Protein 7EBC (pdb70)

CATH classification: 1.10.10.850

Foldseek 3Di:
DDDVVVVVVLVVQLVVLVVLCPPVLNVLADAPDGSSVLSVVQDDPPQDDFQLQVLLVVVSVLLVVLLVVLHAQEEEAAQALLRLLVCLQPGQAYEHFLQSQQQHWQPVPHHDGRLCPRPQCGFLVVLLRNQVSLVQLVLLQVVVLVPQPDPVSNVVVPDDGNSSRAYEYENEAQLDALVSLLVSLLSNRNRHHSEYEHEQFDSPDGDDDPVRAGEGEALVRSLSSLNSSVSSCSSNVGSYAYEYEYAQAGHFWYADPPQLLQQQFFKWFQDPPDAFPAVVLVVCVVVPHDPVRSVVVLVVSCVVRHIDGPLCVLLVLLVVAPDPPSVVLNVVLPVCRDNQNSGGPVRSQVSSCVRRVDGGDIGQQRHAHNVRITTGHGRLSNQLNSCLSNQNSGQEYEYDDQDQDLVSLLVSLCSNCVNVVSRAYAYEDHPVDPVPPPDDPVCVVCVNSSSSNSRHHYYYHHCVNVVVVVVLVVVLVVCCVPPNVVSCVPVPQVVCVVVVPPCNVVCSSVSVVVVVVVVVVVVD/DDDVVVVVVLVVQLVVLVVLCVPVLNVLADAPDGSSVLSVVQDDPPQDDFQLQVLLVVVSVLLVVLLVVLHAQEAEAAQALLRLLVCLQPGQAYEHFLQSQQQHWQPVPHHDGRLCPGPQCGFLVVLLRNQVSLVVLVLLQVVVLVPQPDPVSNVVVPDDGNSSRAYEYENEAQLDALVSLLVSLLSNRNRHHSEYEHEQFDSPDDDDDPVRAGEGEALVRSLSSLNSSVSSCSSNVGSYAYEYEYQQAGHFWYADPPQQLQQQFFKWFQDPPAAFPAVQLVVCVVVPHDPVVSVVVLVVSCVVRRIDGPLVVLLVVLVVDDDPPSVVLNVVLCVCRDNQNSGGPVRSQVSSCVRNVDGGDIGQQRHAHNVRITTGHGRLSNQLNSCLSNQSSGQEYEYDDQDQDLVSLLVSLCSNCVNPVSHAYAYEDHPVDPDPPPHDPVCVVCVNSSSSNSRHHYYYHHCVNVVVVVVLVVVLVVCCVPPNVVSCVPVPQVVCVVVVPPCNVVCSSVSVVVVVVVVCVVPVDDD/DDDVVVVVVLVVQLVVLVVLCPPVLNVLADAPDGSSVLSVVQDDPPQDDFQLQVLLVVVSVLLVVLLVVLHAQEAEAAQALLRLLVCLQPGQAYEHFLQSQQQHWQPVPHHDGRLCPGPQCGFLVVLLRNQVSLVQLVLLQVVVLVPQPDPVSNVVVPDDGNSSRAYEYENEAQLDALVSLLVSLLSNRNRHHSEYEHEQFDSPDGDDDPPDAGEGEALVRSLSSLNSSVSSCSSNVGSYAYEYEYQQAGHFWYADPPQLLQQQFFKWFQDPPAAFLAVQLVVCVVVPDDPVVSVVVLVVSCVNRHIDGPLVVLLVVLVVDPDPPSVVLNVVLCVCRDNQNSGGPVRSQVSSCVRRVDGGDIGQQRHAHNVRITTGHGRLSNQLNSCLSNQNSGQEYEYDDQDQDLVSLLSSLCSNCVNPVSHAYAYEDHPVDPVPPPDDPVCVVCVNSSSSNSRHHYYYHHCVNVVVVVVLVVVLVVCCVPPNVVSCVPVPQVVCVVVVPPCNVVCSSVSVVVVVVVVVVVD/DDDVVVVVVLVVQQVVLVVLCVPVLNVLADAPDGSSVLSVVQDDPPQDDFQLQVLLVVVSVLLVVLLVVLHAQEEEAAQALLRLLVCLQPGQAYEHFLQSQQQHWQPVPHHDGRLCPRPQCGFLVVLLRNQVSLVQLVLLQVVVLVPQPDPVSNVVVPDDGNSSRAYEYENEAQLDALVSLLVSLLSNRNRHHSEYEHEQFDSPDGDDDPPPFGEGEALVRVLSSLNSSVSSCSSNVGSYAYEYEYQQAGHFWYADPPQLLQQQFFKWFQDPPDAFLQVVLVVCVVVPHDPVVSVVSLVVSCVVRHIDGPLCVLLVVLVVDPDPPSVVLNVVLPVCRDNQNSGGPVRSQVSSCVRRVDGGDIGQQRHAHNVRITTGHGRLSNQLNSCLSNQSSGQEYEYDDQDQDLVSLLVSLCSNCVNPVSHAYAYEDHPVDPDPPPHDPVCVVCVNSSSSNSRHHYYYHHCPNVVVVVVLVVVLVVCCVPPNVVSCVPVPQVVCVVVVPPCNVVCSSVSVVVVVVVVCVVPVDDD

Structure (mmCIF, N/CA/C/O backbone):
data_7EBC
#
_entry.id   7EBC
#
_cell.length_a   95.522
_cell.length_b   129.377
_cell.length_c   210.787
_cell.angle_alpha   90.00
_cell.angle_beta   90.00
_cell.angle_gamma   90.00
#
_symmetry.space_group_name_H-M   'P 21 21 21'
#
loop_
_entity.id
_entity.type
_entity.pdbx_description
1 polymer 'Isocitrate lyase'
2 non-polymer 'MAGNESIUM ION'
3 non-polymer 'TETRAETHYLENE GLYCOL'
4 water water
#
loop_
_atom_site.group_PDB
_atom_site.id
_atom_site.type_symbol
_atom_site.label_atom_id
_atom_site.label_alt_id
_atom_site.label_comp_id
_atom_site.label_asym_id
_atom_site.label_entity_id
_atom_site.label_seq_id
_atom_site.pdbx_PDB_ins_code
_atom_site.Cartn_x
_atom_site.Cartn_y
_atom_site.Cartn_z
_atom_site.occupancy
_atom_site.B_iso_or_equiv
_atom_site.auth_seq_id
_atom_site.auth_comp_id
_atom_site.auth_asym_id
_atom_site.auth_atom_id
_atom_site.pdbx_PDB_model_num
ATOM 1 N N . ASN A 1 16 ? -22.839 -46.619 22.419 1.00 69.64 10 ASN A N 1
ATOM 2 C CA . ASN A 1 16 ? -23.826 -46.702 23.535 1.00 68.67 10 ASN A CA 1
ATOM 3 C C . ASN A 1 16 ? -23.646 -47.986 24.350 1.00 63.96 10 ASN A C 1
ATOM 4 O O . ASN A 1 16 ? -24.625 -48.648 24.694 1.00 73.59 10 ASN A O 1
ATOM 9 N N . ASP A 1 17 ? -22.398 -48.329 24.661 1.00 57.48 11 ASP A N 1
ATOM 10 C CA . ASP A 1 17 ? -22.085 -49.587 25.348 1.00 58.63 11 ASP A CA 1
ATOM 11 C C . ASP A 1 17 ? -22.069 -49.433 26.878 1.00 58.30 11 ASP A C 1
ATOM 12 O O . ASP A 1 17 ? -21.268 -48.676 27.431 1.00 48.61 11 ASP A O 1
ATOM 17 N N . PHE A 1 18 ? -22.952 -50.170 27.549 1.00 52.61 12 PHE A N 1
ATOM 18 C CA . PHE A 1 18 ? -23.181 -50.016 28.985 1.00 51.70 12 PHE A CA 1
ATOM 19 C C . PHE A 1 18 ? -21.951 -50.428 29.792 1.00 55.89 12 PHE A C 1
ATOM 20 O O . PHE A 1 18 ? -21.493 -49.689 30.665 1.00 54.95 12 PHE A O 1
ATOM 28 N N . ALA A 1 19 ? -21.416 -51.606 29.495 1.00 50.88 13 ALA A N 1
ATOM 29 C CA . ALA A 1 19 ? -20.315 -52.157 30.271 1.00 53.51 13 ALA A CA 1
ATOM 30 C C . ALA A 1 19 ? -19.068 -51.285 30.135 1.00 53.14 13 ALA A C 1
ATOM 31 O O . ALA A 1 19 ? -18.307 -51.134 31.090 1.00 51.65 13 ALA A O 1
ATOM 33 N N . ALA A 1 20 ? -18.863 -50.718 28.947 1.00 55.98 14 ALA A N 1
ATOM 34 C CA . ALA A 1 20 ? -17.730 -49.826 28.705 1.00 54.76 14 ALA A CA 1
ATOM 35 C C . ALA A 1 20 ? -17.853 -48.550 29.535 1.00 53.27 14 ALA A C 1
ATOM 36 O O . ALA A 1 20 ? -16.853 -47.992 29.981 1.00 50.31 14 ALA A O 1
ATOM 38 N N . LEU A 1 21 ? -19.086 -48.087 29.725 1.00 51.77 15 LEU A N 1
ATOM 39 C CA . LEU A 1 21 ? -19.339 -46.879 30.497 1.00 48.23 15 LEU A CA 1
ATOM 40 C C . LEU A 1 21 ? -19.041 -47.135 31.968 1.00 48.70 15 LEU A C 1
ATOM 41 O O . LEU A 1 21 ? -18.322 -46.368 32.601 1.00 47.71 15 LEU A O 1
ATOM 46 N N . GLN A 1 22 ? -19.582 -48.225 32.504 1.00 44.61 16 GLN A N 1
ATOM 47 C CA . GLN A 1 22 ? -19.311 -48.607 33.884 1.00 46.89 16 GLN A CA 1
ATOM 48 C C . GLN A 1 22 ? -17.811 -48.743 34.127 1.00 48.51 16 GLN A C 1
ATOM 49 O O . GLN A 1 22 ? -17.309 -48.320 35.168 1.00 52.56 16 GLN A O 1
ATOM 55 N N . ALA A 1 23 ? -17.098 -49.338 33.173 1.00 45.43 17 ALA A N 1
ATOM 56 C CA . ALA A 1 23 ? -15.660 -49.567 33.325 1.00 46.56 17 ALA A CA 1
ATOM 57 C C . ALA A 1 23 ? -14.895 -48.249 33.289 1.00 43.63 17 ALA A C 1
ATOM 58 O O . ALA A 1 23 ? -13.943 -48.054 34.044 1.00 43.67 17 ALA A O 1
ATOM 60 N N . LYS A 1 24 ? -15.311 -47.355 32.399 1.00 41.78 18 LYS A N 1
ATOM 61 C CA . LYS A 1 24 ? -14.699 -46.037 32.288 1.00 47.97 18 LYS A CA 1
ATOM 62 C C . LYS A 1 24 ? -14.865 -45.255 33.593 1.00 47.18 18 LYS A C 1
ATOM 63 O O . LYS A 1 24 ? -13.922 -44.619 34.074 1.00 42.30 18 LYS A O 1
ATOM 69 N N . LEU A 1 25 ? -16.064 -45.313 34.165 1.00 36.09 19 LEU A N 1
ATOM 70 C CA . LEU A 1 25 ? -16.365 -44.571 35.376 1.00 38.22 19 LEU A CA 1
ATOM 71 C C . LEU A 1 25 ? -15.631 -45.151 36.579 1.00 40.87 19 LEU A C 1
ATOM 72 O O . LEU A 1 25 ? -15.185 -44.407 37.451 1.00 37.22 19 LEU A O 1
ATOM 77 N N . ASP A 1 26 ? -15.498 -46.476 36.619 1.00 40.51 20 ASP A N 1
ATOM 78 C CA . ASP A 1 26 ? -14.759 -47.145 37.697 1.00 42.08 20 ASP A CA 1
ATOM 79 C C . ASP A 1 26 ? -13.281 -46.749 37.651 1.00 39.70 20 ASP A C 1
ATOM 80 O O . ASP A 1 26 ? -12.651 -46.554 38.691 1.00 40.51 20 ASP A O 1
ATOM 85 N N . ALA A 1 27 ? -12.735 -46.640 36.443 1.00 36.04 21 ALA A N 1
ATOM 86 C CA . ALA A 1 27 ? -11.339 -46.243 36.261 1.00 38.70 21 ALA A CA 1
ATOM 87 C C . ALA A 1 27 ? -11.125 -44.772 36.612 1.00 36.36 21 ALA A C 1
ATOM 88 O O . ALA A 1 27 ? -10.142 -44.417 37.262 1.00 40.48 21 ALA A O 1
ATOM 90 N N . ASP A 1 28 ? -12.044 -43.919 36.176 1.00 40.69 22 ASP A N 1
ATOM 91 C CA . ASP A 1 28 ? -12.032 -42.515 36.578 1.00 41.49 22 ASP A CA 1
ATOM 92 C C . ASP A 1 28 ? -12.097 -42.397 38.099 1.00 36.09 22 ASP A C 1
ATOM 93 O O . ASP A 1 28 ? -11.343 -41.634 38.705 1.00 31.79 22 ASP A O 1
ATOM 98 N N . ALA A 1 29 ? -12.995 -43.160 38.711 1.00 33.55 23 ALA A N 1
ATOM 99 C CA . ALA A 1 29 ? -13.118 -43.179 40.163 1.00 36.20 23 ALA A CA 1
ATOM 100 C C . ALA A 1 29 ? -11.784 -43.511 40.816 1.00 36.69 23 ALA A C 1
ATOM 101 O O . ALA A 1 29 ? -11.426 -42.933 41.841 1.00 37.83 23 ALA A O 1
ATOM 103 N N . ALA A 1 30 ? -11.047 -44.447 40.228 1.00 35.81 24 ALA A N 1
ATOM 104 C CA . ALA A 1 30 ? -9.817 -44.928 40.847 1.00 38.51 24 ALA A CA 1
ATOM 105 C C . ALA A 1 30 ? -8.698 -43.894 40.724 1.00 36.90 24 ALA A C 1
ATOM 106 O O . ALA A 1 30 ? -7.874 -43.761 41.624 1.00 41.21 24 ALA A O 1
ATOM 108 N N . GLU A 1 31 ? -8.675 -43.163 39.611 1.00 39.46 25 GLU A N 1
ATOM 109 C CA . GLU A 1 31 ? -7.772 -42.012 39.467 1.00 41.20 25 GLU A CA 1
ATOM 110 C C . GLU A 1 31 ? -8.056 -40.968 40.542 1.00 37.80 25 GLU A C 1
ATOM 111 O O . GLU A 1 31 ? -7.137 -40.389 41.123 1.00 38.22 25 GLU A O 1
ATOM 117 N N . ILE A 1 32 ? -9.337 -40.736 40.805 1.00 32.60 26 ILE A N 1
ATOM 118 C CA . ILE A 1 32 ? -9.741 -39.750 41.789 1.00 32.80 26 ILE A CA 1
ATOM 119 C C . ILE A 1 32 ? -9.377 -40.203 43.203 1.00 33.65 26 ILE A C 1
ATOM 120 O O . ILE A 1 32 ? -8.841 -39.425 43.989 1.00 33.71 26 ILE A O 1
ATOM 125 N N . GLU A 1 33 ? -9.657 -41.465 43.517 1.00 32.31 27 GLU A N 1
ATOM 126 C CA . GLU A 1 33 ? -9.234 -42.063 44.789 1.00 35.80 27 GLU A CA 1
ATOM 127 C C . GLU A 1 33 ? -7.725 -41.917 45.015 1.00 34.71 27 GLU A C 1
ATOM 128 O O . GLU A 1 33 ? -7.278 -41.600 46.118 1.00 35.61 27 GLU A O 1
ATOM 134 N N . LYS A 1 34 ? -6.945 -42.134 43.964 1.00 32.33 28 LYS A N 1
ATOM 135 C CA . LYS A 1 34 ? -5.495 -42.017 44.053 1.00 39.39 28 LYS A CA 1
ATOM 136 C C . LYS A 1 34 ? -5.053 -40.575 44.345 1.00 35.31 28 LYS A C 1
ATOM 137 O O . LYS A 1 34 ? -4.212 -40.338 45.212 1.00 34.69 28 LYS A O 1
ATOM 143 N N . TRP A 1 35 ? -5.618 -39.623 43.607 1.00 32.89 29 TRP A N 1
ATOM 144 C CA . TRP A 1 35 ? -5.484 -38.198 43.920 1.00 32.27 29 TRP A CA 1
ATOM 145 C C . TRP A 1 35 ? -5.753 -37.937 45.402 1.00 29.74 29 TRP A C 1
ATOM 146 O O . TRP A 1 35 ? -4.966 -37.269 46.076 1.00 30.34 29 TRP A O 1
ATOM 157 N N . TRP A 1 36 ? -6.859 -38.476 45.905 1.00 28.52 30 TRP A N 1
ATOM 158 C CA . TRP A 1 36 ? -7.314 -38.180 47.260 1.00 30.17 30 TRP A CA 1
ATOM 159 C C . TRP A 1 36 ? -6.422 -38.819 48.328 1.00 31.84 30 TRP A C 1
ATOM 160 O O . TRP A 1 36 ? -6.526 -38.484 49.506 1.00 30.33 30 TRP A O 1
ATOM 171 N N . SER A 1 37 ? -5.539 -39.725 47.919 1.00 27.23 31 SER A N 1
ATOM 172 C CA . SER A 1 37 ? -4.612 -40.362 48.856 1.00 29.64 31 SER A CA 1
ATOM 173 C C . SER A 1 37 ? -3.312 -39.555 49.014 1.00 31.47 31 SER A C 1
ATOM 174 O O . SER A 1 37 ? -2.494 -39.848 49.875 1.00 32.38 31 SER A O 1
ATOM 177 N N . ASP A 1 38 ? -3.124 -38.536 48.187 1.00 32.42 32 ASP A N 1
ATOM 178 C CA . ASP A 1 38 ? -2.029 -37.592 48.391 1.00 35.38 32 ASP A CA 1
ATOM 179 C C . ASP A 1 38 ? -2.092 -36.976 49.792 1.00 36.39 32 ASP A C 1
ATOM 180 O O . ASP A 1 38 ? -3.175 -36.815 50.361 1.00 37.66 32 ASP A O 1
ATOM 185 N N . SER A 1 39 ? -0.932 -36.625 50.342 1.00 33.79 33 SER A N 1
ATOM 186 C CA . SER A 1 39 ? -0.851 -36.190 51.734 1.00 34.78 33 SER A CA 1
ATOM 187 C C . SER A 1 39 ? -1.508 -34.823 51.930 1.00 33.13 33 SER A C 1
ATOM 188 O O . SER A 1 39 ? -1.890 -34.456 53.042 1.00 34.48 33 SER A O 1
ATOM 191 N N . ARG A 1 40 ? -1.633 -34.066 50.850 1.00 34.30 34 ARG A N 1
ATOM 192 C CA . ARG A 1 40 ? -2.337 -32.794 50.902 1.00 32.27 34 ARG A CA 1
ATOM 193 C C . ARG A 1 40 ? -3.732 -32.968 51.508 1.00 32.05 34 ARG A C 1
ATOM 194 O O . ARG A 1 40 ? -4.295 -32.027 52.058 1.00 28.80 34 ARG A O 1
ATOM 202 N N . TRP A 1 41 ? -4.279 -34.176 51.409 1.00 33.70 35 TRP A N 1
ATOM 203 C CA . TRP A 1 41 ? -5.673 -34.423 51.762 1.00 30.83 35 TRP A CA 1
ATOM 204 C C . TRP A 1 41 ? -5.830 -35.141 53.100 1.00 33.67 35 TRP A C 1
ATOM 205 O O . TRP A 1 41 ? -6.918 -35.629 53.431 1.00 32.62 35 TRP A O 1
ATOM 216 N N . SER A 1 42 ? -4.751 -35.204 53.872 1.00 33.26 36 SER A N 1
ATOM 217 C CA . SER A 1 42 ? -4.693 -36.115 55.012 1.00 37.27 36 SER A CA 1
ATOM 218 C C . SER A 1 42 ? -5.710 -35.747 56.093 1.00 34.50 36 SER A C 1
ATOM 219 O O . SER A 1 42 ? -6.147 -36.609 56.851 1.00 34.15 36 SER A O 1
ATOM 222 N N . LYS A 1 43 ? -6.088 -34.471 56.164 1.00 36.50 37 LYS A N 1
ATOM 223 C CA . LYS A 1 43 ? -7.045 -34.018 57.180 1.00 33.09 37 LYS A CA 1
ATOM 224 C C . LYS A 1 43 ? -8.432 -33.809 56.605 1.00 27.98 37 LYS A C 1
ATOM 225 O O . LYS A 1 43 ? -9.337 -33.389 57.312 1.00 31.66 37 LYS A O 1
ATOM 231 N N . THR A 1 44 ? -8.604 -34.088 55.319 1.00 30.95 38 THR A N 1
ATOM 232 C CA . THR A 1 44 ? -9.794 -33.638 54.607 1.00 27.50 38 THR A CA 1
ATOM 233 C C . THR A 1 44 ? -10.887 -34.704 54.624 1.00 28.70 38 THR A C 1
ATOM 234 O O . THR A 1 44 ? -10.705 -35.805 54.115 1.00 29.68 38 THR A O 1
ATOM 238 N N . LYS A 1 45 ? -12.026 -34.365 55.211 1.00 29.70 39 LYS A N 1
ATOM 239 C CA . LYS A 1 45 ? -13.175 -35.257 55.230 1.00 33.04 39 LYS A CA 1
ATOM 240 C C . LYS A 1 45 ? -14.067 -35.016 54.017 1.00 35.30 39 LYS A C 1
ATOM 241 O O . LYS A 1 45 ? -14.453 -33.884 53.729 1.00 35.13 39 LYS A O 1
ATOM 247 N N . ARG A 1 46 ? -14.392 -36.094 53.315 1.00 33.81 40 ARG A N 1
ATOM 248 C CA . ARG A 1 46 ? -15.245 -36.010 52.151 1.00 33.97 40 ARG A CA 1
ATOM 249 C C . ARG A 1 46 ? -16.512 -36.823 52.375 1.00 39.06 40 ARG A C 1
ATOM 250 O O . ARG A 1 46 ? -16.447 -37.969 52.803 1.00 33.51 40 ARG A O 1
ATOM 258 N N . ASN A 1 47 ? -17.663 -36.219 52.082 1.00 44.01 41 ASN A N 1
ATOM 259 C CA . ASN A 1 47 ? -18.961 -36.823 52.393 1.00 50.41 41 ASN A CA 1
ATOM 260 C C . ASN A 1 47 ? -19.554 -37.556 51.189 1.00 46.12 41 ASN A C 1
ATOM 261 O O . ASN A 1 47 ? -20.764 -37.748 51.107 1.00 53.04 41 ASN A O 1
ATOM 266 N N . TYR A 1 48 ? -18.701 -37.945 50.249 1.00 42.42 42 TYR A N 1
ATOM 267 C CA . TYR A 1 48 ? -19.149 -38.637 49.050 1.00 34.51 42 TYR A CA 1
ATOM 268 C C . TYR A 1 48 ? -18.027 -39.529 48.554 1.00 32.72 42 TYR A C 1
ATOM 269 O O . TYR A 1 48 ? -16.908 -39.471 49.060 1.00 34.95 42 TYR A O 1
ATOM 278 N N . SER A 1 49 ? -18.332 -40.351 47.560 1.00 32.45 43 SER A N 1
ATOM 279 C CA . SER A 1 49 ? -17.359 -41.294 47.028 1.00 33.73 43 SER A CA 1
ATOM 280 C C . SER A 1 49 ? -16.662 -40.713 45.799 1.00 31.05 43 SER A C 1
ATOM 281 O O . SER A 1 49 ? -17.122 -39.730 45.210 1.00 29.93 43 SER A O 1
ATOM 284 N N . ALA A 1 50 ? -15.561 -41.344 45.410 1.00 30.26 44 ALA A N 1
ATOM 285 C CA . ALA A 1 50 ? -14.849 -40.977 44.188 1.00 32.22 44 ALA A CA 1
ATOM 286 C C . ALA A 1 50 ? -15.744 -41.119 42.961 1.00 32.90 44 ALA A C 1
ATOM 287 O O . ALA A 1 50 ? -15.678 -40.312 42.029 1.00 28.28 44 ALA A O 1
ATOM 289 N N . ARG A 1 51 ? -16.581 -42.151 42.957 1.00 33.74 45 ARG A N 1
ATOM 290 C CA . ARG A 1 51 ? -17.425 -42.413 41.803 1.00 32.98 45 ARG A CA 1
ATOM 291 C C . ARG A 1 51 ? -18.555 -41.395 41.715 1.00 30.54 45 ARG A C 1
ATOM 292 O O . ARG A 1 51 ? -18.995 -41.050 40.623 1.00 31.62 45 ARG A O 1
ATOM 300 N N . ASP A 1 52 ? -19.022 -40.915 42.864 1.00 29.74 46 ASP A N 1
ATOM 301 C CA . ASP A 1 52 ? -20.017 -39.850 42.890 1.00 29.91 46 ASP A CA 1
ATOM 302 C C . ASP A 1 52 ? -19.497 -38.655 42.102 1.00 30.14 46 ASP A C 1
ATOM 303 O O . ASP A 1 52 ? -20.258 -37.973 41.418 1.00 32.42 46 ASP A O 1
ATOM 308 N N . ILE A 1 53 ? -18.192 -38.410 42.196 1.00 29.12 47 ILE A N 1
ATOM 309 C CA . ILE A 1 53 ? -17.569 -37.286 41.505 1.00 29.30 47 ILE A CA 1
ATOM 310 C C . ILE A 1 53 ? -17.338 -37.611 40.038 1.00 29.86 47 ILE A C 1
ATOM 311 O O . ILE A 1 53 ? -17.555 -36.774 39.162 1.00 28.90 47 ILE A O 1
ATOM 316 N N . ALA A 1 54 ? -16.901 -38.835 39.775 1.00 31.79 48 ALA A N 1
ATOM 317 C CA . ALA A 1 54 ? -16.619 -39.263 38.410 1.00 32.87 48 ALA A CA 1
ATOM 318 C C . ALA A 1 54 ? -17.838 -39.079 37.506 1.00 32.05 48 ALA A C 1
ATOM 319 O O . ALA A 1 54 ? -17.703 -38.655 36.356 1.00 32.24 48 ALA A O 1
ATOM 321 N N . VAL A 1 55 ? -19.025 -39.394 38.019 1.00 29.53 49 VAL A N 1
ATOM 322 C CA . VAL A 1 55 ? -20.227 -39.362 37.192 1.00 30.51 49 VAL A CA 1
ATOM 323 C C . VAL A 1 55 ? -20.724 -37.930 36.971 1.00 31.47 49 VAL A C 1
ATOM 324 O O . VAL A 1 55 ? -21.657 -37.703 36.206 1.00 29.54 49 VAL A O 1
ATOM 328 N N . ARG A 1 56 ? -20.078 -36.967 37.620 1.00 30.90 50 ARG A N 1
ATOM 329 C CA . ARG A 1 56 ? -20.562 -35.596 37.620 1.00 31.18 50 ARG A CA 1
ATOM 330 C C . ARG A 1 56 ? -19.641 -34.619 36.883 1.00 32.54 50 ARG A C 1
ATOM 331 O O . ARG A 1 56 ? -19.949 -33.430 36.785 1.00 31.77 50 ARG A O 1
ATOM 339 N N . ARG A 1 57 ? -18.524 -35.107 36.351 1.00 30.64 51 ARG A N 1
ATOM 340 C CA . ARG A 1 57 ? -17.497 -34.209 35.830 1.00 32.21 51 ARG A CA 1
ATOM 341 C C . ARG A 1 57 ? -17.370 -34.229 34.311 1.00 27.47 51 ARG A C 1
ATOM 342 O O . ARG A 1 57 ? -16.487 -33.587 33.759 1.00 28.84 51 ARG A O 1
ATOM 350 N N . GLY A 1 58 ? -18.252 -34.958 33.635 1.00 30.06 52 GLY A N 1
ATOM 351 C CA . GLY A 1 58 ? -18.322 -34.906 32.174 1.00 27.65 52 GLY A CA 1
ATOM 352 C C . GLY A 1 58 ? -17.232 -35.727 31.511 1.00 27.06 52 GLY A C 1
ATOM 353 O O . GLY A 1 58 ? -16.468 -36.411 32.193 1.00 25.55 52 GLY A O 1
ATOM 354 N N . THR A 1 59 ? -17.168 -35.662 30.182 1.00 25.87 53 THR A N 1
ATOM 355 C CA . THR A 1 59 ? -16.286 -36.523 29.393 1.00 28.68 53 THR A CA 1
ATOM 356 C C . THR A 1 59 ? -15.089 -35.775 28.810 1.00 30.38 53 THR A C 1
ATOM 357 O O . THR A 1 59 ? -14.242 -36.378 28.147 1.00 32.49 53 THR A O 1
ATOM 361 N N . PHE A 1 60 ? -15.018 -34.468 29.039 1.00 30.27 54 PHE A N 1
ATOM 362 C CA . PHE A 1 60 ? -13.832 -33.706 28.656 1.00 33.46 54 PHE A CA 1
ATOM 363 C C . PHE A 1 60 ? -12.631 -34.216 29.450 1.00 32.94 54 PHE A C 1
ATOM 364 O O . PHE A 1 60 ? -12.747 -34.496 30.634 1.00 31.20 54 PHE A O 1
ATOM 372 N N . PRO A 1 61 ? -11.469 -34.348 28.793 1.00 37.54 55 PRO A N 1
ATOM 373 C CA . PRO A 1 61 ? -10.268 -34.707 29.535 1.00 42.96 55 PRO A CA 1
ATOM 374 C C . PRO A 1 61 ? -10.123 -33.835 30.777 1.00 43.27 55 PRO A C 1
ATOM 375 O O . PRO A 1 61 ? -10.361 -32.635 30.710 1.00 40.86 55 PRO A O 1
ATOM 379 N N . PRO A 1 62 ? -9.754 -34.436 31.916 1.00 46.69 56 PRO A N 1
ATOM 380 C CA . PRO A 1 62 ? -9.495 -33.626 33.101 1.00 46.65 56 PRO A CA 1
ATOM 381 C C . PRO A 1 62 ? -8.579 -32.437 32.792 1.00 49.31 56 PRO A C 1
ATOM 382 O O . PRO A 1 62 ? -7.524 -32.600 32.181 1.00 40.29 56 PRO A O 1
ATOM 386 N N . ILE A 1 63 ? -9.003 -31.247 33.203 1.00 42.14 57 ILE A N 1
ATOM 387 C CA . ILE A 1 63 ? -8.226 -30.032 32.989 1.00 40.99 57 ILE A CA 1
ATOM 388 C C . ILE A 1 63 ? -7.422 -29.733 34.246 1.00 34.96 57 ILE A C 1
ATOM 389 O O . ILE A 1 63 ? -7.956 -29.772 35.354 1.00 37.90 57 ILE A O 1
ATOM 394 N N . GLU A 1 64 ? -6.147 -29.411 34.090 1.00 35.58 58 GLU A N 1
ATOM 395 C CA . GLU A 1 64 ? -5.446 -28.727 35.168 1.00 36.69 58 GLU A CA 1
ATOM 396 C C . GLU A 1 64 ? -5.595 -27.221 35.031 1.00 35.06 58 GLU A C 1
ATOM 397 O O . GLU A 1 64 ? -5.082 -26.619 34.089 1.00 30.12 58 GLU A O 1
ATOM 403 N N . TYR A 1 65 ? -6.308 -26.619 35.980 1.00 32.88 59 TYR A N 1
ATOM 404 C CA . TYR A 1 65 ? -6.494 -25.178 35.998 1.00 27.67 59 TYR A CA 1
ATOM 405 C C . TYR A 1 65 ? -5.275 -24.508 36.605 1.00 23.56 59 TYR A C 1
ATOM 406 O O . TYR A 1 65 ? -4.720 -24.993 37.583 1.00 23.24 59 TYR A O 1
ATOM 415 N N . PRO A 1 66 ? -4.848 -23.388 36.016 1.00 25.30 60 PRO A N 1
ATOM 416 C CA . PRO A 1 66 ? -3.724 -22.635 36.570 1.00 24.36 60 PRO A CA 1
ATOM 417 C C . PRO A 1 66 ? -3.897 -22.344 38.055 1.00 23.86 60 PRO A C 1
ATOM 418 O O . PRO A 1 66 ? -2.924 -22.366 38.802 1.00 28.09 60 PRO A O 1
ATOM 422 N N . SER A 1 67 ? -5.129 -22.094 38.482 1.00 26.17 61 SER A N 1
ATOM 423 C CA . SER A 1 67 ? -5.409 -21.831 39.896 1.00 25.76 61 SER A CA 1
ATOM 424 C C . SER A 1 67 ? -4.962 -23.001 40.778 1.00 27.07 61 SER A C 1
ATOM 425 O O . SER A 1 67 ? -4.534 -22.808 41.914 1.00 25.64 61 SER A O 1
ATOM 428 N N . SER A 1 68 ? -5.063 -24.215 40.256 1.00 25.81 62 SER A N 1
ATOM 429 C CA . SER A 1 68 ? -4.749 -25.394 41.048 1.00 30.74 62 SER A CA 1
ATOM 430 C C . SER A 1 68 ? -3.246 -25.509 41.257 1.00 26.90 62 SER A C 1
ATOM 431 O O . SER A 1 68 ? -2.782 -25.975 42.297 1.00 26.67 62 SER A O 1
ATOM 434 N N . VAL A 1 69 ? -2.484 -25.074 40.265 1.00 28.64 63 VAL A N 1
ATOM 435 C CA . VAL A 1 69 ? -1.042 -24.957 40.424 1.00 27.89 63 VAL A CA 1
ATOM 436 C C . VAL A 1 69 ? -0.701 -24.030 41.583 1.00 26.62 63 VAL A C 1
ATOM 437 O O . VAL A 1 69 ? 0.175 -24.336 42.399 1.00 25.01 63 VAL A O 1
ATOM 441 N N . MET A 1 70 ? -1.398 -22.902 41.656 1.00 22.34 64 MET A N 1
ATOM 442 C CA . MET A 1 70 ? -1.145 -21.934 42.707 1.00 23.47 64 MET A CA 1
ATOM 443 C C . MET A 1 70 ? -1.630 -22.448 44.057 1.00 24.39 64 MET A C 1
ATOM 444 O O . MET A 1 70 ? -1.029 -22.148 45.088 1.00 23.29 64 MET A O 1
ATOM 449 N N . ALA A 1 71 ? -2.708 -23.231 44.049 1.00 21.03 65 ALA A N 1
ATOM 450 C CA . ALA A 1 71 ? -3.197 -23.870 45.264 1.00 21.86 65 ALA A CA 1
ATOM 451 C C . ALA A 1 71 ? -2.152 -24.802 45.879 1.00 22.92 65 ALA A C 1
ATOM 452 O O . ALA A 1 71 ? -1.946 -24.798 47.095 1.00 24.34 65 ALA A O 1
ATOM 454 N N . ARG A 1 72 ? -1.492 -25.598 45.045 1.00 23.69 66 ARG A N 1
ATOM 455 C CA . ARG A 1 72 ? -0.463 -26.508 45.532 1.00 25.39 66 ARG A CA 1
ATOM 456 C C . ARG A 1 72 ? 0.725 -25.722 46.081 1.00 26.27 66 ARG A C 1
ATOM 457 O O . ARG A 1 72 ? 1.307 -26.088 47.102 1.00 27.54 66 ARG A O 1
ATOM 465 N N . LYS A 1 73 ? 1.075 -24.628 45.419 1.00 24.31 67 LYS A N 1
ATOM 466 C CA . LYS A 1 73 ? 2.133 -23.763 45.927 1.00 24.62 67 LYS A CA 1
ATOM 467 C C . LYS A 1 73 ? 1.732 -23.155 47.269 1.00 26.27 67 LYS A C 1
ATOM 468 O O . LYS A 1 73 ? 2.543 -23.096 48.195 1.00 25.69 67 LYS A O 1
ATOM 474 N N . LEU A 1 74 ? 0.477 -22.716 47.373 1.00 26.85 68 LEU A N 1
ATOM 475 C CA . LEU A 1 74 ? -0.024 -22.114 48.605 1.00 26.96 68 LEU A CA 1
ATOM 476 C C . LEU A 1 74 ? 0.033 -23.119 49.754 1.00 25.83 68 LEU A C 1
ATOM 477 O O . LEU A 1 74 ? 0.421 -22.777 50.864 1.00 23.99 68 LEU A O 1
ATOM 482 N N . PHE A 1 75 ? -0.376 -24.353 49.493 1.00 27.65 69 PHE A N 1
ATOM 483 C CA . PHE A 1 75 ? -0.374 -25.378 50.531 1.00 28.58 69 PHE A CA 1
ATOM 484 C C . PHE A 1 75 ? 1.023 -25.571 51.098 1.00 28.02 69 PHE A C 1
ATOM 485 O O . PHE A 1 75 ? 1.199 -25.661 52.309 1.00 28.16 69 PHE A O 1
ATOM 493 N N . LYS A 1 76 ? 2.016 -25.617 50.215 1.00 30.72 70 LYS A N 1
ATOM 494 C CA . LYS A 1 76 ? 3.400 -25.840 50.627 1.00 34.29 70 LYS A CA 1
ATOM 495 C C . LYS A 1 76 ? 3.978 -24.639 51.370 1.00 30.18 70 LYS A C 1
ATOM 496 O O . LYS A 1 76 ? 4.746 -24.796 52.316 1.00 27.96 70 LYS A O 1
ATOM 502 N N . VAL A 1 77 ? 3.595 -23.443 50.945 1.00 29.80 71 VAL A N 1
ATOM 503 C CA . VAL A 1 77 ? 3.978 -22.226 51.651 1.00 32.02 71 VAL A CA 1
ATOM 504 C C . VAL A 1 77 ? 3.440 -22.229 53.080 1.00 30.54 71 VAL A C 1
ATOM 505 O O . VAL A 1 77 ? 4.151 -21.871 54.020 1.00 29.49 71 VAL A O 1
ATOM 509 N N . LEU A 1 78 ? 2.183 -22.632 53.238 1.00 27.82 72 LEU A N 1
ATOM 510 C CA . LEU A 1 78 ? 1.530 -22.585 54.538 1.00 27.29 72 LEU A CA 1
ATOM 511 C C . LEU A 1 78 ? 2.027 -23.722 55.429 1.00 29.05 72 LEU A C 1
ATOM 512 O O . LEU A 1 78 ? 2.226 -23.551 56.633 1.00 28.12 72 LEU A O 1
ATOM 517 N N . GLU A 1 79 ? 2.222 -24.888 54.833 1.00 28.33 73 GLU A N 1
ATOM 518 C CA . GLU A 1 79 ? 2.776 -26.020 55.556 1.00 28.75 73 GLU A CA 1
ATOM 519 C C . GLU A 1 79 ? 4.117 -25.657 56.167 1.00 28.14 73 GLU A C 1
ATOM 520 O O . GLU A 1 79 ? 4.404 -25.999 57.310 1.00 31.08 73 GLU A O 1
ATOM 526 N N . LYS A 1 80 ? 4.944 -24.965 55.396 1.00 30.04 74 LYS A N 1
ATOM 527 C CA . LYS A 1 80 ? 6.270 -24.594 55.854 1.00 29.71 74 LYS A CA 1
ATOM 528 C C . LYS A 1 80 ? 6.188 -23.627 57.035 1.00 28.04 74 LYS A C 1
ATOM 529 O O . LYS A 1 80 ? 6.909 -23.774 58.021 1.00 34.10 74 LYS A O 1
ATOM 535 N N . HIS A 1 81 ? 5.311 -22.636 56.931 1.00 29.66 75 HIS A N 1
ATOM 536 C CA . HIS A 1 81 ? 5.115 -21.675 58.015 1.00 28.31 75 HIS A CA 1
ATOM 537 C C . HIS A 1 81 ? 4.623 -22.385 59.285 1.00 28.15 75 HIS A C 1
ATOM 538 O O . HIS A 1 81 ? 5.035 -22.058 60.397 1.00 24.63 75 HIS A O 1
ATOM 545 N N . HIS A 1 82 ? 3.736 -23.357 59.107 1.00 25.52 76 HIS A N 1
ATOM 546 C CA . HIS A 1 82 ? 3.219 -24.135 60.222 1.00 27.21 76 HIS A CA 1
ATOM 547 C C . HIS A 1 82 ? 4.358 -24.887 60.917 1.00 33.36 76 HIS A C 1
ATOM 548 O O . HIS A 1 82 ? 4.481 -24.849 62.144 1.00 30.59 76 HIS A O 1
ATOM 555 N N . ASN A 1 83 ? 5.189 -25.564 60.129 1.00 32.27 77 ASN A N 1
ATOM 556 C CA . ASN A 1 83 ? 6.251 -26.411 60.676 1.00 34.77 77 ASN A CA 1
ATOM 557 C C . ASN A 1 83 ? 7.287 -25.571 61.412 1.00 37.67 77 ASN A C 1
ATOM 558 O O . ASN A 1 83 ? 7.854 -26.016 62.407 1.00 39.40 77 ASN A O 1
ATOM 563 N N . GLU A 1 84 ? 7.528 -24.355 60.925 1.00 37.55 78 GLU A N 1
ATOM 564 C CA . GLU A 1 84 ? 8.622 -23.533 61.436 1.00 37.05 78 GLU A CA 1
ATOM 565 C C . GLU A 1 84 ? 8.130 -22.458 62.402 1.00 38.32 78 GLU A C 1
ATOM 566 O O . GLU A 1 84 ? 8.925 -21.698 62.953 1.00 35.35 78 GLU A O 1
ATOM 572 N N . GLY A 1 85 ? 6.816 -22.401 62.607 1.00 38.15 79 GLY A N 1
ATOM 573 C CA . GLY A 1 85 ? 6.227 -21.474 63.573 1.00 37.48 79 GLY A CA 1
ATOM 574 C C . GLY A 1 85 ? 6.243 -20.024 63.124 1.00 33.27 79 GLY A C 1
ATOM 575 O O . GLY A 1 85 ? 6.276 -19.112 63.952 1.00 27.79 79 GLY A O 1
ATOM 576 N N . THR A 1 86 ? 6.224 -19.807 61.812 1.00 31.83 80 THR A N 1
ATOM 577 C CA . THR A 1 86 ? 6.249 -18.452 61.268 1.00 33.76 80 THR A CA 1
ATOM 578 C C . THR A 1 86 ? 4.913 -18.113 60.613 1.00 32.92 80 THR A C 1
ATOM 579 O O . THR A 1 86 ? 3.964 -18.903 60.672 1.00 28.85 80 THR A O 1
ATOM 583 N N . VAL A 1 87 ? 4.849 -16.941 59.984 1.00 30.99 81 VAL A N 1
ATOM 584 C CA . VAL A 1 87 ? 3.588 -16.408 59.477 1.00 28.08 81 VAL A CA 1
ATOM 585 C C . VAL A 1 87 ? 3.732 -15.939 58.032 1.00 28.56 81 VAL A C 1
ATOM 586 O O . VAL A 1 87 ? 4.669 -15.225 57.698 1.00 26.07 81 VAL A O 1
ATOM 590 N N . SER A 1 88 ? 2.796 -16.343 57.182 1.00 26.26 82 SER A N 1
ATOM 591 C CA . SER A 1 88 ? 2.541 -15.638 55.931 1.00 28.93 82 SER A CA 1
ATOM 592 C C . SER A 1 88 ? 1.707 -14.370 56.162 1.00 26.29 82 SER A C 1
ATOM 593 O O . SER A 1 88 ? 0.523 -14.446 56.468 1.00 25.64 82 SER A O 1
ATOM 596 N N . LYS A 1 89 ? 2.350 -13.215 56.036 1.00 25.23 83 LYS A N 1
ATOM 597 C CA . LYS A 1 89 ? 1.693 -11.927 56.206 1.00 27.21 83 LYS A CA 1
ATOM 598 C C . LYS A 1 89 ? 1.259 -11.404 54.853 1.00 27.35 83 LYS A C 1
ATOM 599 O O . LYS A 1 89 ? 2.014 -11.486 53.876 1.00 26.13 83 LYS A O 1
ATOM 605 N N . THR A 1 90 ? 0.054 -10.852 54.789 1.00 21.51 84 THR A N 1
ATOM 606 C CA . THR A 1 90 ? -0.370 -10.156 53.592 1.00 22.28 84 THR A CA 1
ATOM 607 C C . THR A 1 90 ? -1.445 -9.123 53.882 1.00 21.27 84 THR A C 1
ATOM 608 O O . THR A 1 90 ? -1.763 -8.846 55.033 1.00 25.97 84 THR A O 1
ATOM 612 N N . PHE A 1 91 ? -1.988 -8.531 52.831 1.00 22.49 85 PHE A N 1
ATOM 613 C CA . PHE A 1 91 ? -3.124 -7.636 52.976 1.00 23.53 85 PHE A CA 1
ATOM 614 C C . PHE A 1 91 ? -3.931 -7.600 51.688 1.00 21.84 85 PHE A C 1
ATOM 615 O O . PHE A 1 91 ? -3.531 -8.179 50.677 1.00 22.12 85 PHE A O 1
ATOM 623 N N . GLY A 1 92 ? -5.079 -6.939 51.738 1.00 21.41 86 GLY A N 1
ATOM 624 C CA . GLY A 1 92 ? -5.986 -6.902 50.601 1.00 23.49 86 GLY A CA 1
ATOM 625 C C . GLY A 1 92 ? -5.481 -5.994 49.500 1.00 22.35 86 GLY A C 1
ATOM 626 O O . GLY A 1 92 ? -5.179 -4.832 49.736 1.00 24.09 86 GLY A O 1
ATOM 627 N N . ALA A 1 93 ? -5.391 -6.536 48.292 1.00 24.45 87 ALA A N 1
ATOM 628 C CA . ALA A 1 93 ? -4.830 -5.826 47.158 1.00 23.81 87 ALA A CA 1
ATOM 629 C C . ALA A 1 93 ? -5.940 -5.292 46.260 1.00 26.12 87 ALA A C 1
ATOM 630 O O . ALA A 1 93 ? -6.929 -5.983 46.013 1.00 28.51 87 ALA A O 1
ATOM 632 N N . LEU A 1 94 ? -5.761 -4.076 45.749 1.00 29.67 88 LEU A N 1
ATOM 633 C CA . LEU A 1 94 ? -6.783 -3.424 44.919 1.00 28.51 88 LEU A CA 1
ATOM 634 C C . LEU A 1 94 ? -6.661 -3.773 43.443 1.00 28.49 88 LEU A C 1
ATOM 635 O O . LEU A 1 94 ? -7.664 -3.917 42.755 1.00 31.02 88 LEU A O 1
ATOM 640 N N . ASP A 1 95 ? -5.432 -3.890 42.949 1.00 31.02 89 ASP A N 1
ATOM 641 C CA . ASP A 1 95 ? -5.168 -3.719 41.525 1.00 27.88 89 ASP A CA 1
ATOM 642 C C . ASP A 1 95 ? -3.792 -4.255 41.149 1.00 25.05 89 ASP A C 1
ATOM 643 O O . ASP A 1 95 ? -2.993 -4.585 42.014 1.00 28.26 89 ASP A O 1
ATOM 648 N N . PRO A 1 96 ? -3.514 -4.345 39.843 1.00 26.11 90 PRO A N 1
ATOM 649 C CA . PRO A 1 96 ? -2.244 -4.849 39.332 1.00 27.32 90 PRO A CA 1
ATOM 650 C C . PRO A 1 96 ? -1.014 -4.075 39.807 1.00 28.37 90 PRO A C 1
ATOM 651 O O . PRO A 1 96 ? 0.049 -4.671 39.985 1.00 30.12 90 PRO A O 1
ATOM 655 N N . VAL A 1 97 ? -1.135 -2.765 39.991 1.00 25.26 91 VAL A N 1
ATOM 656 C CA . VAL A 1 97 ? -0.005 -2.006 40.514 1.00 30.26 91 VAL A CA 1
ATOM 657 C C . VAL A 1 97 ? 0.386 -2.587 41.868 1.00 28.57 91 VAL A C 1
ATOM 658 O O . VAL A 1 97 ? 1.566 -2.802 42.151 1.00 28.08 91 VAL A O 1
ATOM 662 N N . GLN A 1 98 ? -0.618 -2.844 42.698 1.00 27.87 92 GLN A N 1
ATOM 663 C CA . GLN A 1 98 ? -0.378 -3.235 44.076 1.00 27.18 92 GLN A CA 1
ATOM 664 C C . GLN A 1 98 ? 0.274 -4.611 44.150 1.00 26.42 92 GLN A C 1
ATOM 665 O O . GLN A 1 98 ? 1.258 -4.782 44.860 1.00 23.58 92 GLN A O 1
ATOM 671 N N . ILE A 1 99 ? -0.248 -5.583 43.409 1.00 25.04 93 ILE A N 1
ATOM 672 C CA . ILE A 1 99 ? 0.331 -6.922 43.451 1.00 27.68 93 ILE A CA 1
ATOM 673 C C . ILE A 1 99 ? 1.718 -6.948 42.813 1.00 27.14 93 ILE A C 1
ATOM 674 O O . ILE A 1 99 ? 2.541 -7.813 43.137 1.00 27.31 93 ILE A O 1
ATOM 679 N N . SER A 1 100 ? 1.985 -6.004 41.915 1.00 25.86 94 SER A N 1
ATOM 680 C CA . SER A 1 100 ? 3.292 -5.939 41.265 1.00 25.72 94 SER A CA 1
ATOM 681 C C . SER A 1 100 ? 4.364 -5.513 42.249 1.00 23.29 94 SER A C 1
ATOM 682 O O . SER A 1 100 ? 5.532 -5.866 42.096 1.00 26.95 94 SER A O 1
ATOM 685 N N . GLN A 1 101 ? 3.965 -4.768 43.270 1.00 24.83 95 GLN A N 1
ATOM 686 C CA . GLN A 1 101 ? 4.890 -4.358 44.324 1.00 25.15 95 GLN A CA 1
ATOM 687 C C . GLN A 1 101 ? 4.904 -5.365 45.469 1.00 26.47 95 GLN A C 1
ATOM 688 O O . GLN A 1 101 ? 5.963 -5.690 46.007 1.00 25.06 95 GLN A O 1
ATOM 694 N N . MET A 1 102 ? 3.722 -5.860 45.829 1.00 26.34 96 MET A N 1
ATOM 695 C CA . MET A 1 102 ? 3.579 -6.805 46.934 1.00 25.32 96 MET A CA 1
ATOM 696 C C . MET A 1 102 ? 4.392 -8.074 46.672 1.00 25.09 96 MET A C 1
ATOM 697 O O . MET A 1 102 ? 4.885 -8.705 47.605 1.00 23.62 96 MET A O 1
ATOM 702 N N . ALA A 1 103 ? 4.527 -8.438 45.402 1.00 22.61 97 ALA A N 1
ATOM 703 C CA . ALA A 1 103 ? 5.147 -9.700 45.032 1.00 23.93 97 ALA A CA 1
ATOM 704 C C . ALA A 1 103 ? 6.590 -9.737 45.502 1.00 25.94 97 ALA A C 1
ATOM 705 O O . ALA A 1 103 ? 7.152 -10.804 45.735 1.00 26.87 97 ALA A O 1
ATOM 707 N N . LYS A 1 104 ? 7.183 -8.559 45.643 1.00 25.20 98 LYS A N 1
ATOM 708 C CA . LYS A 1 104 ? 8.577 -8.452 46.009 1.00 28.35 98 LYS A CA 1
ATOM 709 C C . LYS A 1 104 ? 8.809 -8.837 47.473 1.00 27.67 98 LYS A C 1
ATOM 710 O O . LYS A 1 104 ? 9.880 -9.315 47.829 1.00 27.06 98 LYS A O 1
ATOM 716 N N . TYR A 1 105 ? 7.803 -8.640 48.316 1.00 31.02 99 TYR A N 1
ATOM 717 C CA . TYR A 1 105 ? 8.004 -8.677 49.763 1.00 28.51 99 TYR A CA 1
ATOM 718 C C . TYR A 1 105 ? 7.128 -9.710 50.479 1.00 28.82 99 TYR A C 1
ATOM 719 O O . TYR A 1 105 ? 7.397 -10.053 51.625 1.00 33.59 99 TYR A O 1
ATOM 728 N N . LEU A 1 106 ? 6.083 -10.195 49.814 1.00 28.78 100 LEU A N 1
ATOM 729 C CA . LEU A 1 106 ? 5.063 -11.029 50.463 1.00 28.49 100 LEU A CA 1
ATOM 730 C C . LEU A 1 106 ? 4.855 -12.327 49.693 1.00 27.01 100 LEU A C 1
ATOM 731 O O . LEU A 1 106 ? 5.101 -12.389 48.491 1.00 26.47 100 LEU A O 1
ATOM 736 N N . ASP A 1 107 ? 4.388 -13.361 50.382 1.00 27.00 101 ASP A N 1
ATOM 737 C CA . ASP A 1 107 ? 4.304 -14.686 49.776 1.00 29.87 101 ASP A CA 1
ATOM 738 C C . ASP A 1 107 ? 2.864 -15.185 49.616 1.00 27.31 101 ASP A C 1
ATOM 739 O O . ASP A 1 107 ? 2.648 -16.295 49.136 1.00 26.91 101 ASP A O 1
ATOM 744 N N . THR A 1 108 ? 1.889 -14.364 50.003 1.00 22.67 102 THR A N 1
ATOM 745 C CA . THR A 1 108 ? 0.506 -14.558 49.576 1.00 23.51 102 THR A CA 1
ATOM 746 C C . THR A 1 108 ? -0.146 -13.215 49.263 1.00 23.33 102 THR A C 1
ATOM 747 O O . THR A 1 108 ? 0.326 -12.168 49.712 1.00 24.15 102 THR A O 1
ATOM 751 N N . ILE A 1 109 ? -1.222 -13.261 48.484 1.00 21.56 103 ILE A N 1
ATOM 752 C CA . ILE A 1 109 ? -2.054 -12.091 48.216 1.00 22.55 103 ILE A CA 1
ATOM 753 C C . ILE A 1 109 ? -3.463 -12.345 48.737 1.00 24.48 103 ILE A C 1
ATOM 754 O O . ILE A 1 109 ? -4.000 -13.443 48.585 1.00 22.30 103 ILE A O 1
ATOM 759 N N . TYR A 1 110 ? -4.055 -11.333 49.358 1.00 23.07 104 TYR A N 1
ATOM 760 C CA . TYR A 1 110 ? -5.441 -11.414 49.778 1.00 23.42 104 TYR A CA 1
ATOM 761 C C . TYR A 1 110 ? -6.325 -10.531 48.909 1.00 24.77 104 TYR A C 1
ATOM 762 O O . TYR A 1 110 ? -5.942 -9.427 48.528 1.00 24.93 104 TYR A O 1
ATOM 771 N N . ILE A 1 111 ? -7.521 -11.019 48.609 1.00 27.41 105 ILE A N 1
ATOM 772 C CA . ILE A 1 111 ? -8.525 -10.201 47.963 1.00 26.42 105 ILE A CA 1
ATOM 773 C C . ILE A 1 111 ? -9.758 -10.051 48.838 1.00 24.99 105 ILE A C 1
ATOM 774 O O . ILE A 1 111 ? -10.392 -11.035 49.227 1.00 26.72 105 ILE A O 1
ATOM 779 N N . SER A 1 112 ? -10.097 -8.800 49.127 1.00 25.69 106 SER A N 1
ATOM 780 C CA . SER A 1 112 ? -11.087 -8.467 50.139 1.00 23.73 106 SER A CA 1
ATOM 781 C C . SER A 1 112 ? -12.409 -8.154 49.468 1.00 22.58 106 SER A C 1
ATOM 782 O O . SER A 1 112 ? -12.467 -7.341 48.538 1.00 26.91 106 SER A O 1
ATOM 785 N N . GLY A 1 113 ? -13.475 -8.800 49.936 1.00 25.29 107 GLY A N 1
ATOM 786 C CA . GLY A 1 113 ? -14.830 -8.474 49.484 1.00 25.52 107 GLY A CA 1
ATOM 787 C C . GLY A 1 113 ? -15.257 -7.078 49.910 1.00 24.46 107 GLY A C 1
ATOM 788 O O . GLY A 1 113 ? -15.993 -6.405 49.194 1.00 24.60 107 GLY A O 1
ATOM 789 N N . TRP A 1 114 ? -14.786 -6.645 51.075 1.00 22.19 108 TRP A N 1
ATOM 790 C CA . TRP A 1 114 ? -14.997 -5.273 51.524 1.00 26.94 108 TRP A CA 1
ATOM 791 C C . TRP A 1 114 ? -14.457 -4.291 50.482 1.00 25.41 108 TRP A C 1
ATOM 792 O O . TRP A 1 114 ? -15.150 -3.359 50.077 1.00 26.37 108 TRP A O 1
ATOM 803 N N . GLN A 1 115 ? -13.216 -4.491 50.057 1.00 24.69 109 GLN A N 1
ATOM 804 C CA . GLN A 1 115 ? -12.592 -3.567 49.114 1.00 27.12 109 GLN A CA 1
ATOM 805 C C . GLN A 1 115 ? -13.288 -3.667 47.759 1.00 27.76 109 GLN A C 1
ATOM 806 O O . GLN A 1 115 ? -13.392 -2.681 47.028 1.00 27.63 109 GLN A O 1
ATOM 812 N N . CYS A 1 116 ? -13.795 -4.854 47.439 1.00 25.92 110 CYS A N 1
ATOM 813 C CA . CYS A 1 116 ? -14.519 -5.043 46.185 1.00 24.59 110 CYS A CA 1
ATOM 814 C C . CYS A 1 116 ? -15.833 -4.268 46.158 1.00 23.97 110 CYS A C 1
ATOM 815 O O . CYS A 1 116 ? -16.224 -3.719 45.133 1.00 24.37 110 CYS A O 1
ATOM 818 N N . SER A 1 117 ? -16.506 -4.204 47.289 1.00 23.84 111 SER A N 1
ATOM 819 C CA . SER A 1 117 ? -17.781 -3.523 47.351 1.00 27.32 111 SER A CA 1
ATOM 820 C C . SER A 1 117 ? -17.609 -2.020 47.148 1.00 23.56 111 SER A C 1
ATOM 821 O O . SER A 1 117 ? -18.444 -1.372 46.526 1.00 24.15 111 SER A O 1
ATOM 824 N N . SER A 1 118 ? -16.516 -1.475 47.661 1.00 23.89 112 SER A N 1
ATOM 825 C CA . SER A 1 118 ? -16.242 -0.057 47.524 1.00 23.31 112 SER A CA 1
ATOM 826 C C . SER A 1 118 ? -15.533 0.307 46.225 1.00 24.83 112 SER A C 1
ATOM 827 O O . SER A 1 118 ? -15.605 1.462 45.803 1.00 28.20 112 SER A O 1
ATOM 830 N N . THR A 1 119 ? -14.862 -0.657 45.584 1.00 24.43 113 THR A N 1
ATOM 831 C CA . THR A 1 119 ? -13.991 -0.340 44.442 1.00 25.93 113 THR A CA 1
ATOM 832 C C . THR A 1 119 ? -14.096 -1.208 43.175 1.00 24.43 113 THR A C 1
ATOM 833 O O . THR A 1 119 ? -13.415 -0.916 42.192 1.00 25.03 113 THR A O 1
ATOM 837 N N . ALA A 1 120 ? -14.891 -2.277 43.170 1.00 21.42 114 ALA A N 1
ATOM 838 C CA . ALA A 1 120 ? -14.709 -3.278 42.113 1.00 23.03 114 ALA A CA 1
ATOM 839 C C . ALA A 1 120 ? -15.930 -4.118 41.732 1.00 22.40 114 ALA A C 1
ATOM 840 O O . ALA A 1 120 ? -15.786 -5.100 41.003 1.00 21.61 114 ALA A O 1
ATOM 842 N N . SER A 1 121 ? -17.119 -3.748 42.202 1.00 22.70 115 SER A N 1
ATOM 843 C CA . SER A 1 121 ? -18.348 -4.422 41.756 1.00 24.83 115 SER A CA 1
ATOM 844 C C . SER A 1 121 ? -18.408 -4.462 40.241 1.00 22.17 115 SER A C 1
ATOM 845 O O . SER A 1 121 ? -18.075 -3.482 39.580 1.00 21.11 115 SER A O 1
ATOM 848 N N . THR A 1 122 ? -18.838 -5.593 39.690 1.00 22.68 116 THR A N 1
ATOM 849 C CA . THR A 1 122 ? -18.939 -5.741 38.237 1.00 22.29 116 THR A CA 1
ATOM 850 C C . THR A 1 122 ? -20.103 -4.947 37.650 1.00 22.38 116 THR A C 1
ATOM 851 O O . THR A 1 122 ? -20.229 -4.844 36.434 1.00 21.40 116 THR A O 1
ATOM 855 N N . SER A 1 123 ? -20.945 -4.378 38.508 1.00 24.39 117 SER A N 1
ATOM 856 C CA . SER A 1 123 ? -21.966 -3.440 38.050 1.00 24.54 117 SER A CA 1
ATOM 857 C C . SER A 1 123 ? -21.489 -1.994 38.167 1.00 24.43 117 SER A C 1
ATOM 858 O O . SER A 1 123 ? -22.164 -1.069 37.717 1.00 25.27 117 SER A O 1
ATOM 861 N N . ASN A 1 124 ? -20.320 -1.814 38.769 1.00 25.90 118 ASN A N 1
ATOM 862 C CA . ASN A 1 124 ? -19.738 -0.489 38.987 1.00 26.93 118 ASN A CA 1
ATOM 863 C C . ASN A 1 124 ? -20.535 0.323 40.005 1.00 27.23 118 ASN A C 1
ATOM 864 O O . ASN A 1 124 ? -20.241 1.490 40.225 1.00 28.88 118 ASN A O 1
ATOM 869 N N . GLU A 1 125 ? -21.524 -0.299 40.640 1.00 30.23 119 GLU A N 1
ATOM 870 C CA . GLU A 1 125 ? -22.239 0.340 41.744 1.00 30.35 119 GLU A CA 1
ATOM 871 C C . GLU A 1 125 ? -21.583 -0.016 43.080 1.00 31.78 119 GLU A C 1
ATOM 872 O O . GLU A 1 125 ? -21.652 -1.162 43.531 1.00 30.45 119 GLU A O 1
ATOM 878 N N . PRO A 1 126 ? -20.942 0.971 43.717 1.00 28.45 120 PRO A N 1
ATOM 879 C CA . PRO A 1 126 ? -20.225 0.726 44.944 1.00 29.08 120 PRO A CA 1
ATOM 880 C C . PRO A 1 126 ? -21.164 0.741 46.140 1.00 30.28 120 PRO A C 1
ATOM 881 O O . PRO A 1 126 ? -22.350 1.032 45.994 1.00 31.75 120 PRO A O 1
ATOM 885 N N . GLY A 1 127 ? -20.621 0.451 47.316 1.00 30.32 121 GLY A N 1
ATOM 886 C CA . GLY A 1 127 ? -21.361 0.602 48.555 1.00 29.98 121 GLY A CA 1
ATOM 887 C C . GLY A 1 127 ? -20.678 -0.147 49.676 1.00 31.37 121 GLY A C 1
ATOM 888 O O . GLY A 1 127 ? -19.624 -0.745 49.475 1.00 28.33 121 GLY A O 1
ATOM 889 N N . PRO A 1 128 ? -21.280 -0.121 50.870 1.00 28.73 122 PRO A N 1
ATOM 890 C CA . PRO A 1 128 ? -20.706 -0.776 52.036 1.00 29.80 122 PRO A CA 1
ATOM 891 C C . PRO A 1 128 ? -20.748 -2.298 51.927 1.00 29.65 122 PRO A C 1
ATOM 892 O O . PRO A 1 128 ? -21.405 -2.841 51.038 1.00 26.75 122 PRO A O 1
ATOM 896 N N . ASP A 1 129 ? -20.042 -2.972 52.828 1.00 26.42 123 ASP A N 1
ATOM 897 C CA . ASP A 1 129 ? -19.775 -4.392 52.686 1.00 29.45 123 ASP A CA 1
ATOM 898 C C . ASP A 1 129 ? -21.009 -5.226 53.047 1.00 27.84 123 ASP A C 1
ATOM 899 O O . ASP A 1 129 ? -21.238 -5.531 54.213 1.00 29.77 123 ASP A O 1
ATOM 904 N N . LEU A 1 130 ? -21.789 -5.595 52.036 1.00 28.49 124 LEU A N 1
ATOM 905 C CA . LEU A 1 130 ? -22.995 -6.390 52.240 1.00 27.81 124 LEU A CA 1
ATOM 906 C C . LEU A 1 130 ? -23.012 -7.610 51.317 1.00 28.11 124 LEU A C 1
ATOM 907 O O . LEU A 1 130 ? -23.997 -8.339 51.252 1.00 30.34 124 LEU A O 1
ATOM 912 N N . ALA A 1 131 ? -21.912 -7.834 50.609 1.00 25.78 125 ALA A N 1
ATOM 913 C CA . ALA A 1 131 ? -21.845 -8.898 49.611 1.00 26.70 125 ALA A CA 1
ATOM 914 C C . ALA A 1 131 ? -23.073 -8.891 48.703 1.00 26.96 125 ALA A C 1
ATOM 915 O O . ALA A 1 131 ? -23.609 -9.947 48.362 1.00 24.97 125 ALA A O 1
ATOM 917 N N . ASP A 1 132 ? -23.513 -7.701 48.306 1.00 26.72 126 ASP A N 1
ATOM 918 C CA . ASP A 1 132 ? -24.676 -7.583 47.435 1.00 26.44 126 ASP A CA 1
ATOM 919 C C . ASP A 1 132 ? -24.342 -6.976 46.066 1.00 26.74 126 ASP A C 1
ATOM 920 O O . ASP A 1 132 ? -25.237 -6.626 45.299 1.00 30.31 126 ASP A O 1
ATOM 925 N N . TYR A 1 133 ? -23.056 -6.881 45.751 1.00 24.87 127 TYR A N 1
ATOM 926 C CA . TYR A 1 133 ? -22.617 -6.868 44.363 1.00 25.58 127 TYR A CA 1
ATOM 927 C C . TYR A 1 133 ? -22.964 -8.188 43.666 1.00 26.27 127 TYR A C 1
ATOM 928 O O . TYR A 1 133 ? -23.244 -9.190 44.325 1.00 25.63 127 TYR A O 1
ATOM 937 N N . PRO A 1 134 ? -22.946 -8.196 42.326 1.00 25.23 128 PRO A N 1
ATOM 938 C CA . PRO A 1 134 ? -23.139 -9.453 41.601 1.00 25.69 128 PRO A CA 1
ATOM 939 C C . PRO A 1 134 ? -22.033 -10.460 41.926 1.00 24.74 128 PRO A C 1
ATOM 940 O O . PRO A 1 134 ? -20.904 -10.074 42.193 1.00 24.71 128 PRO A O 1
ATOM 944 N N . MET A 1 135 ? -22.372 -11.740 41.904 1.00 23.52 129 MET A N 1
ATOM 945 C CA . MET A 1 135 ? -21.563 -12.757 42.545 1.00 23.65 129 MET A CA 1
ATOM 946 C C . MET A 1 135 ? -20.256 -12.992 41.791 1.00 23.67 129 MET A C 1
ATOM 947 O O . MET A 1 135 ? -19.318 -13.560 42.334 1.00 26.59 129 MET A O 1
ATOM 952 N N . ASP A 1 136 ? -20.171 -12.521 40.555 1.00 23.96 130 ASP A N 1
ATOM 953 C CA . ASP A 1 136 ? -18.930 -12.635 39.797 1.00 24.38 130 ASP A CA 1
ATOM 954 C C . ASP A 1 136 ? -17.880 -11.579 40.175 1.00 25.35 130 ASP A C 1
ATOM 955 O O . ASP A 1 136 ? -16.797 -11.532 39.586 1.00 24.62 130 ASP A O 1
ATOM 960 N N . THR A 1 137 ? -18.186 -10.751 41.167 1.00 24.19 131 THR A N 1
ATOM 961 C CA . THR A 1 137 ? -17.362 -9.577 41.454 1.00 23.86 131 THR A CA 1
ATOM 962 C C . THR A 1 137 ? -15.976 -9.967 41.966 1.00 22.90 131 THR A C 1
ATOM 963 O O . THR A 1 137 ? -14.957 -9.492 41.455 1.00 22.60 131 THR A O 1
ATOM 967 N N . VAL A 1 138 ? -15.920 -10.827 42.974 1.00 21.33 132 VAL A N 1
ATOM 968 C CA . VAL A 1 138 ? -14.627 -11.174 43.560 1.00 22.33 132 VAL A CA 1
ATOM 969 C C . VAL A 1 138 ? -13.816 -12.113 42.667 1.00 21.15 132 VAL A C 1
ATOM 970 O O . VAL A 1 138 ? -12.607 -11.942 42.520 1.00 23.04 132 VAL A O 1
ATOM 974 N N . PRO A 1 139 ? -14.476 -13.089 42.033 1.00 21.67 133 PRO A N 1
ATOM 975 C CA . PRO A 1 139 ? -13.793 -13.840 40.981 1.00 22.36 133 PRO A CA 1
ATOM 976 C C . PRO A 1 139 ? -13.215 -12.974 39.857 1.00 21.84 133 PRO A C 1
ATOM 977 O O . PRO A 1 139 ? -12.156 -13.287 39.325 1.00 25.34 133 PRO A O 1
ATOM 981 N N . ASN A 1 140 ? -13.902 -11.903 39.488 1.00 19.05 134 ASN A N 1
ATOM 982 C CA . ASN A 1 140 ? -13.375 -11.011 38.476 1.00 20.30 134 ASN A CA 1
ATOM 983 C C . ASN A 1 140 ? -12.119 -10.292 38.982 1.00 20.96 134 ASN A C 1
ATOM 984 O O . ASN A 1 140 ? -11.157 -10.098 38.239 1.00 21.11 134 ASN A O 1
ATOM 989 N N . LYS A 1 141 ? -12.134 -9.894 40.247 1.00 20.71 135 LYS A N 1
ATOM 990 C CA . LYS A 1 141 ? -10.959 -9.295 40.858 1.00 22.26 135 LYS A CA 1
ATOM 991 C C . LYS A 1 141 ? -9.792 -10.291 40.906 1.00 23.76 135 LYS A C 1
ATOM 992 O O . LYS A 1 141 ? -8.641 -9.921 40.676 1.00 21.43 135 LYS A O 1
ATOM 998 N N . VAL A 1 142 ? -10.089 -11.557 41.180 1.00 21.60 136 VAL A N 1
ATOM 999 C CA . VAL A 1 142 ? -9.057 -12.585 41.136 1.00 23.34 136 VAL A CA 1
ATOM 1000 C C . VAL A 1 142 ? -8.398 -12.613 39.755 1.00 26.15 136 VAL A C 1
ATOM 1001 O O . VAL A 1 142 ? -7.173 -12.565 39.642 1.00 24.68 136 VAL A O 1
ATOM 1005 N N . GLU A 1 143 ? -9.216 -12.681 38.707 1.00 24.75 137 GLU A N 1
ATOM 1006 C CA . GLU A 1 143 ? -8.705 -12.687 37.339 1.00 26.58 137 GLU A CA 1
ATOM 1007 C C . GLU A 1 143 ? -7.907 -11.423 37.070 1.00 24.71 137 GLU A C 1
ATOM 1008 O O . GLU A 1 143 ? -6.866 -11.458 36.433 1.00 21.69 137 GLU A O 1
ATOM 1014 N N . HIS A 1 144 ? -8.417 -10.303 37.558 1.00 27.40 138 HIS A N 1
ATOM 1015 C CA . HIS A 1 144 ? -7.772 -9.010 37.365 1.00 28.63 138 HIS A CA 1
ATOM 1016 C C . HIS A 1 144 ? -6.321 -9.065 37.846 1.00 24.94 138 HIS A C 1
ATOM 1017 O O . HIS A 1 144 ? -5.408 -8.604 37.159 1.00 21.90 138 HIS A O 1
ATOM 1024 N N . LEU A 1 145 ? -6.118 -9.617 39.038 1.00 23.99 139 LEU A N 1
ATOM 1025 C CA . LEU A 1 145 ? -4.797 -9.636 39.640 1.00 24.31 139 LEU A CA 1
ATOM 1026 C C . LEU A 1 145 ? -3.966 -10.778 39.075 1.00 24.25 139 LEU A C 1
ATOM 1027 O O . LEU A 1 145 ? -2.766 -10.626 38.847 1.00 24.79 139 LEU A O 1
ATOM 1032 N N . PHE A 1 146 ? -4.609 -11.913 38.833 1.00 22.33 140 PHE A N 1
ATOM 1033 C CA . PHE A 1 146 ? -3.890 -13.106 38.416 1.00 22.89 140 PHE A CA 1
ATOM 1034 C C . PHE A 1 146 ? -3.280 -12.923 37.027 1.00 23.04 140 PHE A C 1
ATOM 1035 O O . PHE A 1 146 ? -2.130 -13.282 36.792 1.00 22.60 140 PHE A O 1
ATOM 1043 N N . LYS A 1 147 ? -4.044 -12.362 36.100 1.00 23.89 141 LYS A N 1
ATOM 1044 C CA . LYS A 1 147 ? -3.544 -12.183 34.745 1.00 23.70 141 LYS A CA 1
ATOM 1045 C C . LYS A 1 147 ? -2.457 -11.114 34.700 1.00 22.69 141 LYS A C 1
ATOM 1046 O O . LYS A 1 147 ? -1.559 -11.173 33.862 1.00 23.24 141 LYS A O 1
ATOM 1052 N N . ALA A 1 148 ? -2.528 -10.153 35.614 1.00 21.48 142 ALA A N 1
ATOM 1053 C CA . ALA A 1 148 ? -1.441 -9.189 35.779 1.00 23.10 142 ALA A CA 1
ATOM 1054 C C . ALA A 1 148 ? -0.167 -9.873 36.277 1.00 21.74 142 ALA A C 1
ATOM 1055 O O . ALA A 1 148 ? 0.931 -9.571 35.821 1.00 21.91 142 ALA A O 1
ATOM 1057 N N . GLN A 1 149 ? -0.321 -10.790 37.220 1.00 22.54 143 GLN A N 1
ATOM 1058 C CA . GLN A 1 149 ? 0.806 -11.571 37.722 1.00 22.56 143 GLN A CA 1
ATOM 1059 C C . GLN A 1 149 ? 1.483 -12.321 36.581 1.00 23.02 143 GLN A C 1
ATOM 1060 O O . GLN A 1 149 ? 2.700 -12.246 36.420 1.00 24.85 143 GLN A O 1
ATOM 1066 N N . LEU A 1 150 ? 0.687 -13.024 35.778 1.00 23.06 144 LEU A N 1
ATOM 1067 C CA . LEU A 1 150 ? 1.217 -13.821 34.679 1.00 22.42 144 LEU A CA 1
ATOM 1068 C C . LEU A 1 150 ? 1.911 -12.932 33.653 1.00 21.33 144 LEU A C 1
ATOM 1069 O O . LEU A 1 150 ? 2.916 -13.319 33.066 1.00 22.24 144 LEU A O 1
ATOM 1074 N N . PHE A 1 151 ? 1.355 -11.750 33.417 1.00 21.87 145 PHE A N 1
ATOM 1075 C CA . PHE A 1 151 ? 1.917 -10.845 32.430 1.00 23.60 145 PHE A CA 1
ATOM 1076 C C . PHE A 1 151 ? 3.283 -10.349 32.890 1.00 22.58 145 PHE A C 1
ATOM 1077 O O . PHE A 1 151 ? 4.244 -10.338 32.127 1.00 23.22 145 PHE A O 1
ATOM 1085 N N . HIS A 1 152 ? 3.366 -9.940 34.146 1.00 24.59 146 HIS A N 1
ATOM 1086 C CA . HIS A 1 152 ? 4.612 -9.420 34.665 1.00 27.81 146 HIS A CA 1
ATOM 1087 C C . HIS A 1 152 ? 5.665 -10.520 34.769 1.00 27.30 146 HIS A C 1
ATOM 1088 O O . HIS A 1 152 ? 6.857 -10.262 34.605 1.00 24.69 146 HIS A O 1
ATOM 1095 N N . ASP A 1 153 ? 5.223 -11.746 35.026 1.00 25.51 147 ASP A N 1
ATOM 1096 C CA . ASP A 1 153 ? 6.119 -12.895 34.982 1.00 25.88 147 ASP A CA 1
ATOM 1097 C C . ASP A 1 153 ? 6.715 -13.083 33.591 1.00 26.98 147 ASP A C 1
ATOM 1098 O O . ASP A 1 153 ? 7.919 -13.289 33.448 1.00 27.91 147 ASP A O 1
ATOM 1103 N N . ARG A 1 154 ? 5.875 -12.999 32.566 1.00 26.14 148 ARG A N 1
ATOM 1104 C CA . ARG A 1 154 ? 6.348 -13.143 31.196 1.00 25.55 148 ARG A CA 1
ATOM 1105 C C . ARG A 1 154 ? 7.315 -12.019 30.858 1.00 26.44 148 ARG A C 1
ATOM 1106 O O . ARG A 1 154 ? 8.391 -12.259 30.307 1.00 26.61 148 ARG A O 1
ATOM 1114 N N . LYS A 1 155 ? 6.923 -10.791 31.186 1.00 24.11 149 LYS A N 1
ATOM 1115 C CA . LYS A 1 155 ? 7.767 -9.626 30.942 1.00 26.49 149 LYS A CA 1
ATOM 1116 C C . LYS A 1 155 ? 9.150 -9.817 31.555 1.00 25.59 149 LYS A C 1
ATOM 1117 O O . LYS A 1 155 ? 10.165 -9.566 30.914 1.00 27.13 149 LYS A O 1
ATOM 1123 N N . GLN A 1 156 ? 9.186 -10.262 32.801 1.00 24.98 150 GLN A N 1
ATOM 1124 C CA . GLN A 1 156 ? 10.441 -10.334 33.533 1.00 25.39 150 GLN A CA 1
ATOM 1125 C C . GLN A 1 156 ? 11.361 -11.409 32.957 1.00 25.00 150 GLN A C 1
ATOM 1126 O O . GLN A 1 156 ? 12.560 -11.192 32.815 1.00 22.69 150 GLN A O 1
ATOM 1132 N N . LEU A 1 157 ? 10.805 -12.567 32.624 1.00 21.89 151 LEU A N 1
ATOM 1133 C CA . LEU A 1 157 ? 11.618 -13.617 32.050 1.00 24.95 151 LEU A CA 1
ATOM 1134 C C . LEU A 1 157 ? 12.254 -13.138 30.753 1.00 24.85 151 LEU A C 1
ATOM 1135 O O . LEU A 1 157 ? 13.425 -13.397 30.507 1.00 24.14 151 LEU A O 1
ATOM 1140 N N . GLU A 1 158 ? 11.475 -12.460 29.915 1.00 26.09 152 GLU A N 1
ATOM 1141 C CA . GLU A 1 158 ? 11.975 -12.010 28.623 1.00 27.82 152 GLU A CA 1
ATOM 1142 C C . GLU A 1 158 ? 13.121 -11.020 28.831 1.00 28.39 152 GLU A C 1
ATOM 1143 O O . GLU A 1 158 ? 14.154 -11.114 28.167 1.00 27.26 152 GLU A O 1
ATOM 1149 N N . ALA A 1 159 ? 12.938 -10.093 29.766 1.00 24.38 153 ALA A N 1
ATOM 1150 C CA . ALA A 1 159 ? 13.974 -9.111 30.091 1.00 28.41 153 ALA A CA 1
ATOM 1151 C C . ALA A 1 159 ? 15.269 -9.794 30.535 1.00 28.44 153 ALA A C 1
ATOM 1152 O O . ALA A 1 159 ? 16.358 -9.408 30.128 1.00 30.91 153 ALA A O 1
ATOM 1154 N N . ARG A 1 160 ? 15.143 -10.815 31.372 1.00 28.74 154 ARG A N 1
ATOM 1155 C CA . ARG A 1 160 ? 16.310 -11.457 31.960 1.00 29.06 154 ARG A CA 1
ATOM 1156 C C . ARG A 1 160 ? 16.999 -12.381 30.956 1.00 29.16 154 ARG A C 1
ATOM 1157 O O . ARG A 1 160 ? 18.197 -12.625 31.046 1.00 27.38 154 ARG A O 1
ATOM 1165 N N . SER A 1 161 ? 16.238 -12.862 29.981 1.00 30.11 155 SER A N 1
ATOM 1166 C CA . SER A 1 161 ? 16.784 -13.701 28.920 1.00 28.97 155 SER A CA 1
ATOM 1167 C C . SER A 1 161 ? 17.800 -12.943 28.055 1.00 28.95 155 SER A C 1
ATOM 1168 O O . SER A 1 161 ? 18.575 -13.554 27.326 1.00 27.23 155 SER A O 1
ATOM 1171 N N . LYS A 1 162 ? 17.789 -11.618 28.138 1.00 31.39 156 LYS A N 1
ATOM 1172 C CA . LYS A 1 162 ? 18.671 -10.778 27.318 1.00 35.79 156 LYS A CA 1
ATOM 1173 C C . LYS A 1 162 ? 20.064 -10.635 27.930 1.00 31.66 156 LYS A C 1
ATOM 1174 O O . LYS A 1 162 ? 20.993 -10.171 27.276 1.00 37.11 156 LYS A O 1
ATOM 1180 N N . ALA A 1 163 ? 20.203 -11.022 29.190 1.00 33.64 157 ALA A N 1
ATOM 1181 C CA . ALA A 1 163 ? 21.493 -10.964 29.867 1.00 33.45 157 ALA A CA 1
ATOM 1182 C C . ALA A 1 163 ? 22.480 -11.930 29.213 1.00 35.08 157 ALA A C 1
ATOM 1183 O O . ALA A 1 163 ? 22.131 -13.073 28.919 1.00 26.16 157 ALA A O 1
ATOM 1185 N N . LYS A 1 164 ? 23.708 -11.460 28.991 1.00 36.40 158 LYS A N 1
ATOM 1186 C CA . LYS A 1 164 ? 24.723 -12.237 28.282 1.00 41.75 158 LYS A CA 1
ATOM 1187 C C . LYS A 1 164 ? 25.719 -12.882 29.251 1.00 38.83 158 LYS A C 1
ATOM 1188 O O . LYS A 1 164 ? 26.525 -13.723 28.856 1.00 37.22 158 LYS A O 1
ATOM 1194 N N . SER A 1 165 ? 25.660 -12.482 30.518 1.00 38.76 159 SER A N 1
ATOM 1195 C CA . SER A 1 165 ? 26.595 -12.979 31.520 1.00 35.92 159 SER A CA 1
ATOM 1196 C C . SER A 1 165 ? 26.015 -12.845 32.920 1.00 32.46 159 SER A C 1
ATOM 1197 O O . SER A 1 165 ? 25.069 -12.094 33.140 1.00 34.63 159 SER A O 1
ATOM 1200 N N . GLN A 1 166 ? 26.605 -13.560 33.869 1.00 30.81 160 GLN A N 1
ATOM 1201 C CA . GLN A 1 166 ? 26.195 -13.470 35.264 1.00 33.42 160 GLN A CA 1
ATOM 1202 C C . GLN A 1 166 ? 26.194 -12.032 35.775 1.00 33.36 160 GLN A C 1
ATOM 1203 O O . GLN A 1 166 ? 25.326 -11.648 36.549 1.00 35.23 160 GLN A O 1
ATOM 1209 N N . GLU A 1 167 ? 27.167 -11.242 35.340 1.00 33.26 161 GLU A N 1
ATOM 1210 C CA . GLU A 1 167 ? 27.303 -9.874 35.809 1.00 35.65 161 GLU A CA 1
ATOM 1211 C C . GLU A 1 167 ? 26.152 -9.012 35.287 1.00 36.44 161 GLU A C 1
ATOM 1212 O O . GLU A 1 167 ? 25.599 -8.189 36.018 1.00 37.59 161 GLU A O 1
ATOM 1218 N N . GLU A 1 168 ? 25.796 -9.200 34.020 1.00 39.09 162 GLU A N 1
ATOM 1219 C CA . GLU A 1 168 ? 24.684 -8.465 33.416 1.00 39.93 162 GLU A CA 1
ATOM 1220 C C . GLU A 1 168 ? 23.365 -8.820 34.096 1.00 38.66 162 GLU A C 1
ATOM 1221 O O . GLU A 1 168 ? 22.477 -7.977 34.224 1.00 33.50 162 GLU A O 1
ATOM 1227 N N . LEU A 1 169 ? 23.246 -10.072 34.527 1.00 36.94 163 LEU A N 1
ATOM 1228 C CA . LEU A 1 169 ? 22.039 -10.542 35.200 1.00 36.42 163 LEU A CA 1
ATOM 1229 C C . LEU A 1 169 ? 21.948 -9.945 36.596 1.00 38.83 163 LEU A C 1
ATOM 1230 O O . LEU A 1 169 ? 20.875 -9.531 37.033 1.00 38.06 163 LEU A O 1
ATOM 1235 N N . ASP A 1 170 ? 23.080 -9.903 37.290 1.00 37.87 164 ASP A N 1
ATOM 1236 C CA . ASP A 1 170 ? 23.142 -9.284 38.610 1.00 40.55 164 ASP A CA 1
ATOM 1237 C C . ASP A 1 170 ? 22.702 -7.820 38.547 1.00 38.65 164 ASP A C 1
ATOM 1238 O O . ASP A 1 170 ? 22.100 -7.306 39.488 1.00 34.47 164 ASP A O 1
ATOM 1243 N N . GLU A 1 171 ? 23.011 -7.154 37.439 1.00 39.46 165 GLU A N 1
ATOM 1244 C CA . GLU A 1 171 ? 22.734 -5.725 37.301 1.00 44.12 165 GLU A CA 1
ATOM 1245 C C . GLU A 1 171 ? 21.241 -5.473 37.179 1.00 42.76 165 GLU A C 1
ATOM 1246 O O . GLU A 1 171 ? 20.771 -4.374 37.442 1.00 43.87 165 GLU A O 1
ATOM 1252 N N . MET A 1 172 ? 20.498 -6.500 36.783 1.00 43.35 166 MET A N 1
ATOM 1253 C CA . MET A 1 172 ? 19.051 -6.392 36.680 1.00 39.94 166 MET A CA 1
ATOM 1254 C C . MET A 1 172 ? 18.369 -6.533 38.038 1.00 37.21 166 MET A C 1
ATOM 1255 O O . MET A 1 172 ? 17.218 -6.145 38.200 1.00 43.17 166 MET A O 1
ATOM 1260 N N . GLY A 1 173 ? 19.079 -7.090 39.009 1.00 38.81 167 GLY A N 1
ATOM 1261 C CA . GLY A 1 173 ? 18.518 -7.301 40.341 1.00 40.05 167 GLY A CA 1
ATOM 1262 C C . GLY A 1 173 ? 17.992 -8.708 40.514 1.00 36.86 167 GLY A C 1
ATOM 1263 O O . GLY A 1 173 ? 17.851 -9.457 39.548 1.00 38.46 167 GLY A O 1
ATOM 1264 N N . ALA A 1 174 ? 17.703 -9.075 41.753 1.00 40.38 168 ALA A N 1
ATOM 1265 C CA . ALA A 1 174 ? 17.088 -10.366 42.028 1.00 41.96 168 ALA A CA 1
ATOM 1266 C C . ALA A 1 174 ? 15.709 -10.446 41.382 1.00 36.27 168 ALA A C 1
ATOM 1267 O O . ALA A 1 174 ? 14.967 -9.464 41.361 1.00 33.79 168 ALA A O 1
ATOM 1269 N N . PRO A 1 175 ? 15.364 -11.623 40.849 1.00 37.75 169 PRO A N 1
ATOM 1270 C CA . PRO A 1 175 ? 14.054 -11.788 40.229 1.00 34.39 169 PRO A CA 1
ATOM 1271 C C . PRO A 1 175 ? 12.946 -11.670 41.262 1.00 35.44 169 PRO A C 1
ATOM 1272 O O . PRO A 1 175 ? 13.072 -12.183 42.371 1.00 36.66 169 PRO A O 1
ATOM 1276 N N . ILE A 1 176 ? 11.867 -10.997 40.889 1.00 32.34 170 ILE A N 1
ATOM 1277 C CA . ILE A 1 176 ? 10.660 -10.981 41.683 1.00 29.10 170 ILE A CA 1
ATOM 1278 C C . ILE A 1 176 ? 9.802 -12.202 41.367 1.00 28.30 170 ILE A C 1
ATOM 1279 O O . ILE A 1 176 ? 9.596 -12.538 40.202 1.00 30.74 170 ILE A O 1
ATOM 1284 N N . ASP A 1 177 ? 9.305 -12.866 42.405 1.00 27.50 171 ASP A N 1
ATOM 1285 C CA . ASP A 1 177 ? 8.332 -13.943 42.228 1.00 23.26 171 ASP A CA 1
ATOM 1286 C C . ASP A 1 177 ? 6.920 -13.354 42.145 1.00 26.50 171 ASP A C 1
ATOM 1287 O O . ASP A 1 177 ? 6.292 -13.055 43.163 1.00 25.21 171 ASP A O 1
ATOM 1292 N N . TYR A 1 178 ? 6.433 -13.191 40.918 1.00 26.84 172 TYR A N 1
ATOM 1293 C CA . TYR A 1 178 ? 5.129 -12.578 40.663 1.00 26.55 172 TYR A CA 1
ATOM 1294 C C . TYR A 1 178 ? 3.987 -13.577 40.846 1.00 29.35 172 TYR A C 1
ATOM 1295 O O . TYR A 1 178 ? 2.814 -13.188 40.943 1.00 24.25 172 TYR A O 1
ATOM 1304 N N . LEU A 1 179 ? 4.335 -14.861 40.891 1.00 25.32 173 LEU A N 1
ATOM 1305 C CA . LEU A 1 179 ? 3.339 -15.916 41.007 1.00 27.47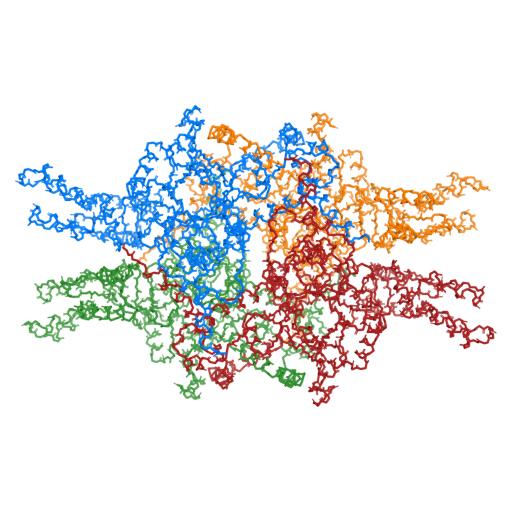 173 LEU A CA 1
ATOM 1306 C C . LEU A 1 179 ? 2.979 -16.123 42.476 1.00 25.97 173 LEU A C 1
ATOM 1307 O O . LEU A 1 179 ? 3.318 -17.141 43.080 1.00 27.33 173 LEU A O 1
ATOM 1312 N N . THR A 1 180 ? 2.305 -15.131 43.046 1.00 25.03 174 THR A N 1
ATOM 1313 C CA . THR A 1 180 ? 1.993 -15.112 44.461 1.00 23.47 174 THR A CA 1
ATOM 1314 C C . THR A 1 180 ? 0.575 -15.630 44.677 1.00 24.27 174 THR A C 1
ATOM 1315 O O . THR A 1 180 ? -0.394 -15.013 44.226 1.00 26.37 174 THR A O 1
ATOM 1319 N N . PRO A 1 181 ? 0.440 -16.772 45.361 1.00 25.03 175 PRO A N 1
ATOM 1320 C CA . PRO A 1 181 ? -0.877 -17.400 45.485 1.00 25.50 175 PRO A CA 1
ATOM 1321 C C . PRO A 1 181 ? -1.917 -16.451 46.073 1.00 22.77 175 PRO A C 1
ATOM 1322 O O . PRO A 1 181 ? -1.613 -15.690 46.986 1.00 23.90 175 PRO A O 1
ATOM 1326 N N . ILE A 1 182 ? -3.132 -16.501 45.540 1.00 23.54 176 ILE A N 1
ATOM 1327 C CA . ILE A 1 182 ? -4.199 -15.580 45.931 1.00 21.54 176 ILE A CA 1
ATOM 1328 C C . ILE A 1 182 ? -5.255 -16.311 46.758 1.00 21.72 176 ILE A C 1
ATOM 1329 O O . ILE A 1 182 ? -5.749 -17.368 46.354 1.00 20.63 176 ILE A O 1
ATOM 1334 N N . VAL A 1 183 ? -5.591 -15.753 47.917 1.00 20.93 177 VAL A N 1
ATOM 1335 C CA . VAL A 1 183 ? -6.749 -16.203 48.680 1.00 22.15 177 VAL A CA 1
ATOM 1336 C C . VAL A 1 183 ? -7.850 -15.150 48.638 1.00 22.90 177 VAL A C 1
ATOM 1337 O O . VAL A 1 183 ? -7.605 -13.975 48.910 1.00 20.50 177 VAL A O 1
ATOM 1341 N N . ALA A 1 184 ? -9.059 -15.574 48.280 1.00 20.51 178 ALA A N 1
ATOM 1342 C CA . ALA A 1 184 ? -10.115 -14.635 47.928 1.00 21.05 178 ALA A CA 1
ATOM 1343 C C . ALA A 1 184 ? -11.363 -14.828 48.783 1.00 22.29 178 ALA A C 1
ATOM 1344 O O . ALA A 1 184 ? -11.691 -15.942 49.197 1.00 20.65 178 ALA A O 1
ATOM 1346 N N . ASP A 1 185 ? -12.059 -13.720 49.020 1.00 22.43 179 ASP A N 1
ATOM 1347 C CA . ASP A 1 185 ? -13.280 -13.691 49.806 1.00 22.18 179 ASP A CA 1
ATOM 1348 C C . ASP A 1 185 ? -14.454 -14.238 49.006 1.00 20.95 179 ASP A C 1
ATOM 1349 O O . ASP A 1 185 ? -14.820 -13.680 47.977 1.00 22.48 179 ASP A O 1
ATOM 1354 N N . ALA A 1 186 ? -15.042 -15.334 49.480 1.00 20.56 180 ALA A N 1
ATOM 1355 C CA . ALA A 1 186 ? -16.239 -15.902 48.851 1.00 19.31 180 ALA A CA 1
ATOM 1356 C C . ALA A 1 186 ? -17.480 -15.577 49.690 1.00 21.99 180 ALA A C 1
ATOM 1357 O O . ALA A 1 186 ? -18.526 -16.208 49.552 1.00 24.89 180 ALA A O 1
ATOM 1359 N N . ASP A 1 187 ? -17.354 -14.577 50.553 1.00 22.21 181 ASP A N 1
ATOM 1360 C CA . ASP A 1 187 ? -18.476 -14.076 51.332 1.00 23.63 181 ASP A CA 1
ATOM 1361 C C . ASP A 1 187 ? -19.235 -15.216 52.044 1.00 24.18 181 ASP A C 1
ATOM 1362 O O . ASP A 1 187 ? -18.625 -16.030 52.746 1.00 23.61 181 ASP A O 1
ATOM 1367 N N . ALA A 1 188 ? -20.552 -15.267 51.877 1.00 20.71 182 ALA A N 1
ATOM 1368 C CA . ALA A 1 188 ? -21.357 -16.302 52.508 1.00 23.69 182 ALA A CA 1
ATOM 1369 C C . ALA A 1 188 ? -21.971 -17.230 51.470 1.00 22.67 182 ALA A C 1
ATOM 1370 O O . ALA A 1 188 ? -22.902 -17.973 51.764 1.00 25.62 182 ALA A O 1
ATOM 1372 N N . GLY A 1 189 ? -21.447 -17.184 50.254 1.00 24.24 183 GLY A N 1
ATOM 1373 C CA . GLY A 1 189 ? -21.879 -18.098 49.206 1.00 23.66 183 GLY A CA 1
ATOM 1374 C C . GLY A 1 189 ? -22.805 -17.460 48.181 1.00 22.45 183 GLY A C 1
ATOM 1375 O O . GLY A 1 189 ? -23.060 -18.044 47.130 1.00 23.64 183 GLY A O 1
ATOM 1376 N N . HIS A 1 190 ? -23.327 -16.276 48.492 1.00 22.20 184 HIS A N 1
ATOM 1377 C CA . HIS A 1 190 ? -24.188 -15.535 47.562 1.00 23.94 184 HIS A CA 1
ATOM 1378 C C . HIS A 1 190 ? -25.429 -16.312 47.163 1.00 24.17 184 HIS A C 1
ATOM 1379 O O . HIS A 1 190 ? -25.855 -16.269 46.008 1.00 23.44 184 HIS A O 1
ATOM 1386 N N . GLY A 1 191 ? -26.007 -17.020 48.125 1.00 25.33 185 GLY A N 1
ATOM 1387 C CA . GLY A 1 191 ? -27.270 -17.712 47.912 1.00 25.21 185 GLY A CA 1
ATOM 1388 C C . GLY A 1 191 ? -27.217 -19.138 48.410 1.00 25.13 185 GLY A C 1
ATOM 1389 O O . GLY A 1 191 ? -26.497 -19.450 49.359 1.00 24.57 185 GLY A O 1
ATOM 1390 N N . GLY A 1 192 ? -27.984 -20.009 47.767 1.00 26.80 186 GLY A N 1
ATOM 1391 C CA . GLY A 1 192 ? -28.059 -21.404 48.184 1.00 24.11 186 GLY A CA 1
ATOM 1392 C C . GLY A 1 192 ? -26.837 -22.187 47.740 1.00 24.31 186 GLY A C 1
ATOM 1393 O O . GLY A 1 192 ? -25.851 -21.615 47.261 1.00 22.52 186 GLY A O 1
ATOM 1394 N N . LEU A 1 193 ? -26.888 -23.497 47.921 1.00 22.29 187 LEU A N 1
ATOM 1395 C CA . LEU A 1 193 ? -25.725 -24.330 47.698 1.00 25.54 187 LEU A CA 1
ATOM 1396 C C . LEU A 1 193 ? -25.371 -24.378 46.225 1.00 23.07 187 LEU A C 1
ATOM 1397 O O . LEU A 1 193 ? -24.222 -24.618 45.867 1.00 23.53 187 LEU A O 1
ATOM 1402 N N . THR A 1 194 ? -26.351 -24.148 45.360 1.00 23.59 188 THR A N 1
ATOM 1403 C CA . THR A 1 194 ? -26.070 -24.147 43.932 1.00 22.34 188 THR A CA 1
ATOM 1404 C C . THR A 1 194 ? -25.311 -22.872 43.540 1.00 24.75 188 THR A C 1
ATOM 1405 O O . THR A 1 194 ? -24.477 -22.890 42.641 1.00 23.96 188 THR A O 1
ATOM 1409 N N . ALA A 1 195 ? -25.586 -21.775 44.233 1.00 22.73 189 ALA A N 1
ATOM 1410 C CA . ALA A 1 195 ? -24.791 -20.562 44.072 1.00 24.62 189 ALA A CA 1
ATOM 1411 C C . ALA A 1 195 ? -23.375 -20.781 44.588 1.00 22.57 189 ALA A C 1
ATOM 1412 O O . ALA A 1 195 ? -22.405 -20.385 43.952 1.00 25.27 189 ALA A O 1
ATOM 1414 N N . VAL A 1 196 ? -23.259 -21.407 45.749 1.00 21.50 190 VAL A N 1
ATOM 1415 C CA . VAL A 1 196 ? -21.948 -21.718 46.311 1.00 22.91 190 VAL A CA 1
ATOM 1416 C C . VAL A 1 196 ? -21.105 -22.481 45.292 1.00 20.57 190 VAL A C 1
ATOM 1417 O O . VAL A 1 196 ? -19.924 -22.199 45.103 1.00 22.22 190 VAL A O 1
ATOM 1421 N N . PHE A 1 197 ? -21.731 -23.443 44.631 1.00 20.98 191 PHE A N 1
ATOM 1422 C CA . PHE A 1 197 ? -21.056 -24.260 43.627 1.00 21.50 191 PHE A CA 1
ATOM 1423 C C . PHE A 1 197 ? -20.547 -23.417 42.458 1.00 22.94 191 PHE A C 1
ATOM 1424 O O . PHE A 1 197 ? -19.395 -23.545 42.034 1.00 21.49 191 PHE A O 1
ATOM 1432 N N . LYS A 1 198 ? -21.425 -22.572 41.931 1.00 23.81 192 LYS A N 1
ATOM 1433 C CA . LYS A 1 198 ? -21.123 -21.769 40.760 1.00 23.85 192 LYS A CA 1
ATOM 1434 C C . LYS A 1 198 ? -20.072 -20.720 41.093 1.00 25.21 192 LYS A C 1
ATOM 1435 O O . LYS A 1 198 ? -19.212 -20.397 40.270 1.00 25.95 192 LYS A O 1
ATOM 1441 N N . LEU A 1 199 ? -20.147 -20.188 42.305 1.00 24.82 193 LEU A N 1
ATOM 1442 C CA . LEU A 1 199 ? -19.179 -19.214 42.769 1.00 23.14 193 LEU A CA 1
ATOM 1443 C C . LEU A 1 199 ? -17.796 -19.855 42.840 1.00 23.44 193 LEU A C 1
ATOM 1444 O O . LEU A 1 199 ? -16.811 -19.294 42.357 1.00 20.99 193 LEU A O 1
ATOM 1449 N N . THR A 1 200 ? -17.727 -21.033 43.448 1.00 21.75 194 THR A N 1
ATOM 1450 C CA . THR A 1 200 ? -16.470 -21.765 43.552 1.00 22.82 194 THR A CA 1
ATOM 1451 C C . THR A 1 200 ? -15.884 -22.046 42.164 1.00 23.33 194 THR A C 1
ATOM 1452 O O . THR A 1 200 ? -14.681 -21.924 41.946 1.00 21.71 194 THR A O 1
ATOM 1456 N N . LYS A 1 201 ? -16.751 -22.423 41.231 1.00 23.38 195 LYS A N 1
ATOM 1457 C CA . LYS A 1 201 ? -16.331 -22.729 39.875 1.00 24.42 195 LYS A CA 1
ATOM 1458 C C . LYS A 1 201 ? -15.660 -21.528 39.219 1.00 23.20 195 LYS A C 1
ATOM 1459 O O . LYS A 1 201 ? -14.601 -21.656 38.615 1.00 22.99 195 LYS A O 1
ATOM 1465 N N . MET A 1 202 ? -16.274 -20.362 39.350 1.00 20.46 196 MET A N 1
ATOM 1466 C CA . MET A 1 202 ? -15.702 -19.138 38.814 1.00 22.77 196 MET A CA 1
ATOM 1467 C C . MET A 1 202 ? -14.334 -18.865 39.434 1.00 22.43 196 MET A C 1
ATOM 1468 O O . MET A 1 202 ? -13.381 -18.537 38.733 1.00 24.67 196 MET A O 1
ATOM 1473 N N . PHE A 1 203 ? -14.239 -19.018 40.749 1.00 23.12 197 PHE A N 1
ATOM 1474 C CA . PHE A 1 203 ? -12.990 -18.770 41.454 1.00 22.81 197 PHE A CA 1
ATOM 1475 C C . PHE A 1 203 ? -11.868 -19.667 40.940 1.00 26.65 197 PHE A C 1
ATOM 1476 O O . PHE A 1 203 ? -10.728 -19.221 40.753 1.00 21.97 197 PHE A O 1
ATOM 1484 N N . ILE A 1 204 ? -12.195 -20.929 40.699 1.00 24.46 198 ILE A N 1
ATOM 1485 C CA . ILE A 1 204 ? -11.199 -21.876 40.229 1.00 25.75 198 ILE A CA 1
ATOM 1486 C C . ILE A 1 204 ? -10.796 -21.559 38.790 1.00 25.97 198 ILE A C 1
ATOM 1487 O O . ILE A 1 204 ? -9.620 -21.644 38.429 1.00 25.56 198 ILE A O 1
ATOM 1492 N N . GLU A 1 205 ? -11.769 -21.173 37.974 1.00 25.75 199 GLU A N 1
ATOM 1493 C CA . GLU A 1 205 ? -11.495 -20.849 36.579 1.00 25.94 199 GLU A CA 1
ATOM 1494 C C . GLU A 1 205 ? -10.614 -19.606 36.444 1.00 25.27 199 GLU A C 1
ATOM 1495 O O . GLU A 1 205 ? -9.871 -19.468 35.481 1.00 26.67 199 GLU A O 1
ATOM 1501 N N . ARG A 1 206 ? -10.689 -18.704 37.411 1.00 24.37 200 ARG A N 1
ATOM 1502 C CA . ARG A 1 206 ? -10.180 -17.362 37.209 1.00 23.86 200 ARG A CA 1
ATOM 1503 C C . ARG A 1 206 ? -8.925 -17.071 38.020 1.00 24.63 200 ARG A C 1
ATOM 1504 O O . ARG A 1 206 ? -8.272 -16.055 37.803 1.00 27.91 200 ARG A O 1
ATOM 1512 N N . GLY A 1 207 ? -8.580 -17.962 38.948 1.00 26.14 201 GLY A N 1
ATOM 1513 C CA . GLY A 1 207 ? -7.192 -18.109 39.391 1.00 25.16 201 GLY A CA 1
ATOM 1514 C C . GLY A 1 207 ? -6.976 -18.148 40.898 1.00 23.94 201 GLY A C 1
ATOM 1515 O O . GLY A 1 207 ? -5.882 -17.878 41.377 1.00 23.74 201 GLY A O 1
ATOM 1516 N N . ALA A 1 208 ? -8.009 -18.498 41.652 1.00 24.20 202 ALA A N 1
ATOM 1517 C CA . ALA A 1 208 ? -7.918 -18.486 43.104 1.00 23.93 202 ALA A CA 1
ATOM 1518 C C . ALA A 1 208 ? -7.185 -19.723 43.614 1.00 23.80 202 ALA A C 1
ATOM 1519 O O . ALA A 1 208 ? -7.605 -20.851 43.354 1.00 23.11 202 ALA A O 1
ATOM 1521 N N . ALA A 1 209 ? -6.111 -19.502 44.368 1.00 21.33 203 ALA A N 1
ATOM 1522 C CA . ALA A 1 209 ? -5.422 -20.588 45.073 1.00 23.33 203 ALA A CA 1
ATOM 1523 C C . ALA A 1 209 ? -6.215 -21.063 46.295 1.00 24.43 203 ALA A C 1
ATOM 1524 O O . ALA A 1 209 ? -6.134 -22.229 46.677 1.00 25.11 203 ALA A O 1
ATOM 1526 N N . GLY A 1 210 ? -6.968 -20.150 46.906 1.00 23.92 204 GLY A N 1
ATOM 1527 C CA . GLY A 1 210 ? -7.859 -20.494 48.005 1.00 22.40 204 GLY A CA 1
ATOM 1528 C C . GLY A 1 210 ? -8.975 -19.474 48.140 1.00 25.44 204 GLY A C 1
ATOM 1529 O O . GLY A 1 210 ? -8.866 -18.360 47.631 1.00 23.55 204 GLY A O 1
ATOM 1530 N N . ILE A 1 211 ? -10.052 -19.862 48.818 1.00 22.45 205 ILE A N 1
ATOM 1531 C CA . ILE A 1 211 ? -11.134 -18.945 49.124 1.00 23.82 205 ILE A CA 1
ATOM 1532 C C . ILE A 1 211 ? -11.618 -19.158 50.551 1.00 24.66 205 ILE A C 1
ATOM 1533 O O . ILE A 1 211 ? -11.451 -20.239 51.115 1.00 25.37 205 ILE A O 1
ATOM 1538 N N . HIS A 1 212 ? -12.219 -18.124 51.132 1.00 23.01 206 HIS A N 1
ATOM 1539 C CA . HIS A 1 212 ? -12.847 -18.259 52.435 1.00 23.27 206 HIS A CA 1
ATOM 1540 C C . HIS A 1 212 ? -14.346 -17.974 52.386 1.00 22.46 206 HIS A C 1
ATOM 1541 O O . HIS A 1 212 ? -14.808 -17.101 51.652 1.00 21.97 206 HIS A O 1
ATOM 1548 N N . MET A 1 213 ? -15.098 -18.742 53.163 1.00 22.14 207 MET A N 1
ATOM 1549 C CA . MET A 1 213 ? -16.537 -18.577 53.254 1.00 21.77 207 MET A CA 1
ATOM 1550 C C . MET A 1 213 ? -16.989 -18.620 54.708 1.00 21.50 207 MET A C 1
ATOM 1551 O O . MET A 1 213 ? -16.485 -19.411 55.505 1.00 22.69 207 MET A O 1
ATOM 1556 N N . GLU A 1 214 ? -17.945 -17.763 55.043 1.00 19.59 208 GLU A N 1
ATOM 1557 C CA . GLU A 1 214 ? -18.274 -17.472 56.433 1.00 24.34 208 GLU A CA 1
ATOM 1558 C C . GLU A 1 214 ? -19.692 -17.943 56.738 1.00 22.87 208 GLU A C 1
ATOM 1559 O O . GLU A 1 214 ? -20.534 -18.021 55.843 1.00 24.21 208 GLU A O 1
ATOM 1565 N N . ASP A 1 215 ? -19.955 -18.218 58.009 1.00 23.66 209 ASP A N 1
ATOM 1566 C CA . ASP A 1 215 ? -21.247 -18.750 58.436 1.00 25.08 209 ASP A CA 1
ATOM 1567 C C . ASP A 1 215 ? -22.291 -17.660 58.698 1.00 25.16 209 ASP A C 1
ATOM 1568 O O . ASP A 1 215 ? -23.098 -17.789 59.612 1.00 28.67 209 ASP A O 1
ATOM 1573 N N . GLN A 1 216 ? -22.293 -16.607 57.884 1.00 23.89 210 GLN A N 1
ATOM 1574 C CA . GLN A 1 216 ? -23.389 -15.625 57.903 1.00 26.29 210 GLN A CA 1
ATOM 1575 C C . GLN A 1 216 ? -24.496 -16.003 56.915 1.00 26.17 210 GLN A C 1
ATOM 1576 O O . GLN A 1 216 ? -24.333 -16.924 56.110 1.00 24.83 210 GLN A O 1
ATOM 1582 N N . THR A 1 217 ? -25.616 -15.286 56.987 1.00 23.44 211 THR A N 1
ATOM 1583 C CA . THR A 1 217 ? -26.654 -15.357 55.972 1.00 23.37 211 THR A CA 1
ATOM 1584 C C . THR A 1 217 ? -26.224 -14.583 54.739 1.00 24.02 211 THR A C 1
ATOM 1585 O O . THR A 1 217 ? -25.295 -13.781 54.789 1.00 25.90 211 THR A O 1
ATOM 1589 N N . SER A 1 218 ? -26.916 -14.823 53.632 1.00 24.78 212 SER A N 1
ATOM 1590 C CA . SER A 1 218 ? -26.845 -13.940 52.482 1.00 28.08 212 SER A CA 1
ATOM 1591 C C . SER A 1 218 ? -28.101 -13.090 52.336 1.00 28.32 212 SER A C 1
ATOM 1592 O O . SER A 1 218 ? -28.225 -12.328 51.372 1.00 32.67 212 SER A O 1
ATOM 1595 N N . THR A 1 219 ? -29.032 -13.222 53.281 1.00 27.56 213 THR A N 1
ATOM 1596 C CA . THR A 1 219 ? -30.342 -12.588 53.156 1.00 30.33 213 THR A CA 1
ATOM 1597 C C . THR A 1 219 ? -30.620 -11.576 54.251 1.00 31.22 213 THR A C 1
ATOM 1598 O O . THR A 1 219 ? -31.575 -10.809 54.151 1.00 32.34 213 THR A O 1
ATOM 1602 N N . ASN A 1 220 ? -29.805 -11.578 55.300 1.00 31.02 214 ASN A N 1
ATOM 1603 C CA . ASN A 1 220 ? -30.089 -10.758 56.476 1.00 32.21 214 ASN A CA 1
ATOM 1604 C C . ASN A 1 220 ? -28.848 -10.010 56.935 1.00 35.65 214 ASN A C 1
ATOM 1605 O O . ASN A 1 220 ? -28.695 -9.712 58.119 1.00 33.87 214 ASN A O 1
ATOM 1610 N N . LYS A 1 221 ? -27.960 -9.712 55.995 1.00 37.71 215 LYS A N 1
ATOM 1611 C CA . LYS A 1 221 ? -26.750 -8.973 56.312 1.00 38.99 215 LYS A CA 1
ATOM 1612 C C . LYS A 1 221 ? -27.088 -7.520 56.621 1.00 36.87 215 LYS A C 1
ATOM 1613 O O . LYS A 1 221 ? -28.022 -6.953 56.057 1.00 37.25 215 LYS A O 1
ATOM 1619 N N . LYS A 1 222 ? -26.338 -6.937 57.547 1.00 36.55 216 LYS A N 1
ATOM 1620 C CA . LYS A 1 222 ? -26.582 -5.571 57.993 1.00 40.45 216 LYS A CA 1
ATOM 1621 C C . LYS A 1 222 ? -25.265 -4.806 58.008 1.00 38.94 216 LYS A C 1
ATOM 1622 O O . LYS A 1 222 ? -24.191 -5.415 58.018 1.00 36.31 216 LYS A O 1
ATOM 1628 N N . CYS A 1 223 ? -25.340 -3.477 58.005 1.00 35.25 217 CYS A N 1
ATOM 1629 C CA . CYS A 1 223 ? -24.129 -2.660 57.918 1.00 38.36 217 CYS A CA 1
ATOM 1630 C C . CYS A 1 223 ? -24.113 -1.519 58.930 1.00 38.19 217 CYS A C 1
ATOM 1631 O O . CYS A 1 223 ? -23.078 -0.885 59.133 1.00 47.26 217 CYS A O 1
ATOM 1634 N N . GLY A 1 224 ? -25.253 -1.264 59.566 1.00 42.20 218 GLY A N 1
ATOM 1635 C CA . GLY A 1 224 ? -25.323 -0.302 60.670 1.00 46.55 218 GLY A CA 1
ATOM 1636 C C . GLY A 1 224 ? -24.254 -0.518 61.733 1.00 54.36 218 GLY A C 1
ATOM 1637 O O . GLY A 1 224 ? -23.815 -1.646 61.967 1.00 51.67 218 GLY A O 1
ATOM 1638 N N . HIS A 1 225 ? -23.841 0.570 62.381 1.00 56.07 219 HIS A N 1
ATOM 1639 C CA . HIS A 1 225 ? -22.880 0.511 63.484 1.00 69.27 219 HIS A CA 1
ATOM 1640 C C . HIS A 1 225 ? -23.383 -0.368 64.638 1.00 72.69 219 HIS A C 1
ATOM 1641 O O . HIS A 1 225 ? -22.649 -1.215 65.157 1.00 69.79 219 HIS A O 1
ATOM 1648 N N . MET A 1 226 ? -24.634 -0.164 65.040 1.00 71.29 220 MET A N 1
ATOM 1649 C CA . MET A 1 226 ? -25.183 -0.879 66.193 1.00 90.00 220 MET A CA 1
ATOM 1650 C C . MET A 1 226 ? -25.888 -2.181 65.799 1.00 76.88 220 MET A C 1
ATOM 1651 O O . MET A 1 226 ? -26.514 -2.826 66.635 1.00 67.43 220 MET A O 1
ATOM 1656 N N . ALA A 1 227 ? -25.793 -2.566 64.532 1.00 71.09 221 ALA A N 1
ATOM 1657 C CA . ALA A 1 227 ? -26.919 -3.211 63.857 1.00 71.31 221 ALA A CA 1
ATOM 1658 C C . ALA A 1 227 ? -27.156 -4.647 64.343 1.00 66.29 221 ALA A C 1
ATOM 1659 O O . ALA A 1 227 ? -28.290 -5.122 64.348 1.00 56.49 221 ALA A O 1
ATOM 1661 N N . GLY A 1 228 ? -26.089 -5.333 64.749 1.00 56.47 222 GLY A N 1
ATOM 1662 C CA . GLY A 1 228 ? -26.166 -6.764 65.048 1.00 56.78 222 GLY A CA 1
ATOM 1663 C C . GLY A 1 228 ? -25.832 -7.625 63.843 1.00 49.61 222 GLY A C 1
ATOM 1664 O O . GLY A 1 228 ? -25.474 -7.109 62.787 1.00 43.38 222 GLY A O 1
ATOM 1665 N N . ARG A 1 229 ? -25.949 -8.942 63.998 1.00 41.51 223 ARG A N 1
ATOM 1666 C CA . ARG A 1 229 ? -25.335 -9.876 63.058 1.00 38.30 223 ARG A CA 1
ATOM 1667 C C . ARG A 1 229 ? -25.890 -11.299 63.175 1.00 31.31 223 ARG A C 1
ATOM 1668 O O . ARG A 1 229 ? -25.817 -11.920 64.237 1.00 26.96 223 ARG A O 1
ATOM 1676 N N . CYS A 1 230 ? -26.424 -11.816 62.073 1.00 27.28 224 CYS A N 1
ATOM 1677 C CA . CYS A 1 230 ? -27.055 -13.133 62.060 1.00 25.17 224 CYS A CA 1
ATOM 1678 C C . CYS A 1 230 ? -26.114 -14.183 61.468 1.00 26.67 224 CYS A C 1
ATOM 1679 O O . CYS A 1 230 ? -25.535 -13.969 60.405 1.00 25.97 224 CYS A O 1
ATOM 1682 N N . VAL A 1 231 ? -25.968 -15.315 62.157 1.00 22.86 225 VAL A N 1
ATOM 1683 C CA . VAL A 1 231 ? -25.323 -16.485 61.564 1.00 23.10 225 VAL A CA 1
ATOM 1684 C C . VAL A 1 231 ? -26.345 -17.563 61.178 1.00 22.78 225 VAL A C 1
ATOM 1685 O O . VAL A 1 231 ? -27.523 -17.454 61.489 1.00 19.61 225 VAL A O 1
ATOM 1689 N N . ILE A 1 232 ? -25.873 -18.585 60.472 1.00 23.09 226 ILE A N 1
ATOM 1690 C CA . ILE A 1 232 ? -26.703 -19.717 60.081 1.00 23.29 226 ILE A CA 1
ATOM 1691 C C . ILE A 1 232 ? -26.346 -20.933 60.932 1.00 23.05 226 ILE A C 1
ATOM 1692 O O . ILE A 1 232 ? -25.264 -20.984 61.529 1.00 21.94 226 ILE A O 1
ATOM 1697 N N . PRO A 1 233 ? -27.251 -21.919 60.982 1.00 21.32 227 PRO A N 1
ATOM 1698 C CA . PRO A 1 233 ? -27.001 -23.176 61.682 1.00 21.10 227 PRO A CA 1
ATOM 1699 C C . PRO A 1 233 ? -25.688 -23.828 61.260 1.00 23.12 227 PRO A C 1
ATOM 1700 O O . PRO A 1 233 ? -25.283 -23.730 60.099 1.00 23.03 227 PRO A O 1
ATOM 1704 N N . VAL A 1 234 ? -25.033 -24.486 62.208 1.00 22.66 228 VAL A N 1
ATOM 1705 C CA . VAL A 1 234 ? -23.709 -25.051 61.988 1.00 21.90 228 VAL A CA 1
ATOM 1706 C C . VAL A 1 234 ? -23.683 -25.910 60.727 1.00 22.47 228 VAL A C 1
ATOM 1707 O O . VAL A 1 234 ? -22.811 -25.741 59.880 1.00 23.76 228 VAL A O 1
ATOM 1711 N N . GLN A 1 235 ? -24.640 -26.825 60.600 1.00 21.88 229 GLN A N 1
ATOM 1712 C CA . GLN A 1 235 ? -24.614 -27.805 59.515 1.00 23.60 229 GLN A CA 1
ATOM 1713 C C . GLN A 1 235 ? -24.768 -27.131 58.162 1.00 22.11 229 GLN A C 1
ATOM 1714 O O . GLN A 1 235 ? -24.197 -27.581 57.171 1.00 26.94 229 GLN A O 1
ATOM 1720 N N . GLU A 1 236 ? -25.554 -26.064 58.112 1.00 20.71 230 GLU A N 1
ATOM 1721 C CA . GLU A 1 236 ? -25.792 -25.375 56.857 1.00 22.90 230 GLU A CA 1
ATOM 1722 C C . GLU A 1 236 ? -24.479 -24.817 56.310 1.00 25.29 230 GLU A C 1
ATOM 1723 O O . GLU A 1 236 ? -24.247 -24.852 55.100 1.00 25.99 230 GLU A O 1
ATOM 1729 N N . HIS A 1 237 ? -23.611 -24.319 57.192 1.00 22.29 231 HIS A N 1
ATOM 1730 C CA . HIS A 1 237 ? -22.295 -23.885 56.755 1.00 23.92 231 HIS A CA 1
ATOM 1731 C C . HIS A 1 237 ? -21.383 -25.057 56.410 1.00 24.82 231 HIS A C 1
ATOM 1732 O O . HIS A 1 237 ? -20.629 -24.996 55.436 1.00 24.42 231 HIS A O 1
ATOM 1739 N N . VAL A 1 238 ? -21.448 -26.126 57.193 1.00 25.22 232 VAL A N 1
ATOM 1740 C CA . VAL A 1 238 ? -20.718 -27.333 56.836 1.00 25.66 232 VAL A CA 1
ATOM 1741 C C . VAL A 1 238 ? -21.063 -27.726 55.401 1.00 24.12 232 VAL A C 1
ATOM 1742 O O . VAL A 1 238 ? -20.184 -28.065 54.619 1.00 23.70 232 VAL A O 1
ATOM 1746 N N . ASN A 1 239 ? -22.343 -27.668 55.053 1.00 23.83 233 ASN A N 1
ATOM 1747 C CA . ASN A 1 239 ? -22.782 -28.078 53.715 1.00 25.30 233 ASN A CA 1
ATOM 1748 C C . ASN A 1 239 ? -22.247 -27.140 52.628 1.00 28.51 233 ASN A C 1
ATOM 1749 O O . ASN A 1 239 ? -21.937 -27.576 51.517 1.00 26.59 233 ASN A O 1
ATOM 1754 N N . ARG A 1 240 ? -22.131 -25.855 52.954 1.00 25.25 234 ARG A N 1
ATOM 1755 C CA . ARG A 1 240 ? -21.434 -24.920 52.080 1.00 24.49 234 ARG A CA 1
ATOM 1756 C C . ARG A 1 240 ? -20.021 -25.407 51.811 1.00 22.09 234 ARG A C 1
ATOM 1757 O O . ARG A 1 240 ? -19.584 -25.469 50.663 1.00 22.83 234 ARG A O 1
ATOM 1765 N N . LEU A 1 241 ? -19.294 -25.729 52.874 1.00 23.81 235 LEU A N 1
ATOM 1766 C CA . LEU A 1 241 ? -17.888 -26.098 52.741 1.00 22.02 235 LEU A CA 1
ATOM 1767 C C . LEU A 1 241 ? -17.767 -27.384 51.938 1.00 23.04 235 LEU A C 1
ATOM 1768 O O . LEU A 1 241 ? -16.884 -27.523 51.099 1.00 24.91 235 LEU A O 1
ATOM 1773 N N . VAL A 1 242 ? -18.676 -28.316 52.189 1.00 23.93 236 VAL A N 1
ATOM 1774 C CA . VAL A 1 242 ? -18.738 -29.552 51.424 1.00 24.07 236 VAL A CA 1
ATOM 1775 C C . VAL A 1 242 ? -18.956 -29.266 49.937 1.00 22.60 236 VAL A C 1
ATOM 1776 O O . VAL A 1 242 ? -18.405 -29.948 49.077 1.00 27.17 236 VAL A O 1
ATOM 1780 N N . THR A 1 243 ? -19.763 -28.259 49.637 1.00 22.90 237 THR A N 1
ATOM 1781 C CA . THR A 1 243 ? -20.135 -27.956 48.262 1.00 23.16 237 THR A CA 1
ATOM 1782 C C . THR A 1 243 ? -18.977 -27.310 47.505 1.00 21.48 237 THR A C 1
ATOM 1783 O O . THR A 1 243 ? -18.753 -27.609 46.340 1.00 23.71 237 THR A O 1
ATOM 1787 N N . ILE A 1 244 ? -18.230 -26.442 48.180 1.00 21.80 238 ILE A N 1
ATOM 1788 C CA . ILE A 1 244 ? -16.968 -25.927 47.650 1.00 20.56 238 ILE A CA 1
ATOM 1789 C C . ILE A 1 244 ? -16.007 -27.060 47.290 1.00 21.84 238 ILE A C 1
ATOM 1790 O O . ILE A 1 244 ? -15.473 -27.105 46.182 1.00 23.86 238 ILE A O 1
ATOM 1795 N N . ARG A 1 245 ? -15.771 -27.964 48.237 1.00 21.44 239 ARG A N 1
ATOM 1796 C CA . ARG A 1 245 ? -14.836 -29.063 48.024 1.00 22.50 239 ARG A CA 1
ATOM 1797 C C . ARG A 1 245 ? -15.333 -29.978 46.909 1.00 23.31 239 ARG A C 1
ATOM 1798 O O . ARG A 1 245 ? -14.536 -30.548 46.174 1.00 24.78 239 ARG A O 1
ATOM 1806 N N . MET A 1 246 ? -16.652 -30.111 46.790 1.00 25.26 240 MET A N 1
ATOM 1807 C CA . MET A 1 246 ? -17.251 -30.949 45.759 1.00 26.98 240 MET A CA 1
ATOM 1808 C C . MET A 1 246 ? -16.978 -30.374 44.380 1.00 28.56 240 MET A C 1
ATOM 1809 O O . MET A 1 246 ? -16.603 -31.092 43.447 1.00 25.39 240 MET A O 1
ATOM 1814 N N . CYS A 1 247 ? -17.176 -29.070 44.248 1.00 28.26 241 CYS A N 1
ATOM 1815 C CA . CYS A 1 247 ? -16.866 -28.392 43.000 1.00 28.38 241 CYS A CA 1
ATOM 1816 C C . CYS A 1 247 ? -15.383 -28.537 42.672 1.00 25.29 241 CYS A C 1
ATOM 1817 O O . CYS A 1 247 ? -15.019 -28.825 41.534 1.00 28.19 241 CYS A O 1
ATOM 1820 N N . ALA A 1 248 ? -14.531 -28.339 43.670 1.00 26.85 242 ALA A N 1
ATOM 1821 C CA . ALA A 1 248 ? -13.090 -28.467 43.473 1.00 27.25 242 ALA A CA 1
ATOM 1822 C C . ALA A 1 248 ? -12.728 -29.882 43.036 1.00 27.44 242 ALA A C 1
ATOM 1823 O O . ALA A 1 248 ? -11.850 -30.076 42.196 1.00 25.89 242 ALA A O 1
ATOM 1825 N N . ASP A 1 249 ? -13.395 -30.870 43.618 1.00 27.09 243 ASP A N 1
ATOM 1826 C CA . ASP A 1 249 ? -13.134 -32.262 43.271 1.00 29.03 243 ASP A CA 1
ATOM 1827 C C . ASP A 1 249 ? -13.562 -32.547 41.836 1.00 24.98 243 ASP A C 1
ATOM 1828 O O . ASP A 1 249 ? -12.893 -33.270 41.103 1.00 27.51 243 ASP A O 1
ATOM 1833 N N . ILE A 1 250 ? -14.687 -31.976 41.436 1.00 27.92 244 ILE A N 1
ATOM 1834 C CA . ILE A 1 250 ? -15.176 -32.162 40.085 1.00 24.96 244 ILE A CA 1
ATOM 1835 C C . ILE A 1 250 ? -14.195 -31.548 39.090 1.00 27.94 244 ILE A C 1
ATOM 1836 O O . ILE A 1 250 ? -14.052 -32.031 37.968 1.00 32.81 244 ILE A O 1
ATOM 1841 N N . MET A 1 251 ? -13.511 -30.488 39.510 1.00 28.93 245 MET A N 1
ATOM 1842 C CA . MET A 1 251 ? -12.634 -29.739 38.618 1.00 26.44 245 MET A CA 1
ATOM 1843 C C . MET A 1 251 ? -11.172 -30.100 38.846 1.00 27.31 245 MET A C 1
ATOM 1844 O O . MET A 1 251 ? -10.280 -29.476 38.286 1.00 28.07 245 MET A O 1
ATOM 1849 N N . HIS A 1 252 ? -10.942 -31.123 39.664 1.00 26.37 246 HIS A N 1
ATOM 1850 C CA . HIS A 1 252 ? -9.607 -31.601 39.966 1.00 26.29 246 HIS A CA 1
ATOM 1851 C C . HIS A 1 252 ? -8.692 -30.495 40.487 1.00 26.29 246 HIS A C 1
ATOM 1852 O O . HIS A 1 252 ? -7.518 -30.437 40.137 1.00 28.28 246 HIS A O 1
ATOM 1859 N N . SER A 1 253 ? -9.217 -29.637 41.352 1.00 26.16 247 SER A N 1
ATOM 1860 C CA . SER A 1 253 ? -8.416 -28.555 41.926 1.00 25.19 247 SER A CA 1
ATOM 1861 C C . SER A 1 253 ? -8.003 -28.858 43.365 1.00 24.67 247 SER A C 1
ATOM 1862 O O . SER A 1 253 ? -8.766 -29.448 44.130 1.00 24.68 247 SER A O 1
ATOM 1865 N N . ASP A 1 254 ? -6.793 -28.446 43.728 1.00 25.66 248 ASP A N 1
ATOM 1866 C CA . ASP A 1 254 ? -6.306 -28.588 45.100 1.00 25.62 248 ASP A CA 1
ATOM 1867 C C . ASP A 1 254 ? -6.677 -27.374 45.954 1.00 24.86 248 ASP A C 1
ATOM 1868 O O . ASP A 1 254 ? -6.172 -27.210 47.069 1.00 23.59 248 ASP A O 1
ATOM 1873 N N . LEU A 1 255 ? -7.581 -26.549 45.428 1.00 22.99 249 LEU A N 1
ATOM 1874 C CA . LEU A 1 255 ? -8.082 -25.352 46.113 1.00 21.10 249 LEU A CA 1
ATOM 1875 C C . LEU A 1 255 ? -8.059 -25.423 47.640 1.00 21.43 249 LEU A C 1
ATOM 1876 O O . LEU A 1 255 ? -8.657 -26.313 48.248 1.00 21.21 249 LEU A O 1
ATOM 1881 N N . ILE A 1 256 ? -7.383 -24.463 48.259 1.00 20.93 250 ILE A N 1
ATOM 1882 C CA . ILE A 1 256 ? -7.422 -24.312 49.711 1.00 22.10 250 ILE A CA 1
ATOM 1883 C C . ILE A 1 256 ? -8.736 -23.686 50.136 1.00 22.99 250 ILE A C 1
ATOM 1884 O O . ILE A 1 256 ? -9.217 -22.736 49.514 1.00 23.20 250 ILE A O 1
ATOM 1889 N N . VAL A 1 257 ? -9.319 -24.229 51.196 1.00 24.79 251 VAL A N 1
ATOM 1890 C CA . VAL A 1 257 ? -10.585 -23.736 51.711 1.00 24.50 251 VAL A CA 1
ATOM 1891 C C . VAL A 1 257 ? -10.390 -23.201 53.119 1.00 25.68 251 VAL A C 1
ATOM 1892 O O . VAL A 1 257 ? -9.842 -23.891 53.986 1.00 27.12 251 VAL A O 1
ATOM 1896 N N . VAL A 1 258 ? -10.835 -21.969 53.341 1.00 24.09 252 VAL A N 1
ATOM 1897 C CA . VAL A 1 258 ? -10.767 -21.356 54.660 1.00 24.08 252 VAL A CA 1
ATOM 1898 C C . VAL A 1 258 ? -12.172 -21.190 55.203 1.00 26.44 252 VAL A C 1
ATOM 1899 O O . VAL A 1 258 ? -13.011 -20.528 54.583 1.00 26.20 252 VAL A O 1
ATOM 1903 N N . ALA A 1 259 ? -12.433 -21.802 56.353 1.00 23.05 253 ALA A N 1
ATOM 1904 C CA . ALA A 1 259 ? -13.722 -21.664 57.001 1.00 26.72 253 ALA A CA 1
ATOM 1905 C C . ALA A 1 259 ? -13.652 -20.548 58.029 1.00 26.25 253 ALA A C 1
ATOM 1906 O O . ALA A 1 259 ? -12.837 -20.578 58.952 1.00 26.09 253 ALA A O 1
ATOM 1908 N N . ARG A 1 260 ? -14.519 -19.561 57.860 1.00 26.98 254 ARG A N 1
ATOM 1909 C CA . ARG A 1 260 ? -14.591 -18.450 58.786 1.00 27.06 254 ARG A CA 1
ATOM 1910 C C . ARG A 1 260 ? -15.903 -18.510 59.551 1.00 25.42 254 ARG A C 1
ATOM 1911 O O . ARG A 1 260 ? -16.959 -18.736 58.963 1.00 25.69 254 ARG A O 1
ATOM 1919 N N . THR A 1 261 ? -15.838 -18.319 60.863 1.00 23.97 255 THR A N 1
ATOM 1920 C CA . THR A 1 261 ? -17.044 -18.110 61.648 1.00 24.06 255 THR A CA 1
ATOM 1921 C C . THR A 1 261 ? -17.137 -16.671 62.109 1.00 24.92 255 THR A C 1
ATOM 1922 O O . THR A 1 261 ? -16.144 -16.077 62.541 1.00 25.92 255 THR A O 1
ATOM 1926 N N . ASP A 1 262 ? -18.341 -16.121 62.012 1.00 23.96 256 ASP A N 1
ATOM 1927 C CA . ASP A 1 262 ? -18.610 -14.764 62.455 1.00 25.76 256 ASP A CA 1
ATOM 1928 C C . ASP A 1 262 ? -19.397 -14.786 63.761 1.00 26.48 256 ASP A C 1
ATOM 1929 O O . ASP A 1 262 ? -20.086 -13.826 64.104 1.00 24.44 256 ASP A O 1
ATOM 1934 N N . SER A 1 263 ? -19.275 -15.881 64.500 1.00 25.69 257 SER A N 1
ATOM 1935 C CA . SER A 1 263 ? -20.136 -16.115 65.655 1.00 27.11 257 SER A CA 1
ATOM 1936 C C . SER A 1 263 ? -19.654 -15.369 66.905 1.00 28.46 257 SER A C 1
ATOM 1937 O O . SER A 1 263 ? -20.367 -15.297 67.899 1.00 28.66 257 SER A O 1
ATOM 1940 N N . GLU A 1 264 ? -18.446 -14.817 66.858 1.00 28.56 258 GLU A N 1
ATOM 1941 C CA . GLU A 1 264 ? -17.873 -14.160 68.026 1.00 32.81 258 GLU A CA 1
ATOM 1942 C C . GLU A 1 264 ? -18.723 -12.972 68.464 1.00 32.61 258 GLU A C 1
ATOM 1943 O O . GLU A 1 264 ? -18.829 -12.688 69.653 1.00 35.56 258 GLU A O 1
ATOM 1949 N N . ALA A 1 265 ? -19.328 -12.283 67.504 1.00 31.02 259 ALA A N 1
ATOM 1950 C CA . ALA A 1 265 ? -20.180 -11.131 67.811 1.00 34.50 259 ALA A CA 1
ATOM 1951 C C . ALA A 1 265 ? -21.575 -11.282 67.210 1.00 31.54 259 ALA A C 1
ATOM 1952 O O . ALA A 1 265 ? -22.287 -10.299 67.010 1.00 33.52 259 ALA A O 1
ATOM 1954 N N . ALA A 1 266 ? -21.969 -12.516 66.932 1.00 31.47 260 ALA A N 1
ATOM 1955 C CA . ALA A 1 266 ? -23.311 -12.783 66.441 1.00 27.91 260 ALA A CA 1
ATOM 1956 C C . ALA A 1 266 ? -24.338 -12.477 67.514 1.00 24.86 260 ALA A C 1
ATOM 1957 O O . ALA A 1 266 ? -24.116 -12.749 68.686 1.00 28.51 260 ALA A O 1
ATOM 1959 N N . THR A 1 267 ? -25.464 -11.900 67.113 1.00 23.79 261 THR A N 1
ATOM 1960 C CA . THR A 1 267 ? -26.567 -11.653 68.042 1.00 24.73 261 THR A CA 1
ATOM 1961 C C . THR A 1 267 ? -27.840 -12.381 67.619 1.00 23.72 261 THR A C 1
ATOM 1962 O O . THR A 1 267 ? -28.834 -12.371 68.336 1.00 21.75 261 THR A O 1
ATOM 1966 N N . LEU A 1 268 ? -27.804 -12.996 66.443 1.00 22.99 262 LEU A N 1
ATOM 1967 C CA . LEU A 1 268 ? -28.983 -13.626 65.875 1.00 22.49 262 LEU A CA 1
ATOM 1968 C C . LEU A 1 268 ? -28.570 -14.905 65.158 1.00 25.23 262 LEU A C 1
ATOM 1969 O O . LEU A 1 268 ? -27.438 -15.022 64.685 1.00 24.10 262 LEU A O 1
ATOM 1974 N N . ILE A 1 269 ? -29.500 -15.852 65.064 1.00 22.96 263 ILE A N 1
ATOM 1975 C CA . ILE A 1 269 ? -29.318 -17.017 64.219 1.00 23.95 263 ILE A CA 1
ATOM 1976 C C . ILE A 1 269 ? -30.594 -17.276 63.430 1.00 23.58 263 ILE A C 1
ATOM 1977 O O . ILE A 1 269 ? -31.686 -16.969 63.894 1.00 24.59 263 ILE A O 1
ATOM 1982 N N . SER A 1 270 ? -30.446 -17.834 62.234 1.00 21.82 264 SER A N 1
ATOM 1983 C CA . SER A 1 270 ? -31.527 -17.860 61.266 1.00 22.20 264 SER A CA 1
ATOM 1984 C C . SER A 1 270 ? -32.497 -19.003 61.555 1.00 20.62 264 SER A C 1
ATOM 1985 O O . SER A 1 270 ? -33.601 -19.021 61.029 1.00 19.71 264 SER A O 1
ATOM 1988 N N . SER A 1 271 ? -32.082 -19.953 62.388 1.00 21.29 265 SER A N 1
ATOM 1989 C CA . SER A 1 271 ? -32.896 -21.136 62.680 1.00 23.07 265 SER A CA 1
ATOM 1990 C C . SER A 1 271 ? -32.327 -21.911 63.865 1.00 24.35 265 SER A C 1
ATOM 1991 O O . SER A 1 271 ? -31.129 -21.841 64.139 1.00 20.69 265 SER A O 1
ATOM 1994 N N . THR A 1 272 ? -33.191 -22.648 64.568 1.00 24.65 266 THR A N 1
ATOM 1995 C CA . THR A 1 272 ? -32.772 -23.388 65.749 1.00 24.62 266 THR A CA 1
ATOM 1996 C C . THR A 1 272 ? -32.511 -24.863 65.439 1.00 25.06 266 THR A C 1
ATOM 1997 O O . THR A 1 272 ? -32.387 -25.683 66.351 1.00 25.30 266 THR A O 1
ATOM 2001 N N . ILE A 1 273 ? -32.439 -25.199 64.159 1.00 23.50 267 ILE A N 1
ATOM 2002 C CA . ILE A 1 273 ? -32.560 -26.586 63.738 1.00 23.20 267 ILE A CA 1
ATOM 2003 C C . ILE A 1 273 ? -31.367 -27.429 64.191 1.00 24.40 267 ILE A C 1
ATOM 2004 O O . ILE A 1 273 ? -31.498 -28.632 64.389 1.00 29.05 267 ILE A O 1
ATOM 2009 N N . ASP A 1 274 ? -30.209 -26.804 64.366 1.00 24.76 268 ASP A N 1
ATOM 2010 C CA . ASP A 1 274 ? -29.005 -27.550 64.704 1.00 27.01 268 ASP A CA 1
ATOM 2011 C C . ASP A 1 274 ? -28.785 -27.608 66.209 1.00 28.89 268 ASP A C 1
ATOM 2012 O O . ASP A 1 274 ? -28.651 -26.583 66.872 1.00 28.98 268 ASP A O 1
ATOM 2017 N N . THR A 1 275 ? -28.729 -28.822 66.741 1.00 27.45 269 THR A N 1
ATOM 2018 C CA . THR A 1 275 ? -28.715 -29.015 68.176 1.00 27.30 269 THR A CA 1
ATOM 2019 C C . THR A 1 275 ? -27.441 -28.438 68.801 1.00 25.36 269 THR A C 1
ATOM 2020 O O . THR A 1 275 ? -27.421 -28.102 69.980 1.00 28.53 269 THR A O 1
ATOM 2024 N N . ARG A 1 276 ? -26.379 -28.330 68.011 1.00 25.65 270 ARG A N 1
ATOM 2025 C CA . ARG A 1 276 ? -25.120 -27.761 68.497 1.00 25.44 270 ARG A CA 1
ATOM 2026 C C . ARG A 1 276 ? -25.267 -26.288 68.866 1.00 24.76 270 ARG A C 1
ATOM 2027 O O . ARG A 1 276 ? -24.525 -25.774 69.696 1.00 26.37 270 ARG A O 1
ATOM 2035 N N . ASP A 1 277 ? -26.242 -25.624 68.256 1.00 25.98 271 ASP A N 1
ATOM 2036 C CA . ASP A 1 277 ? -26.468 -24.205 68.485 1.00 27.79 271 ASP A CA 1
ATOM 2037 C C . ASP A 1 277 ? -27.280 -23.928 69.747 1.00 26.03 271 ASP A C 1
ATOM 2038 O O . ASP A 1 277 ? -27.353 -22.790 70.204 1.00 26.69 271 ASP A O 1
ATOM 2043 N N . HIS A 1 278 ? -27.910 -24.958 70.304 1.00 30.12 272 HIS A N 1
ATOM 2044 C CA . HIS A 1 278 ? -29.001 -24.744 71.249 1.00 25.60 272 HIS A CA 1
ATOM 2045 C C . HIS A 1 278 ? -28.528 -24.026 72.518 1.00 26.89 272 HIS A C 1
ATOM 2046 O O . HIS A 1 278 ? -29.219 -23.155 73.050 1.00 27.67 272 HIS A O 1
ATOM 2053 N N . TYR A 1 279 ? -27.346 -24.388 72.997 1.00 24.67 273 TYR A N 1
ATOM 2054 C CA . TYR A 1 279 ? -26.771 -23.736 74.170 1.00 27.29 273 TYR A CA 1
ATOM 2055 C C . TYR A 1 279 ? -26.846 -22.214 74.055 1.00 26.77 273 TYR A C 1
ATOM 2056 O O . TYR A 1 279 ? -27.031 -21.520 75.050 1.00 27.24 273 TYR A O 1
ATOM 2065 N N . PHE A 1 280 ? -26.702 -21.699 72.840 1.00 23.86 274 PHE A N 1
ATOM 2066 C CA . PHE A 1 280 ? -26.431 -20.279 72.645 1.00 23.27 274 PHE A CA 1
ATOM 2067 C C . PHE A 1 280 ? -27.682 -19.491 72.282 1.00 23.30 274 PHE A C 1
ATOM 2068 O O . PHE A 1 280 ? -27.616 -18.278 72.104 1.00 23.48 274 PHE A O 1
ATOM 2076 N N . ILE A 1 281 ? -28.818 -20.175 72.171 1.00 22.17 275 ILE A N 1
ATOM 2077 C CA . ILE A 1 281 ? -30.033 -19.535 71.702 1.00 23.17 275 ILE A CA 1
ATOM 2078 C C . ILE A 1 281 ? -30.828 -18.948 72.864 1.00 25.56 275 ILE A C 1
ATOM 2079 O O . ILE A 1 281 ? -31.119 -19.632 73.845 1.00 26.85 275 ILE A O 1
ATOM 2084 N N . VAL A 1 282 ? -31.169 -17.670 72.743 1.00 26.05 276 VAL A N 1
ATOM 2085 C CA . VAL A 1 282 ? -31.746 -16.916 73.847 1.00 25.96 276 VAL A CA 1
ATOM 2086 C C . VAL A 1 282 ? -33.247 -17.159 73.906 1.00 27.41 276 VAL A C 1
ATOM 2087 O O . VAL A 1 282 ? -33.934 -17.088 72.890 1.00 28.57 276 VAL A O 1
ATOM 2091 N N . GLY A 1 283 ? -33.744 -17.451 75.105 1.00 28.04 277 GLY A N 1
ATOM 2092 C CA . GLY A 1 283 ? -35.167 -17.667 75.328 1.00 26.09 277 GLY A CA 1
ATOM 2093 C C . GLY A 1 283 ? -35.745 -16.723 76.370 1.00 26.91 277 GLY A C 1
ATOM 2094 O O . GLY A 1 283 ? -35.024 -16.198 77.220 1.00 28.13 277 GLY A O 1
ATOM 2095 N N . ALA A 1 284 ? -37.052 -16.496 76.286 1.00 26.40 278 ALA A N 1
ATOM 2096 C CA . ALA A 1 284 ? -37.778 -15.740 77.299 1.00 27.21 278 ALA A CA 1
ATOM 2097 C C . ALA A 1 284 ? -38.221 -16.662 78.431 1.00 27.68 278 ALA A C 1
ATOM 2098 O O . ALA A 1 284 ? -38.664 -17.787 78.188 1.00 31.16 278 ALA A O 1
ATOM 2100 N N . THR A 1 285 ? -38.105 -16.178 79.662 1.00 31.78 279 THR A N 1
ATOM 2101 C CA . THR A 1 285 ? -38.494 -16.954 80.835 1.00 34.21 279 THR A CA 1
ATOM 2102 C C . THR A 1 285 ? -39.770 -16.405 81.478 1.00 33.80 279 THR A C 1
ATOM 2103 O O . THR A 1 285 ? -40.263 -16.966 82.456 1.00 35.28 279 THR A O 1
ATOM 2107 N N . ASN A 1 286 ? -40.311 -15.326 80.916 1.00 34.68 280 ASN A N 1
ATOM 2108 C CA . ASN A 1 286 ? -41.597 -14.770 81.357 1.00 35.80 280 ASN A CA 1
ATOM 2109 C C . ASN A 1 286 ? -42.737 -15.180 80.416 1.00 37.21 280 ASN A C 1
ATOM 2110 O O . ASN A 1 286 ? -42.829 -14.684 79.296 1.00 36.98 280 ASN A O 1
ATOM 2115 N N . PRO A 1 287 ? -43.624 -16.078 80.882 1.00 35.33 281 PRO A N 1
ATOM 2116 C CA . PRO A 1 287 ? -44.700 -16.647 80.067 1.00 36.15 281 PRO A CA 1
ATOM 2117 C C . PRO A 1 287 ? -45.894 -15.703 79.905 1.00 35.20 281 PRO A C 1
ATOM 2118 O O . PRO A 1 287 ? -46.910 -16.087 79.329 1.00 33.33 281 PRO A O 1
ATOM 2122 N N . ASN A 1 288 ? -45.773 -14.491 80.431 1.00 33.41 282 ASN A N 1
ATOM 2123 C CA . ASN A 1 288 ? -46.901 -13.572 80.529 1.00 42.11 282 ASN A CA 1
ATOM 2124 C C . ASN A 1 288 ? -46.662 -12.344 79.655 1.00 46.09 282 ASN A C 1
ATOM 2125 O O . ASN A 1 288 ? -47.342 -11.327 79.794 1.00 46.71 282 ASN A O 1
ATOM 2130 N N . ILE A 1 289 ? -45.679 -12.437 78.768 1.00 40.92 283 ILE A N 1
ATOM 2131 C CA . ILE A 1 289 ? -45.395 -11.353 77.844 1.00 40.73 283 ILE A CA 1
ATOM 2132 C C . ILE A 1 289 ? -45.754 -11.721 76.401 1.00 41.03 283 ILE A C 1
ATOM 2133 O O . ILE A 1 289 ? -45.610 -12.875 75.980 1.00 41.44 283 ILE A O 1
ATOM 2138 N N . GLU A 1 290 ? -46.233 -10.733 75.653 1.00 37.88 284 GLU A N 1
ATOM 2139 C CA . GLU A 1 290 ? -46.559 -10.925 74.250 1.00 41.03 284 GLU A CA 1
ATOM 2140 C C . GLU A 1 290 ? -45.283 -11.119 73.436 1.00 37.54 284 GLU A C 1
ATOM 2141 O O . GLU A 1 290 ? -44.206 -10.696 73.858 1.00 37.57 284 GLU A O 1
ATOM 2147 N N . PRO A 1 291 ? -45.401 -11.769 72.267 1.00 31.61 285 PRO A N 1
ATOM 2148 C CA . PRO A 1 291 ? -44.254 -11.955 71.383 1.00 32.51 285 PRO A CA 1
ATOM 2149 C C . PRO A 1 291 ? -43.654 -10.627 70.963 1.00 31.71 285 PRO A C 1
ATOM 2150 O O . PRO A 1 291 ? -44.385 -9.698 70.614 1.00 30.52 285 PRO A O 1
ATOM 2154 N N . PHE A 1 292 ? -42.331 -10.538 71.002 1.00 29.57 286 PHE A N 1
ATOM 2155 C CA . PHE A 1 292 ? -41.643 -9.319 70.597 1.00 31.73 286 PHE A CA 1
ATOM 2156 C C . PHE A 1 292 ? -42.101 -8.811 69.230 1.00 32.07 286 PHE A C 1
ATOM 2157 O O . PHE A 1 292 ? -42.373 -7.622 69.061 1.00 29.47 286 PHE A O 1
ATOM 2165 N N . ALA A 1 293 ? -42.166 -9.706 68.249 1.00 31.19 287 ALA A N 1
ATOM 2166 C CA . ALA A 1 293 ? -42.427 -9.291 66.879 1.00 32.71 287 ALA A CA 1
ATOM 2167 C C . ALA A 1 293 ? -43.811 -8.658 66.745 1.00 34.88 287 ALA A C 1
ATOM 2168 O O . ALA A 1 293 ? -43.981 -7.665 66.040 1.00 30.35 287 ALA A O 1
ATOM 2170 N N . GLU A 1 294 ? -44.795 -9.239 67.426 1.00 36.12 288 GLU A N 1
ATOM 2171 C CA . GLU A 1 294 ? -46.164 -8.740 67.375 1.00 37.46 288 GLU A CA 1
ATOM 2172 C C . GLU A 1 294 ? -46.275 -7.412 68.120 1.00 38.17 288 GLU A C 1
ATOM 2173 O O . GLU A 1 294 ? -47.000 -6.508 67.694 1.00 38.05 288 GLU A O 1
ATOM 2179 N N . VAL A 1 295 ? -45.553 -7.292 69.231 1.00 36.75 289 VAL A N 1
ATOM 2180 C CA . VAL A 1 295 ? -45.500 -6.035 69.971 1.00 37.95 289 VAL A CA 1
ATOM 2181 C C . VAL A 1 295 ? -44.905 -4.921 69.118 1.00 38.08 289 VAL A C 1
ATOM 2182 O O . VAL A 1 295 ? -45.455 -3.823 69.054 1.00 38.36 289 VAL A O 1
ATOM 2186 N N . LEU A 1 296 ? -43.777 -5.201 68.474 1.00 38.47 290 LEU A N 1
ATOM 2187 C CA . LEU A 1 296 ? -43.095 -4.189 67.662 1.00 43.33 290 LEU A CA 1
ATOM 2188 C C . LEU A 1 296 ? -43.936 -3.801 66.451 1.00 45.02 290 LEU A C 1
ATOM 2189 O O . LEU A 1 296 ? -43.974 -2.636 66.059 1.00 42.27 290 LEU A O 1
ATOM 2194 N N . ASN A 1 297 ? -44.616 -4.782 65.871 1.00 48.21 291 ASN A N 1
ATOM 2195 C CA . ASN A 1 297 ? -45.508 -4.531 64.751 1.00 52.06 291 ASN A CA 1
ATOM 2196 C C . ASN A 1 297 ? -46.686 -3.641 65.156 1.00 49.53 291 ASN A C 1
ATOM 2197 O O . ASN A 1 297 ? -46.978 -2.647 64.491 1.00 49.91 291 ASN A O 1
ATOM 2202 N N . ASP A 1 298 ? -47.350 -3.991 66.253 1.00 52.69 292 ASP A N 1
ATOM 2203 C CA . ASP A 1 298 ? -48.439 -3.175 66.789 1.00 50.60 292 ASP A CA 1
ATOM 2204 C C . ASP A 1 298 ? -47.993 -1.732 67.034 1.00 53.08 292 ASP A C 1
ATOM 2205 O O . ASP A 1 298 ? -48.759 -0.790 66.819 1.00 59.07 292 ASP A O 1
ATOM 2210 N N . ALA A 1 299 ? -46.755 -1.565 67.490 1.00 53.48 293 ALA A N 1
ATOM 2211 C CA . ALA A 1 299 ? -46.223 -0.242 67.819 1.00 52.81 293 ALA A CA 1
ATOM 2212 C C . ALA A 1 299 ? -45.945 0.586 66.565 1.00 54.05 293 ALA A C 1
ATOM 2213 O O . ALA A 1 299 ? -46.104 1.807 66.567 1.00 61.94 293 ALA A O 1
ATOM 2215 N N . ILE A 1 300 ? -45.523 -0.083 65.499 1.00 58.85 294 ILE A N 1
ATOM 2216 C CA . ILE A 1 300 ? -45.332 0.573 64.211 1.00 62.17 294 ILE A CA 1
ATOM 2217 C C . ILE A 1 300 ? -46.679 0.962 63.597 1.00 64.45 294 ILE A C 1
ATOM 2218 O O . ILE A 1 300 ? -46.810 2.032 63.011 1.00 62.94 294 ILE A O 1
ATOM 2223 N N . MET A 1 301 ? -47.674 0.091 63.751 1.00 66.76 295 MET A N 1
ATOM 2224 C CA . MET A 1 301 ? -49.013 0.318 63.199 1.00 74.55 295 MET A CA 1
ATOM 2225 C C . MET A 1 301 ? -49.659 1.594 63.745 1.00 74.40 295 MET A C 1
ATOM 2226 O O . MET A 1 301 ? -50.459 2.239 63.059 1.00 69.15 295 MET A O 1
ATOM 2231 N N . SER A 1 302 ? -49.313 1.951 64.977 1.00 69.75 296 SER A N 1
ATOM 2232 C CA . SER A 1 302 ? -49.768 3.206 65.568 1.00 67.39 296 SER A CA 1
ATOM 2233 C C . SER A 1 302 ? -48.649 4.232 65.484 1.00 70.44 296 SER A C 1
ATOM 2234 O O . SER A 1 302 ? -48.612 5.192 66.254 1.00 67.58 296 SER A O 1
ATOM 2237 N N . GLY A 1 303 ? -47.735 4.021 64.541 1.00 73.69 297 GLY A N 1
ATOM 2238 C CA . GLY A 1 303 ? -46.846 5.082 64.089 1.00 76.33 297 GLY A CA 1
ATOM 2239 C C . GLY A 1 303 ? -45.944 5.559 65.207 1.00 73.34 297 GLY A C 1
ATOM 2240 O O . GLY A 1 303 ? -45.945 6.738 65.552 1.00 71.47 297 GLY A O 1
ATOM 2241 N N . ALA A 1 304 ? -45.181 4.639 65.786 1.00 70.62 298 ALA A N 1
ATOM 2242 C CA . ALA A 1 304 ? -44.189 5.004 66.786 1.00 68.89 298 ALA A CA 1
ATOM 2243 C C . ALA A 1 304 ? -42.934 5.537 66.107 1.00 67.71 298 ALA A C 1
ATOM 2244 O O . ALA A 1 304 ? -42.594 5.123 64.998 1.00 66.64 298 ALA A O 1
ATOM 2246 N N . SER A 1 305 ? -42.250 6.456 66.779 1.00 64.87 299 SER A N 1
ATOM 2247 C CA . SER A 1 305 ? -41.019 7.027 66.253 1.00 63.59 299 SER A CA 1
ATOM 2248 C C . SER A 1 305 ? -39.852 6.067 66.467 1.00 66.56 299 SER A C 1
ATOM 2249 O O . SER A 1 305 ? -39.982 5.064 67.164 1.00 72.51 299 SER A O 1
ATOM 2252 N N . GLY A 1 306 ? -38.715 6.376 65.854 1.00 71.96 300 GLY A N 1
ATOM 2253 C CA . GLY A 1 306 ? -37.573 5.471 65.854 1.00 67.97 300 GLY A CA 1
ATOM 2254 C C . GLY A 1 306 ? -36.957 5.337 67.232 1.00 71.66 300 GLY A C 1
ATOM 2255 O O . GLY A 1 306 ? -36.367 4.310 67.556 1.00 68.35 300 GLY A O 1
ATOM 2256 N N . GLN A 1 307 ? -37.095 6.383 68.042 1.00 67.32 301 GLN A N 1
ATOM 2257 C CA . GLN A 1 307 ? -36.624 6.361 69.422 1.00 69.29 301 GLN A CA 1
ATOM 2258 C C . GLN A 1 307 ? -37.609 5.597 70.302 1.00 68.84 301 GLN A C 1
ATOM 2259 O O . GLN A 1 307 ? -37.209 4.862 71.205 1.00 73.23 301 GLN A O 1
ATOM 2265 N N . GLU A 1 308 ? -38.898 5.769 70.034 1.00 65.88 302 GLU A N 1
ATOM 2266 C CA . GLU A 1 308 ? -39.928 5.064 70.784 1.00 66.00 302 GLU A CA 1
ATOM 2267 C C . GLU A 1 308 ? -39.823 3.550 70.584 1.00 62.04 302 GLU A C 1
ATOM 2268 O O . GLU A 1 308 ? -40.125 2.780 71.494 1.00 64.53 302 GLU A O 1
ATOM 2274 N N . LEU A 1 309 ? -39.379 3.132 69.401 1.00 58.16 303 LEU A N 1
ATOM 2275 C CA . LEU A 1 309 ? -39.266 1.709 69.077 1.00 60.90 303 LEU A CA 1
ATOM 2276 C C . LEU A 1 309 ? -38.048 1.071 69.737 1.00 52.93 303 LEU A C 1
ATOM 2277 O O . LEU A 1 309 ? -38.066 -0.112 70.068 1.00 48.58 303 LEU A O 1
ATOM 2282 N N . ALA A 1 310 ? -36.993 1.858 69.916 1.00 49.69 304 ALA A N 1
ATOM 2283 C CA . ALA A 1 310 ? -35.818 1.415 70.656 1.00 48.62 304 ALA A CA 1
ATOM 2284 C C . ALA A 1 310 ? -36.136 1.302 72.146 1.00 53.08 304 ALA A C 1
ATOM 2285 O O . ALA A 1 310 ? -35.600 0.437 72.839 1.00 41.73 304 ALA A O 1
ATOM 2287 N N . ASP A 1 311 ? -37.011 2.183 72.627 1.00 50.93 305 ASP A N 1
ATOM 2288 C CA . ASP A 1 311 ? -37.469 2.139 74.009 1.00 49.83 305 ASP A CA 1
ATOM 2289 C C . ASP A 1 311 ? -38.310 0.898 74.256 1.00 51.46 305 ASP A C 1
ATOM 2290 O O . ASP A 1 311 ? -38.112 0.194 75.247 1.00 50.61 305 ASP A O 1
ATOM 2295 N N . ILE A 1 312 ? -39.254 0.638 73.356 1.00 43.26 306 ILE A N 1
ATOM 2296 C CA . ILE A 1 312 ? -40.151 -0.497 73.505 1.00 42.90 306 ILE A CA 1
ATOM 2297 C C . ILE A 1 312 ? -39.364 -1.802 73.458 1.00 42.57 306 ILE A C 1
ATOM 2298 O O . ILE A 1 312 ? -39.648 -2.729 74.215 1.00 40.13 306 ILE A O 1
ATOM 2303 N N . GLU A 1 313 ? -38.370 -1.865 72.575 1.00 38.99 307 GLU A N 1
ATOM 2304 C CA . GLU A 1 313 ? -37.578 -3.075 72.409 1.00 38.91 307 GLU A CA 1
ATOM 2305 C C . GLU A 1 313 ? -36.772 -3.356 73.670 1.00 38.00 307 GLU A C 1
ATOM 2306 O O . GLU A 1 313 ? -36.749 -4.482 74.162 1.00 33.81 307 GLU A O 1
ATOM 2312 N N . GLN A 1 314 ? -36.107 -2.326 74.180 1.00 36.52 308 GLN A N 1
ATOM 2313 C CA . GLN A 1 314 ? -35.208 -2.478 75.312 1.00 39.49 308 GLN A CA 1
ATOM 2314 C C . GLN A 1 314 ? -35.986 -2.866 76.569 1.00 36.36 308 GLN A C 1
ATOM 2315 O O . GLN A 1 314 ? -35.515 -3.664 77.382 1.00 37.26 308 GLN A O 1
ATOM 2321 N N . LYS A 1 315 ? -37.183 -2.312 76.711 1.00 30.90 309 LYS A N 1
ATOM 2322 C CA . LYS A 1 315 ? -38.055 -2.652 77.829 1.00 36.07 309 LYS A CA 1
ATOM 2323 C C . LYS A 1 315 ? -38.668 -4.044 77.675 1.00 33.59 309 LYS A C 1
ATOM 2324 O O . LYS A 1 315 ? -38.843 -4.753 78.665 1.00 33.32 309 LYS A O 1
ATOM 2330 N N . TRP A 1 316 ? -39.011 -4.427 76.446 1.00 28.84 310 TRP A N 1
ATOM 2331 C CA . TRP A 1 316 ? -39.536 -5.766 76.198 1.00 30.88 310 TRP A CA 1
ATOM 2332 C C . TRP A 1 316 ? -38.501 -6.823 76.586 1.00 30.56 310 TRP A C 1
ATOM 2333 O O . TRP A 1 316 ? -38.832 -7.848 77.181 1.00 27.61 310 TRP A O 1
ATOM 2344 N N . CYS A 1 317 ? -37.246 -6.563 76.247 1.00 29.98 311 CYS A N 1
ATOM 2345 C CA . CYS A 1 317 ? -36.183 -7.532 76.486 1.00 35.62 311 CYS A CA 1
ATOM 2346 C C . CYS A 1 317 ? -35.943 -7.686 77.986 1.00 35.72 311 CYS A C 1
ATOM 2347 O O . CYS A 1 317 ? -35.713 -8.791 78.479 1.00 34.57 311 CYS A O 1
ATOM 2350 N N . ARG A 1 318 ? -36.009 -6.568 78.702 1.00 34.54 312 ARG A N 1
ATOM 2351 C CA . ARG A 1 318 ? -35.843 -6.559 80.144 1.00 32.18 312 ARG A CA 1
ATOM 2352 C C . ARG A 1 318 ? -36.950 -7.376 80.807 1.00 30.91 312 ARG A C 1
ATOM 2353 O O . ARG A 1 318 ? -36.680 -8.226 81.648 1.00 31.90 312 ARG A O 1
ATOM 2361 N N . ASP A 1 319 ? -38.190 -7.136 80.400 1.00 30.14 313 ASP A N 1
ATOM 2362 C CA . ASP A 1 319 ? -39.350 -7.715 81.066 1.00 31.21 313 ASP A CA 1
ATOM 2363 C C . ASP A 1 319 ? -39.574 -9.174 80.664 1.00 31.26 313 ASP A C 1
ATOM 2364 O O . ASP A 1 319 ? -40.213 -9.933 81.392 1.00 37.30 313 ASP A O 1
ATOM 2369 N N . ALA A 1 320 ? -39.039 -9.563 79.512 1.00 32.54 314 ALA A N 1
ATOM 2370 C CA . ALA A 1 320 ? -39.213 -10.922 78.988 1.00 32.00 314 ALA A CA 1
ATOM 2371 C C . ALA A 1 320 ? -38.314 -11.925 79.709 1.00 32.39 314 ALA A C 1
ATOM 2372 O O . ALA A 1 320 ? -38.533 -13.134 79.632 1.00 32.89 314 ALA A O 1
ATOM 2374 N N . GLY A 1 321 ? -37.303 -11.419 80.406 1.00 28.81 315 GLY A N 1
ATOM 2375 C CA . GLY A 1 321 ? -36.357 -12.278 81.113 1.00 33.19 315 GLY A CA 1
ATOM 2376 C C . GLY A 1 321 ? -35.555 -13.138 80.154 1.00 32.84 315 GLY A C 1
ATOM 2377 O O . GLY A 1 321 ? -35.635 -14.364 80.191 1.00 29.83 315 GLY A O 1
ATOM 2378 N N . LEU A 1 322 ? -34.786 -12.488 79.287 1.00 30.71 316 LEU A N 1
ATOM 2379 C CA . LEU A 1 322 ? -34.036 -13.191 78.260 1.00 30.19 316 LEU A CA 1
ATOM 2380 C C . LEU A 1 322 ? -32.799 -13.857 78.856 1.00 29.03 316 LEU A C 1
ATOM 2381 O O . LEU A 1 322 ? -31.968 -13.196 79.472 1.00 30.24 316 LEU A O 1
ATOM 2386 N N . LYS A 1 323 ? -32.687 -15.168 78.673 1.00 25.66 317 LYS A N 1
ATOM 2387 C CA . LYS A 1 323 ? -31.550 -15.930 79.174 1.00 26.49 317 LYS A CA 1
ATOM 2388 C C . LYS A 1 323 ? -31.185 -17.043 78.209 1.00 24.42 317 LYS A C 1
ATOM 2389 O O . LYS A 1 323 ? -32.007 -17.466 77.403 1.00 28.36 317 LYS A O 1
ATOM 2395 N N . LEU A 1 324 ? -29.963 -17.549 78.322 1.00 26.62 318 LEU A N 1
ATOM 2396 C CA . LEU A 1 324 ? -29.656 -18.888 77.835 1.00 28.49 318 LEU A CA 1
ATOM 2397 C C . LEU A 1 324 ? -30.248 -19.920 78.776 1.00 27.71 318 LEU A C 1
ATOM 2398 O O . LEU A 1 324 ? -30.445 -19.645 79.958 1.00 28.28 318 LEU A O 1
ATOM 2403 N N . PHE A 1 325 ? -30.541 -21.103 78.252 1.00 28.95 319 PHE A N 1
ATOM 2404 C CA . PHE A 1 325 ? -31.283 -22.087 79.018 1.00 30.75 319 PHE A CA 1
ATOM 2405 C C . PHE A 1 325 ? -30.523 -22.490 80.268 1.00 30.37 319 PHE A C 1
ATOM 2406 O O . PHE A 1 325 ? -31.114 -22.614 81.343 1.00 35.23 319 PHE A O 1
ATOM 2414 N N . HIS A 1 326 ? -29.215 -22.680 80.142 1.00 28.18 320 HIS A N 1
ATOM 2415 C CA . HIS A 1 326 ? -28.423 -23.104 81.289 1.00 29.51 320 HIS A CA 1
ATOM 2416 C C . HIS A 1 326 ? -28.435 -22.053 82.402 1.00 32.08 320 HIS A C 1
ATOM 2417 O O . HIS A 1 326 ? -28.397 -22.400 83.581 1.00 32.12 320 HIS A O 1
ATOM 2424 N N . GLU A 1 327 ? -28.495 -20.777 82.033 1.00 31.79 321 GLU A N 1
ATOM 2425 C CA . GLU A 1 327 ? -28.658 -19.709 83.018 1.00 34.63 321 GLU A CA 1
ATOM 2426 C C . GLU A 1 327 ? -30.013 -19.813 83.681 1.00 32.24 321 GLU A C 1
ATOM 2427 O O . GLU A 1 327 ? -30.122 -19.702 84.896 1.00 33.78 321 GLU A O 1
ATOM 2433 N N . ALA A 1 328 ? -31.051 -20.006 82.877 1.00 31.57 322 ALA A N 1
ATOM 2434 C CA . ALA A 1 328 ? -32.396 -20.098 83.408 1.00 33.99 322 ALA A CA 1
ATOM 2435 C C . ALA A 1 328 ? -32.452 -21.224 84.431 1.00 32.24 322 ALA A C 1
ATOM 2436 O O . ALA A 1 328 ? -33.027 -21.065 85.502 1.00 32.94 322 ALA A O 1
ATOM 2438 N N . VAL A 1 329 ? -31.834 -22.353 84.099 1.00 34.24 323 VAL A N 1
ATOM 2439 C CA . VAL A 1 329 ? -31.838 -23.524 84.969 1.00 33.01 323 VAL A CA 1
ATOM 2440 C C . VAL A 1 329 ? -31.037 -23.277 86.240 1.00 34.05 323 VAL A C 1
ATOM 2441 O O . VAL A 1 329 ? -31.519 -23.527 87.347 1.00 35.60 323 VAL A O 1
ATOM 2445 N N . ILE A 1 330 ? -29.812 -22.784 86.085 1.00 36.54 324 ILE A N 1
ATOM 2446 C CA . ILE A 1 330 ? -28.952 -22.491 87.230 1.00 37.22 324 ILE A CA 1
ATOM 2447 C C . ILE A 1 330 ? -29.613 -21.469 88.167 1.00 37.24 324 ILE A C 1
ATOM 2448 O O . ILE A 1 330 ? -29.582 -21.626 89.386 1.00 37.05 324 ILE A O 1
ATOM 2453 N N . ASP A 1 331 ? -30.220 -20.435 87.593 1.00 34.77 325 ASP A N 1
ATOM 2454 C CA . ASP A 1 331 ? -30.908 -19.416 88.383 1.00 34.24 325 ASP A CA 1
ATOM 2455 C C . ASP A 1 331 ? -32.040 -20.031 89.215 1.00 35.33 325 ASP A C 1
ATOM 2456 O O . ASP A 1 331 ? -32.211 -19.685 90.383 1.00 35.16 325 ASP A O 1
ATOM 2461 N N . GLU A 1 332 ? -32.801 -20.946 88.615 1.00 36.24 326 GLU A N 1
ATOM 2462 C CA . GLU A 1 332 ? -33.922 -21.599 89.302 1.00 36.50 326 GLU A CA 1
ATOM 2463 C C . GLU A 1 332 ? -33.445 -22.538 90.409 1.00 37.83 326 GLU A C 1
ATOM 2464 O O . GLU A 1 332 ? -34.096 -22.670 91.453 1.00 46.56 326 GLU A O 1
ATOM 2470 N N . ILE A 1 333 ? -32.309 -23.189 90.182 1.00 38.80 327 ILE A N 1
ATOM 2471 C CA . ILE A 1 333 ? -31.712 -24.061 91.191 1.00 38.28 327 ILE A CA 1
ATOM 2472 C C . ILE A 1 333 ? -31.288 -23.264 92.420 1.00 37.09 327 ILE A C 1
ATOM 2473 O O . ILE A 1 333 ? -31.547 -23.676 93.550 1.00 40.40 327 ILE A O 1
ATOM 2478 N N . GLU A 1 334 ? -30.636 -22.128 92.194 1.00 36.02 328 GLU A N 1
ATOM 2479 C CA . GLU A 1 334 ? -30.149 -21.291 93.288 1.00 40.16 328 GLU A CA 1
ATOM 2480 C C . GLU A 1 334 ? -31.307 -20.767 94.141 1.00 38.53 328 GLU A C 1
ATOM 2481 O O . GLU A 1 334 ? -31.113 -20.425 95.304 1.00 38.63 328 GLU A O 1
ATOM 2487 N N . ARG A 1 335 ? -32.505 -20.715 93.560 1.00 42.96 329 ARG A N 1
ATOM 2488 C CA . ARG A 1 335 ? -33.685 -20.154 94.238 1.00 43.71 329 ARG A CA 1
ATOM 2489 C C . ARG A 1 335 ? -34.461 -21.214 94.992 1.00 44.74 329 ARG A C 1
ATOM 2490 O O . ARG A 1 335 ? -35.344 -20.907 95.788 1.00 51.13 329 ARG A O 1
ATOM 2498 N N . SER A 1 336 ? -34.150 -22.467 94.702 1.00 53.31 330 SER A N 1
ATOM 2499 C CA . SER A 1 336 ? -35.027 -23.573 95.054 1.00 51.90 330 SER A CA 1
ATOM 2500 C C . SER A 1 336 ? -34.718 -24.017 96.477 1.00 52.76 330 SER A C 1
ATOM 2501 O O . SER A 1 336 ? -33.826 -23.468 97.125 1.00 46.01 330 SER A O 1
ATOM 2504 N N . ALA A 1 337 ? -35.450 -25.024 96.947 1.00 54.58 331 ALA A N 1
ATOM 2505 C CA . ALA A 1 337 ? -35.288 -25.530 98.306 1.00 58.11 331 ALA A CA 1
ATOM 2506 C C . ALA A 1 337 ? -34.295 -26.696 98.376 1.00 59.69 331 ALA A C 1
ATOM 2507 O O . ALA A 1 337 ? -34.191 -27.370 99.400 1.00 56.18 331 ALA A O 1
ATOM 2509 N N . LEU A 1 338 ? -33.565 -26.928 97.290 1.00 59.16 332 LEU A N 1
ATOM 2510 C CA . LEU A 1 338 ? -32.817 -28.175 97.132 1.00 59.74 332 LEU A CA 1
ATOM 2511 C C . LEU A 1 338 ? -31.516 -28.172 97.929 1.00 55.47 332 LEU A C 1
ATOM 2512 O O . LEU A 1 338 ? -30.930 -27.121 98.179 1.00 53.89 332 LEU A O 1
ATOM 2517 N N . SER A 1 339 ? -31.065 -29.366 98.304 1.00 60.86 333 SER A N 1
ATOM 2518 C CA . SER A 1 339 ? -29.788 -29.538 98.990 1.00 65.08 333 SER A CA 1
ATOM 2519 C C . SER A 1 339 ? -28.661 -29.712 97.977 1.00 60.09 333 SER A C 1
ATOM 2520 O O . SER A 1 339 ? -28.880 -30.204 96.871 1.00 63.51 333 SER A O 1
ATOM 2523 N N . ASN A 1 340 ? -27.456 -29.311 98.366 1.00 62.05 334 ASN A N 1
ATOM 2524 C CA . ASN A 1 340 ? -26.259 -29.572 97.568 1.00 69.29 334 ASN A CA 1
ATOM 2525 C C . ASN A 1 340 ? -26.347 -28.846 96.229 1.00 65.27 334 ASN A C 1
ATOM 2526 O O . ASN A 1 340 ? -26.045 -29.415 95.179 1.00 66.87 334 ASN A O 1
ATOM 2531 N N . LYS A 1 341 ? -26.765 -27.587 96.270 1.00 56.25 335 LYS A N 1
ATOM 2532 C CA . LYS A 1 341 ? -26.987 -26.819 95.051 1.00 57.42 335 LYS A CA 1
ATOM 2533 C C . LYS A 1 341 ? -25.723 -26.763 94.202 1.00 54.28 335 LYS A C 1
ATOM 2534 O O . LYS A 1 341 ? -25.767 -26.955 92.989 1.00 59.63 335 LYS A O 1
ATOM 2540 N N . GLN A 1 342 ? -24.596 -26.504 94.849 1.00 58.41 336 GLN A N 1
ATOM 2541 C CA . GLN A 1 342 ? -23.341 -26.298 94.145 1.00 68.00 336 GLN A CA 1
ATOM 2542 C C . GLN A 1 342 ? -22.919 -27.548 93.368 1.00 62.89 336 GLN A C 1
ATOM 2543 O O . GLN A 1 342 ? -22.281 -27.452 92.319 1.00 61.79 336 GLN A O 1
ATOM 2549 N N . GLU A 1 343 ? -23.286 -28.718 93.876 1.00 63.02 337 GLU A N 1
ATOM 2550 C CA . GLU A 1 343 ? -22.886 -29.972 93.247 1.00 63.01 337 GLU A CA 1
ATOM 2551 C C . GLU A 1 343 ? -23.879 -30.392 92.159 1.00 58.17 337 GLU A C 1
ATOM 2552 O O . GLU A 1 343 ? -23.497 -31.031 91.180 1.00 52.93 337 GLU A O 1
ATOM 2558 N N . LEU A 1 344 ? -25.145 -30.018 92.322 1.00 51.68 338 LEU A N 1
ATOM 2559 C CA . LEU A 1 344 ? -26.144 -30.194 91.265 1.00 50.27 338 LEU A CA 1
ATOM 2560 C C . LEU A 1 344 ? -25.797 -29.336 90.051 1.00 52.54 338 LEU A C 1
ATOM 2561 O O . LEU A 1 344 ? -25.897 -29.787 88.911 1.00 47.73 338 LEU A O 1
ATOM 2566 N N . ILE A 1 345 ? -25.392 -28.097 90.310 1.00 46.82 339 ILE A N 1
ATOM 2567 C CA . ILE A 1 345 ? -25.051 -27.162 89.251 1.00 46.36 339 ILE A CA 1
ATOM 2568 C C . ILE A 1 345 ? -23.807 -27.639 88.503 1.00 46.80 339 ILE A C 1
ATOM 2569 O O . ILE A 1 345 ? -23.721 -27.522 87.281 1.00 44.40 339 ILE A O 1
ATOM 2574 N N . LYS A 1 346 ? -22.850 -28.185 89.243 1.00 46.43 340 LYS A N 1
ATOM 2575 C CA . LYS A 1 346 ? -21.621 -28.698 88.649 1.00 51.54 340 LYS A CA 1
ATOM 2576 C C . LYS A 1 346 ? -21.907 -29.920 87.772 1.00 49.80 340 LYS A C 1
ATOM 2577 O O . LYS A 1 346 ? -21.297 -30.095 86.717 1.00 46.11 340 LYS A O 1
ATOM 2583 N N . LYS A 1 347 ? -22.850 -30.749 88.208 1.00 48.12 341 LYS A N 1
ATOM 2584 C CA . LYS A 1 347 ? -23.273 -31.912 87.439 1.00 48.38 341 LYS A CA 1
ATOM 2585 C C . LYS A 1 347 ? -23.976 -31.490 86.153 1.00 49.12 341 LYS A C 1
ATOM 2586 O O . LYS A 1 347 ? -23.663 -31.987 85.073 1.00 44.57 341 LYS A O 1
ATOM 2592 N N . PHE A 1 348 ? -24.940 -30.583 86.286 1.00 43.72 342 PHE A N 1
ATOM 2593 C CA . PHE A 1 348 ? -25.666 -30.044 85.145 1.00 38.26 342 PHE A CA 1
ATOM 2594 C C . PHE A 1 348 ? -24.694 -29.435 84.138 1.00 39.07 342 PHE A C 1
ATOM 2595 O O . PHE A 1 348 ? -24.758 -29.731 82.950 1.00 39.06 342 PHE A O 1
ATOM 2603 N N . THR A 1 349 ? -23.788 -28.596 84.628 1.00 35.70 343 THR A N 1
ATOM 2604 C CA . THR A 1 349 ? -22.894 -27.827 83.776 1.00 34.54 343 THR A CA 1
ATOM 2605 C C . THR A 1 349 ? -21.890 -28.715 83.031 1.00 38.51 343 THR A C 1
ATOM 2606 O O . THR A 1 349 ? -21.412 -28.361 81.952 1.00 42.89 343 THR A O 1
ATOM 2610 N N . SER A 1 350 ? -21.565 -29.861 83.613 1.00 37.14 344 SER A N 1
ATOM 2611 C CA . SER A 1 350 ? -20.655 -30.811 82.979 1.00 38.92 344 SER A CA 1
ATOM 2612 C C . SER A 1 350 ? -21.348 -31.553 81.837 1.00 40.74 344 SER A C 1
ATOM 2613 O O . SER A 1 350 ? -20.692 -32.096 80.950 1.00 42.43 344 SER A O 1
ATOM 2616 N N . LYS A 1 351 ? -22.678 -31.568 81.862 1.00 43.01 345 LYS A N 1
ATOM 2617 C CA . LYS A 1 351 ? -23.469 -32.168 80.793 1.00 44.24 345 LYS A CA 1
ATOM 2618 C C . LYS A 1 351 ? -23.943 -31.107 79.794 1.00 38.93 345 LYS A C 1
ATOM 2619 O O . LYS A 1 351 ? -24.272 -31.424 78.651 1.00 32.01 345 LYS A O 1
ATOM 2625 N N . VAL A 1 352 ? -23.999 -29.855 80.237 1.00 33.77 346 VAL A N 1
ATOM 2626 C CA . VAL A 1 352 ? -24.583 -28.779 79.441 1.00 31.26 346 VAL A CA 1
ATOM 2627 C C . VAL A 1 352 ? -23.669 -27.556 79.431 1.00 34.16 346 VAL A C 1
ATOM 2628 O O . VAL A 1 352 ? -23.705 -26.728 80.347 1.00 33.42 346 VAL A O 1
ATOM 2632 N N . GLY A 1 353 ? -22.849 -27.450 78.392 1.00 27.20 347 GLY A N 1
ATOM 2633 C CA . GLY A 1 353 ? -21.860 -26.383 78.298 1.00 27.48 347 GLY A CA 1
ATOM 2634 C C . GLY A 1 353 ? -21.702 -25.915 76.865 1.00 27.24 347 GLY A C 1
ATOM 2635 O O . GLY A 1 353 ? -22.236 -26.541 75.949 1.00 26.00 347 GLY A O 1
ATOM 2636 N N . PRO A 1 354 ? -20.951 -24.818 76.662 1.00 25.75 348 PRO A N 1
ATOM 2637 C CA . PRO A 1 354 ? -20.816 -24.220 75.334 1.00 27.52 348 PRO A CA 1
ATOM 2638 C C . PRO A 1 354 ? -20.278 -25.213 74.296 1.00 31.40 348 PRO A C 1
ATOM 2639 O O . PRO A 1 354 ? -20.638 -25.135 73.117 1.00 29.98 348 PRO A O 1
ATOM 2643 N N . LEU A 1 355 ? -19.440 -26.145 74.739 1.00 27.04 349 LEU A N 1
ATOM 2644 C CA . LEU A 1 355 ? -18.737 -27.029 73.828 1.00 25.95 349 LEU A CA 1
ATOM 2645 C C . LEU A 1 355 ? -19.306 -28.440 73.815 1.00 28.16 349 LEU A C 1
ATOM 2646 O O . LEU A 1 355 ? -18.832 -29.278 73.053 1.00 30.20 349 LEU A O 1
ATOM 2651 N N . THR A 1 356 ? -20.309 -28.711 74.651 1.00 32.98 350 THR A N 1
ATOM 2652 C CA . THR A 1 356 ? -20.813 -30.085 74.820 1.00 31.68 350 THR A CA 1
ATOM 2653 C C . THR A 1 356 ? -21.831 -30.447 73.753 1.00 31.20 350 THR A C 1
ATOM 2654 O O . THR A 1 356 ? -22.168 -31.615 73.588 1.00 32.28 350 THR A O 1
ATOM 2658 N N . GLU A 1 357 ? -22.331 -29.444 73.038 1.00 32.65 351 GLU A N 1
ATOM 2659 C CA . GLU A 1 357 ? -23.240 -29.691 71.924 1.00 34.72 351 GLU A CA 1
ATOM 2660 C C . GLU A 1 357 ? -24.443 -30.489 72.398 1.00 30.75 351 GLU A C 1
ATOM 2661 O O . GLU A 1 357 ? -24.890 -31.420 71.737 1.00 29.32 351 GLU A O 1
ATOM 2667 N N . THR A 1 358 ? -24.975 -30.105 73.547 1.00 32.90 352 THR A N 1
ATOM 2668 C CA . THR A 1 358 ? -26.147 -30.767 74.097 1.00 30.89 352 THR A CA 1
ATOM 2669 C C . THR A 1 358 ? -27.425 -30.153 73.553 1.00 32.37 352 THR A C 1
ATOM 2670 O O . THR A 1 358 ? -27.607 -28.938 73.604 1.00 31.03 352 THR A O 1
ATOM 2674 N N . SER A 1 359 ? -28.317 -31.001 73.051 1.00 30.86 353 SER A N 1
ATOM 2675 C CA . SER A 1 359 ? -29.589 -30.547 72.517 1.00 29.39 353 SER A CA 1
ATOM 2676 C C . SER A 1 359 ? -30.489 -29.983 73.615 1.00 30.67 353 SER A C 1
ATOM 2677 O O . SER A 1 359 ? -30.381 -30.355 74.779 1.00 31.56 353 SER A O 1
ATOM 2680 N N . HIS A 1 360 ? -31.396 -29.094 73.238 1.00 28.79 354 HIS A N 1
ATOM 2681 C CA . HIS A 1 360 ? -32.270 -28.464 74.210 1.00 28.74 354 HIS A CA 1
ATOM 2682 C C . HIS A 1 360 ? -33.166 -29.514 74.880 1.00 32.90 354 HIS A C 1
ATOM 2683 O O . HIS A 1 360 ? -33.427 -29.442 76.082 1.00 30.36 354 HIS A O 1
ATOM 2690 N N . ARG A 1 361 ? -33.641 -30.482 74.096 1.00 34.33 355 ARG A N 1
ATOM 2691 C CA . ARG A 1 361 ? -34.431 -31.588 74.637 1.00 37.00 355 ARG A CA 1
ATOM 2692 C C . ARG A 1 361 ? -33.668 -32.302 75.750 1.00 38.44 355 ARG A C 1
ATOM 2693 O O . ARG A 1 361 ? -34.225 -32.547 76.818 1.00 38.11 355 ARG A O 1
ATOM 2701 N N . GLU A 1 362 ? -32.399 -32.630 75.498 1.00 35.43 356 GLU A N 1
ATOM 2702 C CA . GLU A 1 362 ? -31.572 -33.318 76.489 1.00 41.24 356 GLU A CA 1
ATOM 2703 C C . GLU A 1 362 ? -31.398 -32.451 77.728 1.00 40.55 356 GLU A C 1
ATOM 2704 O O . GLU A 1 362 ? -31.435 -32.945 78.855 1.00 39.20 356 GLU A O 1
ATOM 2710 N N . ALA A 1 363 ? -31.205 -31.155 77.516 1.00 38.08 357 ALA A N 1
ATOM 2711 C CA . ALA A 1 363 ? -30.955 -30.241 78.621 1.00 40.43 357 ALA A CA 1
ATOM 2712 C C . ALA A 1 363 ? -32.219 -30.030 79.448 1.00 35.23 357 ALA A C 1
ATOM 2713 O O . ALA A 1 363 ? -32.146 -29.869 80.657 1.00 34.34 357 ALA A O 1
ATOM 2715 N N . LYS A 1 364 ? -33.374 -30.035 78.788 1.00 39.07 358 LYS A N 1
ATOM 2716 C CA . LYS A 1 364 ? -34.666 -29.966 79.481 1.00 41.31 358 LYS A CA 1
ATOM 2717 C C . LYS A 1 364 ? -34.900 -31.180 80.372 1.00 39.58 358 LYS A C 1
ATOM 2718 O O . LYS A 1 364 ? -35.421 -31.058 81.477 1.00 40.29 358 LYS A O 1
ATOM 2724 N N . LYS A 1 365 ? -34.530 -32.353 79.870 1.00 42.32 359 LYS A N 1
ATOM 2725 C CA . LYS A 1 365 ? -34.694 -33.593 80.618 1.00 47.03 359 LYS A CA 1
ATOM 2726 C C . LYS A 1 365 ? -33.885 -33.523 81.909 1.00 47.37 359 LYS A C 1
ATOM 2727 O O . LYS A 1 365 ? -34.397 -33.828 82.990 1.00 41.56 359 LYS A O 1
ATOM 2733 N N . LEU A 1 366 ? -32.624 -33.115 81.790 1.00 45.47 360 LEU A N 1
ATOM 2734 C CA . LEU A 1 366 ? -31.743 -33.005 82.947 1.00 43.71 360 LEU A CA 1
ATOM 2735 C C . LEU A 1 366 ? -32.254 -31.946 83.922 1.00 44.16 360 LEU A C 1
ATOM 2736 O O . LEU A 1 366 ? -32.173 -32.120 85.134 1.00 43.32 360 LEU A O 1
ATOM 2741 N N . ALA A 1 367 ? -32.774 -30.845 83.388 1.00 40.57 361 ALA A N 1
ATOM 2742 C CA . ALA A 1 367 ? -33.269 -29.752 84.222 1.00 42.78 361 ALA A CA 1
ATOM 2743 C C . ALA A 1 367 ? -34.466 -30.192 85.057 1.00 37.68 361 ALA A C 1
ATOM 2744 O O . ALA A 1 367 ? -34.561 -29.854 86.231 1.00 39.92 361 ALA A O 1
ATOM 2746 N N . LYS A 1 368 ? -35.371 -30.949 84.447 1.00 40.43 362 LYS A N 1
ATOM 2747 C CA . LYS A 1 368 ? -36.569 -31.417 85.134 1.00 45.38 362 LYS A CA 1
ATOM 2748 C C . LYS A 1 368 ? -36.226 -32.470 86.185 1.00 45.20 362 LYS A C 1
ATOM 2749 O O . LYS A 1 368 ? -36.812 -32.498 87.266 1.00 51.01 362 LYS A O 1
ATOM 2755 N N . GLU A 1 369 ? -35.273 -33.336 85.864 1.00 47.45 363 GLU A N 1
ATOM 2756 C CA . GLU A 1 369 ? -34.832 -34.365 86.795 1.00 49.80 363 GLU A CA 1
ATOM 2757 C C . GLU A 1 369 ? -34.286 -33.730 88.074 1.00 49.42 363 GLU A C 1
ATOM 2758 O O . GLU A 1 369 ? -34.338 -34.328 89.150 1.00 46.46 363 GLU A O 1
ATOM 2764 N N . ILE A 1 370 ? -33.761 -32.516 87.949 1.00 40.02 364 ILE A N 1
ATOM 2765 C CA . ILE A 1 370 ? -33.108 -31.850 89.062 1.00 38.44 364 ILE A CA 1
ATOM 2766 C C . ILE A 1 370 ? -34.096 -30.995 89.855 1.00 41.43 364 ILE A C 1
ATOM 2767 O O . ILE A 1 370 ? -34.110 -31.032 91.081 1.00 42.88 364 ILE A O 1
ATOM 2772 N N . LEU A 1 371 ? -34.926 -30.233 89.153 1.00 42.72 365 LEU A N 1
ATOM 2773 C CA . LEU A 1 371 ? -35.827 -29.288 89.804 1.00 40.78 365 LEU A CA 1
ATOM 2774 C C . LEU A 1 371 ? -37.161 -29.937 90.155 1.00 45.10 365 LEU A C 1
ATOM 2775 O O . LEU A 1 371 ? -37.861 -29.478 91.056 1.00 47.52 365 LEU A O 1
ATOM 2780 N N . GLY A 1 372 ? -37.514 -30.999 89.437 1.00 41.93 366 GLY A N 1
ATOM 2781 C CA . GLY A 1 372 ? -38.776 -31.691 89.663 1.00 41.23 366 GLY A CA 1
ATOM 2782 C C . GLY A 1 372 ? -39.943 -31.055 88.927 1.00 48.20 366 GLY A C 1
ATOM 2783 O O . GLY A 1 372 ? -41.068 -31.556 88.985 1.00 47.54 366 GLY A O 1
ATOM 2784 N N . HIS A 1 373 ? -39.685 -29.953 88.224 1.00 46.42 367 HIS A N 1
ATOM 2785 C CA . HIS A 1 373 ? -40.680 -29.388 87.313 1.00 47.96 367 HIS A CA 1
ATOM 2786 C C . HIS A 1 373 ? -40.038 -28.778 86.059 1.00 46.83 367 HIS A C 1
ATOM 2787 O O . HIS A 1 373 ? -38.821 -28.620 85.977 1.00 41.85 367 HIS A O 1
ATOM 2794 N N . GLU A 1 374 ? -40.878 -28.439 85.089 1.00 50.98 368 GLU A N 1
ATOM 2795 C CA . GLU A 1 374 ? -40.433 -27.861 83.829 1.00 47.58 368 GLU A CA 1
ATOM 2796 C C . GLU A 1 374 ? -40.529 -26.340 83.910 1.00 47.00 368 GLU A C 1
ATOM 2797 O O . GLU A 1 374 ? -41.608 -25.800 84.156 1.00 48.66 368 GLU A O 1
ATOM 2803 N N . ILE A 1 375 ? -39.407 -25.649 83.721 1.00 39.85 369 ILE A N 1
ATOM 2804 C CA . ILE A 1 375 ? -39.422 -24.189 83.745 1.00 37.36 369 ILE A CA 1
ATOM 2805 C C . ILE A 1 375 ? -39.797 -23.657 82.369 1.00 37.68 369 ILE A C 1
ATOM 2806 O O . ILE A 1 375 ? -39.484 -24.274 81.347 1.00 36.68 369 ILE A O 1
ATOM 2811 N N . PHE A 1 376 ? -40.482 -22.520 82.346 1.00 33.44 370 PHE A N 1
ATOM 2812 C CA . PHE A 1 376 ? -40.864 -21.906 81.086 1.00 32.92 370 PHE A CA 1
ATOM 2813 C C . PHE A 1 376 ? -39.637 -21.325 80.390 1.00 34.22 370 PHE A C 1
ATOM 2814 O O . PHE A 1 376 ? -38.861 -20.576 80.996 1.00 31.56 370 PHE A O 1
ATOM 2822 N N . PHE A 1 377 ? -39.471 -21.687 79.120 1.00 30.13 371 PHE A N 1
ATOM 2823 C CA . PHE A 1 377 ? -38.376 -21.189 78.297 1.00 31.80 371 PHE A CA 1
ATOM 2824 C C . PHE A 1 377 ? -38.775 -21.257 76.826 1.00 33.12 371 PHE A C 1
ATOM 2825 O O . PHE A 1 377 ? -39.034 -22.334 76.284 1.00 32.34 371 PHE A O 1
ATOM 2833 N N . ASP A 1 378 ? -38.844 -20.096 76.192 1.00 33.92 372 ASP A N 1
ATOM 2834 C CA . ASP A 1 378 ? -39.444 -19.992 74.876 1.00 30.17 372 ASP A CA 1
ATOM 2835 C C . ASP A 1 378 ? -38.587 -19.085 73.997 1.00 30.66 372 ASP A C 1
ATOM 2836 O O . ASP A 1 378 ? -38.448 -17.888 74.266 1.00 26.17 372 ASP A O 1
ATOM 2841 N N . TRP A 1 379 ? -37.993 -19.661 72.956 1.00 28.38 373 TRP A N 1
ATOM 2842 C CA . TRP A 1 379 ? -37.112 -18.895 72.090 1.00 26.72 373 TRP A CA 1
ATOM 2843 C C . TRP A 1 379 ? -37.782 -18.467 70.788 1.00 24.15 373 TRP A C 1
ATOM 2844 O O . TRP A 1 379 ? -37.161 -17.800 69.963 1.00 26.27 373 TRP A O 1
ATOM 2855 N N . GLU A 1 380 ? -39.052 -18.825 70.618 1.00 24.57 374 GLU A N 1
ATOM 2856 C CA . GLU A 1 380 ? -39.895 -18.206 69.594 1.00 27.18 374 GLU A CA 1
ATOM 2857 C C . GLU A 1 380 ? -40.279 -16.762 69.955 1.00 24.77 374 GLU A C 1
ATOM 2858 O O . GLU A 1 380 ? -40.302 -15.891 69.086 1.00 28.21 374 GLU A O 1
ATOM 2864 N N . LEU A 1 381 ? -40.575 -16.510 71.229 1.00 26.07 375 LEU A N 1
ATOM 2865 C CA . LEU A 1 381 ? -41.133 -15.215 71.660 1.00 29.50 375 LEU A CA 1
ATOM 2866 C C . LEU A 1 381 ? -40.218 -14.024 71.344 1.00 27.23 375 LEU A C 1
ATOM 2867 O O . LEU A 1 381 ? -40.697 -12.957 70.988 1.00 28.77 375 LEU A O 1
ATOM 2872 N N . PRO A 1 382 ? -38.897 -14.202 71.477 1.00 26.89 376 PRO A N 1
ATOM 2873 C CA . PRO A 1 382 ? -37.980 -13.070 71.298 1.00 27.02 376 PRO A CA 1
ATOM 2874 C C . PRO A 1 382 ? -37.592 -12.784 69.840 1.00 27.14 376 PRO A C 1
ATOM 2875 O O . PRO A 1 382 ? -36.878 -11.822 69.580 1.00 28.18 376 PRO A O 1
ATOM 2879 N N . ARG A 1 383 ? -38.060 -13.607 68.903 1.00 25.09 377 ARG A N 1
ATOM 2880 C CA . ARG A 1 383 ? -37.677 -13.458 67.503 1.00 26.63 377 ARG A CA 1
ATOM 2881 C C . ARG A 1 383 ? -37.923 -12.033 67.020 1.00 28.25 377 ARG A C 1
ATOM 2882 O O . ARG A 1 383 ? -38.958 -11.437 67.328 1.00 26.02 377 ARG A O 1
ATOM 2890 N N . VAL A 1 384 ? -36.975 -11.497 66.253 1.00 23.42 378 VAL A N 1
ATOM 2891 C CA . VAL A 1 384 ? -37.186 -10.231 65.560 1.00 26.94 378 VAL A CA 1
ATOM 2892 C C . VAL A 1 384 ? -38.162 -10.409 64.403 1.00 28.21 378 VAL A C 1
ATOM 2893 O O . VAL A 1 384 ? -38.584 -11.522 64.106 1.00 28.66 378 VAL A O 1
ATOM 2897 N N . ARG A 1 385 ? -38.537 -9.308 63.763 1.00 31.56 379 ARG A N 1
ATOM 2898 C CA . ARG A 1 385 ? -39.645 -9.328 62.814 1.00 35.45 379 ARG A CA 1
ATOM 2899 C C . ARG A 1 385 ? -39.356 -10.200 61.586 1.00 33.06 379 ARG A C 1
ATOM 2900 O O . ARG A 1 385 ? -40.267 -10.783 61.007 1.00 33.51 379 ARG A O 1
ATOM 2908 N N . GLU A 1 386 ? -38.088 -10.306 61.205 1.00 34.23 380 GLU A N 1
ATOM 2909 C CA . GLU A 1 386 ? -37.698 -11.170 60.089 1.00 36.17 380 GLU A CA 1
ATOM 2910 C C . GLU A 1 386 ? -37.741 -12.646 60.488 1.00 30.05 380 GLU A C 1
ATOM 2911 O O . GLU A 1 386 ? -37.630 -13.527 59.644 1.00 28.45 380 GLU A O 1
ATOM 2917 N N . GLY A 1 387 ? -37.909 -12.909 61.779 1.00 28.09 381 GLY A N 1
ATOM 2918 C CA . GLY A 1 387 ? -38.112 -14.271 62.262 1.00 26.84 381 GLY A CA 1
ATOM 2919 C C . GLY A 1 387 ? -36.835 -14.884 62.804 1.00 27.10 381 GLY A C 1
ATOM 2920 O O . GLY A 1 387 ? -36.796 -16.063 63.149 1.00 27.35 381 GLY A O 1
ATOM 2921 N N . LEU A 1 388 ? -35.787 -14.076 62.881 1.00 25.83 382 LEU A N 1
ATOM 2922 C CA . LEU A 1 388 ? -34.493 -14.554 63.329 1.00 25.52 382 LEU A CA 1
ATOM 2923 C C . LEU A 1 388 ? -34.470 -14.698 64.850 1.00 24.98 382 LEU A C 1
ATOM 2924 O O . LEU A 1 388 ? -35.075 -13.902 65.582 1.00 22.45 382 LEU A O 1
ATOM 2929 N N . TYR A 1 389 ? -33.755 -15.714 65.317 1.00 21.58 383 TYR A N 1
ATOM 2930 C CA . TYR A 1 389 ? -33.690 -16.004 66.734 1.00 23.25 383 TYR A CA 1
ATOM 2931 C C . TYR A 1 389 ? -32.549 -15.244 67.384 1.00 22.14 383 TYR A C 1
ATOM 2932 O O . TYR A 1 389 ? -31.520 -15.004 66.763 1.00 25.70 383 TYR A O 1
ATOM 2941 N N . ARG A 1 390 ? -32.739 -14.859 68.637 1.00 21.90 384 ARG A N 1
ATOM 2942 C CA . ARG A 1 390 ? -31.685 -14.202 69.389 1.00 23.59 384 ARG A CA 1
ATOM 2943 C C . ARG A 1 390 ? -30.669 -15.231 69.860 1.00 23.49 384 ARG A C 1
ATOM 2944 O O . ARG A 1 390 ? -31.023 -16.345 70.247 1.00 20.87 384 ARG A O 1
ATOM 2952 N N . TYR A 1 391 ? -29.400 -14.850 69.810 1.00 23.87 385 TYR A N 1
ATOM 2953 C CA . TYR A 1 391 ? -28.296 -15.807 69.833 1.00 27.03 385 TYR A CA 1
ATOM 2954 C C . TYR A 1 391 ? -27.152 -15.098 70.537 1.00 28.23 385 TYR A C 1
ATOM 2955 O O . TYR A 1 391 ? -26.783 -13.987 70.157 1.00 30.56 385 TYR A O 1
ATOM 2964 N N . ARG A 1 392 ? -26.587 -15.717 71.564 1.00 28.11 386 ARG A N 1
ATOM 2965 C CA . ARG A 1 392 ? -25.469 -15.091 72.241 1.00 28.87 386 ARG A CA 1
ATOM 2966 C C . ARG A 1 392 ? -24.160 -15.683 71.757 1.00 33.54 386 ARG A C 1
ATOM 2967 O O . ARG A 1 392 ? -23.719 -16.728 72.240 1.00 28.65 386 ARG A O 1
ATOM 2975 N N . GLY A 1 393 ? -23.537 -14.996 70.806 1.00 30.96 387 GLY A N 1
ATOM 2976 C CA . GLY A 1 393 ? -22.240 -15.402 70.293 1.00 30.94 387 GLY A CA 1
ATOM 2977 C C . GLY A 1 393 ? -21.112 -15.024 71.234 1.00 33.70 387 GLY A C 1
ATOM 2978 O O . GLY A 1 393 ? -21.310 -14.276 72.186 1.00 39.79 387 GLY A O 1
ATOM 2979 N N . GLY A 1 394 ? -19.925 -15.557 70.961 1.00 34.69 388 GLY A N 1
ATOM 2980 C CA . GLY A 1 394 ? -18.738 -15.299 71.767 1.00 29.66 388 GLY A CA 1
ATOM 2981 C C . GLY A 1 394 ? -17.631 -16.274 71.407 1.00 27.83 388 GLY A C 1
ATOM 2982 O O . GLY A 1 394 ? -17.772 -17.092 70.495 1.00 32.31 388 GLY A O 1
ATOM 2983 N N . THR A 1 395 ? -16.526 -16.197 72.132 1.00 27.41 389 THR A N 1
ATOM 2984 C CA . THR A 1 395 ? -15.344 -16.976 71.806 1.00 26.99 389 THR A CA 1
ATOM 2985 C C . THR A 1 395 ? -15.645 -18.472 71.811 1.00 25.09 389 THR A C 1
ATOM 2986 O O . THR A 1 395 ? -15.248 -19.193 70.901 1.00 24.64 389 THR A O 1
ATOM 2990 N N . GLN A 1 396 ? -16.360 -18.931 72.832 1.00 27.12 390 GLN A N 1
ATOM 2991 C CA . GLN A 1 396 ? -16.644 -20.356 72.989 1.00 26.10 390 GLN A CA 1
ATOM 2992 C C . GLN A 1 396 ? -17.569 -20.857 71.898 1.00 24.76 390 GLN A C 1
ATOM 2993 O O . GLN A 1 396 ? -17.391 -21.958 71.373 1.00 23.07 390 GLN A O 1
ATOM 2999 N N . CYS A 1 397 ? -18.551 -20.037 71.538 1.00 25.50 391 CYS A N 1
ATOM 3000 C CA . CYS A 1 397 ? -19.391 -20.335 70.384 1.00 24.64 391 CYS A CA 1
ATOM 3001 C C . CYS A 1 397 ? -18.554 -20.528 69.128 1.00 24.47 391 CYS A C 1
ATOM 3002 O O . CYS A 1 397 ? -18.788 -21.459 68.355 1.00 27.11 391 CYS A O 1
ATOM 3005 N N . SER A 1 398 ? -17.577 -19.648 68.927 1.00 25.17 392 SER A N 1
ATOM 3006 C CA . SER A 1 398 ? -16.722 -19.710 67.748 1.00 23.97 392 SER A CA 1
ATOM 3007 C C . SER A 1 398 ? -15.847 -20.955 67.760 1.00 24.71 392 SER A C 1
ATOM 3008 O O . SER A 1 398 ? -15.558 -21.534 66.712 1.00 26.63 392 SER A O 1
ATOM 3011 N N . ILE A 1 399 ? -15.422 -21.372 68.944 1.00 25.36 393 ILE A N 1
ATOM 3012 C CA . ILE A 1 399 ? -14.650 -22.599 69.066 1.00 23.86 393 ILE A CA 1
ATOM 3013 C C . ILE A 1 399 ? -15.506 -23.805 68.683 1.00 25.39 393 ILE A C 1
ATOM 3014 O O . ILE A 1 399 ? -15.049 -24.698 67.971 1.00 25.91 393 ILE A O 1
ATOM 3019 N N . MET A 1 400 ? -16.752 -23.822 69.145 1.00 25.42 394 MET A N 1
ATOM 3020 C CA . MET A 1 400 ? -17.662 -24.918 68.819 1.00 25.51 394 MET A CA 1
ATOM 3021 C C . MET A 1 400 ? -17.800 -25.023 67.310 1.00 27.39 394 MET A C 1
ATOM 3022 O O . MET A 1 400 ? -17.703 -26.109 66.739 1.00 27.61 394 MET A O 1
ATOM 3027 N N . ARG A 1 401 ? -18.013 -23.879 66.665 1.00 26.14 395 ARG A N 1
ATOM 3028 C CA . ARG A 1 401 ? -18.271 -23.842 65.238 1.00 23.02 395 ARG A CA 1
ATOM 3029 C C . ARG A 1 401 ? -17.028 -24.184 64.418 1.00 23.32 395 ARG A C 1
ATOM 3030 O O . ARG A 1 401 ? -17.101 -24.958 63.463 1.00 21.70 395 ARG A O 1
ATOM 3038 N N . ALA A 1 402 ? -15.891 -23.607 64.788 1.00 21.75 396 ALA A N 1
ATOM 3039 C CA . ALA A 1 402 ? -14.645 -23.868 64.081 1.00 23.52 396 ALA A CA 1
ATOM 3040 C C . ALA A 1 402 ? -14.264 -25.345 64.173 1.00 23.76 396 ALA A C 1
ATOM 3041 O O . ALA A 1 402 ? -13.740 -25.927 63.220 1.00 24.58 396 ALA A O 1
ATOM 3043 N N . ARG A 1 403 ? -14.541 -25.951 65.317 1.00 23.85 397 ARG A N 1
ATOM 3044 C CA . ARG A 1 403 ? -14.332 -27.388 65.488 1.00 25.46 397 ARG A CA 1
ATOM 3045 C C . ARG A 1 403 ? -15.192 -28.184 64.519 1.00 25.12 397 ARG A C 1
ATOM 3046 O O . ARG A 1 403 ? -14.760 -29.202 63.989 1.00 26.43 397 ARG A O 1
ATOM 3054 N N . ALA A 1 404 ? -16.424 -27.730 64.307 1.00 26.91 398 ALA A N 1
ATOM 3055 C CA . ALA A 1 404 ? -17.337 -28.421 63.404 1.00 27.28 398 ALA A CA 1
ATOM 3056 C C . ALA A 1 404 ? -16.899 -28.230 61.958 1.00 28.20 398 ALA A C 1
ATOM 3057 O O . ALA A 1 404 ? -17.130 -29.096 61.114 1.00 25.09 398 ALA A O 1
ATOM 3059 N N . PHE A 1 405 ? -16.272 -27.092 61.679 1.00 27.16 399 PHE A N 1
ATOM 3060 C CA . PHE A 1 405 ? -15.865 -26.762 60.318 1.00 25.56 399 PHE A CA 1
ATOM 3061 C C . PHE A 1 405 ? -14.554 -27.441 59.943 1.00 25.76 399 PHE A C 1
ATOM 3062 O O . PHE A 1 405 ? -14.286 -27.669 58.764 1.00 25.88 399 PHE A O 1
ATOM 3070 N N . ALA A 1 406 ? -13.754 -27.772 60.953 1.00 26.99 400 ALA A N 1
ATOM 3071 C CA . ALA A 1 406 ? -12.331 -28.056 60.775 1.00 26.15 400 ALA A CA 1
ATOM 3072 C C . ALA A 1 406 ? -12.070 -29.253 59.855 1.00 28.83 400 ALA A C 1
ATOM 3073 O O . ALA A 1 406 ? -11.116 -29.243 59.079 1.00 28.62 400 ALA A O 1
ATOM 3075 N N . PRO A 1 407 ? -12.910 -30.294 59.941 1.00 25.83 401 PRO A N 1
ATOM 3076 C CA . PRO A 1 407 ? -12.714 -31.432 59.052 1.00 26.98 401 PRO A CA 1
ATOM 3077 C C . PRO A 1 407 ? -12.912 -31.072 57.583 1.00 27.42 401 PRO A C 1
ATOM 3078 O O . PRO A 1 407 ? -12.417 -31.779 56.699 1.00 30.24 401 PRO A O 1
ATOM 3082 N N . TYR A 1 408 ? -13.615 -29.973 57.325 1.00 27.82 402 TYR A N 1
ATOM 3083 C CA . TYR A 1 408 ? -13.990 -29.606 55.968 1.00 26.87 402 TYR A CA 1
ATOM 3084 C C . TYR A 1 408 ? -13.227 -28.384 55.472 1.00 26.08 402 TYR A C 1
ATOM 3085 O O . TYR A 1 408 ? -13.580 -27.806 54.447 1.00 32.53 402 TYR A O 1
ATOM 3094 N N . ALA A 1 409 ? -12.169 -28.005 56.178 1.00 30.23 403 ALA A N 1
ATOM 3095 C CA . ALA A 1 409 ? -11.469 -26.760 55.881 1.00 30.23 403 ALA A CA 1
ATOM 3096 C C . ALA A 1 409 ? -9.981 -26.881 56.193 1.00 31.71 403 ALA A C 1
ATOM 3097 O O . ALA A 1 409 ? -9.592 -27.446 57.214 1.00 35.41 403 ALA A O 1
ATOM 3099 N N . ASP A 1 410 ? -9.154 -26.313 55.323 1.00 30.00 404 ASP A N 1
ATOM 3100 C CA . ASP A 1 410 ? -7.715 -26.333 55.511 1.00 27.64 404 ASP A CA 1
ATOM 3101 C C . ASP A 1 410 ? -7.240 -25.325 56.560 1.00 26.83 404 ASP A C 1
ATOM 3102 O O . ASP A 1 410 ? -6.245 -25.557 57.241 1.00 22.89 404 ASP A O 1
ATOM 3107 N N . LEU A 1 411 ? -7.945 -24.206 56.677 1.00 25.23 405 LEU A N 1
ATOM 3108 C CA . LEU A 1 411 ? -7.739 -23.269 57.784 1.00 23.92 405 LEU A CA 1
ATOM 3109 C C . LEU A 1 411 ? -9.073 -22.872 58.384 1.00 23.16 405 LEU A C 1
ATOM 3110 O O . LEU A 1 411 ? -10.088 -22.844 57.691 1.00 26.12 405 LEU A O 1
ATOM 3115 N N . VAL A 1 412 ? -9.072 -22.568 59.676 1.00 25.53 406 VAL A N 1
ATOM 3116 C CA . VAL A 1 412 ? -10.218 -21.925 60.291 1.00 23.73 406 VAL A CA 1
ATOM 3117 C C . VAL A 1 412 ? -9.842 -20.569 60.844 1.00 24.21 406 VAL A C 1
ATOM 3118 O O . VAL A 1 412 ? -8.669 -20.282 61.070 1.00 22.95 406 VAL A O 1
ATOM 3122 N N . TRP A 1 413 ? -10.861 -19.746 61.069 1.00 26.65 407 TRP A N 1
ATOM 3123 C CA . TRP A 1 413 ? -10.690 -18.316 61.222 1.00 26.29 407 TRP A CA 1
ATOM 3124 C C . TRP A 1 413 ? -11.884 -17.781 62.006 1.00 25.53 407 TRP A C 1
ATOM 3125 O O . TRP A 1 413 ? -13.028 -17.927 61.588 1.00 25.22 407 TRP A O 1
ATOM 3136 N N . MET A 1 414 ? -11.610 -17.200 63.169 1.00 27.26 408 MET A N 1
ATOM 3137 C CA . MET A 1 414 ? -12.632 -16.492 63.931 1.00 26.57 408 MET A CA 1
ATOM 3138 C C . MET A 1 414 ? -12.528 -15.008 63.622 1.00 26.46 408 MET A C 1
ATOM 3139 O O . MET A 1 414 ? -11.554 -14.357 63.994 1.00 24.64 408 MET A O 1
ATOM 3144 N N . GLU A 1 415 ? -13.531 -14.485 62.925 1.00 28.17 409 GLU A N 1
ATOM 3145 C CA . GLU A 1 415 ? -13.585 -13.064 62.622 1.00 30.52 409 GLU A CA 1
ATOM 3146 C C . GLU A 1 415 ? -13.548 -12.253 63.902 1.00 27.85 409 GLU A C 1
ATOM 3147 O O . GLU A 1 415 ? -14.343 -12.480 64.810 1.00 32.20 409 GLU A O 1
ATOM 3153 N N . SER A 1 416 ? -12.609 -11.314 63.973 1.00 32.83 410 SER A N 1
ATOM 3154 C CA . SER A 1 416 ? -12.461 -10.449 65.141 1.00 43.38 410 SER A CA 1
ATOM 3155 C C . SER A 1 416 ? -12.420 -8.991 64.704 1.00 41.17 410 SER A C 1
ATOM 3156 O O . SER A 1 416 ? -11.809 -8.659 63.697 1.00 40.18 410 SER A O 1
ATOM 3159 N N . ASN A 1 417 ? -13.065 -8.122 65.471 1.00 46.00 411 ASN A N 1
ATOM 3160 C CA . ASN A 1 417 ? -13.014 -6.691 65.200 1.00 56.50 411 ASN A CA 1
ATOM 3161 C C . ASN A 1 417 ? -12.043 -5.994 66.157 1.00 52.38 411 ASN A C 1
ATOM 3162 O O . ASN A 1 417 ? -11.735 -4.814 65.997 1.00 59.36 411 ASN A O 1
ATOM 3167 N N . TYR A 1 418 ? -11.562 -6.735 67.147 1.00 50.20 412 TYR A N 1
ATOM 3168 C CA . TYR A 1 418 ? -10.711 -6.176 68.188 1.00 51.15 412 TYR A CA 1
ATOM 3169 C C . TYR A 1 418 ? -9.527 -7.119 68.410 1.00 49.41 412 TYR A C 1
ATOM 3170 O O . TYR A 1 418 ? -9.714 -8.270 68.802 1.00 48.58 412 TYR A O 1
ATOM 3179 N N . PRO A 1 419 ? -8.300 -6.641 68.144 1.00 47.21 413 PRO A N 1
ATOM 3180 C CA . PRO A 1 419 ? -7.121 -7.483 68.327 1.00 46.81 413 PRO A CA 1
ATOM 3181 C C . PRO A 1 419 ? -6.811 -7.717 69.795 1.00 45.51 413 PRO A C 1
ATOM 3182 O O . PRO A 1 419 ? -6.383 -6.802 70.501 1.00 50.26 413 PRO A O 1
ATOM 3186 N N . ASP A 1 420 ? -7.037 -8.941 70.249 1.00 45.36 414 ASP A N 1
ATOM 3187 C CA . ASP A 1 420 ? -6.894 -9.269 71.652 1.00 42.79 414 ASP A CA 1
ATOM 3188 C C . ASP A 1 420 ? -6.115 -10.577 71.760 1.00 37.30 414 ASP A C 1
ATOM 3189 O O . ASP A 1 420 ? -6.611 -11.638 71.383 1.00 36.18 414 ASP A O 1
ATOM 3194 N N . PHE A 1 421 ? -4.893 -10.497 72.271 1.00 37.18 415 PHE A N 1
ATOM 3195 C CA . PHE A 1 421 ? -4.018 -11.664 72.317 1.00 37.80 415 PHE A CA 1
ATOM 3196 C C . PHE A 1 421 ? -4.674 -12.810 73.081 1.00 34.35 415 PHE A C 1
ATOM 3197 O O . PHE A 1 421 ? -4.618 -13.962 72.653 1.00 31.22 415 PHE A O 1
ATOM 3205 N N . GLN A 1 422 ? -5.289 -12.485 74.213 1.00 31.46 416 GLN A N 1
ATOM 3206 C CA . GLN A 1 422 ? -5.818 -13.496 75.118 1.00 35.35 416 GLN A CA 1
ATOM 3207 C C . GLN A 1 422 ? -6.955 -14.268 74.445 1.00 33.21 416 GLN A C 1
ATOM 3208 O O . GLN A 1 422 ? -7.018 -15.492 74.531 1.00 28.45 416 GLN A O 1
ATOM 3214 N N . GLN A 1 423 ? -7.850 -13.546 73.777 1.00 29.87 417 GLN A N 1
ATOM 3215 C CA . GLN A 1 423 ? -8.961 -14.173 73.072 1.00 31.98 417 GLN A CA 1
ATOM 3216 C C . GLN A 1 423 ? -8.461 -15.054 71.925 1.00 31.53 417 GLN A C 1
ATOM 3217 O O . GLN A 1 423 ? -8.990 -16.141 71.683 1.00 32.08 417 GLN A O 1
ATOM 3223 N N . ALA A 1 424 ? -7.433 -14.584 71.228 1.00 27.92 418 ALA A N 1
ATOM 3224 C CA . ALA A 1 424 ? -6.843 -15.343 70.132 1.00 31.38 418 ALA A CA 1
ATOM 3225 C C . ALA A 1 424 ? -6.147 -16.609 70.640 1.00 31.42 418 ALA A C 1
ATOM 3226 O O . ALA A 1 424 ? -6.096 -17.620 69.942 1.00 31.26 418 ALA A O 1
ATOM 3228 N N . LYS A 1 425 ? -5.611 -16.538 71.854 1.00 32.69 419 LYS A N 1
ATOM 3229 C CA . LYS A 1 425 ? -5.024 -17.701 72.523 1.00 35.80 419 LYS A CA 1
ATOM 3230 C C . LYS A 1 425 ? -6.114 -18.707 72.879 1.00 33.73 419 LYS A C 1
ATOM 3231 O O . LYS A 1 425 ? -5.951 -19.912 72.706 1.00 35.05 419 LYS A O 1
ATOM 3237 N N . GLU A 1 426 ? -7.227 -18.188 73.378 1.00 30.75 420 GLU A N 1
ATOM 3238 C CA . GLU A 1 426 ? -8.339 -18.999 73.828 1.00 33.14 420 GLU A CA 1
ATOM 3239 C C . GLU A 1 426 ? -8.983 -19.737 72.648 1.00 28.25 420 GLU A C 1
ATOM 3240 O O . GLU A 1 426 ? -9.283 -20.921 72.748 1.00 27.19 420 GLU A O 1
ATOM 3246 N N . PHE A 1 427 ? -9.138 -19.053 71.515 1.00 29.40 421 PHE A N 1
ATOM 3247 C CA . PHE A 1 427 ? -9.656 -19.681 70.296 1.00 26.79 421 PHE A CA 1
ATOM 3248 C C . PHE A 1 427 ? -8.693 -20.726 69.742 1.00 26.01 421 PHE A C 1
ATOM 3249 O O . PHE A 1 427 ? -9.103 -21.838 69.401 1.00 26.44 421 PHE A O 1
ATOM 3257 N N . ALA A 1 428 ? -7.417 -20.366 69.641 1.00 25.94 422 ALA A N 1
ATOM 3258 C CA . ALA A 1 428 ? -6.399 -21.302 69.140 1.00 30.05 422 ALA A CA 1
ATOM 3259 C C . ALA A 1 428 ? -6.397 -22.588 69.964 1.00 30.00 422 ALA A C 1
ATOM 3260 O O . ALA A 1 428 ? -6.464 -23.681 69.411 1.00 31.17 422 ALA A O 1
ATOM 3262 N N . GLU A 1 429 ? -6.334 -22.452 71.285 1.00 32.58 423 GLU A N 1
ATOM 3263 C CA . GLU A 1 429 ? -6.222 -23.613 72.170 1.00 35.89 423 GLU A CA 1
ATOM 3264 C C . GLU A 1 429 ? -7.513 -24.425 72.174 1.00 33.69 423 GLU A C 1
ATOM 3265 O O . GLU A 1 429 ? -7.482 -25.652 72.193 1.00 31.78 423 GLU A O 1
ATOM 3271 N N . GLY A 1 430 ? -8.647 -23.732 72.143 1.00 30.72 424 GLY A N 1
ATOM 3272 C CA . GLY A 1 430 ? -9.939 -24.397 72.065 1.00 29.53 424 GLY A CA 1
ATOM 3273 C C . GLY A 1 430 ? -10.080 -25.280 70.835 1.00 31.85 424 GLY A C 1
ATOM 3274 O O . GLY A 1 430 ? -10.608 -26.393 70.914 1.00 23.99 424 GLY A O 1
ATOM 3275 N N . VAL A 1 431 ? -9.619 -24.777 69.692 1.00 30.77 425 VAL A N 1
ATOM 3276 C CA . VAL A 1 431 ? -9.664 -25.542 68.450 1.00 29.76 425 VAL A CA 1
ATOM 3277 C C . VAL A 1 431 ? -8.618 -26.654 68.470 1.00 30.05 425 VAL A C 1
ATOM 3278 O O . VAL A 1 431 ? -8.882 -27.778 68.042 1.00 30.24 425 VAL A O 1
ATOM 3282 N N . LYS A 1 432 ? -7.436 -26.339 68.980 1.00 28.41 426 LYS A N 1
ATOM 3283 C CA . LYS A 1 432 ? -6.302 -27.248 68.883 1.00 33.58 426 LYS A CA 1
ATOM 3284 C C . LYS A 1 432 ? -6.445 -28.410 69.870 1.00 32.24 426 LYS A C 1
ATOM 3285 O O . LYS A 1 432 ? -5.788 -29.432 69.732 1.00 30.16 426 LYS A O 1
ATOM 3291 N N . GLU A 1 433 ? -7.304 -28.242 70.866 1.00 34.91 427 GLU A N 1
ATOM 3292 C CA . GLU A 1 433 ? -7.643 -29.324 71.790 1.00 38.62 427 GLU A CA 1
ATOM 3293 C C . GLU A 1 433 ? -8.278 -30.522 71.089 1.00 35.21 427 GLU A C 1
ATOM 3294 O O . GLU A 1 433 ? -8.116 -31.651 71.527 1.00 35.30 427 GLU A O 1
ATOM 3300 N N . LYS A 1 434 ? -9.009 -30.267 70.009 1.00 33.94 428 LYS A N 1
ATOM 3301 C CA . LYS A 1 434 ? -9.609 -31.335 69.210 1.00 35.64 428 LYS A CA 1
ATOM 3302 C C . LYS A 1 434 ? -8.822 -31.599 67.939 1.00 30.25 428 LYS A C 1
ATOM 3303 O O . LYS A 1 434 ? -8.829 -32.713 67.424 1.00 25.38 428 LYS A O 1
ATOM 3309 N N . PHE A 1 435 ? -8.164 -30.564 67.425 1.00 28.11 429 PHE A N 1
ATOM 3310 C CA . PHE A 1 435 ? -7.450 -30.657 66.157 1.00 27.46 429 PHE A CA 1
ATOM 3311 C C . PHE A 1 435 ? -6.086 -30.001 66.318 1.00 29.59 429 PHE A C 1
ATOM 3312 O O . PHE A 1 435 ? -5.890 -28.867 65.893 1.00 29.51 429 PHE A O 1
ATOM 3320 N N . PRO A 1 436 ? -5.139 -30.709 66.954 1.00 30.89 430 PRO A N 1
ATOM 3321 C CA . PRO A 1 436 ? -3.870 -30.104 67.364 1.00 30.85 430 PRO A CA 1
ATOM 3322 C C . PRO A 1 436 ? -3.024 -29.611 66.188 1.00 31.09 430 PRO A C 1
ATOM 3323 O O . PRO A 1 436 ? -2.139 -28.781 66.374 1.00 27.87 430 PRO A O 1
ATOM 3327 N N . ASP A 1 437 ? -3.303 -30.112 64.989 1.00 30.33 431 ASP A N 1
ATOM 3328 C CA . ASP A 1 437 ? -2.553 -29.724 63.805 1.00 33.39 431 ASP A CA 1
ATOM 3329 C C . ASP A 1 437 ? -3.297 -28.725 62.917 1.00 31.30 431 ASP A C 1
ATOM 3330 O O . ASP A 1 437 ? -2.860 -28.433 61.802 1.00 31.87 431 ASP A O 1
ATOM 3335 N N . GLN A 1 438 ? -4.422 -28.210 63.401 1.00 29.48 432 GLN A N 1
ATOM 3336 C CA . GLN A 1 438 ? -5.251 -27.306 62.595 1.00 27.96 432 GLN A CA 1
ATOM 3337 C C . GLN A 1 438 ? -4.482 -26.021 62.276 1.00 25.50 432 GLN A C 1
ATOM 3338 O O . GLN A 1 438 ? -3.901 -25.392 63.157 1.00 25.60 432 GLN A O 1
ATOM 3344 N N . TRP A 1 439 ? -4.476 -25.646 61.004 1.00 25.79 433 TRP A N 1
ATOM 3345 C CA . TRP A 1 439 ? -3.967 -24.341 60.593 1.00 25.68 433 TRP A CA 1
ATOM 3346 C C . TRP A 1 439 ? -4.979 -23.253 60.963 1.00 25.95 433 TRP A C 1
ATOM 3347 O O . TRP A 1 439 ? -6.184 -23.425 60.776 1.00 25.08 433 TRP A O 1
ATOM 3358 N N . LEU A 1 440 ? -4.483 -22.143 61.496 1.00 24.21 434 LEU A N 1
ATOM 3359 C CA . LEU A 1 440 ? -5.347 -21.037 61.889 1.00 25.36 434 LEU A CA 1
ATOM 3360 C C . LEU A 1 440 ? -5.024 -19.794 61.073 1.00 24.36 434 LEU A C 1
ATOM 3361 O O . LEU A 1 440 ? -3.871 -19.567 60.694 1.00 23.65 434 LEU A O 1
ATOM 3366 N N . ALA A 1 441 ? -6.051 -18.993 60.815 1.00 24.68 435 ALA A N 1
ATOM 3367 C CA . ALA A 1 441 ? -5.873 -17.697 60.189 1.00 26.52 435 ALA A CA 1
ATOM 3368 C C . ALA A 1 441 ? -6.414 -16.614 61.106 1.00 26.54 435 ALA A C 1
ATOM 3369 O O . ALA A 1 441 ? -7.288 -16.877 61.927 1.00 24.98 435 ALA A O 1
ATOM 3371 N N . TYR A 1 442 ? -5.881 -15.402 60.963 1.00 28.19 436 TYR A N 1
ATOM 3372 C CA . TYR A 1 442 ? -6.282 -14.270 61.792 1.00 27.22 436 TYR A CA 1
ATOM 3373 C C . TYR A 1 442 ? -6.335 -13.002 60.958 1.00 29.32 436 TYR A C 1
ATOM 3374 O O . TYR A 1 442 ? -5.381 -12.684 60.244 1.00 27.23 436 TYR A O 1
ATOM 3383 N N . ASN A 1 443 ? -7.443 -12.272 61.053 1.00 28.65 437 ASN A N 1
ATOM 3384 C CA . ASN A 1 443 ? -7.520 -10.956 60.430 1.00 31.71 437 ASN A CA 1
ATOM 3385 C C . ASN A 1 443 ? -7.069 -9.855 61.383 1.00 30.66 437 ASN A C 1
ATOM 3386 O O . ASN A 1 443 ? -7.516 -9.780 62.529 1.00 29.82 437 ASN A O 1
ATOM 3391 N N . LEU A 1 444 ? -6.166 -9.011 60.892 1.00 29.59 438 LEU A N 1
ATOM 3392 C CA . LEU A 1 444 ? -5.659 -7.882 61.659 1.00 29.45 438 LEU A CA 1
ATOM 3393 C C . LEU A 1 444 ? -6.493 -6.635 61.377 1.00 33.20 438 LEU A C 1
ATOM 3394 O O . LEU A 1 444 ? -6.422 -6.056 60.297 1.00 36.11 438 LEU A O 1
ATOM 3399 N N . SER A 1 445 ? -7.291 -6.232 62.357 1.00 39.86 439 SER A N 1
ATOM 3400 C CA . SER A 1 445 ? -8.385 -5.296 62.130 1.00 46.33 439 SER A CA 1
ATOM 3401 C C . SER A 1 445 ? -7.845 -3.914 61.770 1.00 42.51 439 SER A C 1
ATOM 3402 O O . SER A 1 445 ? -7.018 -3.359 62.482 1.00 45.77 439 SER A O 1
ATOM 3405 N N . PRO A 1 446 ? -8.322 -3.352 60.659 1.00 40.56 440 PRO A N 1
ATOM 3406 C CA . PRO A 1 446 ? -7.977 -1.996 60.265 1.00 41.29 440 PRO A CA 1
ATOM 3407 C C . PRO A 1 446 ? -8.836 -0.921 60.955 1.00 39.74 440 PRO A C 1
ATOM 3408 O O . PRO A 1 446 ? -8.509 0.257 60.870 1.00 42.84 440 PRO A O 1
ATOM 3412 N N . SER A 1 447 ? -9.912 -1.333 61.632 1.00 41.76 441 SER A N 1
ATOM 3413 C CA . SER A 1 447 ? -10.792 -0.413 62.377 1.00 42.97 441 SER A CA 1
ATOM 3414 C C . SER A 1 447 ? -10.132 -0.007 63.685 1.00 45.94 441 SER A C 1
ATOM 3415 O O . SER A 1 447 ? -10.322 1.107 64.183 1.00 48.07 441 SER A O 1
ATOM 3418 N N . PHE A 1 448 ? -9.383 -0.944 64.251 1.00 38.98 442 PHE A N 1
ATOM 3419 C CA . PHE A 1 448 ? -8.764 -0.759 65.544 1.00 40.63 442 PHE A CA 1
ATOM 3420 C C . PHE A 1 448 ? -7.770 0.395 65.498 1.00 41.31 442 PHE A C 1
ATOM 3421 O O . PHE A 1 448 ? -7.082 0.601 64.502 1.00 37.62 442 PHE A O 1
ATOM 3429 N N . ASN A 1 449 ? -7.699 1.144 66.589 1.00 40.15 443 ASN A N 1
ATOM 3430 C CA . ASN A 1 449 ? -6.747 2.238 66.693 1.00 40.68 443 ASN A CA 1
ATOM 3431 C C . ASN A 1 449 ? -5.402 1.706 67.184 1.00 38.38 443 ASN A C 1
ATOM 3432 O O . ASN A 1 449 ? -5.097 1.762 68.371 1.00 39.75 443 ASN A O 1
ATOM 3437 N N . TRP A 1 450 ? -4.599 1.189 66.263 1.00 35.91 444 TRP A N 1
ATOM 3438 C CA . TRP A 1 450 ? -3.352 0.533 66.629 1.00 38.23 444 TRP A CA 1
ATOM 3439 C C . TRP A 1 450 ? -2.358 1.490 67.297 1.00 40.40 444 TRP A C 1
ATOM 3440 O O . TRP A 1 450 ? -1.743 1.140 68.305 1.00 46.09 444 TRP A O 1
ATOM 3451 N N . PRO A 1 451 ? -2.185 2.694 66.732 1.00 40.83 445 PRO A N 1
ATOM 3452 C CA . PRO A 1 451 ? -1.180 3.620 67.269 1.00 45.81 445 PRO A CA 1
ATOM 3453 C C . PRO A 1 451 ? -1.444 4.037 68.716 1.00 43.87 445 PRO A C 1
ATOM 3454 O O . PRO A 1 451 ? -0.501 4.252 69.469 1.00 51.32 445 PRO A O 1
ATOM 3458 N N . LYS A 1 452 ? -2.714 4.142 69.097 1.00 47.57 446 LYS A N 1
ATOM 3459 C CA . LYS A 1 452 ? -3.085 4.708 70.399 1.00 55.19 446 LYS A CA 1
ATOM 3460 C C . LYS A 1 452 ? -3.345 3.616 71.439 1.00 56.01 446 LYS A C 1
ATOM 3461 O O . LYS A 1 452 ? -3.118 3.821 72.630 1.00 52.60 446 LYS A O 1
ATOM 3467 N N . ALA A 1 453 ? -3.836 2.463 70.991 1.00 48.79 447 ALA A N 1
ATOM 3468 C CA . ALA A 1 453 ? -4.423 1.483 71.899 1.00 46.78 447 ALA A CA 1
ATOM 3469 C C . ALA A 1 453 ? -3.541 0.243 72.042 1.00 48.33 447 ALA A C 1
ATOM 3470 O O . ALA A 1 453 ? -3.952 -0.755 72.633 1.00 47.80 447 ALA A O 1
ATOM 3472 N N . MET A 1 454 ? -2.322 0.308 71.522 1.00 48.74 448 MET A N 1
ATOM 3473 C CA . MET A 1 454 ? -1.265 -0.553 72.030 1.00 47.60 448 MET A CA 1
ATOM 3474 C C . MET A 1 454 ? 0.120 0.015 71.758 1.00 45.29 448 MET A C 1
ATOM 3475 O O . MET A 1 454 ? 0.317 0.835 70.859 1.00 48.75 448 MET A O 1
ATOM 3480 N N . SER A 1 455 ? 1.072 -0.400 72.581 1.00 48.67 449 SER A N 1
ATOM 3481 C CA . SER A 1 455 ? 2.393 0.202 72.581 1.00 45.83 449 SER A CA 1
ATOM 3482 C C . SER A 1 455 ? 3.108 -0.141 71.285 1.00 44.43 449 SER A C 1
ATOM 3483 O O . SER A 1 455 ? 2.758 -1.106 70.608 1.00 42.67 449 SER A O 1
ATOM 3486 N N . VAL A 1 456 ? 4.108 0.659 70.942 1.00 46.78 450 VAL A N 1
ATOM 3487 C CA . VAL A 1 456 ? 4.874 0.444 69.725 1.00 49.28 450 VAL A CA 1
ATOM 3488 C C . VAL A 1 456 ? 5.456 -0.963 69.713 1.00 48.48 450 VAL A C 1
ATOM 3489 O O . VAL A 1 456 ? 5.439 -1.638 68.686 1.00 45.30 450 VAL A O 1
ATOM 3493 N N . ASP A 1 457 ? 5.965 -1.403 70.860 1.00 47.90 451 ASP A N 1
ATOM 3494 C CA . ASP A 1 457 ? 6.617 -2.703 70.950 1.00 48.15 451 ASP A CA 1
ATOM 3495 C C . ASP A 1 457 ? 5.620 -3.846 70.756 1.00 44.15 451 ASP A C 1
ATOM 3496 O O . ASP A 1 457 ? 5.950 -4.873 70.164 1.00 40.79 451 ASP A O 1
ATOM 3501 N N . GLU A 1 458 ? 4.402 -3.668 71.254 1.00 44.77 452 GLU A N 1
ATOM 3502 C CA . GLU A 1 458 ? 3.348 -4.658 71.050 1.00 48.90 452 GLU A CA 1
ATOM 3503 C C . GLU A 1 458 ? 2.907 -4.708 69.583 1.00 45.14 452 GLU A C 1
ATOM 3504 O O . GLU A 1 458 ? 2.715 -5.788 69.032 1.00 48.54 452 GLU A O 1
ATOM 3510 N N . GLN A 1 459 ? 2.743 -3.542 68.959 1.00 39.12 453 GLN A N 1
ATOM 3511 C CA . GLN A 1 459 ? 2.512 -3.462 67.509 1.00 40.38 453 GLN A CA 1
ATOM 3512 C C . GLN A 1 459 ? 3.538 -4.306 66.758 1.00 38.57 453 GLN A C 1
ATOM 3513 O O . GLN A 1 459 ? 3.202 -5.081 65.859 1.00 35.07 453 GLN A O 1
ATOM 3519 N N . HIS A 1 460 ? 4.797 -4.136 67.136 1.00 36.41 454 HIS A N 1
ATOM 3520 C CA . HIS A 1 460 ? 5.915 -4.698 66.393 1.00 39.33 454 HIS A CA 1
ATOM 3521 C C . HIS A 1 460 ? 5.921 -6.223 66.487 1.00 33.24 454 HIS A C 1
ATOM 3522 O O . HIS A 1 460 ? 6.352 -6.902 65.562 1.00 35.18 454 HIS A O 1
ATOM 3529 N N . THR A 1 461 ? 5.432 -6.756 67.601 1.00 32.69 455 THR A N 1
ATOM 3530 C CA . THR A 1 461 ? 5.556 -8.184 67.883 1.00 33.98 455 THR A CA 1
ATOM 3531 C C . THR A 1 461 ? 4.238 -8.934 67.677 1.00 33.06 455 THR A C 1
ATOM 3532 O O . THR A 1 461 ? 4.212 -10.165 67.715 1.00 31.06 455 THR A O 1
ATOM 3536 N N . PHE A 1 462 ? 3.146 -8.198 67.480 1.00 28.53 456 PHE A N 1
ATOM 3537 C CA . PHE A 1 462 ? 1.812 -8.783 67.594 1.00 32.34 456 PHE A CA 1
ATOM 3538 C C . PHE A 1 462 ? 1.682 -9.997 66.687 1.00 31.58 456 PHE A C 1
ATOM 3539 O O . PHE A 1 462 ? 1.190 -11.043 67.100 1.00 29.56 456 PHE A O 1
ATOM 3547 N N . ILE A 1 463 ? 2.131 -9.850 65.450 1.00 29.72 457 ILE A N 1
ATOM 3548 C CA . ILE A 1 463 ? 1.933 -10.882 64.451 1.00 34.91 457 ILE A CA 1
ATOM 3549 C C . ILE A 1 463 ? 2.729 -12.148 64.787 1.00 32.70 457 ILE A C 1
ATOM 3550 O O . ILE A 1 463 ? 2.214 -13.264 64.659 1.00 32.63 457 ILE A O 1
ATOM 3555 N N . GLN A 1 464 ? 3.973 -11.980 65.228 1.00 33.70 458 GLN A N 1
ATOM 3556 C CA . GLN A 1 464 ? 4.803 -13.136 65.577 1.00 37.86 458 GLN A CA 1
ATOM 3557 C C . GLN A 1 464 ? 4.298 -13.830 66.839 1.00 35.70 458 GLN A C 1
ATOM 3558 O O . GLN A 1 464 ? 4.418 -15.047 66.975 1.00 31.94 458 GLN A O 1
ATOM 3564 N N . ARG A 1 465 ? 3.714 -13.063 67.753 1.00 33.01 459 ARG A N 1
ATOM 3565 C CA . ARG A 1 465 ? 3.136 -13.646 68.959 1.00 33.79 459 ARG A CA 1
ATOM 3566 C C . ARG A 1 465 ? 1.924 -14.519 68.632 1.00 33.60 459 ARG A C 1
ATOM 3567 O O . ARG A 1 465 ? 1.767 -15.601 69.194 1.00 34.95 459 ARG A O 1
ATOM 3575 N N . LEU A 1 466 ? 1.070 -14.057 67.722 1.00 33.52 460 LEU A N 1
ATOM 3576 C CA . LEU A 1 466 ? -0.030 -14.885 67.236 1.00 34.16 460 LEU A CA 1
ATOM 3577 C C . LEU A 1 466 ? 0.511 -16.058 66.418 1.00 31.96 460 LEU A C 1
ATOM 3578 O O . LEU A 1 466 ? -0.061 -17.149 66.416 1.00 29.36 460 LEU A O 1
ATOM 3583 N N . GLY A 1 467 ? 1.616 -15.828 65.722 1.00 29.47 461 GLY A N 1
ATOM 3584 C CA . GLY A 1 467 ? 2.289 -16.896 64.986 1.00 34.40 461 GLY A CA 1
ATOM 3585 C C . GLY A 1 467 ? 2.728 -18.041 65.888 1.00 32.43 461 GLY A C 1
ATOM 3586 O O . GLY A 1 467 ? 2.732 -19.198 65.481 1.00 33.66 461 GLY A O 1
ATOM 3587 N N . ASP A 1 468 ? 3.099 -17.717 67.121 1.00 31.41 462 ASP A N 1
ATOM 3588 C CA . ASP A 1 468 ? 3.534 -18.730 68.076 1.00 34.64 462 ASP A CA 1
ATOM 3589 C C . ASP A 1 468 ? 2.341 -19.556 68.559 1.00 31.78 462 ASP A C 1
ATOM 3590 O O . ASP A 1 468 ? 2.520 -20.634 69.110 1.00 28.67 462 ASP A O 1
ATOM 3595 N N . LEU A 1 469 ? 1.131 -19.036 68.365 1.00 31.10 463 LEU A N 1
ATOM 3596 C CA . LEU A 1 469 ? -0.090 -19.743 68.750 1.00 28.70 463 LEU A CA 1
ATOM 3597 C C . LEU A 1 469 ? -0.585 -20.652 67.636 1.00 27.58 463 LEU A C 1
ATOM 3598 O O . LEU A 1 469 ? -1.472 -21.473 67.860 1.00 29.80 463 LEU A O 1
ATOM 3603 N N . GLY A 1 470 ? -0.020 -20.492 66.438 1.00 28.25 464 GLY A N 1
ATOM 3604 C CA . GLY A 1 470 ? -0.402 -21.298 65.282 1.00 27.11 464 GLY A CA 1
ATOM 3605 C C . GLY A 1 470 ? -1.221 -20.561 64.229 1.00 28.09 464 GLY A C 1
ATOM 3606 O O . GLY A 1 470 ? -1.817 -21.182 63.350 1.00 27.08 464 GLY A O 1
ATOM 3607 N N . TYR A 1 471 ? -1.263 -19.235 64.319 1.00 28.96 465 TYR A N 1
ATOM 3608 C CA . TYR A 1 471 ? -1.875 -18.427 63.272 1.00 25.67 465 TYR A CA 1
ATOM 3609 C C . TYR A 1 471 ? -0.872 -18.187 62.151 1.00 25.58 465 TYR A C 1
ATOM 3610 O O . TYR A 1 471 ? -0.081 -17.253 62.205 1.00 23.26 465 TYR A O 1
ATOM 3619 N N . ILE A 1 472 ? -0.915 -19.041 61.132 1.00 28.79 466 ILE A N 1
ATOM 3620 C CA . ILE A 1 472 ? 0.149 -19.112 60.134 1.00 25.02 466 ILE A CA 1
ATOM 3621 C C . ILE A 1 472 ? -0.138 -18.201 58.946 1.00 27.54 466 ILE A C 1
ATOM 3622 O O . ILE A 1 472 ? 0.735 -17.971 58.113 1.00 25.28 466 ILE A O 1
ATOM 3627 N N . TRP A 1 473 ? -1.367 -17.700 58.870 1.00 26.82 467 TRP A N 1
ATOM 3628 C CA . TRP A 1 473 ? -1.757 -16.768 57.823 1.00 25.50 467 TRP A CA 1
ATOM 3629 C C . TRP A 1 473 ? -2.502 -15.602 58.449 1.00 25.07 467 TRP A C 1
ATOM 3630 O O . TRP A 1 473 ? -3.554 -15.783 59.068 1.00 24.63 467 TRP A O 1
ATOM 3641 N N . GLN A 1 474 ? -1.937 -14.409 58.304 1.00 23.78 468 GLN A N 1
ATOM 3642 C CA . GLN A 1 474 ? -2.501 -13.212 58.897 1.00 22.51 468 GLN A CA 1
ATOM 3643 C C . GLN A 1 474 ? -2.464 -12.075 57.883 1.00 23.76 468 GLN A C 1
ATOM 3644 O O . GLN A 1 474 ? -1.517 -11.958 57.102 1.00 23.49 468 GLN A O 1
ATOM 3650 N N . PHE A 1 475 ? -3.486 -11.227 57.908 1.00 21.80 469 PHE A N 1
ATOM 3651 C CA . PHE A 1 475 ? -3.695 -10.270 56.833 1.00 23.17 469 PHE A CA 1
ATOM 3652 C C . PHE A 1 475 ? -4.479 -9.058 57.315 1.00 23.59 469 PHE A C 1
ATOM 3653 O O . PHE A 1 475 ? -5.379 -9.175 58.145 1.00 22.31 469 PHE A O 1
ATOM 3661 N N . ILE A 1 476 ? -4.109 -7.889 56.804 1.00 25.38 470 ILE A N 1
ATOM 3662 C CA . ILE A 1 476 ? -4.917 -6.687 56.975 1.00 25.87 470 ILE A CA 1
ATOM 3663 C C . ILE A 1 476 ? -5.842 -6.529 55.784 1.00 24.23 470 ILE A C 1
ATOM 3664 O O . ILE A 1 476 ? -5.407 -6.215 54.675 1.00 25.49 470 ILE A O 1
ATOM 3669 N N . THR A 1 477 ? -7.123 -6.757 56.013 1.00 26.07 471 THR A N 1
ATOM 3670 C CA . THR A 1 477 ? -8.064 -6.846 54.926 1.00 25.35 471 THR A CA 1
ATOM 3671 C C . THR A 1 477 ? -7.987 -5.589 54.060 1.00 28.21 471 THR A C 1
ATOM 3672 O O . THR A 1 477 ? -7.989 -5.687 52.834 1.00 28.57 471 THR A O 1
ATOM 3676 N N . LEU A 1 478 ? -7.908 -4.416 54.691 1.00 24.06 472 LEU A N 1
ATOM 3677 C CA . LEU A 1 478 ? -8.247 -3.161 54.014 1.00 28.13 472 LEU A CA 1
ATOM 3678 C C . LEU A 1 478 ? -7.018 -2.289 53.747 1.00 28.21 472 LEU A C 1
ATOM 3679 O O . LEU A 1 478 ? -7.145 -1.087 53.519 1.00 31.15 472 LEU A O 1
ATOM 3684 N N . ALA A 1 479 ? -5.831 -2.879 53.785 1.00 25.20 473 ALA A N 1
ATOM 3685 C CA . ALA A 1 479 ? -4.609 -2.078 53.772 1.00 24.64 473 ALA A CA 1
ATOM 3686 C C . ALA A 1 479 ? -4.392 -1.446 52.405 1.00 27.48 473 ALA A C 1
ATOM 3687 O O . ALA A 1 479 ? -3.935 -0.312 52.305 1.00 26.33 473 ALA A O 1
ATOM 3689 N N . GLY A 1 480 ? -4.704 -2.193 51.351 1.00 26.32 474 GLY A N 1
ATOM 3690 C CA . GLY A 1 480 ? -4.636 -1.670 49.994 1.00 27.35 474 GLY A CA 1
ATOM 3691 C C . GLY A 1 480 ? -5.479 -0.417 49.829 1.00 26.88 474 GLY A C 1
ATOM 3692 O O . GLY A 1 480 ? -5.041 0.562 49.232 1.00 25.84 474 GLY A O 1
ATOM 3693 N N . LEU A 1 481 ? -6.687 -0.447 50.370 1.00 24.02 475 LEU A N 1
ATOM 3694 C CA . LEU A 1 481 ? -7.567 0.714 50.349 1.00 27.13 475 LEU A CA 1
ATOM 3695 C C . LEU A 1 481 ? -6.956 1.912 51.070 1.00 24.89 475 LEU A C 1
ATOM 3696 O O . LEU A 1 481 ? -7.018 3.028 50.576 1.00 25.49 475 LEU A O 1
ATOM 3701 N N . HIS A 1 482 ? -6.370 1.678 52.240 1.00 25.93 476 HIS A N 1
ATOM 3702 C CA . HIS A 1 482 ? -5.959 2.773 53.113 1.00 26.91 476 HIS A CA 1
ATOM 3703 C C . HIS A 1 482 ? -4.671 3.427 52.634 1.00 26.42 476 HIS A C 1
ATOM 3704 O O . HIS A 1 482 ? -4.567 4.649 52.643 1.00 24.73 476 HIS A O 1
ATOM 3711 N N . THR A 1 483 ? -3.700 2.617 52.211 1.00 26.49 477 THR A N 1
ATOM 3712 C CA . THR A 1 483 ? -2.464 3.141 51.643 1.00 27.01 477 THR A CA 1
ATOM 3713 C C . THR A 1 483 ? -2.748 3.975 50.409 1.00 27.02 477 THR A C 1
ATOM 3714 O O . THR A 1 483 ? -2.138 5.025 50.218 1.00 31.40 477 THR A O 1
ATOM 3718 N N . ASN A 1 484 ? -3.668 3.504 49.573 1.00 23.40 478 ASN A N 1
ATOM 3719 C CA . ASN A 1 484 ? -4.095 4.248 48.388 1.00 27.73 478 ASN A CA 1
ATOM 3720 C C . ASN A 1 484 ? -4.781 5.553 48.795 1.00 28.81 478 ASN A C 1
ATOM 3721 O O . ASN A 1 484 ? -4.486 6.612 48.244 1.00 27.03 478 ASN A O 1
ATOM 3726 N N . ALA A 1 485 ? -5.689 5.476 49.763 1.00 25.39 479 ALA A N 1
ATOM 3727 C CA . ALA A 1 485 ? -6.464 6.644 50.174 1.00 25.61 479 ALA A CA 1
ATOM 3728 C C . ALA A 1 485 ? -5.552 7.727 50.749 1.00 26.87 479 ALA A C 1
ATOM 3729 O O . ALA A 1 485 ? -5.699 8.910 50.424 1.00 26.39 479 ALA A O 1
ATOM 3731 N N . LEU A 1 486 ? -4.617 7.319 51.600 1.00 22.85 480 LEU A N 1
ATOM 3732 C CA . LEU A 1 486 ? -3.697 8.258 52.223 1.00 24.11 480 LEU A CA 1
ATOM 3733 C C . LEU A 1 486 ? -2.860 8.973 51.161 1.00 28.43 480 LEU A C 1
ATOM 3734 O O . LEU A 1 486 ? -2.761 10.204 51.153 1.00 25.26 480 LEU A O 1
ATOM 3739 N N . ALA A 1 487 ? -2.262 8.195 50.263 1.00 27.95 481 ALA A N 1
ATOM 3740 C CA . ALA A 1 487 ? -1.321 8.736 49.287 1.00 28.80 481 ALA A CA 1
ATOM 3741 C C . ALA A 1 487 ? -2.011 9.671 48.288 1.00 28.86 481 ALA A C 1
ATOM 3742 O O . ALA A 1 487 ? -1.461 10.711 47.920 1.00 29.28 481 ALA A O 1
ATOM 3744 N N . VAL A 1 488 ? -3.212 9.309 47.860 1.00 24.13 482 VAL A N 1
ATOM 3745 C CA . VAL A 1 488 ? -3.927 10.095 46.860 1.00 26.57 482 VAL A CA 1
ATOM 3746 C C . VAL A 1 488 ? -4.622 11.315 47.486 1.00 27.03 482 VAL A C 1
ATOM 3747 O O . VAL A 1 488 ? -4.762 12.359 46.848 1.00 26.83 482 VAL A O 1
ATOM 3751 N N . HIS A 1 489 ? -5.042 11.192 48.739 1.00 25.69 483 HIS A N 1
ATOM 3752 C CA . HIS A 1 489 ? -5.450 12.364 49.492 1.00 28.48 483 HIS A CA 1
ATOM 3753 C C . HIS A 1 489 ? -4.314 13.378 49.592 1.00 29.09 483 HIS A C 1
ATOM 3754 O O . HIS A 1 489 ? -4.500 14.555 49.293 1.00 26.22 483 HIS A O 1
ATOM 3761 N N . ASN A 1 490 ? -3.148 12.916 50.025 1.00 25.29 484 ASN A N 1
ATOM 3762 C CA . ASN A 1 490 ? -2.049 13.816 50.330 1.00 26.10 484 ASN A CA 1
ATOM 3763 C C . ASN A 1 490 ? -1.546 14.488 49.064 1.00 28.88 484 ASN A C 1
ATOM 3764 O O . ASN A 1 490 ? -1.224 15.675 49.082 1.00 25.99 484 ASN A O 1
ATOM 3769 N N . PHE A 1 491 ? -1.481 13.739 47.962 1.00 27.07 485 PHE A N 1
ATOM 3770 C CA . PHE A 1 491 ? -1.014 14.319 46.715 1.00 26.02 485 PHE A CA 1
ATOM 3771 C C . PHE A 1 491 ? -2.037 15.266 46.099 1.00 25.44 485 PHE A C 1
ATOM 3772 O O . PHE A 1 491 ? -1.671 16.280 45.520 1.00 25.00 485 PHE A O 1
ATOM 3780 N N . SER A 1 492 ? -3.317 14.945 46.222 1.00 25.32 486 SER A N 1
ATOM 3781 C CA . SER A 1 492 ? -4.358 15.858 45.756 1.00 26.71 486 SER A CA 1
ATOM 3782 C C . SER A 1 492 ? -4.209 17.206 46.451 1.00 25.47 486 SER A C 1
ATOM 3783 O O . SER A 1 492 ? -4.190 18.246 45.801 1.00 26.09 486 SER A O 1
ATOM 3786 N N . ARG A 1 493 ? -4.102 17.165 47.777 1.00 26.93 487 ARG A N 1
ATOM 3787 C CA . ARG A 1 493 ? -3.908 18.350 48.606 1.00 26.07 487 ARG A CA 1
ATOM 3788 C C . ARG A 1 493 ? -2.650 19.097 48.183 1.00 29.65 487 ARG A C 1
ATOM 3789 O O . ARG A 1 493 ? -2.685 20.305 47.940 1.00 26.11 487 ARG A O 1
ATOM 3797 N N . ASP A 1 494 ? -1.537 18.371 48.103 1.00 29.92 488 ASP A N 1
ATOM 3798 C CA . ASP A 1 494 ? -0.242 18.988 47.879 1.00 29.55 488 ASP A CA 1
ATOM 3799 C C . ASP A 1 494 ? -0.108 19.471 46.432 1.00 32.37 488 ASP A C 1
ATOM 3800 O O . ASP A 1 494 ? 0.544 20.481 46.163 1.00 28.34 488 ASP A O 1
ATOM 3805 N N . PHE A 1 495 ? -0.746 18.756 45.509 1.00 28.11 489 PHE A N 1
ATOM 3806 C CA . PHE A 1 495 ? -0.742 19.147 44.107 1.00 30.78 489 PHE A CA 1
ATOM 3807 C C . PHE A 1 495 ? -1.568 20.419 43.892 1.00 30.36 489 PHE A C 1
ATOM 3808 O O . PHE A 1 495 ? -1.167 21.299 43.139 1.00 29.29 489 PHE A O 1
ATOM 3816 N N . ALA A 1 496 ? -2.717 20.518 44.549 1.00 27.97 490 ALA A N 1
ATOM 3817 C CA . ALA A 1 496 ? -3.543 21.728 44.432 1.00 31.86 490 ALA A CA 1
ATOM 3818 C C . ALA A 1 496 ? -2.771 22.955 44.913 1.00 33.23 490 ALA A C 1
ATOM 3819 O O . ALA A 1 496 ? -2.976 24.055 44.416 1.00 35.96 490 ALA A O 1
ATOM 3821 N N . LYS A 1 497 ? -1.876 22.749 45.874 1.00 36.25 491 LYS A N 1
ATOM 3822 C CA . LYS A 1 497 ? -1.159 23.838 46.534 1.00 37.00 491 LYS A CA 1
ATOM 3823 C C . LYS A 1 497 ? 0.128 24.173 45.785 1.00 36.29 491 LYS A C 1
ATOM 3824 O O . LYS A 1 497 ? 0.423 25.335 45.537 1.00 33.76 491 LYS A O 1
ATOM 3830 N N . ASP A 1 498 ? 0.893 23.144 45.433 1.00 35.18 492 ASP A N 1
ATOM 3831 C CA . ASP A 1 498 ? 2.295 23.319 45.071 1.00 33.15 492 ASP A CA 1
ATOM 3832 C C . ASP A 1 498 ? 2.609 22.818 43.659 1.00 32.24 492 ASP A C 1
ATOM 3833 O O . ASP A 1 498 ? 3.763 22.838 43.238 1.00 31.61 492 ASP A O 1
ATOM 3838 N N . GLY A 1 499 ? 1.593 22.369 42.928 1.00 28.24 493 GLY A N 1
ATOM 3839 C CA . GLY A 1 499 ? 1.780 21.950 41.538 1.00 28.21 493 GLY A CA 1
ATOM 3840 C C . GLY A 1 499 ? 2.891 20.923 41.372 1.00 28.30 493 GLY A C 1
ATOM 3841 O O . GLY A 1 499 ? 2.960 19.943 42.115 1.00 26.90 493 GLY A O 1
ATOM 3842 N N . MET A 1 500 ? 3.771 21.150 40.401 1.00 27.31 494 MET A N 1
ATOM 3843 C CA . MET A 1 500 ? 4.738 20.134 40.005 1.00 28.50 494 MET A CA 1
ATOM 3844 C C . MET A 1 500 ? 5.809 19.929 41.074 1.00 31.45 494 MET A C 1
ATOM 3845 O O . MET A 1 500 ? 6.490 18.906 41.094 1.00 33.60 494 MET A O 1
ATOM 3850 N N . LYS A 1 501 ? 5.959 20.903 41.963 1.00 30.53 495 LYS A N 1
ATOM 3851 C CA . LYS A 1 501 ? 6.854 20.746 43.097 1.00 32.11 495 LYS A CA 1
ATOM 3852 C C . LYS A 1 501 ? 6.428 19.565 43.952 1.00 30.06 495 LYS A C 1
ATOM 3853 O O . LYS A 1 501 ? 7.256 18.785 44.411 1.00 31.89 495 LYS A O 1
ATOM 3859 N N . ALA A 1 502 ? 5.127 19.444 44.166 1.00 30.83 496 ALA A N 1
ATOM 3860 C CA . ALA A 1 502 ? 4.584 18.341 44.942 1.00 31.53 496 ALA A CA 1
ATOM 3861 C C . ALA A 1 502 ? 4.860 17.009 44.251 1.00 30.16 496 ALA A C 1
ATOM 3862 O O . ALA A 1 502 ? 5.223 16.033 44.905 1.00 24.49 496 ALA A O 1
ATOM 3864 N N . TYR A 1 503 ? 4.704 16.972 42.931 1.00 29.84 497 TYR A N 1
ATOM 3865 C CA . TYR A 1 503 ? 4.978 15.750 42.191 1.00 29.76 497 TYR A CA 1
ATOM 3866 C C . TYR A 1 503 ? 6.451 15.399 42.274 1.00 30.10 497 TYR A C 1
ATOM 3867 O O . TYR A 1 503 ? 6.813 14.256 42.554 1.00 27.94 497 TYR A O 1
ATOM 3876 N N . ALA A 1 504 ? 7.298 16.396 42.039 1.00 32.80 498 ALA A N 1
ATOM 3877 C CA . ALA A 1 504 ? 8.738 16.195 42.052 1.00 29.77 498 ALA A CA 1
ATOM 3878 C C . ALA A 1 504 ? 9.219 15.634 43.386 1.00 32.05 498 ALA A C 1
ATOM 3879 O O . ALA A 1 504 ? 9.978 14.664 43.422 1.00 31.67 498 ALA A O 1
ATOM 3881 N N . GLN A 1 505 ? 8.787 16.245 44.483 1.00 29.40 499 GLN A N 1
ATOM 3882 C CA . GLN A 1 505 ? 9.346 15.926 45.792 1.00 36.93 499 GLN A CA 1
ATOM 3883 C C . GLN A 1 505 ? 8.623 14.748 46.454 1.00 36.79 499 GLN A C 1
ATOM 3884 O O . GLN A 1 505 ? 9.258 13.873 47.046 1.00 35.65 499 GLN A O 1
ATOM 3890 N N . ASN A 1 506 ? 7.300 14.726 46.358 1.00 31.49 500 ASN A N 1
ATOM 3891 C CA . ASN A 1 506 ? 6.500 13.804 47.159 1.00 34.06 500 ASN A CA 1
ATOM 3892 C C . ASN A 1 506 ? 6.203 12.504 46.423 1.00 31.76 500 ASN A C 1
ATOM 3893 O O . ASN A 1 506 ? 5.769 11.537 47.043 1.00 29.71 500 ASN A O 1
ATOM 3898 N N . VAL A 1 507 ? 6.427 12.486 45.108 1.00 29.38 501 VAL A N 1
ATOM 3899 C CA . VAL A 1 507 ? 6.233 11.275 44.312 1.00 28.69 501 VAL A CA 1
ATOM 3900 C C . VAL A 1 507 ? 7.549 10.812 43.689 1.00 30.60 501 VAL A C 1
ATOM 3901 O O . VAL A 1 507 ? 8.061 9.738 44.013 1.00 29.22 501 VAL A O 1
ATOM 3905 N N . GLN A 1 508 ? 8.104 11.634 42.806 1.00 30.11 502 GLN A N 1
ATOM 3906 C CA . GLN A 1 508 ? 9.193 11.196 41.952 1.00 30.39 502 GLN A CA 1
ATOM 3907 C C . GLN A 1 508 ? 10.459 10.923 42.750 1.00 33.33 502 GLN A C 1
ATOM 3908 O O . GLN A 1 508 ? 11.034 9.836 42.658 1.00 27.58 502 GLN A O 1
ATOM 3914 N N . GLN A 1 509 ? 10.895 11.916 43.523 1.00 31.02 503 GLN A N 1
ATOM 3915 C CA . GLN A 1 509 ? 12.109 11.789 44.322 1.00 32.96 503 GLN A CA 1
ATOM 3916 C C . GLN A 1 509 ? 12.016 10.593 45.265 1.00 32.22 503 GLN A C 1
ATOM 3917 O O . GLN A 1 509 ? 12.990 9.866 45.451 1.00 32.06 503 GLN A O 1
ATOM 3923 N N . ARG A 1 510 ? 10.840 10.399 45.856 1.00 33.34 504 ARG A N 1
ATOM 3924 C CA . ARG A 1 510 ? 10.614 9.284 46.771 1.00 34.54 504 ARG A CA 1
ATOM 3925 C C . ARG A 1 510 ? 10.685 7.951 46.034 1.00 35.99 504 ARG A C 1
ATOM 3926 O O . ARG A 1 510 ? 11.250 6.982 46.550 1.00 32.27 504 ARG A O 1
ATOM 3934 N N . GLU A 1 511 ? 10.126 7.908 44.824 1.00 34.68 505 GLU A N 1
ATOM 3935 C CA . GLU A 1 511 ? 10.227 6.723 43.978 1.00 33.16 505 GLU A CA 1
ATOM 3936 C C . GLU A 1 511 ? 11.686 6.390 43.677 1.00 34.25 505 GLU A C 1
ATOM 3937 O O . GLU A 1 511 ? 12.087 5.224 43.710 1.00 32.38 505 GLU A O 1
ATOM 3943 N N . MET A 1 512 ? 12.469 7.421 43.370 1.00 36.07 506 MET A N 1
ATOM 3944 C CA . MET A 1 512 ? 13.896 7.263 43.096 1.00 35.40 506 MET A CA 1
ATOM 3945 C C . MET A 1 512 ? 14.636 6.731 44.320 1.00 34.66 506 MET A C 1
ATOM 3946 O O . MET A 1 512 ? 15.419 5.788 44.217 1.00 36.51 506 MET A O 1
ATOM 3951 N N . ASP A 1 513 ? 14.379 7.333 45.478 1.00 32.42 507 ASP A N 1
ATOM 3952 C CA . ASP A 1 513 ? 15.062 6.953 46.712 1.00 34.17 507 ASP A CA 1
ATOM 3953 C C . ASP A 1 513 ? 14.710 5.517 47.129 1.00 34.29 507 ASP A C 1
ATOM 3954 O O . ASP A 1 513 ? 15.562 4.780 47.622 1.00 35.95 507 ASP A O 1
ATOM 3959 N N . ASP A 1 514 ? 13.452 5.129 46.947 1.00 31.22 508 ASP A N 1
ATOM 3960 C CA . ASP A 1 514 ? 12.966 3.856 47.478 1.00 31.71 508 ASP A CA 1
ATOM 3961 C C . ASP A 1 514 ? 13.128 2.730 46.451 1.00 31.33 508 ASP A C 1
ATOM 3962 O O . ASP A 1 514 ? 12.885 1.567 46.757 1.00 34.85 508 ASP A O 1
ATOM 3967 N N . GLY A 1 515 ? 13.543 3.081 45.237 1.00 32.00 509 GLY A N 1
ATOM 3968 C CA . GLY A 1 515 ? 13.849 2.086 44.218 1.00 30.66 509 GLY A CA 1
ATOM 3969 C C . GLY A 1 515 ? 12.608 1.436 43.636 1.00 34.61 509 GLY A C 1
ATOM 3970 O O . GLY A 1 515 ? 12.620 0.254 43.288 1.00 34.34 509 GLY A O 1
ATOM 3971 N N . VAL A 1 516 ? 11.540 2.218 43.508 1.00 33.05 510 VAL A N 1
ATOM 3972 C CA . VAL A 1 516 ? 10.283 1.727 42.962 1.00 31.77 510 VAL A CA 1
ATOM 3973 C C . VAL A 1 516 ? 10.376 1.578 41.436 1.00 30.92 510 VAL A C 1
ATOM 3974 O O . VAL A 1 516 ? 10.571 2.561 40.732 1.00 33.66 510 VAL A O 1
ATOM 3978 N N . ASP A 1 517 ? 10.237 0.354 40.930 1.00 27.78 511 ASP A N 1
ATOM 3979 C CA . ASP A 1 517 ? 10.465 0.087 39.505 1.00 26.61 511 ASP A CA 1
ATOM 3980 C C . ASP A 1 517 ? 9.458 0.807 38.609 1.00 27.57 511 ASP A C 1
ATOM 3981 O O . ASP A 1 517 ? 9.754 1.117 37.461 1.00 29.44 511 ASP A O 1
ATOM 3986 N N . VAL A 1 518 ? 8.280 1.098 39.145 1.00 29.89 512 VAL A N 1
ATOM 3987 C CA . VAL A 1 518 ? 7.250 1.788 38.381 1.00 29.94 512 VAL A CA 1
ATOM 3988 C C . VAL A 1 518 ? 7.719 3.169 37.922 1.00 29.16 512 VAL A C 1
ATOM 3989 O O . VAL A 1 518 ? 7.197 3.722 36.958 1.00 27.35 512 VAL A O 1
ATOM 3993 N N . LEU A 1 519 ? 8.711 3.719 38.614 1.00 31.60 513 LEU A N 1
ATOM 3994 C CA . LEU A 1 519 ? 9.316 4.987 38.215 1.00 29.38 513 LEU A CA 1
ATOM 3995 C C . LEU A 1 519 ? 9.618 5.000 36.727 1.00 31.34 513 LEU A C 1
ATOM 3996 O O . LEU A 1 519 ? 9.304 5.962 36.027 1.00 30.21 513 LEU A O 1
ATOM 4001 N N . LYS A 1 520 ? 10.227 3.921 36.250 1.00 34.50 514 LYS A N 1
ATOM 4002 C CA . LYS A 1 520 ? 10.442 3.738 34.822 1.00 32.77 514 LYS A CA 1
ATOM 4003 C C . LYS A 1 520 ? 9.208 3.087 34.214 1.00 30.31 514 LYS A C 1
ATOM 4004 O O . LYS A 1 520 ? 9.194 1.880 33.966 1.00 27.28 514 LYS A O 1
ATOM 4010 N N . HIS A 1 521 ? 8.170 3.886 33.975 1.00 29.03 515 HIS A N 1
ATOM 4011 C CA . HIS A 1 521 ? 6.830 3.343 33.826 1.00 31.10 515 HIS A CA 1
ATOM 4012 C C . HIS A 1 521 ? 6.649 2.586 32.517 1.00 29.72 515 HIS A C 1
ATOM 4013 O O . HIS A 1 521 ? 5.892 1.616 32.466 1.00 29.48 515 HIS A O 1
ATOM 4020 N N . GLN A 1 522 ? 7.343 3.015 31.465 1.00 23.99 516 GLN A N 1
ATOM 4021 C CA . GLN A 1 522 ? 7.273 2.318 30.187 1.00 29.65 516 GLN A CA 1
ATOM 4022 C C . GLN A 1 522 ? 7.808 0.899 30.340 1.00 30.76 516 GLN A C 1
ATOM 4023 O O . GLN A 1 522 ? 7.130 -0.069 29.992 1.00 29.02 516 GLN A O 1
ATOM 4029 N N . LYS A 1 523 ? 9.018 0.776 30.875 1.00 28.29 517 LYS A N 1
ATOM 4030 C CA . LYS A 1 523 ? 9.623 -0.537 31.055 1.00 29.90 517 LYS A CA 1
ATOM 4031 C C . LYS A 1 523 ? 8.787 -1.407 31.993 1.00 29.77 517 LYS A C 1
ATOM 4032 O O . LYS A 1 523 ? 8.549 -2.579 31.712 1.00 27.42 517 LYS A O 1
ATOM 4038 N N . TRP A 1 524 ? 8.335 -0.826 33.101 1.00 25.01 518 TRP A N 1
ATOM 4039 C CA . TRP A 1 524 ? 7.567 -1.570 34.085 1.00 25.36 518 TRP A CA 1
ATOM 4040 C C . TRP A 1 524 ? 6.268 -2.116 33.491 1.00 29.09 518 TRP A C 1
ATOM 4041 O O . TRP A 1 524 ? 5.851 -3.228 33.814 1.00 25.77 518 TRP A O 1
ATOM 4052 N N . SER A 1 525 ? 5.641 -1.325 32.622 1.00 28.17 519 SER A N 1
ATOM 4053 C CA . SER A 1 525 ? 4.361 -1.683 32.020 1.00 27.07 519 SER A CA 1
ATOM 4054 C C . SER A 1 525 ? 4.510 -2.807 31.003 1.00 24.76 519 SER A C 1
ATOM 4055 O O . SER A 1 525 ? 3.536 -3.445 30.629 1.00 24.42 519 SER A O 1
ATOM 4058 N N . GLY A 1 526 ? 5.731 -3.039 30.555 1.00 28.06 520 GLY A N 1
ATOM 4059 C CA . GLY A 1 526 ? 6.009 -4.133 29.628 1.00 30.51 520 GLY A CA 1
ATOM 4060 C C . GLY A 1 526 ? 6.210 -3.677 28.192 1.00 30.21 520 GLY A C 1
ATOM 4061 O O . GLY A 1 526 ? 6.030 -4.457 27.252 1.00 32.38 520 GLY A O 1
ATOM 4062 N N . ALA A 1 527 ? 6.605 -2.420 28.014 1.00 28.51 521 ALA A N 1
ATOM 4063 C CA . ALA A 1 527 ? 6.831 -1.877 26.672 1.00 30.73 521 ALA A CA 1
ATOM 4064 C C . ALA A 1 527 ? 7.902 -2.647 25.894 1.00 27.38 521 ALA A C 1
ATOM 4065 O O . ALA A 1 527 ? 7.743 -2.908 24.706 1.00 30.67 521 ALA A O 1
ATOM 4067 N N . GLU A 1 528 ? 8.993 -3.009 26.554 1.00 26.96 522 GLU A N 1
ATOM 4068 C CA . GLU A 1 528 ? 10.055 -3.737 25.874 1.00 30.22 522 GLU A CA 1
ATOM 4069 C C . GLU A 1 528 ? 9.602 -5.151 25.530 1.00 26.37 522 GLU A C 1
ATOM 4070 O O . GLU A 1 528 ? 9.955 -5.676 24.483 1.00 29.01 522 GLU A O 1
ATOM 4076 N N . TYR A 1 529 ? 8.813 -5.764 26.408 1.00 26.30 523 TYR A N 1
ATOM 4077 C CA . TYR A 1 529 ? 8.272 -7.095 26.146 1.00 25.21 523 TYR A CA 1
ATOM 4078 C C . TYR A 1 529 ? 7.443 -7.103 24.866 1.00 24.98 523 TYR A C 1
ATOM 4079 O O . TYR A 1 529 ? 7.665 -7.927 23.977 1.00 23.13 523 TYR A O 1
ATOM 4088 N N . ILE A 1 530 ? 6.490 -6.181 24.771 1.00 23.50 524 ILE A N 1
ATOM 4089 C CA . ILE A 1 530 ? 5.580 -6.150 23.635 1.00 25.37 524 ILE A CA 1
ATOM 4090 C C . ILE A 1 530 ? 6.298 -5.664 22.367 1.00 26.15 524 ILE A C 1
ATOM 4091 O O . ILE A 1 530 ? 6.050 -6.170 21.273 1.00 24.17 524 ILE A O 1
ATOM 4096 N N . ASP A 1 531 ? 7.198 -4.698 22.513 1.00 25.81 525 ASP A N 1
ATOM 4097 C CA . ASP A 1 531 ? 8.061 -4.300 21.399 1.00 28.48 525 ASP A CA 1
ATOM 4098 C C . ASP A 1 531 ? 8.790 -5.509 20.814 1.00 30.27 525 ASP A C 1
ATOM 4099 O O . ASP A 1 531 ? 8.907 -5.641 19.600 1.00 32.96 525 ASP A O 1
ATOM 4104 N N . GLY A 1 532 ? 9.269 -6.394 21.685 1.00 27.82 526 GLY A N 1
ATOM 4105 C CA . GLY A 1 532 ? 9.908 -7.625 21.258 1.00 25.26 526 GLY A CA 1
ATOM 4106 C C . GLY A 1 532 ? 8.986 -8.573 20.500 1.00 30.41 526 GLY A C 1
ATOM 4107 O O . GLY A 1 532 ? 9.444 -9.306 19.618 1.00 26.64 526 GLY A O 1
ATOM 4108 N N . LEU A 1 533 ? 7.699 -8.592 20.848 1.00 25.97 527 LEU A N 1
ATOM 4109 C CA . LEU A 1 533 ? 6.742 -9.421 20.117 1.00 31.62 527 LEU A CA 1
ATOM 4110 C C . LEU A 1 533 ? 6.544 -8.854 18.714 1.00 34.15 527 LEU A C 1
ATOM 4111 O O . LEU A 1 533 ? 6.542 -9.594 17.732 1.00 31.07 527 LEU A O 1
ATOM 4116 N N . LEU A 1 534 ? 6.407 -7.534 18.631 1.00 32.26 528 LEU A N 1
ATOM 4117 C CA . LEU A 1 534 ? 6.364 -6.834 17.349 1.00 34.22 528 LEU A CA 1
ATOM 4118 C C . LEU A 1 534 ? 7.553 -7.182 16.460 1.00 34.43 528 LEU A C 1
ATOM 4119 O O . LEU A 1 534 ? 7.382 -7.515 15.290 1.00 36.72 528 LEU A O 1
ATOM 4124 N N . LYS A 1 535 ? 8.759 -7.109 17.011 1.00 40.85 529 LYS A N 1
ATOM 4125 C CA . LYS A 1 535 ? 9.968 -7.359 16.225 1.00 47.38 529 LYS A CA 1
ATOM 4126 C C . LYS A 1 535 ? 9.980 -8.792 15.704 1.00 41.90 529 LYS A C 1
ATOM 4127 O O . LYS A 1 535 ? 10.356 -9.045 14.567 1.00 40.57 529 LYS A O 1
ATOM 4133 N N . LEU A 1 536 ? 9.578 -9.732 16.547 1.00 40.34 530 LEU A N 1
ATOM 4134 C CA . LEU A 1 536 ? 9.587 -11.131 16.160 1.00 41.41 530 LEU A CA 1
ATOM 4135 C C . LEU A 1 536 ? 8.650 -11.358 14.980 1.00 38.95 530 LEU A C 1
ATOM 4136 O O . LEU A 1 536 ? 8.927 -12.176 14.114 1.00 40.78 530 LEU A O 1
ATOM 4141 N N . ALA A 1 537 ? 7.540 -10.631 14.950 1.00 40.27 531 ALA A N 1
ATOM 4142 C CA . ALA A 1 537 ? 6.473 -10.908 13.992 1.00 44.21 531 ALA A CA 1
ATOM 4143 C C . ALA A 1 537 ? 6.763 -10.241 12.648 1.00 49.52 531 ALA A C 1
ATOM 4144 O O . ALA A 1 537 ? 6.267 -10.676 11.610 1.00 55.24 531 ALA A O 1
ATOM 4146 N N . GLN A 1 538 ? 7.565 -9.181 12.679 1.00 49.52 532 GLN A N 1
ATOM 4147 C CA . GLN A 1 538 ? 7.871 -8.406 11.484 1.00 48.28 532 GLN A CA 1
ATOM 4148 C C . GLN A 1 538 ? 9.325 -8.612 11.075 1.00 50.10 532 GLN A C 1
ATOM 4149 O O . GLN A 1 538 ? 10.001 -7.667 10.677 1.00 66.97 532 GLN A O 1
ATOM 4155 N N . GLY A 1 539 ? 9.802 -9.850 11.169 1.00 53.52 533 GLY A N 1
ATOM 4156 C CA . GLY A 1 539 ? 11.229 -10.139 11.011 1.00 57.83 533 GLY A CA 1
ATOM 4157 C C . GLY A 1 539 ? 11.560 -10.796 9.684 1.00 53.47 533 GLY A C 1
ATOM 4158 O O . GLY A 1 539 ? 10.665 -11.195 8.937 1.00 62.12 533 GLY A O 1
ATOM 4159 N N . ASN B 1 16 ? -49.259 6.498 9.438 1.00 67.39 10 ASN B N 1
ATOM 4160 C CA . ASN B 1 16 ? -48.280 6.551 8.311 1.00 68.24 10 ASN B CA 1
ATOM 4161 C C . ASN B 1 16 ? -48.506 7.797 7.449 1.00 66.79 10 ASN B C 1
ATOM 4162 O O . ASN B 1 16 ? -48.528 7.721 6.222 1.00 67.80 10 ASN B O 1
ATOM 4167 N N . ASP B 1 17 ? -48.671 8.944 8.101 1.00 65.44 11 ASP B N 1
ATOM 4168 C CA . ASP B 1 17 ? -48.959 10.192 7.402 1.00 62.09 11 ASP B CA 1
ATOM 4169 C C . ASP B 1 17 ? -47.681 10.961 7.067 1.00 57.77 11 ASP B C 1
ATOM 4170 O O . ASP B 1 17 ? -46.907 11.317 7.953 1.00 60.56 11 ASP B O 1
ATOM 4175 N N . PHE B 1 18 ? -47.479 11.223 5.779 1.00 54.45 12 PHE B N 1
ATOM 4176 C CA . PHE B 1 18 ? -46.246 11.830 5.286 1.00 53.33 12 PHE B CA 1
ATOM 4177 C C . PHE B 1 18 ? -46.076 13.245 5.823 1.00 54.93 12 PHE B C 1
ATOM 4178 O O . PHE B 1 18 ? -45.015 13.598 6.332 1.00 67.25 12 PHE B O 1
ATOM 4186 N N . ALA B 1 19 ? -47.122 14.057 5.709 1.00 59.12 13 ALA B N 1
ATOM 4187 C CA . ALA B 1 19 ? -47.033 15.471 6.067 1.00 62.98 13 ALA B CA 1
ATOM 4188 C C . ALA B 1 19 ? -46.773 15.650 7.564 1.00 56.24 13 ALA B C 1
ATOM 4189 O O . ALA B 1 19 ? -46.056 16.562 7.972 1.00 53.60 13 ALA B O 1
ATOM 4191 N N . ALA B 1 20 ? -47.358 14.775 8.375 1.00 52.77 14 ALA B N 1
ATOM 4192 C CA . ALA B 1 20 ? -47.140 14.800 9.824 1.00 54.24 14 ALA B CA 1
ATOM 4193 C C . ALA B 1 20 ? -45.687 14.477 10.173 1.00 52.93 14 ALA B C 1
ATOM 4194 O O . ALA B 1 20 ? -45.138 15.004 11.139 1.00 48.91 14 ALA B O 1
ATOM 4196 N N . LEU B 1 21 ? -45.070 13.607 9.381 1.00 50.92 15 LEU B N 1
ATOM 4197 C CA . LEU B 1 21 ? -43.679 13.237 9.590 1.00 46.93 15 LEU B CA 1
ATOM 4198 C C . LEU B 1 21 ? -42.761 14.406 9.244 1.00 49.23 15 LEU B C 1
ATOM 4199 O O . LEU B 1 21 ? -41.878 14.760 10.023 1.00 45.18 15 LEU B O 1
ATOM 4204 N N . GLN B 1 22 ? -42.977 15.011 8.081 1.00 49.37 16 GLN B N 1
ATOM 4205 C CA . GLN B 1 22 ? -42.196 16.176 7.675 1.00 50.57 16 GLN B CA 1
ATOM 4206 C C . GLN B 1 22 ? -42.296 17.293 8.709 1.00 49.80 16 GLN B C 1
ATOM 4207 O O . GLN B 1 22 ? -41.302 17.952 9.018 1.00 54.94 16 GLN B O 1
ATOM 4213 N N . ALA B 1 23 ? -43.495 17.501 9.240 1.00 49.73 17 ALA B N 1
ATOM 4214 C CA . ALA B 1 23 ? -43.729 18.582 10.193 1.00 53.51 17 ALA B CA 1
ATOM 4215 C C . ALA B 1 23 ? -43.033 18.287 11.516 1.00 50.52 17 ALA B C 1
ATOM 4216 O O . ALA B 1 23 ? -42.460 19.183 12.138 1.00 51.95 17 ALA B O 1
ATOM 4218 N N . LYS B 1 24 ? -43.087 17.026 11.938 1.00 49.71 18 LYS B N 1
ATOM 4219 C CA . LYS B 1 24 ? -42.407 16.590 13.155 1.00 52.37 18 LYS B CA 1
ATOM 4220 C C . LYS B 1 24 ? -40.897 16.804 13.041 1.00 46.88 18 LYS B C 1
ATOM 4221 O O . LYS B 1 24 ? -40.263 17.315 13.966 1.00 46.22 18 LYS B O 1
ATOM 4227 N N . LEU B 1 25 ? -40.329 16.422 11.900 1.00 42.79 19 LEU B N 1
ATOM 4228 C CA . LEU B 1 25 ? -38.890 16.515 11.695 1.00 41.19 19 LEU B CA 1
ATOM 4229 C C . LEU B 1 25 ? -38.428 17.967 11.589 1.00 44.24 19 LEU B C 1
ATOM 4230 O O . LEU B 1 25 ? -37.340 18.309 12.053 1.00 46.45 19 LEU B O 1
ATOM 4235 N N . ASP B 1 26 ? -39.255 18.817 10.980 1.00 48.02 20 ASP B N 1
ATOM 4236 C CA . ASP B 1 26 ? -38.950 20.247 10.872 1.00 47.02 20 ASP B CA 1
ATOM 4237 C C . ASP B 1 26 ? -38.942 20.912 12.247 1.00 46.25 20 ASP B C 1
ATOM 4238 O O . ASP B 1 26 ? -38.105 21.772 12.527 1.00 43.87 20 ASP B O 1
ATOM 4243 N N . ALA B 1 27 ? -39.876 20.503 13.099 1.00 40.77 21 ALA B N 1
ATOM 4244 C CA . ALA B 1 27 ? -39.947 21.013 14.463 1.00 43.75 21 ALA B CA 1
ATOM 4245 C C . ALA B 1 27 ? -38.773 20.508 15.302 1.00 43.56 21 ALA B C 1
ATOM 4246 O O . ALA B 1 27 ? -38.165 21.271 16.056 1.00 39.58 21 ALA B O 1
ATOM 4248 N N . ASP B 1 28 ? -38.447 19.226 15.163 1.00 38.66 22 ASP B N 1
ATOM 4249 C CA . ASP B 1 28 ? -37.249 18.676 15.800 1.00 42.26 22 ASP B CA 1
ATOM 4250 C C . ASP B 1 28 ? -35.995 19.427 15.352 1.00 39.69 22 ASP B C 1
ATOM 4251 O O . ASP B 1 28 ? -35.153 19.792 16.167 1.00 35.77 22 ASP B O 1
ATOM 4256 N N . ALA B 1 29 ? -35.882 19.660 14.050 1.00 40.07 23 ALA B N 1
ATOM 4257 C CA . ALA B 1 29 ? -34.769 20.433 13.507 1.00 40.66 23 ALA B CA 1
ATOM 4258 C C . ALA B 1 29 ? -34.654 21.804 14.175 1.00 39.45 23 ALA B C 1
ATOM 4259 O O . ALA B 1 29 ? -33.554 22.270 14.469 1.00 40.34 23 ALA B O 1
ATOM 4261 N N . ALA B 1 30 ? -35.790 22.448 14.415 1.00 40.85 24 ALA B N 1
ATOM 4262 C CA . ALA B 1 30 ? -35.795 23.812 14.934 1.00 38.72 24 ALA B CA 1
ATOM 4263 C C . ALA B 1 30 ? -35.412 23.840 16.413 1.00 40.13 24 ALA B C 1
ATOM 4264 O O . ALA B 1 30 ? -34.746 24.769 16.862 1.00 40.45 24 ALA B O 1
ATOM 4266 N N . GLU B 1 31 ? -35.822 22.817 17.163 1.00 43.89 25 GLU B N 1
ATOM 4267 C CA . GLU B 1 31 ? -35.335 22.625 18.533 1.00 44.13 25 GLU B CA 1
ATOM 4268 C C . GLU B 1 31 ? -33.817 22.474 18.534 1.00 41.66 25 GLU B C 1
ATOM 4269 O O . GLU B 1 31 ? -33.128 23.047 19.381 1.00 40.38 25 GLU B O 1
ATOM 4275 N N . ILE B 1 32 ? -33.296 21.710 17.578 1.00 36.65 26 ILE B N 1
ATOM 4276 C CA . ILE B 1 32 ? -31.859 21.475 17.496 1.00 37.89 26 ILE B CA 1
ATOM 4277 C C . ILE B 1 32 ? -31.107 22.752 17.106 1.00 33.67 26 ILE B C 1
ATOM 4278 O O . ILE B 1 32 ? -30.082 23.073 17.700 1.00 37.69 26 ILE B O 1
ATOM 4283 N N . GLU B 1 33 ? -31.623 23.474 16.115 1.00 39.08 27 GLU B N 1
ATOM 4284 C CA . GLU B 1 33 ? -31.075 24.781 15.729 1.00 40.90 27 GLU B CA 1
ATOM 4285 C C . GLU B 1 33 ? -31.010 25.735 16.915 1.00 41.45 27 GLU B C 1
ATOM 4286 O O . GLU B 1 33 ? -30.023 26.454 17.093 1.00 43.08 27 GLU B O 1
ATOM 4292 N N . LYS B 1 34 ? -32.061 25.737 17.728 1.00 42.23 28 LYS B N 1
ATOM 4293 C CA . LYS B 1 34 ? -32.117 26.610 18.895 1.00 47.22 28 LYS B CA 1
ATOM 4294 C C . LYS B 1 34 ? -31.059 26.220 19.932 1.00 43.26 28 LYS B C 1
ATOM 4295 O O . LYS B 1 34 ? -30.336 27.074 20.442 1.00 42.01 28 LYS B O 1
ATOM 4301 N N . TRP B 1 35 ? -30.970 24.927 20.234 1.00 44.72 29 TRP B N 1
ATOM 4302 C CA . TRP B 1 35 ? -29.869 24.387 21.035 1.00 40.76 29 TRP B CA 1
ATOM 4303 C C . TRP B 1 35 ? -28.521 24.904 20.521 1.00 40.22 29 TRP B C 1
ATOM 4304 O O . TRP B 1 35 ? -27.706 25.401 21.297 1.00 39.85 29 TRP B O 1
ATOM 4315 N N . TRP B 1 36 ? -28.300 24.794 19.212 1.00 36.00 30 TRP B N 1
ATOM 4316 C CA . TRP B 1 36 ? -27.003 25.120 18.619 1.00 36.18 30 TRP B CA 1
ATOM 4317 C C . TRP B 1 36 ? -26.693 26.622 18.627 1.00 40.66 30 TRP B C 1
ATOM 4318 O O . TRP B 1 36 ? -25.559 27.032 18.350 1.00 35.37 30 TRP B O 1
ATOM 4329 N N . SER B 1 37 ? -27.699 27.440 18.923 1.00 38.69 31 SER B N 1
ATOM 4330 C CA . SER B 1 37 ? -27.505 28.883 18.958 1.00 40.32 31 SER B CA 1
ATOM 4331 C C . SER B 1 37 ? -27.036 29.335 20.335 1.00 38.95 31 SER B C 1
ATOM 4332 O O . SER B 1 37 ? -26.632 30.480 20.508 1.00 39.75 31 SER B O 1
ATOM 4335 N N . ASP B 1 38 ? -27.086 28.431 21.310 1.00 42.90 32 ASP B N 1
ATOM 4336 C CA . ASP B 1 38 ? -26.518 28.693 22.627 1.00 41.04 32 ASP B CA 1
ATOM 4337 C C . ASP B 1 38 ? -25.052 29.096 22.502 1.00 41.88 32 ASP B C 1
ATOM 4338 O O . ASP B 1 38 ? -24.348 28.662 21.583 1.00 35.72 32 ASP B O 1
ATOM 4343 N N . SER B 1 39 ? -24.597 29.933 23.430 1.00 39.36 33 SER B N 1
ATOM 4344 C CA . SER B 1 39 ? -23.279 30.545 23.329 1.00 37.61 33 SER B CA 1
ATOM 4345 C C . SER B 1 39 ? -22.182 29.510 23.556 1.00 36.40 33 SER B C 1
ATOM 4346 O O . SER B 1 39 ? -21.046 29.703 23.132 1.00 40.92 33 SER B O 1
ATOM 4349 N N . ARG B 1 40 ? -22.528 28.406 24.212 1.00 34.37 34 ARG B N 1
ATOM 4350 C CA . ARG B 1 40 ? -21.607 27.278 24.346 1.00 35.04 34 ARG B CA 1
ATOM 4351 C C . ARG B 1 40 ? -21.035 26.859 22.990 1.00 32.32 34 ARG B C 1
ATOM 4352 O O . ARG B 1 40 ? -19.944 26.300 22.922 1.00 32.34 34 ARG B O 1
ATOM 4360 N N . TRP B 1 41 ? -21.776 27.131 21.916 1.00 31.83 35 TRP B N 1
ATOM 4361 C CA . TRP B 1 41 ? -21.446 26.601 20.599 1.00 28.81 35 TRP B CA 1
ATOM 4362 C C . TRP B 1 41 ? -20.834 27.655 19.685 1.00 33.73 35 TRP B C 1
ATOM 4363 O O . TRP B 1 41 ? -20.711 27.435 18.484 1.00 32.66 35 TRP B O 1
ATOM 4374 N N . SER B 1 42 ? -20.425 28.785 20.255 1.00 34.27 36 SER B N 1
ATOM 4375 C CA . SER B 1 42 ? -20.092 29.967 19.460 1.00 36.96 36 SER B CA 1
ATOM 4376 C C . SER B 1 42 ? -18.865 29.750 18.582 1.00 37.86 36 SER B C 1
ATOM 4377 O O . SER B 1 42 ? -18.722 30.403 17.548 1.00 43.71 36 SER B O 1
ATOM 4380 N N . LYS B 1 43 ? -17.983 28.834 18.975 1.00 36.37 37 LYS B N 1
ATOM 4381 C CA . LYS B 1 43 ? -16.779 28.561 18.182 1.00 37.39 37 LYS B CA 1
ATOM 4382 C C . LYS B 1 43 ? -16.867 27.231 17.439 1.00 38.19 37 LYS B C 1
ATOM 4383 O O . LYS B 1 43 ? -15.894 26.793 16.824 1.00 37.52 37 LYS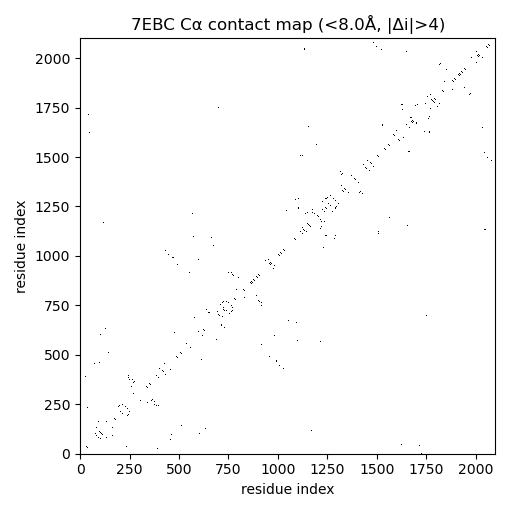 B O 1
ATOM 4389 N N . THR B 1 44 ? -18.020 26.579 17.505 1.00 36.47 38 THR B N 1
ATOM 4390 C CA . THR B 1 44 ? -18.123 25.208 17.030 1.00 34.31 38 THR B CA 1
ATOM 4391 C C . THR B 1 44 ? -18.626 25.167 15.597 1.00 35.98 38 THR B C 1
ATOM 4392 O O . THR B 1 44 ? -19.744 25.586 15.310 1.00 36.80 38 THR B O 1
ATOM 4396 N N . LYS B 1 45 ? -17.798 24.646 14.699 1.00 38.09 39 LYS B N 1
ATOM 4397 C CA . LYS B 1 45 ? -18.195 24.481 13.314 1.00 41.73 39 LYS B CA 1
ATOM 4398 C C . LYS B 1 45 ? -18.865 23.126 13.102 1.00 42.16 39 LYS B C 1
ATOM 4399 O O . LYS B 1 45 ? -18.326 22.092 13.486 1.00 44.85 39 LYS B O 1
ATOM 4405 N N . ARG B 1 46 ? -20.037 23.141 12.480 1.00 43.78 40 ARG B N 1
ATOM 4406 C CA . ARG B 1 46 ? -20.757 21.912 12.178 1.00 42.88 40 ARG B CA 1
ATOM 4407 C C . ARG B 1 46 ? -20.937 21.746 10.674 1.00 46.17 40 ARG B C 1
ATOM 4408 O O . ARG B 1 46 ? -21.379 22.666 9.985 1.00 44.06 40 ARG B O 1
ATOM 4416 N N . ASN B 1 47 ? -20.598 20.563 10.171 1.00 49.83 41 ASN B N 1
ATOM 4417 C CA . ASN B 1 47 ? -20.568 20.323 8.734 1.00 56.31 41 ASN B CA 1
ATOM 4418 C C . ASN B 1 47 ? -21.833 19.604 8.256 1.00 55.97 41 ASN B C 1
ATOM 4419 O O . ASN B 1 47 ? -21.819 18.913 7.238 1.00 58.02 41 ASN B O 1
ATOM 4424 N N . TYR B 1 48 ? -22.926 19.786 8.990 1.00 46.41 42 TYR B N 1
ATOM 4425 C CA . TYR B 1 48 ? -24.214 19.226 8.606 1.00 41.05 42 TYR B CA 1
ATOM 4426 C C . TYR B 1 48 ? -25.321 20.127 9.135 1.00 39.93 42 TYR B C 1
ATOM 4427 O O . TYR B 1 48 ? -25.059 21.059 9.893 1.00 39.44 42 TYR B O 1
ATOM 4436 N N . SER B 1 49 ? -26.557 19.845 8.743 1.00 40.94 43 SER B N 1
ATOM 4437 C CA . SER B 1 49 ? -27.690 20.667 9.152 1.00 41.04 43 SER B CA 1
ATOM 4438 C C . SER B 1 49 ? -28.372 20.077 10.383 1.00 40.73 43 SER B C 1
ATOM 4439 O O . SER B 1 49 ? -28.129 18.930 10.754 1.00 38.09 43 SER B O 1
ATOM 4442 N N . ALA B 1 50 ? -29.234 20.874 11.007 1.00 37.59 44 ALA B N 1
ATOM 4443 C CA . ALA B 1 50 ? -30.047 20.414 12.121 1.00 36.28 44 ALA B CA 1
ATOM 4444 C C . ALA B 1 50 ? -30.957 19.255 11.717 1.00 36.10 44 ALA B C 1
ATOM 4445 O O . ALA B 1 50 ? -31.175 18.322 12.491 1.00 40.61 44 ALA B O 1
ATOM 4447 N N . ARG B 1 51 ? -31.487 19.314 10.505 1.00 34.90 45 ARG B N 1
ATOM 4448 C CA . ARG B 1 51 ? -32.420 18.301 10.054 1.00 40.54 45 ARG B CA 1
ATOM 4449 C C . ARG B 1 51 ? -31.698 16.999 9.743 1.00 37.24 45 ARG B C 1
ATOM 4450 O O . ARG B 1 51 ? -32.268 15.921 9.885 1.00 37.99 45 ARG B O 1
ATOM 4458 N N . ASP B 1 52 ? -30.444 17.103 9.317 1.00 34.47 46 ASP B N 1
ATOM 4459 C CA . ASP B 1 52 ? -29.613 15.924 9.112 1.00 33.75 46 ASP B CA 1
ATOM 4460 C C . ASP B 1 52 ? -29.537 15.115 10.405 1.00 36.65 46 ASP B C 1
ATOM 4461 O O . ASP B 1 52 ? -29.529 13.883 10.383 1.00 32.87 46 ASP B O 1
ATOM 4466 N N . ILE B 1 53 ? -29.490 15.819 11.531 1.00 29.68 47 ILE B N 1
ATOM 4467 C CA . ILE B 1 53 ? -29.397 15.176 12.821 1.00 29.00 47 ILE B CA 1
ATOM 4468 C C . ILE B 1 53 ? -30.761 14.665 13.260 1.00 34.08 47 ILE B C 1
ATOM 4469 O O . ILE B 1 53 ? -30.873 13.565 13.809 1.00 30.56 47 ILE B O 1
ATOM 4474 N N . ALA B 1 54 ? -31.797 15.466 13.018 1.00 33.94 48 ALA B N 1
ATOM 4475 C CA . ALA B 1 54 ? -33.153 15.111 13.423 1.00 33.64 48 ALA B CA 1
ATOM 4476 C C . ALA B 1 54 ? -33.567 13.757 12.858 1.00 29.98 48 ALA B C 1
ATOM 4477 O O . ALA B 1 54 ? -34.208 12.965 13.540 1.00 36.57 48 ALA B O 1
ATOM 4479 N N . VAL B 1 55 ? -33.214 13.494 11.607 1.00 32.87 49 VAL B N 1
ATOM 4480 C CA . VAL B 1 55 ? -33.679 12.280 10.941 1.00 33.12 49 VAL B CA 1
ATOM 4481 C C . VAL B 1 55 ? -32.885 11.056 11.404 1.00 33.80 49 VAL B C 1
ATOM 4482 O O . VAL B 1 55 ? -33.186 9.923 11.014 1.00 29.23 49 VAL B O 1
ATOM 4486 N N . ARG B 1 56 ? -31.875 11.288 12.239 1.00 31.60 50 ARG B N 1
ATOM 4487 C CA . ARG B 1 56 ? -30.933 10.238 12.596 1.00 33.57 50 ARG B CA 1
ATOM 4488 C C . ARG B 1 56 ? -31.010 9.827 14.062 1.00 31.52 50 ARG B C 1
ATOM 4489 O O . ARG B 1 56 ? -30.290 8.922 14.488 1.00 33.76 50 ARG B O 1
ATOM 4497 N N . ARG B 1 57 ? -31.884 10.466 14.834 1.00 33.18 51 ARG B N 1
ATOM 4498 C CA . ARG B 1 57 ? -31.861 10.286 16.287 1.00 30.83 51 ARG B CA 1
ATOM 4499 C C . ARG B 1 57 ? -33.073 9.517 16.840 1.00 33.92 51 ARG B C 1
ATOM 4500 O O . ARG B 1 57 ? -33.226 9.382 18.051 1.00 35.55 51 ARG B O 1
ATOM 4508 N N . GLY B 1 58 ? -33.926 9.013 15.955 1.00 35.79 52 GLY B N 1
ATOM 4509 C CA . GLY B 1 58 ? -35.007 8.110 16.359 1.00 38.97 52 GLY B CA 1
ATOM 4510 C C . GLY B 1 58 ? -36.217 8.839 16.919 1.00 36.03 52 GLY B C 1
ATOM 4511 O O . GLY B 1 58 ? -36.233 10.068 16.963 1.00 33.66 52 GLY B O 1
ATOM 4512 N N . THR B 1 59 ? -37.223 8.077 17.355 1.00 33.53 53 THR B N 1
ATOM 4513 C CA . THR B 1 59 ? -38.496 8.642 17.786 1.00 32.64 53 THR B CA 1
ATOM 4514 C C . THR B 1 59 ? -38.651 8.647 19.298 1.00 33.65 53 THR B C 1
ATOM 4515 O O . THR B 1 59 ? -39.642 9.153 19.818 1.00 35.94 53 THR B O 1
ATOM 4519 N N . PHE B 1 60 ? -37.689 8.076 20.012 1.00 36.23 54 PHE B N 1
ATOM 4520 C CA . PHE B 1 60 ? -37.692 8.166 21.467 1.00 32.46 54 PHE B CA 1
ATOM 4521 C C . PHE B 1 60 ? -37.546 9.624 21.891 1.00 34.24 54 PHE B C 1
ATOM 4522 O O . PHE B 1 60 ? -36.771 10.370 21.298 1.00 39.19 54 PHE B O 1
ATOM 4530 N N . PRO B 1 61 ? -38.290 10.038 22.922 1.00 37.75 55 PRO B N 1
ATOM 4531 C CA . PRO B 1 61 ? -38.099 11.388 23.448 1.00 43.71 55 PRO B CA 1
ATOM 4532 C C . PRO B 1 61 ? -36.619 11.681 23.681 1.00 43.16 55 PRO B C 1
ATOM 4533 O O . PRO B 1 61 ? -35.898 10.824 24.187 1.00 44.32 55 PRO B O 1
ATOM 4537 N N . PRO B 1 62 ? -36.159 12.881 23.300 1.00 43.54 56 PRO B N 1
ATOM 4538 C CA . PRO B 1 62 ? -34.780 13.243 23.597 1.00 40.64 56 PRO B CA 1
ATOM 4539 C C . PRO B 1 62 ? -34.409 12.941 25.049 1.00 39.21 56 PRO B C 1
ATOM 4540 O O . PRO B 1 62 ? -35.127 13.325 25.972 1.00 38.56 56 PRO B O 1
ATOM 4544 N N . ILE B 1 63 ? -33.294 12.244 25.238 1.00 43.96 57 ILE B N 1
ATOM 4545 C CA . ILE B 1 63 ? -32.805 11.910 26.575 1.00 37.49 57 ILE B CA 1
ATOM 4546 C C . ILE B 1 63 ? -31.787 12.956 27.018 1.00 36.33 57 ILE B C 1
ATOM 4547 O O . ILE B 1 63 ? -30.885 13.329 26.264 1.00 35.28 57 ILE B O 1
ATOM 4552 N N . GLU B 1 64 ? -31.944 13.436 28.242 1.00 37.20 58 GLU B N 1
ATOM 4553 C CA . GLU B 1 64 ? -30.880 14.161 28.918 1.00 44.23 58 GLU B CA 1
ATOM 4554 C C . GLU B 1 64 ? -29.965 13.166 29.642 1.00 40.33 58 GLU B C 1
ATOM 4555 O O . GLU B 1 64 ? -30.364 12.568 30.639 1.00 38.12 58 GLU B O 1
ATOM 4561 N N . TYR B 1 65 ? -28.748 12.986 29.131 1.00 35.96 59 TYR B N 1
ATOM 4562 C CA . TYR B 1 65 ? -27.777 12.089 29.761 1.00 33.59 59 TYR B CA 1
ATOM 4563 C C . TYR B 1 65 ? -27.058 12.809 30.889 1.00 31.47 59 TYR B C 1
ATOM 4564 O O . TYR B 1 65 ? -26.674 13.969 30.742 1.00 31.59 59 TYR B O 1
ATOM 4573 N N . PRO B 1 66 ? -26.882 12.122 32.027 1.00 28.89 60 PRO B N 1
ATOM 4574 C CA . PRO B 1 66 ? -26.165 12.711 33.150 1.00 26.84 60 PRO B CA 1
ATOM 4575 C C . PRO B 1 66 ? -24.815 13.281 32.733 1.00 27.72 60 PRO B C 1
ATOM 4576 O O . PRO B 1 66 ? -24.393 14.311 33.256 1.00 27.32 60 PRO B O 1
ATOM 4580 N N . SER B 1 67 ? -24.151 12.623 31.786 1.00 27.63 61 SER B N 1
ATOM 4581 C CA . SER B 1 67 ? -22.859 13.091 31.306 1.00 25.88 61 SER B CA 1
ATOM 4582 C C . SER B 1 67 ? -22.966 14.510 30.747 1.00 27.39 61 SER B C 1
ATOM 4583 O O . SER B 1 67 ? -22.028 15.293 30.846 1.00 29.09 61 SER B O 1
ATOM 4586 N N . SER B 1 68 ? -24.107 14.836 30.147 1.00 30.67 62 SER B N 1
ATOM 4587 C CA . SER B 1 68 ? -24.271 16.132 29.492 1.00 30.50 62 SER B CA 1
ATOM 4588 C C . SER B 1 68 ? -24.406 17.244 30.528 1.00 31.86 62 SER B C 1
ATOM 4589 O O . SER B 1 68 ? -23.945 18.364 30.317 1.00 32.31 62 SER B O 1
ATOM 4592 N N . VAL B 1 69 ? -25.023 16.923 31.658 1.00 32.04 63 VAL B N 1
ATOM 4593 C CA . VAL B 1 69 ? -25.025 17.830 32.794 1.00 35.04 63 VAL B CA 1
ATOM 4594 C C . VAL B 1 69 ? -23.598 18.167 33.219 1.00 34.29 63 VAL B C 1
ATOM 4595 O O . VAL B 1 69 ? -23.278 19.331 33.481 1.00 31.20 63 VAL B O 1
ATOM 4599 N N . MET B 1 70 ? -22.744 17.148 33.288 1.00 32.16 64 MET B N 1
ATOM 4600 C CA . MET B 1 70 ? -21.366 17.347 33.719 1.00 30.36 64 MET B CA 1
ATOM 4601 C C . MET B 1 70 ? -20.570 18.104 32.655 1.00 29.32 64 MET B C 1
ATOM 4602 O O . MET B 1 70 ? -19.679 18.896 32.977 1.00 26.13 64 MET B O 1
ATOM 4607 N N . ALA B 1 71 ? -20.898 17.863 31.391 1.00 24.99 65 ALA B N 1
ATOM 4608 C CA . ALA B 1 71 ? -20.289 18.605 30.289 1.00 27.03 65 ALA B CA 1
ATOM 4609 C C . ALA B 1 71 ? -20.546 20.111 30.395 1.00 27.90 65 ALA B C 1
ATOM 4610 O O . ALA B 1 71 ? -19.638 20.919 30.186 1.00 26.21 65 ALA B O 1
ATOM 4612 N N . ARG B 1 72 ? -21.778 20.488 30.722 1.00 28.09 66 ARG B N 1
ATOM 4613 C CA . ARG B 1 72 ? -22.107 21.902 30.871 1.00 32.25 66 ARG B CA 1
ATOM 4614 C C . ARG B 1 72 ? -21.361 22.497 32.063 1.00 30.60 66 ARG B C 1
ATOM 4615 O O . ARG B 1 72 ? -20.889 23.629 32.012 1.00 30.26 66 ARG B O 1
ATOM 4623 N N . LYS B 1 73 ? -21.244 21.727 33.137 1.00 26.78 67 LYS B N 1
ATOM 4624 C CA . LYS B 1 73 ? -20.474 22.169 34.288 1.00 25.29 67 LYS B CA 1
ATOM 4625 C C . LYS B 1 73 ? -19.005 22.329 33.934 1.00 27.64 67 LYS B C 1
ATOM 4626 O O . LYS B 1 73 ? -18.358 23.291 34.352 1.00 27.92 67 LYS B O 1
ATOM 4632 N N . LEU B 1 74 ? -18.479 21.385 33.159 1.00 26.70 68 LEU B N 1
ATOM 4633 C CA . LEU B 1 74 ? -17.086 21.438 32.748 1.00 25.03 68 LEU B CA 1
ATOM 4634 C C . LEU B 1 74 ? -16.818 22.665 31.894 1.00 24.32 68 LEU B C 1
ATOM 4635 O O . LEU B 1 74 ? -15.812 23.344 32.070 1.00 23.47 68 LEU B O 1
ATOM 4640 N N . PHE B 1 75 ? -17.722 22.951 30.966 1.00 27.50 69 PHE B N 1
ATOM 4641 C CA . PHE B 1 75 ? -17.566 24.111 30.108 1.00 28.89 69 PHE B CA 1
ATOM 4642 C C . PHE B 1 75 ? -17.438 25.375 30.950 1.00 29.02 69 PHE B C 1
ATOM 4643 O O . PHE B 1 75 ? -16.578 26.215 30.687 1.00 27.49 69 PHE B O 1
ATOM 4651 N N . LYS B 1 76 ? -18.290 25.501 31.965 1.00 29.12 70 LYS B N 1
ATOM 4652 C CA . LYS B 1 76 ? -18.318 26.697 32.804 1.00 33.04 70 LYS B CA 1
ATOM 4653 C C . LYS B 1 76 ? -17.048 26.818 33.620 1.00 31.44 70 LYS B C 1
ATOM 4654 O O . LYS B 1 76 ? -16.506 27.909 33.803 1.00 31.19 70 LYS B O 1
ATOM 4660 N N . VAL B 1 77 ? -16.589 25.688 34.136 1.00 30.31 71 VAL B N 1
ATOM 4661 C CA . VAL B 1 77 ? -15.370 25.669 34.921 1.00 31.18 71 VAL B CA 1
ATOM 4662 C C . VAL B 1 77 ? -14.199 26.154 34.070 1.00 31.18 71 VAL B C 1
ATOM 4663 O O . VAL B 1 77 ? -13.369 26.937 34.529 1.00 29.86 71 VAL B O 1
ATOM 4667 N N . LEU B 1 78 ? -14.141 25.683 32.828 1.00 30.07 72 LEU B N 1
ATOM 4668 C CA . LEU B 1 78 ? -13.021 25.989 31.946 1.00 29.97 72 LEU B CA 1
ATOM 4669 C C . LEU B 1 78 ? -13.128 27.407 31.397 1.00 28.92 72 LEU B C 1
ATOM 4670 O O . LEU B 1 78 ? -12.128 28.107 31.264 1.00 27.99 72 LEU B O 1
ATOM 4675 N N . GLU B 1 79 ? -14.347 27.827 31.074 1.00 29.83 73 GLU B N 1
ATOM 4676 C CA . GLU B 1 79 ? -14.588 29.205 30.652 1.00 31.87 73 GLU B CA 1
ATOM 4677 C C . GLU B 1 79 ? -14.074 30.194 31.694 1.00 30.17 73 GLU B C 1
ATOM 4678 O O . GLU B 1 79 ? -13.440 31.191 31.358 1.00 30.90 73 GLU B O 1
ATOM 4684 N N . LYS B 1 80 ? -14.348 29.904 32.961 1.00 31.12 74 LYS B N 1
ATOM 4685 C CA . LYS B 1 80 ? -13.968 30.783 34.051 1.00 30.07 74 LYS B CA 1
ATOM 4686 C C . LYS B 1 80 ? -12.452 30.854 34.183 1.00 33.45 74 LYS B C 1
ATOM 4687 O O . LYS B 1 80 ? -11.893 31.931 34.380 1.00 32.33 74 LYS B O 1
ATOM 4693 N N . HIS B 1 81 ? -11.788 29.703 34.080 1.00 31.78 75 HIS B N 1
ATOM 4694 C CA . HIS B 1 81 ? -10.334 29.656 34.161 1.00 26.57 75 HIS B CA 1
ATOM 4695 C C . HIS B 1 81 ? -9.722 30.448 33.019 1.00 30.53 75 HIS B C 1
ATOM 4696 O O . HIS B 1 81 ? -8.724 31.157 33.196 1.00 28.74 75 HIS B O 1
ATOM 4703 N N . HIS B 1 82 ? -10.321 30.317 31.843 1.00 32.60 76 HIS B N 1
ATOM 4704 C CA . HIS B 1 82 ? -9.862 31.031 30.666 1.00 33.67 76 HIS B CA 1
ATOM 4705 C C . HIS B 1 82 ? -9.950 32.531 30.874 1.00 34.04 76 HIS B C 1
ATOM 4706 O O . HIS B 1 82 ? -8.996 33.262 30.600 1.00 34.75 76 HIS B O 1
ATOM 4713 N N . ASN B 1 83 ? -11.097 32.985 31.362 1.00 37.87 77 ASN B N 1
ATOM 4714 C CA . ASN B 1 83 ? -11.341 34.412 31.509 1.00 40.14 77 ASN B CA 1
ATOM 4715 C C . ASN B 1 83 ? -10.411 35.012 32.544 1.00 38.05 77 ASN B C 1
ATOM 4716 O O . ASN B 1 83 ? -9.974 36.149 32.396 1.00 42.96 77 ASN B O 1
ATOM 4721 N N . GLU B 1 84 ? -10.100 34.243 33.583 1.00 35.67 78 GLU B N 1
ATOM 4722 C CA . GLU B 1 84 ? -9.384 34.775 34.733 1.00 36.72 78 GLU B CA 1
ATOM 4723 C C . GLU B 1 84 ? -7.897 34.456 34.675 1.00 34.03 78 GLU B C 1
ATOM 4724 O O . GLU B 1 84 ? -7.135 34.887 35.536 1.00 38.27 78 GLU B O 1
ATOM 4730 N N . GLY B 1 85 ? -7.487 33.703 33.657 1.00 34.51 79 GLY B N 1
ATOM 4731 C CA . GLY B 1 85 ? -6.075 33.372 33.453 1.00 33.18 79 GLY B CA 1
ATOM 4732 C C . GLY B 1 85 ? -5.528 32.357 34.444 1.00 31.86 79 GLY B C 1
ATOM 4733 O O . GLY B 1 85 ? -4.340 32.369 34.757 1.00 34.93 79 GLY B O 1
ATOM 4734 N N . THR B 1 86 ? -6.395 31.475 34.937 1.00 36.36 80 THR B N 1
ATOM 4735 C CA . THR B 1 86 ? -5.983 30.435 35.877 1.00 32.38 80 THR B CA 1
ATOM 4736 C C . THR B 1 86 ? -6.080 29.052 35.239 1.00 33.85 80 THR B C 1
ATOM 4737 O O . THR B 1 86 ? -6.390 28.924 34.052 1.00 32.25 80 THR B O 1
ATOM 4741 N N . VAL B 1 87 ? -5.810 28.021 36.035 1.00 28.72 81 VAL B N 1
ATOM 4742 C CA . VAL B 1 87 ? -5.680 26.662 35.520 1.00 27.69 81 VAL B CA 1
ATOM 4743 C C . VAL B 1 87 ? -6.544 25.694 36.332 1.00 29.24 81 VAL B C 1
ATOM 4744 O O . VAL B 1 87 ? -6.504 25.707 37.561 1.00 27.24 81 VAL B O 1
ATOM 4748 N N . SER B 1 88 ? -7.313 24.854 35.639 1.00 26.49 82 SER B N 1
ATOM 4749 C CA . SER B 1 88 ? -7.794 23.600 36.212 1.00 27.57 82 SER B CA 1
ATOM 4750 C C . SER B 1 88 ? -6.694 22.535 36.216 1.00 28.31 82 SER B C 1
ATOM 4751 O O . SER B 1 88 ? -6.315 22.023 35.165 1.00 34.54 82 SER B O 1
ATOM 4754 N N . LYS B 1 89 ? -6.182 22.213 37.400 1.00 29.15 83 LYS B N 1
ATOM 4755 C CA . LYS B 1 89 ? -5.173 21.165 37.555 1.00 31.00 83 LYS B CA 1
ATOM 4756 C C . LYS B 1 89 ? -5.841 19.846 37.902 1.00 31.16 83 LYS B C 1
ATOM 4757 O O . LYS B 1 89 ? -6.753 19.805 38.736 1.00 29.01 83 LYS B O 1
ATOM 4763 N N . THR B 1 90 ? -5.373 18.763 37.293 1.00 26.84 84 THR B N 1
ATOM 4764 C CA . THR B 1 90 ? -5.795 17.438 37.722 1.00 28.35 84 THR B CA 1
ATOM 4765 C C . THR B 1 90 ? -4.766 16.366 37.372 1.00 27.12 84 THR B C 1
ATOM 4766 O O . THR B 1 90 ? -3.655 16.667 36.940 1.00 26.27 84 THR B O 1
ATOM 4770 N N . PHE B 1 91 ? -5.134 15.111 37.590 1.00 26.78 85 PHE B N 1
ATOM 4771 C CA . PHE B 1 91 ? -4.298 13.999 37.179 1.00 25.64 85 PHE B CA 1
ATOM 4772 C C . PHE B 1 91 ? -5.153 12.756 36.975 1.00 24.29 85 PHE B C 1
ATOM 4773 O O . PHE B 1 91 ? -6.342 12.756 37.283 1.00 21.32 85 PHE B O 1
ATOM 4781 N N . GLY B 1 92 ? -4.542 11.704 36.443 1.00 21.50 86 GLY B N 1
ATOM 4782 C CA . GLY B 1 92 ? -5.275 10.493 36.103 1.00 26.56 86 GLY B CA 1
ATOM 4783 C C . GLY B 1 92 ? -5.656 9.677 37.320 1.00 25.43 86 GLY B C 1
ATOM 4784 O O . GLY B 1 92 ? -4.806 9.346 38.143 1.00 29.65 86 GLY B O 1
ATOM 4785 N N . ALA B 1 93 ? -6.939 9.353 37.427 1.00 27.82 87 ALA B N 1
ATOM 4786 C CA . ALA B 1 93 ? -7.479 8.664 38.601 1.00 28.77 87 ALA B CA 1
ATOM 4787 C C . ALA B 1 93 ? -7.702 7.187 38.310 1.00 28.04 87 ALA B C 1
ATOM 4788 O O . ALA B 1 93 ? -8.184 6.830 37.235 1.00 28.62 87 ALA B O 1
ATOM 4790 N N . LEU B 1 94 ? -7.363 6.335 39.277 1.00 30.98 88 LEU B N 1
ATOM 4791 C CA . LEU B 1 94 ? -7.431 4.884 39.091 1.00 30.13 88 LEU B CA 1
ATOM 4792 C C . LEU B 1 94 ? -8.804 4.310 39.410 1.00 29.75 88 LEU B C 1
ATOM 4793 O O . LEU B 1 94 ? -9.252 3.374 38.749 1.00 28.85 88 LEU B O 1
ATOM 4798 N N . ASP B 1 95 ? -9.458 4.847 40.438 1.00 28.96 89 ASP B N 1
ATOM 4799 C CA . ASP B 1 95 ? -10.492 4.103 41.160 1.00 28.82 89 ASP B CA 1
ATOM 4800 C C . ASP B 1 95 ? -11.314 5.024 42.065 1.00 28.19 89 ASP B C 1
ATOM 4801 O O . ASP B 1 95 ? -10.964 6.188 42.252 1.00 27.52 89 ASP B O 1
ATOM 4806 N N . PRO B 1 96 ? -12.422 4.502 42.616 1.00 25.00 90 PRO B N 1
ATOM 4807 C CA . PRO B 1 96 ? -13.333 5.280 43.446 1.00 26.81 90 PRO B CA 1
ATOM 4808 C C . PRO B 1 96 ? -12.688 5.892 44.683 1.00 28.00 90 PRO B C 1
ATOM 4809 O O . PRO B 1 96 ? -13.079 6.980 45.102 1.00 27.88 90 PRO B O 1
ATOM 4813 N N . VAL B 1 97 ? -11.722 5.202 45.277 1.00 25.58 91 VAL B N 1
ATOM 4814 C CA . VAL B 1 97 ? -11.020 5.766 46.407 1.00 27.52 91 VAL B CA 1
ATOM 4815 C C . VAL B 1 97 ? -10.380 7.086 45.984 1.00 26.44 91 VAL B C 1
ATOM 4816 O O . VAL B 1 97 ? -10.479 8.090 46.681 1.00 28.83 91 VAL B O 1
ATOM 4820 N N . GLN B 1 98 ? -9.722 7.074 44.836 1.00 26.54 92 GLN B N 1
ATOM 4821 C CA . GLN B 1 98 ? -8.930 8.215 44.407 1.00 28.50 92 GLN B CA 1
ATOM 4822 C C . GLN B 1 98 ? -9.821 9.426 44.101 1.00 30.23 92 GLN B C 1
ATOM 4823 O O . GLN B 1 98 ? -9.524 10.535 44.544 1.00 27.91 92 GLN B O 1
ATOM 4829 N N . ILE B 1 99 ? -10.918 9.222 43.374 1.00 28.14 93 ILE B N 1
ATOM 4830 C CA . ILE B 1 99 ? -11.804 10.344 43.055 1.00 31.85 93 ILE B CA 1
ATOM 4831 C C . ILE B 1 99 ? -12.528 10.857 44.290 1.00 29.89 93 ILE B C 1
ATOM 4832 O O . ILE B 1 99 ? -12.945 12.011 44.324 1.00 32.66 93 ILE B O 1
ATOM 4837 N N . SER B 1 100 ? -12.672 10.007 45.306 1.00 29.42 94 SER B N 1
ATOM 4838 C CA . SER B 1 100 ? -13.337 10.409 46.544 1.00 28.60 94 SER B CA 1
ATOM 4839 C C . SER B 1 100 ? -12.472 11.384 47.339 1.00 28.56 94 SER B C 1
ATOM 4840 O O . SER B 1 100 ? -12.976 12.197 48.115 1.00 25.97 94 SER B O 1
ATOM 4843 N N . GLN B 1 101 ? -11.166 11.298 47.139 1.00 28.17 95 GLN B N 1
ATOM 4844 C CA . GLN B 1 101 ? -10.234 12.218 47.780 1.00 28.05 95 GLN B CA 1
ATOM 4845 C C . GLN B 1 101 ? -9.984 13.424 46.891 1.00 25.83 95 GLN B C 1
ATOM 4846 O O . GLN B 1 101 ? -9.935 14.552 47.377 1.00 28.98 95 GLN B O 1
ATOM 4852 N N . MET B 1 102 ? -9.842 13.178 45.589 1.00 24.62 96 MET B N 1
ATOM 4853 C CA . MET B 1 102 ? -9.551 14.234 44.623 1.00 24.77 96 MET B CA 1
ATOM 4854 C C . MET B 1 102 ? -10.663 15.282 44.604 1.00 28.97 96 MET B C 1
ATOM 4855 O O . MET B 1 102 ? -10.415 16.458 44.347 1.00 28.45 96 MET B O 1
ATOM 4860 N N . ALA B 1 103 ? -11.890 14.845 44.865 1.00 28.22 97 ALA B N 1
ATOM 4861 C CA . ALA B 1 103 ? -13.051 15.721 44.753 1.00 32.29 97 ALA B CA 1
ATOM 4862 C C . ALA B 1 103 ? -12.930 16.895 45.724 1.00 30.30 97 ALA B C 1
ATOM 4863 O O . ALA B 1 103 ? -13.501 17.956 45.501 1.00 29.10 97 ALA B O 1
ATOM 4865 N N . LYS B 1 104 ? -12.170 16.698 46.795 1.00 29.38 98 LYS B N 1
ATOM 4866 C CA . LYS B 1 104 ? -12.023 17.720 47.824 1.00 32.17 98 LYS B CA 1
ATOM 4867 C C . LYS B 1 104 ? -11.141 18.892 47.358 1.00 31.57 98 LYS B C 1
ATOM 4868 O O . LYS B 1 104 ? -11.299 20.019 47.825 1.00 29.93 98 LYS B O 1
ATOM 4874 N N . TYR B 1 105 ? -10.225 18.628 46.429 1.00 29.52 99 TYR B N 1
ATOM 4875 C CA . TYR B 1 105 ? -9.152 19.576 46.131 1.00 28.33 99 TYR B CA 1
ATOM 4876 C C . TYR B 1 105 ? -9.105 20.027 44.671 1.00 27.94 99 TYR B C 1
ATOM 4877 O O . TYR B 1 105 ? -8.482 21.045 44.356 1.00 24.64 99 TYR B O 1
ATOM 4886 N N . LEU B 1 106 ? -9.753 19.274 43.783 1.00 28.27 100 LEU B N 1
ATOM 4887 C CA . LEU B 1 106 ? -9.601 19.477 42.340 1.00 24.84 100 LEU B CA 1
ATOM 4888 C C . LEU B 1 106 ? -10.956 19.640 41.677 1.00 26.16 100 LEU B C 1
ATOM 4889 O O . LEU B 1 106 ? -11.966 19.149 42.185 1.00 28.11 100 LEU B O 1
ATOM 4894 N N . ASP B 1 107 ? -10.981 20.317 40.533 1.00 24.92 101 ASP B N 1
ATOM 4895 C CA . ASP B 1 107 ? -12.254 20.676 39.914 1.00 27.35 101 ASP B CA 1
ATOM 4896 C C . ASP B 1 107 ? -12.491 19.969 38.585 1.00 24.07 101 ASP B C 1
ATOM 4897 O O . ASP B 1 107 ? -13.506 20.190 37.938 1.00 24.94 101 ASP B O 1
ATOM 4902 N N . THR B 1 108 ? -11.552 19.116 38.186 1.00 27.66 102 THR B N 1
ATOM 4903 C CA . THR B 1 108 ? -11.799 18.131 37.135 1.00 26.47 102 THR B CA 1
ATOM 4904 C C . THR B 1 108 ? -11.104 16.821 37.469 1.00 28.59 102 THR B C 1
ATOM 4905 O O . THR B 1 108 ? -10.165 16.786 38.269 1.00 25.33 102 THR B O 1
ATOM 4909 N N . ILE B 1 109 ? -11.570 15.748 36.838 1.00 27.32 103 ILE B N 1
ATOM 4910 C CA . ILE B 1 109 ? -10.923 14.449 36.926 1.00 27.91 103 ILE B CA 1
ATOM 4911 C C . ILE B 1 109 ? -10.448 14.040 35.539 1.00 25.54 103 ILE B C 1
ATOM 4912 O O . ILE B 1 109 ? -11.154 14.236 34.555 1.00 26.90 103 ILE B O 1
ATOM 4917 N N . TYR B 1 110 ? -9.254 13.463 35.464 1.00 25.57 104 TYR B N 1
ATOM 4918 C CA . TYR B 1 110 ? -8.768 12.892 34.218 1.00 23.94 104 TYR B CA 1
ATOM 4919 C C . TYR B 1 110 ? -8.774 11.371 34.288 1.00 25.19 104 TYR B C 1
ATOM 4920 O O . TYR B 1 110 ? -8.473 10.789 35.326 1.00 26.76 104 TYR B O 1
ATOM 4929 N N . ILE B 1 111 ? -9.114 10.731 33.172 1.00 27.10 105 ILE B N 1
ATOM 4930 C CA . ILE B 1 111 ? -8.966 9.289 33.050 1.00 27.29 105 ILE B CA 1
ATOM 4931 C C . ILE B 1 111 ? -8.008 8.949 31.927 1.00 23.69 105 ILE B C 1
ATOM 4932 O O . ILE B 1 111 ? -8.204 9.351 30.783 1.00 27.39 105 ILE B O 1
ATOM 4937 N N . SER B 1 112 ? -6.968 8.202 32.276 1.00 25.78 106 SER B N 1
ATOM 4938 C CA . SER B 1 112 ? -5.831 7.968 31.396 1.00 26.39 106 SER B CA 1
ATOM 4939 C C . SER B 1 112 ? -5.960 6.598 30.745 1.00 24.60 106 SER B C 1
ATOM 4940 O O . SER B 1 112 ? -6.172 5.596 31.429 1.00 27.44 106 SER B O 1
ATOM 4943 N N . GLY B 1 113 ? -5.829 6.560 29.423 1.00 26.30 107 GLY B N 1
ATOM 4944 C CA . GLY B 1 113 ? -5.757 5.298 28.687 1.00 25.72 107 GLY B CA 1
ATOM 4945 C C . GLY B 1 113 ? -4.506 4.502 29.016 1.00 25.54 107 GLY B C 1
ATOM 4946 O O . GLY B 1 113 ? -4.528 3.271 29.011 1.00 23.54 107 GLY B O 1
ATOM 4947 N N . TRP B 1 114 ? -3.415 5.211 29.307 1.00 27.27 108 TRP B N 1
ATOM 4948 C CA . TRP B 1 114 ? -2.178 4.584 29.774 1.00 25.60 108 TRP B CA 1
ATOM 4949 C C . TRP B 1 114 ? -2.427 3.770 31.037 1.00 29.83 108 TRP B C 1
ATOM 4950 O O . TRP B 1 114 ? -2.034 2.602 31.124 1.00 28.20 108 TRP B O 1
ATOM 4961 N N . GLN B 1 115 ? -3.082 4.395 32.014 1.00 27.32 109 GLN B N 1
ATOM 4962 C CA . GLN B 1 115 ? -3.352 3.743 33.280 1.00 28.75 109 GLN B CA 1
ATOM 4963 C C . GLN B 1 115 ? -4.351 2.612 33.069 1.00 28.78 109 GLN B C 1
ATOM 4964 O O . GLN B 1 115 ? -4.288 1.585 33.744 1.00 32.03 109 GLN B O 1
ATOM 4970 N N . CYS B 1 116 ? -5.261 2.787 32.117 1.00 27.33 110 CYS B N 1
ATOM 4971 C CA . CYS B 1 116 ? -6.257 1.755 31.839 1.00 25.08 110 CYS B CA 1
ATOM 4972 C C . CYS B 1 116 ? -5.612 0.494 31.276 1.00 23.99 110 CYS B C 1
ATOM 4973 O O . CYS B 1 116 ? -6.048 -0.618 31.585 1.00 22.72 110 CYS B O 1
ATOM 4976 N N . SER B 1 117 ? -4.587 0.654 30.447 1.00 22.07 111 SER B N 1
ATOM 4977 C CA . SER B 1 117 ? -3.977 -0.509 29.812 1.00 26.84 111 SER B CA 1
ATOM 4978 C C . SER B 1 117 ? -3.196 -1.329 30.828 1.00 25.03 111 SER B C 1
ATOM 4979 O O . SER B 1 117 ? -3.118 -2.541 30.705 1.00 25.63 111 SER B O 1
ATOM 4982 N N . SER B 1 118 ? -2.640 -0.665 31.838 1.00 26.44 112 SER B N 1
ATOM 4983 C CA . SER B 1 118 ? -1.930 -1.355 32.914 1.00 28.44 112 SER B CA 1
ATOM 4984 C C . SER B 1 118 ? -2.844 -1.846 34.051 1.00 28.60 112 SER B C 1
ATOM 4985 O O . SER B 1 118 ? -2.462 -2.758 34.784 1.00 24.86 112 SER B O 1
ATOM 4988 N N . THR B 1 119 ? -4.033 -1.250 34.204 1.00 24.53 113 THR B N 1
ATOM 4989 C CA . THR B 1 119 ? -4.851 -1.513 35.385 1.00 25.75 113 THR B CA 1
ATOM 4990 C C . THR B 1 119 ? -6.346 -1.802 35.177 1.00 24.40 113 THR B C 1
ATOM 4991 O O . THR B 1 119 ? -7.039 -2.092 36.148 1.00 23.45 113 THR B O 1
ATOM 4995 N N . ALA B 1 120 ? -6.876 -1.700 33.963 1.00 23.79 114 ALA B N 1
ATOM 4996 C CA . ALA B 1 120 ? -8.333 -1.624 33.848 1.00 24.00 114 ALA B CA 1
ATOM 4997 C C . ALA B 1 120 ? -8.970 -2.139 32.562 1.00 27.24 114 ALA B C 1
ATOM 4998 O O . ALA B 1 120 ? -10.172 -1.930 32.347 1.00 21.96 114 ALA B O 1
ATOM 5000 N N . SER B 1 121 ? -8.197 -2.822 31.722 1.00 20.95 115 SER B N 1
ATOM 5001 C CA . SER B 1 121 ? -8.772 -3.455 30.547 1.00 23.58 115 SER B CA 1
ATOM 5002 C C . SER B 1 121 ? -9.970 -4.315 30.917 1.00 23.19 115 SER B C 1
ATOM 5003 O O . SER B 1 121 ? -9.940 -5.054 31.897 1.00 23.91 115 SER B O 1
ATOM 5006 N N . THR B 1 122 ? -11.017 -4.245 30.106 1.00 25.01 116 THR B N 1
ATOM 5007 C CA . THR B 1 122 ? -12.207 -5.050 30.340 1.00 25.42 116 THR B CA 1
ATOM 5008 C C . THR B 1 122 ? -12.008 -6.532 30.026 1.00 21.44 116 THR B C 1
ATOM 5009 O O . THR B 1 122 ? -12.893 -7.331 30.273 1.00 24.56 116 THR B O 1
ATOM 5013 N N . SER B 1 123 ? -10.859 -6.893 29.472 1.00 24.40 117 SER B N 1
ATOM 5014 C CA . SER B 1 123 ? -10.482 -8.305 29.326 1.00 24.05 117 SER B CA 1
ATOM 5015 C C . SER B 1 123 ? -9.582 -8.768 30.469 1.00 24.72 117 SER B C 1
ATOM 5016 O O . SER B 1 123 ? -9.273 -9.951 30.584 1.00 24.31 117 SER B O 1
ATOM 5019 N N . ASN B 1 124 ? -9.165 -7.819 31.307 1.00 26.26 118 ASN B N 1
ATOM 5020 C CA . ASN B 1 124 ? -8.267 -8.092 32.428 1.00 25.77 118 ASN B CA 1
ATOM 5021 C C . ASN B 1 124 ? -6.873 -8.499 31.978 1.00 24.86 118 ASN B C 1
ATOM 5022 O O . ASN B 1 124 ? -6.059 -8.941 32.788 1.00 29.76 118 ASN B O 1
ATOM 5027 N N . GLU B 1 125 ? -6.591 -8.334 30.692 1.00 26.84 119 GLU B N 1
ATOM 5028 C CA . GLU B 1 125 ? -5.229 -8.479 30.184 1.00 26.48 119 GLU B CA 1
ATOM 5029 C C . GLU B 1 125 ? -4.529 -7.127 30.108 1.00 27.08 119 GLU B C 1
ATOM 5030 O O . GLU B 1 125 ? -4.909 -6.270 29.312 1.00 29.21 119 GLU B O 1
ATOM 5036 N N . PRO B 1 126 ? -3.495 -6.931 30.936 1.00 26.36 120 PRO B N 1
ATOM 5037 C CA . PRO B 1 126 ? -2.808 -5.651 31.016 1.00 25.79 120 PRO B CA 1
ATOM 5038 C C . PRO B 1 126 ? -1.729 -5.538 29.955 1.00 27.60 120 PRO B C 1
ATOM 5039 O O . PRO B 1 126 ? -1.503 -6.484 29.199 1.00 26.81 120 PRO B O 1
ATOM 5043 N N . GLY B 1 127 ? -1.068 -4.390 29.899 1.00 27.20 121 GLY B N 1
ATOM 5044 C CA . GLY B 1 127 ? 0.076 -4.221 29.010 1.00 28.22 121 GLY B CA 1
ATOM 5045 C C . GLY B 1 127 ? 0.399 -2.756 28.795 1.00 27.24 121 GLY B C 1
ATOM 5046 O O . GLY B 1 127 ? -0.253 -1.880 29.354 1.00 30.49 121 GLY B O 1
ATOM 5047 N N . PRO B 1 128 ? 1.422 -2.481 27.985 1.00 28.45 122 PRO B N 1
ATOM 5048 C CA . PRO B 1 128 ? 1.849 -1.109 27.749 1.00 28.85 122 PRO B CA 1
ATOM 5049 C C . PRO B 1 128 ? 0.836 -0.346 26.907 1.00 28.10 122 PRO B C 1
ATOM 5050 O O . PRO B 1 128 ? -0.088 -0.946 26.351 1.00 26.70 122 PRO B O 1
ATOM 5054 N N . ASP B 1 129 ? 1.007 0.970 26.820 1.00 28.80 123 ASP B N 1
ATOM 5055 C CA . ASP B 1 129 ? -0.035 1.838 26.271 1.00 29.72 123 ASP B CA 1
ATOM 5056 C C . ASP B 1 129 ? -0.069 1.734 24.752 1.00 29.50 123 ASP B C 1
ATOM 5057 O O . ASP B 1 129 ? 0.692 2.410 24.061 1.00 31.07 123 ASP B O 1
ATOM 5062 N N . LEU B 1 130 ? -0.953 0.883 24.236 1.00 27.88 124 LEU B N 1
ATOM 5063 C CA . LEU B 1 130 ? -1.097 0.705 22.792 1.00 28.11 124 LEU B CA 1
ATOM 5064 C C . LEU B 1 130 ? -2.560 0.838 22.356 1.00 26.78 124 LEU B C 1
ATOM 5065 O O . LEU B 1 130 ? -2.900 0.594 21.197 1.00 26.86 124 LEU B O 1
ATOM 5070 N N . ALA B 1 131 ? -3.420 1.230 23.288 1.00 26.20 125 ALA B N 1
ATOM 5071 C CA . ALA B 1 131 ? -4.860 1.303 23.037 1.00 27.04 125 ALA B CA 1
ATOM 5072 C C . ALA B 1 131 ? -5.375 0.036 22.367 1.00 26.11 125 ALA B C 1
ATOM 5073 O O . ALA B 1 131 ? -6.216 0.101 21.468 1.00 25.48 125 ALA B O 1
ATOM 5075 N N . ASP B 1 132 ? -4.867 -1.114 22.802 1.00 24.51 126 ASP B N 1
ATOM 5076 C CA . ASP B 1 132 ? -5.279 -2.384 22.227 1.00 28.10 126 ASP B CA 1
ATOM 5077 C C . ASP B 1 132 ? -6.048 -3.272 23.215 1.00 28.09 126 ASP B C 1
ATOM 5078 O O . ASP B 1 132 ? -6.301 -4.442 22.934 1.00 27.52 126 ASP B O 1
ATOM 5083 N N . TYR B 1 133 ? -6.438 -2.713 24.357 1.00 26.65 127 TYR B N 1
ATOM 5084 C CA . TYR B 1 133 ? -7.573 -3.246 25.110 1.00 26.17 127 TYR B CA 1
ATOM 5085 C C . TYR B 1 133 ? -8.868 -3.102 24.305 1.00 24.25 127 TYR B C 1
ATOM 5086 O O . TYR B 1 133 ? -8.921 -2.326 23.356 1.00 27.86 127 TYR B O 1
ATOM 5095 N N . PRO B 1 134 ? -9.914 -3.851 24.682 1.00 22.77 128 PRO B N 1
ATOM 5096 C CA . PRO B 1 134 ? -11.210 -3.680 24.034 1.00 26.82 128 PRO B CA 1
ATOM 5097 C C . PRO B 1 134 ? -11.754 -2.272 24.226 1.00 27.53 128 PRO B C 1
ATOM 5098 O O . PRO B 1 134 ? -11.514 -1.649 25.262 1.00 25.28 128 PRO B O 1
ATOM 5102 N N . MET B 1 135 ? -12.477 -1.779 23.227 1.00 27.00 129 MET B N 1
ATOM 5103 C CA . MET B 1 135 ? -12.738 -0.351 23.107 1.00 26.52 129 MET B CA 1
ATOM 5104 C C . MET B 1 135 ? -13.670 0.149 24.223 1.00 28.11 129 MET B C 1
ATOM 5105 O O . MET B 1 135 ? -13.727 1.345 24.493 1.00 28.90 129 MET B O 1
ATOM 5110 N N . ASP B 1 136 ? -14.366 -0.760 24.903 1.00 26.50 130 ASP B N 1
ATOM 5111 C CA . ASP B 1 136 ? -15.217 -0.358 26.024 1.00 26.20 130 ASP B CA 1
ATOM 5112 C C . ASP B 1 136 ? -14.436 -0.096 27.321 1.00 28.14 130 ASP B C 1
ATOM 5113 O O . ASP B 1 136 ? -15.029 0.212 28.353 1.00 27.60 130 ASP B O 1
ATOM 5118 N N . THR B 1 137 ? -13.110 -0.185 27.262 1.00 25.29 131 THR B N 1
ATOM 5119 C CA . THR B 1 137 ? -12.298 -0.144 28.473 1.00 25.78 131 THR B CA 1
ATOM 5120 C C . THR B 1 137 ? -12.371 1.219 29.174 1.00 27.12 131 THR B C 1
ATOM 5121 O O . THR B 1 137 ? -12.618 1.296 30.383 1.00 25.03 131 THR B O 1
ATOM 5125 N N . VAL B 1 138 ? -12.122 2.294 28.439 1.00 25.56 132 VAL B N 1
ATOM 5126 C CA . VAL B 1 138 ? -12.047 3.598 29.076 1.00 25.67 132 VAL B CA 1
ATOM 5127 C C . VAL B 1 138 ? -13.440 4.115 29.419 1.00 24.00 132 VAL B C 1
ATOM 5128 O O . VAL B 1 138 ? -13.638 4.713 30.473 1.00 28.09 132 VAL B O 1
ATOM 5132 N N . PRO B 1 139 ? -14.423 3.860 28.553 1.00 23.37 133 PRO B N 1
ATOM 5133 C CA . PRO B 1 139 ? -15.796 4.137 28.952 1.00 27.44 133 PRO B CA 1
ATOM 5134 C C . PRO B 1 139 ? -16.238 3.392 30.208 1.00 25.30 133 PRO B C 1
ATOM 5135 O O . PRO B 1 139 ? -17.014 3.933 31.005 1.00 25.99 133 PRO B O 1
ATOM 5139 N N . ASN B 1 140 ? -15.756 2.170 30.391 1.00 23.64 134 ASN B N 1
ATOM 5140 C CA . ASN B 1 140 ? -16.074 1.422 31.599 1.00 23.48 134 ASN B CA 1
ATOM 5141 C C . ASN B 1 140 ? -15.445 2.063 32.819 1.00 23.27 134 ASN B C 1
ATOM 5142 O O . ASN B 1 140 ? -16.064 2.131 33.887 1.00 25.13 134 ASN B O 1
ATOM 5147 N N . LYS B 1 141 ? -14.218 2.548 32.662 1.00 24.85 135 LYS B N 1
ATOM 5148 C CA . LYS B 1 141 ? -13.560 3.284 33.735 1.00 23.06 135 LYS B CA 1
ATOM 5149 C C . LYS B 1 141 ? -14.315 4.573 34.074 1.00 23.66 135 LYS B C 1
ATOM 5150 O O . LYS B 1 141 ? -14.455 4.928 35.241 1.00 23.62 135 LYS B O 1
ATOM 5156 N N . VAL B 1 142 ? -14.817 5.265 33.059 1.00 21.94 136 VAL B N 1
ATOM 5157 C CA . VAL B 1 142 ? -15.646 6.433 33.298 1.00 22.28 136 VAL B CA 1
ATOM 5158 C C . VAL B 1 142 ? -16.836 6.072 34.184 1.00 24.46 136 VAL B C 1
ATOM 5159 O O . VAL B 1 142 ? -17.079 6.725 35.199 1.00 24.06 136 VAL B O 1
ATOM 5163 N N . GLU B 1 143 ? -17.567 5.022 33.809 1.00 23.68 137 GLU B N 1
ATOM 5164 C CA . GLU B 1 143 ? -18.700 4.565 34.599 1.00 23.44 137 GLU B CA 1
ATOM 5165 C C . GLU B 1 143 ? -18.252 4.215 36.014 1.00 23.70 137 GLU B C 1
ATOM 5166 O O . GLU B 1 143 ? -18.925 4.538 36.990 1.00 23.84 137 GLU B O 1
ATOM 5172 N N . HIS B 1 144 ? -17.114 3.540 36.107 1.00 23.60 138 HIS B N 1
ATOM 5173 C CA . HIS B 1 144 ? -16.571 3.099 37.380 1.00 23.86 138 HIS B CA 1
ATOM 5174 C C . HIS B 1 144 ? -16.429 4.287 38.334 1.00 22.84 138 HIS B C 1
ATOM 5175 O O . HIS B 1 144 ? -16.824 4.213 39.492 1.00 23.46 138 HIS B O 1
ATOM 5182 N N . LEU B 1 145 ? -15.871 5.386 37.842 1.00 21.64 139 LEU B N 1
ATOM 5183 C CA . LEU B 1 145 ? -15.635 6.549 38.688 1.00 22.99 139 LEU B CA 1
ATOM 5184 C C . LEU B 1 145 ? -16.916 7.372 38.850 1.00 24.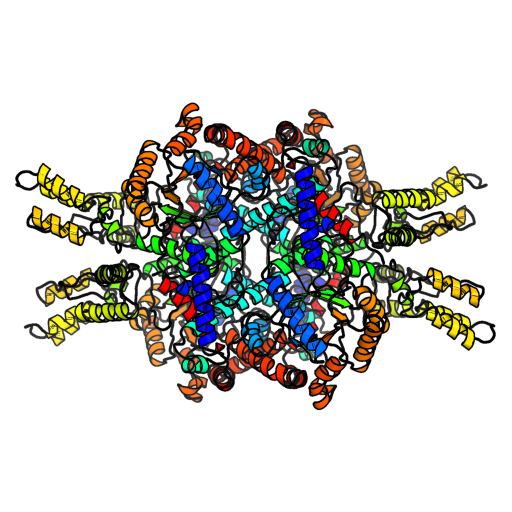64 139 LEU B C 1
ATOM 5185 O O . LEU B 1 145 ? -17.189 7.905 39.933 1.00 24.05 139 LEU B O 1
ATOM 5190 N N . PHE B 1 146 ? -17.701 7.473 37.780 1.00 21.82 140 PHE B N 1
ATOM 5191 C CA . PHE B 1 146 ? -18.874 8.337 37.788 1.00 22.28 140 PHE B CA 1
ATOM 5192 C C . PHE B 1 146 ? -19.942 7.825 38.759 1.00 24.92 140 PHE B C 1
ATOM 5193 O O . PHE B 1 146 ? -20.518 8.595 39.519 1.00 26.40 140 PHE B O 1
ATOM 5201 N N . LYS B 1 147 ? -20.208 6.527 38.746 1.00 22.91 141 LYS B N 1
ATOM 5202 C CA . LYS B 1 147 ? -21.226 5.986 39.639 1.00 24.86 141 LYS B CA 1
ATOM 5203 C C . LYS B 1 147 ? -20.757 6.054 41.096 1.00 25.42 141 LYS B C 1
ATOM 5204 O O . LYS B 1 147 ? -21.567 6.179 42.005 1.00 25.03 141 LYS B O 1
ATOM 5210 N N . ALA B 1 148 ? -19.449 5.972 41.313 1.00 24.76 142 ALA B N 1
ATOM 5211 C CA . ALA B 1 148 ? -18.895 6.190 42.645 1.00 27.07 142 ALA B CA 1
ATOM 5212 C C . ALA B 1 148 ? -19.130 7.630 43.093 1.00 24.24 142 ALA B C 1
ATOM 5213 O O . ALA B 1 148 ? -19.471 7.879 44.240 1.00 26.15 142 ALA B O 1
ATOM 5215 N N . GLN B 1 149 ? -18.937 8.575 42.182 1.00 27.71 143 GLN B N 1
ATOM 5216 C CA . GLN B 1 149 ? -19.208 9.982 42.463 1.00 26.58 143 GLN B CA 1
ATOM 5217 C C . GLN B 1 149 ? -20.661 10.169 42.892 1.00 23.58 143 GLN B C 1
ATOM 5218 O O . GLN B 1 149 ? -20.948 10.780 43.925 1.00 22.90 143 GLN B O 1
ATOM 5224 N N . LEU B 1 150 ? -21.577 9.614 42.111 1.00 25.14 144 LEU B N 1
ATOM 5225 C CA . LEU B 1 150 ? -23.007 9.743 42.404 1.00 27.46 144 LEU B CA 1
ATOM 5226 C C . LEU B 1 150 ? -23.366 9.100 43.744 1.00 24.20 144 LEU B C 1
ATOM 5227 O O . LEU B 1 150 ? -24.189 9.629 44.492 1.00 23.25 144 LEU B O 1
ATOM 5232 N N . PHE B 1 151 ? -22.744 7.967 44.051 1.00 20.26 145 PHE B N 1
ATOM 5233 C CA . PHE B 1 151 ? -23.037 7.274 45.293 1.00 21.38 145 PHE B CA 1
ATOM 5234 C C . PHE B 1 151 ? -22.586 8.112 46.485 1.00 24.53 145 PHE B C 1
ATOM 5235 O O . PHE B 1 151 ? -23.316 8.274 47.460 1.00 24.74 145 PHE B O 1
ATOM 5243 N N . HIS B 1 152 ? -21.374 8.644 46.412 1.00 26.61 146 HIS B N 1
ATOM 5244 C CA . HIS B 1 152 ? -20.838 9.413 47.523 1.00 27.28 146 HIS B CA 1
ATOM 5245 C C . HIS B 1 152 ? -21.582 10.733 47.688 1.00 24.10 146 HIS B C 1
ATOM 5246 O O . HIS B 1 152 ? -21.761 11.211 48.795 1.00 26.85 146 HIS B O 1
ATOM 5253 N N . ASP B 1 153 ? -22.053 11.296 46.584 1.00 28.12 147 ASP B N 1
ATOM 5254 C CA . ASP B 1 153 ? -22.963 12.440 46.645 1.00 24.82 147 ASP B CA 1
ATOM 5255 C C . ASP B 1 153 ? -24.256 12.092 47.401 1.00 26.81 147 ASP B C 1
ATOM 5256 O O . ASP B 1 153 ? -24.694 12.837 48.269 1.00 25.58 147 ASP B O 1
ATOM 5261 N N . ARG B 1 154 ? -24.859 10.950 47.085 1.00 26.96 148 ARG B N 1
ATOM 5262 C CA . ARG B 1 154 ? -26.084 10.546 47.766 1.00 27.03 148 ARG B CA 1
ATOM 5263 C C . ARG B 1 154 ? -25.809 10.357 49.250 1.00 25.27 148 ARG B C 1
ATOM 5264 O O . ARG B 1 154 ? -26.541 10.861 50.098 1.00 26.97 148 ARG B O 1
ATOM 5272 N N . LYS B 1 155 ? -24.744 9.625 49.557 1.00 25.90 149 LYS B N 1
ATOM 5273 C CA . LYS B 1 155 ? -24.350 9.378 50.933 1.00 24.34 149 LYS B CA 1
ATOM 5274 C C . LYS B 1 155 ? -24.194 10.685 51.717 1.00 27.15 149 LYS B C 1
ATOM 5275 O O . LYS B 1 155 ? -24.672 10.807 52.845 1.00 25.25 149 LYS B O 1
ATOM 5281 N N . GLN B 1 156 ? -23.501 11.649 51.128 1.00 25.62 150 GLN B N 1
ATOM 5282 C CA . GLN B 1 156 ? -23.160 12.867 51.837 1.00 26.11 150 GLN B CA 1
ATOM 5283 C C . GLN B 1 156 ? -24.399 13.721 52.088 1.00 25.86 150 GLN B C 1
ATOM 5284 O O . GLN B 1 156 ? -24.562 14.281 53.164 1.00 33.27 150 GLN B O 1
ATOM 5290 N N . LEU B 1 157 ? -25.280 13.820 51.105 1.00 27.37 151 LEU B N 1
ATOM 5291 C CA . LEU B 1 157 ? -26.505 14.582 51.298 1.00 30.37 151 LEU B CA 1
ATOM 5292 C C . LEU B 1 157 ? -27.319 13.981 52.437 1.00 30.81 151 LEU B C 1
ATOM 5293 O O . LEU B 1 157 ? -27.853 14.704 53.272 1.00 31.46 151 LEU B O 1
ATOM 5298 N N . GLU B 1 158 ? -27.427 12.657 52.467 1.00 29.89 152 GLU B N 1
ATOM 5299 C CA . GLU B 1 158 ? -28.236 12.000 53.488 1.00 32.61 152 GLU B CA 1
ATOM 5300 C C . GLU B 1 158 ? -27.641 12.272 54.859 1.00 32.86 152 GLU B C 1
ATOM 5301 O O . GLU B 1 158 ? -28.362 12.598 55.803 1.00 35.23 152 GLU B O 1
ATOM 5307 N N . ALA B 1 159 ? -26.321 12.158 54.960 1.00 29.60 153 ALA B N 1
ATOM 5308 C CA . ALA B 1 159 ? -25.626 12.431 56.211 1.00 32.43 153 ALA B CA 1
ATOM 5309 C C . ALA B 1 159 ? -25.899 13.851 56.706 1.00 31.57 153 ALA B C 1
ATOM 5310 O O . ALA B 1 159 ? -26.128 14.068 57.897 1.00 32.46 153 ALA B O 1
ATOM 5312 N N . ARG B 1 160 ? -25.858 14.816 55.795 1.00 32.19 154 ARG B N 1
ATOM 5313 C CA . ARG B 1 160 ? -25.972 16.221 56.173 1.00 35.36 154 ARG B CA 1
ATOM 5314 C C . ARG B 1 160 ? -27.412 16.581 56.497 1.00 33.21 154 ARG B C 1
ATOM 5315 O O . ARG B 1 160 ? -27.668 17.507 57.261 1.00 35.51 154 ARG B O 1
ATOM 5323 N N . SER B 1 161 ? -28.346 15.828 55.925 1.00 36.62 155 SER B N 1
ATOM 5324 C CA . SER B 1 161 ? -29.769 16.031 56.177 1.00 35.50 155 SER B CA 1
ATOM 5325 C C . SER B 1 161 ? -30.134 15.730 57.628 1.00 34.73 155 SER B C 1
ATOM 5326 O O . SER B 1 161 ? -31.190 16.132 58.102 1.00 36.78 155 SER B O 1
ATOM 5329 N N . LYS B 1 162 ? -29.254 15.033 58.332 1.00 37.61 156 LYS B N 1
ATOM 5330 C CA . LYS B 1 162 ? -29.516 14.650 59.718 1.00 42.49 156 LYS B CA 1
ATOM 5331 C C . LYS B 1 162 ? -29.168 15.774 60.696 1.00 46.16 156 LYS B C 1
ATOM 5332 O O . LYS B 1 162 ? -29.545 15.713 61.863 1.00 48.57 156 LYS B O 1
ATOM 5338 N N . ALA B 1 163 ? -28.443 16.788 60.225 1.00 46.71 157 ALA B N 1
ATOM 5339 C CA . ALA B 1 163 ? -28.094 17.934 61.062 1.00 45.89 157 ALA B CA 1
ATOM 5340 C C . ALA B 1 163 ? -29.348 18.705 61.450 1.00 49.00 157 ALA B C 1
ATOM 5341 O O . ALA B 1 163 ? -30.195 18.995 60.604 1.00 48.72 157 ALA B O 1
ATOM 5343 N N . LYS B 1 164 ? -29.463 19.033 62.733 1.00 55.57 158 LYS B N 1
ATOM 5344 C CA . LYS B 1 164 ? -30.676 19.652 63.249 1.00 60.71 158 LYS B CA 1
ATOM 5345 C C . LYS B 1 164 ? -30.485 21.146 63.496 1.00 56.45 158 LYS B C 1
ATOM 5346 O O . LYS B 1 164 ? -31.438 21.848 63.830 1.00 64.74 158 LYS B O 1
ATOM 5352 N N . SER B 1 165 ? -29.262 21.633 63.305 1.00 56.35 159 SER B N 1
ATOM 5353 C CA . SER B 1 165 ? -28.980 23.062 63.439 1.00 54.65 159 SER B CA 1
ATOM 5354 C C . SER B 1 165 ? -27.735 23.461 62.652 1.00 52.41 159 SER B C 1
ATOM 5355 O O . SER B 1 165 ? -26.934 22.614 62.262 1.00 48.06 159 SER B O 1
ATOM 5358 N N . GLN B 1 166 ? -27.576 24.761 62.432 1.00 52.85 160 GLN B N 1
ATOM 5359 C CA . GLN B 1 166 ? -26.402 25.290 61.750 1.00 52.72 160 GLN B CA 1
ATOM 5360 C C . GLN B 1 166 ? -25.106 24.816 62.399 1.00 50.86 160 GLN B C 1
ATOM 5361 O O . GLN B 1 166 ? -24.127 24.532 61.709 1.00 53.41 160 GLN B O 1
ATOM 5367 N N . GLU B 1 167 ? -25.099 24.736 63.724 1.00 58.87 161 GLU B N 1
ATOM 5368 C CA . GLU B 1 167 ? -23.890 24.379 64.465 1.00 62.66 161 GLU B CA 1
ATOM 5369 C C . GLU B 1 167 ? -23.536 22.910 64.231 1.00 58.02 161 GLU B C 1
ATOM 5370 O O . GLU B 1 167 ? -22.368 22.563 64.054 1.00 52.66 161 GLU B O 1
ATOM 5376 N N . GLU B 1 168 ? -24.554 22.055 64.215 1.00 55.89 162 GLU B N 1
ATOM 5377 C CA . GLU B 1 168 ? -24.372 20.634 63.932 1.00 56.94 162 GLU B CA 1
ATOM 5378 C C . GLU B 1 168 ? -23.839 20.407 62.518 1.00 56.59 162 GLU B C 1
ATOM 5379 O O . GLU B 1 168 ? -23.049 19.489 62.278 1.00 60.42 162 GLU B O 1
ATOM 5385 N N . LEU B 1 169 ? -24.283 21.244 61.587 1.00 50.31 163 LEU B N 1
ATOM 5386 C CA . LEU B 1 169 ? -23.854 21.151 60.194 1.00 48.61 163 LEU B CA 1
ATOM 5387 C C . LEU B 1 169 ? -22.406 21.602 60.049 1.00 49.09 163 LEU B C 1
ATOM 5388 O O . LEU B 1 169 ? -21.626 20.985 59.323 1.00 42.84 163 LEU B O 1
ATOM 5393 N N . ASP B 1 170 ? -22.055 22.679 60.749 1.00 54.92 164 ASP B N 1
ATOM 5394 C CA . ASP B 1 170 ? -20.678 23.172 60.776 1.00 54.17 164 ASP B CA 1
ATOM 5395 C C . ASP B 1 170 ? -19.716 22.102 61.288 1.00 49.69 164 ASP B C 1
ATOM 5396 O O . ASP B 1 170 ? -18.571 22.028 60.849 1.00 55.31 164 ASP B O 1
ATOM 5401 N N . GLU B 1 171 ? -20.183 21.268 62.210 1.00 56.10 165 GLU B N 1
ATOM 5402 C CA . GLU B 1 171 ? -19.329 20.234 62.801 1.00 61.52 165 GLU B CA 1
ATOM 5403 C C . GLU B 1 171 ? -19.000 19.137 61.790 1.00 53.49 165 GLU B C 1
ATOM 5404 O O . GLU B 1 171 ? -18.008 18.430 61.937 1.00 53.31 165 GLU B O 1
ATOM 5410 N N . MET B 1 172 ? -19.841 18.991 60.770 1.00 59.50 166 MET B N 1
ATOM 5411 C CA . MET B 1 172 ? -19.629 17.971 59.739 1.00 55.69 166 MET B CA 1
ATOM 5412 C C . MET B 1 172 ? -18.589 18.432 58.725 1.00 50.21 166 MET B C 1
ATOM 5413 O O . MET B 1 172 ? -18.037 17.628 57.979 1.00 55.23 166 MET B O 1
ATOM 5418 N N . GLY B 1 173 ? -18.323 19.732 58.702 1.00 47.21 167 GLY B N 1
ATOM 5419 C CA . GLY B 1 173 ? -17.372 20.296 57.759 1.00 46.63 167 GLY B CA 1
ATOM 5420 C C . GLY B 1 173 ? -18.063 20.809 56.509 1.00 43.65 167 GLY B C 1
ATOM 5421 O O . GLY B 1 173 ? -19.247 20.553 56.282 1.00 40.59 167 GLY B O 1
ATOM 5422 N N . ALA B 1 174 ? -17.315 21.533 55.688 1.00 43.36 168 ALA B N 1
ATOM 5423 C CA . ALA B 1 174 ? -17.793 21.930 54.370 1.00 46.69 168 ALA B CA 1
ATOM 5424 C C . ALA B 1 174 ? -18.111 20.699 53.515 1.00 41.35 168 ALA B C 1
ATOM 5425 O O . ALA B 1 174 ? -17.421 19.684 53.593 1.00 40.87 168 ALA B O 1
ATOM 5427 N N . PRO B 1 175 ? -19.158 20.794 52.686 1.00 39.21 169 PRO B N 1
ATOM 5428 C CA . PRO B 1 175 ? -19.499 19.701 51.792 1.00 37.01 169 PRO B CA 1
ATOM 5429 C C . PRO B 1 175 ? -18.428 19.501 50.724 1.00 38.39 169 PRO B C 1
ATOM 5430 O O . PRO B 1 175 ? -17.881 20.465 50.201 1.00 37.87 169 PRO B O 1
ATOM 5434 N N . ILE B 1 176 ? -18.134 18.250 50.411 1.00 36.95 170 ILE B N 1
ATOM 5435 C CA . ILE B 1 176 ? -17.306 17.929 49.264 1.00 35.43 170 ILE B CA 1
ATOM 5436 C C . ILE B 1 176 ? -18.151 17.904 47.998 1.00 34.06 170 ILE B C 1
ATOM 5437 O O . ILE B 1 176 ? -19.229 17.311 47.973 1.00 34.31 170 ILE B O 1
ATOM 5442 N N . ASP B 1 177 ? -17.660 18.547 46.945 1.00 29.63 171 ASP B N 1
ATOM 5443 C CA . ASP B 1 177 ? -18.296 18.443 45.643 1.00 31.88 171 ASP B CA 1
ATOM 5444 C C . ASP B 1 177 ? -17.801 17.197 44.909 1.00 31.60 171 ASP B C 1
ATOM 5445 O O . ASP B 1 177 ? -16.734 17.205 44.297 1.00 27.70 171 ASP B O 1
ATOM 5450 N N . TYR B 1 178 ? -18.590 16.128 44.980 1.00 29.97 172 TYR B N 1
ATOM 5451 C CA . TYR B 1 178 ? -18.202 14.846 44.406 1.00 27.95 172 TYR B CA 1
ATOM 5452 C C . TYR B 1 178 ? -18.469 14.817 42.912 1.00 28.91 172 TYR B C 1
ATOM 5453 O O . TYR B 1 178 ? -17.957 13.952 42.196 1.00 26.44 172 TYR B O 1
ATOM 5462 N N . LEU B 1 179 ? -19.286 15.757 42.445 1.00 30.86 173 LEU B N 1
ATOM 5463 C CA . LEU B 1 179 ? -19.685 15.801 41.046 1.00 27.07 173 LEU B CA 1
ATOM 5464 C C . LEU B 1 179 ? -18.623 16.520 40.215 1.00 30.03 173 LEU B C 1
ATOM 5465 O O . LEU B 1 179 ? -18.847 17.611 39.692 1.00 30.71 173 LEU B O 1
ATOM 5470 N N . THR B 1 180 ? -17.465 15.882 40.097 1.00 27.70 174 THR B N 1
ATOM 5471 C CA . THR B 1 180 ? -16.310 16.475 39.454 1.00 31.00 174 THR B CA 1
ATOM 5472 C C . THR B 1 180 ? -16.241 16.007 38.003 1.00 32.12 174 THR B C 1
ATOM 5473 O O . THR B 1 180 ? -16.061 14.823 37.742 1.00 35.74 174 THR B O 1
ATOM 5477 N N . PRO B 1 181 ? -16.383 16.939 37.052 1.00 30.88 175 PRO B N 1
ATOM 5478 C CA . PRO B 1 181 ? -16.477 16.552 35.656 1.00 29.72 175 PRO B CA 1
ATOM 5479 C C . PRO B 1 181 ? -15.280 15.717 35.224 1.00 32.12 175 PRO B C 1
ATOM 5480 O O . PRO B 1 181 ? -14.152 15.993 35.627 1.00 31.68 175 PRO B O 1
ATOM 5484 N N . ILE B 1 182 ? -15.537 14.703 34.407 1.00 28.67 176 ILE B N 1
ATOM 5485 C CA . ILE B 1 182 ? -14.505 13.764 33.988 1.00 26.87 176 ILE B CA 1
ATOM 5486 C C . ILE B 1 182 ? -14.164 13.984 32.515 1.00 26.86 176 ILE B C 1
ATOM 5487 O O . ILE B 1 182 ? -15.053 14.036 31.667 1.00 27.03 176 ILE B O 1
ATOM 5492 N N . VAL B 1 183 ? -12.877 14.127 32.218 1.00 23.98 177 VAL B N 1
ATOM 5493 C CA . VAL B 1 183 ? -12.402 14.088 30.845 1.00 23.25 177 VAL B CA 1
ATOM 5494 C C . VAL B 1 183 ? -11.617 12.804 30.605 1.00 25.36 177 VAL B C 1
ATOM 5495 O O . VAL B 1 183 ? -10.716 12.459 31.374 1.00 27.14 177 VAL B O 1
ATOM 5499 N N . ALA B 1 184 ? -11.965 12.092 29.542 1.00 24.57 178 ALA B N 1
ATOM 5500 C CA . ALA B 1 184 ? -11.494 10.726 29.361 1.00 24.99 178 ALA B CA 1
ATOM 5501 C C . ALA B 1 184 ? -10.764 10.550 28.027 1.00 27.55 178 ALA B C 1
ATOM 5502 O O . ALA B 1 184 ? -11.096 11.190 27.023 1.00 23.72 178 ALA B O 1
ATOM 5504 N N . ASP B 1 185 ? -9.776 9.660 28.040 1.00 25.20 179 ASP B N 1
ATOM 5505 C CA . ASP B 1 185 ? -8.954 9.352 26.880 1.00 23.18 179 ASP B CA 1
ATOM 5506 C C . ASP B 1 185 ? -9.727 8.462 25.895 1.00 27.60 179 ASP B C 1
ATOM 5507 O O . ASP B 1 185 ? -10.093 7.333 26.226 1.00 22.21 179 ASP B O 1
ATOM 5512 N N . ALA B 1 186 ? -9.972 8.980 24.690 1.00 26.21 180 ALA B N 1
ATOM 5513 C CA . ALA B 1 186 ? -10.626 8.217 23.634 1.00 24.95 180 ALA B CA 1
ATOM 5514 C C . ALA B 1 186 ? -9.608 7.717 22.622 1.00 25.26 180 ALA B C 1
ATOM 5515 O O . ALA B 1 186 ? -9.962 7.322 21.511 1.00 24.72 180 ALA B O 1
ATOM 5517 N N . ASP B 1 187 ? -8.340 7.749 23.019 1.00 25.73 181 ASP B N 1
ATOM 5518 C CA . ASP B 1 187 ? -7.249 7.224 22.205 1.00 27.84 181 ASP B CA 1
ATOM 5519 C C . ASP B 1 187 ? -7.285 7.786 20.783 1.00 26.65 181 ASP B C 1
ATOM 5520 O O . ASP B 1 187 ? -7.365 8.997 20.599 1.00 26.34 181 ASP B O 1
ATOM 5525 N N . ALA B 1 188 ? -7.222 6.910 19.783 1.00 28.89 182 ALA B N 1
ATOM 5526 C CA . ALA B 1 188 ? -7.245 7.340 18.390 1.00 28.54 182 ALA B CA 1
ATOM 5527 C C . ALA B 1 188 ? -8.524 6.895 17.688 1.00 27.51 182 ALA B C 1
ATOM 5528 O O . ALA B 1 188 ? -8.597 6.900 16.464 1.00 26.06 182 ALA B O 1
ATOM 5530 N N . GLY B 1 189 ? -9.526 6.496 18.465 1.00 28.04 183 GLY B N 1
ATOM 5531 C CA . GLY B 1 189 ? -10.830 6.153 17.912 1.00 28.26 183 GLY B CA 1
ATOM 5532 C C . GLY B 1 189 ? -11.101 4.660 17.825 1.00 25.33 183 GLY B C 1
ATOM 5533 O O . GLY B 1 189 ? -12.232 4.249 17.591 1.00 30.14 183 GLY B O 1
ATOM 5534 N N . HIS B 1 190 ? -10.063 3.850 18.010 1.00 25.52 184 HIS B N 1
ATOM 5535 C CA . HIS B 1 190 ? -10.206 2.397 18.041 1.00 25.30 184 HIS B CA 1
ATOM 5536 C C . HIS B 1 190 ? -10.784 1.834 16.759 1.00 25.01 184 HIS B C 1
ATOM 5537 O O . HIS B 1 190 ? -11.586 0.898 16.788 1.00 25.04 184 HIS B O 1
ATOM 5544 N N . GLY B 1 191 ? -10.366 2.402 15.637 1.00 24.96 185 GLY B N 1
ATOM 5545 C CA . GLY B 1 191 ? -10.762 1.901 14.325 1.00 28.46 185 GLY B CA 1
ATOM 5546 C C . GLY B 1 191 ? -11.258 3.019 13.425 1.00 26.45 185 GLY B C 1
ATOM 5547 O O . GLY B 1 191 ? -10.795 4.160 13.521 1.00 27.24 185 GLY B O 1
ATOM 5548 N N . GLY B 1 192 ? -12.201 2.690 12.550 1.00 26.17 186 GLY B N 1
ATOM 5549 C CA . GLY B 1 192 ? -12.732 3.652 11.591 1.00 23.55 186 GLY B CA 1
ATOM 5550 C C . GLY B 1 192 ? -13.754 4.572 12.219 1.00 26.36 186 GLY B C 1
ATOM 5551 O O . GLY B 1 192 ? -13.958 4.566 13.436 1.00 26.42 186 GLY B O 1
ATOM 5552 N N . LEU B 1 193 ? -14.402 5.375 11.387 1.00 28.99 187 LEU B N 1
ATOM 5553 C CA . LEU B 1 193 ? -15.284 6.412 11.881 1.00 26.65 187 LEU B CA 1
ATOM 5554 C C . LEU B 1 193 ? -16.518 5.819 12.549 1.00 26.40 187 LEU B C 1
ATOM 5555 O O . LEU B 1 193 ? -17.127 6.466 13.400 1.00 25.95 187 LEU B O 1
ATOM 5560 N N . THR B 1 194 ? -16.896 4.601 12.174 1.00 23.31 188 THR B N 1
ATOM 5561 C CA . THR B 1 194 ? -18.033 3.957 12.827 1.00 25.31 188 THR B CA 1
ATOM 5562 C C . THR B 1 194 ? -17.663 3.525 14.244 1.00 26.09 188 THR B C 1
ATOM 5563 O O . THR B 1 194 ? -18.496 3.556 15.141 1.00 26.94 188 THR B O 1
ATOM 5567 N N . ALA B 1 195 ? -16.405 3.141 14.442 1.00 26.28 189 ALA B N 1
ATOM 5568 C CA . ALA B 1 195 ? -15.893 2.863 15.778 1.00 26.92 189 ALA B CA 1
ATOM 5569 C C . ALA B 1 195 ? -15.821 4.138 16.608 1.00 26.03 189 ALA B C 1
ATOM 5570 O O . ALA B 1 195 ? -16.177 4.146 17.783 1.00 23.92 189 ALA B O 1
ATOM 5572 N N . VAL B 1 196 ? -15.346 5.212 15.997 1.00 23.77 190 VAL B N 1
ATOM 5573 C CA . VAL B 1 196 ? -15.300 6.497 16.674 1.00 26.19 190 VAL B CA 1
ATOM 5574 C C . VAL B 1 196 ? -16.683 6.868 17.192 1.00 26.27 190 VAL B C 1
ATOM 5575 O O . VAL B 1 196 ? -16.837 7.321 18.329 1.00 26.07 190 VAL B O 1
ATOM 5579 N N . PHE B 1 197 ? -17.688 6.657 16.352 1.00 26.46 191 PHE B N 1
ATOM 5580 C CA . PHE B 1 197 ? -19.072 6.954 16.711 1.00 28.11 191 PHE B CA 1
ATOM 5581 C C . PHE B 1 197 ? -19.517 6.121 17.920 1.00 28.54 191 PHE B C 1
ATOM 5582 O O . PHE B 1 197 ? -20.097 6.650 18.878 1.00 27.94 191 PHE B O 1
ATOM 5590 N N . LYS B 1 198 ? -19.264 4.817 17.860 1.00 26.79 192 LYS B N 1
ATOM 5591 C CA . LYS B 1 198 ? -19.718 3.895 18.905 1.00 31.41 192 LYS B CA 1
ATOM 5592 C C . LYS B 1 198 ? -18.983 4.154 20.214 1.00 28.97 192 LYS B C 1
ATOM 5593 O O . LYS B 1 198 ? -19.555 4.042 21.299 1.00 27.38 192 LYS B O 1
ATOM 5599 N N . LEU B 1 199 ? -17.709 4.503 20.101 1.00 26.76 193 LEU B N 1
ATOM 5600 C CA . LEU B 1 199 ? -16.903 4.825 21.267 1.00 25.52 193 LEU B CA 1
ATOM 5601 C C . LEU B 1 199 ? -17.456 6.069 21.953 1.00 24.20 193 LEU B C 1
ATOM 5602 O O . LEU B 1 199 ? -17.651 6.092 23.175 1.00 24.56 193 LEU B O 1
ATOM 5607 N N . THR B 1 200 ? -17.721 7.100 21.162 1.00 25.05 194 THR B N 1
ATOM 5608 C CA . THR B 1 200 ? -18.305 8.335 21.684 1.00 24.90 194 THR B CA 1
ATOM 5609 C C . THR B 1 200 ? -19.633 8.075 22.380 1.00 22.46 194 THR B C 1
ATOM 5610 O O . THR B 1 200 ? -19.904 8.622 23.443 1.00 22.32 194 THR B O 1
ATOM 5614 N N . LYS B 1 201 ? -20.455 7.225 21.778 1.00 24.78 195 LYS B N 1
ATOM 5615 C CA . LYS B 1 201 ? -21.749 6.883 22.343 1.00 22.22 195 LYS B CA 1
ATOM 5616 C C . LYS B 1 201 ? -21.602 6.271 23.730 1.00 21.14 195 LYS B C 1
ATOM 5617 O O . LYS B 1 201 ? -22.327 6.630 24.653 1.00 21.77 195 LYS B O 1
ATOM 5623 N N . MET B 1 202 ? -20.682 5.325 23.869 1.00 21.11 196 MET B N 1
ATOM 5624 C CA . MET B 1 202 ? -20.452 4.683 25.155 1.00 22.58 196 MET B CA 1
ATOM 5625 C C . MET B 1 202 ? -20.035 5.721 26.188 1.00 23.84 196 MET B C 1
ATOM 5626 O O . MET B 1 202 ? -20.532 5.716 27.309 1.00 24.68 196 MET B O 1
ATOM 5631 N N . PHE B 1 203 ? -19.121 6.607 25.801 1.00 23.01 197 PHE B N 1
ATOM 5632 C CA . PHE B 1 203 ? -18.606 7.623 26.703 1.00 22.84 197 PHE B CA 1
ATOM 5633 C C . PHE B 1 203 ? -19.721 8.514 27.218 1.00 26.09 197 PHE B C 1
ATOM 5634 O O . PHE B 1 203 ? -19.758 8.857 28.406 1.00 27.00 197 PHE B O 1
ATOM 5642 N N . ILE B 1 204 ? -20.633 8.889 26.328 1.00 25.53 198 ILE B N 1
ATOM 5643 C CA . ILE B 1 204 ? -21.739 9.763 26.705 1.00 25.38 198 ILE B CA 1
ATOM 5644 C C . ILE B 1 204 ? -22.721 9.025 27.615 1.00 26.34 198 ILE B C 1
ATOM 5645 O O . ILE B 1 204 ? -23.235 9.592 28.582 1.00 26.52 198 ILE B O 1
ATOM 5650 N N . GLU B 1 205 ? -22.980 7.759 27.313 1.00 24.41 199 GLU B N 1
ATOM 5651 C CA . GLU B 1 205 ? -23.908 6.967 28.125 1.00 26.02 199 GLU B CA 1
ATOM 5652 C C . GLU B 1 205 ? -23.362 6.746 29.536 1.00 23.98 199 GLU B C 1
ATOM 5653 O O . GLU B 1 205 ? -24.120 6.614 30.490 1.00 25.76 199 GLU B O 1
ATOM 5659 N N . ARG B 1 206 ? -22.045 6.722 29.679 1.00 25.25 200 ARG B N 1
ATOM 5660 C CA . ARG B 1 206 ? -21.448 6.176 30.892 1.00 24.72 200 ARG B CA 1
ATOM 5661 C C . ARG B 1 206 ? -20.827 7.243 31.789 1.00 25.33 200 ARG B C 1
ATOM 5662 O O . ARG B 1 206 ? -20.444 6.949 32.917 1.00 26.79 200 ARG B O 1
ATOM 5670 N N . GLY B 1 207 ? -20.730 8.476 31.294 1.00 24.75 201 GLY B N 1
ATOM 5671 C CA . GLY B 1 207 ? -20.695 9.656 32.165 1.00 25.05 201 GLY B CA 1
ATOM 5672 C C . GLY B 1 207 ? -19.594 10.667 31.865 1.00 22.43 201 GLY B C 1
ATOM 5673 O O . GLY B 1 207 ? -19.239 11.471 32.720 1.00 22.66 201 GLY B O 1
ATOM 5674 N N . ALA B 1 208 ? -19.057 10.644 30.651 1.00 24.33 202 ALA B N 1
ATOM 5675 C CA . ALA B 1 208 ? -17.930 11.512 30.301 1.00 23.85 202 ALA B CA 1
ATOM 5676 C C . ALA B 1 208 ? -18.390 12.939 30.008 1.00 23.97 202 AL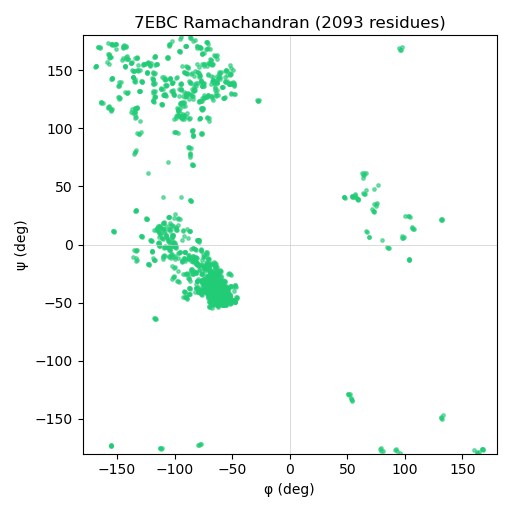A B C 1
ATOM 5677 O O . ALA B 1 208 ? -19.217 13.161 29.136 1.00 23.21 202 ALA B O 1
ATOM 5679 N N . ALA B 1 209 ? -17.839 13.900 30.741 1.00 25.74 203 ALA B N 1
ATOM 5680 C CA . ALA B 1 209 ? -18.083 15.317 30.473 1.00 24.68 203 ALA B CA 1
ATOM 5681 C C . ALA B 1 209 ? -17.304 15.786 29.246 1.00 26.31 203 ALA B C 1
ATOM 5682 O O . ALA B 1 209 ? -17.735 16.700 28.534 1.00 24.03 203 ALA B O 1
ATOM 5684 N N . GLY B 1 210 ? -16.156 15.159 29.007 1.00 23.37 204 GLY B N 1
ATOM 5685 C CA . GLY B 1 210 ? -15.389 15.407 27.795 1.00 24.85 204 GLY B CA 1
ATOM 5686 C C . GLY B 1 210 ? -14.507 14.223 27.463 1.00 24.48 204 GLY B C 1
ATOM 5687 O O . GLY B 1 210 ? -14.245 13.382 28.319 1.00 23.06 204 GLY B O 1
ATOM 5688 N N . ILE B 1 211 ? -14.055 14.156 26.212 1.00 23.55 205 ILE B N 1
ATOM 5689 C CA . ILE B 1 211 ? -13.078 13.159 25.801 1.00 23.25 205 ILE B CA 1
ATOM 5690 C C . ILE B 1 211 ? -12.027 13.809 24.912 1.00 24.62 205 ILE B C 1
ATOM 5691 O O . ILE B 1 211 ? -12.285 14.841 24.289 1.00 21.33 205 ILE B O 1
ATOM 5696 N N . HIS B 1 212 ? -10.850 13.191 24.843 1.00 22.30 206 HIS B N 1
ATOM 5697 C CA . HIS B 1 212 ? -9.830 13.608 23.892 1.00 26.53 206 HIS B CA 1
ATOM 5698 C C . HIS B 1 212 ? -9.454 12.502 22.912 1.00 26.87 206 HIS B C 1
ATOM 5699 O O . HIS B 1 212 ? -9.423 11.321 23.268 1.00 27.10 206 HIS B O 1
ATOM 5706 N N . MET B 1 213 ? -9.199 12.903 21.669 1.00 25.46 207 MET B N 1
ATOM 5707 C CA . MET B 1 213 ? -8.805 11.981 20.618 1.00 26.19 207 MET B CA 1
ATOM 5708 C C . MET B 1 213 ? -7.645 12.561 19.819 1.00 29.30 207 MET B C 1
ATOM 5709 O O . MET B 1 213 ? -7.604 13.759 19.540 1.00 27.66 207 MET B O 1
ATOM 5714 N N . GLU B 1 214 ? -6.713 11.689 19.450 1.00 28.62 208 GLU B N 1
ATOM 5715 C CA . GLU B 1 214 ? -5.412 12.099 18.955 1.00 29.47 208 GLU B CA 1
ATOM 5716 C C . GLU B 1 214 ? -5.238 11.648 17.509 1.00 28.96 208 GLU B C 1
ATOM 5717 O O . GLU B 1 214 ? -5.848 10.667 17.080 1.00 27.25 208 GLU B O 1
ATOM 5723 N N . ASP B 1 215 ? -4.378 12.350 16.778 1.00 26.40 209 ASP B N 1
ATOM 5724 C CA . ASP B 1 215 ? -4.185 12.095 15.359 1.00 25.87 209 ASP B CA 1
ATOM 5725 C C . ASP B 1 215 ? -3.142 11.007 15.096 1.00 27.43 209 ASP B C 1
ATOM 5726 O O . ASP B 1 215 ? -2.385 11.100 14.132 1.00 24.99 209 ASP B O 1
ATOM 5731 N N . GLN B 1 216 ? -3.119 9.970 15.929 1.00 24.50 210 GLN B N 1
ATOM 5732 C CA . GLN B 1 216 ? -2.327 8.770 15.632 1.00 25.28 210 GLN B CA 1
ATOM 5733 C C . GLN B 1 216 ? -3.151 7.746 14.854 1.00 23.99 210 GLN B C 1
ATOM 5734 O O . GLN B 1 216 ? -4.365 7.900 14.695 1.00 23.81 210 GLN B O 1
ATOM 5740 N N . THR B 1 217 ? -2.477 6.705 14.370 1.00 23.57 211 THR B N 1
ATOM 5741 C CA . THR B 1 217 ? -3.146 5.534 13.812 1.00 23.63 211 THR B CA 1
ATOM 5742 C C . THR B 1 217 ? -3.727 4.687 14.932 1.00 26.88 211 THR B C 1
ATOM 5743 O O . THR B 1 217 ? -3.356 4.845 16.094 1.00 25.95 211 THR B O 1
ATOM 5747 N N . SER B 1 218 ? -4.620 3.771 14.577 1.00 29.85 212 SER B N 1
ATOM 5748 C CA . SER B 1 218 ? -4.968 2.671 15.465 1.00 32.99 212 SER B CA 1
ATOM 5749 C C . SER B 1 218 ? -4.341 1.347 15.014 1.00 36.57 212 SER B C 1
ATOM 5750 O O . SER B 1 218 ? -4.583 0.301 15.629 1.00 36.73 212 SER B O 1
ATOM 5753 N N . THR B 1 219 ? -3.537 1.388 13.951 1.00 33.07 213 THR B N 1
ATOM 5754 C CA . THR B 1 219 ? -3.032 0.163 13.323 1.00 34.19 213 THR B CA 1
ATOM 5755 C C . THR B 1 219 ? -1.506 0.041 13.373 1.00 37.10 213 THR B C 1
ATOM 5756 O O . THR B 1 219 ? -0.960 -1.020 13.079 1.00 35.25 213 THR B O 1
ATOM 5760 N N . ASN B 1 220 ? -0.818 1.128 13.714 1.00 38.50 214 ASN B N 1
ATOM 5761 C CA . ASN B 1 220 ? 0.641 1.168 13.613 1.00 37.04 214 ASN B CA 1
ATOM 5762 C C . ASN B 1 220 ? 1.254 1.779 14.866 1.00 38.80 214 ASN B C 1
ATOM 5763 O O . ASN B 1 220 ? 2.328 2.379 14.824 1.00 32.61 214 ASN B O 1
ATOM 5768 N N . LYS B 1 221 ? 0.563 1.624 15.985 1.00 43.80 215 LYS B N 1
ATOM 5769 C CA . LYS B 1 221 ? 1.057 2.143 17.248 1.00 44.85 215 LYS B CA 1
ATOM 5770 C C . LYS B 1 221 ? 2.260 1.327 17.721 1.00 42.67 215 LYS B C 1
ATOM 5771 O O . LYS B 1 221 ? 2.357 0.121 17.463 1.00 33.64 215 LYS B O 1
ATOM 5777 N N . LYS B 1 222 ? 3.187 2.011 18.382 1.00 40.63 216 LYS B N 1
ATOM 5778 C CA . LYS B 1 222 ? 4.423 1.393 18.842 1.00 50.35 216 LYS B CA 1
ATOM 5779 C C . LYS B 1 222 ? 4.688 1.777 20.291 1.00 47.61 216 LYS B C 1
ATOM 5780 O O . LYS B 1 222 ? 4.125 2.753 20.795 1.00 40.06 216 LYS B O 1
ATOM 5786 N N . CYS B 1 223 ? 5.544 1.004 20.957 1.00 45.16 217 CYS B N 1
ATOM 5787 C CA . CYS B 1 223 ? 5.807 1.207 22.380 1.00 48.39 217 CYS B CA 1
ATOM 5788 C C . CYS B 1 223 ? 7.299 1.119 22.727 1.00 49.09 217 CYS B C 1
ATOM 5789 O O . CYS B 1 223 ? 7.702 1.454 23.840 1.00 47.32 217 CYS B O 1
ATOM 5792 N N . GLY B 1 224 ? 8.113 0.667 21.775 1.00 50.34 218 GLY B N 1
ATOM 5793 C CA . GLY B 1 224 ? 9.568 0.690 21.931 1.00 58.91 218 GLY B CA 1
ATOM 5794 C C . GLY B 1 224 ? 10.110 2.047 22.345 1.00 56.87 218 GLY B C 1
ATOM 5795 O O . GLY B 1 224 ? 9.517 3.080 22.038 1.00 54.15 218 GLY B O 1
ATOM 5796 N N . HIS B 1 225 ? 11.245 2.038 23.039 1.00 63.68 219 HIS B N 1
ATOM 5797 C CA . HIS B 1 225 ? 11.857 3.264 23.545 1.00 74.28 219 HIS B CA 1
ATOM 5798 C C . HIS B 1 225 ? 12.197 4.221 22.405 1.00 73.85 219 HIS B C 1
ATOM 5799 O O . HIS B 1 225 ? 11.841 5.400 22.443 1.00 77.75 219 HIS B O 1
ATOM 5806 N N . MET B 1 226 ? 12.886 3.715 21.389 1.00 72.76 220 MET B N 1
ATOM 5807 C CA . MET B 1 226 ? 13.363 4.566 20.308 1.00 81.57 220 MET B CA 1
ATOM 5808 C C . MET B 1 226 ? 12.436 4.508 19.094 1.00 72.35 220 MET B C 1
ATOM 5809 O O . MET B 1 226 ? 12.807 4.945 18.007 1.00 69.75 220 MET B O 1
ATOM 5814 N N . ALA B 1 227 ? 11.227 3.981 19.285 1.00 69.44 221 ALA B N 1
ATOM 5815 C CA . ALA B 1 227 ? 10.527 3.244 18.225 1.00 67.43 221 ALA B CA 1
ATOM 5816 C C . ALA B 1 227 ? 10.050 4.162 17.098 1.00 67.35 221 ALA B C 1
ATOM 5817 O O . ALA B 1 227 ? 9.944 3.733 15.947 1.00 59.99 221 ALA B O 1
ATOM 5819 N N . GLY B 1 228 ? 9.751 5.415 17.427 1.00 61.19 222 GLY B N 1
ATOM 5820 C CA . GLY B 1 228 ? 9.115 6.317 16.471 1.00 61.70 222 GLY B CA 1
ATOM 5821 C C . GLY B 1 228 ? 7.599 6.275 16.567 1.00 58.45 222 GLY B C 1
ATOM 5822 O O . GLY B 1 228 ? 7.042 5.587 17.423 1.00 56.33 222 GLY B O 1
ATOM 5823 N N . ARG B 1 229 ? 6.927 7.018 15.694 1.00 48.37 223 ARG B N 1
ATOM 5824 C CA . ARG B 1 229 ? 5.534 7.370 15.920 1.00 42.51 223 ARG B CA 1
ATOM 5825 C C . ARG B 1 229 ? 4.849 7.872 14.652 1.00 35.05 223 ARG B C 1
ATOM 5826 O O . ARG B 1 229 ? 5.281 8.855 14.046 1.00 29.48 223 ARG B O 1
ATOM 5834 N N . CYS B 1 230 ? 3.761 7.209 14.272 1.00 32.07 224 CYS B N 1
ATOM 5835 C CA . CYS B 1 230 ? 3.053 7.535 13.047 1.00 29.06 224 CYS B CA 1
ATOM 5836 C C . CYS B 1 230 ? 1.809 8.348 13.343 1.00 29.29 224 CYS B C 1
ATOM 5837 O O . CYS B 1 230 ? 1.026 7.983 14.223 1.00 30.10 224 CYS B O 1
ATOM 5840 N N . VAL B 1 231 ? 1.607 9.433 12.593 1.00 28.18 225 VAL B N 1
ATOM 5841 C CA . VAL B 1 231 ? 0.307 10.121 12.584 1.00 27.41 225 VAL B CA 1
ATOM 5842 C C . VAL B 1 231 ? -0.495 9.835 11.318 1.00 24.47 225 VAL B C 1
ATOM 5843 O O . VAL B 1 231 ? 0.005 9.211 10.387 1.00 24.30 225 VAL B O 1
ATOM 5847 N N . ILE B 1 232 ? -1.747 10.289 11.307 1.00 25.22 226 ILE B N 1
ATOM 5848 C CA . ILE B 1 232 ? -2.621 10.185 10.139 1.00 24.46 226 ILE B CA 1
ATOM 5849 C C . ILE B 1 232 ? -2.774 11.552 9.485 1.00 26.11 226 ILE B C 1
ATOM 5850 O O . ILE B 1 232 ? -2.518 12.585 10.113 1.00 25.46 226 ILE B O 1
ATOM 5855 N N . PRO B 1 233 ? -3.200 11.561 8.218 1.00 23.94 227 PRO B N 1
ATOM 5856 C CA . PRO B 1 233 ? -3.473 12.796 7.492 1.00 25.49 227 PRO B CA 1
ATOM 5857 C C . PRO B 1 233 ? -4.412 13.732 8.251 1.00 25.77 227 PRO B C 1
ATOM 5858 O O . PRO B 1 233 ? -5.299 13.277 8.969 1.00 22.44 227 PRO B O 1
ATOM 5862 N N . VAL B 1 234 ? -4.211 15.033 8.078 1.00 25.01 228 VAL B N 1
ATOM 5863 C CA . VAL B 1 234 ? -4.946 16.030 8.836 1.00 26.04 228 VAL B CA 1
ATOM 5864 C C . VAL B 1 234 ? -6.445 15.791 8.755 1.00 23.91 228 VAL B C 1
ATOM 5865 O O . VAL B 1 234 ? -7.120 15.756 9.780 1.00 28.74 228 VAL B O 1
ATOM 5869 N N . GLN B 1 235 ? -6.967 15.634 7.544 1.00 26.49 229 GLN B N 1
ATOM 5870 C CA . GLN B 1 235 ? -8.419 15.594 7.333 1.00 28.26 229 GLN B CA 1
ATOM 5871 C C . GLN B 1 235 ? -9.036 14.366 7.992 1.00 28.00 229 GLN B C 1
ATOM 5872 O O . GLN B 1 235 ? -10.170 14.413 8.468 1.00 28.51 229 GLN B O 1
ATOM 5878 N N . GLU B 1 236 ? -8.287 13.269 8.015 1.00 27.64 230 GLU B N 1
ATOM 5879 C CA . GLU B 1 236 ? -8.781 12.034 8.599 1.00 29.01 230 GLU B CA 1
ATOM 5880 C C . GLU B 1 236 ? -9.084 12.249 10.079 1.00 28.80 230 GLU B C 1
ATOM 5881 O O . GLU B 1 236 ? -10.083 11.747 10.579 1.00 27.10 230 GLU B O 1
ATOM 5887 N N . HIS B 1 237 ? -8.231 13.002 10.774 1.00 24.27 231 HIS B N 1
ATOM 5888 C CA . HIS B 1 237 ? -8.503 13.323 12.162 1.00 26.78 231 HIS B CA 1
ATOM 5889 C C . HIS B 1 237 ? -9.636 14.341 12.303 1.00 27.34 231 HIS B C 1
ATOM 5890 O O . HIS B 1 237 ? -10.472 14.217 13.195 1.00 25.91 231 HIS B O 1
ATOM 5897 N N . VAL B 1 238 ? -9.683 15.333 11.419 1.00 25.15 232 VAL B N 1
ATOM 5898 C CA . VAL B 1 238 ? -10.824 16.247 11.399 1.00 26.23 232 VAL B CA 1
ATOM 5899 C C . VAL B 1 238 ? -12.130 15.452 11.332 1.00 26.77 232 VAL B C 1
ATOM 5900 O O . VAL B 1 238 ? -13.088 15.742 12.043 1.00 27.66 232 VAL B O 1
ATOM 5904 N N . ASN B 1 239 ? -12.163 14.435 10.485 1.00 25.58 233 ASN B N 1
ATOM 5905 C CA . ASN B 1 239 ? -13.382 13.659 10.309 1.00 26.98 233 ASN B CA 1
ATOM 5906 C C . ASN B 1 239 ? -13.722 12.881 11.579 1.00 27.95 233 ASN B C 1
ATOM 5907 O O . ASN B 1 239 ? -14.894 12.714 11.907 1.00 27.71 233 ASN B O 1
ATOM 5912 N N . ARG B 1 240 ? -12.700 12.406 12.292 1.00 26.50 234 ARG B N 1
ATOM 5913 C CA . ARG B 1 240 ? -12.907 11.813 13.610 1.00 25.09 234 ARG B CA 1
ATOM 5914 C C . ARG B 1 240 ? -13.630 12.800 14.521 1.00 24.82 234 ARG B C 1
ATOM 5915 O O . ARG B 1 240 ? -14.618 12.463 15.160 1.00 23.85 234 ARG B O 1
ATOM 5923 N N . LEU B 1 241 ? -13.123 14.020 14.591 1.00 23.54 235 LEU B N 1
ATOM 5924 C CA . LEU B 1 241 ? -13.680 15.014 15.494 1.00 26.74 235 LEU B CA 1
ATOM 5925 C C . LEU B 1 241 ? -15.109 15.369 15.092 1.00 25.60 235 LEU B C 1
ATOM 5926 O O . LEU B 1 241 ? -15.975 15.534 15.946 1.00 28.28 235 LEU B O 1
ATOM 5931 N N . VAL B 1 242 ? -15.348 15.484 13.790 1.00 26.47 236 VAL B N 1
ATOM 5932 C CA . VAL B 1 242 ? -16.695 15.720 13.264 1.00 28.55 236 VAL B CA 1
ATOM 5933 C C . VAL B 1 242 ? -17.645 14.591 13.676 1.00 30.37 236 VAL B C 1
ATOM 5934 O O . VAL B 1 242 ? -18.835 14.823 13.952 1.00 26.68 236 VAL B O 1
ATOM 5938 N N . THR B 1 243 ? -17.114 13.373 13.726 1.00 25.07 237 THR B N 1
ATOM 5939 C CA . THR B 1 243 ? -17.929 12.201 14.003 1.00 29.18 237 THR B CA 1
ATOM 5940 C C . THR B 1 243 ? -18.293 12.131 15.487 1.00 27.82 237 THR B C 1
ATOM 5941 O O . THR B 1 243 ? -19.417 11.775 15.835 1.00 30.17 237 THR B O 1
ATOM 5945 N N . ILE B 1 244 ? -17.344 12.483 16.350 1.00 27.09 238 ILE B N 1
ATOM 5946 C CA . ILE B 1 244 ? -17.619 12.653 17.773 1.00 26.98 238 ILE B CA 1
ATOM 5947 C C . ILE B 1 244 ? -18.754 13.661 17.980 1.00 28.03 238 ILE B C 1
ATOM 5948 O O . ILE B 1 244 ? -19.723 13.382 18.687 1.00 28.22 238 ILE B O 1
ATOM 5953 N N . ARG B 1 245 ? -18.628 14.838 17.371 1.00 28.77 239 ARG B N 1
ATOM 5954 C CA . ARG B 1 245 ? -19.630 15.896 17.539 1.00 27.96 239 ARG B CA 1
ATOM 5955 C C . ARG B 1 245 ? -20.982 15.478 16.969 1.00 24.23 239 ARG B C 1
ATOM 5956 O O . ARG B 1 245 ? -22.026 15.841 17.503 1.00 25.41 239 ARG B O 1
ATOM 5964 N N . MET B 1 246 ? -20.954 14.693 15.900 1.00 24.59 240 MET B N 1
ATOM 5965 C CA . MET B 1 246 ? -22.179 14.202 15.281 1.00 25.34 240 MET B CA 1
ATOM 5966 C C . MET B 1 246 ? -22.936 13.260 16.213 1.00 25.08 240 MET B C 1
ATOM 5967 O O . MET B 1 246 ? -24.156 13.356 16.361 1.00 30.18 240 MET B O 1
ATOM 5972 N N . CYS B 1 247 ? -22.207 12.347 16.840 1.00 26.71 241 CYS B N 1
ATOM 5973 C CA . CYS B 1 247 ? -22.787 11.462 17.842 1.00 25.42 241 CYS B CA 1
ATOM 5974 C C . CYS B 1 247 ? -23.351 12.260 19.013 1.00 25.04 241 CYS B C 1
ATOM 5975 O O . CYS B 1 247 ? -24.450 11.996 19.477 1.00 25.00 241 CYS B O 1
ATOM 5978 N N . ALA B 1 248 ? -22.589 13.241 19.489 1.00 25.22 242 ALA B N 1
ATOM 5979 C CA . ALA B 1 248 ? -23.037 14.081 20.594 1.00 26.37 242 ALA B CA 1
ATOM 5980 C C . ALA B 1 248 ? -24.300 14.849 20.219 1.00 26.87 242 ALA B C 1
ATOM 5981 O O . ALA B 1 248 ? -25.195 15.013 21.037 1.00 30.33 242 ALA B O 1
ATOM 5983 N N . ASP B 1 249 ? -24.371 15.315 18.977 1.00 29.67 243 ASP B N 1
ATOM 5984 C CA . ASP B 1 249 ? -25.546 16.051 18.512 1.00 30.39 243 ASP B CA 1
ATOM 5985 C C . ASP B 1 249 ? -26.764 15.137 18.432 1.00 29.48 243 ASP B C 1
ATOM 5986 O O . ASP B 1 249 ? -27.882 15.526 18.779 1.00 27.57 243 ASP B O 1
ATOM 5991 N N . ILE B 1 250 ? -26.542 13.912 17.982 1.00 30.36 244 ILE B N 1
ATOM 5992 C CA . ILE B 1 250 ? -27.617 12.946 17.900 1.00 30.12 244 ILE B CA 1
ATOM 5993 C C . ILE B 1 250 ? -28.146 12.622 19.298 1.00 31.95 244 ILE B C 1
ATOM 5994 O O . ILE B 1 250 ? -29.332 12.330 19.465 1.00 31.60 244 ILE B O 1
ATOM 5999 N N . MET B 1 251 ? -27.269 12.696 20.299 1.00 29.98 245 MET B N 1
ATOM 6000 C CA . MET B 1 251 ? -27.626 12.320 21.667 1.00 31.08 245 MET B CA 1
ATOM 6001 C C . MET B 1 251 ? -27.911 13.546 22.538 1.00 29.73 245 MET B C 1
ATOM 6002 O O . MET B 1 251 ? -28.093 13.433 23.747 1.00 30.05 245 MET B O 1
ATOM 6007 N N . HIS B 1 252 ? -27.949 14.713 21.905 1.00 30.48 246 HIS B N 1
ATOM 6008 C CA . HIS B 1 252 ? -28.212 15.975 22.587 1.00 32.91 246 HIS B CA 1
ATOM 6009 C C . HIS B 1 252 ? -27.264 16.220 23.767 1.00 30.90 246 HIS B C 1
ATOM 6010 O O . HIS B 1 252 ? -27.686 16.693 24.817 1.00 25.38 246 HIS B O 1
ATOM 6017 N N . SER B 1 253 ? -25.985 15.907 23.586 1.00 28.53 247 SER B N 1
ATOM 6018 C CA . SER B 1 253 ? -24.998 16.123 24.638 1.00 27.84 247 SER B CA 1
ATOM 6019 C C . SER B 1 253 ? -24.138 17.350 24.353 1.00 26.76 247 SER B C 1
ATOM 6020 O O . SER B 1 253 ? -23.771 17.608 23.209 1.00 29.41 247 SER B O 1
ATOM 6023 N N . ASP B 1 254 ? -23.795 18.083 25.406 1.00 29.81 248 ASP B N 1
ATOM 6024 C CA . ASP B 1 254 ? -22.880 19.220 25.301 1.00 30.01 248 ASP B CA 1
ATOM 6025 C C . ASP B 1 254 ? -21.407 18.797 25.430 1.00 30.94 248 ASP B C 1
ATOM 6026 O O . ASP B 1 254 ? -20.520 19.645 25.583 1.00 27.84 248 ASP B O 1
ATOM 6031 N N . LEU B 1 255 ? -21.165 17.486 25.366 1.00 28.08 249 LEU B N 1
ATOM 6032 C CA . LEU B 1 255 ? -19.821 16.892 25.455 1.00 25.42 249 LEU B CA 1
ATOM 6033 C C . LEU B 1 255 ? -18.683 17.791 24.977 1.00 25.52 249 LEU B C 1
ATOM 6034 O O . LEU B 1 255 ? -18.674 18.245 23.842 1.00 27.99 249 LEU B O 1
ATOM 6039 N N . ILE B 1 256 ? -17.716 18.033 25.855 1.00 28.61 250 ILE B N 1
ATOM 6040 C CA . ILE B 1 256 ? -16.498 18.743 25.484 1.00 29.20 250 ILE B CA 1
ATOM 6041 C C . ILE B 1 256 ? -15.572 17.825 24.694 1.00 31.28 250 ILE B C 1
ATOM 6042 O O . ILE B 1 256 ? -15.385 16.654 25.044 1.00 29.61 250 ILE B O 1
ATOM 6047 N N . VAL B 1 257 ? -15.003 18.363 23.622 1.00 28.54 251 VAL B N 1
ATOM 6048 C CA . VAL B 1 257 ? -14.112 17.603 22.758 1.00 29.72 251 VAL B CA 1
ATOM 6049 C C . VAL B 1 257 ? -12.728 18.231 22.786 1.00 32.42 251 VAL B C 1
ATOM 6050 O O . VAL B 1 257 ? -12.576 19.434 22.563 1.00 28.12 251 VAL B O 1
ATOM 6054 N N . VAL B 1 258 ? -11.727 17.411 23.084 1.00 29.30 252 VAL B N 1
ATOM 6055 C CA . VAL B 1 258 ? -10.350 17.854 23.098 1.00 28.00 252 VAL B CA 1
ATOM 6056 C C . VAL B 1 258 ? -9.615 17.203 21.941 1.00 32.17 252 VAL B C 1
ATOM 6057 O O . VAL B 1 258 ? -9.543 15.980 21.856 1.00 34.94 252 VAL B O 1
ATOM 6061 N N . ALA B 1 259 ? -9.081 18.023 21.043 1.00 32.15 253 ALA B N 1
ATOM 6062 C CA . ALA B 1 259 ? -8.293 17.521 19.935 1.00 27.44 253 ALA B CA 1
ATOM 6063 C C . ALA B 1 259 ? -6.823 17.530 20.302 1.00 30.38 253 ALA B C 1
ATOM 6064 O O . ALA B 1 259 ? -6.260 18.567 20.647 1.00 29.85 253 ALA B O 1
ATOM 6066 N N . ARG B 1 260 ? -6.205 16.361 20.234 1.00 28.47 254 ARG B N 1
ATOM 6067 C CA . ARG B 1 260 ? -4.795 16.235 20.536 1.00 26.14 254 ARG B CA 1
ATOM 6068 C C . ARG B 1 260 ? -4.039 15.894 19.265 1.00 26.67 254 ARG B C 1
ATOM 6069 O O . ARG B 1 260 ? -4.455 15.011 18.513 1.00 23.86 254 ARG B O 1
ATOM 6077 N N . THR B 1 261 ? -2.929 16.590 19.026 1.00 23.67 255 THR B N 1
ATOM 6078 C CA . THR B 1 261 ? -1.991 16.173 17.998 1.00 23.85 255 THR B CA 1
ATOM 6079 C C . THR B 1 261 ? -0.736 15.577 18.615 1.00 26.00 255 THR B C 1
ATOM 6080 O O . THR B 1 261 ? -0.204 16.099 19.597 1.00 28.71 255 THR B O 1
ATOM 6084 N N . ASP B 1 262 ? -0.271 14.481 18.028 1.00 26.20 256 ASP B N 1
ATOM 6085 C CA . ASP B 1 262 ? 0.954 13.828 18.458 1.00 27.73 256 ASP B CA 1
ATOM 6086 C C . ASP B 1 262 ? 2.082 14.113 17.477 1.00 31.62 256 ASP B C 1
ATOM 6087 O O . ASP B 1 262 ? 3.047 13.349 17.392 1.00 29.29 256 ASP B O 1
ATOM 6092 N N . SER B 1 263 ? 1.956 15.215 16.737 1.00 29.21 257 SER B N 1
ATOM 6093 C CA . SER B 1 263 ? 2.819 15.475 15.587 1.00 32.43 257 SER B CA 1
ATOM 6094 C C . SER B 1 263 ? 4.155 16.081 15.994 1.00 31.07 257 SER B C 1
ATOM 6095 O O . SER B 1 263 ? 5.061 16.181 15.177 1.00 34.08 257 SER B O 1
ATOM 6098 N N . GLU B 1 264 ? 4.274 16.496 17.249 1.00 33.43 258 GLU B N 1
ATOM 6099 C CA . GLU B 1 264 ? 5.483 17.174 17.708 1.00 34.00 258 GLU B CA 1
ATOM 6100 C C . GLU B 1 264 ? 6.697 16.258 17.625 1.00 36.50 258 GLU B C 1
ATOM 6101 O O . GLU B 1 264 ? 7.806 16.718 17.338 1.00 38.92 258 GLU B O 1
ATOM 6107 N N . ALA B 1 265 ? 6.486 14.965 17.862 1.00 30.35 259 ALA B N 1
ATOM 6108 C CA . ALA B 1 265 ? 7.571 13.990 17.782 1.00 33.33 259 ALA B CA 1
ATOM 6109 C C . ALA B 1 265 ? 7.243 12.861 16.814 1.00 31.91 259 ALA B C 1
ATOM 6110 O O . ALA B 1 265 ? 7.817 11.778 16.895 1.00 30.39 259 ALA B O 1
ATOM 6112 N N . ALA B 1 266 ? 6.329 13.122 15.886 1.00 34.88 260 ALA B N 1
ATOM 6113 C CA . ALA B 1 266 ? 6.007 12.152 14.841 1.00 35.35 260 ALA B CA 1
ATOM 6114 C C . ALA B 1 266 ? 7.198 11.977 13.914 1.00 28.79 260 ALA B C 1
ATOM 6115 O O . ALA B 1 266 ? 7.885 12.942 13.577 1.00 30.92 260 ALA B O 1
ATOM 6117 N N . THR B 1 267 ? 7.437 10.742 13.502 1.00 27.23 261 THR B N 1
ATOM 6118 C CA . THR B 1 267 ? 8.489 10.455 12.533 1.00 29.25 261 THR B CA 1
ATOM 6119 C C . THR B 1 267 ? 7.921 9.807 11.272 1.00 27.61 261 THR B C 1
ATOM 6120 O O . THR B 1 267 ? 8.641 9.593 10.305 1.00 26.85 261 THR B O 1
ATOM 6124 N N . LEU B 1 268 ? 6.628 9.500 11.293 1.00 29.92 262 LEU B N 1
ATOM 6125 C CA . LEU B 1 268 ? 5.982 8.801 10.186 1.00 31.61 262 LEU B CA 1
ATOM 6126 C C . LEU B 1 268 ? 4.566 9.328 9.981 1.00 26.75 262 LEU B C 1
ATOM 6127 O O . LEU B 1 268 ? 3.949 9.831 10.907 1.00 25.46 262 LEU B O 1
ATOM 6132 N N . ILE B 1 269 ? 4.065 9.218 8.756 1.00 26.62 263 ILE B N 1
ATOM 6133 C CA . ILE B 1 269 ? 2.660 9.490 8.475 1.00 24.85 263 ILE B CA 1
ATOM 6134 C C . ILE B 1 269 ? 2.107 8.397 7.571 1.00 25.70 263 ILE B C 1
ATOM 6135 O O . ILE B 1 269 ? 2.840 7.819 6.769 1.00 28.19 263 ILE B O 1
ATOM 6140 N N . SER B 1 270 ? 0.819 8.102 7.717 1.00 27.36 264 SER B N 1
ATOM 6141 C CA . SER B 1 270 ? 0.238 6.882 7.150 1.00 27.91 264 SER B CA 1
ATOM 6142 C C . SER B 1 270 ? -0.069 7.049 5.664 1.00 25.59 264 SER B C 1
ATOM 6143 O O . SER B 1 270 ? -0.289 6.072 4.961 1.00 28.44 264 SER B O 1
ATOM 6146 N N . SER B 1 271 ? -0.087 8.292 5.194 1.00 28.43 265 SER B N 1
ATOM 6147 C CA . SER B 1 271 ? -0.460 8.592 3.810 1.00 26.58 265 SER B CA 1
ATOM 6148 C C . SER B 1 271 ? -0.133 10.048 3.476 1.00 26.15 265 SER B C 1
ATOM 6149 O O . SER B 1 271 ? -0.107 10.908 4.358 1.00 25.02 265 SER B O 1
ATOM 6152 N N . THR B 1 272 ? 0.113 10.325 2.200 1.00 27.80 266 THR B N 1
ATOM 6153 C CA . THR B 1 272 ? 0.499 11.670 1.780 1.00 26.50 266 THR B CA 1
ATOM 6154 C C . THR B 1 272 ? -0.699 12.451 1.249 1.00 27.88 266 THR B C 1
ATOM 6155 O O . THR B 1 272 ? -0.534 13.503 0.640 1.00 26.92 266 THR B O 1
ATOM 6159 N N . ILE B 1 273 ? -1.902 11.933 1.471 1.00 26.32 267 ILE B N 1
ATOM 6160 C CA . ILE B 1 273 ? -3.067 12.367 0.706 1.00 28.54 267 ILE B CA 1
ATOM 6161 C C . ILE B 1 273 ? -3.456 13.821 0.998 1.00 27.09 267 ILE B C 1
ATOM 6162 O O . ILE B 1 273 ? -4.048 14.482 0.158 1.00 30.38 267 ILE B O 1
ATOM 6167 N N . ASP B 1 274 ? -3.125 14.316 2.187 1.00 28.71 268 ASP B N 1
ATOM 6168 C CA . ASP B 1 274 ? -3.539 15.656 2.585 1.00 30.12 268 ASP B CA 1
ATOM 6169 C C . ASP B 1 274 ? -2.457 16.689 2.288 1.00 31.04 268 ASP B C 1
ATOM 6170 O O . ASP B 1 274 ? -1.329 16.592 2.774 1.00 28.10 268 ASP B O 1
ATOM 6175 N N . THR B 1 275 ? -2.818 17.680 1.484 1.00 30.45 269 THR B N 1
ATOM 6176 C CA . THR B 1 275 ? -1.862 18.621 0.945 1.00 27.35 269 THR B CA 1
ATOM 6177 C C . THR B 1 275 ? -1.246 19.470 2.053 1.00 29.63 269 THR B C 1
ATOM 6178 O O . THR B 1 275 ? -0.127 19.964 1.914 1.00 33.56 269 THR B O 1
ATOM 6182 N N . ARG B 1 276 ? -1.958 19.617 3.165 1.00 28.52 270 ARG B N 1
ATOM 6183 C CA . ARG B 1 276 ? -1.426 20.352 4.315 1.00 30.56 270 ARG B CA 1
ATOM 6184 C C . ARG B 1 276 ? -0.193 19.669 4.925 1.00 30.88 270 ARG B C 1
ATOM 6185 O O . ARG B 1 276 ? 0.649 20.324 5.535 1.00 31.20 270 ARG B O 1
ATOM 6193 N N . ASP B 1 277 ? -0.087 18.356 4.746 1.00 27.51 271 ASP B N 1
ATOM 6194 C CA . ASP B 1 277 ? 1.014 17.583 5.317 1.00 29.99 271 ASP B CA 1
ATOM 6195 C C . ASP B 1 277 ? 2.286 17.652 4.472 1.00 27.16 271 ASP B C 1
ATOM 6196 O O . ASP B 1 277 ? 3.352 17.231 4.913 1.00 27.97 271 ASP B O 1
ATOM 6201 N N . HIS B 1 278 ? 2.171 18.144 3.245 1.00 31.64 272 HIS B N 1
ATOM 6202 C CA . HIS B 1 278 ? 3.203 17.899 2.242 1.00 30.51 272 HIS B CA 1
ATOM 6203 C C . HIS B 1 278 ? 4.535 18.529 2.628 1.00 26.38 272 HIS B C 1
ATOM 6204 O O . HIS B 1 278 ? 5.587 17.927 2.441 1.00 31.93 272 HIS B O 1
ATOM 6211 N N . TYR B 1 279 ? 4.488 19.733 3.184 1.00 30.74 273 TYR B N 1
ATOM 6212 C CA . TYR B 1 279 ? 5.700 20.419 3.639 1.00 31.84 273 TYR B CA 1
ATOM 6213 C C . TYR B 1 279 ? 6.579 19.488 4.475 1.00 34.19 273 TYR B C 1
ATOM 6214 O O . TYR B 1 279 ? 7.809 19.567 4.425 1.00 30.44 273 TYR B O 1
ATOM 6223 N N . PHE B 1 280 ? 5.945 18.603 5.242 1.00 34.59 274 PHE B N 1
ATOM 6224 C CA . PHE B 1 280 ? 6.636 17.894 6.317 1.00 29.78 274 PHE B CA 1
ATOM 6225 C C . PHE B 1 280 ? 7.060 16.490 5.917 1.00 33.38 274 PHE B C 1
ATOM 6226 O O . PHE B 1 280 ? 7.662 15.772 6.711 1.00 31.16 274 PHE B O 1
ATOM 6234 N N . ILE B 1 281 ? 6.747 16.091 4.688 1.00 32.78 275 ILE B N 1
ATOM 6235 C CA . ILE B 1 281 ? 6.987 14.720 4.277 1.00 30.32 275 ILE B CA 1
ATOM 6236 C C . ILE B 1 281 ? 8.375 14.585 3.675 1.00 30.94 275 ILE B C 1
ATOM 6237 O O . ILE B 1 281 ? 8.746 15.322 2.764 1.00 32.35 275 ILE B O 1
ATOM 6242 N N . VAL B 1 282 ? 9.131 13.624 4.187 1.00 29.70 276 VAL B N 1
ATOM 6243 C CA . VAL B 1 282 ? 10.528 13.491 3.848 1.00 31.79 276 VAL B CA 1
ATOM 6244 C C . VAL B 1 282 ? 10.685 12.724 2.542 1.00 32.36 276 VAL B C 1
ATOM 6245 O O . VAL B 1 282 ? 10.074 11.672 2.351 1.00 32.28 276 VAL B O 1
ATOM 6249 N N . GLY B 1 283 ? 11.503 13.265 1.643 1.00 34.36 277 GLY B N 1
ATOM 6250 C CA . GLY B 1 283 ? 11.759 12.631 0.353 1.00 35.37 277 GLY B CA 1
ATOM 6251 C C . GLY B 1 283 ? 13.237 12.368 0.122 1.00 35.34 277 GLY B C 1
ATOM 6252 O O . GLY B 1 283 ? 14.101 13.039 0.699 1.00 36.16 277 GLY B O 1
ATOM 6253 N N . ALA B 1 284 ? 13.524 11.394 -0.736 1.00 33.18 278 ALA B N 1
ATOM 6254 C CA . ALA B 1 284 ? 14.886 11.139 -1.194 1.00 40.60 278 ALA B CA 1
ATOM 6255 C C . ALA B 1 284 ? 15.245 12.022 -2.393 1.00 42.09 278 ALA B C 1
ATOM 6256 O O . ALA B 1 284 ? 14.424 12.221 -3.287 1.00 40.45 278 ALA B O 1
ATOM 6258 N N . THR B 1 285 ? 16.468 12.552 -2.396 1.00 43.10 279 THR B N 1
ATOM 6259 C CA . THR B 1 285 ? 16.941 13.423 -3.478 1.00 46.06 279 THR B CA 1
ATOM 6260 C C . THR B 1 285 ? 17.991 12.728 -4.356 1.00 48.62 279 THR B C 1
ATOM 6261 O O . THR B 1 285 ? 18.462 13.298 -5.339 1.00 47.50 279 THR B O 1
ATOM 6265 N N . ASN B 1 286 ? 18.346 11.497 -3.999 1.00 47.47 280 ASN B N 1
ATOM 6266 C CA . ASN B 1 286 ? 19.248 10.686 -4.812 1.00 47.69 280 ASN B CA 1
ATOM 6267 C C . ASN B 1 286 ? 18.462 9.699 -5.669 1.00 50.25 280 ASN B C 1
ATOM 6268 O O . ASN B 1 286 ? 17.878 8.745 -5.152 1.00 53.85 280 ASN B O 1
ATOM 6273 N N . PRO B 1 287 ? 18.454 9.920 -6.992 1.00 56.86 281 PRO B N 1
ATOM 6274 C CA . PRO B 1 287 ? 17.596 9.160 -7.901 1.00 54.53 281 PRO B CA 1
ATOM 6275 C C . PRO B 1 287 ? 18.129 7.775 -8.234 1.00 50.53 281 PRO B C 1
ATOM 6276 O O . PRO B 1 287 ? 17.517 7.058 -9.017 1.00 51.30 281 PRO B O 1
ATOM 6280 N N . ASN B 1 288 ? 19.255 7.399 -7.639 1.00 54.83 282 ASN B N 1
ATOM 6281 C CA . ASN B 1 288 ? 19.930 6.158 -8.019 1.00 59.10 282 ASN B CA 1
ATOM 6282 C C . ASN B 1 288 ? 19.989 5.180 -6.856 1.00 57.73 282 ASN B C 1
ATOM 6283 O O . ASN B 1 288 ? 20.704 4.183 -6.915 1.00 54.33 282 ASN B O 1
ATOM 6288 N N . ILE B 1 289 ? 19.231 5.458 -5.801 1.00 60.17 283 ILE B N 1
ATOM 6289 C CA . ILE B 1 289 ? 19.236 4.590 -4.630 1.00 58.13 283 ILE B CA 1
ATOM 6290 C C . ILE B 1 289 ? 18.035 3.652 -4.654 1.00 50.30 283 ILE B C 1
ATOM 6291 O O . ILE B 1 289 ? 16.953 4.024 -5.110 1.00 46.14 283 ILE B O 1
ATOM 6296 N N . GLU B 1 290 ? 18.247 2.424 -4.189 1.00 49.03 284 GLU B N 1
ATOM 6297 C CA . GLU B 1 290 ? 17.181 1.438 -4.086 1.00 41.53 284 GLU B CA 1
ATOM 6298 C C . GLU B 1 290 ? 16.193 1.849 -2.999 1.00 43.39 284 GLU B C 1
ATOM 6299 O O . GLU B 1 290 ? 16.550 2.583 -2.073 1.00 40.60 284 GLU B O 1
ATOM 6305 N N . PRO B 1 291 ? 14.944 1.375 -3.105 1.00 41.95 285 PRO B N 1
ATOM 6306 C CA . PRO B 1 291 ? 13.948 1.650 -2.073 1.00 43.76 285 PRO B CA 1
ATOM 6307 C C . PRO B 1 291 ? 14.396 1.129 -0.709 1.00 43.81 285 PRO B C 1
ATOM 6308 O O . PRO B 1 291 ? 14.907 0.011 -0.606 1.00 42.97 285 PRO B O 1
ATOM 6312 N N . PHE B 1 292 ? 14.212 1.942 0.325 1.00 37.89 286 PHE B N 1
ATOM 6313 C CA . PHE B 1 292 ? 14.573 1.539 1.674 1.00 41.33 286 PHE B CA 1
ATOM 6314 C C . PHE B 1 292 ? 13.984 0.183 2.066 1.00 42.09 286 PHE B C 1
ATOM 6315 O O . PHE B 1 292 ? 14.683 -0.670 2.610 1.00 43.75 286 PHE B O 1
ATOM 6323 N N . ALA B 1 293 ? 12.699 -0.011 1.797 1.00 41.32 287 ALA B N 1
ATOM 6324 C CA . ALA B 1 293 ? 12.009 -1.202 2.275 1.00 43.38 287 ALA B CA 1
ATOM 6325 C C . ALA B 1 293 ? 12.637 -2.457 1.688 1.00 46.53 287 ALA B C 1
ATOM 6326 O O . ALA B 1 293 ? 12.788 -3.467 2.377 1.00 47.49 287 ALA B O 1
ATOM 6328 N N . GLU B 1 294 ? 13.001 -2.388 0.411 1.00 48.52 288 GLU B N 1
ATOM 6329 C CA . GLU B 1 294 ? 13.581 -3.534 -0.282 1.00 50.84 288 GLU B CA 1
ATOM 6330 C C . GLU B 1 294 ? 15.019 -3.794 0.162 1.00 51.30 288 GLU B C 1
ATOM 6331 O O . GLU B 1 294 ? 15.439 -4.943 0.282 1.00 56.07 288 GLU B O 1
ATOM 6337 N N . VAL B 1 295 ? 15.764 -2.724 0.419 1.00 48.32 289 VAL B N 1
ATOM 6338 C CA . VAL B 1 295 ? 17.111 -2.851 0.965 1.00 48.56 289 VAL B CA 1
ATOM 6339 C C . VAL B 1 295 ? 17.101 -3.524 2.339 1.00 55.86 289 VAL B C 1
ATOM 6340 O O . VAL B 1 295 ? 17.881 -4.445 2.591 1.00 61.45 289 VAL B O 1
ATOM 6344 N N . LEU B 1 296 ? 16.218 -3.064 3.225 1.00 58.56 290 LEU B N 1
ATOM 6345 C CA . LEU B 1 296 ? 16.138 -3.605 4.584 1.00 57.19 290 LEU B CA 1
ATOM 6346 C C . LEU B 1 296 ? 15.660 -5.052 4.575 1.00 54.05 290 LEU B C 1
ATOM 6347 O O . LEU B 1 296 ? 16.123 -5.874 5.361 1.00 64.26 290 LEU B O 1
ATOM 6352 N N . ASN B 1 297 ? 14.731 -5.358 3.680 1.00 55.97 291 ASN B N 1
ATOM 6353 C CA . ASN B 1 297 ? 14.240 -6.718 3.525 1.00 61.71 291 ASN B CA 1
ATOM 6354 C C . ASN B 1 297 ? 15.360 -7.661 3.074 1.00 70.35 291 ASN B C 1
ATOM 6355 O O . ASN B 1 297 ? 15.564 -8.721 3.665 1.00 71.66 291 ASN B O 1
ATOM 6360 N N . ASP B 1 298 ? 16.085 -7.270 2.029 1.00 75.47 292 ASP B N 1
ATOM 6361 C CA . ASP B 1 298 ? 17.213 -8.060 1.536 1.00 75.24 292 ASP B CA 1
ATOM 6362 C C . ASP B 1 298 ? 18.224 -8.340 2.646 1.00 74.94 292 ASP B C 1
ATOM 6363 O O . ASP B 1 298 ? 18.804 -9.426 2.711 1.00 75.31 292 ASP B O 1
ATOM 6368 N N . ALA B 1 299 ? 18.435 -7.349 3.507 1.00 68.12 293 ALA B N 1
ATOM 6369 C CA . ALA B 1 299 ? 19.431 -7.449 4.566 1.00 67.22 293 ALA B CA 1
ATOM 6370 C C . ALA B 1 299 ? 18.984 -8.411 5.665 1.00 74.47 293 ALA B C 1
ATOM 6371 O O . ALA B 1 299 ? 19.804 -9.107 6.263 1.00 84.44 293 ALA B O 1
ATOM 6373 N N . ILE B 1 300 ? 17.682 -8.448 5.926 1.00 75.50 294 ILE B N 1
ATOM 6374 C CA . ILE B 1 300 ? 17.118 -9.415 6.863 1.00 82.88 294 ILE B CA 1
ATOM 6375 C C . ILE B 1 300 ? 17.211 -10.827 6.293 1.00 84.55 294 ILE B C 1
ATOM 6376 O O . ILE B 1 300 ? 17.539 -11.774 7.008 1.00 86.46 294 ILE B O 1
ATOM 6381 N N . MET B 1 301 ? 16.924 -10.957 5.003 1.00 82.10 295 MET B N 1
ATOM 6382 C CA . MET B 1 301 ? 16.875 -12.255 4.344 1.00 88.63 295 MET B CA 1
ATOM 6383 C C . MET B 1 301 ? 18.269 -12.873 4.197 1.00 91.77 295 MET B C 1
ATOM 6384 O O . MET B 1 301 ? 18.397 -14.072 3.954 1.00 78.98 295 MET B O 1
ATOM 6389 N N . SER B 1 302 ? 19.308 -12.055 4.346 1.00 90.24 296 SER B N 1
ATOM 6390 C CA . SER B 1 302 ? 20.683 -12.551 4.396 1.00 82.74 296 SER B CA 1
ATOM 6391 C C . SER B 1 302 ? 21.174 -12.797 5.827 1.00 84.27 296 SER B C 1
ATOM 6392 O O . SER B 1 302 ? 22.335 -13.148 6.044 1.00 80.18 296 SER B O 1
ATOM 6395 N N . GLY B 1 303 ? 20.286 -12.614 6.799 1.00 86.84 297 GLY B N 1
ATOM 6396 C CA . GLY B 1 303 ? 20.594 -12.935 8.191 1.00 84.13 297 GLY B CA 1
ATOM 6397 C C . GLY B 1 303 ? 21.542 -11.931 8.821 1.00 81.27 297 GLY B C 1
ATOM 6398 O O . GLY B 1 303 ? 22.520 -12.302 9.468 1.00 88.03 297 GLY B O 1
ATOM 6399 N N . ALA B 1 304 ? 21.244 -10.650 8.635 1.00 81.89 298 ALA B N 1
ATOM 6400 C CA . ALA B 1 304 ? 21.966 -9.585 9.319 1.00 86.05 298 ALA B CA 1
ATOM 6401 C C . ALA B 1 304 ? 21.464 -9.438 10.754 1.00 86.34 298 ALA B C 1
ATOM 6402 O O . ALA B 1 304 ? 20.287 -9.664 11.039 1.00 73.73 298 ALA B O 1
ATOM 6404 N N . SER B 1 305 ? 22.363 -9.051 11.653 1.00 85.09 299 SER B N 1
ATOM 6405 C CA . SER B 1 305 ? 22.026 -8.913 13.066 1.00 89.69 299 SER B CA 1
ATOM 6406 C C . SER B 1 305 ? 21.312 -7.589 13.326 1.00 88.47 299 SER B C 1
ATOM 6407 O O . SER B 1 305 ? 21.275 -6.714 12.464 1.00 91.11 299 SER B O 1
ATOM 6410 N N . GLY B 1 306 ? 20.751 -7.445 14.522 1.00 97.00 300 GLY B N 1
ATOM 6411 C CA . GLY B 1 306 ? 19.900 -6.301 14.842 1.00 90.46 300 GLY B CA 1
ATOM 6412 C C . GLY B 1 306 ? 20.675 -4.997 14.854 1.00 91.74 300 GLY B C 1
ATOM 6413 O O . GLY B 1 306 ? 20.113 -3.924 14.633 1.00 98.14 300 GLY B O 1
ATOM 6414 N N . GLN B 1 307 ? 21.974 -5.091 15.112 1.00 92.49 301 GLN B N 1
ATOM 6415 C CA . GLN B 1 307 ? 22.853 -3.928 15.061 1.00 100.96 301 GLN B CA 1
ATOM 6416 C C . GLN B 1 307 ? 23.241 -3.595 13.619 1.00 104.74 301 GLN B C 1
ATOM 6417 O O . GLN B 1 307 ? 23.328 -2.425 13.239 1.00 114.01 301 GLN B O 1
ATOM 6423 N N . GLU B 1 308 ? 23.475 -4.627 12.817 1.00 101.94 302 GLU B N 1
ATOM 6424 C CA . GLU B 1 308 ? 23.803 -4.434 11.408 1.00 103.44 302 GLU B CA 1
ATOM 6425 C C . GLU B 1 308 ? 22.655 -3.755 10.656 1.00 101.75 302 GLU B C 1
ATOM 6426 O O . GLU B 1 308 ? 22.884 -3.007 9.707 1.00 101.16 302 GLU B O 1
ATOM 6432 N N . LEU B 1 309 ? 21.426 -4.018 11.089 1.00 93.22 303 LEU B N 1
ATOM 6433 C CA . LEU B 1 309 ? 20.239 -3.483 10.423 1.00 81.78 303 LEU B CA 1
ATOM 6434 C C . LEU B 1 309 ? 20.042 -2.013 10.760 1.00 80.59 303 LEU B C 1
ATOM 6435 O O . LEU B 1 309 ? 19.532 -1.242 9.949 1.00 82.63 303 LEU B O 1
ATOM 6440 N N . ALA B 1 310 ? 20.436 -1.632 11.969 1.00 79.90 304 ALA B N 1
ATOM 6441 C CA . ALA B 1 310 ? 20.406 -0.231 12.372 1.00 85.21 304 ALA B CA 1
ATOM 6442 C C . ALA B 1 310 ? 21.489 0.554 11.634 1.00 81.20 304 ALA B C 1
ATOM 6443 O O . ALA B 1 310 ? 21.315 1.734 11.325 1.00 74.53 304 ALA B O 1
ATOM 6445 N N . ASP B 1 311 ? 22.608 -0.112 11.359 1.00 82.59 305 ASP B N 1
ATOM 6446 C CA . ASP B 1 311 ? 23.696 0.487 10.590 1.00 85.71 305 ASP B CA 1
ATOM 6447 C C . ASP B 1 311 ? 23.258 0.732 9.152 1.00 75.36 305 ASP B C 1
ATOM 6448 O O . ASP B 1 311 ? 23.475 1.812 8.609 1.00 62.85 305 ASP B O 1
ATOM 6453 N N . ILE B 1 312 ? 22.642 -0.278 8.544 1.00 67.75 306 ILE B N 1
ATOM 6454 C CA . ILE B 1 312 ? 22.219 -0.194 7.150 1.00 67.57 306 ILE B CA 1
ATOM 6455 C C . ILE B 1 312 ? 21.146 0.876 6.963 1.00 65.14 306 ILE B C 1
ATOM 6456 O O . ILE B 1 312 ? 21.148 1.600 5.966 1.00 61.85 306 ILE B O 1
ATOM 6461 N N . GLU B 1 313 ? 20.233 0.977 7.923 1.00 62.04 307 GLU B N 1
ATOM 6462 C CA . GLU B 1 313 ? 19.164 1.962 7.847 1.00 61.71 307 GLU B CA 1
ATOM 6463 C C . GLU B 1 313 ? 19.747 3.367 7.893 1.00 62.02 307 GLU B C 1
ATOM 6464 O O . GLU B 1 313 ? 19.384 4.220 7.082 1.00 69.33 307 GLU B O 1
ATOM 6470 N N . GLN B 1 314 ? 20.663 3.603 8.829 1.00 66.38 308 GLN B N 1
ATOM 6471 C CA . GLN B 1 314 ? 21.269 4.926 8.979 1.00 70.46 308 GLN B CA 1
ATOM 6472 C C . GLN B 1 314 ? 22.120 5.283 7.762 1.00 62.95 308 GLN B C 1
ATOM 6473 O O . GLN B 1 314 ? 22.188 6.443 7.357 1.00 64.17 308 GLN B O 1
ATOM 6479 N N . LYS B 1 315 ? 22.766 4.277 7.184 1.00 57.78 309 LYS B N 1
ATOM 6480 C CA . LYS B 1 315 ? 23.550 4.453 5.966 1.00 62.35 309 LYS B CA 1
ATOM 6481 C C . LYS B 1 315 ? 22.672 4.746 4.752 1.00 63.19 309 LYS B C 1
ATOM 6482 O O . LYS B 1 315 ? 23.021 5.578 3.912 1.00 58.95 309 LYS B O 1
ATOM 6488 N N . TRP B 1 316 ? 21.543 4.049 4.651 1.00 54.93 310 TRP B N 1
ATOM 6489 C CA . TRP B 1 316 ? 20.615 4.272 3.549 1.00 51.83 310 TRP B CA 1
ATOM 6490 C C . TRP B 1 316 ? 20.083 5.699 3.599 1.00 52.33 310 TRP B C 1
ATOM 6491 O O . TRP B 1 316 ? 19.943 6.357 2.569 1.00 49.76 310 TRP B O 1
ATOM 6502 N N . CYS B 1 317 ? 19.794 6.176 4.805 1.00 51.55 311 CYS B N 1
ATOM 6503 C CA . CYS B 1 317 ? 19.195 7.488 4.976 1.00 55.48 311 CYS B CA 1
ATOM 6504 C C . CYS B 1 317 ? 20.152 8.600 4.552 1.00 59.03 311 CYS B C 1
ATOM 6505 O O . CYS B 1 317 ? 19.737 9.587 3.949 1.00 57.78 311 CYS B O 1
ATOM 6508 N N . ARG B 1 318 ? 21.437 8.454 4.848 1.00 60.56 312 ARG B N 1
ATOM 6509 C CA . ARG B 1 318 ? 22.384 9.451 4.365 1.00 61.82 312 ARG B CA 1
ATOM 6510 C C . ARG B 1 318 ? 22.690 9.331 2.869 1.00 56.84 312 ARG B C 1
ATOM 6511 O O . ARG B 1 318 ? 22.846 10.348 2.199 1.00 61.73 312 ARG B O 1
ATOM 6519 N N . ASP B 1 319 ? 22.744 8.112 2.333 1.00 51.42 313 ASP B N 1
ATOM 6520 C CA . ASP B 1 319 ? 22.998 7.935 0.900 1.00 50.07 313 ASP B CA 1
ATOM 6521 C C . ASP B 1 319 ? 21.825 8.456 0.079 1.00 49.33 313 ASP B C 1
ATOM 6522 O O . ASP B 1 319 ? 21.996 8.884 -1.062 1.00 45.21 313 ASP B O 1
ATOM 6527 N N . ALA B 1 320 ? 20.631 8.408 0.662 1.00 50.68 314 ALA B N 1
ATOM 6528 C CA . ALA B 1 320 ? 19.407 8.703 -0.076 1.00 45.10 314 ALA B CA 1
ATOM 6529 C C . ALA B 1 320 ? 19.201 10.208 -0.177 1.00 45.17 314 ALA B C 1
ATOM 6530 O O . ALA B 1 320 ? 18.408 10.683 -0.990 1.00 42.75 314 ALA B O 1
ATOM 6532 N N . GLY B 1 321 ? 19.915 10.954 0.659 1.00 45.55 315 GLY B N 1
ATOM 6533 C CA . GLY B 1 321 ? 19.764 12.401 0.711 1.00 45.42 315 GLY B CA 1
ATOM 6534 C C . GLY B 1 321 ? 18.372 12.802 1.153 1.00 45.19 315 GLY B C 1
ATOM 6535 O O . GLY B 1 321 ? 17.652 13.479 0.418 1.00 47.75 315 GLY B O 1
ATOM 6536 N N . LEU B 1 322 ? 17.985 12.378 2.353 1.00 39.49 316 LEU B N 1
ATOM 6537 C CA . LEU B 1 322 ? 16.638 12.640 2.846 1.00 41.71 316 LEU B CA 1
ATOM 6538 C C . LEU B 1 322 ? 16.526 14.088 3.257 1.00 36.97 316 LEU B C 1
ATOM 6539 O O . LEU B 1 322 ? 17.334 14.585 4.033 1.00 37.44 316 LEU B O 1
ATOM 6544 N N . LYS B 1 323 ? 15.502 14.760 2.755 1.00 38.45 317 LYS B N 1
ATOM 6545 C CA . LYS B 1 323 ? 15.161 16.068 3.274 1.00 38.79 317 LYS B CA 1
ATOM 6546 C C . LYS B 1 323 ? 13.714 16.413 2.969 1.00 34.39 317 LYS B C 1
ATOM 6547 O O . LYS B 1 323 ? 13.008 15.682 2.271 1.00 35.89 317 LYS B O 1
ATOM 6553 N N . LEU B 1 324 ? 13.278 17.532 3.518 1.00 32.11 318 LEU B N 1
ATOM 6554 C CA . LEU B 1 324 ? 12.036 18.147 3.103 1.00 35.34 318 LEU B CA 1
ATOM 6555 C C . LEU B 1 324 ? 12.215 18.863 1.770 1.00 38.74 318 LEU B C 1
ATOM 6556 O O . LEU B 1 324 ? 13.323 19.254 1.406 1.00 38.14 318 LEU B O 1
ATOM 6561 N N . PHE B 1 325 ? 11.119 19.027 1.038 1.00 46.10 319 PHE B N 1
ATOM 6562 C CA . PHE B 1 325 ? 11.200 19.554 -0.315 1.00 43.31 319 PHE B CA 1
ATOM 6563 C C . PHE B 1 325 ? 11.802 20.956 -0.318 1.00 43.99 319 PHE B C 1
ATOM 6564 O O . PHE B 1 325 ? 12.632 21.282 -1.166 1.00 42.08 319 PHE B O 1
ATOM 6572 N N . HIS B 1 326 ? 11.372 21.788 0.623 1.00 40.11 320 HIS B N 1
ATOM 6573 C CA . HIS B 1 326 ? 11.821 23.167 0.651 1.00 46.97 320 HIS B CA 1
ATOM 6574 C C . HIS B 1 326 ? 13.325 23.231 0.899 1.00 46.56 320 HIS B C 1
ATOM 6575 O O . HIS B 1 326 ? 14.000 24.120 0.390 1.00 48.57 320 HIS B O 1
ATOM 6582 N N . GLU B 1 327 ? 13.852 22.279 1.662 1.00 49.17 321 GLU B N 1
ATOM 6583 C CA . GLU B 1 327 ? 15.296 22.158 1.831 1.00 50.90 321 GLU B CA 1
ATOM 6584 C C . GLU B 1 327 ? 15.967 21.766 0.525 1.00 47.33 321 GLU B C 1
ATOM 6585 O O . GLU B 1 327 ? 17.004 22.317 0.161 1.00 54.15 321 GLU B O 1
ATOM 6591 N N . ALA B 1 328 ? 15.382 20.799 -0.170 1.00 49.02 322 ALA B N 1
ATOM 6592 C CA . ALA B 1 328 ? 15.933 20.346 -1.440 1.00 47.59 322 ALA B CA 1
ATOM 6593 C C . ALA B 1 328 ? 16.016 21.510 -2.423 1.00 45.10 322 ALA B C 1
ATOM 6594 O O . ALA B 1 328 ? 17.004 21.669 -3.134 1.00 47.62 322 ALA B O 1
ATOM 6596 N N . VAL B 1 329 ? 14.971 22.325 -2.445 1.00 45.12 323 VAL B N 1
ATOM 6597 C CA . VAL B 1 329 ? 14.898 23.462 -3.349 1.00 46.30 323 VAL B CA 1
ATOM 6598 C C . VAL B 1 329 ? 15.930 24.532 -2.987 1.00 54.59 323 VAL B C 1
ATOM 6599 O O . VAL B 1 329 ? 16.669 25.015 -3.847 1.00 49.51 323 VAL B O 1
ATOM 6603 N N . ILE B 1 330 ? 15.984 24.891 -1.709 1.00 55.46 324 ILE B N 1
ATOM 6604 C CA . ILE B 1 330 ? 16.950 25.875 -1.231 1.00 58.11 324 ILE B CA 1
ATOM 6605 C C . ILE B 1 330 ? 18.386 25.443 -1.524 1.00 59.41 324 ILE B C 1
ATOM 6606 O O . ILE B 1 330 ? 19.207 26.250 -1.962 1.00 62.04 324 ILE B O 1
ATOM 6611 N N . ASP B 1 331 ? 18.684 24.171 -1.288 1.00 58.91 325 ASP B N 1
ATOM 6612 C CA . ASP B 1 331 ? 20.020 23.647 -1.556 1.00 65.69 325 ASP B CA 1
ATOM 6613 C C . ASP B 1 331 ? 20.378 23.806 -3.030 1.00 66.11 325 ASP B C 1
ATOM 6614 O O . ASP B 1 331 ? 21.499 24.190 -3.360 1.00 73.04 325 ASP B O 1
ATOM 6619 N N . GLU B 1 332 ? 19.428 23.508 -3.911 1.00 70.69 326 GLU B N 1
ATOM 6620 C CA . GLU B 1 332 ? 19.676 23.574 -5.349 1.00 68.58 326 GLU B CA 1
ATOM 6621 C C . GLU B 1 332 ? 19.887 25.017 -5.806 1.00 72.50 326 GLU B C 1
ATOM 6622 O O . GLU B 1 332 ? 20.690 25.280 -6.702 1.00 76.25 326 GLU B O 1
ATOM 6628 N N . ILE B 1 333 ? 19.166 25.947 -5.186 1.00 71.05 327 ILE B N 1
ATOM 6629 C CA . ILE B 1 333 ? 19.316 27.369 -5.492 1.00 68.34 327 ILE B CA 1
ATOM 6630 C C . ILE B 1 333 ? 20.709 27.868 -5.120 1.00 72.51 327 ILE B C 1
ATOM 6631 O O . ILE B 1 333 ? 21.348 28.583 -5.894 1.00 77.21 327 ILE B O 1
ATOM 6636 N N . GLU B 1 334 ? 21.177 27.483 -3.938 1.00 73.48 328 GLU B N 1
ATOM 6637 C CA . GLU B 1 334 ? 22.483 27.918 -3.454 1.00 78.02 328 GLU B CA 1
ATOM 6638 C C . GLU B 1 334 ? 23.617 27.383 -4.326 1.00 78.31 328 GLU B C 1
ATOM 6639 O O . GLU B 1 334 ? 24.700 27.963 -4.363 1.00 90.54 328 GLU B O 1
ATOM 6645 N N . ARG B 1 335 ? 23.362 26.284 -5.031 1.00 78.65 329 ARG B N 1
ATOM 6646 C CA . ARG B 1 335 ? 24.399 25.610 -5.814 1.00 83.07 329 ARG B CA 1
ATOM 6647 C C . ARG B 1 335 ? 24.174 25.824 -7.309 1.00 80.87 329 ARG B C 1
ATOM 6648 O O . ARG B 1 335 ? 24.744 25.116 -8.137 1.00 77.59 329 ARG B O 1
ATOM 6656 N N . SER B 1 336 ? 23.342 26.806 -7.646 1.00 82.71 330 SER B N 1
ATOM 6657 C CA . SER B 1 336 ? 23.194 27.248 -9.029 1.00 84.86 330 SER B CA 1
ATOM 6658 C C . SER B 1 336 ? 23.951 28.556 -9.261 1.00 93.12 330 SER B C 1
ATOM 6659 O O . SER B 1 336 ? 24.495 29.143 -8.326 1.00 90.88 330 SER B O 1
ATOM 6662 N N . ALA B 1 337 ? 23.980 29.008 -10.511 1.00 87.69 331 ALA B N 1
ATOM 6663 C CA . ALA B 1 337 ? 24.602 30.282 -10.851 1.00 92.12 331 ALA B CA 1
ATOM 6664 C C . ALA B 1 337 ? 23.531 31.332 -11.138 1.00 88.95 331 ALA B C 1
ATOM 6665 O O . ALA B 1 337 ? 23.334 31.733 -12.283 1.00 95.37 331 ALA B O 1
ATOM 6667 N N . LEU B 1 338 ? 22.836 31.766 -10.092 1.00 80.50 332 LEU B N 1
ATOM 6668 C CA . LEU B 1 338 ? 21.755 32.732 -10.228 1.00 83.01 332 LEU B CA 1
ATOM 6669 C C . LEU B 1 338 ? 21.975 33.932 -9.312 1.00 77.18 332 LEU B C 1
ATOM 6670 O O . LEU B 1 338 ? 22.671 33.830 -8.303 1.00 75.69 332 LEU B O 1
ATOM 6675 N N . SER B 1 339 ? 21.385 35.066 -9.680 1.00 70.17 333 SER B N 1
ATOM 6676 C CA . SER B 1 339 ? 21.530 36.297 -8.909 1.00 78.33 333 SER B CA 1
ATOM 6677 C C . SER B 1 339 ? 20.463 36.383 -7.828 1.00 73.51 333 SER B C 1
ATOM 6678 O O . SER B 1 339 ? 19.367 35.838 -7.977 1.00 59.85 333 SER B O 1
ATOM 6681 N N . ASN B 1 340 ? 20.785 37.095 -6.752 1.00 72.51 334 ASN B N 1
ATOM 6682 C CA . ASN B 1 340 ? 19.801 37.445 -5.738 1.00 77.43 334 ASN B CA 1
ATOM 6683 C C . ASN B 1 340 ? 19.293 36.176 -5.063 1.00 79.68 334 ASN B C 1
ATOM 6684 O O . ASN B 1 340 ? 18.091 36.020 -4.845 1.00 77.84 334 ASN B O 1
ATOM 6689 N N . LYS B 1 341 ? 20.211 35.268 -4.741 1.00 76.88 335 LYS B N 1
ATOM 6690 C CA . LYS B 1 341 ? 19.830 33.978 -4.190 1.00 76.44 335 LYS B CA 1
ATOM 6691 C C . LYS B 1 341 ? 19.002 34.175 -2.923 1.00 78.30 335 LYS B C 1
ATOM 6692 O O . LYS B 1 341 ? 17.960 33.546 -2.758 1.00 71.09 335 LYS B O 1
ATOM 6698 N N . GLN B 1 342 ? 19.451 35.072 -2.048 1.00 75.55 336 GLN B N 1
ATOM 6699 C CA . GLN B 1 342 ? 18.765 35.316 -0.778 1.00 82.64 336 GLN B CA 1
ATOM 6700 C C . GLN B 1 342 ? 17.342 35.826 -0.981 1.00 82.10 336 GLN B C 1
ATOM 6701 O O . GLN B 1 342 ? 16.463 35.562 -0.161 1.00 82.42 336 GLN B O 1
ATOM 6707 N N . GLU B 1 343 ? 17.125 36.565 -2.066 1.00 80.79 337 GLU B N 1
ATOM 6708 C CA . GLU B 1 343 ? 15.810 37.132 -2.366 1.00 82.33 337 GLU B CA 1
ATOM 6709 C C . GLU B 1 343 ? 14.905 36.101 -3.035 1.00 76.88 337 GLU B C 1
ATOM 6710 O O . GLU B 1 343 ? 13.692 36.099 -2.816 1.00 64.00 337 GLU B O 1
ATOM 6716 N N . LEU B 1 344 ? 15.496 35.227 -3.847 1.00 63.18 338 LEU B N 1
ATOM 6717 C CA . LEU B 1 344 ? 14.762 34.106 -4.430 1.00 68.72 338 LEU B CA 1
ATOM 6718 C C . LEU B 1 344 ? 14.319 33.129 -3.341 1.00 73.51 338 LEU B C 1
ATOM 6719 O O . LEU B 1 344 ? 13.185 32.647 -3.343 1.00 69.65 338 LEU B O 1
ATOM 6724 N N . ILE B 1 345 ? 15.225 32.844 -2.413 1.00 69.50 339 ILE B N 1
ATOM 6725 C CA . ILE B 1 345 ? 14.951 31.918 -1.328 1.00 67.82 339 ILE B CA 1
ATOM 6726 C C . ILE B 1 345 ? 13.872 32.489 -0.415 1.00 77.01 339 ILE B C 1
ATOM 6727 O O . ILE B 1 345 ? 13.009 31.752 0.065 1.00 76.80 339 ILE B O 1
ATOM 6732 N N . LYS B 1 346 ? 13.920 33.799 -0.179 1.00 66.88 340 LYS B N 1
ATOM 6733 C CA . LYS B 1 346 ? 12.923 34.455 0.657 1.00 73.72 340 LYS B CA 1
ATOM 6734 C C . LYS B 1 346 ? 11.559 34.444 -0.016 1.00 71.87 340 LYS B C 1
ATOM 6735 O O . LYS B 1 346 ? 10.535 34.320 0.649 1.00 69.81 340 LYS B O 1
ATOM 6741 N N . LYS B 1 347 ? 11.556 34.599 -1.336 1.00 66.41 341 LYS B N 1
ATOM 6742 C CA . LYS B 1 347 ? 10.321 34.584 -2.109 1.00 72.92 341 LYS B CA 1
ATOM 6743 C C . LYS B 1 347 ? 9.690 33.207 -2.022 1.00 64.07 341 LYS B C 1
ATOM 6744 O O . LYS B 1 347 ? 8.499 33.078 -1.748 1.00 55.26 341 LYS B O 1
ATOM 6750 N N . PHE B 1 348 ? 10.503 32.185 -2.264 1.00 59.66 342 PHE B N 1
ATOM 6751 C CA . PHE B 1 348 ? 10.058 30.805 -2.177 1.00 51.51 342 PHE B CA 1
ATOM 6752 C C . PHE B 1 348 ? 9.523 30.492 -0.785 1.00 56.82 342 PHE B C 1
ATOM 6753 O O . PHE B 1 348 ? 8.409 29.985 -0.643 1.00 52.03 342 PHE B O 1
ATOM 6761 N N . THR B 1 349 ? 10.311 30.802 0.242 1.00 60.45 343 THR B N 1
ATOM 6762 C CA . THR B 1 349 ? 9.975 30.391 1.602 1.00 61.80 343 THR B CA 1
ATOM 6763 C C . THR B 1 349 ? 8.762 31.157 2.133 1.00 57.60 343 THR B C 1
ATOM 6764 O O . THR B 1 349 ? 8.084 30.682 3.039 1.00 54.59 343 THR B O 1
ATOM 6768 N N . SER B 1 350 ? 8.475 32.322 1.554 1.00 52.88 344 SER B N 1
ATOM 6769 C CA . SER B 1 350 ? 7.280 33.085 1.922 1.00 52.10 344 SER B CA 1
ATOM 6770 C C . SER B 1 350 ? 6.004 32.445 1.369 1.00 58.26 344 SER B C 1
ATOM 6771 O O . SER B 1 350 ? 4.909 32.672 1.893 1.00 53.27 344 SER B O 1
ATOM 6774 N N . LYS B 1 351 ? 6.149 31.653 0.307 1.00 58.70 345 LYS B N 1
ATOM 6775 C CA . LYS B 1 351 ? 5.016 30.960 -0.307 1.00 51.56 345 LYS B CA 1
ATOM 6776 C C . LYS B 1 351 ? 4.963 29.503 0.141 1.00 46.69 345 LYS B C 1
ATOM 6777 O O . LYS B 1 351 ? 3.930 28.843 0.024 1.00 48.86 345 LYS B O 1
ATOM 6783 N N . VAL B 1 352 ? 6.089 28.998 0.629 1.00 46.55 346 VAL B N 1
ATOM 6784 C CA . VAL B 1 352 ? 6.205 27.595 0.984 1.00 43.09 346 VAL B CA 1
ATOM 6785 C C . VAL B 1 352 ? 6.793 27.477 2.379 1.00 44.35 346 VAL B C 1
ATOM 6786 O O . VAL B 1 352 ? 8.012 27.486 2.561 1.00 42.17 346 VAL B O 1
ATOM 6790 N N . GLY B 1 353 ? 5.910 27.358 3.362 1.00 46.42 347 GLY B N 1
ATOM 6791 C CA . GLY B 1 353 ? 6.323 27.325 4.754 1.00 45.94 347 GLY B CA 1
ATOM 6792 C C . GLY B 1 353 ? 5.490 26.344 5.548 1.00 42.64 347 GLY B C 1
ATOM 6793 O O . GLY B 1 353 ? 4.487 25.823 5.053 1.00 41.64 347 GLY B O 1
ATOM 6794 N N . PRO B 1 354 ? 5.910 26.076 6.788 1.00 44.84 348 PRO B N 1
ATOM 6795 C CA . PRO B 1 354 ? 5.255 25.057 7.600 1.00 38.55 348 PRO B CA 1
ATOM 6796 C C . PRO B 1 354 ? 3.761 25.326 7.746 1.00 38.74 348 PRO B C 1
ATOM 6797 O O . PRO B 1 354 ? 2.970 24.385 7.850 1.00 39.35 348 PRO B O 1
ATOM 6801 N N . LEU B 1 355 ? 3.381 26.601 7.748 1.00 34.78 349 LEU B N 1
ATOM 6802 C CA . LEU B 1 355 ? 2.016 26.994 8.072 1.00 34.28 349 LEU B CA 1
ATOM 6803 C C . LEU B 1 355 ? 1.207 27.412 6.850 1.00 35.47 349 LEU B C 1
ATOM 6804 O O . LEU B 1 355 ? 0.032 27.739 6.974 1.00 38.23 349 LEU B O 1
ATOM 6809 N N . THR B 1 356 ? 1.826 27.403 5.673 1.00 39.28 350 THR B N 1
ATOM 6810 C CA . THR B 1 356 ? 1.177 27.921 4.465 1.00 38.33 350 THR B CA 1
ATOM 6811 C C . THR B 1 356 ? 0.308 26.864 3.793 1.00 42.09 350 THR B C 1
ATOM 6812 O O . THR B 1 356 ? -0.497 27.179 2.918 1.00 35.99 350 THR B O 1
ATOM 6816 N N . GLU B 1 357 ? 0.484 25.610 4.192 1.00 41.77 351 GLU B N 1
ATOM 6817 C CA . GLU B 1 357 ? -0.362 24.532 3.694 1.00 44.11 351 GLU B CA 1
ATOM 6818 C C . GLU B 1 357 ? -0.299 24.485 2.175 1.00 40.59 351 GLU B C 1
ATOM 6819 O O . GLU B 1 357 ? -1.315 24.313 1.501 1.00 37.66 351 GLU B O 1
ATOM 6825 N N . THR B 1 358 ? 0.906 24.641 1.642 1.00 38.31 352 THR B N 1
ATOM 6826 C CA . THR B 1 358 ? 1.115 24.600 0.203 1.00 37.48 352 THR B CA 1
ATOM 6827 C C . THR B 1 358 ? 1.300 23.160 -0.277 1.00 37.43 352 THR B C 1
ATOM 6828 O O . THR B 1 358 ? 2.128 22.425 0.252 1.00 40.87 352 THR B O 1
ATOM 6832 N N . SER B 1 359 ? 0.533 22.770 -1.290 1.00 39.05 353 SER B N 1
ATOM 6833 C CA . SER B 1 359 ? 0.617 21.423 -1.852 1.00 38.00 353 SER B CA 1
ATOM 6834 C C . SER B 1 359 ? 1.950 21.204 -2.557 1.00 35.37 353 SER B C 1
ATOM 6835 O O . SER B 1 359 ? 2.584 22.151 -3.007 1.00 36.58 353 SER B O 1
ATOM 6838 N N . HIS B 1 360 ? 2.366 19.949 -2.655 1.00 31.47 354 HIS B N 1
ATOM 6839 C CA . HIS B 1 360 ? 3.650 19.618 -3.254 1.00 34.44 354 HIS B CA 1
ATOM 6840 C C . HIS B 1 360 ? 3.659 20.028 -4.724 1.00 35.71 354 HIS B C 1
ATOM 6841 O O . HIS B 1 360 ? 4.658 20.535 -5.224 1.00 36.40 354 HIS B O 1
ATOM 6848 N N . ARG B 1 361 ? 2.535 19.818 -5.401 1.00 38.54 355 ARG B N 1
ATOM 6849 C CA . ARG B 1 361 ? 2.373 20.263 -6.784 1.00 40.22 355 ARG B CA 1
ATOM 6850 C C . ARG B 1 361 ? 2.638 21.764 -6.918 1.00 38.57 355 ARG B C 1
ATOM 6851 O O . ARG B 1 361 ? 3.382 22.183 -7.799 1.00 39.36 355 ARG B O 1
ATOM 6859 N N . GLU B 1 362 ? 2.032 22.563 -6.043 1.00 39.49 356 GLU B N 1
ATOM 6860 C CA . GLU B 1 362 ? 2.204 24.016 -6.083 1.00 43.31 356 GLU B CA 1
ATOM 6861 C C . GLU B 1 362 ? 3.654 24.393 -5.798 1.00 42.51 356 GLU B C 1
ATOM 6862 O O . GLU B 1 362 ? 4.195 25.318 -6.401 1.00 42.96 356 GLU B O 1
ATOM 6868 N N . ALA B 1 363 ? 4.280 23.674 -4.874 1.00 43.58 357 ALA B N 1
ATOM 6869 C CA . ALA B 1 363 ? 5.652 23.968 -4.487 1.00 43.29 357 ALA B CA 1
ATOM 6870 C C . ALA B 1 363 ? 6.624 23.557 -5.582 1.00 41.09 357 ALA B C 1
ATOM 6871 O O . ALA B 1 363 ? 7.638 24.220 -5.796 1.00 41.29 357 ALA B O 1
ATOM 6873 N N . LYS B 1 364 ? 6.310 22.468 -6.276 1.00 39.33 358 LYS B N 1
ATOM 6874 C CA . LYS B 1 364 ? 7.094 22.043 -7.434 1.00 43.78 358 LYS B CA 1
ATOM 6875 C C . LYS B 1 364 ? 7.031 23.085 -8.545 1.00 48.09 358 LYS B C 1
ATOM 6876 O O . LYS B 1 364 ? 8.028 23.359 -9.209 1.00 48.52 358 LYS B O 1
ATOM 6882 N N . LYS B 1 365 ? 5.849 23.658 -8.745 1.00 47.07 359 LYS B N 1
ATOM 6883 C CA . LYS B 1 365 ? 5.652 24.670 -9.768 1.00 50.15 359 LYS B CA 1
ATOM 6884 C C . LYS B 1 365 ? 6.524 25.896 -9.487 1.00 51.22 359 LYS B C 1
ATOM 6885 O O . LYS B 1 365 ? 7.209 26.386 -10.380 1.00 57.12 359 LYS B O 1
ATOM 6891 N N . LEU B 1 366 ? 6.508 26.380 -8.248 1.00 47.20 360 LEU B N 1
ATOM 6892 C CA . LEU B 1 366 ? 7.325 27.530 -7.862 1.00 46.94 360 LEU B CA 1
ATOM 6893 C C . LEU B 1 366 ? 8.808 27.222 -7.955 1.00 49.01 360 LEU B C 1
ATOM 6894 O O . LEU B 1 366 ? 9.596 28.078 -8.345 1.00 51.73 360 LEU B O 1
ATOM 6899 N N . ALA B 1 367 ? 9.184 26.001 -7.590 1.00 47.65 361 ALA B N 1
ATOM 6900 C CA . ALA B 1 367 ? 10.581 25.596 -7.630 1.00 48.69 361 ALA B CA 1
ATOM 6901 C C . ALA B 1 367 ? 11.099 25.614 -9.062 1.00 50.43 361 ALA B C 1
ATOM 6902 O O . ALA B 1 367 ? 12.213 26.059 -9.314 1.00 53.31 361 ALA B O 1
ATOM 6904 N N . LYS B 1 368 ? 10.289 25.124 -9.996 1.00 50.48 362 LYS B N 1
ATOM 6905 C CA . LYS B 1 368 ? 10.690 25.046 -11.402 1.00 59.01 362 LYS B CA 1
ATOM 6906 C C . LYS B 1 368 ? 10.746 26.437 -12.048 1.00 60.47 362 LYS B C 1
ATOM 6907 O O . LYS B 1 368 ? 11.619 26.717 -12.868 1.00 62.56 362 LYS B O 1
ATOM 6913 N N . GLU B 1 369 ? 9.810 27.302 -11.669 1.00 59.07 363 GLU B N 1
ATOM 6914 C CA . GLU B 1 369 ? 9.779 28.676 -12.160 1.00 60.57 363 GLU B CA 1
ATOM 6915 C C . GLU B 1 369 ? 11.030 29.451 -11.730 1.00 62.35 363 GLU B C 1
ATOM 6916 O O . GLU B 1 369 ? 11.414 30.426 -12.373 1.00 66.21 363 GLU B O 1
ATOM 6922 N N . ILE B 1 370 ? 11.673 29.002 -10.655 1.00 60.78 364 ILE B N 1
ATOM 6923 C CA . ILE B 1 370 ? 12.873 29.658 -10.137 1.00 56.54 364 ILE B CA 1
ATOM 6924 C C . ILE B 1 370 ? 14.146 29.048 -10.707 1.00 56.11 364 ILE B C 1
ATOM 6925 O O . ILE B 1 370 ? 15.058 29.767 -11.110 1.00 62.83 364 ILE B O 1
ATOM 6930 N N . LEU B 1 371 ? 14.214 27.723 -10.730 1.00 53.02 365 LEU B N 1
ATOM 6931 C CA . LEU B 1 371 ? 15.441 27.036 -11.113 1.00 60.31 365 LEU B CA 1
ATOM 6932 C C . LEU B 1 371 ? 15.488 26.790 -12.621 1.00 59.81 365 LEU B C 1
ATOM 6933 O O . LEU B 1 371 ? 16.565 26.644 -13.199 1.00 56.95 365 LEU B O 1
ATOM 6938 N N . GLY B 1 372 ? 14.317 26.723 -13.247 1.00 63.85 366 GLY B N 1
ATOM 6939 C CA . GLY B 1 372 ? 14.219 26.436 -14.677 1.00 62.59 366 GLY B CA 1
ATOM 6940 C C . GLY B 1 372 ? 14.205 24.955 -15.014 1.00 66.30 366 GLY B C 1
ATOM 6941 O O . GLY B 1 372 ? 14.069 24.582 -16.181 1.00 69.30 366 GLY B O 1
ATOM 6942 N N . HIS B 1 373 ? 14.350 24.104 -14.001 1.00 68.21 367 HIS B N 1
ATOM 6943 C CA . HIS B 1 373 ? 14.162 22.665 -14.187 1.00 67.12 367 HIS B CA 1
ATOM 6944 C C . HIS B 1 373 ? 13.543 21.985 -12.963 1.00 72.00 367 HIS B C 1
ATOM 6945 O O . HIS B 1 373 ? 13.415 22.585 -11.896 1.00 65.12 367 HIS B O 1
ATOM 6952 N N . GLU B 1 374 ? 13.168 20.721 -13.136 1.00 72.60 368 GLU B N 1
ATOM 6953 C CA . GLU B 1 374 ? 12.575 19.919 -12.069 1.00 68.29 368 GLU B CA 1
ATOM 6954 C C . GLU B 1 374 ? 13.650 19.118 -11.326 1.00 63.33 368 GLU B C 1
ATOM 6955 O O . GLU B 1 374 ? 14.430 18.398 -11.945 1.00 60.61 368 GLU B O 1
ATOM 6961 N N . ILE B 1 375 ? 13.686 19.232 -10.003 1.00 57.71 369 ILE B N 1
ATOM 6962 C CA . ILE B 1 375 ? 14.623 18.441 -9.205 1.00 62.57 369 ILE B CA 1
ATOM 6963 C C . ILE B 1 375 ? 14.006 17.124 -8.738 1.00 55.15 369 ILE B C 1
ATOM 6964 O O . ILE B 1 375 ? 12.804 17.039 -8.508 1.00 45.61 369 ILE B O 1
ATOM 6969 N N . PHE B 1 376 ? 14.837 16.095 -8.606 1.00 52.79 370 PHE B N 1
ATOM 6970 C CA . PHE B 1 376 ? 14.368 14.796 -8.145 1.00 46.89 370 PHE B CA 1
ATOM 6971 C C . PHE B 1 376 ? 14.013 14.836 -6.666 1.00 47.29 370 PHE B C 1
ATOM 6972 O O . PHE B 1 376 ? 14.812 15.269 -5.837 1.00 47.16 370 PHE B O 1
ATOM 6980 N N . PHE B 1 377 ? 12.807 14.377 -6.351 1.00 43.79 371 PHE B N 1
ATOM 6981 C CA . PHE B 1 377 ? 12.333 14.306 -4.980 1.00 41.22 371 PHE B CA 1
ATOM 6982 C C . PHE B 1 377 ? 11.252 13.234 -4.871 1.00 41.01 371 PHE B C 1
ATOM 6983 O O . PHE B 1 377 ? 10.189 13.357 -5.471 1.00 37.94 371 PHE B O 1
ATOM 6991 N N . ASP B 1 378 ? 11.531 12.180 -4.110 1.00 40.13 372 ASP B N 1
ATOM 6992 C CA . ASP B 1 378 ? 10.692 10.988 -4.119 1.00 38.13 372 ASP B CA 1
ATOM 6993 C C . ASP B 1 378 ? 10.426 10.523 -2.694 1.00 36.73 372 ASP B C 1
ATOM 6994 O O . ASP B 1 378 ? 11.342 10.098 -1.992 1.00 37.75 372 ASP B O 1
ATOM 6999 N N . TRP B 1 379 ? 9.169 10.592 -2.269 1.00 34.42 373 TRP B N 1
ATOM 7000 C CA . TRP B 1 379 ? 8.828 10.209 -0.910 1.00 34.14 373 TRP B CA 1
ATOM 7001 C C . TRP B 1 379 ? 8.205 8.812 -0.793 1.00 35.19 373 TRP B C 1
ATOM 7002 O O . TRP B 1 379 ? 7.879 8.366 0.307 1.00 35.75 373 TRP B O 1
ATOM 7013 N N . GLU B 1 380 ? 8.076 8.108 -1.916 1.00 32.51 374 GLU B N 1
ATOM 7014 C CA . GLU B 1 380 ? 7.824 6.660 -1.893 1.00 32.56 374 GLU B CA 1
ATOM 7015 C C . GLU B 1 380 ? 9.067 5.857 -1.466 1.00 33.24 374 GLU B C 1
ATOM 7016 O O . GLU B 1 380 ? 8.953 4.878 -0.732 1.00 35.23 374 GLU B O 1
ATOM 7022 N N . LEU B 1 381 ? 10.245 6.267 -1.930 1.00 33.08 375 LEU B N 1
ATOM 7023 C CA . LEU B 1 381 ? 11.472 5.483 -1.747 1.00 32.89 375 LEU B CA 1
ATOM 7024 C C . LEU B 1 381 ? 11.827 5.257 -0.275 1.00 31.99 375 LEU B C 1
ATOM 7025 O O . LEU B 1 381 ? 12.328 4.194 0.085 1.00 35.01 375 LEU B O 1
ATOM 7030 N N . PRO B 1 382 ? 11.597 6.264 0.581 1.00 32.13 376 PRO B N 1
ATOM 7031 C CA . PRO B 1 382 ? 12.009 6.132 1.980 1.00 33.41 376 PRO B CA 1
ATOM 7032 C C . PRO B 1 382 ? 11.020 5.367 2.864 1.00 30.54 376 PRO B C 1
ATOM 7033 O O . PRO B 1 382 ? 11.304 5.139 4.040 1.00 33.85 376 PRO B O 1
ATOM 7037 N N . ARG B 1 383 ? 9.875 4.977 2.316 1.00 29.60 377 ARG B N 1
ATOM 7038 C CA . ARG B 1 383 ? 8.843 4.312 3.110 1.00 30.46 377 ARG B CA 1
ATOM 7039 C C . ARG B 1 383 ? 9.428 3.124 3.863 1.00 31.77 377 ARG B C 1
ATOM 7040 O O . ARG B 1 383 ? 10.225 2.359 3.311 1.00 31.58 377 ARG B O 1
ATOM 7048 N N . VAL B 1 384 ? 9.023 2.976 5.124 1.00 30.56 378 VAL B N 1
ATOM 7049 C CA . VAL B 1 384 ? 9.330 1.778 5.895 1.00 31.78 378 VAL B CA 1
ATOM 7050 C C . VAL B 1 384 ? 8.506 0.597 5.383 1.00 33.12 378 VAL B C 1
ATOM 7051 O O . VAL B 1 384 ? 7.647 0.747 4.518 1.00 31.44 378 VAL B O 1
ATOM 7055 N N . ARG B 1 385 ? 8.782 -0.582 5.918 1.00 40.03 379 ARG B N 1
ATOM 7056 C CA . ARG B 1 385 ? 8.266 -1.821 5.351 1.00 39.57 379 ARG B CA 1
ATOM 7057 C C . ARG B 1 385 ? 6.746 -1.936 5.445 1.00 37.17 379 ARG B C 1
ATOM 7058 O O . ARG B 1 385 ? 6.125 -2.599 4.624 1.00 37.92 379 ARG B O 1
ATOM 7066 N N . GLU B 1 386 ? 6.147 -1.286 6.440 1.00 43.50 380 GLU B N 1
ATOM 7067 C CA . GLU B 1 386 ? 4.682 -1.243 6.563 1.00 44.19 380 GLU B CA 1
ATOM 7068 C C . GLU B 1 386 ? 4.056 -0.283 5.551 1.00 39.57 380 GLU B C 1
ATOM 7069 O O . GLU B 1 386 ? 2.839 -0.252 5.386 1.00 34.17 380 GLU B O 1
ATOM 7075 N N . GLY B 1 387 ? 4.891 0.513 4.891 1.00 34.08 381 GLY B N 1
ATOM 7076 C CA . GLY B 1 387 ? 4.420 1.404 3.838 1.00 33.79 381 GLY B CA 1
ATOM 7077 C C . GLY B 1 387 ? 4.185 2.825 4.321 1.00 30.35 381 GLY B C 1
ATOM 7078 O O . GLY B 1 387 ? 3.681 3.665 3.582 1.00 33.44 381 GLY B O 1
ATOM 7079 N N . LEU B 1 388 ? 4.572 3.101 5.560 1.00 29.00 382 LEU B N 1
ATOM 7080 C CA . LEU B 1 388 ? 4.391 4.426 6.142 1.00 27.77 382 LEU B CA 1
ATOM 7081 C C . LEU B 1 388 ? 5.469 5.400 5.652 1.00 26.98 382 LEU B C 1
ATOM 7082 O O . LEU B 1 388 ? 6.617 5.013 5.415 1.00 22.70 382 LEU B O 1
ATOM 7087 N N . TYR B 1 389 ? 5.085 6.661 5.501 1.00 24.07 383 TYR B N 1
ATOM 7088 C CA . TYR B 1 389 ? 5.975 7.679 4.960 1.00 30.07 383 TYR B CA 1
ATOM 7089 C C . TYR B 1 389 ? 6.745 8.355 6.075 1.00 25.92 383 TYR B C 1
ATOM 7090 O O . TYR B 1 389 ? 6.242 8.507 7.183 1.00 30.70 383 TYR B O 1
ATOM 7099 N N . ARG B 1 390 ? 7.971 8.762 5.777 1.00 29.86 384 ARG B N 1
ATOM 7100 C CA . ARG B 1 390 ? 8.771 9.507 6.736 1.00 27.29 384 ARG B CA 1
ATOM 7101 C C . ARG B 1 390 ? 8.311 10.949 6.788 1.00 27.55 384 ARG B C 1
ATOM 7102 O O . ARG B 1 390 ? 7.971 11.542 5.767 1.00 30.87 384 ARG B O 1
ATOM 7110 N N . TYR B 1 391 ? 8.299 11.502 7.993 1.00 29.70 385 TYR B N 1
ATOM 7111 C CA . TYR B 1 391 ? 7.541 12.704 8.291 1.00 29.95 385 TYR B CA 1
ATOM 7112 C C . TYR B 1 391 ? 8.332 13.438 9.359 1.00 33.55 385 TYR B C 1
ATOM 7113 O O . TYR B 1 391 ? 8.667 12.853 10.386 1.00 38.18 385 TYR B O 1
ATOM 7122 N N . ARG B 1 392 ? 8.662 14.703 9.121 1.00 33.39 386 ARG B N 1
ATOM 7123 C CA . ARG B 1 392 ? 9.389 15.465 10.125 1.00 35.03 386 ARG B CA 1
ATOM 7124 C C . ARG B 1 392 ? 8.427 16.308 10.941 1.00 38.51 386 ARG B C 1
ATOM 7125 O O . ARG B 1 392 ? 8.038 17.407 10.539 1.00 36.69 386 ARG B O 1
ATOM 7133 N N . GLY B 1 393 ? 8.031 15.769 12.089 1.00 36.83 387 GLY B N 1
ATOM 7134 C CA . GLY B 1 393 ? 7.154 16.479 12.989 1.00 39.07 387 GLY B CA 1
ATOM 7135 C C . GLY B 1 393 ? 7.920 17.532 13.754 1.00 36.66 387 GLY B C 1
ATOM 7136 O O . GLY B 1 393 ? 9.147 17.558 13.743 1.00 36.59 387 GLY B O 1
ATOM 7137 N N . GLY B 1 394 ? 7.181 18.392 14.433 1.00 33.31 388 GLY B N 1
ATOM 7138 C CA . GLY B 1 394 ? 7.771 19.432 15.249 1.00 34.51 388 GLY B CA 1
ATOM 7139 C C . GLY B 1 394 ? 6.707 20.427 15.655 1.00 33.84 388 GLY B C 1
ATOM 7140 O O . GLY B 1 394 ? 5.521 20.255 15.368 1.00 32.15 388 GLY B O 1
ATOM 7141 N N . THR B 1 395 ? 7.138 21.479 16.329 1.00 33.25 389 THR B N 1
ATOM 7142 C CA . THR B 1 395 ? 6.217 22.430 16.906 1.00 32.17 389 THR B CA 1
ATOM 7143 C C . THR B 1 395 ? 5.334 23.057 15.832 1.00 31.73 389 THR B C 1
ATOM 7144 O O . THR B 1 395 ? 4.122 23.184 16.009 1.00 35.27 389 THR B O 1
ATOM 7148 N N . GLN B 1 396 ? 5.944 23.464 14.725 1.00 32.05 390 GLN B N 1
ATOM 7149 C CA . GLN B 1 396 ? 5.215 24.176 13.679 1.00 32.16 390 GLN B CA 1
ATOM 7150 C C . GLN B 1 396 ? 4.207 23.240 13.021 1.00 30.51 390 GLN B C 1
ATOM 7151 O O . GLN B 1 396 ? 3.087 23.641 12.706 1.00 30.03 390 GLN B O 1
ATOM 7157 N N . CYS B 1 397 ? 4.608 21.989 12.820 1.00 30.55 391 CYS B N 1
ATOM 7158 C CA . CYS B 1 397 ? 3.687 20.966 12.337 1.00 32.90 391 CYS B CA 1
ATOM 7159 C C . CYS B 1 397 ? 2.465 20.865 13.248 1.00 31.22 391 CYS B C 1
ATOM 7160 O O . CYS B 1 397 ? 1.331 20.778 12.772 1.00 32.36 391 CYS B O 1
ATOM 7163 N N . SER B 1 398 ? 2.706 20.876 14.557 1.00 29.91 392 SER B N 1
ATOM 7164 C CA . SER B 1 398 ? 1.628 20.754 15.537 1.00 33.01 392 SER B CA 1
ATOM 7165 C C . SER B 1 398 ? 0.702 21.967 15.489 1.00 32.85 392 SER B C 1
ATOM 7166 O O . SER B 1 398 ? -0.515 21.842 15.676 1.00 30.24 392 SER B O 1
ATOM 7169 N N . ILE B 1 399 ? 1.278 23.136 15.237 1.00 28.52 393 ILE B N 1
ATOM 7170 C CA . ILE B 1 399 ? 0.484 24.347 15.106 1.00 30.99 393 ILE B CA 1
ATOM 7171 C C . ILE B 1 399 ? -0.421 24.247 13.887 1.00 28.60 393 ILE B C 1
ATOM 7172 O O . ILE B 1 399 ? -1.596 24.609 13.941 1.00 31.25 393 ILE B O 1
ATOM 7177 N N . MET B 1 400 ? 0.130 23.752 12.786 1.00 28.89 394 MET B N 1
ATOM 7178 C CA . MET B 1 400 ? -0.640 23.597 11.560 1.00 29.69 394 MET B CA 1
ATOM 7179 C C . MET B 1 400 ? -1.841 22.694 11.835 1.00 28.72 394 MET B C 1
ATOM 7180 O O . MET B 1 400 ? -2.966 23.009 11.464 1.00 31.48 394 MET B O 1
ATOM 7185 N N . ARG B 1 401 ? -1.591 21.579 12.510 1.00 29.64 395 ARG B N 1
ATOM 7186 C CA . ARG B 1 401 ? -2.625 20.577 12.757 1.00 28.08 395 ARG B CA 1
ATOM 7187 C C . ARG B 1 401 ? -3.654 21.063 13.769 1.00 28.19 395 ARG B C 1
ATOM 7188 O O . ARG B 1 401 ? -4.853 20.907 13.565 1.00 33.00 395 ARG B O 1
ATOM 7196 N N . ALA B 1 402 ? -3.191 21.665 14.857 1.00 30.89 396 ALA B N 1
ATOM 7197 C CA . ALA B 1 402 ? -4.100 22.167 15.879 1.00 29.44 396 ALA B CA 1
ATOM 7198 C C . ALA B 1 402 ? -5.015 23.251 15.304 1.00 30.00 396 ALA B C 1
ATOM 7199 O O . ALA B 1 402 ? -6.184 23.354 15.677 1.00 29.76 396 ALA B O 1
ATOM 7201 N N . ARG B 1 403 ? -4.473 24.063 14.404 1.00 29.24 397 ARG B N 1
ATOM 7202 C CA . ARG B 1 403 ? -5.264 25.071 13.706 1.00 30.79 397 ARG B CA 1
ATOM 7203 C C . ARG B 1 403 ? -6.360 24.419 12.881 1.00 28.06 397 ARG B C 1
ATOM 7204 O O . ARG B 1 403 ? -7.473 24.928 12.796 1.00 32.14 397 ARG B O 1
ATOM 7212 N N . ALA B 1 404 ? -6.034 23.302 12.249 1.00 26.65 398 ALA B N 1
ATOM 7213 C CA . ALA B 1 404 ? -7.012 22.594 11.441 1.00 29.16 398 ALA B CA 1
ATOM 7214 C C . ALA B 1 404 ? -8.065 21.943 12.327 1.00 27.56 398 ALA B C 1
ATOM 7215 O O . ALA B 1 404 ? -9.215 21.809 11.930 1.00 32.98 398 ALA B O 1
ATOM 7217 N N . PHE B 1 405 ? -7.670 21.546 13.532 1.00 28.35 399 PHE B N 1
ATOM 7218 C CA . PHE B 1 405 ? -8.583 20.858 14.443 1.00 27.86 399 PHE B CA 1
ATOM 7219 C C . PHE B 1 405 ? -9.485 21.838 15.192 1.00 27.72 399 PHE B C 1
ATOM 7220 O O . PHE B 1 405 ? -10.568 21.474 15.644 1.00 26.07 399 PHE B O 1
ATOM 7228 N N . ALA B 1 406 ? -9.038 23.083 15.310 1.00 27.36 400 ALA B N 1
ATOM 7229 C CA . ALA B 1 406 ? -9.579 24.009 16.305 1.00 29.43 400 ALA B CA 1
ATOM 7230 C C . ALA B 1 406 ? -11.067 24.297 16.111 1.00 27.07 400 ALA B C 1
ATOM 7231 O O . ALA B 1 406 ? -11.806 24.433 17.087 1.00 31.34 400 ALA B O 1
ATOM 7233 N N . PRO B 1 407 ? -11.515 24.414 14.854 1.00 28.41 401 PRO B N 1
ATOM 7234 C CA . PRO B 1 407 ? -12.933 24.693 14.638 1.00 31.03 401 PRO B CA 1
ATOM 7235 C C . PRO B 1 407 ? -13.825 23.546 15.113 1.00 32.75 401 PRO B C 1
ATOM 7236 O O . PRO B 1 407 ? -15.023 23.743 15.328 1.00 29.94 401 PRO B O 1
ATOM 7240 N N . TYR B 1 408 ? -13.237 22.365 15.286 1.00 32.46 402 TYR B N 1
ATOM 7241 C CA . TYR B 1 408 ? -14.005 21.168 15.612 1.00 32.43 402 TYR B CA 1
ATOM 7242 C C . TYR B 1 408 ? -13.742 20.683 17.036 1.00 32.33 402 TYR B C 1
ATOM 7243 O O . TYR B 1 408 ? -14.095 19.558 17.383 1.00 30.52 402 TYR B O 1
ATOM 7252 N N . ALA B 1 409 ? -13.113 21.526 17.852 1.00 34.24 403 ALA B N 1
ATOM 7253 C CA . ALA B 1 409 ? -12.649 21.110 19.172 1.00 32.60 403 ALA B CA 1
ATOM 7254 C C . ALA B 1 409 ? -12.685 22.259 20.174 1.00 34.04 403 ALA B C 1
ATOM 7255 O O . ALA B 1 409 ? -12.278 23.382 19.873 1.00 36.44 403 ALA B O 1
ATOM 7257 N N . ASP B 1 410 ? -13.151 21.958 21.379 1.00 32.06 404 ASP B N 1
ATOM 7258 C CA . ASP B 1 410 ? -13.256 22.952 22.434 1.00 32.17 404 ASP B CA 1
ATOM 7259 C C . ASP B 1 410 ? -11.901 23.262 23.077 1.00 32.87 404 ASP B C 1
ATOM 7260 O O . ASP B 1 410 ? -11.674 24.382 23.539 1.00 31.97 404 ASP B O 1
ATOM 7265 N N . LEU B 1 411 ? -11.010 22.271 23.111 1.00 29.55 405 LEU B N 1
ATOM 7266 C CA . LEU B 1 411 ? -9.607 22.498 23.451 1.00 28.65 405 LEU B CA 1
ATOM 7267 C C . LEU B 1 411 ? -8.702 21.812 22.444 1.00 29.60 405 LEU B C 1
ATOM 7268 O O . LEU B 1 411 ? -9.057 20.778 21.885 1.00 29.38 405 LEU B O 1
ATOM 7273 N N . VAL B 1 412 ? -7.522 22.380 22.224 1.00 27.41 406 VAL B N 1
ATOM 7274 C CA . VAL B 1 412 ? -6.473 21.659 21.523 1.00 29.87 406 VAL B CA 1
ATOM 7275 C C . VAL B 1 412 ? -5.261 21.453 22.417 1.00 29.26 406 VAL B C 1
ATOM 7276 O O . VAL B 1 412 ? -5.082 22.142 23.424 1.00 28.24 406 VAL B O 1
ATOM 7280 N N . TRP B 1 413 ? -4.422 20.507 22.022 1.00 29.55 407 TRP B N 1
ATOM 7281 C CA . TRP B 1 413 ? -3.446 19.913 22.918 1.00 27.48 407 TRP B CA 1
ATOM 7282 C C . TRP B 1 413 ? -2.332 19.332 22.064 1.00 27.59 407 TRP B C 1
ATOM 7283 O O . TRP B 1 413 ? -2.563 18.471 21.226 1.00 30.23 407 TRP B O 1
ATOM 7294 N N . MET B 1 414 ? -1.129 19.854 22.249 1.00 27.71 408 MET B N 1
ATOM 7295 C CA . MET B 1 414 ? 0.049 19.282 21.641 1.00 30.49 408 MET B CA 1
ATOM 7296 C C . MET B 1 414 ? 0.697 18.354 22.655 1.00 30.66 408 MET B C 1
ATOM 7297 O O . MET B 1 414 ? 1.244 18.804 23.662 1.00 30.51 408 MET B O 1
ATOM 7302 N N . GLU B 1 415 ? 0.640 17.058 22.377 1.00 31.09 409 GLU B N 1
ATOM 7303 C CA . GLU B 1 415 ? 1.313 16.074 23.210 1.00 34.46 409 GLU B CA 1
ATOM 7304 C C . GLU B 1 415 ? 2.790 16.390 23.316 1.00 30.18 409 GLU B C 1
ATOM 7305 O O . GLU B 1 415 ? 3.476 16.540 22.308 1.00 39.80 409 GLU B O 1
ATOM 7311 N N . SER B 1 416 ? 3.276 16.481 24.546 1.00 35.31 410 SER B N 1
ATOM 7312 C CA . SER B 1 416 ? 4.683 16.765 24.799 1.00 43.60 410 SER B CA 1
ATOM 7313 C C . SER B 1 416 ? 5.255 15.733 25.756 1.00 39.27 410 SER B C 1
ATOM 7314 O O . SER B 1 416 ? 4.602 15.342 26.715 1.00 34.77 410 SER B O 1
ATOM 7317 N N . ASN B 1 417 ? 6.482 15.301 25.495 1.00 47.74 411 ASN B N 1
ATOM 7318 C CA . ASN B 1 417 ? 7.167 14.366 26.382 1.00 57.50 411 ASN B CA 1
ATOM 7319 C C . ASN B 1 417 ? 8.204 15.099 27.237 1.00 56.71 411 ASN B C 1
ATOM 7320 O O . ASN B 1 417 ? 8.775 14.536 28.174 1.00 70.10 411 ASN B O 1
ATOM 7325 N N . TYR B 1 418 ? 8.421 16.369 26.919 1.00 49.59 412 TYR B N 1
ATOM 7326 C CA . TYR B 1 418 ? 9.473 17.154 27.541 1.00 52.56 412 TYR B CA 1
ATOM 7327 C C . TYR B 1 418 ? 8.910 18.535 27.860 1.00 49.01 412 TYR B C 1
ATOM 7328 O O . TYR B 1 418 ? 8.527 19.272 26.957 1.00 47.93 412 TYR B O 1
ATOM 7337 N N . PRO B 1 419 ? 8.840 18.884 29.152 1.00 44.21 413 PRO B N 1
ATOM 7338 C CA . PRO B 1 419 ? 8.284 20.180 29.526 1.00 47.38 413 PRO B CA 1
ATOM 7339 C C . PRO B 1 419 ? 9.208 21.336 29.127 1.00 46.78 413 PRO B C 1
ATOM 7340 O O . PRO B 1 419 ? 10.250 21.540 29.748 1.00 52.02 413 PRO B O 1
ATOM 7344 N N . ASP B 1 420 ? 8.820 22.074 28.092 1.00 44.48 414 ASP B N 1
ATOM 7345 C CA . ASP B 1 420 ? 9.674 23.098 27.492 1.00 40.63 414 ASP B CA 1
ATOM 7346 C C . ASP B 1 420 ? 8.857 24.372 27.371 1.00 38.18 414 ASP B C 1
ATOM 7347 O O . ASP B 1 420 ? 7.958 24.466 26.535 1.00 39.23 414 ASP B O 1
ATOM 7352 N N . PHE B 1 421 ? 9.149 25.346 28.223 1.00 39.28 415 PHE B N 1
ATOM 7353 C CA . PHE B 1 421 ? 8.315 26.531 28.302 1.00 37.92 415 PHE B CA 1
ATOM 7354 C C . PHE B 1 421 ? 8.262 27.238 26.948 1.00 39.25 415 PHE B C 1
ATOM 7355 O O . PHE B 1 421 ? 7.202 27.689 26.511 1.00 39.80 415 PHE B O 1
ATOM 7363 N N . GLN B 1 422 ? 9.414 27.341 26.293 1.00 40.83 416 GLN B N 1
ATOM 7364 C CA . GLN B 1 422 ? 9.539 28.133 25.075 1.00 42.72 416 GLN B CA 1
ATOM 7365 C C . GLN B 1 422 ? 8.710 27.513 23.957 1.00 37.34 416 GLN B C 1
ATOM 7366 O O . GLN B 1 422 ? 7.993 28.206 23.242 1.00 35.73 416 GLN B O 1
ATOM 7372 N N . GLN B 1 423 ? 8.794 26.195 23.826 1.00 36.40 417 GLN B N 1
ATOM 7373 C CA . GLN B 1 423 ? 7.981 25.468 22.851 1.00 38.26 417 GLN B CA 1
ATOM 7374 C C . GLN B 1 423 ? 6.481 25.610 23.141 1.00 32.90 417 GLN B C 1
ATOM 7375 O O . GLN B 1 423 ? 5.673 25.770 22.231 1.00 34.45 417 GLN B O 1
ATOM 7381 N N . ALA B 1 424 ? 6.113 25.560 24.415 1.00 32.60 418 ALA B N 1
ATOM 7382 C CA . ALA B 1 424 ? 4.716 25.700 24.801 1.00 32.53 418 ALA B CA 1
ATOM 7383 C C . ALA B 1 424 ? 4.207 27.104 24.496 1.00 30.96 418 ALA B C 1
ATOM 7384 O O . ALA B 1 424 ? 3.026 27.301 24.207 1.00 29.15 418 ALA B O 1
ATOM 7386 N N . LYS B 1 425 ? 5.110 28.075 24.566 1.00 31.45 419 LYS B N 1
ATOM 7387 C CA . LYS B 1 425 ? 4.811 29.447 24.186 1.00 31.97 419 LYS B CA 1
ATOM 7388 C C . LYS B 1 425 ? 4.598 29.549 22.686 1.00 31.80 419 LYS B C 1
ATOM 7389 O O . LYS B 1 425 ? 3.680 30.231 22.228 1.00 32.63 419 LYS B O 1
ATOM 7395 N N . GLU B 1 426 ? 5.453 28.874 21.922 1.00 32.44 420 GLU B N 1
ATOM 7396 C CA . GLU B 1 426 ? 5.370 28.906 20.462 1.00 33.05 420 GLU B CA 1
ATOM 7397 C C . GLU B 1 426 ? 4.056 28.298 19.984 1.00 33.42 420 GLU B C 1
ATOM 7398 O O . GLU B 1 426 ? 3.404 28.834 19.087 1.00 33.78 420 GLU B O 1
ATOM 7404 N N . PHE B 1 427 ? 3.673 27.175 20.586 1.00 28.92 421 PHE B N 1
ATOM 7405 C CA . PHE B 1 427 ? 2.440 26.499 20.206 1.00 28.54 421 PHE B CA 1
ATOM 7406 C C . PHE B 1 427 ? 1.229 27.364 20.543 1.00 29.19 421 PHE B C 1
ATOM 7407 O O . PHE B 1 427 ? 0.339 27.554 19.719 1.00 30.49 421 PHE B O 1
ATOM 7415 N N . ALA B 1 428 ? 1.198 27.883 21.762 1.00 28.92 422 ALA B N 1
ATOM 7416 C CA . ALA B 1 428 ? 0.093 28.725 22.199 1.00 32.05 422 ALA B CA 1
ATOM 7417 C C . ALA B 1 428 ? -0.091 29.921 21.263 1.00 31.58 422 ALA B C 1
ATOM 7418 O O . ALA B 1 428 ? -1.189 30.183 20.786 1.00 32.33 422 ALA B O 1
ATOM 7420 N N . GLU B 1 429 ? 0.994 30.632 20.985 1.00 38.00 423 GLU B N 1
ATOM 7421 C CA . GLU B 1 429 ? 0.930 31.841 20.161 1.00 41.45 423 GLU B CA 1
ATOM 7422 C C . GLU B 1 429 ? 0.609 31.512 18.700 1.00 37.20 423 GLU B C 1
ATOM 7423 O O . GLU B 1 429 ? -0.159 32.223 18.045 1.00 31.52 423 GLU B O 1
ATOM 7429 N N . GLY B 1 430 ? 1.190 30.426 18.200 1.00 33.21 424 GLY B N 1
ATOM 7430 C CA . GLY B 1 430 ? 0.899 29.957 16.850 1.00 31.57 424 GLY B CA 1
ATOM 7431 C C . GLY B 1 430 ? -0.572 29.652 16.637 1.00 34.12 424 GLY B C 1
ATOM 7432 O O . GLY B 1 430 ? -1.146 29.997 15.603 1.00 37.86 424 GLY B O 1
ATOM 7433 N N . VAL B 1 431 ? -1.190 28.992 17.610 1.00 34.34 425 VAL B N 1
ATOM 7434 C CA . VAL B 1 431 ? -2.604 28.655 17.509 1.00 35.50 425 VAL B CA 1
ATOM 7435 C C . VAL B 1 431 ? -3.465 29.909 17.701 1.00 37.32 425 VAL B C 1
ATOM 7436 O O . VAL B 1 431 ? -4.458 30.109 16.996 1.00 32.85 425 VAL B O 1
ATOM 7440 N N . LYS B 1 432 ? -3.079 30.753 18.655 1.00 37.08 426 LYS B N 1
ATOM 7441 C CA . LYS B 1 432 ? -3.922 31.867 19.071 1.00 38.88 426 LYS B CA 1
ATOM 7442 C C . LYS B 1 432 ? -3.903 32.979 18.029 1.00 41.99 426 LYS B C 1
ATOM 7443 O O . LYS B 1 432 ? -4.795 33.824 18.001 1.00 48.57 426 LYS B O 1
ATOM 7449 N N . GLU B 1 433 ? -2.892 32.970 17.166 1.00 45.30 427 GLU B N 1
ATOM 7450 C CA . GLU B 1 433 ? -2.834 33.911 16.052 1.00 51.19 427 GLU B CA 1
ATOM 7451 C C . GLU B 1 433 ? -4.014 33.759 15.092 1.00 49.01 427 GLU B C 1
ATOM 7452 O O . GLU B 1 433 ? -4.457 34.735 14.497 1.00 50.40 427 GLU B O 1
ATOM 7458 N N . LYS B 1 434 ? -4.516 32.536 14.940 1.00 48.35 428 LYS B N 1
ATOM 7459 C CA . LYS B 1 434 ? -5.687 32.286 14.100 1.00 45.66 428 LYS B CA 1
ATOM 7460 C C . LYS B 1 434 ? -6.944 32.135 14.936 1.00 44.88 428 LYS B C 1
ATOM 7461 O O . LYS B 1 434 ? -8.047 32.404 14.465 1.00 49.27 428 LYS B O 1
ATOM 7467 N N . PHE B 1 435 ? -6.777 31.685 16.172 1.00 40.66 429 PHE B N 1
ATOM 7468 C CA . PHE B 1 435 ? -7.913 31.441 17.043 1.00 45.07 429 PHE B CA 1
ATOM 7469 C C . PHE B 1 435 ? -7.631 32.030 18.417 1.00 42.85 429 PHE B C 1
ATOM 7470 O O . PHE B 1 435 ? -7.258 31.311 19.337 1.00 40.66 429 PHE B O 1
ATOM 7478 N N . PRO B 1 436 ? -7.806 33.354 18.552 1.00 47.56 430 PRO B N 1
ATOM 7479 C CA . PRO B 1 436 ? -7.337 34.068 19.742 1.00 46.23 430 PRO B CA 1
ATOM 7480 C C . PRO B 1 436 ? -8.068 33.640 21.009 1.00 39.38 430 PRO B C 1
ATOM 7481 O O . PRO B 1 436 ? -7.575 33.871 22.106 1.00 37.03 430 PRO B O 1
ATOM 7485 N N . ASP B 1 437 ? -9.228 33.011 20.860 1.00 43.62 431 ASP B N 1
ATOM 7486 C CA . ASP B 1 437 ? -10.003 32.575 22.015 1.00 47.16 431 ASP B CA 1
ATOM 7487 C C . ASP B 1 437 ? -9.865 31.083 22.292 1.00 40.59 431 ASP B C 1
ATOM 7488 O O . ASP B 1 437 ? -10.541 30.550 23.166 1.00 45.40 431 ASP B O 1
ATOM 7493 N N . GLN B 1 438 ? -8.988 30.409 21.556 1.00 34.80 432 GLN B N 1
ATOM 7494 C CA . GLN B 1 438 ? -8.863 28.953 21.666 1.00 39.81 432 GLN B CA 1
ATOM 7495 C C . GLN B 1 438 ? -8.385 28.546 23.057 1.00 34.29 432 GLN B C 1
ATOM 7496 O O . GLN B 1 438 ? -7.389 29.068 23.564 1.00 37.31 432 GLN B O 1
ATOM 7502 N N . TRP B 1 439 ? -9.107 27.616 23.672 1.00 31.95 433 TRP B N 1
ATOM 7503 C CA . TRP B 1 439 ? -8.665 26.994 24.919 1.00 29.40 433 TRP B CA 1
ATOM 7504 C C . TRP B 1 439 ? -7.552 25.989 24.643 1.00 28.71 433 TRP B C 1
ATOM 7505 O O . TRP B 1 439 ? -7.614 25.238 23.677 1.00 29.52 433 TRP B O 1
ATOM 7516 N N . LEU B 1 440 ? -6.530 25.988 25.490 1.00 30.46 434 LEU B N 1
ATOM 7517 C CA . LEU B 1 440 ? -5.410 25.077 25.328 1.00 29.60 434 LEU B CA 1
ATOM 7518 C C . LEU B 1 440 ? -5.297 24.138 26.521 1.00 29.95 434 LEU B C 1
ATOM 7519 O O . LEU B 1 440 ? -5.599 24.516 27.650 1.00 29.38 434 LEU B O 1
ATOM 7524 N N . ALA B 1 441 ? -4.853 22.915 26.257 1.00 28.08 435 ALA B N 1
ATOM 7525 C CA . ALA B 1 441 ? -4.558 21.959 27.307 1.00 27.49 435 ALA B CA 1
ATOM 7526 C C . ALA B 1 441 ? -3.100 21.549 27.213 1.00 26.67 435 ALA B C 1
ATOM 7527 O O . ALA B 1 441 ? -2.499 21.643 26.146 1.00 24.42 435 ALA B O 1
ATOM 7529 N N . TYR B 1 442 ? -2.540 21.095 28.335 1.00 26.55 436 TYR B N 1
ATOM 7530 C CA . TYR B 1 442 ? -1.141 20.677 28.398 1.00 28.77 436 TYR B CA 1
ATOM 7531 C C . TYR B 1 442 ? -0.989 19.468 29.317 1.00 28.46 436 TYR B C 1
ATOM 7532 O O . TYR B 1 442 ? -1.479 19.478 30.439 1.00 30.15 436 TYR B O 1
ATOM 7541 N N . ASN B 1 443 ? -0.291 18.438 28.855 1.00 27.35 437 ASN B N 1
ATOM 7542 C CA . ASN B 1 443 ? 0.050 17.323 29.731 1.00 30.11 437 ASN B CA 1
ATOM 7543 C C . ASN B 1 443 ? 1.402 17.525 30.394 1.00 28.53 437 ASN B C 1
ATOM 7544 O O . ASN B 1 443 ? 2.391 17.853 29.745 1.00 32.13 437 ASN B O 1
ATOM 7549 N N . LEU B 1 444 ? 1.429 17.327 31.704 1.00 29.12 438 LEU B N 1
ATOM 7550 C CA . LEU B 1 444 ? 2.652 17.456 32.479 1.00 30.65 438 LEU B CA 1
ATOM 7551 C C . LEU B 1 444 ? 3.349 16.106 32.617 1.00 30.93 438 LEU B C 1
ATOM 7552 O O . LEU B 1 444 ? 2.858 15.209 33.300 1.00 31.71 438 LEU B O 1
ATOM 7557 N N . SER B 1 445 ? 4.495 15.969 31.961 1.00 34.80 439 SER B N 1
ATOM 7558 C CA . SER B 1 445 ? 5.086 14.658 31.719 1.00 41.36 439 SER B CA 1
ATOM 7559 C C . SER B 1 445 ? 5.524 14.021 33.025 1.00 35.12 439 SER B C 1
ATOM 7560 O O . SER B 1 445 ? 6.302 14.606 33.776 1.00 40.89 439 SER B O 1
ATOM 7563 N N . PRO B 1 446 ? 5.025 12.813 33.302 1.00 33.80 440 PRO B N 1
ATOM 7564 C CA . PRO B 1 446 ? 5.417 12.102 34.507 1.00 34.23 440 PRO B CA 1
ATOM 7565 C C . PRO B 1 446 ? 6.755 11.382 34.384 1.00 32.23 440 PRO B C 1
ATOM 7566 O O . PRO B 1 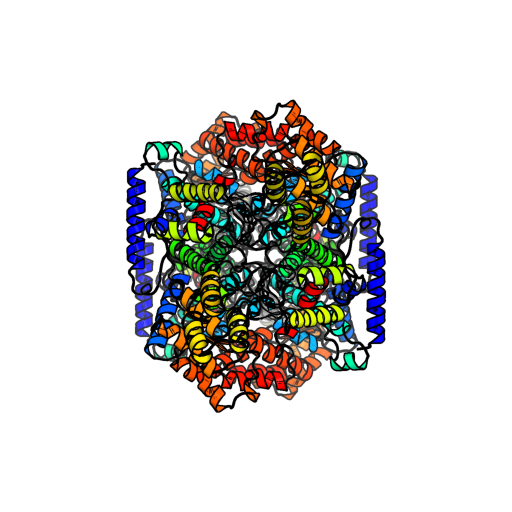446 ? 7.291 10.925 35.387 1.00 43.11 440 PRO B O 1
ATOM 7570 N N . SER B 1 447 ? 7.289 11.280 33.171 1.00 38.38 441 SER B N 1
ATOM 7571 C CA . SER B 1 447 ? 8.582 10.635 32.958 1.00 39.73 441 SER B CA 1
ATOM 7572 C C . SER B 1 447 ? 9.755 11.611 33.092 1.00 41.43 441 SER B C 1
ATOM 7573 O O . SER B 1 447 ? 10.856 11.213 33.466 1.00 42.28 441 SER B O 1
ATOM 7576 N N . PHE B 1 448 ? 9.524 12.881 32.784 1.00 39.08 442 PHE B N 1
ATOM 7577 C CA . PHE B 1 448 ? 10.567 13.898 32.917 1.00 36.69 442 PHE B CA 1
ATOM 7578 C C . PHE B 1 448 ? 11.124 13.866 34.339 1.00 37.39 442 PHE B C 1
ATOM 7579 O O . PHE B 1 448 ? 10.395 13.609 35.292 1.00 40.39 442 PHE B O 1
ATOM 7587 N N . ASN B 1 449 ? 12.416 14.130 34.482 1.00 37.40 443 ASN B N 1
ATOM 7588 C CA . ASN B 1 449 ? 13.032 14.149 35.794 1.00 37.75 443 ASN B CA 1
ATOM 7589 C C . ASN B 1 449 ? 12.901 15.535 36.417 1.00 41.90 443 ASN B C 1
ATOM 7590 O O . ASN B 1 449 ? 13.826 16.349 36.354 1.00 43.82 443 ASN B O 1
ATOM 7595 N N . TRP B 1 450 ? 11.750 15.792 37.026 1.00 35.87 444 TRP B N 1
ATOM 7596 C CA . TRP B 1 450 ? 11.446 17.109 37.546 1.00 35.65 444 TRP B CA 1
ATOM 7597 C C . TRP B 1 450 ? 12.407 17.521 38.667 1.00 38.94 444 TRP B C 1
ATOM 7598 O O . TRP B 1 450 ? 12.882 18.654 38.692 1.00 38.15 444 TRP B O 1
ATOM 7609 N N . PRO B 1 451 ? 12.687 16.608 39.610 1.00 39.98 445 PRO B N 1
ATOM 7610 C CA . PRO B 1 451 ? 13.531 16.963 40.761 1.00 39.85 445 PRO B CA 1
ATOM 7611 C C . PRO B 1 451 ? 14.946 17.391 40.376 1.00 42.22 445 PRO B C 1
ATOM 7612 O O . PRO B 1 451 ? 15.530 18.240 41.046 1.00 37.41 445 PRO B O 1
ATOM 7616 N N . LYS B 1 452 ? 15.491 16.804 39.314 1.00 43.38 446 LYS B N 1
ATOM 7617 C CA . LYS B 1 452 ? 16.896 17.013 38.964 1.00 51.25 446 LYS B CA 1
ATOM 7618 C C . LYS B 1 452 ? 17.060 18.092 37.906 1.00 45.86 446 LYS B C 1
ATOM 7619 O O . LYS B 1 452 ? 18.063 18.801 37.883 1.00 47.72 446 LYS B O 1
ATOM 7625 N N . ALA B 1 453 ? 16.075 18.210 37.027 1.00 43.49 447 ALA B N 1
ATOM 7626 C CA . ALA B 1 453 ? 16.237 18.996 35.814 1.00 44.65 447 ALA B CA 1
ATOM 7627 C C . ALA B 1 453 ? 15.442 20.297 35.906 1.00 48.22 447 ALA B C 1
ATOM 7628 O O . ALA B 1 453 ? 15.322 21.025 34.922 1.00 55.84 447 ALA B O 1
ATOM 7630 N N . MET B 1 454 ? 14.897 20.579 37.086 1.00 39.48 448 MET B N 1
ATOM 7631 C CA . MET B 1 454 ? 14.312 21.875 37.375 1.00 39.20 448 MET B CA 1
ATOM 7632 C C . MET B 1 454 ? 14.525 22.224 38.840 1.00 42.22 448 MET B C 1
ATOM 7633 O O . MET B 1 454 ? 14.386 21.372 39.713 1.00 41.84 448 MET B O 1
ATOM 7638 N N . SER B 1 455 ? 14.840 23.484 39.114 1.00 40.87 449 SER B N 1
ATOM 7639 C CA . SER B 1 455 ? 14.916 23.962 40.488 1.00 41.11 449 SER B CA 1
ATOM 7640 C C . SER B 1 455 ? 13.544 23.855 41.149 1.00 37.14 449 SER B C 1
ATOM 7641 O O . SER B 1 455 ? 12.515 23.782 40.476 1.00 34.09 449 SER B O 1
ATOM 7644 N N . VAL B 1 456 ? 13.540 23.847 42.472 1.00 35.24 450 VAL B N 1
ATOM 7645 C CA . VAL B 1 456 ? 12.306 23.764 43.224 1.00 36.80 450 VAL B CA 1
ATOM 7646 C C . VAL B 1 456 ? 11.363 24.897 42.810 1.00 40.27 450 VAL B C 1
ATOM 7647 O O . VAL B 1 456 ? 10.162 24.684 42.652 1.00 40.82 450 VAL B O 1
ATOM 7651 N N . ASP B 1 457 ? 11.913 26.094 42.619 1.00 38.14 451 ASP B N 1
ATOM 7652 C CA . ASP B 1 457 ? 11.109 27.259 42.248 1.00 42.08 451 ASP B CA 1
ATOM 7653 C C . ASP B 1 457 ? 10.477 27.111 40.872 1.00 33.94 451 ASP B C 1
ATOM 7654 O O . ASP B 1 457 ? 9.351 27.537 40.657 1.00 32.30 451 ASP B O 1
ATOM 7659 N N . GLU B 1 458 ? 11.211 26.518 39.941 1.00 32.24 452 GLU B N 1
ATOM 7660 C CA . GLU B 1 458 ? 10.695 26.275 38.602 1.00 33.56 452 GLU B CA 1
ATOM 7661 C C . GLU B 1 458 ? 9.583 25.221 38.610 1.00 31.95 452 GLU B C 1
ATOM 7662 O O . GLU B 1 458 ? 8.564 25.376 37.934 1.00 30.45 452 GLU B O 1
ATOM 7668 N N . GLN B 1 459 ? 9.783 24.162 39.386 1.00 28.09 453 GLN B N 1
ATOM 7669 C CA . GLN B 1 459 ? 8.724 23.196 39.661 1.00 30.10 453 GLN B CA 1
ATOM 7670 C C . GLN B 1 459 ? 7.455 23.888 40.130 1.00 29.86 453 GLN B C 1
ATOM 7671 O O . GLN B 1 459 ? 6.355 23.601 39.652 1.00 29.75 453 GLN B O 1
ATOM 7677 N N . HIS B 1 460 ? 7.620 24.799 41.076 1.00 28.24 454 HIS B N 1
ATOM 7678 C CA . HIS B 1 460 ? 6.499 25.382 41.795 1.00 30.61 454 HIS B CA 1
ATOM 7679 C C . HIS B 1 460 ? 5.688 26.299 40.885 1.00 30.43 454 HIS B C 1
ATOM 7680 O O . HIS B 1 460 ? 4.485 26.447 41.064 1.00 27.75 454 HIS B O 1
ATOM 7687 N N . THR B 1 461 ? 6.351 26.911 39.905 1.00 28.93 455 THR B N 1
ATOM 7688 C CA . THR B 1 461 ? 5.730 27.962 39.107 1.00 26.43 455 THR B CA 1
ATOM 7689 C C . THR B 1 461 ? 5.308 27.459 37.742 1.00 25.12 455 THR B C 1
ATOM 7690 O O . THR B 1 461 ? 4.568 28.140 37.035 1.00 28.21 455 THR B O 1
ATOM 7694 N N . PHE B 1 462 ? 5.756 26.264 37.370 1.00 26.63 456 PHE B N 1
ATOM 7695 C CA . PHE B 1 462 ? 5.629 25.825 35.991 1.00 27.13 456 PHE B CA 1
ATOM 7696 C C . PHE B 1 462 ? 4.190 25.922 35.489 1.00 27.86 456 PHE B C 1
ATOM 7697 O O . PHE B 1 462 ? 3.929 26.425 34.394 1.00 30.98 456 PHE B O 1
ATOM 7705 N N . ILE B 1 463 ? 3.254 25.431 36.290 1.00 29.54 457 ILE B N 1
ATOM 7706 C CA . ILE B 1 463 ? 1.869 25.327 35.854 1.00 31.09 457 ILE B CA 1
ATOM 7707 C C . ILE B 1 463 ? 1.237 26.702 35.658 1.00 27.31 457 ILE B C 1
ATOM 7708 O O . ILE B 1 463 ? 0.510 26.922 34.684 1.00 27.00 457 ILE B O 1
ATOM 7713 N N . GLN B 1 464 ? 1.510 27.629 36.572 1.00 26.67 458 GLN B N 1
ATOM 7714 C CA . GLN B 1 464 ? 0.943 28.971 36.454 1.00 30.40 458 GLN B CA 1
ATOM 7715 C C . GLN B 1 464 ? 1.602 29.734 35.301 1.00 28.60 458 GLN B C 1
ATOM 7716 O O . GLN B 1 464 ? 0.963 30.565 34.663 1.00 31.33 458 GLN B O 1
ATOM 7722 N N . ARG B 1 465 ? 2.866 29.438 35.017 1.00 27.19 459 ARG B N 1
ATOM 7723 C CA . ARG B 1 465 ? 3.535 30.053 33.875 1.00 30.40 459 ARG B CA 1
ATOM 7724 C C . ARG B 1 465 ? 2.881 29.630 32.560 1.00 30.85 459 ARG B C 1
ATOM 7725 O O . ARG B 1 465 ? 2.677 30.451 31.667 1.00 29.12 459 ARG B O 1
ATOM 7733 N N . LEU B 1 466 ? 2.555 28.348 32.433 1.00 28.63 460 LEU B N 1
ATOM 7734 C CA . LEU B 1 466 ? 1.809 27.880 31.262 1.00 30.04 460 LEU B CA 1
ATOM 7735 C C . LEU B 1 466 ? 0.379 28.408 31.291 1.00 27.96 460 LEU B C 1
ATOM 7736 O O . LEU B 1 466 ? -0.220 28.662 30.254 1.00 31.33 460 LEU B O 1
ATOM 7741 N N . GLY B 1 467 ? -0.163 28.579 32.487 1.00 26.76 461 GLY B N 1
ATOM 7742 C CA . GLY B 1 467 ? -1.475 29.183 32.642 1.00 28.51 461 GLY B CA 1
ATOM 7743 C C . GLY B 1 467 ? -1.546 30.590 32.077 1.00 31.00 461 GLY B C 1
ATOM 7744 O O . GLY B 1 467 ? -2.584 31.006 31.566 1.00 30.78 461 GLY B O 1
ATOM 7745 N N . ASP B 1 468 ? -0.445 31.330 32.171 1.00 29.52 462 ASP B N 1
ATOM 7746 C CA . ASP B 1 468 ? -0.419 32.695 31.664 1.00 31.09 462 ASP B CA 1
ATOM 7747 C C . ASP B 1 468 ? -0.395 32.707 30.140 1.00 31.51 462 ASP B C 1
ATOM 7748 O O . ASP B 1 468 ? -0.712 33.721 29.523 1.00 31.36 462 ASP B O 1
ATOM 7753 N N . LEU B 1 469 ? -0.042 31.569 29.544 1.00 33.18 463 LEU B N 1
ATOM 7754 C CA . LEU B 1 469 ? -0.043 31.418 28.090 1.00 32.02 463 LEU B CA 1
ATOM 7755 C C . LEU B 1 469 ? -1.404 30.989 27.545 1.00 31.60 463 LEU B C 1
ATOM 7756 O O . LEU B 1 469 ? -1.626 31.011 26.337 1.00 35.39 463 LEU B O 1
ATOM 7761 N N . GLY B 1 470 ? -2.308 30.588 28.434 1.00 33.88 464 GLY B N 1
ATOM 7762 C CA . GLY B 1 470 ? -3.653 30.171 28.026 1.00 29.15 464 GLY B CA 1
ATOM 7763 C C . GLY B 1 470 ? -3.878 28.669 28.085 1.00 29.05 464 GLY B C 1
ATOM 7764 O O . GLY B 1 470 ? -4.849 28.160 27.519 1.00 26.65 464 GLY B O 1
ATOM 7765 N N . TYR B 1 471 ? -2.986 27.954 28.768 1.00 26.20 465 TYR B N 1
ATOM 7766 C CA . TYR B 1 471 ? -3.201 26.540 29.051 1.00 28.94 465 TYR B CA 1
ATOM 7767 C C . TYR B 1 471 ? -4.067 26.379 30.290 1.00 28.86 465 TYR B C 1
ATOM 7768 O O . TYR B 1 471 ? -3.560 26.379 31.412 1.00 28.79 465 TYR B O 1
ATOM 7777 N N . ILE B 1 472 ? -5.375 26.246 30.077 1.00 29.26 466 ILE B N 1
ATOM 7778 C CA . ILE B 1 472 ? -6.344 26.378 31.155 1.00 27.16 466 ILE B CA 1
ATOM 7779 C C . ILE B 1 472 ? -6.640 25.036 31.805 1.00 27.30 466 ILE B C 1
ATOM 7780 O O . ILE B 1 472 ? -7.261 24.981 32.866 1.00 27.20 466 ILE B O 1
ATOM 7785 N N . TRP B 1 473 ? -6.206 23.960 31.161 1.00 23.32 467 TRP B N 1
ATOM 7786 C CA . TRP B 1 473 ? -6.392 22.620 31.698 1.00 25.61 467 TRP B CA 1
ATOM 7787 C C . TRP B 1 473 ? -5.082 21.853 31.597 1.00 25.60 467 TRP B C 1
ATOM 7788 O O . TRP B 1 473 ? -4.569 21.633 30.502 1.00 26.89 467 TRP B O 1
ATOM 7799 N N . GLN B 1 474 ? -4.534 21.469 32.745 1.00 23.38 468 GLN B N 1
ATOM 7800 C CA . GLN B 1 474 ? -3.244 20.790 32.796 1.00 24.04 468 GLN B CA 1
ATOM 7801 C C . GLN B 1 474 ? -3.314 19.629 33.771 1.00 24.61 468 GLN B C 1
ATOM 7802 O O . GLN B 1 474 ? -3.979 19.718 34.806 1.00 27.35 468 GLN B O 1
ATOM 7808 N N . PHE B 1 475 ? -2.623 18.541 33.444 1.00 23.99 469 PHE B N 1
ATOM 7809 C CA . PHE B 1 475 ? -2.832 17.281 34.144 1.00 27.13 469 PHE B CA 1
ATOM 7810 C C . PHE B 1 475 ? -1.596 16.403 34.067 1.00 25.70 469 PHE B C 1
ATOM 7811 O O . PHE B 1 475 ? -0.900 16.384 33.054 1.00 27.72 469 PHE B O 1
ATOM 7819 N N . ILE B 1 476 ? -1.327 15.685 35.150 1.00 27.70 470 ILE B N 1
ATOM 7820 C CA . ILE B 1 476 ? -0.345 14.612 35.142 1.00 24.07 470 ILE B CA 1
ATOM 7821 C C . ILE B 1 476 ? -1.051 13.287 34.872 1.00 24.29 470 ILE B C 1
ATOM 7822 O O . ILE B 1 476 ? -1.783 12.770 35.710 1.00 22.53 470 ILE B O 1
ATOM 7827 N N . THR B 1 477 ? -0.823 12.744 33.691 1.00 23.57 471 THR B N 1
ATOM 7828 C CA . THR B 1 477 ? -1.574 11.602 33.234 1.00 25.26 471 THR B CA 1
ATOM 7829 C C . THR B 1 477 ? -1.481 10.479 34.258 1.00 26.35 471 THR B C 1
ATOM 7830 O O . THR B 1 477 ? -2.483 9.846 34.573 1.00 25.09 471 THR B O 1
ATOM 7834 N N . LEU B 1 478 ? -0.280 10.239 34.781 1.00 25.74 472 LEU B N 1
ATOM 7835 C CA . LEU B 1 478 ? 0.022 8.964 35.437 1.00 28.02 472 LEU B CA 1
ATOM 7836 C C . LEU B 1 478 ? 0.169 9.087 36.953 1.00 25.13 472 LEU B C 1
ATOM 7837 O O . LEU B 1 478 ? 0.757 8.219 37.593 1.00 29.49 472 LEU B O 1
ATOM 7842 N N . ALA B 1 479 ? -0.353 10.160 37.531 1.00 23.80 473 ALA B N 1
ATOM 7843 C CA . ALA B 1 479 ? -0.075 10.458 38.929 1.00 25.65 473 ALA B CA 1
ATOM 7844 C C . ALA B 1 479 ? -0.802 9.479 39.859 1.00 24.92 473 ALA B C 1
ATOM 7845 O O . ALA B 1 479 ? -0.266 9.073 40.883 1.00 24.31 473 ALA B O 1
ATOM 7847 N N . GLY B 1 480 ? -2.018 9.097 39.493 1.00 26.80 474 GLY B N 1
ATOM 7848 C CA . GLY B 1 480 ? -2.745 8.064 40.231 1.00 29.01 474 GLY B CA 1
ATOM 7849 C C . GLY B 1 480 ? -1.960 6.765 40.337 1.00 25.05 474 GLY B C 1
ATOM 7850 O O . GLY B 1 480 ? -1.877 6.155 41.401 1.00 25.57 474 GLY B O 1
ATOM 7851 N N . LEU B 1 481 ? -1.367 6.351 39.229 1.00 27.46 475 LEU B N 1
ATOM 7852 C CA . LEU B 1 481 ? -0.549 5.149 39.205 1.00 25.92 475 LEU B CA 1
ATOM 7853 C C . LEU B 1 481 ? 0.656 5.258 40.135 1.00 28.26 475 LEU B C 1
ATOM 7854 O O . LEU B 1 481 ? 0.969 4.322 40.869 1.00 28.41 475 LEU B O 1
ATOM 7859 N N . HIS B 1 482 ? 1.335 6.401 40.106 1.00 27.20 476 HIS B N 1
ATOM 7860 C CA . HIS B 1 482 ? 2.619 6.519 40.788 1.00 25.98 476 HIS B CA 1
ATOM 7861 C C . HIS B 1 482 ? 2.454 6.663 42.292 1.00 25.30 476 HIS B C 1
ATOM 7862 O O . HIS B 1 482 ? 3.203 6.061 43.064 1.00 23.26 476 HIS B O 1
ATOM 7869 N N . THR B 1 483 ? 1.480 7.466 42.716 1.00 25.90 477 THR B N 1
ATOM 7870 C CA . THR B 1 483 ? 1.199 7.614 44.141 1.00 25.41 477 THR B CA 1
ATOM 7871 C C . THR B 1 483 ? 0.793 6.279 44.757 1.00 24.04 477 THR B C 1
ATOM 7872 O O . THR B 1 483 ? 1.220 5.948 45.861 1.00 25.91 477 THR B O 1
ATOM 7876 N N . ASN B 1 484 ? -0.028 5.517 44.038 1.00 23.97 478 ASN B N 1
ATOM 7877 C CA . ASN B 1 484 ? -0.432 4.176 44.477 1.00 25.21 478 ASN B CA 1
ATOM 7878 C C . ASN B 1 484 ? 0.794 3.255 44.554 1.00 28.16 478 ASN B C 1
ATOM 7879 O O . ASN B 1 484 ? 0.971 2.532 45.531 1.00 26.51 478 ASN B O 1
ATOM 7884 N N . ALA B 1 485 ? 1.639 3.293 43.526 1.00 28.87 479 ALA B N 1
ATOM 7885 C CA . ALA B 1 485 ? 2.788 2.398 43.441 1.00 26.88 479 ALA B CA 1
ATOM 7886 C C . ALA B 1 485 ? 3.775 2.675 44.567 1.00 28.89 479 ALA B C 1
ATOM 7887 O O . ALA B 1 485 ? 4.268 1.750 45.215 1.00 28.03 479 ALA B O 1
ATOM 7889 N N . LEU B 1 486 ? 4.060 3.952 44.801 1.00 28.95 480 LEU B N 1
ATOM 7890 C CA . LEU B 1 486 ? 4.997 4.343 45.853 1.00 30.39 480 LEU B CA 1
ATOM 7891 C C . LEU B 1 486 ? 4.491 3.871 47.219 1.00 27.96 480 LEU B C 1
ATOM 7892 O O . LEU B 1 486 ? 5.223 3.238 47.983 1.00 31.34 480 LEU B O 1
ATOM 7897 N N . ALA B 1 487 ? 3.231 4.166 47.513 1.00 27.18 481 ALA B N 1
ATOM 7898 C CA . ALA B 1 487 ? 2.670 3.886 48.831 1.00 28.22 481 ALA B CA 1
ATOM 7899 C C . ALA B 1 487 ? 2.572 2.391 49.104 1.00 27.00 481 ALA B C 1
ATOM 7900 O O . ALA B 1 487 ? 2.839 1.945 50.214 1.00 33.70 481 ALA B O 1
ATOM 7902 N N . VAL B 1 488 ? 2.196 1.615 48.097 1.00 25.71 482 VAL B N 1
ATOM 7903 C CA . VAL B 1 488 ? 2.014 0.181 48.284 1.00 26.95 482 VAL B CA 1
ATOM 7904 C C . VAL B 1 488 ? 3.356 -0.567 48.245 1.00 26.07 482 VAL B C 1
ATOM 7905 O O . VAL B 1 488 ? 3.532 -1.584 48.913 1.00 25.70 482 VAL B O 1
ATOM 7909 N N . HIS B 1 489 ? 4.310 -0.054 47.478 1.00 25.52 483 HIS B N 1
ATOM 7910 C CA . HIS B 1 489 ? 5.681 -0.549 47.565 1.00 26.70 483 HIS B CA 1
ATOM 7911 C C . HIS B 1 489 ? 6.245 -0.365 48.967 1.00 27.03 483 HIS B C 1
ATOM 7912 O O . HIS B 1 489 ? 6.794 -1.299 49.556 1.00 26.58 483 HIS B O 1
ATOM 7919 N N . ASN B 1 490 ? 6.122 0.845 49.496 1.00 25.66 484 ASN B N 1
ATOM 7920 C CA . ASN B 1 490 ? 6.751 1.174 50.764 1.00 24.02 484 ASN B CA 1
ATOM 7921 C C . ASN B 1 490 ? 6.100 0.393 51.905 1.00 27.63 484 ASN B C 1
ATOM 7922 O O . ASN B 1 490 ? 6.782 -0.060 52.828 1.00 29.88 484 ASN B O 1
ATOM 7927 N N . PHE B 1 491 ? 4.783 0.240 51.857 1.00 25.89 485 PHE B N 1
ATOM 7928 C CA . PHE B 1 491 ? 4.109 -0.479 52.921 1.00 29.31 485 PHE B CA 1
ATOM 7929 C C . PHE B 1 491 ? 4.382 -1.975 52.850 1.00 25.92 485 PHE B C 1
ATOM 7930 O O . PHE B 1 491 ? 4.491 -2.639 53.875 1.00 25.88 485 PHE B O 1
ATOM 7938 N N . SER B 1 492 ? 4.486 -2.507 51.642 1.00 27.54 486 SER B N 1
ATOM 7939 C CA . SER B 1 492 ? 4.815 -3.915 51.478 1.00 29.90 486 SER B CA 1
ATOM 7940 C C . SER B 1 492 ? 6.163 -4.207 52.122 1.00 28.24 486 SER B C 1
ATOM 7941 O O . SER B 1 492 ? 6.296 -5.147 52.904 1.00 29.01 486 SER B O 1
ATOM 7944 N N . ARG B 1 493 ? 7.149 -3.379 51.789 1.00 28.39 487 ARG B N 1
ATOM 7945 C CA . ARG B 1 493 ? 8.477 -3.450 52.371 1.00 30.30 487 ARG B CA 1
ATOM 7946 C C . ARG B 1 493 ? 8.417 -3.329 53.892 1.00 30.25 487 ARG B C 1
ATOM 7947 O O . ARG B 1 493 ? 8.972 -4.162 54.613 1.00 27.30 487 ARG B O 1
ATOM 7955 N N . ASP B 1 494 ? 7.743 -2.292 54.379 1.00 27.26 488 ASP B N 1
ATOM 7956 C CA . ASP B 1 494 ? 7.743 -1.991 55.805 1.00 26.33 488 ASP B CA 1
ATOM 7957 C C . ASP B 1 494 ? 6.897 -2.993 56.598 1.00 30.96 488 ASP B C 1
ATOM 7958 O O . ASP B 1 494 ? 7.209 -3.309 57.749 1.00 29.59 488 ASP B O 1
ATOM 7963 N N . PHE B 1 495 ? 5.835 -3.497 55.977 1.00 29.52 489 PHE B N 1
ATOM 7964 C CA . PHE B 1 495 ? 4.973 -4.485 56.617 1.00 26.28 489 PHE B CA 1
ATOM 7965 C C . PHE B 1 495 ? 5.699 -5.823 56.756 1.00 29.58 489 PHE B C 1
ATOM 7966 O O . PHE B 1 495 ? 5.588 -6.487 57.780 1.00 32.31 489 PHE B O 1
ATOM 7974 N N . ALA B 1 496 ? 6.441 -6.221 55.727 1.00 30.28 490 ALA B N 1
ATOM 7975 C CA . ALA B 1 496 ? 7.196 -7.471 55.792 1.00 33.21 490 ALA B CA 1
ATOM 7976 C C . ALA B 1 496 ? 8.175 -7.425 56.955 1.00 32.42 490 ALA B C 1
ATOM 7977 O O . ALA B 1 496 ? 8.452 -8.439 57.577 1.00 35.39 490 ALA B O 1
ATOM 7979 N N . LYS B 1 497 ? 8.689 -6.235 57.239 1.00 36.76 491 LYS B N 1
ATOM 7980 C CA . LYS B 1 497 ? 9.759 -6.064 58.210 1.00 38.47 491 LYS B CA 1
ATOM 7981 C C . LYS B 1 497 ? 9.201 -5.823 59.613 1.00 34.82 491 LYS B C 1
ATOM 7982 O O . LYS B 1 497 ? 9.671 -6.419 60.581 1.00 33.59 491 LYS B O 1
ATOM 7988 N N . ASP B 1 498 ? 8.199 -4.954 59.721 1.00 32.04 492 ASP B N 1
ATOM 7989 C CA . ASP B 1 498 ? 7.813 -4.379 61.011 1.00 31.33 492 ASP B CA 1
ATOM 7990 C C . ASP B 1 498 ? 6.361 -4.676 61.395 1.00 29.57 492 ASP B C 1
ATOM 7991 O O . ASP B 1 498 ? 5.887 -4.217 62.439 1.00 30.48 492 ASP B O 1
ATOM 7996 N N . GLY B 1 499 ? 5.661 -5.446 60.566 1.00 27.32 493 GLY B N 1
ATOM 7997 C CA . GLY B 1 499 ? 4.304 -5.884 60.886 1.00 28.14 493 GLY B CA 1
ATOM 7998 C C . GLY B 1 499 ? 3.391 -4.720 61.213 1.00 29.56 493 GLY B C 1
ATOM 7999 O O . GLY B 1 499 ? 3.380 -3.715 60.507 1.00 29.57 493 GLY B O 1
ATOM 8000 N N . MET B 1 500 ? 2.622 -4.851 62.287 1.00 27.04 494 MET B N 1
ATOM 8001 C CA . MET B 1 500 ? 1.543 -3.910 62.567 1.00 28.75 494 MET B CA 1
ATOM 8002 C C . MET B 1 500 ? 2.088 -2.543 62.984 1.00 34.46 494 MET B C 1
ATOM 8003 O O . MET B 1 500 ? 1.383 -1.535 62.911 1.00 34.31 494 MET B O 1
ATOM 8008 N N . LYS B 1 501 ? 3.347 -2.503 63.405 1.00 34.40 495 LYS B N 1
ATOM 8009 C CA . LYS B 1 501 ? 3.993 -1.228 63.685 1.00 40.41 495 LYS B CA 1
ATOM 8010 C C . LYS B 1 501 ? 3.996 -0.363 62.436 1.00 34.91 495 LYS B C 1
ATOM 8011 O O . LYS B 1 501 ? 3.730 0.829 62.496 1.00 34.09 495 LYS B O 1
ATOM 8017 N N . ALA B 1 502 ? 4.306 -0.977 61.302 1.00 35.07 496 ALA B N 1
ATOM 8018 C CA . ALA B 1 502 ? 4.314 -0.266 60.035 1.00 31.53 496 ALA B CA 1
ATOM 8019 C C . ALA B 1 502 ? 2.924 0.258 59.682 1.00 33.57 496 ALA B C 1
ATOM 8020 O O . ALA B 1 502 ? 2.779 1.390 59.211 1.00 31.70 496 ALA B O 1
ATOM 8022 N N . TYR B 1 503 ? 1.900 -0.561 59.900 1.00 27.18 497 TYR B N 1
ATOM 8023 C CA . TYR B 1 503 ? 0.548 -0.133 59.609 1.00 28.39 497 TYR B CA 1
ATOM 8024 C C . TYR B 1 503 ? 0.163 1.013 60.536 1.00 29.47 497 TYR B C 1
ATOM 8025 O O . TYR B 1 503 ? -0.359 2.033 60.089 1.00 31.92 497 TYR B O 1
ATOM 8034 N N . ALA B 1 504 ? 0.426 0.843 61.826 1.00 29.12 498 ALA B N 1
ATOM 8035 C CA . ALA B 1 504 ? 0.064 1.844 62.818 1.00 31.20 498 ALA B CA 1
ATOM 8036 C C . ALA B 1 504 ? 0.680 3.197 62.478 1.00 32.63 498 ALA B C 1
ATOM 8037 O O . ALA B 1 504 ? -0.013 4.209 62.482 1.00 31.52 498 ALA B O 1
ATOM 8039 N N . GLN B 1 505 ? 1.977 3.212 62.187 1.00 31.62 499 GLN B N 1
ATOM 8040 C CA . GLN B 1 505 ? 2.715 4.470 62.078 1.00 39.16 499 GLN B CA 1
ATOM 8041 C C . GLN B 1 505 ? 2.629 5.061 60.670 1.00 40.24 499 GLN B C 1
ATOM 8042 O O . GLN B 1 505 ? 2.446 6.266 60.515 1.00 42.40 499 GLN B O 1
ATOM 8048 N N . ASN B 1 506 ? 2.763 4.217 59.649 1.00 39.74 500 ASN B N 1
ATOM 8049 C CA . ASN B 1 506 ? 2.952 4.699 58.281 1.00 34.76 500 ASN B CA 1
ATOM 8050 C C . ASN B 1 506 ? 1.644 4.822 57.514 1.00 35.82 500 ASN B C 1
ATOM 8051 O O . ASN B 1 506 ? 1.609 5.425 56.444 1.00 34.23 500 ASN B O 1
ATOM 8056 N N . VAL B 1 507 ? 0.575 4.238 58.046 1.00 33.02 501 VAL B N 1
ATOM 8057 C CA . VAL B 1 507 ? -0.738 4.356 57.423 1.00 29.09 501 VAL B CA 1
ATOM 8058 C C . VAL B 1 507 ? -1.726 5.057 58.356 1.00 30.75 501 VAL B C 1
ATOM 8059 O O . VAL B 1 507 ? -2.235 6.136 58.044 1.00 26.71 501 VAL B O 1
ATOM 8063 N N . GLN B 1 508 ? -1.999 4.435 59.498 1.00 28.10 502 GLN B N 1
ATOM 8064 C CA . GLN B 1 508 ? -3.123 4.835 60.333 1.00 32.01 502 GLN B CA 1
ATOM 8065 C C . GLN B 1 508 ? -2.888 6.194 60.989 1.00 32.39 502 GLN B C 1
ATOM 8066 O O . GLN B 1 508 ? -3.716 7.096 60.865 1.00 36.13 502 GLN B O 1
ATOM 8072 N N . GLN B 1 509 ? -1.761 6.336 61.679 1.00 30.59 503 GLN B N 1
ATOM 8073 C CA . GLN B 1 509 ? -1.409 7.595 62.334 1.00 33.04 503 GLN B CA 1
ATOM 8074 C C . GLN B 1 509 ? -1.408 8.738 61.328 1.00 32.88 503 GLN B C 1
ATOM 8075 O O . GLN B 1 509 ? -1.858 9.838 61.628 1.00 35.91 503 GLN B O 1
ATOM 8081 N N . ARG B 1 510 ? -0.893 8.473 60.134 1.00 35.22 504 ARG B N 1
ATOM 8082 C CA . ARG B 1 510 ? -0.813 9.494 59.102 1.00 37.93 504 ARG B CA 1
ATOM 8083 C C . ARG B 1 510 ? -2.199 9.853 58.586 1.00 37.50 504 ARG B C 1
ATOM 8084 O O . ARG B 1 510 ? -2.484 11.024 58.353 1.00 35.04 504 ARG B O 1
ATOM 8092 N N . GLU B 1 511 ? -3.068 8.852 58.442 1.00 34.68 505 GLU B N 1
ATOM 8093 C CA . GLU B 1 511 ? -4.466 9.093 58.101 1.00 31.43 505 GLU B CA 1
ATOM 8094 C C . GLU B 1 511 ? -5.145 9.985 59.138 1.00 33.26 505 GLU B C 1
ATOM 8095 O O . GLU B 1 511 ? -5.895 10.897 58.785 1.00 29.07 505 GLU B O 1
ATOM 8101 N N . MET B 1 512 ? -4.891 9.706 60.415 1.00 34.08 506 MET B N 1
ATOM 8102 C CA . MET B 1 512 ? -5.434 10.511 61.511 1.00 36.16 506 MET B CA 1
ATOM 8103 C C . MET B 1 512 ? -4.927 11.949 61.422 1.00 33.88 506 MET B C 1
ATOM 8104 O O . MET B 1 512 ? -5.708 12.893 61.505 1.00 34.81 506 MET B O 1
ATOM 8109 N N . ASP B 1 513 ? -3.619 12.110 61.249 1.00 32.26 507 ASP B N 1
ATOM 8110 C CA . ASP B 1 513 ? -3.006 13.436 61.232 1.00 38.80 507 ASP B CA 1
ATOM 8111 C C . ASP B 1 513 ? -3.490 14.264 60.045 1.00 36.79 507 ASP B C 1
ATOM 8112 O O . ASP B 1 513 ? -3.702 15.465 60.169 1.00 40.12 507 ASP B O 1
ATOM 8117 N N . ASP B 1 514 ? -3.659 13.618 58.895 1.00 35.22 508 ASP B N 1
ATOM 8118 C CA . ASP B 1 514 ? -3.930 14.327 57.656 1.00 35.65 508 ASP B CA 1
ATOM 8119 C C . ASP B 1 514 ? -5.439 14.487 57.436 1.00 33.73 508 ASP B C 1
ATOM 8120 O O . ASP B 1 514 ? -5.864 15.162 56.501 1.00 33.12 508 ASP B O 1
ATOM 8125 N N . GLY B 1 515 ? -6.243 13.862 58.293 1.00 32.59 509 GLY B N 1
ATOM 8126 C CA . GLY B 1 515 ? -7.693 14.042 58.264 1.00 30.81 509 GLY B CA 1
ATOM 8127 C C . GLY B 1 515 ? -8.354 13.305 57.114 1.00 31.29 509 GLY B C 1
ATOM 8128 O O . GLY B 1 515 ? -9.334 13.782 56.541 1.00 27.48 509 GLY B O 1
ATOM 8129 N N . VAL B 1 516 ? -7.815 12.138 56.775 1.00 28.39 510 VAL B N 1
ATOM 8130 C CA . VAL B 1 516 ? -8.351 11.329 55.677 1.00 28.62 510 VAL B CA 1
ATOM 8131 C C . VAL B 1 516 ? -9.628 10.614 56.109 1.00 29.56 510 VAL B C 1
ATOM 8132 O O . VAL B 1 516 ? -9.597 9.765 57.002 1.00 31.08 510 VAL B O 1
ATOM 8136 N N . ASP B 1 517 ? -10.752 10.954 55.483 1.00 29.04 511 ASP B N 1
ATOM 8137 C CA . ASP B 1 517 ? -12.057 10.445 55.926 1.00 30.42 511 ASP B CA 1
ATOM 8138 C C . ASP B 1 517 ? -12.154 8.920 55.821 1.00 28.89 511 ASP B C 1
ATOM 8139 O O . ASP B 1 517 ? -12.911 8.285 56.560 1.00 27.40 511 ASP B O 1
ATOM 8144 N N . VAL B 1 518 ? -11.392 8.335 54.901 1.00 26.62 512 VAL B N 1
ATOM 8145 C CA . VAL B 1 518 ? -11.424 6.893 54.698 1.00 26.21 512 VAL B CA 1
ATOM 8146 C C . VAL B 1 518 ? -11.012 6.145 55.963 1.00 26.63 512 VAL B C 1
ATOM 8147 O O . VAL B 1 518 ? -11.385 4.995 56.161 1.00 25.82 512 VAL B O 1
ATOM 8151 N N . LEU B 1 519 ? -10.258 6.812 56.824 1.00 27.56 513 LEU B N 1
ATOM 8152 C CA . LEU B 1 519 ? -9.881 6.240 58.104 1.00 27.95 513 LEU B CA 1
ATOM 8153 C C . LEU B 1 519 ? -11.079 5.591 58.796 1.00 31.59 513 LEU B C 1
ATOM 8154 O O . LEU B 1 519 ? -10.976 4.482 59.327 1.00 29.12 513 LEU B O 1
ATOM 8159 N N . LYS B 1 520 ? -12.206 6.299 58.794 1.00 33.58 514 LYS B N 1
ATOM 8160 C CA . LYS B 1 520 ? -13.466 5.761 59.290 1.00 35.74 514 LYS B CA 1
ATOM 8161 C C . LYS B 1 520 ? -14.181 4.998 58.184 1.00 29.50 514 LYS B C 1
ATOM 8162 O O . LYS B 1 520 ? -15.143 5.497 57.601 1.00 26.60 514 LYS B O 1
ATOM 8168 N N . HIS B 1 521 ? -13.697 3.800 57.880 1.00 26.72 515 HIS B N 1
ATOM 8169 C CA . HIS B 1 521 ? -13.948 3.212 56.576 1.00 31.32 515 HIS B CA 1
ATOM 8170 C C . HIS B 1 521 ? -15.402 2.784 56.409 1.00 30.00 515 HIS B C 1
ATOM 8171 O O . HIS B 1 521 ? -15.933 2.837 55.306 1.00 30.64 515 HIS B O 1
ATOM 8178 N N . GLN B 1 522 ? -16.051 2.379 57.500 1.00 28.95 516 GLN B N 1
ATOM 8179 C CA . GLN B 1 522 ? -17.468 2.009 57.443 1.00 30.48 516 GLN B CA 1
ATOM 8180 C C . GLN B 1 522 ? -18.326 3.205 57.034 1.00 31.25 516 GLN B C 1
ATOM 8181 O O . GLN B 1 522 ? -19.126 3.124 56.098 1.00 31.36 516 GLN B O 1
ATOM 8187 N N . LYS B 1 523 ? -18.157 4.320 57.730 1.00 30.42 517 LYS B N 1
ATOM 8188 C CA . LYS B 1 523 ? -18.928 5.519 57.412 1.00 35.92 517 LYS B CA 1
ATOM 8189 C C . LYS B 1 523 ? -18.619 6.014 55.999 1.00 32.27 517 LYS B C 1
ATOM 8190 O O . LYS B 1 523 ? -19.521 6.371 55.237 1.00 31.09 517 LYS B O 1
ATOM 8196 N N . TRP B 1 524 ? -17.341 6.029 55.650 1.00 28.83 518 TRP B N 1
ATOM 8197 C CA . TRP B 1 524 ? -16.929 6.529 54.351 1.00 30.57 518 TRP B CA 1
ATOM 8198 C C . TRP B 1 524 ? -17.536 5.685 53.228 1.00 30.72 518 TRP B C 1
ATOM 8199 O O . TRP B 1 524 ? -17.917 6.211 52.177 1.00 24.58 518 TRP B O 1
ATOM 8210 N N . SER B 1 525 ? -17.631 4.378 53.461 1.00 28.66 519 SER B N 1
ATOM 8211 C CA . SER B 1 525 ? -18.132 3.446 52.446 1.00 29.35 519 SER B CA 1
ATOM 8212 C C . SER B 1 525 ? -19.632 3.584 52.247 1.00 24.28 519 SER B C 1
ATOM 8213 O O . SER B 1 525 ? -20.182 3.083 51.267 1.00 27.49 519 SER B O 1
ATOM 8216 N N . GLY B 1 526 ? -20.294 4.247 53.189 1.00 25.04 520 GLY B N 1
ATOM 8217 C CA . GLY B 1 526 ? -21.723 4.522 53.070 1.00 27.61 520 GLY B CA 1
ATOM 8218 C C . GLY B 1 526 ? -22.595 3.573 53.876 1.00 29.38 520 GLY B C 1
ATOM 8219 O O . GLY B 1 526 ? -23.774 3.368 53.551 1.00 27.29 520 GLY B O 1
ATOM 8220 N N . ALA B 1 527 ? -22.021 2.995 54.928 1.00 27.45 521 ALA B N 1
ATOM 8221 C CA . ALA B 1 527 ? -22.754 2.076 55.788 1.00 28.42 521 ALA B CA 1
ATOM 8222 C C . ALA B 1 527 ? -23.989 2.735 56.406 1.00 31.06 521 ALA B C 1
ATOM 8223 O O . ALA B 1 527 ? -25.051 2.116 56.488 1.00 36.72 521 ALA B O 1
ATOM 8225 N N . GLU B 1 528 ? -23.862 3.980 56.855 1.00 33.29 522 GLU B N 1
ATOM 8226 C CA . GLU B 1 528 ? -25.007 4.660 57.474 1.00 36.59 522 GLU B CA 1
ATOM 8227 C C . GLU B 1 528 ? -26.092 4.951 56.439 1.00 30.69 522 GLU B C 1
ATOM 8228 O O . GLU B 1 528 ? -27.278 4.859 56.735 1.00 30.82 522 GLU B O 1
ATOM 8234 N N . TYR B 1 529 ? -25.679 5.297 55.223 1.00 30.96 523 TYR B N 1
ATOM 8235 C CA . TYR B 1 529 ? -26.617 5.569 54.139 1.00 27.93 523 TYR B CA 1
ATOM 8236 C C . TYR B 1 529 ? -27.490 4.345 53.860 1.00 30.27 523 TYR B C 1
ATOM 8237 O O . TYR B 1 529 ? -28.711 4.443 53.794 1.00 27.62 523 TYR B O 1
ATOM 8246 N N . ILE B 1 530 ? -26.859 3.192 53.682 1.00 29.90 524 ILE B N 1
ATOM 8247 C CA . ILE B 1 530 ? -27.586 1.983 53.324 1.00 32.03 524 ILE B CA 1
ATOM 8248 C C . ILE B 1 530 ? -28.380 1.456 54.528 1.00 30.66 524 ILE B C 1
ATOM 8249 O O . ILE B 1 530 ? -29.498 0.973 54.383 1.00 28.16 524 ILE B O 1
ATOM 8254 N N . ASP B 1 531 ? -27.808 1.571 55.719 1.00 34.07 525 ASP B N 1
ATOM 8255 C CA . ASP B 1 531 ? -28.556 1.271 56.935 1.00 38.91 525 ASP B CA 1
ATOM 8256 C C . ASP B 1 531 ? -29.856 2.073 56.988 1.00 37.82 525 ASP B C 1
ATOM 8257 O O . ASP B 1 531 ? -30.906 1.545 57.3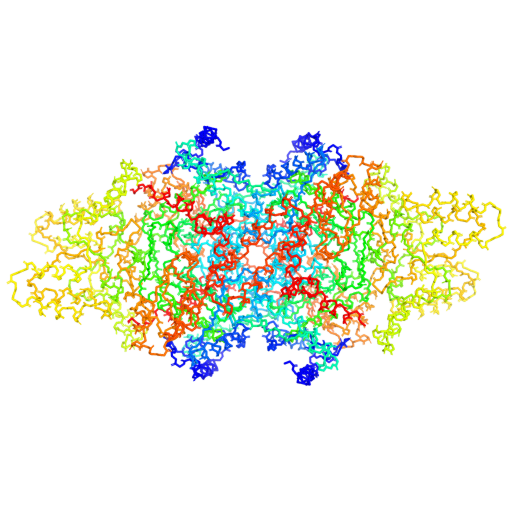67 1.00 34.14 525 ASP B O 1
ATOM 8262 N N . GLY B 1 532 ? -29.787 3.338 56.587 1.00 32.50 526 GLY B N 1
ATOM 8263 C CA . GLY B 1 532 ? -30.981 4.176 56.487 1.00 32.60 526 GLY B CA 1
ATOM 8264 C C . GLY B 1 532 ? -32.019 3.685 55.485 1.00 33.44 526 GLY B C 1
ATOM 8265 O O . GLY B 1 532 ? -33.222 3.823 55.708 1.00 38.69 526 GLY B O 1
ATOM 8266 N N . LEU B 1 533 ? -31.570 3.113 54.375 1.00 32.45 527 LEU B N 1
ATOM 8267 C CA . LEU B 1 533 ? -32.502 2.573 53.394 1.00 33.00 527 LEU B CA 1
ATOM 8268 C C . LEU B 1 533 ? -33.226 1.363 53.982 1.00 32.42 527 LEU B C 1
ATOM 8269 O O . LEU B 1 533 ? -34.435 1.224 53.834 1.00 29.57 527 LEU B O 1
ATOM 8274 N N . LEU B 1 534 ? -32.471 0.492 54.641 1.00 33.72 528 LEU B N 1
ATOM 8275 C CA . LEU B 1 534 ? -33.034 -0.652 55.347 1.00 36.38 528 LEU B CA 1
ATOM 8276 C C . LEU B 1 534 ? -34.154 -0.238 56.301 1.00 39.57 528 LEU B C 1
ATOM 8277 O O . LEU B 1 534 ? -35.238 -0.823 56.285 1.00 38.66 528 LEU B O 1
ATOM 8282 N N . LYS B 1 535 ? -33.890 0.757 57.142 1.00 39.66 529 LYS B N 1
ATOM 8283 C CA . LYS B 1 535 ? -34.854 1.152 58.162 1.00 42.98 529 LYS B CA 1
ATOM 8284 C C . LYS B 1 535 ? -36.114 1.725 57.518 1.00 45.15 529 LYS B C 1
ATOM 8285 O O . LYS B 1 535 ? -37.230 1.469 57.975 1.00 47.97 529 LYS B O 1
ATOM 8291 N N . LEU B 1 536 ? -35.940 2.474 56.436 1.00 38.09 530 LEU B N 1
ATOM 8292 C CA . LEU B 1 536 ? -37.081 3.032 55.729 1.00 39.33 530 LEU B CA 1
ATOM 8293 C C . LEU B 1 536 ? -37.987 1.933 55.172 1.00 37.87 530 LEU B C 1
ATOM 8294 O O . LEU B 1 536 ? -39.198 2.087 55.133 1.00 40.82 530 LEU B O 1
ATOM 8299 N N . ALA B 1 537 ? -37.391 0.828 54.739 1.00 43.76 531 ALA B N 1
ATOM 8300 C CA . ALA B 1 537 ? -38.118 -0.206 54.005 1.00 45.42 531 ALA B CA 1
ATOM 8301 C C . ALA B 1 537 ? -38.829 -1.169 54.951 1.00 52.61 531 ALA B C 1
ATOM 8302 O O . ALA B 1 537 ? -39.818 -1.800 54.582 1.00 57.03 531 ALA B O 1
ATOM 8304 N N . GLN B 1 538 ? -38.311 -1.286 56.167 1.00 59.44 532 GLN B N 1
ATOM 8305 C CA . GLN B 1 538 ? -38.838 -2.234 57.143 1.00 61.53 532 GLN B CA 1
ATOM 8306 C C . GLN B 1 538 ? -39.579 -1.474 58.241 1.00 65.58 532 GLN B C 1
ATOM 8307 O O . GLN B 1 538 ? -39.931 -2.043 59.275 1.00 68.36 532 GLN B O 1
ATOM 8313 N N . GLY B 1 539 ? -39.811 -0.185 58.004 1.00 71.86 533 GLY B N 1
ATOM 8314 C CA . GLY B 1 539 ? -40.588 0.648 58.917 1.00 74.64 533 GLY B CA 1
ATOM 8315 C C . GLY B 1 539 ? -42.048 0.727 58.513 1.00 82.99 533 GLY B C 1
ATOM 8316 O O . GLY B 1 539 ? -42.667 1.790 58.587 1.00 80.84 533 GLY B O 1
ATOM 8317 N N . GLY B 1 540 ? -42.599 -0.407 58.082 1.00 86.48 534 GLY B N 1
ATOM 8318 C CA . GLY B 1 540 ? -43.994 -0.480 57.652 1.00 83.88 534 GLY B CA 1
ATOM 8319 C C . GLY B 1 540 ? -44.746 -1.653 58.260 1.00 88.91 534 GLY B C 1
ATOM 8320 O O . GLY B 1 540 ? -44.148 -2.671 58.619 1.00 77.15 534 GLY B O 1
ATOM 8321 N N . VAL B 1 541 ? -46.066 -1.509 58.364 1.00 97.34 535 VAL B N 1
ATOM 8322 C CA . VAL B 1 541 ? -46.897 -2.403 59.179 1.00 97.76 535 VAL B CA 1
ATOM 8323 C C . VAL B 1 541 ? -47.256 -3.675 58.409 1.00 95.26 535 VAL B C 1
ATOM 8324 O O . VAL B 1 541 ? -47.462 -3.637 57.194 1.00 98.86 535 VAL B O 1
ATOM 8328 N N . SER B 1 542 ? -47.340 -4.796 59.123 1.00 88.40 536 SER B N 1
ATOM 8329 C CA . SER B 1 542 ? -48.127 -5.944 58.664 1.00 82.64 536 SER B CA 1
ATOM 8330 C C . SER B 1 542 ? -49.602 -5.567 58.496 1.00 79.49 536 SER B C 1
ATOM 8331 O O . SER B 1 542 ? -50.496 -6.373 58.759 1.00 77.82 536 SER B O 1
ATOM 8334 N N . ASN C 1 16 ? -22.329 26.041 53.125 1.00 65.53 10 ASN C N 1
ATOM 8335 C CA . ASN C 1 16 ? -22.710 25.154 54.265 1.00 69.30 10 ASN C CA 1
ATOM 8336 C C . ASN C 1 16 ? -23.840 25.765 55.098 1.00 61.64 10 ASN C C 1
ATOM 8337 O O . ASN C 1 16 ? -23.797 25.731 56.326 1.00 61.99 10 ASN C O 1
ATOM 8342 N N . ASP C 1 17 ? -24.848 26.317 54.426 1.00 58.54 11 ASP C N 1
ATOM 8343 C CA . ASP C 1 17 ? -25.930 27.026 55.109 1.00 57.37 11 ASP C CA 1
ATOM 8344 C C . ASP C 1 17 ? -27.102 26.095 55.433 1.00 53.39 11 ASP C C 1
ATOM 8345 O O . ASP C 1 17 ? -27.691 25.475 54.543 1.00 48.42 11 ASP C O 1
ATOM 8350 N N . PHE C 1 18 ? -27.438 26.016 56.717 1.00 45.13 12 PHE C N 1
ATOM 8351 C CA . PHE C 1 18 ? -28.417 25.056 57.213 1.00 44.18 12 PHE C CA 1
ATOM 8352 C C . PHE C 1 18 ? -29.808 25.342 56.650 1.00 48.26 12 PHE C C 1
ATOM 8353 O O . PHE C 1 18 ? -30.476 24.445 56.137 1.00 48.93 12 PHE C O 1
ATOM 8361 N N . ALA C 1 19 ? -30.246 26.591 56.746 1.00 47.40 13 ALA C N 1
ATOM 8362 C CA . ALA C 1 19 ? -31.610 26.947 56.364 1.00 48.04 13 ALA C CA 1
ATOM 8363 C C . ALA C 1 19 ? -31.831 26.734 54.868 1.00 45.23 13 ALA C C 1
ATOM 8364 O O . ALA C 1 19 ? -32.915 26.338 54.442 1.00 49.72 13 ALA C O 1
ATOM 8366 N N . ALA C 1 20 ? -30.801 27.003 54.074 1.00 42.89 14 ALA C N 1
ATOM 8367 C CA . ALA C 1 20 ? -30.868 26.796 52.632 1.00 42.49 14 ALA C CA 1
ATOM 8368 C C . ALA C 1 20 ? -31.030 25.313 52.292 1.00 43.58 14 ALA C C 1
ATOM 8369 O O . ALA C 1 20 ? -31.689 24.959 51.315 1.00 44.04 14 ALA C O 1
ATOM 8371 N N . LEU C 1 21 ? -30.420 24.454 53.100 1.00 42.65 15 LEU C N 1
ATOM 8372 C CA . LEU C 1 21 ? -30.520 23.016 52.900 1.00 41.77 15 LEU C CA 1
ATOM 8373 C C . LEU C 1 21 ? -31.928 22.530 53.218 1.00 38.51 15 LEU C C 1
ATOM 8374 O O . LEU C 1 21 ? -32.532 21.804 52.433 1.00 38.58 15 LEU C O 1
ATOM 8379 N N . GLN C 1 22 ? -32.448 22.930 54.373 1.00 45.84 16 GLN C N 1
ATOM 8380 C CA . GLN C 1 22 ? -33.811 22.569 54.758 1.00 48.20 16 GLN C CA 1
ATOM 8381 C C . GLN C 1 22 ? -34.808 23.023 53.696 1.00 48.29 16 GLN C C 1
ATOM 8382 O O . GLN C 1 22 ? -35.750 22.301 53.378 1.00 51.98 16 GLN C O 1
ATOM 8388 N N . ALA C 1 23 ? -34.596 24.218 53.151 1.00 42.22 17 ALA C N 1
ATOM 8389 C CA . ALA C 1 23 ? -35.520 24.783 52.169 1.00 48.08 17 ALA C CA 1
ATOM 8390 C C . ALA C 1 23 ? -35.438 24.022 50.852 1.00 45.51 17 ALA C C 1
ATOM 8391 O O . ALA C 1 23 ? -36.453 23.779 50.206 1.00 42.85 17 ALA C O 1
ATOM 8393 N N . LYS C 1 24 ? -34.221 23.654 50.463 1.00 48.27 18 LYS C N 1
ATOM 8394 C CA . LYS C 1 24 ? -33.998 22.857 49.259 1.00 51.41 18 LYS C CA 1
ATOM 8395 C C . LYS C 1 24 ? -34.706 21.505 49.367 1.00 49.37 18 LYS C C 1
ATOM 8396 O O . LYS C 1 24 ? -35.351 21.054 48.420 1.00 47.50 18 LYS C O 1
ATOM 8402 N N . LEU C 1 25 ? -34.578 20.861 50.521 1.00 45.37 19 LEU C N 1
ATOM 8403 C CA . LEU C 1 25 ? -35.140 19.533 50.719 1.00 43.23 19 LEU C CA 1
ATOM 8404 C C . LEU C 1 25 ? -36.665 19.585 50.779 1.00 48.44 19 LEU C C 1
ATOM 8405 O O . LEU C 1 25 ? -37.344 18.680 50.290 1.00 44.34 19 LEU C O 1
ATOM 8410 N N . ASP C 1 26 ? -37.201 20.647 51.375 1.00 49.49 20 ASP C N 1
ATOM 8411 C CA . ASP C 1 26 ? -38.648 20.834 51.447 1.00 49.77 20 ASP C CA 1
ATOM 8412 C C . ASP C 1 26 ? -39.238 21.031 50.054 1.00 43.35 20 ASP C C 1
ATOM 8413 O O . ASP C 1 26 ? -40.317 20.518 49.747 1.00 45.78 20 ASP C O 1
ATOM 8418 N N . ALA C 1 27 ? -38.518 21.766 49.214 1.00 37.00 21 ALA C N 1
ATOM 8419 C CA . ALA C 1 27 ? -38.936 21.992 47.832 1.00 41.88 21 ALA C CA 1
ATOM 8420 C C . ALA C 1 27 ? -38.835 20.718 46.988 1.00 42.41 21 ALA C C 1
ATOM 8421 O O . ALA C 1 27 ? -39.733 20.412 46.198 1.00 44.29 21 ALA C O 1
ATOM 8423 N N . ASP C 1 28 ? -37.743 19.980 47.154 1.00 41.36 22 ASP C N 1
ATOM 8424 C CA . ASP C 1 28 ? -37.614 18.664 46.527 1.00 41.47 22 ASP C CA 1
ATOM 8425 C C . ASP C 1 28 ? -38.760 17.746 46.966 1.00 39.11 22 ASP C C 1
ATOM 8426 O O . ASP C 1 28 ? -39.372 17.067 46.144 1.00 33.91 22 ASP C O 1
ATOM 8431 N N . ALA C 1 29 ? -39.046 17.730 48.264 1.00 37.23 23 ALA C N 1
ATOM 8432 C CA . ALA C 1 29 ? -40.156 16.940 48.799 1.00 41.99 23 ALA C CA 1
ATOM 8433 C C . ALA C 1 29 ? -41.470 17.286 48.104 1.00 42.10 23 ALA C C 1
ATOM 8434 O O . ALA C 1 29 ? -42.281 16.405 47.819 1.00 44.06 23 ALA C O 1
ATOM 8436 N N . ALA C 1 30 ? -41.679 18.568 47.826 1.00 42.66 24 ALA C N 1
ATOM 8437 C CA . ALA C 1 30 ? -42.944 19.017 47.258 1.00 42.18 24 ALA C CA 1
ATOM 8438 C C . ALA C 1 30 ? -43.067 18.613 45.793 1.00 41.38 24 ALA C C 1
ATOM 8439 O O . ALA C 1 30 ? -44.156 18.278 45.331 1.00 40.86 24 ALA C O 1
ATOM 8441 N N . GLU C 1 31 ? -41.953 18.641 45.066 1.00 41.35 25 GLU C N 1
ATOM 8442 C CA . GLU C 1 31 ? -41.916 18.100 43.703 1.00 40.94 25 GLU C CA 1
ATOM 8443 C C . GLU C 1 31 ? -42.306 16.622 43.720 1.00 36.05 25 GLU C C 1
ATOM 8444 O O . GLU C 1 31 ? -43.048 16.152 42.863 1.00 37.11 25 GLU C O 1
ATOM 8450 N N . ILE C 1 32 ? -41.795 15.891 44.703 1.00 38.27 26 ILE C N 1
ATOM 8451 C CA . ILE C 1 32 ? -42.048 14.464 44.799 1.00 36.42 26 ILE C CA 1
ATOM 8452 C C . ILE C 1 32 ? -43.505 14.197 45.159 1.00 37.12 26 ILE C C 1
ATOM 8453 O O . ILE C 1 32 ? -44.149 13.327 44.571 1.00 36.90 26 ILE C O 1
ATOM 8458 N N . GLU C 1 33 ? -44.022 14.950 46.128 1.00 43.25 27 GLU C N 1
ATOM 8459 C CA . GLU C 1 33 ? -45.441 14.899 46.473 1.00 40.13 27 GLU C CA 1
ATOM 8460 C C . GLU C 1 33 ? -46.329 15.130 45.246 1.00 33.89 27 GLU C C 1
ATOM 8461 O O . GLU C 1 33 ? -47.327 14.438 45.066 1.00 29.25 27 GLU C O 1
ATOM 8467 N N . LYS C 1 34 ? -45.962 16.099 44.409 1.00 31.32 28 LYS C N 1
ATOM 8468 C CA . LYS C 1 34 ? -46.737 16.403 43.197 1.00 38.36 28 LYS C CA 1
ATOM 8469 C C . LYS C 1 34 ? -46.742 15.215 42.246 1.00 37.94 28 LYS C C 1
ATOM 8470 O O . LYS C 1 34 ? -47.787 14.813 41.733 1.00 35.25 28 LYS C O 1
ATOM 8476 N N . TRP C 1 35 ? -45.549 14.696 41.980 1.00 34.26 29 TRP C N 1
ATOM 8477 C CA . TRP C 1 35 ? -45.395 13.459 41.227 1.00 36.40 29 TRP C CA 1
ATOM 8478 C C . TRP C 1 35 ? -46.337 12.376 41.750 1.00 31.36 29 TRP C C 1
ATOM 8479 O O . TRP C 1 35 ? -47.056 11.751 40.980 1.00 33.84 29 TRP C O 1
ATOM 8490 N N . TRP C 1 36 ? -46.344 12.174 43.063 1.00 34.40 30 TRP C N 1
ATOM 8491 C CA . TRP C 1 36 ? -47.109 11.081 43.672 1.00 35.31 30 TRP C CA 1
ATOM 8492 C C . TRP C 1 36 ? -48.619 11.310 43.617 1.00 37.32 30 TRP C C 1
ATOM 8493 O O . TRP C 1 36 ? -49.402 10.397 43.897 1.00 40.09 30 TRP C O 1
ATOM 8504 N N . SER C 1 37 ? -49.030 12.527 43.275 1.00 38.33 31 SER C N 1
ATOM 8505 C CA . SER C 1 37 ? -50.455 12.842 43.189 1.00 44.60 31 SER C CA 1
ATOM 8506 C C . SER C 1 37 ? -51.006 12.520 41.800 1.00 43.61 31 SER C C 1
ATOM 8507 O O . SER C 1 37 ? -52.218 12.546 41.584 1.00 44.19 31 SER C O 1
ATOM 8510 N N . ASP C 1 38 ? -50.118 12.206 40.863 1.00 40.60 32 ASP C N 1
ATOM 8511 C CA . ASP C 1 38 ? -50.545 11.706 39.565 1.00 41.99 32 ASP C CA 1
ATOM 8512 C C . ASP C 1 38 ? -51.423 10.471 39.715 1.00 37.57 32 ASP C C 1
ATOM 8513 O O . ASP C 1 38 ? -51.268 9.693 40.653 1.00 39.34 32 ASP C O 1
ATOM 8518 N N . SER C 1 39 ? -52.342 10.290 38.777 1.00 40.25 33 SER C N 1
ATOM 8519 C CA . SER C 1 39 ? -53.357 9.252 38.893 1.00 38.15 33 SER C CA 1
ATOM 8520 C C . SER C 1 39 ? -52.739 7.868 38.707 1.00 35.11 33 SER C C 1
ATOM 8521 O O . SER C 1 39 ? -53.315 6.867 39.114 1.00 37.50 33 SER C O 1
ATOM 8524 N N . ARG C 1 40 ? -51.569 7.813 38.083 1.00 35.08 34 ARG C N 1
ATOM 8525 C CA . ARG C 1 40 ? -50.824 6.563 37.970 1.00 36.21 34 ARG C CA 1
ATOM 8526 C C . ARG C 1 40 ? -50.640 5.899 39.336 1.00 34.18 34 ARG C C 1
ATOM 8527 O O . ARG C 1 40 ? -50.473 4.688 39.425 1.00 29.04 34 ARG C O 1
ATOM 8535 N N . TRP C 1 41 ? -50.679 6.701 40.396 1.00 37.27 35 TRP C N 1
ATOM 8536 C CA . TRP C 1 41 ? -50.312 6.234 41.726 1.00 35.08 35 TRP C CA 1
ATOM 8537 C C . TRP C 1 41 ? -51.525 5.987 42.617 1.00 36.65 35 TRP C C 1
ATOM 8538 O O . TRP C 1 41 ? -51.382 5.804 43.822 1.00 34.08 35 TRP C O 1
ATOM 8549 N N . SER C 1 42 ? -52.714 5.984 42.023 1.00 41.50 36 SER C N 1
ATOM 8550 C CA . SER C 1 42 ? -53.956 6.086 42.791 1.00 42.39 36 SER C CA 1
ATOM 8551 C C . SER C 1 42 ? -54.179 4.865 43.673 1.00 38.98 36 SER C C 1
ATOM 8552 O O . SER C 1 42 ? -54.872 4.950 44.683 1.00 39.11 36 SER C O 1
ATOM 8555 N N . LYS C 1 43 ? -53.596 3.732 43.297 1.00 37.37 37 LYS C N 1
ATOM 8556 C CA . LYS C 1 43 ? -53.764 2.509 44.080 1.00 42.57 37 LYS C CA 1
ATOM 8557 C C . LYS C 1 43 ? -52.500 2.133 44.848 1.00 39.15 37 LYS C C 1
ATOM 8558 O O . LYS C 1 43 ? -52.423 1.049 45.428 1.00 40.28 37 LYS C O 1
ATOM 8564 N N . THR C 1 44 ? -51.510 3.022 44.843 1.00 38.00 38 THR C N 1
ATOM 8565 C CA . THR C 1 44 ? -50.182 2.687 45.350 1.00 35.51 38 THR C CA 1
ATOM 8566 C C . THR C 1 44 ? -49.985 3.160 46.788 1.00 37.02 38 THR C C 1
ATOM 8567 O O . THR C 1 44 ? -49.999 4.358 47.071 1.00 34.31 38 THR C O 1
ATOM 8571 N N . LYS C 1 45 ? -49.775 2.211 47.690 1.00 37.57 39 LYS C N 1
ATOM 8572 C CA . LYS C 1 45 ? -49.498 2.538 49.080 1.00 44.12 39 LYS C CA 1
ATOM 8573 C C . LYS C 1 45 ? -48.001 2.741 49.305 1.00 35.10 39 LYS C C 1
ATOM 8574 O O . LYS C 1 45 ? -47.195 1.903 48.924 1.00 37.52 39 LYS C O 1
ATOM 8580 N N . ARG C 1 46 ? -47.639 3.855 49.931 1.00 34.46 40 ARG C N 1
ATOM 8581 C CA . ARG C 1 46 ? -46.240 4.144 50.236 1.00 42.12 40 ARG C CA 1
ATOM 8582 C C . ARG C 1 46 ? -46.013 4.223 51.746 1.00 42.40 40 ARG C C 1
ATOM 8583 O O . ARG C 1 46 ? -46.760 4.886 52.459 1.00 36.88 40 ARG C O 1
ATOM 8591 N N . ASN C 1 47 ? -44.974 3.541 52.223 1.00 45.42 41 ASN C N 1
ATOM 8592 C CA . ASN C 1 47 ? -44.728 3.419 53.658 1.00 52.35 41 ASN C CA 1
ATOM 8593 C C . ASN C 1 47 ? -43.726 4.471 54.165 1.00 51.66 41 ASN C C 1
ATOM 8594 O O . ASN C 1 47 ? -43.104 4.286 55.207 1.00 54.27 41 ASN C O 1
ATOM 8599 N N . TYR C 1 48 ? -43.568 5.566 53.427 1.00 42.35 42 TYR C N 1
ATOM 8600 C CA . TYR C 1 48 ? -42.625 6.620 53.800 1.00 39.07 42 TYR C CA 1
ATOM 8601 C C . TYR C 1 48 ? -43.102 7.950 53.237 1.00 36.24 42 TYR C C 1
ATOM 8602 O O . TYR C 1 48 ? -44.055 7.991 52.461 1.00 40.09 42 TYR C O 1
ATOM 8611 N N . SER C 1 49 ? -42.439 9.033 53.626 1.00 34.10 43 SER C N 1
ATOM 8612 C CA . SER C 1 49 ? -42.834 10.369 53.196 1.00 35.81 43 SER C CA 1
ATOM 8613 C C . SER C 1 49 ? -42.013 10.822 51.988 1.00 34.66 43 SER C C 1
ATOM 8614 O O . SER C 1 49 ? -40.990 10.223 51.661 1.00 34.62 43 SER C O 1
ATOM 8617 N N . ALA C 1 50 ? -42.466 11.889 51.337 1.00 30.75 44 ALA C N 1
ATOM 8618 C CA . ALA C 1 50 ? -41.738 12.484 50.225 1.00 29.87 44 ALA C CA 1
ATOM 8619 C C . ALA C 1 50 ? -40.353 12.962 50.651 1.00 33.09 44 ALA C C 1
ATOM 8620 O O . ALA C 1 50 ? -39.387 12.856 49.895 1.00 33.96 44 ALA C O 1
ATOM 8622 N N . ARG C 1 51 ? -40.257 13.503 51.858 1.00 33.21 45 ARG C N 1
ATOM 8623 C CA . ARG C 1 51 ? -38.996 14.056 52.322 1.00 34.66 45 ARG C CA 1
ATOM 8624 C C . ARG C 1 51 ? -38.014 12.944 52.670 1.00 34.65 45 ARG C C 1
ATOM 8625 O O . ARG C 1 51 ? -36.804 13.120 52.556 1.00 31.15 45 ARG C O 1
ATOM 8633 N N . ASP C 1 52 ? -38.537 11.805 53.106 1.00 34.22 46 ASP C N 1
ATOM 8634 C CA . ASP C 1 52 ? -37.701 10.637 53.346 1.00 34.33 46 ASP C CA 1
ATOM 8635 C C . ASP C 1 52 ? -36.938 10.288 52.073 1.00 33.06 46 ASP C C 1
ATOM 8636 O O . ASP C 1 52 ? -35.782 9.868 52.122 1.00 33.39 46 ASP C O 1
ATOM 8641 N N . ILE C 1 53 ? -37.597 10.463 50.934 1.00 28.97 47 ILE C N 1
ATOM 8642 C CA . ILE C 1 53 ? -37.001 10.142 49.652 1.00 28.27 47 ILE C CA 1
ATOM 8643 C C . ILE C 1 53 ? -36.059 11.263 49.221 1.00 29.96 47 ILE C C 1
ATOM 8644 O O . ILE C 1 53 ? -34.981 11.008 48.687 1.00 30.51 47 ILE C O 1
ATOM 8649 N N . ALA C 1 54 ? -36.473 12.503 49.446 1.00 26.65 48 ALA C N 1
ATOM 8650 C CA . ALA C 1 54 ? -35.683 13.658 49.038 1.00 29.26 48 ALA C CA 1
ATOM 8651 C C . ALA C 1 54 ? -34.280 13.615 49.637 1.00 29.02 48 ALA C C 1
ATOM 8652 O O . ALA C 1 54 ? -33.310 13.954 48.970 1.00 28.03 48 ALA C O 1
ATOM 8654 N N . VAL C 1 55 ? -34.172 13.199 50.896 1.00 32.05 49 VAL C N 1
ATOM 8655 C CA . VAL C 1 55 ? -32.887 13.228 51.587 1.00 29.93 49 VAL C CA 1
ATOM 8656 C C . VAL C 1 55 ? -31.978 12.078 51.146 1.00 31.19 49 VAL C C 1
ATOM 8657 O O . VAL C 1 55 ? -30.812 12.010 51.540 1.00 31.29 49 VAL C O 1
ATOM 8661 N N . ARG C 1 56 ? -32.506 11.187 50.315 1.00 29.80 50 ARG C N 1
ATOM 8662 C CA . ARG C 1 56 ? -31.801 9.958 49.980 1.00 30.01 50 ARG C CA 1
ATOM 8663 C C . ARG C 1 56 ? -31.360 9.892 48.518 1.00 32.50 50 ARG C C 1
ATOM 8664 O O . ARG C 1 56 ? -30.738 8.912 48.104 1.00 31.41 50 ARG C O 1
ATOM 8672 N N . ARG C 1 57 ? -31.686 10.915 47.730 1.00 30.82 51 ARG C N 1
ATOM 8673 C CA . ARG C 1 57 ? -31.512 10.822 46.283 1.00 31.49 51 ARG C CA 1
ATOM 8674 C C . ARG C 1 57 ? -30.400 11.733 45.751 1.00 31.75 51 ARG C C 1
ATOM 8675 O O . ARG C 1 57 ? -30.198 11.832 44.544 1.00 27.82 51 ARG C O 1
ATOM 8683 N N . GLY C 1 58 ? -29.667 12.385 46.649 1.00 31.88 52 GLY C N 1
ATOM 8684 C CA . GLY C 1 58 ? -28.467 13.119 46.260 1.00 29.38 52 GLY C CA 1
ATOM 8685 C C . GLY C 1 58 ? -28.764 14.479 45.645 1.00 31.35 52 GLY C C 1
ATOM 8686 O O . GLY C 1 58 ? -29.922 14.889 45.547 1.00 30.85 52 GLY C O 1
ATOM 8687 N N . THR C 1 59 ? -27.710 15.179 45.228 1.00 28.26 53 THR C N 1
ATOM 8688 C CA . THR C 1 59 ? -27.831 16.559 44.773 1.00 28.24 53 THR C CA 1
ATOM 8689 C C . THR C 1 59 ? -27.750 16.672 43.255 1.00 31.39 53 THR C C 1
ATOM 8690 O O . THR C 1 59 ? -27.885 17.761 42.705 1.00 32.14 53 THR C O 1
ATOM 8694 N N . PHE C 1 60 ? -27.520 15.556 42.571 1.00 32.00 54 PHE C N 1
ATOM 8695 C CA . PHE C 1 60 ? -27.594 15.553 41.116 1.00 32.80 54 PHE C CA 1
ATOM 8696 C C . PHE C 1 60 ? -29.014 15.896 40.675 1.00 32.58 54 PHE C C 1
ATOM 8697 O O . PHE C 1 60 ? -29.976 15.429 41.271 1.00 39.09 54 PHE C O 1
ATOM 8705 N N . PRO C 1 61 ? -29.150 16.716 39.626 1.00 34.24 55 PRO C N 1
ATOM 8706 C CA . PRO C 1 61 ? -30.476 16.975 39.069 1.00 36.91 55 PRO C CA 1
ATOM 8707 C C . PRO C 1 61 ? -31.237 15.678 38.830 1.00 39.22 55 PRO C C 1
ATOM 8708 O O . PRO C 1 61 ? -30.644 14.695 38.389 1.00 39.52 55 PRO C O 1
ATOM 8712 N N . PRO C 1 62 ? -32.545 15.666 39.126 1.00 46.79 56 PRO C N 1
ATOM 8713 C CA . PRO C 1 62 ? -33.339 14.479 38.832 1.00 45.36 56 PRO C CA 1
ATOM 8714 C C . PRO C 1 62 ? -33.148 14.019 37.398 1.00 44.33 56 PRO C C 1
ATOM 8715 O O . PRO C 1 62 ? -33.241 14.818 36.468 1.00 44.42 56 PRO C O 1
ATOM 8719 N N . ILE C 1 63 ? -32.857 12.734 37.235 1.00 47.32 57 ILE C N 1
ATOM 8720 C CA . ILE C 1 63 ? -32.684 12.143 35.919 1.00 42.30 57 ILE C CA 1
ATOM 8721 C C . ILE C 1 63 ? -34.011 11.526 35.483 1.00 41.51 57 ILE C C 1
ATOM 8722 O O . ILE C 1 63 ? -34.673 10.834 36.253 1.00 34.60 57 ILE C O 1
ATOM 8727 N N . GLU C 1 64 ? -34.400 11.786 34.244 1.00 44.14 58 GLU C N 1
ATOM 8728 C CA . GLU C 1 64 ? -35.429 10.993 33.589 1.00 42.96 58 GLU C CA 1
ATOM 8729 C C . GLU C 1 64 ? -34.778 9.806 32.879 1.00 38.58 58 GLU C C 1
ATOM 8730 O O . GLU C 1 64 ? -34.083 9.980 31.882 1.00 36.60 58 GLU C O 1
ATOM 8736 N N . TYR C 1 65 ? -34.993 8.603 33.406 1.00 34.31 59 TYR C N 1
ATOM 8737 C CA . TYR C 1 65 ? -34.448 7.396 32.789 1.00 32.49 59 TYR C CA 1
ATOM 8738 C C . TYR C 1 65 ? -35.343 6.937 31.648 1.00 30.23 59 TYR C C 1
ATOM 8739 O O . TYR C 1 65 ? -36.564 6.967 31.763 1.00 31.21 59 TYR C O 1
ATOM 8748 N N . PRO C 1 66 ? -34.735 6.523 30.531 1.00 27.38 60 PRO C N 1
ATOM 8749 C CA . PRO C 1 66 ? -35.509 6.026 29.407 1.00 27.51 60 PRO C CA 1
ATOM 8750 C C . PRO C 1 66 ? -36.490 4.937 29.827 1.00 28.19 60 PRO C C 1
ATOM 8751 O O . PRO C 1 66 ? -37.590 4.861 29.293 1.00 32.57 60 PRO C O 1
ATOM 8755 N N . SER C 1 67 ? -36.094 4.106 30.783 1.00 29.68 61 SER C N 1
ATOM 8756 C CA . SER C 1 67 ? -36.962 3.040 31.267 1.00 28.36 61 SER C CA 1
ATOM 8757 C C . SER C 1 67 ? -38.270 3.603 31.809 1.00 29.06 61 SER C C 1
ATOM 8758 O O . SER C 1 67 ? -39.312 2.964 31.721 1.00 27.87 61 SER C O 1
ATOM 8761 N N . SER C 1 68 ? -38.211 4.790 32.396 1.00 30.50 62 SER C N 1
ATOM 8762 C CA . SER C 1 68 ? -39.389 5.368 33.030 1.00 35.61 62 SER C CA 1
ATOM 8763 C C . SER C 1 68 ? -40.387 5.833 31.977 1.00 32.66 62 SER C C 1
ATOM 8764 O O . SER C 1 68 ? -41.596 5.777 32.186 1.00 35.42 62 SER C O 1
ATOM 8767 N N . VAL C 1 69 ? -39.872 6.302 30.849 1.00 33.19 63 VAL C N 1
ATOM 8768 C CA . VAL C 1 69 ? -40.714 6.620 29.708 1.00 30.88 63 VAL C CA 1
ATOM 8769 C C . VAL C 1 69 ? -41.490 5.387 29.273 1.00 30.97 63 VAL C C 1
ATOM 8770 O O . VAL C 1 69 ? -42.680 5.464 28.978 1.00 32.90 63 VAL C O 1
ATOM 8774 N N . MET C 1 70 ? -40.815 4.247 29.238 1.00 28.23 64 MET C N 1
ATOM 8775 C CA . MET C 1 70 ? -41.446 3.009 28.810 1.00 28.97 64 MET C CA 1
ATOM 8776 C C . MET C 1 70 ? -42.422 2.498 29.864 1.00 27.73 64 MET C C 1
ATOM 8777 O O . MET C 1 70 ? -43.440 1.895 29.539 1.00 27.94 64 MET C O 1
ATOM 8782 N N . ALA C 1 71 ? -42.113 2.752 31.129 1.00 27.95 65 ALA C N 1
ATOM 8783 C CA . ALA C 1 71 ? -43.020 2.420 32.216 1.00 30.46 65 ALA C CA 1
ATOM 8784 C C . ALA C 1 71 ? -44.351 3.154 32.078 1.00 31.82 65 ALA C C 1
ATOM 8785 O O . ALA C 1 71 ? -45.417 2.564 32.287 1.00 32.41 65 ALA C O 1
ATOM 8787 N N . ARG C 1 72 ? -44.296 4.438 31.736 1.00 28.17 66 ARG C N 1
ATOM 8788 C CA . ARG C 1 72 ? -45.522 5.225 31.569 1.00 33.05 66 ARG C CA 1
ATOM 8789 C C . ARG C 1 72 ? -46.330 4.716 30.386 1.00 31.06 66 ARG C C 1
ATOM 8790 O O . ARG C 1 72 ? -47.555 4.649 30.440 1.00 32.61 66 ARG C O 1
ATOM 8798 N N . LYS C 1 73 ? -45.637 4.338 29.321 1.00 31.13 67 LYS C N 1
ATOM 8799 C CA . LYS C 1 73 ? -46.294 3.745 28.172 1.00 28.90 67 LYS C CA 1
ATOM 8800 C C . LYS C 1 73 ? -46.935 2.412 28.556 1.00 30.46 67 LYS C C 1
ATOM 8801 O O . LYS C 1 73 ? -48.048 2.114 28.139 1.00 32.33 67 LYS C O 1
ATOM 8807 N N . LEU C 1 74 ? -46.221 1.609 29.339 1.00 30.67 68 LEU C N 1
ATOM 8808 C CA . LEU C 1 74 ? -46.723 0.305 29.757 1.00 30.08 68 LEU C CA 1
ATOM 8809 C C . LEU C 1 74 ? -47.981 0.458 30.593 1.00 29.30 68 LEU C C 1
ATOM 8810 O O . LEU C 1 74 ? -48.947 -0.284 30.426 1.00 29.81 68 LEU C O 1
ATOM 8815 N N . PHE C 1 75 ? -47.971 1.427 31.496 1.00 34.80 69 PHE C N 1
ATOM 8816 C CA . PHE C 1 75 ? -49.129 1.664 32.343 1.00 34.29 69 PHE C CA 1
ATOM 8817 C C . PHE C 1 75 ? -50.361 1.954 31.498 1.00 33.16 69 PHE C C 1
ATOM 8818 O O . PHE C 1 75 ? -51.443 1.432 31.761 1.00 30.12 69 PHE C O 1
ATOM 8826 N N . LYS C 1 76 ? -50.192 2.791 30.482 1.00 34.49 70 LYS C N 1
ATOM 8827 C CA . LYS C 1 76 ? -51.310 3.207 29.648 1.00 36.69 70 LYS C CA 1
ATOM 8828 C C . LYS C 1 76 ? -51.802 2.049 28.798 1.00 34.97 70 LYS C C 1
ATOM 8829 O O . LYS C 1 76 ? -53.002 1.906 28.569 1.00 32.01 70 LYS C O 1
ATOM 8835 N N . VAL C 1 77 ? -50.871 1.229 28.322 1.00 30.17 71 VAL C N 1
ATOM 8836 C CA . VAL C 1 77 ? -51.229 0.059 27.533 1.00 30.93 71 VAL C CA 1
ATOM 8837 C C . VAL C 1 77 ? -52.090 -0.882 28.365 1.00 32.21 71 VAL C C 1
ATOM 8838 O O . VAL C 1 77 ? -53.087 -1.415 27.879 1.00 34.75 71 VAL C O 1
ATOM 8842 N N . LEU C 1 78 ? -51.700 -1.077 29.622 1.00 36.28 72 LEU C N 1
ATOM 8843 C CA . LEU C 1 78 ? -52.368 -2.037 30.498 1.00 35.44 72 LEU C CA 1
ATOM 8844 C C . LEU C 1 78 ? -53.690 -1.469 30.998 1.00 35.95 72 LEU C C 1
ATOM 8845 O O . LEU C 1 78 ? -54.688 -2.182 31.103 1.00 32.28 72 LEU C O 1
ATOM 8850 N N . GLU C 1 79 ? -53.694 -0.179 31.302 1.00 32.63 73 GLU C N 1
ATOM 8851 C CA . GLU C 1 79 ? -54.925 0.501 31.685 1.00 38.00 73 GLU C CA 1
ATOM 8852 C C . GLU C 1 79 ? -55.990 0.343 30.604 1.00 35.54 73 GLU C C 1
ATOM 8853 O O . GLU C 1 79 ? -57.153 0.082 30.895 1.00 34.06 73 GLU C O 1
ATOM 8859 N N . LYS C 1 80 ? -55.581 0.498 29.353 1.00 35.54 74 LYS C N 1
ATOM 8860 C CA . LYS C 1 80 ? -56.505 0.431 28.237 1.00 39.15 74 LYS C CA 1
ATOM 8861 C C . LYS C 1 80 ? -57.082 -0.981 28.083 1.00 40.49 74 LYS C C 1
ATOM 8862 O O . LYS C 1 80 ? -58.276 -1.143 27.859 1.00 40.58 74 LYS C O 1
ATOM 8868 N N . HIS C 1 81 ? -56.235 -1.998 28.218 1.00 37.16 75 HIS C N 1
ATOM 8869 C CA . HIS C 1 81 ? -56.686 -3.387 28.168 1.00 35.42 75 HIS C CA 1
ATOM 8870 C C . HIS C 1 81 ? -57.676 -3.684 29.295 1.00 39.52 75 HIS C C 1
ATOM 8871 O O . HIS C 1 81 ? -58.669 -4.387 29.099 1.00 40.47 75 HIS C O 1
ATOM 8878 N N . HIS C 1 82 ? -57.387 -3.155 30.480 1.00 38.62 76 HIS C N 1
ATOM 8879 C CA . HIS C 1 82 ? -58.252 -3.328 31.646 1.00 39.24 76 HIS C CA 1
ATOM 8880 C C . HIS C 1 82 ? -59.633 -2.719 31.382 1.00 38.88 76 HIS C C 1
ATOM 8881 O O . HIS C 1 82 ? -60.665 -3.352 31.627 1.00 31.84 76 HIS C O 1
ATOM 8888 N N . ASN C 1 83 ? -59.644 -1.495 30.862 1.00 35.67 77 ASN C N 1
ATOM 8889 C CA . ASN C 1 83 ? -60.892 -0.770 30.631 1.00 37.82 77 ASN C CA 1
ATOM 8890 C C . ASN C 1 83 ? -61.734 -1.467 29.566 1.00 38.71 77 ASN C C 1
ATOM 8891 O O . ASN C 1 83 ? -62.959 -1.472 29.643 1.00 40.94 77 ASN C O 1
ATOM 8896 N N . GLU C 1 84 ? -61.076 -2.059 28.575 1.00 38.13 78 GLU C N 1
ATOM 8897 C CA . GLU C 1 84 ? -61.774 -2.586 27.411 1.00 39.65 78 GLU C CA 1
ATOM 8898 C C . GLU C 1 84 ? -61.976 -4.095 27.494 1.00 40.59 78 GLU C C 1
ATOM 8899 O O . GLU C 1 84 ? -62.591 -4.690 26.613 1.00 42.92 78 GLU C O 1
ATOM 8905 N N . GLY C 1 85 ? -61.463 -4.709 28.557 1.00 41.43 79 GLY C N 1
ATOM 8906 C CA . GLY C 1 85 ? -61.641 -6.141 28.777 1.00 34.35 79 GLY C CA 1
ATOM 8907 C C . GLY C 1 85 ? -60.842 -7.001 27.812 1.00 40.35 79 GLY C C 1
ATOM 8908 O O . GLY C 1 85 ? -61.247 -8.117 27.490 1.00 39.24 79 GLY C O 1
ATOM 8909 N N . THR C 1 86 ? -59.695 -6.493 27.361 1.00 39.49 80 THR C N 1
ATOM 8910 C CA . THR C 1 86 ? -58.810 -7.255 26.477 1.00 41.55 80 THR C CA 1
ATOM 8911 C C . THR C 1 86 ? -57.492 -7.622 27.170 1.00 35.33 80 THR C C 1
ATOM 8912 O O . THR C 1 86 ? -57.305 -7.350 28.356 1.00 34.79 80 THR C O 1
ATOM 8916 N N . VAL C 1 87 ? -56.582 -8.233 26.417 1.00 36.67 81 VAL C N 1
ATOM 8917 C CA . VAL C 1 87 ? -55.345 -8.785 26.979 1.00 34.68 81 VAL C CA 1
ATOM 8918 C C . VAL C 1 87 ? -54.129 -8.325 26.182 1.00 32.07 81 VAL C C 1
ATOM 8919 O O . VAL C 1 87 ? -54.123 -8.398 24.960 1.00 33.76 81 VAL C O 1
ATOM 8923 N N . SER C 1 88 ? -53.103 -7.848 26.879 1.00 32.20 82 SER C N 1
ATOM 8924 C CA . SER C 1 88 ? -51.750 -7.793 26.322 1.00 33.44 82 SER C CA 1
ATOM 8925 C C . SER C 1 88 ? -51.102 -9.175 26.353 1.00 31.25 82 SER C C 1
ATOM 8926 O O . SER C 1 88 ? -50.754 -9.682 27.422 1.00 32.62 82 SER C O 1
ATOM 8929 N N . LYS C 1 89 ? -50.951 -9.778 25.178 1.00 31.99 83 LYS C N 1
ATOM 8930 C CA . LYS C 1 89 ? -50.280 -11.071 25.039 1.00 34.29 83 LYS C CA 1
ATOM 8931 C C . LYS C 1 89 ? -48.809 -10.867 24.707 1.00 32.04 83 LYS C C 1
ATOM 8932 O O . LYS C 1 89 ? -48.468 -10.018 23.885 1.00 30.39 83 LYS C O 1
ATOM 8938 N N . THR C 1 90 ? -47.939 -11.657 25.326 1.00 29.54 84 THR C N 1
ATOM 8939 C CA . THR C 1 90 ? -46.538 -11.694 24.915 1.00 30.83 84 THR C CA 1
ATOM 8940 C C . THR C 1 90 ? -45.866 -13.008 25.287 1.00 26.81 84 THR C C 1
ATOM 8941 O O . THR C 1 90 ? -46.517 -13.947 25.728 1.00 29.57 84 THR C O 1
ATOM 8945 N N . PHE C 1 91 ? -44.560 -13.080 25.085 1.00 29.70 85 PHE C N 1
ATOM 8946 C CA . PHE C 1 91 ? -43.787 -14.231 25.531 1.00 28.64 85 PHE C CA 1
ATOM 8947 C C . PHE C 1 91 ? -42.341 -13.835 25.762 1.00 27.20 85 PHE C C 1
ATOM 8948 O O . PHE C 1 91 ? -41.945 -12.720 25.437 1.00 26.28 85 PHE C O 1
ATOM 8956 N N . GLY C 1 92 ? -41.559 -14.748 26.334 1.00 27.67 86 GLY C N 1
ATOM 8957 C CA . GLY C 1 92 ? -40.176 -14.459 26.685 1.00 25.85 86 GLY C CA 1
ATOM 8958 C C . GLY C 1 92 ? -39.270 -14.374 25.471 1.00 25.69 86 GLY C C 1
ATOM 8959 O O . GLY C 1 92 ? -39.222 -15.294 24.660 1.00 28.30 86 GLY C O 1
ATOM 8960 N N . ALA C 1 93 ? -38.534 -13.271 25.361 1.00 26.19 87 ALA C N 1
ATOM 8961 C CA . ALA C 1 93 ? -37.684 -13.014 24.200 1.00 26.00 87 ALA C CA 1
ATOM 8962 C C . ALA C 1 93 ? -36.213 -13.292 24.517 1.00 25.76 87 ALA C C 1
ATOM 8963 O O . ALA C 1 93 ? -35.735 -12.947 25.598 1.00 27.95 87 ALA C O 1
ATOM 8965 N N . LEU C 1 94 ? -35.502 -13.904 23.570 1.00 24.33 88 LEU C N 1
ATOM 8966 C CA . LEU C 1 94 ? -34.102 -14.303 23.772 1.00 26.71 88 LEU C CA 1
ATOM 8967 C C . LEU C 1 94 ? -33.102 -13.196 23.434 1.00 29.13 88 LEU C C 1
ATOM 8968 O O . LEU C 1 94 ? -32.075 -13.065 24.096 1.00 31.40 88 LEU C O 1
ATOM 8973 N N . ASP C 1 95 ? -33.390 -12.420 22.393 1.00 28.45 89 ASP C N 1
ATOM 8974 C CA . ASP C 1 95 ? -32.353 -11.695 21.668 1.00 30.40 89 ASP C CA 1
ATOM 8975 C C . ASP C 1 95 ? -32.952 -10.626 20.747 1.00 27.68 89 ASP C C 1
ATOM 8976 O O . ASP C 1 95 ? -34.159 -10.572 20.550 1.00 26.11 89 ASP C O 1
ATOM 8981 N N . PRO C 1 96 ? -32.096 -9.763 20.191 1.00 28.71 90 PRO C N 1
ATOM 8982 C CA . PRO C 1 96 ? -32.528 -8.662 19.337 1.00 31.21 90 PRO C CA 1
ATOM 8983 C C . PRO C 1 96 ? -33.304 -9.099 18.088 1.00 32.46 90 PRO C C 1
ATOM 8984 O O . PRO C 1 96 ? -34.215 -8.392 17.642 1.00 31.03 90 PRO C O 1
ATOM 8988 N N . VAL C 1 97 ? -32.947 -10.242 17.519 1.00 27.97 91 VAL C N 1
ATOM 8989 C CA . VAL C 1 97 ? -33.699 -10.752 16.383 1.00 33.14 91 VAL C CA 1
ATOM 8990 C C . VAL C 1 97 ? -35.149 -10.914 16.798 1.00 28.82 91 VAL C C 1
ATOM 8991 O O . VAL C 1 97 ? -36.061 -10.493 16.087 1.00 30.03 91 VAL C O 1
ATOM 8995 N N . GLN C 1 98 ? -35.355 -11.510 17.965 1.00 29.20 92 GLN C N 1
ATOM 8996 C CA . GLN C 1 98 ? -36.693 -11.876 18.394 1.00 29.73 92 GLN C CA 1
ATOM 8997 C C . GLN C 1 98 ? -37.556 -10.647 18.654 1.00 28.62 92 GLN C C 1
ATOM 8998 O O . GLN C 1 98 ? -38.692 -10.584 18.189 1.00 30.35 92 GLN C O 1
ATOM 9004 N N . ILE C 1 99 ? -37.027 -9.660 19.372 1.00 28.84 93 ILE C N 1
ATOM 9005 C CA . ILE C 1 99 ? -37.813 -8.455 19.659 1.00 29.54 93 ILE C CA 1
ATOM 9006 C C . ILE C 1 99 ? -38.049 -7.626 18.400 1.00 30.04 93 ILE C C 1
ATOM 9007 O O . ILE C 1 99 ? -39.014 -6.861 18.329 1.00 29.89 93 ILE C O 1
ATOM 9012 N N . SER C 1 100 ? -37.181 -7.781 17.405 1.00 28.67 94 SER C N 1
ATOM 9013 C CA . SER C 1 100 ? -37.336 -7.043 16.152 1.00 27.99 94 SER C CA 1
ATOM 9014 C C . SER C 1 100 ? -38.535 -7.564 15.368 1.00 31.16 94 SER C C 1
ATOM 9015 O O . SER C 1 100 ? -39.136 -6.842 14.580 1.00 31.81 94 SER C O 1
ATOM 9018 N N . GLN C 1 101 ? -38.877 -8.827 15.585 1.00 33.07 95 GLN C N 1
ATOM 9019 C CA . GLN C 1 101 ? -40.036 -9.427 14.931 1.00 32.75 95 GLN C CA 1
ATOM 9020 C C . GLN C 1 101 ? -41.276 -9.275 15.803 1.00 32.98 95 GLN C C 1
ATOM 9021 O O . GLN C 1 101 ? -42.366 -8.992 15.308 1.00 32.57 95 GLN C O 1
ATOM 9027 N N . MET C 1 102 ? -41.098 -9.457 17.107 1.00 33.13 96 MET C N 1
ATOM 9028 C CA . MET C 1 102 ? -42.203 -9.369 18.050 1.00 32.71 96 MET C CA 1
ATOM 9029 C C . MET C 1 102 ? -42.834 -7.982 18.025 1.00 32.16 96 MET C C 1
ATOM 9030 O O . MET C 1 102 ? -44.027 -7.834 18.274 1.00 30.50 96 MET C O 1
ATOM 9035 N N . ALA C 1 103 ? -42.023 -6.966 17.748 1.00 32.40 97 ALA C N 1
ATOM 9036 C CA . ALA C 1 103 ? -42.469 -5.580 17.859 1.00 31.86 97 ALA C CA 1
ATOM 9037 C C . ALA C 1 103 ? -43.610 -5.331 16.882 1.00 33.51 97 ALA C C 1
ATOM 9038 O O . ALA C 1 103 ? -44.434 -4.443 17.085 1.00 30.41 97 ALA C O 1
ATOM 9040 N N . LYS C 1 104 ? -43.645 -6.124 15.819 1.00 35.40 98 LYS C N 1
ATOM 9041 C CA . LYS C 1 104 ? -44.619 -5.939 14.763 1.00 40.43 98 LYS C CA 1
ATOM 9042 C C . LYS C 1 104 ? -46.017 -6.350 15.221 1.00 37.53 98 LYS C C 1
ATOM 9043 O O . LYS C 1 104 ? -47.010 -5.814 14.729 1.00 36.00 98 LYS C O 1
ATOM 9049 N N . TYR C 1 105 ? -46.091 -7.292 16.162 1.00 33.71 99 TYR C N 1
ATOM 9050 C CA . TYR C 1 105 ? -47.348 -7.989 16.454 1.00 36.34 99 TYR C CA 1
ATOM 9051 C C . TYR C 1 105 ? -47.799 -7.876 17.912 1.00 33.15 99 TYR C C 1
ATOM 9052 O O . TYR C 1 105 ? -48.957 -8.138 18.222 1.00 38.06 99 TYR C O 1
ATOM 9061 N N . LEU C 1 106 ? -46.890 -7.493 18.802 1.00 34.91 100 LEU C N 1
ATOM 9062 C CA . LEU C 1 106 ? -47.152 -7.542 20.240 1.00 30.52 100 LEU C CA 1
ATOM 9063 C C . LEU C 1 106 ? -46.878 -6.190 20.879 1.00 29.63 100 LEU C C 1
ATOM 9064 O O . LEU C 1 106 ? -46.097 -5.397 20.352 1.00 29.93 100 LEU C O 1
ATOM 9069 N N . ASP C 1 107 ? -47.521 -5.925 22.013 1.00 26.98 101 ASP C N 1
ATOM 9070 C CA . ASP C 1 107 ? -47.451 -4.605 22.624 1.00 32.95 101 ASP C CA 1
ATOM 9071 C C . ASP C 1 107 ? -46.731 -4.606 23.975 1.00 32.76 101 ASP C C 1
ATOM 9072 O O . ASP C 1 107 ? -46.609 -3.561 24.614 1.00 34.14 101 ASP C O 1
ATOM 9077 N N . THR C 1 108 ? -46.253 -5.773 24.402 1.00 30.72 102 THR C N 1
ATOM 9078 C CA . THR C 1 108 ? -45.266 -5.855 25.476 1.00 29.87 102 THR C CA 1
ATOM 9079 C C . THR C 1 108 ? -44.238 -6.939 25.174 1.00 28.31 102 THR C C 1
ATOM 9080 O O . THR C 1 108 ? -44.478 -7.827 24.366 1.00 30.40 102 THR C O 1
ATOM 9084 N N . ILE C 1 109 ? -43.084 -6.838 25.819 1.00 30.48 103 ILE C N 1
ATOM 9085 C CA . ILE C 1 109 ? -42.050 -7.863 25.741 1.00 30.34 103 ILE C CA 1
ATOM 9086 C C . ILE C 1 109 ? -41.817 -8.416 27.132 1.00 27.94 103 ILE C C 1
ATOM 9087 O O . ILE C 1 109 ? -41.779 -7.664 28.102 1.00 34.71 103 ILE C O 1
ATOM 9092 N N . TYR C 1 110 ? -41.660 -9.729 27.230 1.00 28.12 104 TYR C N 1
ATOM 9093 C CA . TYR C 1 110 ? -41.303 -10.354 28.493 1.00 27.53 104 TYR C CA 1
ATOM 9094 C C . TYR C 1 110 ? -39.871 -10.867 28.449 1.00 29.66 104 TYR C C 1
ATOM 9095 O O . TYR C 1 110 ? -39.416 -11.382 27.426 1.00 30.87 104 TYR C O 1
ATOM 9104 N N . ILE C 1 111 ? -39.168 -10.734 29.567 1.00 27.45 105 ILE C N 1
ATOM 9105 C CA . ILE C 1 111 ? -37.861 -11.342 29.705 1.00 26.90 105 ILE C CA 1
ATOM 9106 C C . ILE C 1 111 ? -37.864 -12.342 30.850 1.00 28.57 105 ILE C C 1
ATOM 9107 O O . ILE C 1 111 ? -38.199 -12.006 31.991 1.00 26.26 105 ILE C O 1
ATOM 9112 N N . SER C 1 112 ? -37.475 -13.570 30.526 1.00 25.94 106 SER C N 1
ATOM 9113 C CA . SER C 1 112 ? -37.640 -14.705 31.422 1.00 30.04 106 SER C CA 1
ATOM 9114 C C . SER C 1 112 ? -36.307 -15.024 32.094 1.00 26.92 106 SER C C 1
ATOM 9115 O O . SER C 1 112 ? -35.283 -15.158 31.425 1.00 28.61 106 SER C O 1
ATOM 9118 N N . GLY C 1 113 ? -36.329 -15.139 33.418 1.00 28.51 107 GLY C N 1
ATOM 9119 C CA . GLY C 1 113 ? -35.166 -15.592 34.175 1.00 25.91 107 GLY C CA 1
ATOM 9120 C C . GLY C 1 113 ? -34.810 -17.033 33.863 1.00 25.11 107 GLY C C 1
ATOM 9121 O O . GLY C 1 113 ? -33.641 -17.406 33.869 1.00 26.18 107 GLY C O 1
ATOM 9122 N N . TRP C 1 114 ? -35.827 -17.845 33.593 1.00 26.85 108 TRP C N 1
ATOM 9123 C CA . TRP C 1 114 ? -35.621 -19.217 33.155 1.00 26.53 108 TRP C CA 1
ATOM 9124 C C . TRP C 1 114 ? -34.765 -19.246 31.895 1.00 25.41 108 TRP C C 1
ATOM 9125 O O . TRP C 1 114 ? -33.781 -19.981 31.818 1.00 24.52 108 TRP C O 1
ATOM 9136 N N . GLN C 1 115 ? -35.148 -18.450 30.904 1.00 24.80 109 GLN C N 1
ATOM 9137 C CA . GLN C 1 115 ? -34.424 -18.423 29.638 1.00 26.27 109 GLN C CA 1
ATOM 9138 C C . GLN C 1 115 ? -33.025 -17.843 29.856 1.00 27.69 109 GLN C C 1
ATOM 9139 O O . GLN C 1 115 ? -32.060 -18.253 29.212 1.00 32.14 109 GLN C O 1
ATOM 9145 N N . CYS C 1 116 ? -32.907 -16.908 30.789 1.00 26.28 110 CYS C N 1
ATOM 9146 C CA . CYS C 1 116 ? -31.605 -16.314 31.091 1.00 27.65 110 CYS C CA 1
ATOM 9147 C C . CYS C 1 116 ? -30.632 -17.323 31.698 1.00 25.34 110 CYS C C 1
ATOM 9148 O O . CYS C 1 116 ? -29.436 -17.286 31.402 1.00 28.22 110 CYS C O 1
ATOM 9151 N N . SER C 1 117 ? -31.127 -18.226 32.543 1.00 23.19 111 SER C N 1
ATOM 9152 C CA . SER C 1 117 ? -30.233 -19.178 33.193 1.00 26.56 111 SER C CA 1
ATOM 9153 C C . SER C 1 117 ? -29.705 -20.190 32.189 1.00 24.87 111 SER C C 1
ATOM 9154 O O . SER C 1 117 ? -28.581 -20.660 32.320 1.00 27.54 111 SER C O 1
ATOM 9157 N N . SER C 1 118 ? -30.502 -20.501 31.170 1.00 25.49 112 SER C N 1
ATOM 9158 C CA . SER C 1 118 ? -30.067 -21.408 30.114 1.00 26.16 112 SER C CA 1
ATOM 9159 C C . SER C 1 118 ? -29.289 -20.724 28.983 1.00 28.52 112 SER C C 1
ATOM 9160 O O . SER C 1 118 ? -28.523 -21.387 28.279 1.00 29.98 112 SER C O 1
ATOM 9163 N N . THR C 1 119 ? -29.473 -19.418 28.802 1.00 25.04 113 THR C N 1
ATOM 9164 C CA . THR C 1 119 ? -28.941 -18.753 27.609 1.00 26.21 113 THR C CA 1
ATOM 9165 C C . THR C 1 119 ? -28.176 -17.434 27.808 1.00 26.07 113 THR C C 1
ATOM 9166 O O . THR C 1 119 ? -27.669 -16.882 26.831 1.00 21.82 113 THR C O 1
ATOM 9170 N N . ALA C 1 120 ? -28.108 -16.892 29.023 1.00 21.78 114 ALA C N 1
ATOM 9171 C CA . ALA C 1 120 ? -27.709 -15.487 29.128 1.00 25.60 114 ALA C CA 1
ATOM 9172 C C . ALA C 1 120 ? -27.040 -15.036 30.417 1.00 24.83 114 ALA C C 1
ATOM 9173 O O . ALA C 1 120 ? -26.864 -13.839 30.625 1.00 25.45 114 ALA C O 1
ATOM 9175 N N . SER C 1 121 ? -26.648 -15.972 31.273 1.00 24.17 115 SER C N 1
ATOM 9176 C CA . SER C 1 121 ? -25.869 -15.616 32.453 1.00 23.61 115 SER C CA 1
ATOM 9177 C C . SER C 1 121 ? -24.667 -14.765 32.070 1.00 23.96 115 SER C C 1
ATOM 9178 O O . SER C 1 121 ? -23.988 -15.040 31.082 1.00 27.24 115 SER C O 1
ATOM 9181 N N . THR C 1 122 ? -24.390 -13.743 32.866 1.00 24.23 116 THR C N 1
ATOM 9182 C CA . THR C 1 122 ? -23.248 -12.872 32.604 1.00 25.69 116 THR C CA 1
ATOM 9183 C C . THR C 1 122 ? -21.909 -13.549 32.897 1.00 25.24 116 THR C C 1
ATOM 9184 O O . THR C 1 122 ? -20.856 -13.004 32.587 1.00 23.43 116 THR C O 1
ATOM 9188 N N . SER C 1 123 ? -21.946 -14.735 33.493 1.00 26.25 117 SER C N 1
ATOM 9189 C CA . SER C 1 123 ? -20.732 -15.542 33.653 1.00 24.70 117 SER C CA 1
ATOM 9190 C C . SER C 1 123 ? -20.590 -16.555 32.519 1.00 24.99 117 SER C C 1
ATOM 9191 O O . SER C 1 123 ? -19.582 -17.246 32.417 1.00 25.29 117 SER C O 1
ATOM 9194 N N . ASN C 1 124 ? -21.613 -16.638 31.674 1.00 27.72 118 ASN C N 1
ATOM 9195 C CA . ASN C 1 124 ? -21.654 -17.601 30.571 1.00 27.51 118 ASN C CA 1
ATOM 9196 C C . ASN C 1 124 ? -21.800 -19.048 31.061 1.00 25.45 118 ASN C C 1
ATOM 9197 O O . ASN C 1 124 ? -21.724 -19.978 30.272 1.00 28.83 118 ASN C O 1
ATOM 9202 N N . GLU C 1 125 ? -22.001 -19.237 32.359 1.00 27.65 119 GLU C N 1
ATOM 9203 C CA . GLU C 1 125 ? -22.275 -20.568 32.899 1.00 29.17 119 GLU C CA 1
ATOM 9204 C C . GLU C 1 125 ? -23.775 -20.800 32.970 1.00 26.37 119 GLU C C 1
ATOM 9205 O O . GLU C 1 125 ? -24.471 -20.154 33.749 1.00 27.68 119 GLU C O 1
ATOM 9211 N N . PRO C 1 126 ? -24.281 -21.727 32.152 1.00 28.20 120 PRO C N 1
ATOM 9212 C CA . PRO C 1 126 ? -25.709 -21.950 32.052 1.00 28.52 120 PRO C CA 1
ATOM 9213 C C . PRO C 1 126 ? -26.174 -22.942 33.108 1.00 29.47 120 PRO C C 1
ATOM 9214 O O . PRO C 1 126 ? -25.360 -23.473 33.854 1.00 28.02 120 PRO C O 1
ATOM 9218 N N . GLY C 1 127 ? -27.473 -23.198 33.157 1.00 33.60 121 GLY C N 1
ATOM 9219 C CA . GLY C 1 127 ? -28.005 -24.240 34.023 1.00 28.27 121 GLY C CA 1
ATOM 9220 C C . GLY C 1 127 ? -29.474 -24.001 34.263 1.00 27.65 121 GLY C C 1
ATOM 9221 O O . GLY C 1 127 ? -30.043 -23.067 33.712 1.00 25.46 121 GLY C O 1
ATOM 9222 N N . PRO C 1 128 ? -30.098 -24.844 35.096 1.00 28.97 122 PRO C N 1
ATOM 9223 C CA . PRO C 1 128 ? -31.535 -24.793 35.329 1.00 29.46 122 PRO C CA 1
ATOM 9224 C C . PRO C 1 128 ? -31.944 -23.586 36.167 1.00 29.49 122 PRO C C 1
ATOM 9225 O O . PRO C 1 128 ? -31.086 -22.908 36.738 1.00 28.59 122 PRO C O 1
ATOM 9229 N N . ASP C 1 129 ? -33.246 -23.325 36.234 1.00 28.80 123 ASP C N 1
ATOM 9230 C CA . ASP C 1 129 ? -33.750 -22.063 36.768 1.00 28.27 123 ASP C CA 1
ATOM 9231 C C . ASP C 1 129 ? -33.665 -22.048 38.294 1.00 30.42 123 ASP C C 1
ATOM 9232 O O . ASP C 1 129 ? -34.558 -22.537 38.986 1.00 26.79 123 ASP C O 1
ATOM 9237 N N . LEU C 1 130 ? -32.579 -21.486 38.808 1.00 28.01 124 LEU C N 1
ATOM 9238 C CA . LEU C 1 130 ? -32.370 -21.397 40.252 1.00 30.40 124 LEU C CA 1
ATOM 9239 C C . LEU C 1 130 ? -32.033 -19.966 40.660 1.00 27.29 124 LEU C C 1
ATOM 9240 O O . LEU C 1 130 ? -31.705 -19.703 41.811 1.00 27.31 124 LEU C O 1
ATOM 9245 N N . ALA C 1 131 ? -32.125 -19.044 39.709 1.00 27.24 125 ALA C N 1
ATOM 9246 C CA . ALA C 1 131 ? -31.724 -17.660 39.943 1.00 28.32 125 ALA C CA 1
ATOM 9247 C C . ALA C 1 131 ? -30.363 -17.589 40.632 1.00 23.66 125 ALA C C 1
ATOM 9248 O O . ALA C 1 131 ? -30.151 -16.773 41.531 1.00 26.29 125 ALA C O 1
ATOM 9250 N N . ASP C 1 132 ? -29.437 -18.437 40.204 1.00 24.51 126 ASP C N 1
ATOM 9251 C CA . ASP C 1 132 ? -28.097 -18.436 40.776 1.00 25.25 126 ASP C CA 1
ATOM 9252 C C . ASP C 1 132 ? -26.996 -18.034 39.782 1.00 25.66 126 ASP C C 1
ATOM 9253 O O . ASP C 1 132 ? -25.807 -18.231 40.043 1.00 24.78 126 ASP C O 1
ATOM 9258 N N . TYR C 1 133 ? -27.391 -17.471 38.644 1.00 23.11 127 TYR C N 1
ATOM 9259 C CA . TYR C 1 133 ? -26.504 -16.589 37.893 1.00 24.80 127 TYR C CA 1
ATOM 9260 C C . TYR C 1 133 ? -26.215 -15.315 38.682 1.00 23.45 127 TYR C C 1
ATOM 9261 O O . TYR C 1 133 ? -26.925 -14.994 39.628 1.00 25.91 127 TYR C O 1
ATOM 9270 N N . PRO C 1 134 ? -25.168 -14.580 38.293 1.00 24.22 128 PRO C N 1
ATOM 9271 C CA . PRO C 1 134 ? -24.924 -13.285 38.921 1.00 24.19 128 PRO C CA 1
ATOM 9272 C C . PRO C 1 134 ? -26.090 -12.323 38.706 1.00 25.88 128 PRO C C 1
ATOM 9273 O O . PRO C 1 134 ? -26.752 -12.368 37.671 1.00 25.21 128 PRO C O 1
ATOM 9277 N N . MET C 1 135 ? -26.331 -11.459 39.684 1.00 27.82 129 MET C N 1
ATOM 9278 C CA . MET C 1 135 ? -27.599 -10.751 39.781 1.00 25.68 129 MET C CA 1
ATOM 9279 C C . MET C 1 135 ? -27.772 -9.734 38.649 1.00 23.56 129 MET C C 1
ATOM 9280 O O . MET C 1 135 ? -28.879 -9.282 38.383 1.00 26.68 129 MET C O 1
ATOM 9285 N N . ASP C 1 136 ? -26.689 -9.390 37.964 1.00 23.45 130 ASP C N 1
ATOM 9286 C CA . ASP C 1 136 ? -26.782 -8.465 36.832 1.00 26.84 130 ASP C CA 1
ATOM 9287 C C . ASP C 1 136 ? -27.279 -9.132 35.541 1.00 27.34 130 ASP C C 1
ATOM 9288 O O . ASP C 1 136 ? -27.365 -8.486 34.488 1.00 27.59 130 ASP C O 1
ATOM 9293 N N . THR C 1 137 ? -27.628 -10.413 35.622 1.00 26.12 131 THR C N 1
ATOM 9294 C CA . THR C 1 137 ? -27.898 -11.195 34.416 1.00 23.86 131 THR C CA 1
ATOM 9295 C C . THR C 1 137 ? -29.154 -10.698 33.691 1.00 24.30 131 THR C C 1
ATOM 9296 O O . THR C 1 137 ? -29.130 -10.442 32.483 1.00 29.05 131 THR C O 1
ATOM 9300 N N . VAL C 1 138 ? -30.258 -10.567 34.410 1.00 23.26 132 VAL C N 1
ATOM 9301 C CA . VAL C 1 138 ? -31.504 -10.207 33.752 1.00 25.67 132 VAL C CA 1
ATOM 9302 C C . VAL C 1 138 ? -31.536 -8.728 33.372 1.00 21.50 132 VAL C C 1
ATOM 9303 O O . VAL C 1 138 ? -31.999 -8.376 32.295 1.00 24.76 132 VAL C O 1
ATOM 9307 N N . PRO C 1 139 ? -31.021 -7.855 34.242 1.00 25.14 133 PRO C N 1
ATOM 9308 C CA . PRO C 1 139 ? -30.808 -6.476 33.816 1.00 26.03 133 PRO C CA 1
ATOM 9309 C C . PRO C 1 139 ? -29.940 -6.328 32.574 1.00 21.84 133 PRO C C 1
ATOM 9310 O O . PRO C 1 139 ? -30.184 -5.452 31.756 1.00 26.36 133 PRO C O 1
ATOM 9314 N N . ASN C 1 140 ? -28.932 -7.175 32.423 1.00 26.98 134 ASN C N 1
ATOM 9315 C CA . ASN C 1 140 ? -28.114 -7.135 31.215 1.00 22.54 134 ASN C CA 1
ATOM 9316 C C . ASN C 1 140 ? -28.923 -7.541 29.988 1.00 22.30 134 ASN C C 1
ATOM 9317 O O . ASN C 1 140 ? -28.769 -6.966 28.908 1.00 20.68 134 ASN C O 1
ATOM 9322 N N . LYS C 1 141 ? -29.776 -8.546 30.149 1.00 20.31 135 LYS C N 1
ATOM 9323 C CA . LYS C 1 141 ? -30.658 -8.958 29.071 1.00 21.49 135 LYS C CA 1
ATOM 9324 C C . LYS C 1 141 ? -31.631 -7.830 28.707 1.00 24.38 135 LYS C C 1
ATOM 9325 O O . LYS C 1 141 ? -31.926 -7.612 27.534 1.00 22.47 135 LYS C O 1
ATOM 9331 N N . VAL C 1 142 ? -32.130 -7.114 29.710 1.00 23.08 136 VAL C N 1
ATOM 9332 C CA . VAL C 1 142 ? -32.978 -5.962 29.442 1.00 25.53 136 VAL C CA 1
ATOM 9333 C C . VAL C 1 142 ? -32.239 -4.971 28.547 1.00 26.04 136 VAL C C 1
ATOM 9334 O O . VAL C 1 142 ? -32.769 -4.532 27.531 1.00 26.09 136 VAL C O 1
ATOM 9338 N N . GLU C 1 143 ? -31.012 -4.625 28.925 1.00 27.84 137 GLU C N 1
ATOM 9339 C CA . GLU C 1 143 ? -30.206 -3.701 28.134 1.00 29.26 137 GLU C CA 1
ATOM 9340 C C . GLU C 1 143 ? -29.998 -4.266 26.737 1.00 32.26 137 GLU C C 1
ATOM 9341 O O . GLU C 1 143 ? -30.055 -3.539 25.742 1.00 29.98 137 GLU C O 1
ATOM 9347 N N . HIS C 1 144 ? -29.754 -5.571 26.676 1.00 29.45 138 HIS C N 1
ATOM 9348 C CA . HIS C 1 144 ? -29.504 -6.251 25.416 1.00 28.66 138 HIS C CA 1
ATOM 9349 C C . HIS C 1 144 ? -30.642 -5.988 24.441 1.00 27.47 138 HIS C C 1
ATOM 9350 O O . HIS C 1 144 ? -30.416 -5.650 23.278 1.00 25.24 138 HIS C O 1
ATOM 9357 N N . LEU C 1 145 ? -31.870 -6.143 24.918 1.00 28.65 139 LEU C N 1
ATOM 9358 C CA . LEU C 1 145 ? -33.033 -6.002 24.056 1.00 29.16 139 LEU C CA 1
ATOM 9359 C C . LEU C 1 145 ? -33.389 -4.534 23.872 1.00 28.95 139 LEU C C 1
ATOM 9360 O O . LEU C 1 145 ? -33.796 -4.120 22.786 1.00 30.24 139 LEU C O 1
ATOM 9365 N N . PHE C 1 146 ? -33.243 -3.747 24.932 1.00 26.94 140 PHE C N 1
ATOM 9366 C CA . PHE C 1 146 ? -33.687 -2.357 24.896 1.00 28.81 140 PHE C CA 1
ATOM 9367 C C . PHE C 1 146 ? -32.841 -1.541 23.921 1.00 25.50 140 PHE C C 1
ATOM 9368 O O . PHE C 1 146 ? -33.367 -0.746 23.154 1.00 26.89 140 PHE C O 1
ATOM 9376 N N . LYS C 1 147 ? -31.532 -1.733 23.944 1.00 28.76 141 LYS C N 1
ATOM 9377 C CA . LYS C 1 147 ? -30.664 -0.965 23.056 1.00 31.41 141 LYS C CA 1
ATOM 9378 C C . LYS C 1 147 ? -30.853 -1.384 21.609 1.00 28.64 141 LYS C C 1
ATOM 9379 O O . LYS C 1 147 ? -30.678 -0.578 20.695 1.00 21.88 141 LYS C O 1
ATOM 9385 N N . ALA C 1 148 ? -31.225 -2.644 21.407 1.00 27.41 142 ALA C N 1
ATOM 9386 C CA . ALA C 1 148 ? -31.604 -3.118 20.081 1.00 27.52 142 ALA C CA 1
ATOM 9387 C C . ALA C 1 148 ? -32.884 -2.439 19.607 1.00 25.74 142 ALA C C 1
ATOM 9388 O O . ALA C 1 148 ? -32.995 -2.039 18.449 1.00 26.61 142 ALA C O 1
ATOM 9390 N N . GLN C 1 149 ? -33.846 -2.303 20.507 1.00 25.63 143 GLN C N 1
ATOM 9391 C CA . GLN C 1 149 ? -35.074 -1.586 20.193 1.00 26.74 143 GLN C CA 1
ATOM 9392 C C . GLN C 1 149 ? -34.751 -0.168 19.736 1.00 27.38 143 GLN C C 1
ATOM 9393 O O . GLN C 1 149 ? -35.212 0.271 18.683 1.00 27.09 143 GLN C O 1
ATOM 9399 N N . LEU C 1 150 ? -33.937 0.536 20.517 1.00 24.82 144 LEU C N 1
ATOM 9400 C CA . LEU C 1 150 ? -33.602 1.924 20.211 1.00 26.50 144 LEU C CA 1
ATOM 9401 C C . LEU C 1 150 ? -32.867 2.037 18.880 1.00 26.58 144 LEU C C 1
ATOM 9402 O O . LEU C 1 150 ? -33.076 2.990 18.123 1.00 26.61 144 LEU C O 1
ATOM 9407 N N . PHE C 1 151 ? -32.001 1.070 18.596 1.00 24.38 145 PHE C N 1
ATOM 9408 C CA . PHE C 1 151 ? -31.218 1.109 17.378 1.00 24.27 145 PHE C CA 1
ATOM 9409 C C . PHE C 1 151 ? -32.117 0.939 16.164 1.00 24.95 145 PHE C C 1
ATOM 9410 O O . PHE C 1 151 ? -31.999 1.668 15.183 1.00 26.65 145 PHE C O 1
ATOM 9418 N N . HIS C 1 152 ? -33.023 -0.028 16.233 1.00 25.34 146 HIS C N 1
ATOM 9419 C CA . HIS C 1 152 ? -33.908 -0.295 15.118 1.00 24.05 146 HIS C CA 1
ATOM 9420 C C . HIS C 1 152 ? -34.890 0.849 14.931 1.00 27.37 146 HIS C C 1
ATOM 9421 O O . HIS C 1 152 ? -35.279 1.161 13.810 1.00 28.12 146 HIS C O 1
ATOM 9428 N N . ASP C 1 153 ? -35.285 1.484 16.030 1.00 27.21 147 ASP C N 1
ATOM 9429 C CA . ASP C 1 153 ? -36.087 2.694 15.946 1.00 26.42 147 ASP C CA 1
ATOM 9430 C C . ASP C 1 153 ? -35.355 3.801 15.181 1.00 31.25 147 ASP C C 1
ATOM 9431 O O . ASP C 1 153 ? -35.936 4.454 14.314 1.00 36.59 147 ASP C O 1
ATOM 9436 N N . ARG C 1 154 ? -34.081 4.010 15.490 1.00 28.46 148 ARG C N 1
ATOM 9437 C CA . ARG C 1 154 ? -33.306 5.043 14.808 1.00 30.47 148 ARG C CA 1
ATOM 9438 C C . ARG C 1 154 ? -33.181 4.700 13.327 1.00 34.09 148 ARG C C 1
ATOM 9439 O O . ARG C 1 154 ? -33.413 5.549 12.458 1.00 30.30 148 ARG C O 1
ATOM 9447 N N . LYS C 1 155 ? -32.828 3.449 13.047 1.00 28.13 149 LYS C N 1
ATOM 9448 C CA . LYS C 1 155 ? -32.719 2.967 11.676 1.00 26.31 149 LYS C CA 1
ATOM 9449 C C . LYS C 1 155 ? -33.990 3.233 10.881 1.00 30.13 149 LYS C C 1
ATOM 9450 O O . LYS C 1 155 ? -33.942 3.724 9.752 1.00 33.70 149 LYS C O 1
ATOM 9456 N N . GLN C 1 156 ? -35.131 2.898 11.465 1.00 29.39 150 GLN C N 1
ATOM 9457 C CA . GLN C 1 156 ? -36.386 2.972 10.742 1.00 31.13 150 GLN C CA 1
ATOM 9458 C C . GLN C 1 156 ? -36.789 4.422 10.461 1.00 32.12 150 GLN C C 1
ATOM 9459 O O . GLN C 1 156 ? -37.262 4.735 9.374 1.00 30.95 150 GLN C O 1
ATOM 9465 N N . LEU C 1 157 ? -36.604 5.306 11.436 1.00 30.71 151 LEU C N 1
ATOM 9466 C CA . LEU C 1 157 ? -36.928 6.713 11.228 1.00 33.53 151 LEU C CA 1
ATOM 9467 C C . LEU C 1 157 ? -36.080 7.294 10.107 1.00 30.94 151 LEU C C 1
ATOM 9468 O O . LEU C 1 157 ? -36.578 8.022 9.258 1.00 32.43 151 LEU C O 1
ATOM 9473 N N . GLU C 1 158 ? -34.795 6.968 10.100 1.00 34.53 152 GLU C N 1
ATOM 9474 C CA . GLU C 1 158 ? -33.899 7.501 9.082 1.00 34.77 152 GLU C CA 1
ATOM 9475 C C . GLU C 1 158 ? -34.347 7.011 7.710 1.00 37.46 152 GLU C C 1
ATOM 9476 O O . GLU C 1 158 ? -34.397 7.791 6.758 1.00 33.74 152 GLU C O 1
ATOM 9482 N N . ALA C 1 159 ? -34.684 5.724 7.618 1.00 34.65 153 ALA C N 1
ATOM 9483 C CA . ALA C 1 159 ? -35.154 5.139 6.358 1.00 35.22 153 ALA C CA 1
ATOM 9484 C C . ALA C 1 159 ? -36.410 5.846 5.844 1.00 38.72 153 ALA C C 1
ATOM 9485 O O . ALA C 1 159 ? -36.536 6.127 4.652 1.00 39.44 153 ALA C O 1
ATOM 9487 N N . ARG C 1 160 ? -37.338 6.130 6.749 1.00 38.40 154 ARG C N 1
ATOM 9488 C CA . ARG C 1 160 ? -38.619 6.701 6.370 1.00 38.40 154 ARG C CA 1
ATOM 9489 C C . ARG C 1 160 ? -38.483 8.188 6.050 1.00 38.27 154 ARG C C 1
ATOM 9490 O O . ARG C 1 160 ? -39.284 8.746 5.306 1.00 43.00 154 ARG C O 1
ATOM 9498 N N . SER C 1 161 ? -37.459 8.822 6.608 1.00 40.04 155 SER C N 1
ATOM 9499 C CA . SER C 1 161 ? -37.189 10.232 6.338 1.00 41.19 155 SER C CA 1
ATOM 9500 C C . SER C 1 161 ? -36.791 10.466 4.879 1.00 38.24 155 SER C C 1
ATOM 9501 O O . SER C 1 161 ? -36.793 11.598 4.408 1.00 34.79 155 SER C O 1
ATOM 9504 N N . LYS C 1 162 ? -36.445 9.394 4.176 1.00 41.19 156 LYS C N 1
ATOM 9505 C CA . LYS C 1 162 ? -35.994 9.490 2.789 1.00 45.13 156 LYS C CA 1
ATOM 9506 C C . LYS C 1 162 ? -37.150 9.485 1.795 1.00 45.75 156 LYS C C 1
ATOM 9507 O O . LYS C 1 162 ? -36.962 9.769 0.614 1.00 48.86 156 LYS C O 1
ATOM 9513 N N . ALA C 1 163 ? -38.344 9.158 2.273 1.00 47.84 157 ALA C N 1
ATOM 9514 C CA . ALA C 1 163 ? -39.538 9.198 1.437 1.00 50.79 157 ALA C CA 1
ATOM 9515 C C . ALA C 1 163 ? -39.825 10.638 1.008 1.00 57.19 157 ALA C C 1
ATOM 9516 O O . ALA C 1 163 ? -39.765 11.557 1.829 1.00 46.30 157 ALA C O 1
ATOM 9518 N N . LYS C 1 164 ? -40.131 10.826 -0.277 1.00 59.29 158 LYS C N 1
ATOM 9519 C CA . LYS C 1 164 ? -40.324 12.165 -0.840 1.00 65.13 158 LYS C CA 1
ATOM 9520 C C . LYS C 1 164 ? -41.813 12.510 -0.962 1.00 66.37 158 LYS C C 1
ATOM 9521 O O . LYS C 1 164 ? -42.169 13.653 -1.243 1.00 67.52 158 LYS C O 1
ATOM 9527 N N . SER C 1 165 ? -42.676 11.519 -0.751 1.00 67.06 159 SER C N 1
ATOM 9528 C CA . SER C 1 165 ? -44.119 11.704 -0.910 1.00 66.09 159 SER C CA 1
ATOM 9529 C C . SER C 1 165 ? -44.903 10.653 -0.124 1.00 62.35 159 SER C C 1
ATOM 9530 O O . SER C 1 165 ? -44.357 9.628 0.277 1.00 59.05 159 SER C O 1
ATOM 9533 N N . GLN C 1 166 ? -46.191 10.905 0.079 1.00 63.83 160 GLN C N 1
ATOM 9534 C CA . GLN C 1 166 ? -47.064 9.951 0.766 1.00 65.74 160 GLN C CA 1
ATOM 9535 C C . GLN C 1 166 ? -47.005 8.564 0.128 1.00 65.64 160 GLN C C 1
ATOM 9536 O O . GLN C 1 166 ? -47.057 7.551 0.826 1.00 67.91 160 GLN C O 1
ATOM 9542 N N . GLU C 1 167 ? -46.900 8.521 -1.197 1.00 73.11 161 GLU C N 1
ATOM 9543 C CA . GLU C 1 167 ? -46.920 7.251 -1.921 1.00 76.52 161 GLU C CA 1
ATOM 9544 C C . GLU C 1 167 ? -45.644 6.460 -1.650 1.00 73.95 161 GLU C C 1
ATOM 9545 O O . GLU C 1 167 ? -45.697 5.246 -1.443 1.00 75.76 161 GLU C O 1
ATOM 9551 N N . GLU C 1 168 ? -44.502 7.149 -1.645 1.00 76.51 162 GLU C N 1
ATOM 9552 C CA . GLU C 1 168 ? -43.219 6.505 -1.350 1.00 72.15 162 GLU C CA 1
ATOM 9553 C C . GLU C 1 168 ? -43.210 5.944 0.068 1.00 73.45 162 GLU C C 1
ATOM 9554 O O . GLU C 1 168 ? -42.599 4.907 0.329 1.00 68.19 162 GLU C O 1
ATOM 9560 N N . LEU C 1 169 ? -43.876 6.647 0.980 1.00 67.91 163 LEU C N 1
ATOM 9561 C CA . LEU C 1 169 ? -43.940 6.231 2.376 1.00 62.35 163 LEU C CA 1
ATOM 9562 C C . LEU C 1 169 ? -44.833 5.004 2.535 1.00 62.58 163 LEU C C 1
ATOM 9563 O O . LEU C 1 169 ? -44.490 4.070 3.262 1.00 58.84 163 LEU C O 1
ATOM 9568 N N . ASP C 1 170 ? -45.971 5.009 1.846 1.00 61.72 164 ASP C N 1
ATOM 9569 C CA . ASP C 1 170 ? -46.874 3.859 1.835 1.00 59.66 164 ASP C CA 1
ATOM 9570 C C . ASP C 1 170 ? -46.167 2.611 1.320 1.00 60.54 164 ASP C C 1
ATOM 9571 O O . ASP C 1 170 ? -46.452 1.503 1.761 1.00 62.67 164 ASP C O 1
ATOM 9576 N N . GLU C 1 171 ? -45.234 2.798 0.393 1.00 63.57 165 GLU C N 1
ATOM 9577 C CA . GLU C 1 171 ? -44.518 1.683 -0.213 1.00 66.78 165 GLU C CA 1
ATOM 9578 C C . GLU C 1 171 ? -43.599 0.993 0.796 1.00 61.84 165 GLU C C 1
ATOM 9579 O O . GLU C 1 171 ? -43.258 -0.178 0.638 1.00 56.00 165 GLU C O 1
ATOM 9585 N N . MET C 1 172 ? -43.184 1.731 1.820 1.00 61.74 166 MET C N 1
ATOM 9586 C CA . MET C 1 172 ? -42.280 1.194 2.836 1.00 57.50 166 MET C CA 1
ATOM 9587 C C . MET C 1 172 ? -43.048 0.349 3.842 1.00 54.91 166 MET C C 1
ATOM 9588 O O . MET C 1 172 ? -42.461 -0.443 4.573 1.00 62.37 166 MET C O 1
ATOM 9593 N N . GLY C 1 173 ? -44.363 0.524 3.876 1.00 55.59 167 GLY C N 1
ATOM 9594 C CA . GLY C 1 173 ? -45.201 -0.194 4.824 1.00 53.75 167 GLY C CA 1
ATOM 9595 C C . GLY C 1 173 ? -45.477 0.635 6.063 1.00 50.67 167 GLY C C 1
ATOM 9596 O O . GLY C 1 173 ? -44.845 1.667 6.291 1.00 48.71 167 GLY C O 1
ATOM 9597 N N . ALA C 1 174 ? -46.428 0.178 6.869 1.00 51.08 168 ALA C N 1
ATOM 9598 C CA . ALA C 1 174 ? -46.688 0.793 8.163 1.00 53.14 168 ALA C CA 1
ATOM 9599 C C . ALA C 1 174 ? -45.449 0.701 9.051 1.00 47.79 168 ALA C C 1
ATOM 9600 O O . ALA C 1 174 ? -44.728 -0.298 9.026 1.00 42.86 168 ALA C O 1
ATOM 9602 N N . PRO C 1 175 ? -45.198 1.751 9.842 1.00 45.19 169 PRO C N 1
ATOM 9603 C CA . PRO C 1 175 ? -44.057 1.737 10.741 1.00 42.28 169 PRO C CA 1
ATOM 9604 C C . PRO C 1 175 ? -44.227 0.685 11.821 1.00 41.45 169 PRO C C 1
ATOM 9605 O O . PRO C 1 175 ? -45.321 0.519 12.352 1.00 42.19 169 PRO C O 1
ATOM 9609 N N . ILE C 1 176 ? -43.148 -0.024 12.132 1.00 40.91 170 ILE C N 1
ATOM 9610 C CA . ILE C 1 176 ? -43.125 -0.908 13.281 1.00 38.71 170 ILE C CA 1
ATOM 9611 C C . ILE C 1 176 ? -42.837 -0.104 14.540 1.00 35.50 170 ILE C C 1
ATOM 9612 O O . ILE C 1 176 ? -41.921 0.716 14.564 1.00 35.02 170 ILE C O 1
ATOM 9617 N N . ASP C 1 177 ? -43.621 -0.334 15.586 1.00 34.52 171 ASP C N 1
ATOM 9618 C CA . ASP C 1 177 ? -43.326 0.265 16.883 1.00 35.74 171 ASP C CA 1
ATOM 9619 C C . ASP C 1 177 ? -42.314 -0.596 17.634 1.00 34.62 171 ASP C C 1
ATOM 9620 O O . ASP C 1 177 ? -42.674 -1.597 18.254 1.00 28.78 171 ASP C O 1
ATOM 9625 N N . TYR C 1 178 ? -41.045 -0.199 17.564 1.00 31.95 172 TYR C N 1
ATOM 9626 C CA . TYR C 1 178 ? -39.962 -0.972 18.173 1.00 33.22 172 TYR C CA 1
ATOM 9627 C C . TYR C 1 178 ? -39.866 -0.710 19.674 1.00 31.07 172 TYR C C 1
ATOM 9628 O O . TYR C 1 178 ? -39.218 -1.464 20.401 1.00 27.65 172 TYR C O 1
ATOM 9637 N N . LEU C 1 179 ? -40.508 0.366 20.126 1.00 29.05 173 LEU C N 1
ATOM 9638 C CA . LEU C 1 179 ? -40.428 0.776 21.518 1.00 27.33 173 LEU C CA 1
ATOM 9639 C C . LEU C 1 179 ? -41.462 0.017 22.339 1.00 34.37 173 LEU C C 1
ATOM 9640 O O . LEU C 1 179 ? -42.435 0.591 22.835 1.00 31.79 173 LEU C O 1
ATOM 9645 N N . THR C 1 180 ? -41.240 -1.286 22.472 1.00 30.40 174 THR C N 1
ATOM 9646 C CA . THR C 1 180 ? -42.190 -2.165 23.122 1.00 27.89 174 THR C CA 1
ATOM 9647 C C . THR C 1 180 ? -41.790 -2.350 24.580 1.00 29.57 174 THR C C 1
ATOM 9648 O O . THR C 1 180 ? -40.730 -2.895 24.871 1.00 31.44 174 THR C O 1
ATOM 9652 N N . PRO C 1 181 ? -42.635 -1.887 25.510 1.00 31.64 175 PRO C N 1
ATOM 9653 C CA . PRO C 1 181 ? -42.257 -1.901 26.916 1.00 29.46 175 PRO C CA 1
ATOM 9654 C C . PRO C 1 181 ? -41.870 -3.292 27.396 1.00 30.35 175 PRO C C 1
ATOM 9655 O O . PRO C 1 181 ? -42.516 -4.274 27.031 1.00 28.90 175 PRO C O 1
ATOM 9659 N N . ILE C 1 182 ? -40.826 -3.361 28.218 1.00 29.83 176 ILE C N 1
ATOM 9660 C CA . ILE C 1 182 ? -40.271 -4.636 28.673 1.00 29.70 176 ILE C CA 1
ATOM 9661 C C . ILE C 1 182 ? -40.617 -4.877 30.142 1.00 25.72 176 ILE C C 1
ATOM 9662 O O . ILE C 1 182 ? -40.390 -4.016 30.985 1.00 24.98 176 ILE C O 1
ATOM 9667 N N . VAL C 1 183 ? -41.182 -6.045 30.438 1.00 25.53 177 VAL C N 1
ATOM 9668 C CA . VAL C 1 183 ? -41.321 -6.506 31.817 1.00 25.14 177 VAL C CA 1
ATOM 9669 C C . VAL C 1 183 ? -40.354 -7.657 32.086 1.00 25.75 177 VAL C C 1
ATOM 9670 O O . VAL C 1 183 ? -40.300 -8.629 31.331 1.00 24.40 177 VAL C O 1
ATOM 9674 N N . ALA C 1 184 ? -39.581 -7.541 33.160 1.00 25.45 178 ALA C N 1
ATOM 9675 C CA . ALA C 1 184 ? -38.442 -8.431 33.371 1.00 24.27 178 ALA C CA 1
ATOM 9676 C C . ALA C 1 184 ? -38.520 -9.167 34.702 1.00 24.11 178 ALA C C 1
ATOM 9677 O O . ALA C 1 184 ? -39.050 -8.655 35.687 1.00 26.78 178 ALA C O 1
ATOM 9679 N N . ASP C 1 185 ? -37.973 -10.373 34.709 1.00 27.40 179 ASP C N 1
ATOM 9680 C CA . ASP C 1 185 ? -37.955 -11.238 35.879 1.00 26.91 179 ASP C CA 1
ATOM 9681 C C . ASP C 1 185 ? -36.884 -10.781 36.861 1.00 24.67 179 ASP C C 1
ATOM 9682 O O . ASP C 1 185 ? -35.701 -10.800 36.551 1.00 27.05 179 ASP C O 1
ATOM 9687 N N . ALA C 1 186 ? -37.309 -10.377 38.054 1.00 26.65 180 ALA C N 1
ATOM 9688 C CA . ALA C 1 186 ? -36.384 -10.005 39.118 1.00 24.81 180 ALA C CA 1
ATOM 9689 C C . ALA C 1 186 ? -36.266 -11.131 40.155 1.00 25.74 180 ALA C C 1
ATOM 9690 O O . ALA C 1 186 ? -35.800 -10.914 41.272 1.00 23.42 180 ALA C O 1
ATOM 9692 N N . ASP C 1 187 ? -36.705 -12.326 39.774 1.00 24.30 181 ASP C N 1
ATOM 9693 C CA . ASP C 1 187 ? -36.583 -13.513 40.615 1.00 24.22 181 ASP C CA 1
ATOM 9694 C C . ASP C 1 187 ? -37.118 -13.284 42.036 1.00 22.69 181 ASP C C 1
ATOM 9695 O O . ASP C 1 187 ? -38.244 -12.822 42.208 1.00 25.28 181 ASP C O 1
ATOM 9700 N N . ALA C 1 188 ? -36.317 -13.602 43.047 1.00 23.05 182 ALA C N 1
ATOM 9701 C CA . ALA C 1 188 ? -36.728 -13.412 44.427 1.00 24.63 182 ALA C CA 1
ATOM 9702 C C . ALA C 1 188 ? -35.903 -12.328 45.117 1.00 24.96 182 ALA C C 1
ATOM 9703 O O . ALA C 1 188 ? -35.902 -12.229 46.339 1.00 28.22 182 ALA C O 1
ATOM 9705 N N . GLY C 1 189 ? -35.202 -11.516 44.333 1.00 27.92 183 GLY C N 1
ATOM 9706 C CA . GLY C 1 189 ? -34.464 -10.378 44.881 1.00 27.12 183 GLY C CA 1
ATOM 9707 C C . GLY C 1 189 ? -32.963 -10.597 44.968 1.00 25.90 183 GLY C C 1
ATOM 9708 O O . GLY C 1 189 ? -32.213 -9.650 45.175 1.00 26.67 183 GLY C O 1
ATOM 9709 N N . HIS C 1 190 ? -32.526 -11.844 44.810 1.00 25.79 184 HIS C N 1
ATOM 9710 C CA . HIS C 1 190 ? -31.103 -12.185 44.810 1.00 27.76 184 HIS C CA 1
ATOM 9711 C C . HIS C 1 190 ? -30.399 -11.789 46.099 1.00 27.21 184 HIS C C 1
ATOM 9712 O O . HIS C 1 190 ? -29.252 -11.337 46.072 1.00 25.67 184 HIS C O 1
ATOM 9719 N N . GLY C 1 191 ? -31.087 -11.976 47.221 1.00 26.86 185 GLY C N 1
ATOM 9720 C CA . GLY C 1 191 ? -30.497 -11.765 48.535 1.00 26.39 185 GLY C CA 1
ATOM 9721 C C . GLY C 1 191 ? -31.394 -10.942 49.445 1.00 27.43 185 GLY C C 1
ATOM 9722 O O . GLY C 1 191 ? -32.622 -11.033 49.383 1.00 29.23 185 GLY C O 1
ATOM 9723 N N . GLY C 1 192 ? -30.780 -10.135 50.301 1.00 25.62 186 GLY C N 1
ATOM 9724 C CA . GLY C 1 192 ? -31.533 -9.312 51.235 1.00 24.70 186 GLY C CA 1
ATOM 9725 C C . GLY C 1 192 ? -32.101 -8.074 50.575 1.00 23.97 186 GLY C C 1
ATOM 9726 O O . GLY C 1 192 ? -32.021 -7.908 49.361 1.00 24.56 186 GLY C O 1
ATOM 9727 N N . LEU C 1 193 ? -32.666 -7.190 51.384 1.00 21.92 187 LEU C N 1
ATOM 9728 C CA . LEU C 1 193 ? -33.342 -6.024 50.860 1.00 25.10 187 LEU C CA 1
ATOM 9729 C C . LEU C 1 193 ? -32.362 -5.059 50.189 1.00 26.46 187 LEU C C 1
ATOM 9730 O O . LEU C 1 193 ? -32.757 -4.274 49.323 1.00 24.98 187 LEU C O 1
ATOM 9735 N N . THR C 1 194 ? -31.090 -5.109 50.579 1.00 23.16 188 THR C N 1
ATOM 9736 C CA . THR C 1 194 ? -30.095 -4.248 49.947 1.00 27.62 188 THR C CA 1
ATOM 9737 C C . THR C 1 194 ? -29.771 -4.748 48.539 1.00 29.64 188 THR C C 1
ATOM 9738 O O . THR C 1 194 ? -29.490 -3.957 47.632 1.00 27.15 188 THR C O 1
ATOM 9742 N N . ALA C 1 195 ? -29.831 -6.063 48.354 1.00 26.56 189 ALA C N 1
ATOM 9743 C CA . ALA C 1 195 ? -29.712 -6.642 47.018 1.00 28.21 189 ALA C CA 1
ATOM 9744 C C . ALA C 1 195 ? -30.928 -6.287 46.171 1.00 25.91 189 ALA C C 1
ATOM 9745 O O . ALA C 1 195 ? -30.806 -5.933 45.004 1.00 29.41 189 ALA C O 1
ATOM 9747 N N . VAL C 1 196 ? -32.107 -6.394 46.761 1.00 27.11 190 VAL C N 1
ATOM 9748 C CA . VAL C 1 196 ? -33.329 -6.027 46.064 1.00 30.07 190 VAL C CA 1
ATOM 9749 C C . VAL C 1 196 ? -33.201 -4.602 45.523 1.00 27.34 190 VAL C C 1
ATOM 9750 O O . VAL C 1 196 ? -33.583 -4.317 44.391 1.00 26.36 190 VAL C O 1
ATOM 9754 N N . PHE C 1 197 ? -32.679 -3.711 46.355 1.00 28.00 191 PHE C N 1
ATOM 9755 C CA . PHE C 1 197 ? -32.521 -2.315 45.986 1.00 26.51 191 PHE C CA 1
ATOM 9756 C C . PHE C 1 197 ? -31.583 -2.169 44.799 1.00 24.75 191 PHE C C 1
ATOM 9757 O O . PHE C 1 197 ? -31.897 -1.473 43.829 1.00 28.86 191 PHE C O 1
ATOM 9765 N N . LYS C 1 198 ? -30.431 -2.825 44.880 1.00 26.02 192 LYS C N 1
ATOM 9766 C CA . LYS C 1 198 ? -29.411 -2.710 43.844 1.00 26.93 192 LYS C CA 1
ATOM 9767 C C . LYS C 1 198 ? -29.878 -3.337 42.536 1.00 24.03 192 LYS C C 1
ATOM 9768 O O . LYS C 1 198 ? -29.572 -2.843 41.449 1.00 22.02 192 LYS C O 1
ATOM 9774 N N . LEU C 1 199 ? -30.618 -4.435 42.650 1.00 21.72 193 LEU C N 1
ATOM 9775 C CA . LEU C 1 199 ? -31.174 -5.108 41.487 1.00 19.57 193 LEU C CA 1
ATOM 9776 C C . LEU C 1 199 ? -32.173 -4.192 40.783 1.00 23.23 193 LEU C C 1
ATOM 9777 O O . LEU C 1 199 ? -32.127 -4.013 39.562 1.00 22.60 193 LEU C O 1
ATOM 9782 N N . THR C 1 200 ? -33.077 -3.602 41.556 1.00 23.67 194 THR C N 1
ATOM 9783 C CA . THR C 1 200 ? -34.055 -2.675 40.995 1.00 22.37 194 THR C CA 1
ATOM 9784 C C . THR C 1 200 ? -33.359 -1.514 40.281 1.00 23.06 194 THR C C 1
ATOM 9785 O O . THR C 1 200 ? -33.776 -1.090 39.205 1.00 22.12 194 THR C O 1
ATOM 9789 N N . LYS C 1 201 ? -32.296 -0.999 40.891 1.00 25.76 195 LYS C N 1
ATOM 9790 C CA . LYS C 1 201 ? -31.555 0.123 40.325 1.00 24.49 195 LYS C CA 1
ATOM 9791 C C . LYS C 1 201 ? -30.994 -0.218 38.948 1.00 23.86 195 LYS C C 1
ATOM 9792 O O . LYS C 1 201 ? -31.109 0.562 38.011 1.00 26.64 195 LYS C O 1
ATOM 9798 N N . MET C 1 202 ? -30.383 -1.389 38.830 1.00 23.51 196 MET C N 1
ATOM 9799 C CA . MET C 1 202 ? -29.857 -1.839 37.548 1.00 23.69 196 MET C CA 1
ATOM 9800 C C . MET C 1 202 ? -30.972 -1.922 36.509 1.00 24.88 196 MET C C 1
ATOM 9801 O O . MET C 1 202 ? -30.816 -1.469 35.374 1.00 25.99 196 MET C O 1
ATOM 9806 N N . PHE C 1 203 ? -32.096 -2.508 36.899 1.00 23.56 197 PHE C N 1
ATOM 9807 C CA . PHE C 1 203 ? -33.211 -2.679 35.985 1.00 26.76 197 PHE C CA 1
ATOM 9808 C C . PHE C 1 203 ? -33.691 -1.334 35.445 1.00 27.40 197 PHE C C 1
ATOM 9809 O O . PHE C 1 203 ? -34.026 -1.207 34.267 1.00 28.98 197 PHE C O 1
ATOM 9817 N N . ILE C 1 204 ? -33.747 -0.338 36.314 1.00 23.55 198 ILE C N 1
ATOM 9818 C CA . ILE C 1 204 ? -34.230 0.972 35.917 1.00 24.52 198 ILE C CA 1
ATOM 9819 C C . ILE C 1 204 ? -33.200 1.655 35.017 1.00 27.49 198 ILE C C 1
ATOM 9820 O O . ILE C 1 204 ? -33.549 2.317 34.036 1.00 27.16 198 ILE C O 1
ATOM 9825 N N . GLU C 1 205 ? -31.926 1.483 35.338 1.00 26.19 199 GLU C N 1
ATOM 9826 C CA . GLU C 1 205 ? -30.868 2.096 34.532 1.00 30.60 199 GLU C CA 1
ATOM 9827 C C . GLU C 1 205 ? -30.836 1.508 33.123 1.00 30.17 199 GLU C C 1
ATOM 9828 O O . GLU C 1 205 ? -30.447 2.183 32.177 1.00 27.10 199 GLU C O 1
ATOM 9834 N N . ARG C 1 206 ? -31.250 0.255 32.977 1.00 28.09 200 ARG C N 1
ATOM 9835 C CA . ARG C 1 206 ? -30.909 -0.501 31.780 1.00 29.65 200 ARG C CA 1
ATOM 9836 C C . ARG C 1 206 ? -32.105 -0.765 30.878 1.00 26.34 200 ARG C C 1
ATOM 9837 O O . ARG C 1 206 ? -31.946 -1.229 29.753 1.00 30.29 200 ARG C O 1
ATOM 9845 N N . GLY C 1 207 ? -33.302 -0.466 31.363 1.00 30.53 201 GLY C N 1
ATOM 9846 C CA . GLY C 1 207 ? -34.414 -0.122 30.478 1.00 27.52 201 GLY C CA 1
ATOM 9847 C C . GLY C 1 207 ? -35.719 -0.849 30.767 1.00 25.28 201 GLY C C 1
ATOM 9848 O O . GLY C 1 207 ? -36.587 -0.936 29.899 1.00 28.49 201 GLY C O 1
ATOM 9849 N N . ALA C 1 208 ? -35.878 -1.354 31.985 1.00 24.26 202 ALA C N 1
ATOM 9850 C CA . ALA C 1 208 ? -37.076 -2.122 32.341 1.00 24.13 202 ALA C CA 1
ATOM 9851 C C . ALA C 1 208 ? -38.272 -1.210 32.601 1.00 26.00 202 ALA C C 1
ATOM 9852 O O . ALA C 1 208 ? -38.219 -0.335 33.466 1.00 24.66 202 ALA C O 1
ATOM 9854 N N . ALA C 1 209 ? -39.356 -1.433 31.863 1.00 27.55 203 ALA C N 1
ATOM 9855 C CA . ALA C 1 209 ? -40.624 -0.740 32.118 1.00 27.48 203 ALA C CA 1
ATOM 9856 C C . ALA C 1 209 ? -41.331 -1.310 33.349 1.00 28.07 203 ALA C C 1
ATOM 9857 O O . ALA C 1 209 ? -42.069 -0.606 34.039 1.00 27.40 203 ALA C O 1
ATOM 9859 N N . GLY C 1 210 ? -41.110 -2.592 33.612 1.00 28.14 204 GLY C N 1
ATOM 9860 C CA . GLY C 1 210 ? -41.617 -3.224 34.825 1.00 28.22 204 GLY C CA 1
ATOM 9861 C C . GLY C 1 210 ? -40.791 -4.444 35.182 1.00 25.13 204 GLY C C 1
ATOM 9862 O O . GLY C 1 210 ? -40.072 -4.983 34.340 1.00 26.08 204 GLY C O 1
ATOM 9863 N N . ILE C 1 211 ? -40.892 -4.878 36.432 1.00 24.92 205 ILE C N 1
ATOM 9864 C CA . ILE C 1 211 ? -40.257 -6.120 36.869 1.00 27.37 205 ILE C CA 1
ATOM 9865 C C . ILE C 1 211 ? -41.203 -6.889 37.775 1.00 24.90 205 ILE C C 1
ATOM 9866 O O . ILE C 1 211 ? -42.096 -6.304 38.391 1.00 25.71 205 ILE C O 1
ATOM 9871 N N . HIS C 1 212 ? -41.009 -8.200 37.851 1.00 24.09 206 HIS C N 1
ATOM 9872 C CA . HIS C 1 212 ? -41.754 -9.013 38.796 1.00 25.20 206 HIS C CA 1
ATOM 9873 C C . HIS C 1 212 ? -40.842 -9.707 39.799 1.00 26.28 206 HIS C C 1
ATOM 9874 O O . HIS C 1 212 ? -39.732 -10.143 39.466 1.00 28.83 206 HIS C O 1
ATOM 9881 N N . MET C 1 213 ? -41.316 -9.795 41.037 1.00 26.69 207 MET C N 1
ATOM 9882 C CA . MET C 1 213 ? -40.579 -10.460 42.097 1.00 27.72 207 MET C CA 1
ATOM 9883 C C . MET C 1 213 ? -41.506 -11.372 42.892 1.00 25.93 207 MET C C 1
ATOM 9884 O O . MET C 1 213 ? -42.660 -11.031 43.148 1.00 28.79 207 MET C O 1
ATOM 9889 N N . GLU C 1 214 ? -40.982 -12.526 43.289 1.00 26.20 208 GLU C N 1
ATOM 9890 C CA . GLU C 1 214 ? -41.800 -13.623 43.790 1.00 26.75 208 GLU C CA 1
ATOM 9891 C C . GLU C 1 214 ? -41.443 -13.917 45.245 1.00 27.45 208 GLU C C 1
ATOM 9892 O O . GLU C 1 214 ? -40.325 -13.640 45.687 1.00 27.56 208 GLU C O 1
ATOM 9898 N N . ASP C 1 215 ? -42.396 -14.487 45.983 1.00 27.88 209 ASP C N 1
ATOM 9899 C CA . ASP C 1 215 ? -42.234 -14.724 47.414 1.00 23.73 209 ASP C CA 1
ATOM 9900 C C . ASP C 1 215 ? -41.528 -16.052 47.722 1.00 24.88 209 ASP C C 1
ATOM 9901 O O . ASP C 1 215 ? -41.879 -16.734 48.680 1.00 25.28 209 ASP C O 1
ATOM 9906 N N . GLN C 1 216 ? -40.541 -16.417 46.911 1.00 24.37 210 GLN C N 1
ATOM 9907 C CA . GLN C 1 216 ? -39.668 -17.552 47.226 1.00 25.47 210 GLN C CA 1
ATOM 9908 C C . GLN C 1 216 ? -38.447 -17.092 48.022 1.00 27.68 210 GLN C C 1
ATOM 9909 O O . GLN C 1 216 ? -38.211 -15.891 48.173 1.00 26.34 210 GLN C O 1
ATOM 9915 N N . THR C 1 217 ? -37.684 -18.055 48.534 1.00 25.16 211 THR C N 1
ATOM 9916 C CA . THR C 1 217 ? -36.372 -17.781 49.100 1.00 27.08 211 THR C CA 1
ATOM 9917 C C . THR C 1 217 ? -35.372 -17.559 47.980 1.00 30.44 211 THR C C 1
ATOM 9918 O O . THR C 1 217 ? -35.632 -17.906 46.832 1.00 29.47 211 THR C O 1
ATOM 9922 N N . SER C 1 218 ? -34.222 -16.988 48.324 1.00 29.60 212 SER C N 1
ATOM 9923 C CA . SER C 1 218 ? -33.061 -17.014 47.437 1.00 31.94 212 SER C CA 1
ATOM 9924 C C . SER C 1 218 ? -31.984 -17.996 47.928 1.00 30.77 212 SER C C 1
ATOM 9925 O O . SER C 1 218 ? -30.912 -18.082 47.340 1.00 33.74 212 SER C O 1
ATOM 9928 N N . THR C 1 219 ? -32.272 -18.727 49.003 1.00 31.24 213 THR C N 1
ATOM 9929 C CA . THR C 1 219 ? -31.269 -19.580 49.642 1.00 33.22 213 THR C CA 1
ATOM 9930 C C . THR C 1 219 ? -31.650 -21.057 49.648 1.00 34.56 213 THR C C 1
ATOM 9931 O O . THR C 1 219 ? -30.825 -21.913 49.968 1.00 37.43 213 THR C O 1
ATOM 9935 N N . ASN C 1 220 ? -32.899 -21.357 49.317 1.00 33.48 214 ASN C N 1
ATOM 9936 C CA . ASN C 1 220 ? -33.397 -22.728 49.422 1.00 37.81 214 ASN C CA 1
ATOM 9937 C C . ASN C 1 220 ? -34.147 -23.112 48.159 1.00 37.52 214 ASN C C 1
ATOM 9938 O O . ASN C 1 220 ? -35.078 -23.917 48.201 1.00 39.20 214 ASN C O 1
ATOM 9943 N N . LYS C 1 221 ? -33.746 -22.523 47.038 1.00 40.28 215 LYS C N 1
ATOM 9944 C CA . LYS C 1 221 ? -34.358 -22.832 45.760 1.00 45.87 215 LYS C CA 1
ATOM 9945 C C . LYS C 1 221 ? -34.019 -24.260 45.343 1.00 46.05 215 LYS C C 1
ATOM 9946 O O . LYS C 1 221 ? -32.921 -24.759 45.619 1.00 43.70 215 LYS C O 1
ATOM 9952 N N . LYS C 1 222 ? -34.975 -24.918 44.692 1.00 38.52 216 LYS C N 1
ATOM 9953 C CA . LYS C 1 222 ? -34.790 -26.293 44.244 1.00 42.45 216 LYS C CA 1
ATOM 9954 C C . LYS C 1 222 ? -35.229 -26.442 42.790 1.00 39.93 216 LYS C C 1
ATOM 9955 O O . LYS C 1 222 ? -35.984 -25.617 42.267 1.00 30.91 216 LYS C O 1
ATOM 9961 N N . CYS C 1 223 ? -34.751 -27.495 42.135 1.00 39.62 217 CYS C N 1
ATOM 9962 C CA . CYS C 1 223 ? -35.034 -27.678 40.717 1.00 42.15 217 CYS C CA 1
ATOM 9963 C C . CYS C 1 223 ? -35.474 -29.100 40.398 1.00 43.44 217 CYS C C 1
ATOM 9964 O O . CYS C 1 223 ? -36.002 -29.358 39.317 1.00 43.18 217 CYS C O 1
ATOM 9967 N N . GLY C 1 224 ? -35.269 -30.017 41.338 1.00 47.29 218 GLY C N 1
ATOM 9968 C CA . GLY C 1 224 ? -35.780 -31.376 41.186 1.00 58.70 218 GLY C CA 1
ATOM 9969 C C . GLY C 1 224 ? -37.246 -31.389 40.774 1.00 53.60 218 GLY C C 1
ATOM 9970 O O . GLY C 1 224 ? -38.040 -30.586 41.255 1.00 50.88 218 GLY C O 1
ATOM 9971 N N . HIS C 1 225 ? -37.603 -32.291 39.865 1.00 61.55 219 HIS C N 1
ATOM 9972 C CA . HIS C 1 225 ? -39.009 -32.596 39.587 1.00 72.44 219 HIS C CA 1
ATOM 9973 C C . HIS C 1 225 ? -39.739 -33.001 40.875 1.00 71.14 219 HIS C C 1
ATOM 9974 O O . HIS C 1 225 ? -40.860 -32.557 41.140 1.00 53.98 219 HIS C O 1
ATOM 9981 N N . MET C 1 226 ? -39.081 -33.843 41.668 1.00 66.33 220 MET C N 1
ATOM 9982 C CA . MET C 1 226 ? -39.547 -34.223 43.002 1.00 81.74 220 MET C CA 1
ATOM 9983 C C . MET C 1 226 ? -39.963 -33.033 43.883 1.00 79.06 220 MET C C 1
ATOM 9984 O O . MET C 1 226 ? -40.947 -33.117 44.617 1.00 72.45 220 MET C O 1
ATOM 9989 N N . ALA C 1 227 ? -39.212 -31.935 43.815 1.00 70.91 221 ALA C N 1
ATOM 9990 C CA . ALA C 1 227 ? -38.364 -31.507 44.930 1.00 64.85 221 ALA C CA 1
ATOM 9991 C C . ALA C 1 227 ? -39.128 -30.787 46.042 1.00 60.12 221 ALA C C 1
ATOM 9992 O O . ALA C 1 227 ? -38.725 -30.836 47.207 1.00 51.82 221 ALA C O 1
ATOM 9994 N N . GLY C 1 228 ? -40.213 -30.105 45.684 1.00 56.72 222 GLY C N 1
ATOM 9995 C CA . GLY C 1 228 ? -40.888 -29.206 46.618 1.00 54.27 222 GLY C CA 1
ATOM 9996 C C . GLY C 1 228 ? -40.387 -27.778 46.490 1.00 48.90 222 GLY C C 1
ATOM 9997 O O . GLY C 1 228 ? -39.557 -27.482 45.636 1.00 47.67 222 GLY C O 1
ATOM 9998 N N . ARG C 1 229 ? -40.901 -26.886 47.330 1.00 40.91 223 ARG C N 1
ATOM 9999 C CA . ARG C 1 229 ? -40.811 -25.454 47.069 1.00 36.36 223 ARG C CA 1
ATOM 10000 C C . ARG C 1 229 ? -41.092 -24.613 48.309 1.00 33.47 223 ARG C C 1
ATOM 10001 O O . ARG C 1 229 ? -42.162 -24.717 48.910 1.00 31.76 223 ARG C O 1
ATOM 10009 N N . CYS C 1 230 ? -40.127 -23.773 48.679 1.00 32.22 224 CYS C N 1
ATOM 10010 C CA . CYS C 1 230 ? -40.214 -22.977 49.899 1.00 28.24 224 CYS C CA 1
ATOM 10011 C C . CYS C 1 230 ? -40.581 -21.539 49.564 1.00 28.03 224 CYS C C 1
ATOM 10012 O O . CYS C 1 230 ? -39.974 -20.931 48.679 1.00 28.67 224 CYS C O 1
ATOM 10015 N N . VAL C 1 231 ? -41.561 -20.993 50.286 1.00 26.32 225 VAL C N 1
ATOM 10016 C CA . VAL C 1 231 ? -41.817 -19.557 50.266 1.00 24.73 225 VAL C CA 1
ATOM 10017 C C . VAL C 1 231 ? -41.329 -18.863 51.542 1.00 27.39 225 VAL C C 1
ATOM 10018 O O . VAL C 1 231 ? -40.914 -19.517 52.506 1.00 25.59 225 VAL C O 1
ATOM 10022 N N . ILE C 1 232 ? -41.382 -17.534 51.532 1.00 25.82 226 ILE C N 1
ATOM 10023 C CA . ILE C 1 232 ? -41.023 -16.727 52.694 1.00 27.76 226 ILE C CA 1
ATOM 10024 C C . ILE C 1 232 ? -42.271 -16.139 53.334 1.00 27.70 226 ILE C C 1
ATOM 10025 O O . ILE C 1 232 ? -43.321 -16.057 52.697 1.00 27.77 226 ILE C O 1
ATOM 10030 N N . PRO C 1 233 ? -42.154 -15.716 54.602 1.00 26.38 227 PRO C N 1
ATOM 10031 C CA . PRO C 1 233 ? -43.247 -15.052 55.295 1.00 26.17 227 PRO C CA 1
ATOM 10032 C C . PRO C 1 233 ? -43.836 -13.889 54.501 1.00 25.79 227 PRO C C 1
ATOM 10033 O O . PRO C 1 233 ? -43.122 -13.196 53.774 1.00 27.85 227 PRO C O 1
ATOM 10037 N N . VAL C 1 234 ? -45.137 -13.675 54.649 1.00 26.20 228 VAL C N 1
ATOM 10038 C CA . VAL C 1 234 ? -45.835 -12.671 53.858 1.00 24.17 228 VAL C CA 1
ATOM 10039 C C . VAL C 1 234 ? -45.125 -11.316 53.938 1.00 25.88 228 VAL C C 1
ATOM 10040 O O . VAL C 1 234 ? -44.865 -10.683 52.912 1.00 24.50 228 VAL C O 1
ATOM 10044 N N . GLN C 1 235 ? -44.823 -10.866 55.153 1.00 25.41 229 GLN C N 1
ATOM 10045 C CA . GLN C 1 235 ? -44.327 -9.499 55.355 1.00 28.94 229 GLN C CA 1
ATOM 10046 C C . GLN C 1 235 ? -42.973 -9.311 54.705 1.00 28.26 229 GLN C C 1
ATOM 10047 O O . GLN C 1 235 ? -42.650 -8.227 54.226 1.00 28.68 229 GLN C O 1
ATOM 10053 N N . GLU C 1 236 ? -42.175 -10.374 54.696 1.00 30.39 230 GLU C N 1
ATOM 10054 C CA . GLU C 1 236 ? -40.844 -10.298 54.131 1.00 26.19 230 GLU C CA 1
ATOM 10055 C C . GLU C 1 236 ? -40.926 -9.960 52.651 1.00 26.69 230 GLU C C 1
ATOM 10056 O O . GLU C 1 236 ? -40.130 -9.171 52.150 1.00 26.29 230 GLU C O 1
ATOM 10062 N N . HIS C 1 237 ? -41.889 -10.545 51.946 1.00 25.15 231 HIS C N 1
ATOM 10063 C CA . HIS C 1 237 ? -42.084 -10.200 50.548 1.00 25.34 231 HIS C CA 1
ATOM 10064 C C . HIS C 1 237 ? -42.691 -8.808 50.375 1.00 26.90 231 HIS C C 1
ATOM 10065 O O . HIS C 1 237 ? -42.305 -8.083 49.466 1.00 25.07 231 HIS C O 1
ATOM 10072 N N . VAL C 1 238 ? -43.628 -8.429 51.241 1.00 25.41 232 VAL C N 1
ATOM 10073 C CA . VAL C 1 238 ? -44.128 -7.062 51.226 1.00 26.09 232 VAL C CA 1
ATOM 10074 C C . VAL C 1 238 ? -42.951 -6.089 51.283 1.00 28.01 232 VAL C C 1
ATOM 10075 O O . VAL C 1 238 ? -42.913 -5.099 50.554 1.00 28.66 232 VAL C O 1
ATOM 10079 N N . ASN C 1 239 ? -41.983 -6.375 52.145 1.00 27.17 233 ASN C N 1
ATOM 10080 C CA . ASN C 1 239 ? -40.849 -5.476 52.325 1.00 28.38 233 ASN C CA 1
ATOM 10081 C C . ASN C 1 239 ? -39.981 -5.410 51.066 1.00 32.24 233 ASN C C 1
ATOM 10082 O O . ASN C 1 239 ? -39.415 -4.360 50.750 1.00 29.99 233 ASN C O 1
ATOM 10087 N N . ARG C 1 240 ? -39.869 -6.533 50.357 1.00 29.03 234 ARG C N 1
ATOM 10088 C CA . ARG C 1 240 ? -39.216 -6.548 49.059 1.00 26.59 234 ARG C CA 1
ATOM 10089 C C . ARG C 1 240 ? -39.900 -5.563 48.117 1.00 26.82 234 ARG C C 1
ATOM 10090 O O . ARG C 1 240 ? -39.251 -4.730 47.487 1.00 27.73 234 ARG C O 1
ATOM 10098 N N . LEU C 1 241 ? -41.219 -5.652 48.031 1.00 27.75 235 LEU C N 1
ATOM 10099 C CA . LEU C 1 241 ? -41.985 -4.805 47.112 1.00 29.88 235 LEU C CA 1
ATOM 10100 C C . LEU C 1 241 ? -41.884 -3.321 47.497 1.00 27.34 235 LEU C C 1
ATOM 10101 O O . LEU C 1 241 ? -41.765 -2.460 46.640 1.00 29.64 235 LEU C O 1
ATOM 10106 N N . VAL C 1 242 ? -41.904 -3.043 48.794 1.00 27.38 236 VAL C N 1
ATOM 10107 C CA . VAL C 1 242 ? -41.666 -1.701 49.301 1.00 27.94 236 VAL C CA 1
ATOM 10108 C C . VAL C 1 242 ? -40.285 -1.180 48.901 1.00 28.41 236 VAL C C 1
ATOM 10109 O O . VAL C 1 242 ? -40.115 0.009 48.614 1.00 26.62 236 VAL C O 1
ATOM 10113 N N . THR C 1 243 ? -39.301 -2.073 48.879 1.00 29.10 237 THR C N 1
ATOM 10114 C CA . THR C 1 243 ? -37.926 -1.680 48.609 1.00 25.72 237 THR C CA 1
ATOM 10115 C C . THR C 1 243 ? -37.732 -1.376 47.126 1.00 26.28 237 THR C C 1
ATOM 10116 O O . THR C 1 243 ? -37.027 -0.434 46.765 1.00 24.04 237 THR C O 1
ATOM 10120 N N . ILE C 1 244 ? -38.368 -2.168 46.269 1.00 25.54 238 ILE C N 1
ATOM 10121 C CA . ILE C 1 244 ? -38.428 -1.866 44.839 1.00 26.96 238 ILE C CA 1
ATOM 10122 C C . ILE C 1 244 ? -39.024 -0.473 44.587 1.00 28.08 238 ILE C C 1
ATOM 10123 O O . ILE C 1 244 ? -38.439 0.345 43.870 1.00 29.08 238 ILE C O 1
ATOM 10128 N N . ARG C 1 245 ? -40.187 -0.206 45.176 1.00 27.08 239 ARG C N 1
ATOM 10129 C CA . ARG C 1 245 ? -40.861 1.081 44.976 1.00 25.87 239 ARG C CA 1
ATOM 10130 C C . ARG C 1 245 ? -40.026 2.231 45.538 1.00 29.08 239 ARG C C 1
ATOM 10131 O O . ARG C 1 245 ? -40.042 3.340 44.991 1.00 29.83 239 ARG C O 1
ATOM 10139 N N . MET C 1 246 ? -39.298 1.963 46.622 1.00 23.64 240 MET C N 1
ATOM 10140 C CA . MET C 1 246 ? -38.450 2.971 47.246 1.00 27.73 240 MET C CA 1
ATOM 10141 C C . MET C 1 246 ? -37.313 3.383 46.318 1.00 30.02 240 MET C C 1
ATOM 10142 O O . MET C 1 246 ? -37.012 4.566 46.165 1.00 27.72 240 MET C O 1
ATOM 10147 N N . CYS C 1 247 ? -36.675 2.388 45.711 1.00 30.94 241 CYS C N 1
ATOM 10148 C CA . CYS C 1 247 ? -35.634 2.634 44.744 1.00 28.08 241 CYS C CA 1
ATOM 10149 C C . CYS C 1 247 ? -36.190 3.407 43.557 1.00 27.97 241 CYS C C 1
ATOM 10150 O O . CYS C 1 247 ? -35.586 4.375 43.098 1.00 26.15 241 CYS C O 1
ATOM 10153 N N . ALA C 1 248 ? -37.344 2.981 43.062 1.00 24.84 242 ALA C N 1
ATOM 10154 C CA . ALA C 1 248 ? -37.979 3.667 41.946 1.00 27.18 242 ALA C CA 1
ATOM 10155 C C . ALA C 1 248 ? -38.276 5.114 42.300 1.00 26.81 242 ALA C C 1
ATOM 10156 O O . ALA C 1 248 ? -38.109 5.998 41.468 1.00 25.54 242 ALA C O 1
ATOM 10158 N N . ASP C 1 249 ? -38.724 5.352 43.531 1.00 27.11 243 ASP C N 1
ATOM 10159 C CA . ASP C 1 249 ? -39.043 6.711 43.975 1.00 29.18 243 ASP C CA 1
ATOM 10160 C C . ASP C 1 249 ? -37.783 7.563 44.053 1.00 28.10 243 ASP C C 1
ATOM 10161 O O . ASP C 1 249 ? -37.784 8.735 43.682 1.00 30.49 243 ASP C O 1
ATOM 10166 N N . ILE C 1 250 ? -36.698 6.964 44.523 1.00 29.21 244 ILE C N 1
ATOM 10167 C CA . ILE C 1 250 ? -35.427 7.672 44.601 1.00 29.26 244 ILE C CA 1
ATOM 10168 C C . ILE C 1 250 ? -34.929 8.047 43.205 1.00 28.25 244 ILE C C 1
ATOM 10169 O O . ILE C 1 250 ? -34.273 9.072 43.028 1.00 27.24 244 ILE C O 1
ATOM 10174 N N . MET C 1 251 ? -35.278 7.229 42.215 1.00 28.22 245 MET C N 1
ATOM 10175 C CA . MET C 1 251 ? -34.797 7.412 40.851 1.00 27.91 245 MET C CA 1
ATOM 10176 C C . MET C 1 251 ? -35.848 8.055 39.953 1.00 27.29 245 MET C C 1
ATOM 10177 O O . MET C 1 251 ? -35.664 8.166 38.743 1.00 28.86 245 MET C O 1
ATOM 10182 N N . HIS C 1 252 ? -36.940 8.491 40.563 1.00 28.52 246 HIS C N 1
ATOM 10183 C CA . HIS C 1 252 ? -38.025 9.144 39.847 1.00 33.51 246 HIS C CA 1
ATOM 10184 C C . HIS C 1 252 ? -38.557 8.314 38.685 1.00 29.33 246 HIS C C 1
ATOM 10185 O O . HIS C 1 252 ? -38.870 8.849 37.629 1.00 30.52 246 HIS C O 1
ATOM 10192 N N . SER C 1 253 ? -38.679 7.008 38.890 1.00 31.37 247 SER C N 1
ATOM 10193 C CA . SER C 1 253 ? -39.202 6.118 37.856 1.00 31.72 247 SER C CA 1
ATOM 10194 C C . SER C 1 253 ? -40.643 5.699 38.134 1.00 27.02 247 SER C C 1
ATOM 10195 O O . SER C 1 253 ? -41.021 5.459 39.279 1.00 29.30 247 SER C O 1
ATOM 10198 N N . ASP C 1 254 ? -41.434 5.591 37.071 1.00 29.14 248 ASP C N 1
ATOM 10199 C CA . ASP C 1 254 ? -42.808 5.111 37.167 1.00 30.08 248 ASP C CA 1
ATOM 10200 C C . ASP C 1 254 ? -42.903 3.589 37.083 1.00 28.60 248 ASP C C 1
ATOM 10201 O O . ASP C 1 254 ? -43.996 3.030 36.931 1.00 30.76 248 ASP C O 1
ATOM 10206 N N . LEU C 1 255 ? -41.751 2.933 37.177 1.00 27.27 249 LEU C N 1
ATOM 10207 C CA . LEU C 1 255 ? -41.633 1.476 37.103 1.00 25.03 249 LEU C CA 1
ATOM 10208 C C . LEU C 1 255 ? -42.865 0.703 37.575 1.00 27.54 249 LEU C C 1
ATOM 10209 O O . LEU C 1 255 ? -43.317 0.857 38.710 1.00 27.32 249 LEU C O 1
ATOM 10214 N N . ILE C 1 256 ? -43.386 -0.149 36.699 1.00 26.49 250 ILE C N 1
ATOM 10215 C CA . ILE C 1 256 ? -44.447 -1.074 37.062 1.00 25.62 250 ILE C CA 1
ATOM 10216 C C . ILE C 1 256 ? -43.884 -2.223 37.884 1.00 28.41 250 ILE C C 1
ATOM 10217 O O . ILE C 1 256 ? -42.828 -2.774 37.564 1.00 29.65 250 ILE C O 1
ATOM 10222 N N . VAL C 1 257 ? -44.596 -2.579 38.946 1.00 27.99 251 VAL C N 1
ATOM 10223 C CA . VAL C 1 257 ? -44.182 -3.660 39.824 1.00 28.97 251 VAL C CA 1
ATOM 10224 C C . VAL C 1 257 ? -45.223 -4.774 39.789 1.00 32.44 251 VAL C C 1
ATOM 10225 O O . VAL C 1 257 ? -46.413 -4.534 40.001 1.00 33.29 251 VAL C O 1
ATOM 10229 N N . VAL C 1 258 ? -44.764 -5.989 39.512 1.00 30.64 252 VAL C N 1
ATOM 10230 C CA . VAL C 1 258 ? -45.624 -7.157 39.518 1.00 30.19 252 VAL C CA 1
ATOM 10231 C C . VAL C 1 258 ? -45.252 -8.050 40.694 1.00 29.79 252 VAL C C 1
ATOM 10232 O O . VAL C 1 258 ? -44.111 -8.496 40.804 1.00 32.28 252 VAL C O 1
ATOM 10236 N N . ALA C 1 259 ? -46.211 -8.293 41.581 1.00 30.66 253 ALA C N 1
ATOM 10237 C CA . ALA C 1 259 ? -45.998 -9.181 42.709 1.00 26.78 253 ALA C CA 1
ATOM 10238 C C . ALA C 1 259 ? -46.474 -10.574 42.366 1.00 30.84 253 ALA C C 1
ATOM 10239 O O . ALA C 1 259 ? -47.634 -10.773 42.018 1.00 33.91 253 ALA C O 1
ATOM 10241 N N . ARG C 1 260 ? -45.565 -11.538 42.450 1.00 30.71 254 ARG C N 1
ATOM 10242 C CA . ARG C 1 260 ? -45.894 -12.919 42.156 1.00 28.05 254 ARG C CA 1
ATOM 10243 C C . ARG C 1 260 ? -45.824 -13.740 43.432 1.00 28.60 254 ARG C C 1
ATOM 10244 O O . ARG C 1 260 ? -44.881 -13.602 44.208 1.00 26.84 254 ARG C O 1
ATOM 10252 N N . THR C 1 261 ? -46.833 -14.575 43.661 1.00 28.54 255 THR C N 1
ATOM 10253 C CA . THR C 1 261 ? -46.758 -15.571 44.720 1.00 29.82 255 THR C CA 1
ATOM 10254 C C . THR C 1 261 ? -46.594 -16.967 44.135 1.00 27.48 255 THR C C 1
ATOM 10255 O O . THR C 1 261 ? -47.252 -17.321 43.161 1.00 29.44 255 THR C O 1
ATOM 10259 N N . ASP C 1 262 ? -45.697 -17.744 44.735 1.00 27.68 256 ASP C N 1
ATOM 10260 C CA . ASP C 1 262 ? -45.464 -19.119 44.321 1.00 30.74 256 ASP C CA 1
ATOM 10261 C C . ASP C 1 262 ? -46.094 -20.083 45.323 1.00 29.24 256 ASP C C 1
ATOM 10262 O O . ASP C 1 262 ? -45.679 -21.239 45.432 1.00 27.92 256 ASP C O 1
ATOM 10267 N N . SER C 1 263 ? -47.098 -19.599 46.049 1.00 26.06 257 SER C N 1
ATOM 10268 C CA . SER C 1 263 ? -47.637 -20.321 47.202 1.00 28.10 257 SER C CA 1
ATOM 10269 C C . SER C 1 263 ? -48.637 -21.408 46.801 1.00 29.33 257 SER C C 1
ATOM 10270 O O . SER C 1 263 ? -49.016 -22.233 47.621 1.00 33.25 257 SER C O 1
ATOM 10273 N N . GLU C 1 264 ? -49.061 -21.407 45.544 1.00 30.73 258 GLU C N 1
ATOM 10274 C CA . GLU C 1 264 ? -50.072 -22.349 45.085 1.00 34.07 258 GLU C CA 1
ATOM 10275 C C . GLU C 1 264 ? -49.582 -23.784 45.207 1.00 34.47 258 GLU C C 1
ATOM 10276 O O . GLU C 1 264 ? -50.368 -24.682 45.489 1.00 41.60 258 GLU C O 1
ATOM 10282 N N . ALA C 1 265 ? -48.287 -24.001 44.996 1.00 35.07 259 ALA C N 1
ATOM 10283 C CA . ALA C 1 265 ? -47.710 -25.344 45.111 1.00 36.08 259 ALA C CA 1
ATOM 10284 C C . ALA C 1 265 ? -46.550 -25.389 46.105 1.00 32.87 259 ALA C C 1
ATOM 10285 O O . ALA C 1 265 ? -45.713 -26.289 46.057 1.00 36.23 259 ALA C O 1
ATOM 10287 N N . ALA C 1 266 ? -46.508 -24.421 47.012 1.00 33.14 260 ALA C N 1
ATOM 10288 C CA . ALA C 1 266 ? -45.496 -24.401 48.055 1.00 31.58 260 ALA C CA 1
ATOM 10289 C C . ALA C 1 266 ? -45.707 -25.573 49.010 1.00 33.20 260 ALA C C 1
ATOM 10290 O O . ALA C 1 266 ? -46.841 -25.913 49.341 1.00 31.91 260 ALA C O 1
ATOM 10292 N N . THR C 1 267 ? -44.609 -26.173 49.461 1.00 29.41 261 THR C N 1
ATOM 10293 C CA . THR C 1 267 ? -44.668 -27.238 50.459 1.00 29.55 261 THR C CA 1
ATOM 10294 C C . THR C 1 267 ? -43.900 -26.868 51.724 1.00 25.47 261 THR C C 1
ATOM 10295 O O . THR C 1 267 ? -43.915 -27.608 52.701 1.00 25.74 261 THR C O 1
ATOM 10299 N N . LEU C 1 268 ? -43.211 -25.732 51.689 1.00 24.95 262 LEU C N 1
ATOM 10300 C CA . LEU C 1 268 ? -42.349 -25.322 52.784 1.00 24.96 262 LEU C CA 1
ATOM 10301 C C . LEU C 1 268 ? -42.418 -23.815 52.963 1.00 26.48 262 LEU C C 1
ATOM 10302 O O . LEU C 1 268 ? -42.697 -23.078 52.013 1.00 22.48 262 LEU C O 1
ATOM 10307 N N . ILE C 1 269 ? -42.164 -23.364 54.189 1.00 25.37 263 ILE C N 1
ATOM 10308 C CA . ILE C 1 269 ? -41.988 -21.949 54.459 1.00 25.07 263 ILE C CA 1
ATOM 10309 C C . ILE C 1 269 ? -40.788 -21.764 55.386 1.00 24.71 263 ILE C C 1
ATOM 10310 O O . ILE C 1 269 ? -40.474 -22.635 56.186 1.00 25.39 263 ILE C O 1
ATOM 10315 N N . SER C 1 270 ? -40.111 -20.630 55.252 1.00 24.12 264 SER C N 1
ATOM 10316 C CA . SER C 1 270 ? -38.794 -20.444 55.824 1.00 22.88 264 SER C CA 1
ATOM 10317 C C . SER C 1 270 ? -38.878 -20.079 57.297 1.00 24.74 264 SER C C 1
ATOM 10318 O O . SER C 1 270 ? -37.884 -20.169 58.016 1.00 26.78 264 SER C O 1
ATOM 10321 N N . SER C 1 271 ? -40.058 -19.656 57.742 1.00 24.57 265 SER C N 1
ATOM 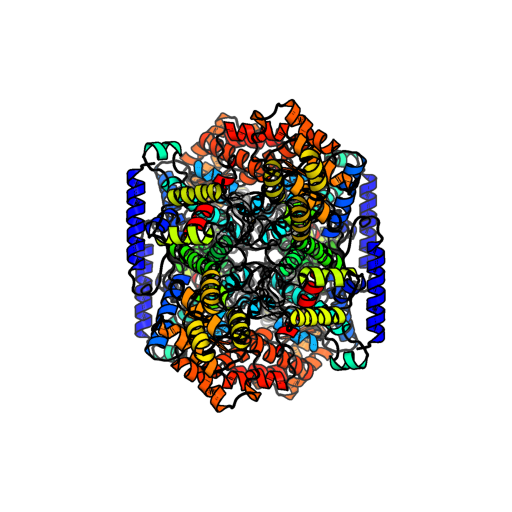10322 C CA . SER C 1 271 ? -40.247 -19.180 59.113 1.00 24.57 265 SER C CA 1
ATOM 10323 C C . SER C 1 271 ? -41.732 -19.042 59.427 1.00 25.04 265 SER C C 1
ATOM 10324 O O . SER C 1 271 ? -42.547 -18.818 58.526 1.00 26.78 265 SER C O 1
ATOM 10327 N N . THR C 1 272 ? -42.081 -19.156 60.706 1.00 24.81 266 THR C N 1
ATOM 10328 C CA . THR C 1 272 ? -43.486 -19.096 61.116 1.00 23.79 266 THR C CA 1
ATOM 10329 C C . THR C 1 272 ? -43.864 -17.712 61.635 1.00 24.10 266 THR C C 1
ATOM 10330 O O . THR C 1 272 ? -44.911 -17.546 62.259 1.00 24.20 266 THR C O 1
ATOM 10334 N N . ILE C 1 273 ? -43.013 -16.723 61.382 1.00 23.86 267 ILE C N 1
ATOM 10335 C CA . ILE C 1 273 ? -43.065 -15.471 62.115 1.00 20.68 267 ILE C CA 1
ATOM 10336 C C . ILE C 1 273 ? -44.323 -14.664 61.791 1.00 23.78 267 ILE C C 1
ATOM 10337 O O . ILE C 1 273 ? -44.795 -13.889 62.619 1.00 27.39 267 ILE C O 1
ATOM 10342 N N . ASP C 1 274 ? -44.871 -14.843 60.594 1.00 27.49 268 ASP C N 1
ATOM 10343 C CA . ASP C 1 274 ? -46.021 -14.043 60.162 1.00 27.14 268 ASP C CA 1
ATOM 10344 C C . ASP C 1 274 ? -47.339 -14.759 60.460 1.00 31.06 268 ASP C C 1
ATOM 10345 O O . ASP C 1 274 ? -47.575 -15.875 60.001 1.00 30.05 268 ASP C O 1
ATOM 10350 N N . THR C 1 275 ? -48.201 -14.102 61.225 1.00 30.97 269 THR C N 1
ATOM 10351 C CA . THR C 1 275 ? -49.398 -14.735 61.745 1.00 29.53 269 THR C CA 1
ATOM 10352 C C . THR C 1 275 ? -50.370 -15.079 60.612 1.00 31.42 269 THR C C 1
ATOM 10353 O O . THR C 1 275 ? -51.204 -15.972 60.749 1.00 29.74 269 THR C O 1
ATOM 10357 N N . ARG C 1 276 ? -50.258 -14.372 59.492 1.00 29.22 270 ARG C N 1
ATOM 10358 C CA . ARG C 1 276 ? -51.101 -14.653 58.332 1.00 30.65 270 ARG C CA 1
ATOM 10359 C C . ARG C 1 276 ? -50.811 -16.034 57.752 1.00 29.60 270 ARG C C 1
ATOM 10360 O O . ARG C 1 276 ? -51.670 -16.638 57.127 1.00 33.00 270 ARG C O 1
ATOM 10368 N N . ASP C 1 277 ? -49.602 -16.539 57.981 1.00 32.17 271 ASP C N 1
ATOM 10369 C CA . ASP C 1 277 ? -49.196 -17.831 57.439 1.00 30.74 271 ASP C CA 1
ATOM 10370 C C . ASP C 1 277 ? -49.660 -19.015 58.295 1.00 32.29 271 ASP C C 1
ATOM 10371 O O . ASP C 1 277 ? -49.582 -20.170 57.867 1.00 26.69 271 ASP C O 1
ATOM 10376 N N . HIS C 1 278 ? -50.118 -18.738 59.510 1.00 31.03 272 HIS C N 1
ATOM 10377 C CA . HIS C 1 278 ? -50.224 -19.787 60.524 1.00 31.92 272 HIS C CA 1
ATOM 10378 C C . HIS C 1 278 ? -51.224 -20.868 60.128 1.00 30.24 272 HIS C C 1
ATOM 10379 O O . HIS C 1 278 ? -50.979 -22.059 60.349 1.00 29.44 272 HIS C O 1
ATOM 10386 N N . TYR C 1 279 ? -52.341 -20.455 59.538 1.00 30.01 273 TYR C N 1
ATOM 10387 C CA . TYR C 1 279 ? -53.362 -21.399 59.097 1.00 32.03 273 TYR C CA 1
ATOM 10388 C C . TYR C 1 279 ? -52.709 -22.541 58.326 1.00 30.57 273 TYR C C 1
ATOM 10389 O O . TYR C 1 279 ? -53.139 -23.692 58.418 1.00 31.42 273 TYR C O 1
ATOM 10398 N N . PHE C 1 280 ? -51.665 -22.221 57.566 1.00 29.07 274 PHE C N 1
ATOM 10399 C CA . PHE C 1 280 ? -51.197 -23.108 56.502 1.00 29.09 274 PHE C CA 1
ATOM 10400 C C . PHE C 1 280 ? -49.991 -23.949 56.923 1.00 29.30 274 PHE C C 1
ATOM 10401 O O . PHE C 1 280 ? -49.486 -24.753 56.141 1.00 27.58 274 PHE C O 1
ATOM 10409 N N . ILE C 1 281 ? -49.532 -23.763 58.158 1.00 27.24 275 ILE C N 1
ATOM 10410 C CA . ILE C 1 281 ? -48.306 -24.403 58.613 1.00 26.97 275 ILE C CA 1
ATOM 10411 C C . ILE C 1 281 ? -48.603 -25.749 59.260 1.00 28.20 275 ILE C C 1
ATOM 10412 O O . ILE C 1 281 ? -49.435 -25.852 60.162 1.00 28.00 275 ILE C O 1
ATOM 10417 N N . VAL C 1 282 ? -47.917 -26.781 58.779 1.00 31.10 276 VAL C N 1
ATOM 10418 C CA . VAL C 1 282 ? -48.242 -28.151 59.125 1.00 28.64 276 VAL C CA 1
ATOM 10419 C C . VAL C 1 282 ? -47.586 -28.496 60.448 1.00 29.47 276 VAL C C 1
ATOM 10420 O O . VAL C 1 282 ? -46.411 -28.216 60.650 1.00 33.83 276 VAL C O 1
ATOM 10424 N N . GLY C 1 283 ? -48.353 -29.103 61.349 1.00 31.90 277 GLY C N 1
ATOM 10425 C CA . GLY C 1 283 ? -47.840 -29.505 62.655 1.00 31.24 277 GLY C CA 1
ATOM 10426 C C . GLY C 1 283 ? -48.039 -30.985 62.927 1.00 33.74 277 GLY C C 1
ATOM 10427 O O . GLY C 1 283 ? -48.909 -31.626 62.336 1.00 32.39 277 GLY C O 1
ATOM 10428 N N . ALA C 1 284 ? -47.214 -31.527 63.819 1.00 32.90 278 ALA C N 1
ATOM 10429 C CA . ALA C 1 284 ? -47.374 -32.894 64.294 1.00 34.20 278 ALA C CA 1
ATOM 10430 C C . ALA C 1 284 ? -48.332 -32.945 65.477 1.00 34.02 278 ALA C C 1
ATOM 10431 O O . ALA C 1 284 ? -48.290 -32.077 66.350 1.00 33.69 278 ALA C O 1
ATOM 10433 N N . THR C 1 285 ? -49.189 -33.965 65.498 1.00 34.73 279 THR C N 1
ATOM 10434 C CA . THR C 1 285 ? -50.166 -34.140 66.573 1.00 34.98 279 THR C CA 1
ATOM 10435 C C . THR C 1 285 ? -49.825 -35.320 67.482 1.00 36.44 279 THR C C 1
ATOM 10436 O O . THR C 1 285 ? -50.515 -35.571 68.467 1.00 41.23 279 THR C O 1
ATOM 10440 N N . ASN C 1 286 ? -48.759 -36.038 67.157 1.00 36.71 280 ASN C N 1
ATOM 10441 C CA . ASN C 1 286 ? -48.294 -37.134 67.999 1.00 36.78 280 ASN C CA 1
ATOM 10442 C C . ASN C 1 286 ? -47.156 -36.684 68.904 1.00 40.14 280 ASN C C 1
ATOM 10443 O O . ASN C 1 286 ? -46.051 -36.415 68.426 1.00 38.93 280 ASN C O 1
ATOM 10448 N N . PRO C 1 287 ? -47.423 -36.612 70.219 1.00 40.13 281 PRO C N 1
ATOM 10449 C CA . PRO C 1 287 ? -46.492 -36.016 71.167 1.00 39.61 281 PRO C CA 1
ATOM 10450 C C . PRO C 1 287 ? -45.360 -36.952 71.569 1.00 41.02 281 PRO C C 1
ATOM 10451 O O . PRO C 1 287 ? -44.545 -36.593 72.411 1.00 41.04 281 PRO C O 1
ATOM 10455 N N . ASN C 1 288 ? -45.304 -38.135 70.966 1.00 42.17 282 ASN C N 1
ATOM 10456 C CA . ASN C 1 288 ? -44.325 -39.143 71.371 1.00 47.79 282 ASN C CA 1
ATOM 10457 C C . ASN C 1 288 ? -43.309 -39.403 70.273 1.00 47.43 282 ASN C C 1
ATOM 10458 O O . ASN C 1 288 ? -42.488 -40.306 70.392 1.00 56.57 282 ASN C O 1
ATOM 10463 N N . ILE C 1 289 ? -43.357 -38.623 69.201 1.00 45.19 283 ILE C N 1
ATOM 10464 C CA . ILE C 1 289 ? -42.501 -38.903 68.059 1.00 46.68 283 ILE C CA 1
ATOM 10465 C C . ILE C 1 289 ? -41.258 -38.021 68.106 1.00 47.83 283 ILE C C 1
ATOM 10466 O O . ILE C 1 289 ? -41.313 -36.865 68.537 1.00 40.28 283 ILE C O 1
ATOM 10471 N N . GLU C 1 290 ? -40.135 -38.585 67.678 1.00 42.07 284 GLU C N 1
ATOM 10472 C CA . GLU C 1 290 ? -38.888 -37.843 67.589 1.00 45.27 284 GLU C CA 1
ATOM 10473 C C . GLU C 1 290 ? -38.966 -36.820 66.449 1.00 39.34 284 GLU C C 1
ATOM 10474 O O . GLU C 1 290 ? -39.747 -36.988 65.511 1.00 36.60 284 GLU C O 1
ATOM 10480 N N . PRO C 1 291 ? -38.158 -35.755 66.528 1.00 33.33 285 PRO C N 1
ATOM 10481 C CA . PRO C 1 291 ? -38.103 -34.766 65.452 1.00 33.48 285 PRO C CA 1
ATOM 10482 C C . PRO C 1 291 ? -37.701 -35.399 64.126 1.00 34.04 285 PRO C C 1
ATOM 10483 O O . PRO C 1 291 ? -36.777 -36.216 64.085 1.00 35.51 285 PRO C O 1
ATOM 10487 N N . PHE C 1 292 ? -38.395 -35.035 63.054 1.00 29.64 286 PHE C N 1
ATOM 10488 C CA . PHE C 1 292 ? -38.069 -35.554 61.730 1.00 36.57 286 PHE C CA 1
ATOM 10489 C C . PHE C 1 292 ? -36.582 -35.414 61.397 1.00 37.10 286 PHE C C 1
ATOM 10490 O O . PHE C 1 292 ? -35.955 -36.355 60.909 1.00 31.03 286 PHE C O 1
ATOM 10498 N N . ALA C 1 293 ? -36.029 -34.229 61.632 1.00 34.32 287 ALA C N 1
ATOM 10499 C CA . ALA C 1 293 ? -34.678 -33.937 61.176 1.00 37.45 287 ALA C CA 1
ATOM 10500 C C . ALA C 1 293 ? -33.686 -34.863 61.864 1.00 40.07 287 ALA C C 1
ATOM 10501 O O . ALA C 1 293 ? -32.745 -35.349 61.238 1.00 44.50 287 ALA C O 1
ATOM 10503 N N . GLU C 1 294 ? -33.903 -35.110 63.152 1.00 46.01 288 GLU C N 1
ATOM 10504 C CA . GLU C 1 294 ? -33.008 -35.964 63.929 1.00 48.38 288 GLU C CA 1
ATOM 10505 C C . GLU C 1 294 ? -33.162 -37.434 63.540 1.00 50.17 288 GLU C C 1
ATOM 10506 O O . GLU C 1 294 ? -32.180 -38.181 63.499 1.00 54.57 288 GLU C O 1
ATOM 10512 N N . VAL C 1 295 ? -34.390 -37.847 63.247 1.00 47.73 289 VAL C N 1
ATOM 10513 C CA . VAL C 1 295 ? -34.634 -39.201 62.765 1.00 46.47 289 VAL C CA 1
ATOM 10514 C C . VAL C 1 295 ? -33.929 -39.456 61.440 1.00 49.85 289 VAL C C 1
ATOM 10515 O O . VAL C 1 295 ? -33.266 -40.478 61.269 1.00 52.18 289 VAL C O 1
ATOM 10519 N N . LEU C 1 296 ? -34.086 -38.533 60.496 1.00 50.25 290 LEU C N 1
ATOM 10520 C CA . LEU C 1 296 ? -33.501 -38.697 59.168 1.00 46.67 290 LEU C CA 1
ATOM 10521 C C . LEU C 1 296 ? -31.984 -38.672 59.248 1.00 45.90 290 LEU C C 1
ATOM 10522 O O . LEU C 1 296 ? -31.307 -39.410 58.541 1.00 49.50 290 LEU C O 1
ATOM 10527 N N . ASN C 1 297 ? -31.452 -37.825 60.120 1.00 48.72 291 ASN C N 1
ATOM 10528 C CA . ASN C 1 297 ? -30.017 -37.762 60.330 1.00 50.98 291 ASN C CA 1
ATOM 10529 C C . ASN C 1 297 ? -29.459 -39.067 60.900 1.00 58.66 291 ASN C C 1
ATOM 10530 O O . ASN C 1 297 ? -28.467 -39.595 60.394 1.00 63.72 291 ASN C O 1
ATOM 10535 N N . ASP C 1 298 ? -30.092 -39.575 61.957 1.00 62.21 292 ASP C N 1
ATOM 10536 C CA . ASP C 1 298 ? -29.710 -40.859 62.554 1.00 63.89 292 ASP C CA 1
ATOM 10537 C C . ASP C 1 298 ? -29.696 -41.970 61.507 1.00 63.97 292 ASP C C 1
ATOM 10538 O O . ASP C 1 298 ? -28.825 -42.844 61.529 1.00 64.40 292 ASP C O 1
ATOM 10543 N N . ALA C 1 299 ? -30.664 -41.930 60.595 1.00 57.53 293 ALA C N 1
ATOM 10544 C CA . ALA C 1 299 ? -30.811 -42.971 59.584 1.00 56.41 293 ALA C CA 1
ATOM 10545 C C . ALA C 1 299 ? -29.705 -42.888 58.535 1.00 64.16 293 ALA C C 1
ATOM 10546 O O . ALA C 1 299 ? -29.257 -43.909 58.010 1.00 81.49 293 ALA C O 1
ATOM 10548 N N . ILE C 1 300 ? -29.279 -41.669 58.220 1.00 68.62 294 ILE C N 1
ATOM 10549 C CA . ILE C 1 300 ? -28.164 -41.465 57.305 1.00 67.58 294 ILE C CA 1
ATOM 10550 C C . ILE C 1 300 ? -26.858 -41.906 57.957 1.00 71.71 294 ILE C C 1
ATOM 10551 O O . ILE C 1 300 ? -26.013 -42.521 57.312 1.00 74.58 294 ILE C O 1
ATOM 10556 N N . MET C 1 301 ? -26.706 -41.600 59.242 1.00 74.82 295 MET C N 1
ATOM 10557 C CA . MET C 1 301 ? -25.490 -41.940 59.977 1.00 80.49 295 MET C CA 1
ATOM 10558 C C . MET C 1 301 ? -25.306 -43.455 60.091 1.00 84.12 295 MET C C 1
ATOM 10559 O O . MET C 1 301 ? -24.187 -43.942 60.260 1.00 83.29 295 MET C O 1
ATOM 10564 N N . SER C 1 302 ? -26.408 -44.193 60.002 1.00 86.94 296 SER C N 1
ATOM 10565 C CA . SER C 1 302 ? -26.355 -45.652 59.941 1.00 88.60 296 SER C CA 1
ATOM 10566 C C . SER C 1 302 ? -26.157 -46.153 58.506 1.00 88.48 296 SER C C 1
ATOM 10567 O O . SER C 1 302 ? -26.017 -47.356 58.272 1.00 87.51 296 SER C O 1
ATOM 10570 N N . GLY C 1 303 ? -26.152 -45.227 57.551 1.00 81.83 297 GLY C N 1
ATOM 10571 C CA . GLY C 1 303 ? -25.865 -45.552 56.156 1.00 83.46 297 GLY C CA 1
ATOM 10572 C C . GLY C 1 303 ? -27.031 -46.216 55.451 1.00 81.99 297 GLY C C 1
ATOM 10573 O O . GLY C 1 303 ? -26.875 -47.263 54.826 1.00 84.19 297 GLY C O 1
ATOM 10574 N N . ALA C 1 304 ? -28.202 -45.600 55.545 1.00 77.92 298 ALA C N 1
ATOM 10575 C CA . ALA C 1 304 ? -29.367 -46.067 54.812 1.00 68.42 298 ALA C CA 1
ATOM 10576 C C . ALA C 1 304 ? -29.314 -45.585 53.361 1.00 73.43 298 ALA C C 1
ATOM 10577 O O . ALA C 1 304 ? -28.786 -44.514 53.069 1.00 64.87 298 ALA C O 1
ATOM 10579 N N . SER C 1 305 ? -29.863 -46.389 52.458 1.00 74.20 299 SER C N 1
ATOM 10580 C CA . SER C 1 305 ? -29.848 -46.077 51.031 1.00 83.12 299 SER C CA 1
ATOM 10581 C C . SER C 1 305 ? -30.949 -45.086 50.664 1.00 79.13 299 SER C C 1
ATOM 10582 O O . SER C 1 305 ? -31.820 -44.789 51.478 1.00 80.93 299 SER C O 1
ATOM 10585 N N . GLY C 1 306 ? -30.909 -44.588 49.431 1.00 78.38 300 GLY C N 1
ATOM 10586 C CA . GLY C 1 306 ? -31.806 -43.523 49.000 1.00 80.59 300 GLY C CA 1
ATOM 10587 C C . GLY C 1 306 ? -33.254 -43.971 48.945 1.00 86.48 300 GLY C C 1
ATOM 10588 O O . GLY C 1 306 ? -34.169 -43.151 49.007 1.00 78.12 300 GLY C O 1
ATOM 10589 N N . GLN C 1 307 ? -33.466 -45.277 48.835 1.00 86.07 301 GLN C N 1
ATOM 10590 C CA . GLN C 1 307 ? -34.812 -45.824 48.925 1.00 93.47 301 GLN C CA 1
ATOM 10591 C C . GLN C 1 307 ? -35.249 -46.003 50.379 1.00 90.35 301 GLN C C 1
ATOM 10592 O O . GLN C 1 307 ? -36.394 -45.720 50.727 1.00 80.81 301 GLN C O 1
ATOM 10598 N N . GLU C 1 308 ? -34.335 -46.467 51.224 1.00 86.75 302 GLU C N 1
ATOM 10599 C CA . GLU C 1 308 ? -34.634 -46.655 52.643 1.00 89.29 302 GLU C CA 1
ATOM 10600 C C . GLU C 1 308 ? -34.987 -45.320 53.316 1.00 88.63 302 GLU C C 1
ATOM 10601 O O . GLU C 1 308 ? -35.804 -45.277 54.240 1.00 81.55 302 GLU C O 1
ATOM 10607 N N . LEU C 1 309 ? -34.371 -44.235 52.850 1.00 87.08 303 LEU C N 1
ATOM 10608 C CA . LEU C 1 309 ? -34.573 -42.912 53.450 1.00 84.99 303 LEU C CA 1
ATOM 10609 C C . LEU C 1 309 ? -35.897 -42.313 53.003 1.00 78.28 303 LEU C C 1
ATOM 10610 O O . LEU C 1 309 ? -36.527 -41.553 53.744 1.00 83.76 303 LEU C O 1
ATOM 10615 N N . ALA C 1 310 ? -36.307 -42.643 51.784 1.00 66.68 304 ALA C N 1
ATOM 10616 C CA . ALA C 1 310 ? -37.606 -42.221 51.291 1.00 74.80 304 ALA C CA 1
ATOM 10617 C C . ALA C 1 310 ? -38.700 -42.957 52.049 1.00 76.33 304 ALA C C 1
ATOM 10618 O O . ALA C 1 310 ? -39.771 -42.401 52.302 1.00 72.94 304 ALA C O 1
ATOM 10620 N N . ASP C 1 311 ? -38.419 -44.207 52.412 1.00 72.68 305 ASP C N 1
ATOM 10621 C CA . ASP C 1 311 ? -39.344 -45.008 53.207 1.00 84.54 305 ASP C CA 1
ATOM 10622 C C . ASP C 1 311 ? -39.496 -44.428 54.614 1.00 72.92 305 ASP C C 1
ATOM 10623 O O . ASP C 1 311 ? -40.610 -44.285 55.119 1.00 64.85 305 ASP C O 1
ATOM 10628 N N . ILE C 1 312 ? -38.373 -44.103 55.246 1.00 63.33 306 ILE C N 1
ATOM 10629 C CA . ILE C 1 312 ? -38.390 -43.597 56.614 1.00 60.88 306 ILE C CA 1
ATOM 10630 C C . ILE C 1 312 ? -39.104 -42.246 56.723 1.00 56.59 306 ILE C C 1
ATOM 10631 O O . ILE C 1 312 ? -39.817 -41.991 57.695 1.00 51.46 306 ILE C O 1
ATOM 10636 N N . GLU C 1 313 ? -38.923 -41.386 55.724 1.00 57.68 307 GLU C N 1
ATOM 10637 C CA . GLU C 1 313 ? -39.588 -40.083 55.725 1.00 59.02 307 GLU C CA 1
ATOM 10638 C C . GLU C 1 313 ? -41.102 -40.256 55.663 1.00 55.32 307 GLU C C 1
ATOM 10639 O O . GLU C 1 313 ? -41.839 -39.623 56.422 1.00 61.24 307 GLU C O 1
ATOM 10645 N N . GLN C 1 314 ? -41.568 -41.102 54.751 1.00 57.39 308 GLN C N 1
ATOM 10646 C CA . GLN C 1 314 ? -43.005 -41.291 54.574 1.00 64.17 308 GLN C CA 1
ATOM 10647 C C . GLN C 1 314 ? -43.609 -41.971 55.802 1.00 54.05 308 GLN C C 1
ATOM 10648 O O . GLN C 1 314 ? -44.755 -41.703 56.161 1.00 48.66 308 GLN C O 1
ATOM 10654 N N . LYS C 1 315 ? -42.827 -42.835 56.444 1.00 48.50 309 LYS C N 1
ATOM 10655 C CA . LYS C 1 315 ? -43.239 -43.482 57.688 1.00 56.91 309 LYS C CA 1
ATOM 10656 C C . LYS C 1 315 ? -43.310 -42.491 58.845 1.00 54.06 309 LYS C C 1
ATOM 10657 O O . LYS C 1 315 ? -44.218 -42.550 59.672 1.00 49.70 309 LYS C O 1
ATOM 10663 N N . TRP C 1 316 ? -42.339 -41.588 58.909 1.00 47.45 310 TRP C N 1
ATOM 10664 C CA . TRP C 1 316 ? -42.334 -40.568 59.945 1.00 41.78 310 TRP C CA 1
ATOM 10665 C C . TRP C 1 316 ? -43.544 -39.645 59.812 1.00 40.86 310 TRP C C 1
ATOM 10666 O O . TRP C 1 316 ? -44.161 -39.269 60.806 1.00 39.66 310 TRP C O 1
ATOM 10677 N N . CYS C 1 317 ? -43.881 -39.281 58.582 1.00 44.02 311 CYS C N 1
ATOM 10678 C CA . CYS C 1 317 ? -44.965 -38.335 58.349 1.00 46.72 311 CYS C CA 1
ATOM 10679 C C . CYS C 1 317 ? -46.298 -38.967 58.751 1.00 51.66 311 CYS C C 1
ATOM 10680 O O . CYS C 1 317 ? -47.179 -38.289 59.292 1.00 51.50 311 CYS C O 1
ATOM 10683 N N . ARG C 1 318 ? -46.438 -40.266 58.483 1.00 53.24 312 ARG C N 1
ATOM 10684 C CA . ARG C 1 318 ? -47.623 -41.023 58.894 1.00 54.16 312 ARG C CA 1
ATOM 10685 C C . ARG C 1 318 ? -47.728 -41.043 60.414 1.00 49.86 312 ARG C C 1
ATOM 10686 O O . ARG C 1 318 ? -48.771 -40.716 60.981 1.00 43.98 312 ARG C O 1
ATOM 10694 N N . ASP C 1 319 ? -46.637 -41.443 61.061 1.00 46.61 313 ASP C N 1
ATOM 10695 C CA . ASP C 1 319 ? -46.637 -41.684 62.500 1.00 46.12 313 ASP C CA 1
ATOM 10696 C C . ASP C 1 319 ? -46.825 -40.371 63.259 1.00 44.77 313 ASP C C 1
ATOM 10697 O O . ASP C 1 319 ? -47.330 -40.364 64.376 1.00 49.86 313 ASP C O 1
ATOM 10702 N N . ALA C 1 320 ? -46.403 -39.265 62.653 1.00 42.44 314 ALA C N 1
ATOM 10703 C CA . ALA C 1 320 ? -46.346 -37.984 63.346 1.00 37.97 314 ALA C CA 1
ATOM 10704 C C . ALA C 1 320 ? -47.725 -37.334 63.390 1.00 40.19 314 ALA C C 1
ATOM 10705 O O . ALA C 1 320 ? -47.953 -36.405 64.162 1.00 35.68 314 ALA C O 1
ATOM 10707 N N . GLY C 1 321 ? -48.637 -37.811 62.548 1.00 36.30 315 GLY C N 1
ATOM 10708 C CA . GLY C 1 321 ? -49.966 -37.223 62.448 1.00 36.60 315 GLY C CA 1
ATOM 10709 C C . GLY C 1 321 ? -49.927 -35.783 61.971 1.00 38.61 315 GLY C C 1
ATOM 10710 O O . GLY C 1 321 ? -50.354 -34.874 62.682 1.00 42.07 315 GLY C O 1
ATOM 10711 N N . LEU C 1 322 ? -49.414 -35.569 60.764 1.00 38.12 316 LEU C N 1
ATOM 10712 C CA . LEU C 1 322 ? -49.251 -34.216 60.230 1.00 39.19 316 LEU C CA 1
ATOM 10713 C C . LEU C 1 322 ? -50.585 -33.655 59.758 1.00 36.18 316 LEU C C 1
ATOM 10714 O O . LEU C 1 322 ? -51.277 -34.271 58.951 1.00 38.08 316 LEU C O 1
ATOM 10719 N N . LYS C 1 323 ? -50.942 -32.482 60.262 1.00 35.15 317 LYS C N 1
ATOM 10720 C CA . LYS C 1 323 ? -52.135 -31.792 59.798 1.00 34.20 317 LYS C CA 1
ATOM 10721 C C . LYS C 1 323 ? -51.961 -30.302 59.943 1.00 30.18 317 LYS C C 1
ATOM 10722 O O . LYS C 1 323 ? -51.051 -29.846 60.622 1.00 34.43 317 LYS C O 1
ATOM 10728 N N . LEU C 1 324 ? -52.872 -29.547 59.343 1.00 30.67 318 LEU C N 1
ATOM 10729 C CA . LEU C 1 324 ? -53.105 -28.164 59.738 1.00 30.76 318 LEU C CA 1
ATOM 10730 C C . LEU C 1 324 ? -53.861 -28.107 61.051 1.00 32.79 318 LEU C C 1
ATOM 10731 O O . LEU C 1 324 ? -54.563 -29.047 61.415 1.00 34.07 318 LEU C O 1
ATOM 10736 N N . PHE C 1 325 ? -53.717 -27.001 61.771 1.00 35.52 319 PHE C N 1
ATOM 10737 C CA . PHE C 1 325 ? -54.280 -26.907 63.111 1.00 35.91 319 PHE C CA 1
ATOM 10738 C C . PHE C 1 325 ? -55.796 -27.061 63.103 1.00 35.67 319 PHE C C 1
ATOM 10739 O O . PHE C 1 325 ? -56.366 -27.733 63.966 1.00 37.20 319 PHE C O 1
ATOM 10747 N N . HIS C 1 326 ? -56.451 -26.423 62.138 1.00 37.39 320 HIS C N 1
ATOM 10748 C CA . HIS C 1 326 ? -57.905 -26.455 62.074 1.00 39.23 320 HIS C CA 1
ATOM 10749 C C . HIS C 1 326 ? -58.396 -27.884 61.836 1.00 42.35 320 HIS C C 1
ATOM 10750 O O . HIS C 1 326 ? -59.447 -28.272 62.340 1.00 39.21 320 HIS C O 1
ATOM 10757 N N . GLU C 1 327 ? -57.612 -28.675 61.107 1.00 40.04 321 GLU C N 1
ATOM 10758 C CA . GLU C 1 327 ? -57.897 -30.102 60.962 1.00 40.87 321 GLU C CA 1
ATOM 10759 C C . GLU C 1 327 ? -57.735 -30.843 62.283 1.00 39.79 321 GLU C C 1
ATOM 10760 O O . GLU C 1 327 ? -58.558 -31.683 62.641 1.00 46.08 321 GLU C O 1
ATOM 10766 N N . ALA C 1 328 ? -56.661 -30.545 62.999 1.00 38.76 322 ALA C N 1
ATOM 10767 C CA . ALA C 1 328 ? -56.408 -31.191 64.279 1.00 39.07 322 ALA C CA 1
ATOM 10768 C C . ALA C 1 328 ? -57.562 -30.906 65.235 1.00 39.96 322 ALA C C 1
ATOM 10769 O O . ALA C 1 328 ? -58.005 -31.786 65.968 1.00 39.25 322 ALA C O 1
ATOM 10771 N N . VAL C 1 329 ? -58.036 -29.665 65.225 1.00 39.95 323 VAL C N 1
ATOM 10772 C CA . VAL C 1 329 ? -59.116 -29.251 66.108 1.00 39.09 323 VAL C CA 1
ATOM 10773 C C . VAL C 1 329 ? -60.416 -29.957 65.737 1.00 41.03 323 VAL C C 1
ATOM 10774 O O . VAL C 1 329 ? -61.095 -30.514 66.594 1.00 41.99 323 VAL C O 1
ATOM 10778 N N . ILE C 1 330 ? -60.749 -29.938 64.453 1.00 41.96 324 ILE C N 1
ATOM 10779 C CA . ILE C 1 330 ? -61.937 -30.621 63.967 1.00 40.51 324 ILE C CA 1
ATOM 10780 C C . ILE C 1 330 ? -61.904 -32.113 64.309 1.00 44.13 324 ILE C C 1
ATOM 10781 O O . ILE C 1 330 ? -62.905 -32.687 64.747 1.00 39.73 324 ILE C O 1
ATOM 10786 N N . ASP C 1 331 ? -60.750 -32.738 64.111 1.00 40.87 325 ASP C N 1
ATOM 10787 C CA . ASP C 1 331 ? -60.589 -34.150 64.431 1.00 46.78 325 ASP C CA 1
ATOM 10788 C C . ASP C 1 331 ? -60.863 -34.434 65.906 1.00 49.11 325 ASP C C 1
ATOM 10789 O O . ASP C 1 331 ? -61.513 -35.421 66.252 1.00 45.12 325 ASP C O 1
ATOM 10794 N N . GLU C 1 332 ? -60.350 -33.573 66.775 1.00 47.49 326 GLU C N 1
ATOM 10795 C CA . GLU C 1 332 ? -60.499 -33.766 68.209 1.00 48.09 326 GLU C CA 1
ATOM 10796 C C . GLU C 1 332 ? -61.948 -33.585 68.638 1.00 49.30 326 GLU C C 1
ATOM 10797 O O . GLU C 1 332 ? -62.427 -34.268 69.547 1.00 50.15 326 GLU C O 1
ATOM 10803 N N . ILE C 1 333 ? -62.641 -32.664 67.982 1.00 41.80 327 ILE C N 1
ATOM 10804 C CA . ILE C 1 333 ? -64.049 -32.444 68.258 1.00 42.40 327 ILE C CA 1
ATOM 10805 C C . ILE C 1 333 ? -64.878 -33.676 67.881 1.00 48.03 327 ILE C C 1
ATOM 10806 O O . ILE C 1 333 ? -65.743 -34.109 68.644 1.00 45.82 327 ILE C O 1
ATOM 10811 N N . GLU C 1 334 ? -64.604 -34.245 66.711 1.00 49.27 328 GLU C N 1
ATOM 10812 C CA . GLU C 1 334 ? -65.340 -35.416 66.239 1.00 52.66 328 GLU C CA 1
ATOM 10813 C C . GLU C 1 334 ? -65.123 -36.620 67.156 1.00 51.85 328 GLU C C 1
ATOM 10814 O O . GLU C 1 334 ? -65.948 -37.530 67.195 1.00 51.14 328 GLU C O 1
ATOM 10820 N N . ARG C 1 335 ? -64.011 -36.613 67.888 1.00 53.18 329 ARG C N 1
ATOM 10821 C CA . ARG C 1 335 ? -63.598 -37.756 68.704 1.00 53.07 329 ARG C CA 1
ATOM 10822 C C . ARG C 1 335 ? -63.946 -37.525 70.171 1.00 52.35 329 ARG C C 1
ATOM 10823 O O . ARG C 1 335 ? -63.634 -38.350 71.030 1.00 51.20 329 ARG C O 1
ATOM 10831 N N . SER C 1 336 ? -64.588 -36.395 70.448 1.00 48.62 330 SER C N 1
ATOM 10832 C CA . SER C 1 336 ? -64.897 -35.998 71.813 1.00 46.58 330 SER C CA 1
ATOM 10833 C C . SER C 1 336 ? -66.310 -36.431 72.189 1.00 49.55 330 SER C C 1
ATOM 10834 O O . SER C 1 336 ? -67.053 -36.963 71.363 1.00 47.51 330 SER C O 1
ATOM 10837 N N . ALA C 1 337 ? -66.674 -36.178 73.442 1.00 51.95 331 ALA C N 1
ATOM 10838 C CA . ALA C 1 337 ? -67.971 -36.581 73.971 1.00 52.78 331 ALA C CA 1
ATOM 10839 C C . ALA C 1 337 ? -68.966 -35.419 73.908 1.00 49.75 331 ALA C C 1
ATOM 10840 O O . ALA C 1 337 ? -69.999 -35.448 74.566 1.00 44.87 331 ALA C O 1
ATOM 10842 N N . LEU C 1 338 ? -68.656 -34.403 73.109 1.00 50.73 332 LEU C N 1
ATOM 10843 C CA . LEU C 1 338 ? -69.434 -33.166 73.113 1.00 48.61 332 LEU C CA 1
ATOM 10844 C C . LEU C 1 338 ? -70.700 -33.326 72.287 1.00 48.33 332 LEU C C 1
ATOM 10845 O O . LEU C 1 338 ? -70.757 -34.144 71.368 1.00 49.37 332 LEU C O 1
ATOM 10850 N N . SER C 1 339 ? -71.709 -32.526 72.605 1.00 53.88 333 SER C N 1
ATOM 10851 C CA . SER C 1 339 ? -72.940 -32.500 71.822 1.00 49.36 333 SER C CA 1
ATOM 10852 C C . SER C 1 339 ? -72.838 -31.476 70.706 1.00 49.68 333 SER C C 1
ATOM 10853 O O . SER C 1 339 ? -72.104 -30.492 70.815 1.00 51.54 333 SER C O 1
ATOM 10856 N N . ASN C 1 340 ? -73.592 -31.704 69.635 1.00 56.83 334 ASN C N 1
ATOM 10857 C CA . ASN C 1 340 ? -73.784 -30.694 68.597 1.00 60.92 334 ASN C CA 1
ATOM 10858 C C . ASN C 1 340 ? -72.471 -30.415 67.875 1.00 61.69 334 ASN C C 1
ATOM 10859 O O . ASN C 1 340 ? -72.080 -29.266 67.655 1.00 62.94 334 ASN C O 1
ATOM 10864 N N . LYS C 1 341 ? -71.795 -31.492 67.506 1.00 54.95 335 LYS C N 1
ATOM 10865 C CA . LYS C 1 341 ? -70.462 -31.401 66.951 1.00 51.90 335 LYS C CA 1
ATOM 10866 C C . LYS C 1 341 ? -70.439 -30.554 65.682 1.00 55.85 335 LYS C C 1
ATOM 10867 O O . LYS C 1 341 ? -69.564 -29.703 65.514 1.00 60.24 335 LYS C O 1
ATOM 10873 N N . GLN C 1 342 ? -71.410 -30.765 64.803 1.00 56.83 336 GLN C N 1
ATOM 10874 C CA . GLN C 1 342 ? -71.441 -30.052 63.527 1.00 61.31 336 GLN C CA 1
ATOM 10875 C C . GLN C 1 342 ? -71.607 -28.542 63.724 1.00 60.63 336 GLN C C 1
ATOM 10876 O O . GLN C 1 342 ? -71.124 -27.747 62.918 1.00 67.75 336 GLN C O 1
ATOM 10882 N N . GLU C 1 343 ? -72.280 -28.149 64.802 1.00 65.01 337 GLU C N 1
ATOM 10883 C CA . GLU C 1 343 ? -72.523 -26.729 65.075 1.00 67.96 337 GLU C CA 1
ATOM 10884 C C . GLU C 1 343 ? -71.241 -26.086 65.592 1.00 61.29 337 GLU C C 1
ATOM 10885 O O . GLU C 1 343 ? -70.920 -24.939 65.268 1.00 55.78 337 GLU C O 1
ATOM 10891 N N . LEU C 1 344 ? -70.521 -26.837 66.415 1.00 59.50 338 LEU C N 1
ATOM 10892 C CA . LEU C 1 344 ? -69.270 -26.371 66.996 1.00 56.11 338 LEU C CA 1
ATOM 10893 C C . LEU C 1 344 ? -68.179 -26.231 65.935 1.00 55.09 338 LEU C C 1
ATOM 10894 O O . LEU C 1 344 ? -67.417 -25.262 65.927 1.00 46.55 338 LEU C O 1
ATOM 10899 N N . ILE C 1 345 ? -68.124 -27.201 65.032 1.00 48.56 339 ILE C N 1
ATOM 10900 C CA . ILE C 1 345 ? -67.147 -27.190 63.956 1.00 48.72 339 ILE C CA 1
ATOM 10901 C C . ILE C 1 345 ? -67.378 -26.019 63.010 1.00 56.25 339 ILE C C 1
ATOM 10902 O O . ILE C 1 345 ? -66.429 -25.390 62.541 1.00 58.31 339 ILE C O 1
ATOM 10907 N N . LYS C 1 346 ? -68.644 -25.725 62.735 1.00 65.00 340 LYS C N 1
ATOM 10908 C CA . LYS C 1 346 ? -68.996 -24.619 61.858 1.00 62.38 340 LYS C CA 1
ATOM 10909 C C . LYS C 1 346 ? -68.668 -23.273 62.504 1.00 62.86 340 LYS C C 1
ATOM 10910 O O . LYS C 1 346 ? -68.270 -22.327 61.822 1.00 70.71 340 LYS C O 1
ATOM 10916 N N . LYS C 1 347 ? -68.834 -23.191 63.819 1.00 56.04 341 LYS C N 1
ATOM 10917 C CA . LYS C 1 347 ? -68.512 -21.969 64.551 1.00 64.29 341 LYS C CA 1
ATOM 10918 C C . LYS C 1 347 ? -67.008 -21.694 64.496 1.00 62.93 341 LYS C C 1
ATOM 10919 O O . LYS C 1 347 ? -66.567 -20.580 64.200 1.00 63.92 341 LYS C O 1
ATOM 10925 N N . PHE C 1 348 ? -66.225 -22.727 64.774 1.00 53.59 342 PHE C N 1
ATOM 10926 C CA . PHE C 1 348 ? -64.774 -22.630 64.700 1.00 54.33 342 PHE C CA 1
ATOM 10927 C C . PHE C 1 348 ? -64.292 -22.208 63.310 1.00 52.83 342 PHE C C 1
ATOM 10928 O O . PHE C 1 348 ? -63.491 -21.275 63.178 1.00 45.59 342 PHE C O 1
ATOM 10936 N N . THR C 1 349 ? -64.774 -22.898 62.279 1.00 48.21 343 THR C N 1
ATOM 10937 C CA . THR C 1 349 ? -64.252 -22.703 60.927 1.00 49.45 343 THR C CA 1
ATOM 10938 C C . THR C 1 349 ? -64.645 -21.334 60.381 1.00 52.04 343 THR C C 1
ATOM 10939 O O . THR C 1 349 ? -63.987 -20.812 59.485 1.00 65.08 343 THR C O 1
ATOM 10943 N N . SER C 1 350 ? -65.698 -20.743 60.937 1.00 55.80 344 SER C N 1
ATOM 10944 C CA . SER C 1 350 ? -66.116 -19.402 60.543 1.00 58.76 344 SER C CA 1
ATOM 10945 C C . SER C 1 350 ? -65.185 -18.324 61.102 1.00 58.75 344 SER C C 1
ATOM 10946 O O . SER C 1 350 ? -65.138 -17.211 60.585 1.00 63.60 344 SER C O 1
ATOM 10949 N N . LYS C 1 351 ? -64.450 -18.656 62.159 1.00 56.53 345 LYS C N 1
ATOM 10950 C CA . LYS C 1 351 ? -63.475 -17.729 62.741 1.00 57.66 345 LYS C CA 1
ATOM 10951 C C . LYS C 1 351 ? -62.041 -18.071 62.339 1.00 51.87 345 LYS C C 1
ATOM 10952 O O . LYS C 1 351 ? -61.135 -17.247 62.466 1.00 50.21 345 LYS C O 1
ATOM 10958 N N . VAL C 1 352 ? -61.836 -19.297 61.877 1.00 51.30 346 VAL C N 1
ATOM 10959 C CA . VAL C 1 352 ? -60.498 -19.782 61.559 1.00 45.62 346 VAL C CA 1
ATOM 10960 C C . VAL C 1 352 ? -60.509 -20.370 60.160 1.00 46.16 346 VAL C C 1
ATOM 10961 O O . VAL C 1 352 ? -60.882 -21.529 59.961 1.00 44.77 346 VAL C O 1
ATOM 10965 N N . GLY C 1 353 ? -60.098 -19.556 59.193 1.00 44.74 347 GLY C N 1
ATOM 10966 C CA . GLY C 1 353 ? -60.149 -19.943 57.798 1.00 42.37 347 GLY C CA 1
ATOM 10967 C C . GLY C 1 353 ? -58.943 -19.432 57.036 1.00 41.39 347 GLY C C 1
ATOM 10968 O O . GLY C 1 353 ? -58.155 -18.647 57.559 1.00 44.34 347 GLY C O 1
ATOM 10969 N N . PRO C 1 354 ? -58.782 -19.891 55.791 1.00 40.24 348 PRO C N 1
ATOM 10970 C CA . PRO C 1 354 ? -57.592 -19.591 55.003 1.00 38.45 348 PRO C CA 1
ATOM 10971 C C . PRO C 1 354 ? -57.388 -18.090 54.833 1.00 40.41 348 PRO C C 1
ATOM 10972 O O . PRO C 1 354 ? -56.248 -17.625 54.741 1.00 35.17 348 PRO C O 1
ATOM 10976 N N . LEU C 1 355 ? -58.487 -17.341 54.807 1.00 37.63 349 LEU C N 1
ATOM 10977 C CA . LEU C 1 355 ? -58.433 -15.916 54.492 1.00 36.87 349 LEU C CA 1
ATOM 10978 C C . LEU C 1 355 ? -58.599 -15.039 55.729 1.00 37.55 349 LEU C C 1
ATOM 10979 O O . LEU C 1 355 ? -58.537 -13.819 55.623 1.00 39.43 349 LEU C O 1
ATOM 10984 N N . THR C 1 356 ? -58.813 -15.646 56.895 1.00 36.14 350 THR C N 1
ATOM 10985 C CA . THR C 1 356 ? -59.122 -14.873 58.102 1.00 36.38 350 THR C CA 1
ATOM 10986 C C . THR C 1 356 ? -57.854 -14.371 58.791 1.00 36.86 350 THR C C 1
ATOM 10987 O O . THR C 1 356 ? -57.921 -13.503 59.653 1.00 34.76 350 THR C O 1
ATOM 10991 N N . GLU C 1 357 ? -56.703 -14.920 58.413 1.00 38.74 351 GLU C N 1
ATOM 10992 C CA . GLU C 1 357 ? -55.421 -14.441 58.931 1.00 38.02 351 GLU C CA 1
ATOM 10993 C C . GLU C 1 357 ? -55.417 -14.520 60.456 1.00 35.10 351 GLU C C 1
ATOM 10994 O O . GLU C 1 357 ? -54.934 -13.621 61.140 1.00 34.20 351 GLU C O 1
ATOM 11000 N N . THR C 1 358 ? -55.971 -15.604 60.982 1.00 37.80 352 THR C N 1
ATOM 11001 C CA . THR C 1 358 ? -56.044 -15.808 62.418 1.00 31.68 352 THR C CA 1
ATOM 11002 C C . THR C 1 358 ? -54.732 -16.405 62.925 1.00 31.41 352 THR C C 1
ATOM 11003 O O . THR C 1 358 ? -54.254 -17.417 62.411 1.00 31.72 352 THR C O 1
ATOM 11007 N N . SER C 1 359 ? -54.150 -15.769 63.934 1.00 33.79 353 SER C N 1
ATOM 11008 C CA . SER C 1 359 ? -52.900 -16.237 64.525 1.00 34.02 353 SER C CA 1
ATOM 11009 C C . SER C 1 359 ? -53.113 -17.563 65.247 1.00 33.74 353 SER C C 1
ATOM 11010 O O . SER C 1 359 ? -54.221 -17.880 65.677 1.00 31.27 353 SER C O 1
ATOM 11013 N N . HIS C 1 360 ? -52.046 -18.337 65.374 1.00 31.21 354 HIS C N 1
ATOM 11014 C CA . HIS C 1 360 ? -52.142 -19.649 65.979 1.00 32.16 354 HIS C CA 1
ATOM 11015 C C . HIS C 1 360 ? -52.581 -19.509 67.436 1.00 35.68 354 HIS C C 1
ATOM 11016 O O . HIS C 1 360 ? -53.376 -20.303 67.934 1.00 39.65 354 HIS C O 1
ATOM 11023 N N . ARG C 1 361 ? -52.068 -18.487 68.111 1.00 36.80 355 ARG C N 1
ATOM 11024 C CA . ARG C 1 361 ? -52.485 -18.186 69.476 1.00 40.43 355 ARG C CA 1
ATOM 11025 C C . ARG C 1 361 ? -53.995 -17.993 69.582 1.00 39.54 355 ARG C C 1
ATOM 11026 O O . ARG C 1 361 ? -54.640 -18.555 70.470 1.00 34.78 355 ARG C O 1
ATOM 11034 N N . GLU C 1 362 ? -54.553 -17.197 68.677 1.00 35.96 356 GLU C N 1
ATOM 11035 C CA . GLU C 1 362 ? -55.990 -16.939 68.676 1.00 39.68 356 GLU C CA 1
ATOM 11036 C C . GLU C 1 362 ? -56.770 -18.220 68.395 1.00 39.83 356 GLU C C 1
ATOM 11037 O O . GLU C 1 362 ? -57.827 -18.458 68.981 1.00 42.11 356 GLU C O 1
ATOM 11043 N N . ALA C 1 363 ? -56.250 -19.041 67.491 1.00 36.41 357 ALA C N 1
ATOM 11044 C CA . ALA C 1 363 ? -56.934 -20.267 67.106 1.00 40.91 357 ALA C CA 1
ATOM 11045 C C . ALA C 1 363 ? -56.861 -21.297 68.232 1.00 39.82 357 ALA C C 1
ATOM 11046 O O . ALA C 1 363 ? -57.792 -22.074 68.429 1.00 37.47 357 ALA C O 1
ATOM 11048 N N . LYS C 1 364 ? -55.753 -21.295 68.965 1.00 40.53 358 LYS C N 1
ATOM 11049 C CA . LYS C 1 364 ? -55.608 -22.147 70.145 1.00 43.07 358 LYS C CA 1
ATOM 11050 C C . LYS C 1 364 ? -56.607 -21.761 71.230 1.00 43.76 358 LYS C C 1
ATOM 11051 O O . LYS C 1 364 ? -57.162 -22.620 71.913 1.00 45.28 358 LYS C O 1
ATOM 11057 N N . LYS C 1 365 ? -56.826 -20.461 71.381 1.00 47.51 359 LYS C N 1
ATOM 11058 C CA . LYS C 1 365 ? -57.777 -19.941 72.354 1.00 48.19 359 LYS C CA 1
ATOM 11059 C C . LYS C 1 365 ? -59.193 -20.428 72.068 1.00 49.52 359 LYS C C 1
ATOM 11060 O O . LYS C 1 365 ? -59.886 -20.894 72.970 1.00 48.28 359 LYS C O 1
ATOM 11066 N N . LEU C 1 366 ? -59.620 -20.312 70.814 1.00 46.20 360 LEU C N 1
ATOM 11067 C CA . LEU C 1 366 ? -60.947 -20.772 70.407 1.00 50.04 360 LEU C CA 1
ATOM 11068 C C . LEU C 1 366 ? -61.084 -22.278 70.540 1.00 48.37 360 LEU C C 1
ATOM 11069 O O . LEU C 1 366 ? -62.147 -22.785 70.903 1.00 52.02 360 LEU C O 1
ATOM 11074 N N . ALA C 1 367 ? -60.009 -22.994 70.231 1.00 46.97 361 ALA C N 1
ATOM 11075 C CA . ALA C 1 367 ? -60.026 -24.445 70.295 1.00 41.99 361 ALA C CA 1
ATOM 11076 C C . ALA C 1 367 ? -60.227 -24.904 71.733 1.00 41.40 361 ALA C C 1
ATOM 11077 O O . ALA C 1 367 ? -60.975 -25.842 71.995 1.00 44.60 361 ALA C O 1
ATOM 11079 N N . LYS C 1 368 ? -59.550 -24.243 72.662 1.00 45.90 362 LYS C N 1
ATOM 11080 C CA . LYS C 1 368 ? -59.611 -24.628 74.068 1.00 51.12 362 LYS C CA 1
ATOM 11081 C C . LYS C 1 368 ? -60.975 -24.291 74.668 1.00 49.15 362 LYS C C 1
ATOM 11082 O O . LYS C 1 368 ? -61.504 -25.037 75.489 1.00 44.94 362 LYS C O 1
ATOM 11088 N N . GLU C 1 369 ? -61.535 -23.161 74.249 1.00 49.13 363 GLU C N 1
ATOM 11089 C CA . GLU C 1 369 ? -62.860 -22.744 74.686 1.00 51.38 363 GLU C CA 1
ATOM 11090 C C . GLU C 1 369 ? -63.925 -23.777 74.301 1.00 53.44 363 GLU C C 1
ATOM 11091 O O . GLU C 1 369 ? -64.954 -23.899 74.962 1.00 54.47 363 GLU C O 1
ATOM 11097 N N . ILE C 1 370 ? -63.665 -24.523 73.234 1.00 50.10 364 ILE C N 1
ATOM 11098 C CA . ILE C 1 370 ? -64.625 -25.491 72.723 1.00 46.21 364 ILE C CA 1
ATOM 11099 C C . ILE C 1 370 ? -64.410 -26.862 73.344 1.00 48.63 364 ILE C C 1
ATOM 11100 O O . ILE C 1 370 ? -65.363 -27.530 73.741 1.00 51.49 364 ILE C O 1
ATOM 11105 N N . LEU C 1 371 ? -63.154 -27.289 73.405 1.00 50.23 365 LEU C N 1
ATOM 11106 C CA . LEU C 1 371 ? -62.833 -28.646 73.824 1.00 46.04 365 LEU C CA 1
ATOM 11107 C C . LEU C 1 371 ? -62.632 -28.718 75.335 1.00 50.68 365 LEU C C 1
ATOM 11108 O O . LEU C 1 371 ? -62.804 -29.777 75.936 1.00 55.74 365 LEU C O 1
ATOM 11113 N N . GLY C 1 372 ? -62.261 -27.595 75.944 1.00 50.77 366 GLY C N 1
ATOM 11114 C CA . GLY C 1 372 ? -61.995 -27.559 77.380 1.00 51.79 366 GLY C CA 1
ATOM 11115 C C . GLY C 1 372 ? -60.621 -28.091 77.754 1.00 56.62 366 GLY C C 1
ATOM 11116 O O . GLY C 1 372 ? -60.291 -28.188 78.933 1.00 60.54 366 GLY C O 1
ATOM 11117 N N . HIS C 1 373 ? -59.820 -28.446 76.752 1.00 59.08 367 HIS C N 1
ATOM 11118 C CA . HIS C 1 373 ? -58.396 -28.691 76.959 1.00 56.92 367 HIS C CA 1
ATOM 11119 C C . HIS C 1 373 ? -57.552 -28.253 75.760 1.00 53.78 367 HIS C C 1
ATOM 11120 O O . HIS C 1 373 ? -58.075 -27.936 74.695 1.00 53.53 367 HIS C O 1
ATOM 11127 N N . GLU C 1 374 ? -56.240 -28.228 75.954 1.00 56.17 368 GLU C N 1
ATOM 11128 C CA . GLU C 1 374 ? -55.301 -27.832 74.908 1.00 61.19 368 GLU C CA 1
ATOM 11129 C C . GLU C 1 374 ? -54.763 -29.064 74.192 1.00 61.54 368 GLU C C 1
ATOM 11130 O O . GLU C 1 374 ? -54.266 -29.984 74.836 1.00 65.20 368 GLU C O 1
ATOM 11136 N N . ILE C 1 375 ? -54.846 -29.086 72.863 1.00 58.01 369 ILE C N 1
ATOM 11137 C CA . ILE C 1 375 ? -54.339 -30.229 72.103 1.00 51.91 369 ILE C CA 1
ATOM 11138 C C . ILE C 1 375 ? -52.889 -30.055 71.675 1.00 45.98 369 ILE C C 1
ATOM 11139 O O . ILE C 1 375 ? -52.431 -28.939 71.445 1.00 42.15 369 ILE C O 1
ATOM 11144 N N . PHE C 1 376 ? -52.167 -31.170 71.581 1.00 47.40 370 PHE C N 1
ATOM 11145 C CA . PHE C 1 376 ? -50.775 -31.143 71.149 1.00 42.83 370 PHE C CA 1
ATOM 11146 C C . PHE C 1 376 ? -50.676 -30.842 69.662 1.00 41.21 370 PHE C C 1
ATOM 11147 O O . PHE C 1 376 ? -51.307 -31.510 68.838 1.00 35.02 370 PHE C O 1
ATOM 11155 N N . PHE C 1 377 ? -49.883 -29.825 69.336 1.00 33.82 371 PHE C N 1
ATOM 11156 C CA . PHE C 1 377 ? -49.659 -29.423 67.956 1.00 33.90 371 PHE C CA 1
ATOM 11157 C C . PHE C 1 377 ? -48.318 -28.702 67.860 1.00 34.78 371 PHE C C 1
ATOM 11158 O O . PHE C 1 377 ? -48.127 -27.640 68.454 1.00 30.18 371 PHE C O 1
ATOM 11166 N N . ASP C 1 378 ? -47.381 -29.304 67.136 1.00 34.67 372 ASP C N 1
ATOM 11167 C CA . ASP C 1 378 ? -45.991 -28.872 67.174 1.00 37.62 372 ASP C CA 1
ATOM 11168 C C . ASP C 1 378 ? -45.450 -28.797 65.749 1.00 36.46 372 ASP C C 1
ATOM 11169 O O . ASP C 1 378 ? -45.336 -29.815 65.065 1.00 34.82 372 ASP C O 1
ATOM 11174 N N . TRP C 1 379 ? -45.129 -27.590 65.296 1.00 31.70 373 TRP C N 1
ATOM 11175 C CA . TRP C 1 379 ? -44.651 -27.417 63.930 1.00 32.13 373 TRP C CA 1
ATOM 11176 C C . TRP C 1 379 ? -43.136 -27.264 63.833 1.00 28.79 373 TRP C C 1
ATOM 11177 O O . TRP C 1 379 ? -42.601 -27.105 62.742 1.00 29.87 373 TRP C O 1
ATOM 11188 N N . GLU C 1 380 ? -42.445 -27.342 64.967 1.00 28.16 374 GLU C N 1
ATOM 11189 C CA . GLU C 1 380 ? -40.992 -27.527 64.971 1.00 29.99 374 GLU C CA 1
ATOM 11190 C C . GLU C 1 380 ? -40.593 -28.954 64.584 1.00 31.68 374 GLU C C 1
ATOM 11191 O O . GLU C 1 380 ? -39.619 -29.163 63.857 1.00 31.13 374 GLU C O 1
ATOM 11197 N N . LEU C 1 381 ? -41.351 -29.935 65.064 1.00 30.90 375 LEU C N 1
ATOM 11198 C CA . LEU C 1 381 ? -40.976 -31.337 64.910 1.00 29.41 375 LEU C CA 1
ATOM 11199 C C . LEU C 1 381 ? -40.841 -31.774 63.438 1.00 29.51 375 LEU C C 1
ATOM 11200 O O . LEU C 1 381 ? -39.981 -32.584 63.105 1.00 29.37 375 LEU C O 1
ATOM 11205 N N . PRO C 1 382 ? -41.706 -31.262 62.556 1.00 26.59 376 PRO C N 1
ATOM 11206 C CA . PRO C 1 382 ? -41.690 -31.742 61.174 1.00 28.87 376 PRO C CA 1
ATOM 11207 C C . PRO C 1 382 ? -40.662 -31.055 60.277 1.00 28.52 376 PRO C C 1
ATOM 11208 O O . PRO C 1 382 ? -40.522 -31.427 59.108 1.00 31.70 376 PRO C O 1
ATOM 11212 N N . ARG C 1 383 ? -39.947 -30.070 60.811 1.00 26.14 377 ARG C N 1
ATOM 11213 C CA . ARG C 1 383 ? -39.011 -29.305 60.003 1.00 25.11 377 ARG C CA 1
ATOM 11214 C C . ARG C 1 383 ? -38.052 -30.238 59.273 1.00 29.38 377 ARG C C 1
ATOM 11215 O O . ARG C 1 383 ? -37.541 -31.211 59.849 1.00 26.59 377 ARG C O 1
ATOM 11223 N N . VAL C 1 384 ? -37.785 -29.924 58.008 1.00 28.92 378 VAL C N 1
ATOM 11224 C CA . VAL C 1 384 ? -36.720 -30.599 57.273 1.00 27.95 378 VAL C CA 1
ATOM 11225 C C . VAL C 1 384 ? -35.361 -30.163 57.806 1.00 28.36 378 VAL C C 1
ATOM 11226 O O . VAL C 1 384 ? -35.270 -29.260 58.637 1.00 30.01 378 VAL C O 1
ATOM 11230 N N . ARG C 1 385 ? -34.305 -30.808 57.329 1.00 30.16 379 ARG C N 1
ATOM 11231 C CA . ARG C 1 385 ? -32.981 -30.659 57.923 1.00 31.88 379 ARG C CA 1
ATOM 11232 C C . ARG C 1 385 ? -32.397 -29.245 57.760 1.00 31.19 379 ARG C C 1
ATOM 11233 O O . ARG C 1 385 ? -31.581 -28.812 58.571 1.00 30.44 379 ARG C O 1
ATOM 11241 N N . GLU C 1 386 ? -32.815 -28.524 56.724 1.00 32.86 380 GLU C N 1
ATOM 11242 C CA . GLU C 1 386 ? -32.416 -27.118 56.564 1.00 36.64 380 GLU C CA 1
ATOM 11243 C C . GLU C 1 386 ? -33.167 -26.208 57.539 1.00 33.74 380 GLU C C 1
ATOM 11244 O O . GLU C 1 386 ? -32.822 -25.039 57.687 1.00 30.84 380 GLU C O 1
ATOM 11250 N N . GLY C 1 387 ? -34.193 -26.748 58.198 1.00 28.50 381 GLY C N 1
ATOM 11251 C CA . GLY C 1 387 ? -34.909 -26.012 59.239 1.00 27.38 381 GLY C CA 1
ATOM 11252 C C . GLY C 1 387 ? -36.195 -25.385 58.736 1.00 26.18 381 GLY C C 1
ATOM 11253 O O . GLY C 1 387 ? -36.863 -24.638 59.454 1.00 28.33 381 GLY C O 1
ATOM 11254 N N . LEU C 1 388 ? -36.544 -25.682 57.490 1.00 25.92 382 LEU C N 1
ATOM 11255 C CA . LEU C 1 388 ? -37.735 -25.111 56.880 1.00 24.99 382 LEU C CA 1
ATOM 11256 C C . LEU C 1 388 ? -38.988 -25.826 57.380 1.00 26.10 382 LEU C C 1
ATOM 11257 O O . LEU C 1 388 ? -38.965 -27.035 57.630 1.00 22.88 382 LEU C O 1
ATOM 11262 N N . TYR C 1 389 ? -40.077 -25.069 57.516 1.00 23.64 383 TYR C N 1
ATOM 11263 C CA . TYR C 1 389 ? -41.322 -25.601 58.051 1.00 23.55 383 TYR C CA 1
ATOM 11264 C C . TYR C 1 389 ? -42.183 -26.146 56.931 1.00 23.20 383 TYR C C 1
ATOM 11265 O O . TYR C 1 389 ? -42.165 -25.628 55.814 1.00 21.23 383 TYR C O 1
ATOM 11274 N N . ARG C 1 390 ? -42.946 -27.189 57.238 1.00 24.24 384 ARG C N 1
ATOM 11275 C CA . ARG C 1 390 ? -43.881 -27.749 56.274 1.00 24.69 384 ARG C CA 1
ATOM 11276 C C . ARG C 1 390 ? -45.123 -26.871 56.180 1.00 25.12 384 ARG C C 1
ATOM 11277 O O . ARG C 1 390 ? -45.619 -26.362 57.187 1.00 26.09 384 ARG C O 1
ATOM 11285 N N . TYR C 1 391 ? -45.611 -26.694 54.957 1.00 24.96 385 TYR C N 1
ATOM 11286 C CA . TYR C 1 391 ? -46.523 -25.606 54.621 1.00 27.97 385 TYR C CA 1
ATOM 11287 C C . TYR C 1 391 ? -47.452 -26.133 53.543 1.00 27.92 385 TYR C C 1
ATOM 11288 O O . TYR C 1 391 ? -46.990 -26.633 52.526 1.00 35.32 385 TYR C O 1
ATOM 11297 N N . ARG C 1 392 ? -48.757 -26.036 53.755 1.00 30.77 386 ARG C N 1
ATOM 11298 C CA . ARG C 1 392 ? -49.686 -26.495 52.737 1.00 35.30 386 ARG C CA 1
ATOM 11299 C C . ARG C 1 392 ? -50.200 -25.332 51.905 1.00 35.33 386 ARG C C 1
ATOM 11300 O O . ARG C 1 392 ? -51.138 -24.636 52.292 1.00 33.95 386 ARG C O 1
ATOM 11308 N N . GLY C 1 393 ? -49.570 -25.129 50.756 1.00 39.57 387 GLY C N 1
ATOM 11309 C CA . GLY C 1 393 ? -49.983 -24.086 49.830 1.00 39.20 387 GLY C CA 1
ATOM 11310 C C . GLY C 1 393 ? -51.210 -24.485 49.038 1.00 40.49 387 GLY C C 1
ATOM 11311 O O . GLY C 1 393 ? -51.639 -25.639 49.073 1.00 44.22 387 GLY C O 1
ATOM 11312 N N . GLY C 1 394 ? -51.774 -23.518 48.326 1.00 39.10 388 GLY C N 1
ATOM 11313 C CA . GLY C 1 394 ? -52.951 -23.747 47.504 1.00 40.35 388 GLY C CA 1
ATOM 11314 C C . GLY C 1 394 ? -53.557 -22.431 47.057 1.00 34.02 388 GLY C C 1
ATOM 11315 O O . GLY C 1 394 ? -53.026 -21.357 47.336 1.00 35.09 388 GLY C O 1
ATOM 11316 N N . THR C 1 395 ? -54.683 -22.516 46.370 1.00 34.74 389 THR C N 1
ATOM 11317 C CA . THR C 1 395 ? -55.303 -21.344 45.771 1.00 34.05 389 THR C CA 1
ATOM 11318 C C . THR C 1 395 ? -55.644 -20.293 46.822 1.00 29.90 389 THR C C 1
ATOM 11319 O O . THR C 1 395 ? -55.380 -19.107 46.644 1.00 32.34 389 THR C O 1
ATOM 11323 N N . GLN C 1 396 ? -56.224 -20.735 47.926 1.00 31.89 390 GLN C N 1
ATOM 11324 C CA . GLN C 1 396 ? -56.672 -19.814 48.959 1.00 29.86 390 GLN C CA 1
ATOM 11325 C C . GLN C 1 396 ? -55.480 -19.144 49.632 1.00 30.74 390 GLN C C 1
ATOM 11326 O O . GLN C 1 396 ? -55.522 -17.955 49.944 1.00 31.58 390 GLN C O 1
ATOM 11332 N N . CYS C 1 397 ? -54.416 -19.911 49.853 1.00 30.35 391 CYS C N 1
ATOM 11333 C CA . CYS C 1 397 ? -53.172 -19.357 50.352 1.00 30.35 391 CYS C CA 1
ATOM 11334 C C . CYS C 1 397 ? -52.690 -18.236 49.436 1.00 33.51 391 CYS C C 1
ATOM 11335 O O . CYS C 1 397 ? -52.273 -17.179 49.903 1.00 33.09 391 CYS C O 1
ATOM 11338 N N . SER C 1 398 ? -52.746 -18.475 48.129 1.00 31.97 392 SER C N 1
ATOM 11339 C CA . SER C 1 398 ? -52.272 -17.500 47.149 1.00 31.99 392 SER C CA 1
ATOM 11340 C C . SER C 1 398 ? -53.142 -16.246 47.161 1.00 28.72 392 SER C C 1
ATOM 11341 O O . SER C 1 398 ? -52.650 -15.138 46.965 1.00 31.98 392 SER C O 1
ATOM 11344 N N . ILE C 1 399 ? -54.435 -16.418 47.394 1.00 31.40 393 ILE C N 1
ATOM 11345 C CA . ILE C 1 399 ? -55.337 -15.273 47.494 1.00 31.83 393 ILE C CA 1
ATOM 11346 C C . ILE C 1 399 ? -54.974 -14.428 48.707 1.00 32.76 393 ILE C C 1
ATOM 11347 O O . ILE C 1 399 ? -54.947 -13.197 48.627 1.00 30.11 393 ILE C O 1
ATOM 11352 N N . MET C 1 400 ? -54.695 -15.098 49.826 1.00 30.35 394 MET C N 1
ATOM 11353 C CA . MET C 1 400 ? -54.335 -14.413 51.062 1.00 29.01 394 MET C CA 1
ATOM 11354 C C . MET C 1 400 ? -53.090 -13.560 50.811 1.00 31.20 394 MET C C 1
ATOM 11355 O O . MET C 1 400 ? -53.044 -12.383 51.180 1.00 29.31 394 MET C O 1
ATOM 11360 N N . ARG C 1 401 ? -52.100 -14.157 50.152 1.00 26.47 395 ARG C N 1
ATOM 11361 C CA . ARG C 1 401 ? -50.828 -13.502 49.908 1.00 26.88 395 ARG C CA 1
ATOM 11362 C C . ARG C 1 401 ? -50.936 -12.373 48.880 1.00 28.65 395 ARG C C 1
ATOM 11363 O O . ARG C 1 401 ? -50.412 -11.281 49.092 1.00 30.99 395 ARG C O 1
ATOM 11371 N N . ALA C 1 402 ? -51.619 -12.632 47.772 1.00 28.45 396 ALA C N 1
ATOM 11372 C CA . ALA C 1 402 ? -51.808 -11.612 46.739 1.00 33.60 396 ALA C CA 1
ATOM 11373 C C . ALA C 1 402 ? -52.565 -10.396 47.282 1.00 30.86 396 ALA C C 1
ATOM 11374 O O . ALA C 1 402 ? -52.277 -9.257 46.910 1.00 37.76 396 ALA C O 1
ATOM 11376 N N . ARG C 1 403 ? -53.527 -10.642 48.165 1.00 30.78 397 ARG C N 1
ATOM 11377 C CA . ARG C 1 403 ? -54.241 -9.561 48.842 1.00 33.88 397 ARG C CA 1
ATOM 11378 C C . ARG C 1 403 ? -53.284 -8.706 49.662 1.00 32.10 397 ARG C C 1
ATOM 11379 O O . ARG C 1 403 ? -53.418 -7.486 49.706 1.00 33.25 397 ARG C O 1
ATOM 11387 N N . ALA C 1 404 ? -52.326 -9.353 50.320 1.00 30.60 398 ALA C N 1
ATOM 11388 C CA . ALA C 1 404 ? -51.349 -8.643 51.129 1.00 28.42 398 ALA C CA 1
ATOM 11389 C C . ALA C 1 404 ? -50.381 -7.863 50.254 1.00 30.47 398 ALA C C 1
ATOM 11390 O O . ALA C 1 404 ? -49.896 -6.804 50.648 1.00 31.20 398 ALA C O 1
ATOM 11392 N N . PHE C 1 405 ? -50.114 -8.381 49.060 1.00 31.60 399 PHE C N 1
ATOM 11393 C CA . PHE C 1 405 ? -49.162 -7.751 48.150 1.00 29.67 399 PHE C CA 1
ATOM 11394 C C . PHE C 1 405 ? -49.793 -6.593 47.383 1.00 27.24 399 PHE C C 1
ATOM 11395 O O . PHE C 1 405 ? -49.104 -5.675 46.944 1.00 29.09 399 PHE C O 1
ATOM 11403 N N . ALA C 1 406 ? -51.109 -6.629 47.242 1.00 31.83 400 ALA C N 1
ATOM 11404 C CA . ALA C 1 406 ? -51.798 -5.825 46.230 1.00 35.68 400 ALA C CA 1
ATOM 11405 C C . ALA C 1 406 ? -51.579 -4.322 46.393 1.00 31.40 400 ALA C C 1
ATOM 11406 O O . ALA C 1 406 ? -51.449 -3.604 45.407 1.00 38.81 400 ALA C O 1
ATOM 11408 N N . PRO C 1 407 ? -51.571 -3.831 47.638 1.00 31.29 401 PRO C N 1
ATOM 11409 C CA . PRO C 1 407 ? -51.384 -2.397 47.816 1.00 33.26 401 PRO C CA 1
ATOM 11410 C C . PRO C 1 407 ? -50.008 -1.929 47.343 1.00 32.81 401 PRO C C 1
ATOM 11411 O O . PRO C 1 407 ? -49.811 -0.738 47.097 1.00 35.97 401 PRO C O 1
ATOM 11415 N N . TYR C 1 408 ? -49.071 -2.865 47.208 1.00 34.19 402 TYR C N 1
ATOM 11416 C CA . TYR C 1 408 ? -47.687 -2.528 46.890 1.00 34.67 402 TYR C CA 1
ATOM 11417 C C . TYR C 1 408 ? -47.290 -2.952 45.473 1.00 32.05 402 TYR C C 1
ATOM 11418 O O . TYR C 1 408 ? -46.112 -2.979 45.133 1.00 31.78 402 TYR C O 1
ATOM 11427 N N . ALA C 1 409 ? -48.273 -3.299 44.654 1.00 35.54 403 ALA C N 1
ATOM 11428 C CA . ALA C 1 409 ? -47.999 -3.899 43.354 1.00 34.63 403 ALA C CA 1
ATOM 11429 C C . ALA C 1 409 ? -49.063 -3.516 42.336 1.00 33.98 403 ALA C C 1
ATOM 11430 O O . ALA C 1 409 ? -50.258 -3.544 42.622 1.00 31.84 403 ALA C O 1
ATOM 11432 N N . ASP C 1 410 ? -48.613 -3.171 41.139 1.00 31.87 404 ASP C N 1
ATOM 11433 C CA . ASP C 1 410 ? -49.515 -2.754 40.080 1.00 32.30 404 ASP C CA 1
ATOM 11434 C C . ASP C 1 410 ? -50.241 -3.946 39.457 1.00 33.41 404 ASP C C 1
ATOM 11435 O O . ASP C 1 410 ? -51.367 -3.814 38.993 1.00 33.42 404 ASP C O 1
ATOM 11440 N N . LEU C 1 411 ? -49.585 -5.103 39.437 1.00 32.91 405 LEU C N 1
ATOM 11441 C CA . LEU C 1 411 ? -50.255 -6.357 39.105 1.00 35.99 405 LEU C CA 1
ATOM 11442 C C . LEU C 1 411 ? -49.911 -7.428 40.128 1.00 36.24 405 LEU C C 1
ATOM 11443 O O . LEU C 1 411 ? -48.823 -7.419 40.701 1.00 33.47 405 LEU C O 1
ATOM 11448 N N . VAL C 1 412 ? -50.836 -8.354 40.360 1.00 34.46 406 VAL C N 1
ATOM 11449 C CA . VAL C 1 412 ? -50.500 -9.569 41.096 1.00 34.91 406 VAL C CA 1
ATOM 11450 C C . VAL C 1 412 ? -50.689 -10.799 40.227 1.00 32.14 406 VAL C C 1
ATOM 11451 O O . VAL C 1 412 ? -51.361 -10.744 39.206 1.00 30.94 406 VAL C O 1
ATOM 11455 N N . TRP C 1 413 ? -50.072 -11.900 40.643 1.00 32.74 407 TRP C N 1
ATOM 11456 C CA . TRP C 1 413 ? -49.809 -13.026 39.764 1.00 29.90 407 TRP C CA 1
ATOM 11457 C C . TRP C 1 413 ? -49.631 -14.266 40.638 1.00 31.89 407 TRP C C 1
ATOM 11458 O O . TRP C 1 413 ? -48.736 -14.321 41.474 1.00 32.10 407 TRP C O 1
ATOM 11469 N N . MET C 1 414 ? -50.514 -15.243 40.458 1.00 31.34 408 MET C N 1
ATOM 11470 C CA . MET C 1 414 ? -50.353 -16.551 41.077 1.00 33.56 408 MET C CA 1
ATOM 11471 C C . MET C 1 414 ? -49.685 -17.501 40.094 1.00 32.74 408 MET C C 1
ATOM 11472 O O . MET C 1 414 ? -50.282 -17.886 39.089 1.00 33.73 408 MET C O 1
ATOM 11477 N N . GLU C 1 415 ? -48.438 -17.861 40.378 1.00 39.07 409 GLU C N 1
ATOM 11478 C CA . GLU C 1 415 ? -47.704 -18.804 39.536 1.00 42.17 409 GLU C CA 1
ATOM 11479 C C . GLU C 1 415 ? -48.471 -20.114 39.442 1.00 41.99 409 GLU C C 1
ATOM 11480 O O . GLU C 1 415 ? -48.822 -20.710 40.458 1.00 45.99 409 GLU C O 1
ATOM 11486 N N . SER C 1 416 ? -48.734 -20.549 38.215 1.00 49.25 410 SER C N 1
ATOM 11487 C CA . SER C 1 416 ? -49.454 -21.795 37.968 1.00 55.22 410 SER C CA 1
ATOM 11488 C C . SER C 1 416 ? -48.657 -22.657 37.003 1.00 51.85 410 SER C C 1
ATOM 11489 O O . SER C 1 416 ? -48.084 -22.152 36.041 1.00 53.81 410 SER C O 1
ATOM 11492 N N . ASN C 1 417 ? -48.624 -23.958 37.256 1.00 55.00 411 ASN C N 1
ATOM 11493 C CA . ASN C 1 417 ? -47.966 -24.884 36.340 1.00 69.05 411 ASN C CA 1
ATOM 11494 C C . ASN C 1 417 ? -48.997 -25.670 35.535 1.00 63.12 411 ASN C C 1
ATOM 11495 O O . ASN C 1 417 ? -48.652 -26.411 34.615 1.00 66.74 411 ASN C O 1
ATOM 11500 N N . TYR C 1 418 ? -50.265 -25.467 35.867 1.00 54.60 412 TYR C N 1
ATOM 11501 C CA . TYR C 1 418 ? -51.357 -26.165 35.212 1.00 53.61 412 TYR C CA 1
ATOM 11502 C C . TYR C 1 418 ? -52.458 -25.150 34.869 1.00 52.62 412 TYR C C 1
ATOM 11503 O O . TYR C 1 418 ? -53.024 -24.525 35.761 1.00 52.93 412 TYR C O 1
ATOM 11512 N N . PRO C 1 419 ? -52.755 -24.972 33.569 1.00 51.71 413 PRO C N 1
ATOM 11513 C CA . PRO C 1 419 ? -53.801 -24.032 33.162 1.00 47.64 413 PRO C CA 1
ATOM 11514 C C . PRO C 1 419 ? -55.195 -24.543 33.501 1.00 48.62 413 PRO C C 1
ATOM 11515 O O . PRO C 1 419 ? -55.681 -25.496 32.895 1.00 51.03 413 PRO C O 1
ATOM 11519 N N . ASP C 1 420 ? -55.822 -23.908 34.480 1.00 45.78 414 ASP C N 1
ATOM 11520 C CA . ASP C 1 420 ? -57.083 -24.374 35.022 1.00 39.11 414 ASP C CA 1
ATOM 11521 C C . ASP C 1 420 ? -58.019 -23.176 35.156 1.00 38.29 414 ASP C C 1
ATOM 11522 O O . ASP C 1 420 ? -57.803 -22.304 36.001 1.00 38.01 414 ASP C O 1
ATOM 11527 N N . PHE C 1 421 ? -59.042 -23.118 34.311 1.00 35.01 415 PHE C N 1
ATOM 11528 C CA . PHE C 1 421 ? -59.904 -21.941 34.261 1.00 35.99 415 PHE C CA 1
ATOM 11529 C C . PHE C 1 421 ? -60.537 -21.688 35.626 1.00 35.39 415 PHE C C 1
ATOM 11530 O O . PHE C 1 421 ? -60.594 -20.549 36.092 1.00 35.40 415 PHE C O 1
ATOM 11538 N N . GLN C 1 422 ? -61.004 -22.758 36.261 1.00 34.95 416 GLN C N 1
ATOM 11539 C CA . GLN C 1 422 ? -61.754 -22.648 37.505 1.00 38.07 416 GLN C CA 1
ATOM 11540 C C . GLN C 1 422 ? -60.875 -22.054 38.606 1.00 35.02 416 GLN C C 1
ATOM 11541 O O . GLN C 1 422 ? -61.296 -21.166 39.344 1.00 37.82 416 GLN C O 1
ATOM 11547 N N . GLN C 1 423 ? -59.650 -22.549 38.712 1.00 35.30 417 GLN C N 1
ATOM 11548 C CA . GLN C 1 423 ? -58.710 -22.041 39.699 1.00 36.42 417 GLN C CA 1
ATOM 11549 C C . GLN C 1 423 ? -58.355 -20.576 39.420 1.00 36.90 417 GLN C C 1
ATOM 11550 O O . GLN C 1 423 ? -58.244 -19.766 40.343 1.00 34.13 417 GLN C O 1
ATOM 11556 N N . ALA C 1 424 ? -58.190 -20.236 38.147 1.00 33.50 418 ALA C N 1
ATOM 11557 C CA . ALA C 1 424 ? -57.875 -18.866 37.767 1.00 36.50 418 ALA C CA 1
ATOM 11558 C C . ALA C 1 424 ? -59.042 -17.941 38.076 1.00 34.43 418 ALA C C 1
ATOM 11559 O O . ALA C 1 424 ? -58.845 -16.759 38.355 1.00 30.23 418 ALA C O 1
ATOM 11561 N N . LYS C 1 425 ? -60.253 -18.485 38.010 1.00 33.52 419 LYS C N 1
ATOM 11562 C CA . LYS C 1 425 ? -61.454 -17.751 38.378 1.00 35.73 419 LYS C CA 1
ATOM 11563 C C . LYS C 1 425 ? -61.480 -17.499 39.873 1.00 33.75 419 LYS C C 1
ATOM 11564 O O . LYS C 1 425 ? -61.826 -16.403 40.317 1.00 29.97 419 LYS C O 1
ATOM 11570 N N . GLU C 1 426 ? -61.118 -18.523 40.641 1.00 35.45 420 GLU C N 1
ATOM 11571 C CA . GLU C 1 426 ? -61.135 -18.438 42.098 1.00 36.93 420 GLU C CA 1
ATOM 11572 C C . GLU C 1 426 ? -60.140 -17.389 42.556 1.00 32.68 420 GLU C C 1
ATOM 11573 O O . GLU C 1 426 ? -60.442 -16.574 43.422 1.00 36.04 420 GLU C O 1
ATOM 11579 N N . PHE C 1 427 ? -58.949 -17.412 41.975 1.00 28.04 421 PHE C N 1
ATOM 11580 C CA . PHE C 1 427 ? -57.918 -16.471 42.364 1.00 29.54 421 PHE C CA 1
ATOM 11581 C C . PHE C 1 427 ? -58.318 -15.041 42.022 1.00 29.82 421 PHE C C 1
ATOM 11582 O O . PHE C 1 427 ? -58.206 -14.134 42.847 1.00 30.03 421 PHE C O 1
ATOM 11590 N N . ALA C 1 428 ? -58.782 -14.839 40.796 1.00 30.04 422 ALA C N 1
ATOM 11591 C CA . ALA C 1 428 ? -59.204 -13.518 40.361 1.00 32.65 422 ALA C CA 1
ATOM 11592 C C . ALA C 1 428 ? -60.269 -12.953 41.294 1.00 32.77 422 ALA C C 1
ATOM 11593 O O . ALA C 1 428 ? -60.162 -11.821 41.768 1.00 30.60 422 ALA C O 1
ATOM 11595 N N . GLU C 1 429 ? -61.305 -13.743 41.545 1.00 38.09 423 GLU C N 1
ATOM 11596 C CA . GLU C 1 429 ? -62.452 -13.262 42.299 1.00 37.68 423 GLU C CA 1
ATOM 11597 C C . GLU C 1 429 ? -62.083 -13.075 43.759 1.00 34.12 423 GLU C C 1
ATOM 11598 O O . GLU C 1 429 ? -62.527 -12.121 44.398 1.00 30.84 423 GLU C O 1
ATOM 11604 N N . GLY C 1 430 ? -61.255 -13.981 44.279 1.00 32.03 424 GLY C N 1
ATOM 11605 C CA . GLY C 1 430 ? -60.745 -13.867 45.638 1.00 27.98 424 GLY C CA 1
ATOM 11606 C C . GLY C 1 430 ? -59.988 -12.573 45.866 1.00 28.74 424 GLY C C 1
ATOM 11607 O O . GLY C 1 430 ? -60.153 -11.918 46.892 1.00 36.03 424 GLY C O 1
ATOM 11608 N N . VAL C 1 431 ? -59.147 -12.197 44.912 1.00 32.37 425 VAL C N 1
ATOM 11609 C CA . VAL C 1 431 ? -58.394 -10.947 45.012 1.00 31.38 425 VAL C CA 1
ATOM 11610 C C . VAL C 1 431 ? -59.309 -9.738 44.806 1.00 34.28 425 VAL C C 1
ATOM 11611 O O . VAL C 1 431 ? -59.192 -8.728 45.509 1.00 34.21 425 VAL C O 1
ATOM 11615 N N . LYS C 1 432 ? -60.212 -9.841 43.835 1.00 34.25 426 LYS C N 1
ATOM 11616 C CA . LYS C 1 432 ? -60.993 -8.686 43.395 1.00 43.16 426 LYS C CA 1
ATOM 11617 C C . LYS C 1 432 ? -62.074 -8.345 44.415 1.00 41.98 426 LYS C C 1
ATOM 11618 O O . LYS C 1 432 ? -62.587 -7.226 44.438 1.00 43.66 426 LYS C O 1
ATOM 11624 N N . GLU C 1 433 ? -62.408 -9.308 45.267 1.00 43.81 427 GLU C N 1
ATOM 11625 C CA . GLU C 1 433 ? -63.352 -9.067 46.341 1.00 42.23 427 GLU C CA 1
ATOM 11626 C C . GLU C 1 433 ? -62.855 -7.989 47.292 1.00 42.07 427 GLU C C 1
ATOM 11627 O O . GLU C 1 433 ? -63.650 -7.240 47.845 1.00 46.66 427 GLU C O 1
ATOM 11633 N N . LYS C 1 434 ? -61.542 -7.911 47.483 1.00 43.28 428 LYS C N 1
ATOM 11634 C CA . LYS C 1 434 ? -60.952 -6.882 48.342 1.00 45.51 428 LYS C CA 1
ATOM 11635 C C . LYS C 1 434 ? -60.378 -5.733 47.520 1.00 43.14 428 LYS C C 1
ATOM 11636 O O . LYS C 1 434 ? -60.290 -4.602 47.997 1.00 42.39 428 LYS C O 1
ATOM 11642 N N . PHE C 1 435 ? -59.978 -6.030 46.288 1.00 37.72 429 PHE C N 1
ATOM 11643 C CA . PHE C 1 435 ? -59.365 -5.028 45.421 1.00 42.71 429 PHE C CA 1
ATOM 11644 C C . PHE C 1 435 ? -59.980 -5.086 44.026 1.00 36.83 429 PHE C C 1
ATOM 11645 O O . PHE C 1 435 ? -59.414 -5.685 43.119 1.00 33.71 429 PHE C O 1
ATOM 11653 N N . PRO C 1 436 ? -61.153 -4.466 43.857 1.00 42.67 430 PRO C N 1
ATOM 11654 C CA . PRO C 1 436 ? -61.973 -4.698 42.666 1.00 42.94 430 PRO C CA 1
ATOM 11655 C C . PRO C 1 436 ? -61.329 -4.144 41.396 1.00 38.09 430 PRO C C 1
ATOM 11656 O O . PRO C 1 436 ? -61.705 -4.537 40.298 1.00 35.83 430 PRO C O 1
ATOM 11660 N N . ASP C 1 437 ? -60.356 -3.253 41.548 1.00 35.97 431 ASP C N 1
ATOM 11661 C CA . ASP C 1 437 ? -59.678 -2.678 40.394 1.00 38.50 431 ASP C CA 1
ATOM 11662 C C . ASP C 1 437 ? -58.302 -3.297 40.142 1.00 36.70 431 ASP C C 1
ATOM 11663 O O . ASP C 1 437 ? -57.560 -2.829 39.280 1.00 35.88 431 ASP C O 1
ATOM 11668 N N . GLN C 1 438 ? -57.959 -4.343 40.890 1.00 31.45 432 GLN C N 1
ATOM 11669 C CA . GLN C 1 438 ? -56.623 -4.925 40.810 1.00 33.64 432 GLN C CA 1
ATOM 11670 C C . GLN C 1 438 ? -56.382 -5.516 39.427 1.00 30.97 432 GLN C C 1
ATOM 11671 O O . GLN C 1 438 ? -57.179 -6.313 38.929 1.00 33.41 432 GLN C O 1
ATOM 11677 N N . TRP C 1 439 ? -55.273 -5.123 38.813 1.00 29.16 433 TRP C N 1
ATOM 11678 C CA . TRP C 1 439 ? -54.807 -5.763 37.585 1.00 32.03 433 TRP C CA 1
ATOM 11679 C C . TRP C 1 439 ? -54.209 -7.133 37.899 1.00 29.78 433 TRP C C 1
ATOM 11680 O O . TRP C 1 439 ? -53.496 -7.296 38.886 1.00 29.61 433 TRP C O 1
ATOM 11691 N N . LEU C 1 440 ? -54.507 -8.114 37.054 1.00 31.91 434 LEU C N 1
ATOM 11692 C CA . LEU C 1 440 ? -53.991 -9.467 37.242 1.00 31.50 434 LEU C CA 1
ATOM 11693 C C . LEU C 1 440 ? -53.125 -9.880 36.067 1.00 29.15 434 LEU C C 1
ATOM 11694 O O . LEU C 1 440 ? -53.362 -9.470 34.929 1.00 26.67 434 LEU C O 1
ATOM 11699 N N . ALA C 1 441 ? -52.130 -10.710 36.352 1.00 31.19 435 ALA C N 1
ATOM 11700 C CA . ALA C 1 441 ? -51.312 -11.317 35.318 1.00 28.22 435 ALA C CA 1
ATOM 11701 C C . ALA C 1 441 ? -51.382 -12.827 35.413 1.00 27.59 435 ALA C C 1
ATOM 11702 O O . ALA C 1 441 ? -51.627 -13.375 36.488 1.00 28.60 435 ALA C O 1
ATOM 11704 N N . TYR C 1 442 ? -51.160 -13.496 34.287 1.00 27.86 436 TYR C N 1
ATOM 11705 C CA . TYR C 1 442 ? -51.229 -14.954 34.233 1.00 30.20 436 TYR C CA 1
ATOM 11706 C C . TYR C 1 442 ? -50.119 -15.484 33.338 1.00 29.91 436 TYR C C 1
ATOM 11707 O O . TYR C 1 442 ? -49.942 -15.013 32.214 1.00 29.85 436 TYR C O 1
ATOM 11716 N N . ASN C 1 443 ? -49.375 -16.470 33.826 1.00 26.65 437 ASN C N 1
ATOM 11717 C CA . ASN C 1 443 ? -48.434 -17.175 32.972 1.00 27.76 437 ASN C CA 1
ATOM 11718 C C . ASN C 1 443 ? -49.073 -18.387 32.302 1.00 30.65 437 ASN C C 1
ATOM 11719 O O . ASN C 1 443 ? -49.709 -19.220 32.950 1.00 30.27 437 ASN C O 1
ATOM 11724 N N . LEU C 1 444 ? -48.890 -18.472 30.989 1.00 31.75 438 LEU C N 1
ATOM 11725 C CA . LEU C 1 444 ? -49.391 -19.590 30.216 1.00 34.17 438 LEU C CA 1
ATOM 11726 C C . LEU C 1 444 ? -48.324 -20.676 30.110 1.00 37.13 438 LEU C C 1
ATOM 11727 O O . LEU C 1 444 ? -47.304 -20.491 29.455 1.00 36.75 438 LEU C O 1
ATOM 11732 N N . SER C 1 445 ? -48.568 -21.805 30.767 1.00 42.54 439 SER C N 1
ATOM 11733 C CA . SER C 1 445 ? -47.519 -22.784 31.043 1.00 47.94 439 SER C CA 1
ATOM 11734 C C . SER C 1 445 ? -47.039 -23.453 29.763 1.00 42.99 439 SER C C 1
ATOM 11735 O O . SER C 1 445 ? -47.844 -23.983 29.003 1.00 50.24 439 SER C O 1
ATOM 11738 N N . PRO C 1 446 ? -45.719 -23.444 29.531 1.00 40.62 440 PRO C N 1
ATOM 11739 C CA . PRO C 1 446 ? -45.134 -24.139 28.392 1.00 42.74 440 PRO C CA 1
ATOM 11740 C C . PRO C 1 446 ? -44.870 -25.625 28.651 1.00 39.04 440 PRO C C 1
ATOM 11741 O O . PRO C 1 446 ? -44.557 -26.365 27.725 1.00 47.52 440 PRO C O 1
ATOM 11745 N N . SER C 1 447 ? -44.998 -26.054 29.901 1.00 44.60 441 SER C N 1
ATOM 11746 C CA . SER C 1 447 ? -44.816 -27.463 30.257 1.00 50.14 441 SER C CA 1
ATOM 11747 C C . SER C 1 447 ? -46.104 -28.267 30.092 1.00 48.12 441 SER C C 1
ATOM 11748 O O . SER C 1 447 ? -46.061 -29.476 29.888 1.00 49.19 441 SER C O 1
ATOM 11751 N N . PHE C 1 448 ? -47.245 -27.590 30.184 1.00 47.33 442 PHE C N 1
ATOM 11752 C CA . PHE C 1 448 ? -48.544 -28.228 29.980 1.00 43.38 442 PHE C CA 1
ATOM 11753 C C . PHE C 1 448 ? -48.667 -28.785 28.572 1.00 43.86 442 PHE C C 1
ATOM 11754 O O . PHE C 1 448 ? -48.167 -28.193 27.619 1.00 46.30 442 PHE C O 1
ATOM 11762 N N . ASN C 1 449 ? -49.342 -29.921 28.443 1.00 41.36 443 ASN C N 1
ATOM 11763 C CA . ASN C 1 449 ? -49.581 -30.509 27.138 1.00 42.50 443 ASN C CA 1
ATOM 11764 C C . ASN C 1 449 ? -50.862 -29.959 26.526 1.00 45.90 443 ASN C C 1
ATOM 11765 O O . ASN C 1 449 ? -51.923 -30.571 26.620 1.00 46.48 443 ASN C O 1
ATOM 11770 N N . TRP C 1 450 ? -50.747 -28.802 25.884 1.00 41.77 444 TRP C N 1
ATOM 11771 C CA . TRP C 1 450 ? -51.909 -28.099 25.368 1.00 42.43 444 TRP C CA 1
ATOM 11772 C C . TRP C 1 450 ? -52.648 -28.893 24.282 1.00 49.94 444 TRP C C 1
ATOM 11773 O O . TRP C 1 450 ? -53.877 -28.953 24.291 1.00 52.89 444 TRP C O 1
ATOM 11784 N N . PRO C 1 451 ? -51.906 -29.486 23.329 1.00 49.28 445 PRO C N 1
ATOM 11785 C CA . PRO C 1 451 ? -52.561 -30.159 22.200 1.00 52.00 445 PRO C CA 1
ATOM 11786 C C . PRO C 1 451 ? -53.382 -31.366 22.640 1.00 53.19 445 PRO C C 1
ATOM 11787 O O . PRO C 1 451 ? -54.397 -31.674 22.027 1.00 57.11 445 PRO C O 1
ATOM 11791 N N . LYS C 1 452 ? -52.943 -32.033 23.702 1.00 59.33 446 LYS C N 1
ATOM 11792 C CA . LYS C 1 452 ? -53.502 -33.318 24.101 1.00 61.67 446 LYS C CA 1
ATOM 11793 C C . LYS C 1 452 ? -54.569 -33.133 25.172 1.00 60.70 446 LYS C C 1
ATOM 11794 O O . LYS C 1 452 ? -55.522 -33.906 25.242 1.00 62.20 446 LYS C O 1
ATOM 11800 N N . ALA C 1 453 ? -54.401 -32.115 26.013 1.00 58.96 447 ALA C N 1
ATOM 11801 C CA . ALA C 1 453 ? -55.162 -32.014 27.255 1.00 58.21 447 ALA C CA 1
ATOM 11802 C C . ALA C 1 453 ? -56.164 -30.853 27.260 1.00 57.50 447 ALA C C 1
ATOM 11803 O O . ALA C 1 453 ? -56.749 -30.538 28.295 1.00 61.99 447 ALA C O 1
ATOM 11805 N N . MET C 1 454 ? -56.374 -30.227 26.106 1.00 57.32 448 MET C N 1
ATOM 11806 C CA . MET C 1 454 ? -57.609 -29.471 25.877 1.00 57.76 448 MET C CA 1
ATOM 11807 C C . MET C 1 454 ? -57.912 -29.267 24.392 1.00 51.36 448 MET C C 1
ATOM 11808 O O . MET C 1 454 ? -57.030 -29.358 23.539 1.00 51.83 448 MET C O 1
ATOM 11813 N N . SER C 1 455 ? -59.184 -29.034 24.090 1.00 52.14 449 SER C N 1
ATOM 11814 C CA . SER C 1 455 ? -59.657 -29.034 22.706 1.00 53.95 449 SER C CA 1
ATOM 11815 C C . SER C 1 455 ? -59.109 -27.826 21.958 1.00 53.61 449 SER C C 1
ATOM 11816 O O . SER C 1 455 ? -58.714 -26.835 22.573 1.00 52.07 449 SER C O 1
ATOM 11819 N N . VAL C 1 456 ? -59.097 -27.911 20.631 1.00 42.97 450 VAL C N 1
ATOM 11820 C CA . VAL C 1 456 ? -58.608 -26.819 19.806 1.00 46.86 450 VAL C CA 1
ATOM 11821 C C . VAL C 1 456 ? -59.373 -25.531 20.115 1.00 47.34 450 VAL C C 1
ATOM 11822 O O . VAL C 1 456 ? -58.782 -24.455 20.205 1.00 46.60 450 VAL C O 1
ATOM 11826 N N . ASP C 1 457 ? -60.685 -25.643 20.285 1.00 47.06 451 ASP C N 1
ATOM 11827 C CA . ASP C 1 457 ? -61.519 -24.471 20.534 1.00 52.66 451 ASP C CA 1
ATOM 11828 C C . ASP C 1 457 ? -61.214 -23.833 21.891 1.00 46.38 451 ASP C C 1
ATOM 11829 O O . ASP C 1 457 ? -61.240 -22.610 22.029 1.00 44.02 451 ASP C O 1
ATOM 11834 N N . GLU C 1 458 ? -60.928 -24.662 22.889 1.00 43.45 452 GLU C N 1
ATOM 11835 C CA . GLU C 1 458 ? -60.555 -24.163 24.201 1.00 44.38 452 GLU C CA 1
ATOM 11836 C C . GLU C 1 458 ? -59.188 -23.482 24.156 1.00 44.03 452 GLU C C 1
ATOM 11837 O O . GLU C 1 458 ? -59.009 -22.417 24.742 1.00 46.17 452 GLU C O 1
ATOM 11843 N N . GLN C 1 459 ? -58.231 -24.101 23.466 1.00 38.05 453 GLN C N 1
ATOM 11844 C CA . GLN C 1 459 ? -56.947 -23.465 23.189 1.00 38.29 453 GLN C CA 1
ATOM 11845 C C . GLN C 1 459 ? -57.158 -22.065 22.630 1.00 37.49 453 GLN C C 1
ATOM 11846 O O . GLN C 1 459 ? -56.527 -21.099 23.065 1.00 39.34 453 GLN C O 1
ATOM 11852 N N . HIS C 1 460 ? -58.046 -21.962 21.654 1.00 38.17 454 HIS C N 1
ATOM 11853 C CA . HIS C 1 460 ? -58.208 -20.731 20.903 1.00 43.71 454 HIS C CA 1
ATOM 11854 C C . HIS C 1 460 ? -58.791 -19.614 21.767 1.00 39.59 454 HIS C C 1
ATOM 11855 O O . HIS C 1 460 ? -58.510 -18.436 21.542 1.00 41.41 454 HIS C O 1
ATOM 11862 N N . THR C 1 461 ? -59.603 -19.983 22.753 1.00 34.72 455 THR C N 1
ATOM 11863 C CA . THR C 1 461 ? -60.365 -18.998 23.520 1.00 37.30 455 THR C CA 1
ATOM 11864 C C . THR C 1 461 ? -59.751 -18.753 24.900 1.00 32.71 455 THR C C 1
ATOM 11865 O O . THR C 1 461 ? -60.166 -17.842 25.612 1.00 32.33 455 THR C O 1
ATOM 11869 N N . PHE C 1 462 ? -58.786 -19.580 25.286 1.00 28.22 456 PHE C N 1
ATOM 11870 C CA . PHE C 1 462 ? -58.359 -19.630 26.678 1.00 31.48 456 PHE C CA 1
ATOM 11871 C C . PHE C 1 462 ? -57.970 -18.238 27.163 1.00 31.34 456 PHE C C 1
ATOM 11872 O O . PHE C 1 462 ? -58.381 -17.802 28.235 1.00 34.56 456 PHE C O 1
ATOM 11880 N N . ILE C 1 463 ? -57.174 -17.540 26.365 1.00 33.26 457 ILE C N 1
ATOM 11881 C CA . ILE C 1 463 ? -56.598 -16.278 26.788 1.00 30.68 457 ILE C CA 1
ATOM 11882 C C . ILE C 1 463 ? -57.696 -15.228 26.968 1.00 34.58 457 ILE C C 1
ATOM 11883 O O . ILE C 1 463 ? -57.676 -14.460 27.931 1.00 28.69 457 ILE C O 1
ATOM 11888 N N . GLN C 1 464 ? -58.651 -15.200 26.042 1.00 35.66 458 GLN C N 1
ATOM 11889 C CA . GLN C 1 464 ? -59.760 -14.243 26.097 1.00 37.80 458 GLN C CA 1
ATOM 11890 C C . GLN C 1 464 ? -60.680 -14.533 27.286 1.00 37.47 458 GLN C C 1
ATOM 11891 O O . GLN C 1 464 ? -61.217 -13.618 27.920 1.00 33.24 458 GLN C O 1
ATOM 11897 N N . ARG C 1 465 ? -60.852 -15.812 27.590 1.00 36.66 459 ARG C N 1
ATOM 11898 C CA . ARG C 1 465 ? -61.676 -16.206 28.721 1.00 34.64 459 ARG C CA 1
ATOM 11899 C C . ARG C 1 465 ? -61.056 -15.761 30.038 1.00 34.62 459 ARG C C 1
ATOM 11900 O O . ARG C 1 465 ? -61.761 -15.276 30.920 1.00 41.13 459 ARG C O 1
ATOM 11908 N N . LEU C 1 466 ? -59.741 -15.909 30.171 1.00 37.41 460 LEU C N 1
ATOM 11909 C CA . LEU C 1 466 ? -59.033 -15.369 31.330 1.00 37.31 460 LEU C CA 1
ATOM 11910 C C . LEU C 1 466 ? -59.048 -13.847 31.309 1.00 31.18 460 LEU C C 1
ATOM 11911 O O . LEU C 1 466 ? -59.090 -13.203 32.353 1.00 31.89 460 LEU C O 1
ATOM 11916 N N . GLY C 1 467 ? -59.013 -13.275 30.116 1.00 30.99 461 GLY C N 1
ATOM 11917 C CA . GLY C 1 467 ? -59.118 -11.832 29.963 1.00 30.95 461 GLY C CA 1
ATOM 11918 C C . GLY C 1 467 ? -60.401 -11.273 30.543 1.00 32.39 461 GLY C C 1
ATOM 11919 O O . GLY C 1 467 ? -60.423 -10.153 31.052 1.00 32.28 461 GLY C O 1
ATOM 11920 N N . ASP C 1 468 ? -61.479 -12.046 30.455 1.00 36.01 462 ASP C N 1
ATOM 11921 C CA . ASP C 1 468 ? -62.779 -11.607 30.959 1.00 35.09 462 ASP C CA 1
ATOM 11922 C C . ASP C 1 468 ? -62.845 -11.701 32.483 1.00 37.57 462 ASP C C 1
ATOM 11923 O O . ASP C 1 468 ? -63.747 -11.135 33.113 1.00 30.41 462 ASP C O 1
ATOM 11928 N N . LEU C 1 469 ? -61.877 -12.404 33.069 1.00 32.37 463 LEU C N 1
ATOM 11929 C CA . LEU C 1 469 ? -61.738 -12.462 34.524 1.00 32.63 463 LEU C CA 1
ATOM 11930 C C . LEU C 1 469 ? -60.889 -11.310 35.069 1.00 33.19 463 LEU C C 1
ATOM 11931 O O . LEU C 1 469 ? -60.859 -11.076 36.270 1.00 35.10 463 LEU C O 1
ATOM 11936 N N . GLY C 1 470 ? -60.196 -10.602 34.184 1.00 33.59 464 GLY C N 1
ATOM 11937 C CA . GLY C 1 470 ? -59.352 -9.480 34.589 1.00 33.69 464 GLY C CA 1
ATOM 11938 C C . GLY C 1 470 ? -57.859 -9.757 34.492 1.00 31.62 464 GLY C C 1
ATOM 11939 O O . GLY C 1 470 ? -57.054 -8.993 35.014 1.00 30.74 464 GLY C O 1
ATOM 11940 N N . TYR C 1 471 ? -57.482 -10.839 33.811 1.00 31.86 465 TYR C N 1
ATOM 11941 C CA . TYR C 1 471 ? -56.073 -11.091 33.512 1.00 29.49 465 TYR C CA 1
ATOM 11942 C C . TYR C 1 471 ? -55.644 -10.335 32.261 1.00 30.05 465 TYR C C 1
ATOM 11943 O O . TYR C 1 471 ? -55.802 -10.825 31.146 1.00 33.28 465 TYR C O 1
ATOM 11952 N N . ILE C 1 472 ? -55.096 -9.139 32.455 1.00 28.66 466 ILE C N 1
ATOM 11953 C CA . ILE C 1 472 ? -54.908 -8.192 31.361 1.00 28.95 466 ILE C CA 1
ATOM 11954 C C . ILE C 1 472 ? -53.537 -8.347 30.731 1.00 28.98 466 ILE C C 1
ATOM 11955 O O . ILE C 1 472 ? -53.275 -7.786 29.674 1.00 31.39 466 ILE C O 1
ATOM 11960 N N . TRP C 1 473 ? -52.664 -9.099 31.395 1.00 28.94 467 TRP C N 1
ATOM 11961 C CA . TRP C 1 473 ? -51.336 -9.381 30.876 1.00 30.00 467 TRP C CA 1
ATOM 11962 C C . TRP C 1 473 ? -51.044 -10.867 30.991 1.00 27.69 467 TRP C C 1
ATOM 11963 O O . TRP C 1 473 ? -51.001 -11.415 32.092 1.00 28.79 467 TRP C O 1
ATOM 11974 N N . GLN C 1 474 ? -50.844 -11.512 29.849 1.00 27.09 468 GLN C N 1
ATOM 11975 C CA . GLN C 1 474 ? -50.610 -12.948 29.808 1.00 28.19 468 GLN C CA 1
ATOM 11976 C C . GLN C 1 474 ? -49.469 -13.263 28.848 1.00 27.45 468 GLN C C 1
ATOM 11977 O O . GLN C 1 474 ? -49.325 -12.617 27.811 1.00 28.18 468 GLN C O 1
ATOM 11983 N N . PHE C 1 475 ? -48.664 -14.261 29.195 1.00 26.58 469 PHE C N 1
ATOM 11984 C CA . PHE C 1 475 ? -47.397 -14.478 28.517 1.00 27.15 469 PHE C CA 1
ATOM 11985 C C . PHE C 1 475 ? -46.980 -15.934 28.614 1.00 27.26 469 PHE C C 1
ATOM 11986 O O . PHE C 1 475 ? -47.192 -16.584 29.638 1.00 28.81 469 PHE C O 1
ATOM 11994 N N . ILE C 1 476 ? -46.380 -16.437 27.542 1.00 28.24 470 ILE C N 1
ATOM 11995 C CA . ILE C 1 476 ? -45.680 -17.715 27.587 1.00 29.13 470 ILE C CA 1
ATOM 11996 C C . ILE C 1 476 ? -44.209 -17.493 27.888 1.00 29.30 470 ILE C C 1
ATOM 11997 O O . ILE C 1 476 ? -43.457 -16.980 27.058 1.00 30.78 470 ILE C O 1
ATOM 12002 N N . THR C 1 477 ? -43.798 -17.876 29.084 1.00 28.94 471 THR C N 1
ATOM 12003 C CA . THR C 1 477 ? -42.465 -17.548 29.553 1.00 32.53 471 THR C CA 1
ATOM 12004 C C . THR C 1 477 ? -41.406 -18.021 28.551 1.00 29.04 471 THR C C 1
ATOM 12005 O O . THR C 1 477 ? -40.463 -17.287 28.252 1.00 27.30 471 THR C O 1
ATOM 12009 N N . LEU C 1 478 ? -41.565 -19.238 28.038 1.00 23.64 472 LEU C N 1
ATOM 12010 C CA . LEU C 1 478 ? -40.442 -19.949 27.423 1.00 27.41 472 LEU C CA 1
ATOM 12011 C C . LEU C 1 478 ? -40.584 -20.070 25.910 1.00 25.77 472 LEU C C 1
ATOM 12012 O O . LEU C 1 478 ? -39.925 -20.903 25.293 1.00 29.39 472 LEU C O 1
ATOM 12017 N N . ALA C 1 479 ? -41.428 -19.237 25.308 1.00 25.53 473 ALA C N 1
ATOM 12018 C CA . ALA C 1 479 ? -41.780 -19.417 23.901 1.00 27.44 473 ALA C CA 1
ATOM 12019 C C . ALA C 1 479 ? -40.613 -19.070 22.986 1.00 26.16 473 ALA C C 1
ATOM 12020 O O . ALA C 1 479 ? -40.396 -19.725 21.970 1.00 30.18 473 ALA C O 1
ATOM 12022 N N . GLY C 1 480 ? -39.865 -18.032 23.341 1.00 26.58 474 GLY C N 1
ATOM 12023 C CA . GLY C 1 480 ? -38.657 -17.681 22.605 1.00 24.28 474 GLY C CA 1
ATOM 12024 C C . GLY C 1 480 ? -37.683 -18.838 22.524 1.00 24.81 474 GLY C C 1
ATOM 12025 O O . GLY C 1 480 ? -37.128 -19.117 21.469 1.00 27.87 474 GLY C O 1
ATOM 12026 N N . LEU C 1 481 ? -37.467 -19.507 23.651 1.00 28.79 475 LEU C N 1
ATOM 12027 C CA . LEU C 1 481 ? -36.587 -20.667 23.708 1.00 28.33 475 LEU C CA 1
ATOM 12028 C C . LEU C 1 481 ? -37.067 -21.775 22.785 1.00 29.04 475 LEU C C 1
ATOM 12029 O O . LEU C 1 481 ? -36.270 -22.376 22.069 1.00 31.33 475 LEU C O 1
ATOM 12034 N N . HIS C 1 482 ? -38.369 -22.052 22.805 1.00 30.01 476 HIS C N 1
ATOM 12035 C CA . HIS C 1 482 ? -38.896 -23.243 22.140 1.00 31.49 476 HIS C CA 1
ATOM 12036 C C . HIS C 1 482 ? -38.962 -23.067 20.623 1.00 32.10 476 HIS C C 1
ATOM 12037 O O . HIS C 1 482 ? -38.595 -23.975 19.872 1.00 29.42 476 HIS C O 1
ATOM 12044 N N . THR C 1 483 ? -39.422 -21.904 20.170 1.00 28.53 477 THR C N 1
ATOM 12045 C CA . THR C 1 483 ? -39.454 -21.627 18.738 1.00 30.63 477 THR C CA 1
ATOM 12046 C C . THR C 1 483 ? -38.044 -21.692 18.153 1.00 33.71 477 THR C C 1
ATOM 12047 O O . THR C 1 483 ? -37.841 -22.228 17.065 1.00 35.19 477 THR C O 1
ATOM 12051 N N . ASN C 1 484 ? -37.074 -21.147 18.881 1.00 30.07 478 ASN C N 1
ATOM 12052 C CA . ASN C 1 484 ? -35.679 -21.211 18.462 1.00 31.23 478 ASN C CA 1
ATOM 12053 C C . ASN C 1 484 ? -35.215 -22.663 18.409 1.00 29.22 478 ASN C C 1
ATOM 12054 O O . ASN C 1 484 ? -34.605 -23.084 17.437 1.00 28.14 478 ASN C O 1
ATOM 12059 N N . ALA C 1 485 ? -35.504 -23.423 19.461 1.00 30.16 479 ALA C N 1
ATOM 12060 C CA . ALA C 1 485 ? -35.018 -24.798 19.570 1.00 33.45 479 ALA C CA 1
ATOM 12061 C C . ALA C 1 485 ? -35.579 -25.675 18.451 1.00 33.70 479 ALA C C 1
ATOM 12062 O O . ALA C 1 485 ? -34.857 -26.463 17.839 1.00 32.14 479 ALA C O 1
ATOM 12064 N N . LEU C 1 486 ? -36.871 -25.536 18.195 1.00 34.37 480 LEU C N 1
ATOM 12065 C CA . LEU C 1 486 ? -37.532 -26.316 17.154 1.00 37.02 480 LEU C CA 1
ATOM 12066 C C . LEU C 1 486 ? -36.914 -26.027 15.786 1.00 37.57 480 LEU C C 1
ATOM 12067 O O . LEU C 1 486 ? -36.531 -26.944 15.057 1.00 37.97 480 LEU C O 1
ATOM 12072 N N . ALA C 1 487 ? -36.807 -24.744 15.453 1.00 37.80 481 ALA C N 1
ATOM 12073 C CA . ALA C 1 487 ? -36.363 -24.329 14.132 1.00 33.58 481 ALA C CA 1
ATOM 12074 C C . ALA C 1 487 ? -34.912 -24.729 13.884 1.00 32.37 481 ALA C C 1
ATOM 12075 O O . ALA C 1 487 ? -34.557 -25.141 12.784 1.00 32.01 481 ALA C O 1
ATOM 12077 N N . VAL C 1 488 ? -34.069 -24.596 14.902 1.00 31.67 482 VAL C N 1
ATOM 12078 C CA . VAL C 1 488 ? -32.645 -24.866 14.737 1.00 31.20 482 VAL C CA 1
ATOM 12079 C C . VAL C 1 488 ? -32.346 -26.363 14.797 1.00 29.45 482 VAL C C 1
ATOM 12080 O O . VAL C 1 488 ? -31.429 -26.847 14.133 1.00 26.56 482 VAL C O 1
ATOM 12084 N N . HIS C 1 489 ? -33.130 -27.101 15.577 1.00 30.63 483 HIS C N 1
ATOM 12085 C CA . HIS C 1 489 ? -33.106 -28.562 15.494 1.00 32.21 483 HIS C CA 1
ATOM 12086 C C . HIS C 1 489 ? -33.451 -29.029 14.085 1.00 29.72 483 HIS C C 1
ATOM 12087 O O . HIS C 1 489 ? -32.737 -29.838 13.499 1.00 31.34 483 HIS C O 1
ATOM 12094 N N . ASN C 1 490 ? -34.560 -28.531 13.551 1.00 30.11 484 ASN C N 1
ATOM 12095 C CA . ASN C 1 490 ? -35.071 -29.037 12.283 1.00 33.37 484 ASN C CA 1
ATOM 12096 C C . ASN C 1 490 ? -34.134 -28.689 11.132 1.00 33.28 484 ASN C C 1
ATOM 12097 O O . ASN C 1 490 ? -33.918 -29.507 10.232 1.00 33.74 484 ASN C O 1
ATOM 12102 N N . PHE C 1 491 ? -33.554 -27.491 11.163 1.00 30.81 485 PHE C N 1
ATOM 12103 C CA . PHE C 1 491 ? -32.604 -27.119 10.120 1.00 30.12 485 PHE C CA 1
ATOM 12104 C C . PHE C 1 491 ? -31.271 -27.866 10.234 1.00 30.99 485 PHE C C 1
ATOM 12105 O O . PHE C 1 491 ? -30.667 -28.226 9.229 1.00 31.10 485 PHE C O 1
ATOM 12113 N N . SER C 1 492 ? -30.813 -28.104 11.455 1.00 31.53 486 SER C N 1
ATOM 12114 C CA . SER C 1 492 ? -29.599 -28.882 11.657 1.00 30.97 486 SER C CA 1
ATOM 12115 C C . SER C 1 492 ? -29.753 -30.269 11.036 1.00 29.91 486 SER C C 1
ATOM 12116 O O . SER C 1 492 ? -28.892 -30.723 10.284 1.00 28.45 486 SER C O 1
ATOM 12119 N N . ARG C 1 493 ? -30.867 -30.921 11.355 1.00 33.41 487 ARG C N 1
ATOM 12120 C CA . ARG C 1 493 ? -31.226 -32.221 10.786 1.00 30.98 487 ARG C CA 1
ATOM 12121 C C . ARG C 1 493 ? -31.303 -32.162 9.263 1.00 31.29 487 ARG C C 1
ATOM 12122 O O . ARG C 1 493 ? -30.679 -32.967 8.566 1.00 29.53 487 ARG C O 1
ATOM 12130 N N . ASP C 1 494 ? -32.063 -31.202 8.749 1.00 28.63 488 ASP C N 1
ATOM 12131 C CA . ASP C 1 494 ? -32.326 -31.135 7.321 1.00 31.12 488 ASP C CA 1
ATOM 12132 C C . ASP C 1 494 ? -31.082 -30.683 6.553 1.00 34.87 488 ASP C C 1
ATOM 12133 O O . ASP C 1 494 ? -30.861 -31.104 5.417 1.00 35.86 488 ASP C O 1
ATOM 12138 N N . PHE C 1 495 ? -30.271 -29.829 7.173 1.00 32.68 489 PHE C N 1
ATOM 12139 C CA . PHE C 1 495 ? -29.043 -29.344 6.546 1.00 31.13 489 PHE C CA 1
ATOM 12140 C C . PHE C 1 495 ? -28.003 -30.460 6.447 1.00 33.34 489 PHE C C 1
ATOM 12141 O O . PHE C 1 495 ? -27.326 -30.596 5.434 1.00 32.42 489 PHE C O 1
ATOM 12149 N N . ALA C 1 496 ? -27.880 -31.262 7.495 1.00 31.62 490 ALA C N 1
ATOM 12150 C CA . ALA C 1 496 ? -26.954 -32.391 7.464 1.00 36.02 490 ALA C CA 1
ATOM 12151 C C . ALA C 1 496 ? -27.301 -33.348 6.322 1.00 43.25 490 ALA C C 1
ATOM 12152 O O . ALA C 1 496 ? -26.415 -33.974 5.737 1.00 51.60 490 ALA C O 1
ATOM 12154 N N . LYS C 1 497 ? -28.589 -33.454 6.010 1.00 39.73 491 LYS C N 1
ATOM 12155 C CA . LYS C 1 497 ? -29.069 -34.422 5.031 1.00 43.91 491 LYS C CA 1
ATOM 12156 C C . LYS C 1 497 ? -29.063 -33.840 3.617 1.00 39.54 491 LYS C C 1
ATOM 12157 O O . LYS C 1 497 ? -28.621 -34.490 2.672 1.00 42.52 491 LYS C O 1
ATOM 12163 N N . ASP C 1 498 ? -29.559 -32.615 3.476 1.00 35.06 492 ASP C N 1
ATOM 12164 C CA . ASP C 1 498 ? -29.936 -32.084 2.167 1.00 33.68 492 ASP C CA 1
ATOM 12165 C C . ASP C 1 498 ? -29.162 -30.815 1.786 1.00 34.25 492 ASP C C 1
ATOM 12166 O O . ASP C 1 498 ? -29.428 -30.210 0.744 1.00 36.92 492 ASP C O 1
ATOM 12171 N N . GLY C 1 499 ? -28.217 -30.405 2.628 1.00 33.48 493 GLY C N 1
ATOM 12172 C CA . GLY C 1 499 ? -27.354 -29.267 2.315 1.00 33.35 493 GLY C CA 1
ATOM 12173 C C . GLY C 1 499 ? -28.145 -28.025 1.952 1.00 32.85 493 GLY C C 1
ATOM 12174 O O . GLY C 1 499 ? -29.105 -27.663 2.637 1.00 35.24 493 GLY C O 1
ATOM 12175 N N . MET C 1 500 ? -27.746 -27.372 0.866 1.00 31.24 494 MET C N 1
ATOM 12176 C CA . MET C 1 500 ? -28.258 -26.053 0.539 1.00 31.99 494 MET C CA 1
ATOM 12177 C C . MET C 1 500 ? -29.719 -26.121 0.102 1.00 36.22 494 MET C C 1
ATOM 12178 O O . MET C 1 500 ? -30.429 -25.116 0.129 1.00 34.62 494 MET C O 1
ATOM 12183 N N . LYS C 1 501 ? -30.173 -27.306 -0.300 1.00 36.01 495 LYS C N 1
ATOM 12184 C CA . LYS C 1 501 ? -31.586 -27.494 -0.616 1.00 36.49 495 LYS C CA 1
ATOM 12185 C C . LYS C 1 501 ? -32.444 -27.179 0.601 1.00 33.74 495 LYS C C 1
ATOM 12186 O O . LYS C 1 501 ? -33.486 -26.532 0.491 1.00 32.29 495 LYS C O 1
ATOM 12192 N N . ALA C 1 502 ? -31.999 -27.646 1.761 1.00 33.93 496 ALA C N 1
ATOM 12193 C CA . ALA C 1 502 ? -32.715 -27.411 3.007 1.00 30.09 496 ALA C CA 1
ATOM 12194 C C . ALA C 1 502 ? -32.756 -25.923 3.331 1.00 31.22 496 ALA C C 1
ATOM 12195 O O . ALA C 1 502 ? -33.784 -25.406 3.760 1.00 32.99 496 ALA C O 1
ATOM 12197 N N . TYR C 1 503 ? -31.644 -25.228 3.112 1.00 31.56 497 TYR C N 1
ATOM 12198 C CA . TYR C 1 503 ? -31.606 -23.795 3.357 1.00 30.83 497 TYR C CA 1
ATOM 12199 C C . TYR C 1 503 ? -32.538 -23.064 2.400 1.00 33.20 497 TYR C C 1
ATOM 12200 O O . TYR C 1 503 ? -33.327 -22.216 2.814 1.00 28.26 497 TYR C O 1
ATOM 12209 N N . ALA C 1 504 ? -32.444 -23.404 1.117 1.00 36.13 498 ALA C N 1
ATOM 12210 C CA . ALA C 1 504 ? -33.247 -22.754 0.086 1.00 36.01 498 ALA C CA 1
ATOM 12211 C C . ALA C 1 504 ? -34.734 -22.883 0.381 1.00 36.61 498 ALA C C 1
ATOM 12212 O O . ALA C 1 504 ? -35.467 -21.895 0.330 1.00 38.55 498 ALA C O 1
ATOM 12214 N N . GLN C 1 505 ? -35.176 -24.098 0.694 1.00 35.27 499 GLN C N 1
ATOM 12215 C CA . GLN C 1 505 ? -36.605 -24.383 0.784 1.00 40.09 499 GLN C CA 1
ATOM 12216 C C . GLN C 1 505 ? -37.168 -24.085 2.176 1.00 40.08 499 GLN C C 1
ATOM 12217 O O . GLN C 1 505 ? -38.250 -23.519 2.293 1.00 37.60 499 GLN C O 1
ATOM 12223 N N . ASN C 1 506 ? -36.440 -24.465 3.225 1.00 38.21 500 ASN C N 1
ATOM 12224 C CA . ASN C 1 506 ? -36.992 -24.458 4.585 1.00 36.88 500 ASN C CA 1
ATOM 12225 C C . ASN C 1 506 ? -36.696 -23.163 5.340 1.00 37.98 500 ASN C C 1
ATOM 12226 O O . ASN C 1 506 ? -37.292 -22.903 6.384 1.00 33.87 500 ASN C O 1
ATOM 12231 N N . VAL C 1 507 ? -35.766 -22.365 4.821 1.00 33.73 501 VAL C N 1
ATOM 12232 C CA . VAL C 1 507 ? -35.444 -21.073 5.422 1.00 33.79 501 VAL C CA 1
ATOM 12233 C C . VAL C 1 507 ? -35.780 -19.929 4.466 1.00 35.20 501 VAL C C 1
ATOM 12234 O O . VAL C 1 507 ? -36.650 -19.100 4.748 1.00 30.43 501 VAL C O 1
ATOM 12238 N N . GLN C 1 508 ? -35.082 -19.889 3.335 1.00 35.40 502 GLN C N 1
ATOM 12239 C CA . GLN C 1 508 ? -35.078 -18.710 2.493 1.00 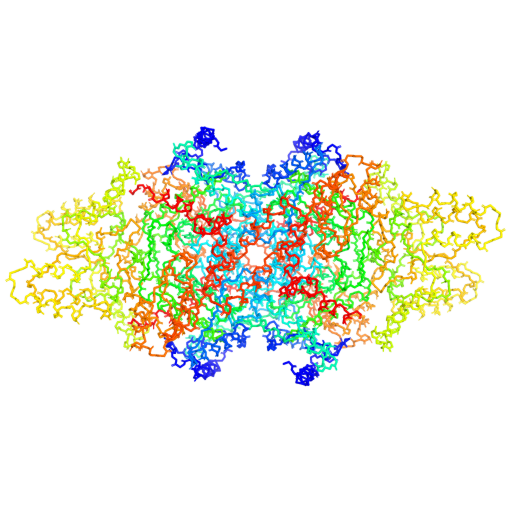36.46 502 GLN C CA 1
ATOM 12240 C C . GLN C 1 508 ? -36.438 -18.507 1.828 1.00 37.56 502 GLN C C 1
ATOM 12241 O O . GLN C 1 508 ? -37.033 -17.434 1.938 1.00 34.62 502 GLN C O 1
ATOM 12247 N N . GLN C 1 509 ? -36.930 -19.540 1.148 1.00 36.04 503 GLN C N 1
ATOM 12248 C CA . GLN C 1 509 ? -38.222 -19.463 0.472 1.00 37.73 503 GLN C CA 1
ATOM 12249 C C . GLN C 1 509 ? -39.317 -19.091 1.462 1.00 37.83 503 GLN C C 1
ATOM 12250 O O . GLN C 1 509 ? -40.207 -18.301 1.151 1.00 38.53 503 GLN C O 1
ATOM 12256 N N . ARG C 1 510 ? -39.255 -19.665 2.657 1.00 39.39 504 ARG C N 1
ATOM 12257 C CA . ARG C 1 510 ? -40.260 -19.390 3.677 1.00 40.40 504 ARG C CA 1
ATOM 12258 C C . ARG C 1 510 ? -40.176 -17.948 4.154 1.00 34.99 504 ARG C C 1
ATOM 12259 O O . ARG C 1 510 ? -41.199 -17.302 4.375 1.00 35.63 504 ARG C O 1
ATOM 12267 N N . GLU C 1 511 ? -38.954 -17.443 4.305 1.00 37.05 505 GLU C N 1
ATOM 12268 C CA . GLU C 1 511 ? -38.740 -16.039 4.641 1.00 35.42 505 GLU C CA 1
ATOM 12269 C C . GLU C 1 511 ? -39.346 -15.124 3.582 1.00 39.24 505 GLU C C 1
ATOM 12270 O O . GLU C 1 511 ? -39.987 -14.117 3.911 1.00 35.25 505 GLU C O 1
ATOM 12276 N N . MET C 1 512 ? -39.138 -15.476 2.315 1.00 38.88 506 MET C N 1
ATOM 12277 C CA . MET C 1 512 ? -39.722 -14.726 1.206 1.00 40.92 506 MET C CA 1
ATOM 12278 C C . MET C 1 512 ? -41.251 -14.743 1.292 1.00 40.21 506 MET C C 1
ATOM 12279 O O . MET C 1 512 ? -41.894 -13.703 1.204 1.00 36.26 506 MET C O 1
ATOM 12284 N N . ASP C 1 513 ? -41.826 -15.928 1.470 1.00 41.72 507 ASP C N 1
ATOM 12285 C CA . ASP C 1 513 ? -43.284 -16.086 1.465 1.00 40.71 507 ASP C CA 1
ATOM 12286 C C . ASP C 1 513 ? -43.941 -15.347 2.629 1.00 42.33 507 ASP C C 1
ATOM 12287 O O . ASP C 1 513 ? -45.020 -14.766 2.483 1.00 44.03 507 ASP C O 1
ATOM 12292 N N . ASP C 1 514 ? -43.293 -15.371 3.787 1.00 41.10 508 ASP C N 1
ATOM 12293 C CA . ASP C 1 514 ? -43.898 -14.847 5.006 1.00 39.48 508 ASP C CA 1
ATOM 12294 C C . ASP C 1 514 ? -43.571 -13.359 5.206 1.00 37.65 508 ASP C C 1
ATOM 12295 O O . ASP C 1 514 ? -44.094 -12.722 6.112 1.00 40.29 508 ASP C O 1
ATOM 12300 N N . GLY C 1 515 ? -42.706 -12.810 4.359 1.00 39.99 509 GLY C N 1
ATOM 12301 C CA . GLY C 1 515 ? -42.412 -11.375 4.378 1.00 35.30 509 GLY C CA 1
ATOM 12302 C C . GLY C 1 515 ? -41.517 -10.973 5.537 1.00 35.32 509 GLY C C 1
ATOM 12303 O O . GLY C 1 515 ? -41.668 -9.894 6.102 1.00 35.12 509 GLY C O 1
ATOM 12304 N N . VAL C 1 516 ? -40.582 -11.850 5.895 1.00 39.39 510 VAL C N 1
ATOM 12305 C CA . VAL C 1 516 ? -39.665 -11.599 7.000 1.00 32.61 510 VAL C CA 1
ATOM 12306 C C . VAL C 1 516 ? -38.564 -10.630 6.575 1.00 33.68 510 VAL C C 1
ATOM 12307 O O . VAL C 1 516 ? -37.761 -10.944 5.700 1.00 31.78 510 VAL C O 1
ATOM 12311 N N . ASP C 1 517 ? -38.521 -9.458 7.203 1.00 33.35 511 ASP C N 1
ATOM 12312 C CA . ASP C 1 517 ? -37.607 -8.398 6.768 1.00 34.83 511 ASP C CA 1
ATOM 12313 C C . ASP C 1 517 ? -36.139 -8.795 6.910 1.00 33.22 511 ASP C C 1
ATOM 12314 O O . ASP C 1 517 ? -35.285 -8.309 6.173 1.00 35.14 511 ASP C O 1
ATOM 12319 N N . VAL C 1 518 ? -35.848 -9.689 7.848 1.00 30.37 512 VAL C N 1
ATOM 12320 C CA . VAL C 1 518 ? -34.476 -10.123 8.073 1.00 33.47 512 VAL C CA 1
ATOM 12321 C C . VAL C 1 518 ? -33.882 -10.786 6.828 1.00 33.19 512 VAL C C 1
ATOM 12322 O O . VAL C 1 518 ? -32.665 -10.832 6.656 1.00 33.55 512 VAL C O 1
ATOM 12326 N N . LEU C 1 519 ? -34.745 -11.289 5.955 1.00 38.84 513 LEU C N 1
ATOM 12327 C CA . LEU C 1 519 ? -34.300 -11.849 4.683 1.00 39.25 513 LEU C CA 1
ATOM 12328 C C . LEU C 1 519 ? -33.291 -10.922 4.001 1.00 39.19 513 LEU C C 1
ATOM 12329 O O . LEU C 1 519 ? -32.262 -11.373 3.492 1.00 33.06 513 LEU C O 1
ATOM 12334 N N . LYS C 1 520 ? -33.601 -9.629 3.985 1.00 36.55 514 LYS C N 1
ATOM 12335 C CA . LYS C 1 520 ? -32.676 -8.620 3.486 1.00 40.74 514 LYS C CA 1
ATOM 12336 C C . LYS C 1 520 ? -31.746 -8.177 4.607 1.00 35.19 514 LYS C C 1
ATOM 12337 O O . LYS C 1 520 ? -31.940 -7.114 5.202 1.00 31.56 514 LYS C O 1
ATOM 12343 N N . HIS C 1 521 ? -30.753 -9.003 4.913 1.00 30.17 515 HIS C N 1
ATOM 12344 C CA . HIS C 1 521 ? -30.133 -8.952 6.230 1.00 34.35 515 HIS C CA 1
ATOM 12345 C C . HIS C 1 521 ? -29.258 -7.712 6.408 1.00 33.45 515 HIS C C 1
ATOM 12346 O O . HIS C 1 521 ? -29.138 -7.192 7.514 1.00 31.69 515 HIS C O 1
ATOM 12353 N N . GLN C 1 522 ? -28.657 -7.234 5.323 1.00 30.60 516 GLN C N 1
ATOM 12354 C CA . GLN C 1 522 ? -27.847 -6.023 5.390 1.00 34.19 516 GLN C CA 1
ATOM 12355 C C . GLN C 1 522 ? -28.717 -4.833 5.787 1.00 35.27 516 GLN C C 1
ATOM 12356 O O . GLN C 1 522 ? -28.406 -4.112 6.733 1.00 34.62 516 GLN C O 1
ATOM 12362 N N . LYS C 1 523 ? -29.814 -4.638 5.063 1.00 34.08 517 LYS C N 1
ATOM 12363 C CA . LYS C 1 523 ? -30.719 -3.522 5.325 1.00 35.39 517 LYS C CA 1
ATOM 12364 C C . LYS C 1 523 ? -31.316 -3.636 6.720 1.00 34.06 517 LYS C C 1
ATOM 12365 O O . LYS C 1 523 ? -31.384 -2.655 7.459 1.00 36.23 517 LYS C O 1
ATOM 12371 N N . TRP C 1 524 ? -31.743 -4.838 7.086 1.00 31.20 518 TRP C N 1
ATOM 12372 C CA . TRP C 1 524 ? -32.371 -5.046 8.378 1.00 30.79 518 TRP C CA 1
ATOM 12373 C C . TRP C 1 524 ? -31.396 -4.717 9.515 1.00 31.59 518 TRP C C 1
ATOM 12374 O O . TRP C 1 524 ? -31.785 -4.161 10.541 1.00 27.81 518 TRP C O 1
ATOM 12385 N N . SER C 1 525 ? -30.129 -5.062 9.319 1.00 31.43 519 SER C N 1
ATOM 12386 C CA . SER C 1 525 ? -29.112 -4.876 10.344 1.00 31.20 519 SER C CA 1
ATOM 12387 C C . SER C 1 525 ? -28.748 -3.407 10.528 1.00 30.73 519 SER C C 1
ATOM 12388 O O . SER C 1 525 ? -28.118 -3.041 11.515 1.00 26.79 519 SER C O 1
ATOM 12391 N N . GLY C 1 526 ? -29.130 -2.574 9.565 1.00 30.55 520 GLY C N 1
ATOM 12392 C CA . GLY C 1 526 ? -28.935 -1.134 9.680 1.00 29.44 520 GLY C CA 1
ATOM 12393 C C . GLY C 1 526 ? -27.764 -0.621 8.868 1.00 31.90 520 GLY C C 1
ATOM 12394 O O . GLY C 1 526 ? -27.186 0.428 9.178 1.00 30.99 520 GLY C O 1
ATOM 12395 N N . ALA C 1 527 ? -27.407 -1.361 7.823 1.00 30.63 521 ALA C N 1
ATOM 12396 C CA . ALA C 1 527 ? -26.284 -0.982 6.977 1.00 33.22 521 ALA C CA 1
ATOM 12397 C C . ALA C 1 527 ? -26.487 0.387 6.332 1.00 30.59 521 ALA C C 1
ATOM 12398 O O . ALA C 1 527 ? -25.553 1.181 6.245 1.00 33.41 521 ALA C O 1
ATOM 12400 N N . GLU C 1 528 ? -27.704 0.667 5.880 1.00 35.33 522 GLU C N 1
ATOM 12401 C CA . GLU C 1 528 ? -27.995 1.959 5.260 1.00 38.81 522 GLU C CA 1
ATOM 12402 C C . GLU C 1 528 ? -27.936 3.094 6.280 1.00 32.07 522 GLU C C 1
ATOM 12403 O O . GLU C 1 528 ? -27.485 4.191 5.967 1.00 32.81 522 GLU C O 1
ATOM 12409 N N . TYR C 1 529 ? -28.398 2.826 7.496 1.00 32.07 523 TYR C N 1
ATOM 12410 C CA . TYR C 1 529 ? -28.363 3.820 8.567 1.00 32.83 523 TYR C CA 1
ATOM 12411 C C . TYR C 1 529 ? -26.926 4.259 8.856 1.00 35.19 523 TYR C C 1
ATOM 12412 O O . TYR C 1 529 ? -26.627 5.454 8.896 1.00 31.94 523 TYR C O 1
ATOM 12421 N N . ILE C 1 530 ? -26.037 3.287 9.041 1.00 32.81 524 ILE C N 1
ATOM 12422 C CA . ILE C 1 530 ? -24.660 3.578 9.401 1.00 31.05 524 ILE C CA 1
ATOM 12423 C C . ILE C 1 530 ? -23.898 4.148 8.203 1.00 34.29 524 ILE C C 1
ATOM 12424 O O . ILE C 1 530 ? -23.073 5.055 8.357 1.00 33.92 524 ILE C O 1
ATOM 12429 N N . ASP C 1 531 ? -24.178 3.628 7.012 1.00 29.71 525 ASP C N 1
ATOM 12430 C CA . ASP C 1 531 ? -23.643 4.221 5.796 1.00 33.31 525 ASP C CA 1
ATOM 12431 C C . ASP C 1 531 ? -23.978 5.706 5.737 1.00 35.03 525 ASP C C 1
ATOM 12432 O O . ASP C 1 531 ? -23.145 6.519 5.343 1.00 39.33 525 ASP C O 1
ATOM 12437 N N . GLY C 1 532 ? -25.196 6.056 6.134 1.00 33.51 526 GLY C N 1
ATOM 12438 C CA . GLY C 1 532 ? -25.609 7.452 6.195 1.00 34.31 526 GLY C CA 1
ATOM 12439 C C . GLY C 1 532 ? -24.825 8.295 7.189 1.00 36.32 526 GLY C C 1
ATOM 12440 O O . GLY C 1 532 ? -24.592 9.479 6.953 1.00 39.04 526 GLY C O 1
ATOM 12441 N N . LEU C 1 533 ? -24.419 7.702 8.305 1.00 34.83 527 LEU C N 1
ATOM 12442 C CA . LEU C 1 533 ? -23.592 8.417 9.273 1.00 34.00 527 LEU C CA 1
ATOM 12443 C C . LEU C 1 533 ? -22.213 8.694 8.682 1.00 36.53 527 LEU C C 1
ATOM 12444 O O . LEU C 1 533 ? -21.675 9.797 8.814 1.00 32.68 527 LEU C O 1
ATOM 12449 N N . LEU C 1 534 ? -21.650 7.684 8.023 1.00 39.79 528 LEU C N 1
ATOM 12450 C CA . LEU C 1 534 ? -20.406 7.838 7.278 1.00 39.72 528 LEU C CA 1
ATOM 12451 C C . LEU C 1 534 ? -20.466 8.997 6.275 1.00 40.11 528 LEU C C 1
ATOM 12452 O O . LEU C 1 534 ? -19.563 9.829 6.234 1.00 37.09 528 LEU C O 1
ATOM 12457 N N . LYS C 1 535 ? -21.521 9.045 5.467 1.00 41.40 529 LYS C N 1
ATOM 12458 C CA . LYS C 1 535 ? -21.642 10.069 4.428 1.00 45.56 529 LYS C CA 1
ATOM 12459 C C . LYS C 1 535 ? -21.666 11.445 5.068 1.00 39.64 529 LYS C C 1
ATOM 12460 O O . LYS C 1 535 ? -21.032 12.385 4.590 1.00 42.69 529 LYS C O 1
ATOM 12466 N N . LEU C 1 536 ? -22.423 11.561 6.147 1.00 38.13 530 LEU C N 1
ATOM 12467 C CA . LEU C 1 536 ? -22.618 12.846 6.784 1.00 39.57 530 LEU C CA 1
ATOM 12468 C C . LEU C 1 536 ? -21.288 13.386 7.297 1.00 38.98 530 LEU C C 1
ATOM 12469 O O . LEU C 1 536 ? -21.073 14.590 7.308 1.00 39.21 530 LEU C O 1
ATOM 12474 N N . ALA C 1 537 ? -20.398 12.490 7.712 1.00 39.95 531 ALA C N 1
ATOM 12475 C CA . ALA C 1 537 ? -19.143 12.891 8.334 1.00 41.62 531 ALA C CA 1
ATOM 12476 C C . ALA C 1 537 ? -18.084 13.241 7.286 1.00 51.84 531 ALA C C 1
ATOM 12477 O O . ALA C 1 537 ? -17.144 13.985 7.572 1.00 51.99 531 ALA C O 1
ATOM 12479 N N . GLN C 1 538 ? -18.244 12.707 6.076 1.00 53.37 532 GLN C N 1
ATOM 12480 C CA . GLN C 1 538 ? -17.175 12.705 5.075 1.00 57.57 532 GLN C CA 1
ATOM 12481 C C . GLN C 1 538 ? -17.547 13.558 3.860 1.00 57.63 532 GLN C C 1
ATOM 12482 O O . GLN C 1 538 ? -18.543 14.285 3.876 1.00 55.69 532 GLN C O 1
ATOM 12488 N N . ASN D 1 16 ? 19.178 -16.603 41.186 1.00 59.37 10 ASN D N 1
ATOM 12489 C CA . ASN D 1 16 ? 19.591 -15.671 40.096 1.00 60.24 10 ASN D CA 1
ATOM 12490 C C . ASN D 1 16 ? 20.857 -16.169 39.401 1.00 56.91 10 ASN D C 1
ATOM 12491 O O . ASN D 1 16 ? 21.748 -15.380 39.075 1.00 57.33 10 ASN D O 1
ATOM 12496 N N . ASP D 1 17 ? 20.935 -17.475 39.166 1.00 48.54 11 ASP D N 1
ATOM 12497 C CA . ASP D 1 17 ? 22.117 -18.051 38.534 1.00 51.95 11 ASP D CA 1
ATOM 12498 C C . ASP D 1 17 ? 21.979 -18.018 37.007 1.00 49.22 11 ASP D C 1
ATOM 12499 O O . ASP D 1 17 ? 20.999 -18.517 36.444 1.00 41.83 11 ASP D O 1
ATOM 12504 N N . PHE D 1 18 ? 22.971 -17.427 36.352 1.00 37.84 12 PHE D N 1
ATOM 12505 C CA . PHE D 1 18 ? 22.933 -17.197 34.916 1.00 34.99 12 PHE D CA 1
ATOM 12506 C C . PHE D 1 18 ? 22.901 -18.519 34.149 1.00 35.72 12 PHE D C 1
ATOM 12507 O O . PHE D 1 18 ? 22.054 -18.717 33.283 1.00 33.42 12 PHE D O 1
ATOM 12515 N N . ALA D 1 19 ? 23.813 -19.427 34.476 1.00 34.63 13 ALA D N 1
ATOM 12516 C CA . ALA D 1 19 ? 23.956 -20.666 33.715 1.00 38.14 13 ALA D CA 1
ATOM 12517 C C . ALA D 1 19 ? 22.702 -21.532 33.822 1.00 37.18 13 ALA D C 1
ATOM 12518 O O . ALA D 1 19 ? 22.315 -22.203 32.862 1.00 34.95 13 ALA D O 1
ATOM 12520 N N . ALA D 1 20 ? 22.080 -21.522 34.998 1.00 35.09 14 ALA D N 1
ATOM 12521 C CA . ALA D 1 20 ? 20.853 -22.284 35.231 1.00 35.51 14 ALA D CA 1
ATOM 12522 C C . ALA D 1 20 ? 19.698 -21.740 34.390 1.00 36.94 14 ALA D C 1
ATOM 12523 O O . ALA D 1 20 ? 18.839 -22.499 33.934 1.00 35.86 14 ALA D O 1
ATOM 12525 N N . LEU D 1 21 ? 19.685 -20.426 34.185 1.00 35.68 15 LEU D N 1
ATOM 12526 C CA . LEU D 1 21 ? 18.656 -19.797 33.367 1.00 35.06 15 LEU D CA 1
ATOM 12527 C C . LEU D 1 21 ? 18.837 -20.200 31.908 1.00 31.49 15 LEU D C 1
ATOM 12528 O O . LEU D 1 21 ? 17.885 -20.609 31.248 1.00 34.06 15 LEU D O 1
ATOM 12533 N N . GLN D 1 22 ? 20.063 -20.086 31.406 1.00 34.17 16 GLN D N 1
ATOM 12534 C CA . GLN D 1 22 ? 20.363 -20.492 30.031 1.00 35.54 16 GLN D CA 1
ATOM 12535 C C . GLN D 1 22 ? 19.984 -21.950 29.791 1.00 32.55 16 GLN D C 1
ATOM 12536 O O . GLN D 1 22 ? 19.446 -22.297 28.740 1.00 33.46 16 GLN D O 1
ATOM 12542 N N . ALA D 1 23 ? 20.267 -22.802 30.769 1.00 36.31 17 ALA D N 1
ATOM 12543 C CA . ALA D 1 23 ? 19.984 -24.235 30.639 1.00 36.52 17 ALA D CA 1
ATOM 12544 C C . ALA D 1 23 ? 18.477 -24.502 30.656 1.00 33.43 17 ALA D C 1
ATOM 12545 O O . ALA D 1 23 ? 17.982 -25.349 29.911 1.00 33.58 17 ALA D O 1
ATOM 12547 N N . LYS D 1 24 ? 17.758 -23.772 31.506 1.00 33.38 18 LYS D N 1
ATOM 12548 C CA . LYS D 1 24 ? 16.299 -23.866 31.571 1.00 35.99 18 LYS D CA 1
ATOM 12549 C C . LYS D 1 24 ? 15.654 -23.470 30.245 1.00 33.76 18 LYS D C 1
ATOM 12550 O O . LYS D 1 24 ? 14.745 -24.143 29.759 1.00 29.42 18 LYS D O 1
ATOM 12556 N N . LEU D 1 25 ? 16.139 -22.387 29.653 1.00 30.95 19 LEU D N 1
ATOM 12557 C CA . LEU D 1 25 ? 15.580 -21.894 28.402 1.00 30.35 19 LEU D CA 1
ATOM 12558 C C . LEU D 1 25 ? 15.908 -22.816 27.231 1.00 33.87 19 LEU D C 1
ATOM 12559 O O . LEU D 1 25 ? 15.087 -22.995 26.332 1.00 37.73 19 LEU D O 1
ATOM 12564 N N . ASP D 1 26 ? 17.104 -23.407 27.245 1.00 36.03 20 ASP D N 1
ATOM 12565 C CA . ASP D 1 26 ? 17.505 -24.359 26.205 1.00 35.75 20 ASP D CA 1
ATOM 12566 C C . ASP D 1 26 ? 16.634 -25.610 26.245 1.00 34.17 20 ASP D C 1
ATOM 12567 O O . ASP D 1 26 ? 16.252 -26.149 25.202 1.00 34.64 20 ASP D O 1
ATOM 12572 N N . ALA D 1 27 ? 16.313 -26.057 27.454 1.00 32.13 21 ALA D N 1
ATOM 12573 C CA . ALA D 1 27 ? 15.450 -27.217 27.645 1.00 32.29 21 ALA D CA 1
ATOM 12574 C C . ALA D 1 27 ? 14.012 -26.914 27.237 1.00 35.57 21 ALA D C 1
ATOM 12575 O O . ALA D 1 27 ? 13.365 -27.726 26.575 1.00 34.24 21 ALA D O 1
ATOM 12577 N N . ASP D 1 28 ? 13.514 -25.744 27.633 1.00 37.66 22 ASP D N 1
ATOM 12578 C CA . ASP D 1 28 ? 12.204 -25.285 27.182 1.00 36.59 22 ASP D CA 1
ATOM 12579 C C . ASP D 1 28 ? 12.155 -25.227 25.658 1.00 31.63 22 ASP D C 1
ATOM 12580 O O . ASP D 1 28 ? 11.204 -25.701 25.046 1.00 28.28 22 ASP D O 1
ATOM 12585 N N . ALA D 1 29 ? 13.197 -24.661 25.053 1.00 32.20 23 ALA D N 1
ATOM 12586 C CA . ALA D 1 29 ? 13.305 -24.602 23.595 1.00 33.23 23 ALA D CA 1
ATOM 12587 C C . ALA D 1 29 ? 13.193 -25.987 22.963 1.00 32.13 23 ALA D C 1
ATOM 12588 O O . ALA D 1 29 ? 12.553 -26.156 21.927 1.00 31.25 23 ALA D O 1
ATOM 12590 N N . ALA D 1 30 ? 13.823 -26.977 23.583 1.00 31.40 24 ALA D N 1
ATOM 12591 C CA . ALA D 1 30 ? 13.888 -28.302 22.990 1.00 34.85 24 ALA D CA 1
ATOM 12592 C C . ALA D 1 30 ? 12.533 -28.993 23.100 1.00 32.75 24 ALA D C 1
ATOM 12593 O O . ALA D 1 30 ? 12.146 -29.742 22.205 1.00 36.98 24 ALA D O 1
ATOM 12595 N N . GLU D 1 31 ? 11.816 -28.740 24.192 1.00 35.00 25 GLU D N 1
ATOM 12596 C CA . GLU D 1 31 ? 10.433 -29.205 24.326 1.00 38.75 25 GLU D CA 1
ATOM 12597 C C . GLU D 1 31 ? 9.565 -28.610 23.230 1.00 38.19 25 GLU D C 1
ATOM 12598 O O . GLU D 1 31 ? 8.710 -29.288 22.657 1.00 37.47 25 GLU D O 1
ATOM 12604 N N . ILE D 1 32 ? 9.792 -27.338 22.933 1.00 35.09 26 ILE D N 1
ATOM 12605 C CA . ILE D 1 32 ? 9.002 -26.658 21.916 1.00 37.47 26 ILE D CA 1
ATOM 12606 C C . ILE D 1 32 ? 9.325 -27.180 20.518 1.00 38.19 26 ILE D C 1
ATOM 12607 O O . ILE D 1 32 ? 8.422 -27.434 19.719 1.00 42.59 26 ILE D O 1
ATOM 12612 N N . GLU D 1 33 ? 10.612 -27.352 20.232 1.00 39.66 27 GLU D N 1
ATOM 12613 C CA . GLU D 1 33 ? 11.051 -27.950 18.969 1.00 40.60 27 GLU D CA 1
ATOM 12614 C C . GLU D 1 33 ? 10.408 -29.320 18.757 1.00 36.00 27 GLU D C 1
ATOM 12615 O O . GLU D 1 33 ? 9.969 -29.654 17.658 1.00 36.02 27 GLU D O 1
ATOM 12621 N N . LYS D 1 34 ? 10.343 -30.105 19.820 1.00 34.05 28 LYS D N 1
ATOM 12622 C CA . LYS D 1 34 ? 9.781 -31.443 19.747 1.00 39.50 28 LYS D CA 1
ATOM 12623 C C . LYS D 1 34 ? 8.276 -31.401 19.448 1.00 36.19 28 LYS D C 1
ATOM 12624 O O . LYS D 1 34 ? 7.789 -32.126 18.586 1.00 36.00 28 LYS D O 1
ATOM 12630 N N . TRP D 1 35 ? 7.549 -30.543 20.157 1.00 34.08 29 TRP D N 1
ATOM 12631 C CA . TRP D 1 35 ? 6.168 -30.214 19.803 1.00 30.20 29 TRP D CA 1
ATOM 12632 C C . TRP D 1 35 ? 6.029 -29.899 18.311 1.00 31.90 29 TRP D C 1
ATOM 12633 O O . TRP D 1 35 ? 5.152 -30.443 17.636 1.00 28.42 29 TRP D O 1
ATOM 12644 N N . TRP D 1 36 ? 6.895 -29.023 17.804 1.00 28.72 30 TRP D N 1
ATOM 12645 C CA . TRP D 1 36 ? 6.791 -28.530 16.428 1.00 28.33 30 TRP D CA 1
ATOM 12646 C C . TRP D 1 36 ? 7.137 -29.594 15.381 1.00 34.85 30 TRP D C 1
ATOM 12647 O O . TRP D 1 36 ? 6.894 -29.397 14.185 1.00 33.39 30 TRP D O 1
ATOM 12658 N N . SER D 1 37 ? 7.712 -30.710 15.819 1.00 36.65 31 SER D N 1
ATOM 12659 C CA . SER D 1 37 ? 8.065 -31.782 14.892 1.00 40.66 31 SER D CA 1
ATOM 12660 C C . SER D 1 37 ? 6.885 -32.734 14.689 1.00 38.30 31 SER D C 1
ATOM 12661 O O . SER D 1 37 ? 6.910 -33.580 13.801 1.00 41.59 31 SER D O 1
ATOM 12664 N N . ASP D 1 38 ? 5.849 -32.584 15.507 1.00 34.39 32 ASP D N 1
ATOM 12665 C CA . ASP D 1 38 ? 4.598 -33.309 15.292 1.00 38.96 32 ASP D CA 1
ATOM 12666 C C . ASP D 1 38 ? 4.044 -33.059 13.883 1.00 39.06 32 ASP D C 1
ATOM 12667 O O . ASP D 1 38 ? 4.266 -32.003 13.283 1.00 32.70 32 ASP D O 1
ATOM 12672 N N . SER D 1 39 ? 3.329 -34.048 13.359 1.00 36.83 33 SER D N 1
ATOM 12673 C CA . SER D 1 39 ? 2.903 -34.036 11.969 1.00 33.01 33 SER D CA 1
ATOM 12674 C C . SER D 1 39 ? 1.798 -33.004 11.745 1.00 31.78 33 SER D C 1
ATOM 12675 O O . SER D 1 39 ? 1.562 -32.574 10.621 1.00 31.46 33 SER D O 1
ATOM 12678 N N . ARG D 1 40 ? 1.130 -32.604 12.818 1.00 31.00 34 ARG D N 1
ATOM 12679 C CA . ARG D 1 40 ? 0.159 -31.528 12.740 1.00 30.92 34 ARG D CA 1
ATOM 12680 C C . ARG D 1 40 ? 0.772 -30.275 12.118 1.00 30.57 34 ARG D C 1
ATOM 12681 O O . ARG D 1 40 ? 0.064 -29.459 11.523 1.00 27.30 34 ARG D O 1
ATOM 12689 N N . TRP D 1 41 ? 2.091 -30.141 12.234 1.00 29.55 35 TRP D N 1
ATOM 12690 C CA . TRP D 1 41 ? 2.780 -28.910 11.848 1.00 29.82 35 TRP D CA 1
ATOM 12691 C C . TRP D 1 41 ? 3.504 -29.024 10.499 1.00 33.41 35 TRP D C 1
ATOM 12692 O O . TRP D 1 41 ? 4.314 -28.165 10.154 1.00 31.95 35 TRP D O 1
ATOM 12703 N N . SER D 1 42 ? 3.203 -30.072 9.735 1.00 34.13 36 SER D N 1
ATOM 12704 C CA . SER D 1 42 ? 4.039 -30.451 8.595 1.00 36.83 36 SER D CA 1
ATOM 12705 C C . SER D 1 42 ? 4.021 -29.401 7.484 1.00 37.10 36 SER D C 1
ATOM 12706 O O . SER D 1 42 ? 4.959 -29.317 6.697 1.00 36.71 36 SER D O 1
ATOM 12709 N N . LYS D 1 43 ? 2.954 -28.610 7.413 1.00 39.29 37 LYS D N 1
ATOM 12710 C CA . LYS D 1 43 ? 2.850 -27.572 6.382 1.00 40.54 37 LYS D CA 1
ATOM 12711 C C . LYS D 1 43 ? 3.031 -26.174 6.955 1.00 39.17 37 LYS D C 1
ATOM 12712 O O . LYS D 1 43 ? 2.834 -25.188 6.252 1.00 35.38 37 LYS D O 1
ATOM 12718 N N . THR D 1 44 ? 3.401 -26.088 8.227 1.00 36.96 38 THR D N 1
ATOM 12719 C CA . THR D 1 44 ? 3.383 -24.806 8.926 1.00 33.60 38 THR D CA 1
ATOM 12720 C C . THR D 1 44 ? 4.761 -24.163 8.933 1.00 31.07 38 THR D C 1
ATOM 12721 O O . THR D 1 44 ? 5.708 -24.695 9.502 1.00 33.15 38 THR D O 1
ATOM 12725 N N . LYS D 1 45 ? 4.863 -23.006 8.301 1.00 31.43 39 LYS D N 1
ATOM 12726 C CA . LYS D 1 45 ? 6.101 -22.250 8.287 1.00 33.16 39 LYS D CA 1
ATOM 12727 C C . LYS D 1 45 ? 6.161 -21.322 9.493 1.00 36.92 39 LYS D C 1
ATOM 12728 O O . LYS D 1 45 ? 5.219 -20.576 9.756 1.00 35.36 39 LYS D O 1
ATOM 12734 N N . ARG D 1 46 ? 7.274 -21.363 10.218 1.00 34.99 40 ARG D N 1
ATOM 12735 C CA . ARG D 1 46 ? 7.460 -20.485 11.367 1.00 36.20 40 ARG D CA 1
ATOM 12736 C C . ARG D 1 46 ? 8.656 -19.563 11.154 1.00 39.07 40 ARG D C 1
ATOM 12737 O O . ARG D 1 46 ? 9.736 -20.015 10.779 1.00 43.34 40 ARG D O 1
ATOM 12745 N N . ASN D 1 47 ? 8.455 -18.271 11.399 1.00 40.11 41 ASN D N 1
ATOM 12746 C CA . ASN D 1 47 ? 9.462 -17.258 11.090 1.00 45.61 41 ASN D CA 1
ATOM 12747 C C . ASN D 1 47 ? 10.303 -16.901 12.318 1.00 45.77 41 ASN D C 1
ATOM 12748 O O . ASN D 1 47 ? 10.881 -15.819 12.390 1.00 48.16 41 ASN D O 1
ATOM 12753 N N . TYR D 1 48 ? 10.365 -17.808 13.284 1.00 40.80 42 TYR D N 1
ATOM 12754 C CA . TYR D 1 48 ? 11.146 -17.581 14.489 1.00 35.47 42 TYR D CA 1
ATOM 12755 C C . TYR D 1 48 ? 11.610 -18.926 15.018 1.00 37.61 42 TYR D C 1
ATOM 12756 O O . TYR D 1 48 ? 11.192 -19.969 14.517 1.00 34.96 42 TYR D O 1
ATOM 12765 N N . SER D 1 49 ? 12.472 -18.899 16.030 1.00 35.45 43 SER D N 1
ATOM 12766 C CA . SER D 1 49 ? 13.028 -20.122 16.597 1.00 35.12 43 SER D CA 1
ATOM 12767 C C . SER D 1 49 ? 12.238 -20.569 17.823 1.00 35.97 43 SER D C 1
ATOM 12768 O O . SER D 1 49 ? 11.440 -19.809 18.375 1.00 33.30 43 SER D O 1
ATOM 12771 N N . ALA D 1 50 ? 12.478 -21.804 18.250 1.00 33.38 44 ALA D N 1
ATOM 12772 C CA . ALA D 1 50 ? 11.878 -22.322 19.473 1.00 34.47 44 ALA D CA 1
ATOM 12773 C C . ALA D 1 50 ? 12.285 -21.494 20.689 1.00 32.80 44 ALA D C 1
ATOM 12774 O O . ALA D 1 50 ? 11.476 -21.265 21.592 1.00 34.09 44 ALA D O 1
ATOM 12776 N N . ARG D 1 51 ? 13.537 -21.048 20.712 1.00 34.76 45 ARG D N 1
ATOM 12777 C CA . ARG D 1 51 ? 14.051 -20.317 21.859 1.00 35.68 45 ARG D CA 1
ATOM 12778 C C . ARG D 1 51 ? 13.467 -18.915 21.903 1.00 31.59 45 ARG D C 1
ATOM 12779 O O . ARG D 1 51 ? 13.281 -18.351 22.975 1.00 35.16 45 ARG D O 1
ATOM 12787 N N . ASP D 1 52 ? 13.172 -18.357 20.736 1.00 31.62 46 ASP D N 1
ATOM 12788 C CA . ASP D 1 52 ? 12.491 -17.069 20.665 1.00 30.00 46 ASP D CA 1
ATOM 12789 C C . ASP D 1 52 ? 11.171 -17.142 21.431 1.00 28.67 46 ASP D C 1
ATOM 12790 O O . ASP D 1 52 ? 10.776 -16.189 22.099 1.00 26.40 46 ASP D O 1
ATOM 12795 N N . ILE D 1 53 ? 10.500 -18.286 21.336 1.00 25.51 47 ILE D N 1
ATOM 12796 C CA . ILE D 1 53 ? 9.224 -18.482 22.003 1.00 22.94 47 ILE D CA 1
ATOM 12797 C C . ILE D 1 53 ? 9.426 -18.790 23.480 1.00 25.24 47 ILE D C 1
ATOM 12798 O O . ILE D 1 53 ? 8.678 -18.305 24.326 1.00 24.27 47 ILE D O 1
ATOM 12803 N N . ALA D 1 54 ? 10.445 -19.591 23.785 1.00 24.60 48 ALA D N 1
ATOM 12804 C CA . ALA D 1 54 ? 10.739 -19.958 25.159 1.00 26.20 48 ALA D CA 1
ATOM 12805 C C . ALA D 1 54 ? 10.953 -18.727 26.038 1.00 26.61 48 ALA D C 1
ATOM 12806 O O . ALA D 1 54 ? 10.489 -18.693 27.177 1.00 30.01 48 ALA D O 1
ATOM 12808 N N . VAL D 1 55 ? 11.660 -17.723 25.523 1.00 24.76 49 VAL D N 1
ATOM 12809 C CA . VAL D 1 55 ? 12.019 -16.563 26.340 1.00 26.16 49 VAL D CA 1
ATOM 12810 C C . VAL D 1 55 ? 10.816 -15.623 26.519 1.00 28.77 49 VAL D C 1
ATOM 12811 O O . VAL D 1 55 ? 10.889 -14.647 27.268 1.00 29.70 49 VAL D O 1
ATOM 12815 N N . ARG D 1 56 ? 9.704 -15.937 25.859 1.00 25.05 50 ARG D N 1
ATOM 12816 C CA . ARG D 1 56 ? 8.559 -15.030 25.827 1.00 27.82 50 ARG D CA 1
ATOM 12817 C C . ARG D 1 56 ? 7.316 -15.561 26.552 1.00 26.50 50 ARG D C 1
ATOM 12818 O O . ARG D 1 56 ? 6.295 -14.882 26.609 1.00 29.13 50 ARG D O 1
ATOM 12826 N N . ARG D 1 57 ? 7.395 -16.762 27.110 1.00 27.09 51 ARG D N 1
ATOM 12827 C CA . ARG D 1 57 ? 6.194 -17.428 27.614 1.00 31.27 51 ARG D CA 1
ATOM 12828 C C . ARG D 1 57 ? 6.187 -17.575 29.138 1.00 27.98 51 ARG D C 1
ATOM 12829 O O . ARG D 1 57 ? 5.311 -18.227 29.699 1.00 28.88 51 ARG D O 1
ATOM 12837 N N . GLY D 1 58 ? 7.149 -16.953 29.807 1.00 27.88 52 GLY D N 1
ATOM 12838 C CA . GLY D 1 58 ? 7.107 -16.838 31.261 1.00 27.68 52 GLY D CA 1
ATOM 12839 C C . GLY D 1 58 ? 7.551 -18.122 31.940 1.00 28.19 52 GLY D C 1
ATOM 12840 O O . GLY D 1 58 ? 7.974 -19.069 31.267 1.00 27.67 52 GLY D O 1
ATOM 12841 N N . THR D 1 59 ? 7.458 -18.148 33.270 1.00 25.05 53 THR D N 1
ATOM 12842 C CA . THR D 1 59 ? 7.977 -19.261 34.070 1.00 29.54 53 THR D CA 1
ATOM 12843 C C . THR D 1 59 ? 6.865 -20.155 34.628 1.00 29.92 53 THR D C 1
ATOM 12844 O O . THR D 1 59 ? 7.146 -21.138 35.305 1.00 31.48 53 THR D O 1
ATOM 12848 N N . PHE D 1 60 ? 5.611 -19.804 34.367 1.00 30.26 54 PHE D N 1
ATOM 12849 C CA . PHE D 1 60 ? 4.489 -20.645 34.775 1.00 30.15 54 PHE D CA 1
ATOM 12850 C C . PHE D 1 60 ? 4.556 -21.960 34.017 1.00 28.98 54 PHE D C 1
ATOM 12851 O O . PHE D 1 60 ? 4.888 -21.974 32.844 1.00 31.23 54 PHE D O 1
ATOM 12859 N N . PRO D 1 61 ? 4.241 -23.076 34.689 1.00 30.82 55 PRO D N 1
ATOM 12860 C CA . PRO D 1 61 ? 4.130 -24.342 33.967 1.00 33.82 55 PRO D CA 1
ATOM 12861 C C . PRO D 1 61 ? 3.278 -24.187 32.713 1.00 32.54 55 PRO D C 1
ATOM 12862 O O . PRO D 1 61 ? 2.257 -23.505 32.743 1.00 34.38 55 PRO D O 1
ATOM 12866 N N . PRO D 1 62 ? 3.705 -24.800 31.603 1.00 38.94 56 PRO D N 1
ATOM 12867 C CA . PRO D 1 62 ? 2.878 -24.762 30.403 1.00 39.07 56 PRO D CA 1
ATOM 12868 C C . PRO D 1 62 ? 1.445 -25.190 30.704 1.00 38.01 56 PRO D C 1
ATOM 12869 O O . PRO D 1 62 ? 1.219 -26.208 31.355 1.00 33.99 56 PRO D O 1
ATOM 12873 N N . ILE D 1 63 ? 0.486 -24.385 30.261 1.00 43.30 57 ILE D N 1
ATOM 12874 C CA . ILE D 1 63 ? -0.916 -24.690 30.466 1.00 41.39 57 ILE D CA 1
ATOM 12875 C C . ILE D 1 63 ? -1.442 -25.422 29.241 1.00 36.23 57 ILE D C 1
ATOM 12876 O O . ILE D 1 63 ? -1.176 -25.027 28.109 1.00 29.78 57 ILE D O 1
ATOM 12881 N N . GLU D 1 64 ? -2.175 -26.501 29.479 1.00 33.32 58 GLU D N 1
ATOM 12882 C CA . GLU D 1 64 ? -3.026 -27.086 28.460 1.00 35.51 58 GLU D CA 1
ATOM 12883 C C . GLU D 1 64 ? -4.404 -26.423 28.492 1.00 32.08 58 GLU D C 1
ATOM 12884 O O . GLU D 1 64 ? -5.182 -26.645 29.417 1.00 34.48 58 GLU D O 1
ATOM 12890 N N . TYR D 1 65 ? -4.698 -25.601 27.486 1.00 33.90 59 TYR D N 1
ATOM 12891 C CA . TYR D 1 65 ? -5.998 -24.932 27.396 1.00 28.66 59 TYR D CA 1
ATOM 12892 C C . TYR D 1 65 ? -7.014 -25.888 26.794 1.00 26.06 59 TYR D C 1
ATOM 12893 O O . TYR D 1 65 ? -6.722 -26.578 25.829 1.00 33.19 59 TYR D O 1
ATOM 12902 N N . PRO D 1 66 ? -8.216 -25.936 27.374 1.00 28.36 60 PRO D N 1
ATOM 12903 C CA . PRO D 1 66 ? -9.289 -26.734 26.793 1.00 28.89 60 PRO D CA 1
ATOM 12904 C C . PRO D 1 66 ? -9.474 -26.480 25.295 1.00 28.85 60 PRO D C 1
ATOM 12905 O O . PRO D 1 66 ? -9.777 -27.410 24.551 1.00 28.77 60 PRO D O 1
ATOM 12909 N N . SER D 1 67 ? -9.290 -25.235 24.857 1.00 28.07 61 SER D N 1
ATOM 12910 C CA . SER D 1 67 ? -9.427 -24.895 23.435 1.00 28.10 61 SER D CA 1
ATOM 12911 C C . SER D 1 67 ? -8.460 -25.698 22.580 1.00 25.93 61 SER D C 1
ATOM 12912 O O . SER D 1 67 ? -8.771 -26.047 21.449 1.00 25.75 61 SER D O 1
ATOM 12915 N N . SER D 1 68 ? -7.285 -25.992 23.126 1.00 28.75 62 SER D N 1
ATOM 12916 C CA . SER D 1 68 ? -6.254 -26.684 22.362 1.00 31.72 62 SER D CA 1
ATOM 12917 C C . SER D 1 68 ? -6.622 -28.145 22.169 1.00 28.01 62 SER D C 1
ATOM 12918 O O . SER D 1 68 ? -6.320 -28.737 21.133 1.00 30.77 62 SER D O 1
ATOM 12921 N N . VAL D 1 69 ? -7.285 -28.722 23.165 1.00 28.30 63 VAL D N 1
ATOM 12922 C CA . VAL D 1 69 ? -7.871 -30.048 23.014 1.00 28.19 63 VAL D CA 1
ATOM 12923 C C . VAL D 1 69 ? -8.830 -30.078 21.834 1.00 26.20 63 VAL D C 1
ATOM 12924 O O . VAL D 1 69 ? -8.796 -30.995 21.025 1.00 27.61 63 VAL D O 1
ATOM 12928 N N . MET D 1 70 ? -9.687 -29.067 21.737 1.00 27.27 64 MET D N 1
ATOM 12929 C CA . MET D 1 70 ? -10.677 -29.004 20.668 1.00 26.19 64 MET D CA 1
ATOM 12930 C C . MET D 1 70 ? -10.015 -28.729 19.322 1.00 26.90 64 MET D C 1
ATOM 12931 O O . MET D 1 70 ? -10.484 -29.201 18.292 1.00 28.43 64 MET D O 1
ATOM 12936 N N . ALA D 1 71 ? -8.926 -27.964 19.337 1.00 26.01 65 ALA D N 1
ATOM 12937 C CA . ALA D 1 71 ? -8.143 -27.717 18.136 1.00 26.06 65 ALA D CA 1
ATOM 12938 C C . ALA D 1 71 ? -7.580 -29.008 17.550 1.00 28.30 65 ALA D C 1
ATOM 12939 O O . ALA D 1 71 ? -7.613 -29.203 16.334 1.00 27.67 65 ALA D O 1
ATOM 12941 N N . ARG D 1 72 ? -7.054 -29.880 18.408 1.00 28.38 66 ARG D N 1
ATOM 12942 C CA . ARG D 1 72 ? -6.515 -31.167 17.949 1.00 32.70 66 ARG D CA 1
ATOM 12943 C C . ARG D 1 72 ? -7.629 -32.046 17.388 1.00 31.93 66 ARG D C 1
ATOM 12944 O O . ARG D 1 72 ? -7.438 -32.753 16.398 1.00 34.19 66 ARG D O 1
ATOM 12952 N N . LYS D 1 73 ? -8.798 -31.987 18.015 1.00 28.52 67 LYS D N 1
ATOM 12953 C CA . LYS D 1 73 ? -9.957 -32.718 17.517 1.00 33.16 67 LYS D CA 1
ATOM 12954 C C . LYS D 1 73 ? -10.395 -32.157 16.168 1.00 34.34 67 LYS D C 1
ATOM 12955 O O . LYS D 1 73 ? -10.718 -32.913 15.247 1.00 32.62 67 LYS D O 1
ATOM 12961 N N . LEU D 1 74 ? -10.394 -30.833 16.048 1.00 32.65 68 LEU D N 1
ATOM 12962 C CA . LEU D 1 74 ? -10.785 -30.183 14.797 1.00 30.49 68 LEU D CA 1
ATOM 12963 C C . LEU D 1 74 ? -9.825 -30.569 13.675 1.00 28.74 68 LEU D C 1
ATOM 12964 O O . LEU D 1 74 ? -10.247 -30.839 12.559 1.00 27.97 68 LEU D O 1
ATOM 12969 N N . PHE D 1 75 ? -8.532 -30.594 13.972 1.00 32.58 69 PHE D N 1
ATOM 12970 C CA . PHE D 1 75 ? -7.540 -30.959 12.967 1.00 32.79 69 PHE D CA 1
ATOM 12971 C C . PHE D 1 75 ? -7.809 -32.357 12.417 1.00 31.63 69 PHE D C 1
ATOM 12972 O O . PHE D 1 75 ? -7.758 -32.575 11.211 1.00 33.74 69 PHE D O 1
ATOM 12980 N N . LYS D 1 76 ? -8.110 -33.293 13.307 1.00 33.91 70 LYS D N 1
ATOM 12981 C CA . LYS D 1 76 ? -8.340 -34.681 12.919 1.00 37.37 70 LYS D CA 1
ATOM 12982 C C . LYS D 1 76 ? -9.649 -34.840 12.151 1.00 31.39 70 LYS D C 1
ATOM 12983 O O . LYS D 1 76 ? -9.727 -35.619 11.204 1.00 31.88 70 LYS D O 1
ATOM 12989 N N . VAL D 1 77 ? -10.669 -34.081 12.541 1.00 33.50 71 VAL D N 1
ATOM 12990 C CA . VAL D 1 77 ? -11.938 -34.075 11.823 1.00 30.11 71 VAL D CA 1
ATOM 12991 C C . VAL D 1 77 ? -11.732 -33.597 10.391 1.00 32.75 71 VAL D C 1
ATOM 12992 O O . VAL D 1 77 ? -12.276 -34.181 9.453 1.00 34.45 71 VAL D O 1
ATOM 12996 N N . LEU D 1 78 ? -10.942 -32.536 10.229 1.00 30.36 72 LEU D N 1
ATOM 12997 C CA . LEU D 1 78 ? -10.735 -31.923 8.920 1.00 29.71 72 LEU D CA 1
ATOM 12998 C C . LEU D 1 78 ? -9.786 -32.768 8.072 1.00 30.82 72 LEU D C 1
ATOM 12999 O O . LEU D 1 78 ? -9.979 -32.910 6.871 1.00 28.65 72 LEU D O 1
ATOM 13004 N N . GLU D 1 79 ? -8.760 -33.321 8.704 1.00 29.16 73 GLU D N 1
ATOM 13005 C CA . GLU D 1 79 ? -7.848 -34.223 8.028 1.00 32.92 73 GLU D CA 1
ATOM 13006 C C . GLU D 1 79 ? -8.614 -35.387 7.419 1.00 34.78 73 GLU D C 1
ATOM 13007 O O . GLU D 1 79 ? -8.366 -35.775 6.284 1.00 35.36 73 GLU D O 1
ATOM 13013 N N . LYS D 1 80 ? -9.558 -35.930 8.173 1.00 36.71 74 LYS D N 1
ATOM 13014 C CA . LYS D 1 80 ? -10.322 -37.083 7.721 1.00 37.48 74 LYS D CA 1
ATOM 13015 C C . LYS D 1 80 ? -11.203 -36.719 6.525 1.00 39.26 74 LYS D C 1
ATOM 13016 O O . LYS D 1 80 ? -11.284 -37.471 5.551 1.00 40.47 74 LYS D O 1
ATOM 13022 N N . HIS D 1 81 ? -11.859 -35.564 6.594 1.00 33.19 75 HIS D N 1
ATOM 13023 C CA . HIS D 1 81 ? -12.688 -35.094 5.482 1.00 36.60 75 HIS D CA 1
ATOM 13024 C C . HIS D 1 81 ? -11.846 -34.878 4.226 1.00 37.03 75 HIS D C 1
ATOM 13025 O O . HIS D 1 81 ? -12.280 -35.175 3.112 1.00 36.85 75 HIS D O 1
ATOM 13032 N N . HIS D 1 82 ? -10.647 -34.339 4.417 1.00 36.19 76 HIS D N 1
ATOM 13033 C CA . HIS D 1 82 ? -9.724 -34.108 3.321 1.00 35.81 76 HIS D CA 1
ATOM 13034 C C . HIS D 1 82 ? -9.357 -35.429 2.659 1.00 34.89 76 HIS D C 1
ATOM 13035 O O . HIS D 1 82 ? -9.404 -35.549 1.440 1.00 39.83 76 HIS D O 1
ATOM 13042 N N . ASN D 1 83 ? -8.986 -36.414 3.469 1.00 38.67 77 ASN D N 1
ATOM 13043 C CA . ASN D 1 83 ? -8.493 -37.688 2.951 1.00 43.41 77 ASN D CA 1
ATOM 13044 C C . ASN D 1 83 ? -9.598 -38.419 2.194 1.00 40.65 77 ASN D C 1
ATOM 13045 O O . ASN D 1 83 ? -9.336 -39.100 1.206 1.00 37.73 77 ASN D O 1
ATOM 13050 N N . GLU D 1 84 ? -10.835 -38.262 2.654 1.00 42.76 78 GLU D N 1
ATOM 13051 C CA . GLU D 1 84 ? -11.949 -39.044 2.131 1.00 45.76 78 GLU D CA 1
ATOM 13052 C C . GLU D 1 84 ? -12.796 -38.256 1.131 1.00 41.14 78 GLU D C 1
ATOM 13053 O O . GLU D 1 84 ? -13.763 -38.782 0.579 1.00 41.33 78 GLU D O 1
ATOM 13059 N N . GLY D 1 85 ? -12.424 -37.001 0.899 1.00 37.25 79 GLY D N 1
ATOM 13060 C CA . GLY D 1 85 ? -13.085 -36.165 -0.100 1.00 35.72 79 GLY D CA 1
ATOM 13061 C C . GLY D 1 85 ? -14.477 -35.713 0.311 1.00 34.57 79 GLY D C 1
ATOM 13062 O O . GLY D 1 85 ? -15.337 -35.497 -0.539 1.00 37.51 79 GLY D O 1
ATOM 13063 N N . THR D 1 86 ? -14.709 -35.585 1.615 1.00 35.39 80 THR D N 1
ATOM 13064 C CA . THR D 1 86 ? -16.019 -35.166 2.123 1.00 37.04 80 THR D CA 1
ATOM 13065 C C . THR D 1 86 ? -15.936 -33.784 2.763 1.00 36.06 80 THR D C 1
ATOM 13066 O O . THR D 1 86 ? -14.885 -33.136 2.729 1.00 38.29 80 THR D O 1
ATOM 13070 N N . VAL D 1 87 ? -17.043 -33.346 3.354 1.00 33.39 81 VAL D N 1
ATOM 13071 C CA . VAL D 1 87 ? -17.164 -31.982 3.851 1.00 33.89 81 VAL D CA 1
ATOM 13072 C C . VAL D 1 87 ? -17.681 -31.956 5.283 1.00 32.78 81 VAL D C 1
ATOM 13073 O O . VAL D 1 87 ? -18.670 -32.612 5.606 1.00 31.82 81 VAL D O 1
ATOM 13077 N N . SER D 1 88 ? -17.014 -31.183 6.135 1.00 31.79 82 SER D N 1
ATOM 13078 C CA . SER D 1 88 ? -17.630 -30.684 7.362 1.00 30.64 82 SER D CA 1
ATOM 13079 C C . SER D 1 88 ? -18.554 -29.504 7.072 1.00 29.12 82 SER D C 1
ATOM 13080 O O . SER D 1 88 ? -18.095 -28.410 6.750 1.00 29.13 82 SER D O 1
ATOM 13083 N N . LYS D 1 89 ? -19.856 -29.735 7.193 1.00 29.59 83 LYS D N 1
ATOM 13084 C CA . LYS D 1 89 ? -20.854 -28.682 7.026 1.00 32.16 83 LYS D CA 1
ATOM 13085 C C . LYS D 1 89 ? -21.224 -28.083 8.375 1.00 29.60 83 LYS D C 1
ATOM 13086 O O . LYS D 1 89 ? -21.415 -28.807 9.350 1.00 32.60 83 LYS D O 1
ATOM 13092 N N . THR D 1 90 ? -21.364 -26.764 8.423 1.00 29.25 84 THR D N 1
ATOM 13093 C CA . THR D 1 90 ? -21.929 -26.124 9.597 1.00 28.94 84 THR D CA 1
ATOM 13094 C C . THR D 1 90 ? -22.555 -24.768 9.275 1.00 28.22 84 THR D C 1
ATOM 13095 O O . THR D 1 90 ? -22.689 -24.393 8.112 1.00 25.89 84 THR D O 1
ATOM 13099 N N . PHE D 1 91 ? -22.959 -24.046 10.313 1.00 26.10 85 PHE D N 1
ATOM 13100 C CA . PHE D 1 91 ? -23.439 -22.686 10.143 1.00 29.25 85 PHE D CA 1
ATOM 13101 C C . PHE D 1 91 ? -23.249 -21.892 11.421 1.00 27.21 85 PHE D C 1
ATOM 13102 O O . PHE D 1 91 ? -22.862 -22.441 12.443 1.00 27.55 85 PHE D O 1
ATOM 13110 N N . GLY D 1 92 ? -23.501 -20.593 11.347 1.00 26.95 86 GLY D N 1
ATOM 13111 C CA . GLY D 1 92 ? -23.251 -19.702 12.468 1.00 32.68 86 GLY D CA 1
ATOM 13112 C C . GLY D 1 92 ? -24.286 -19.856 13.560 1.00 28.00 86 GLY D C 1
ATOM 13113 O O . GLY D 1 92 ? -25.488 -19.757 13.307 1.00 29.54 86 GLY D O 1
ATOM 13114 N N . ALA D 1 93 ? -23.813 -20.091 14.777 1.00 26.69 87 ALA D N 1
ATOM 13115 C CA . ALA D 1 93 ? -24.691 -20.381 15.911 1.00 29.14 87 ALA D CA 1
ATOM 13116 C C . ALA D 1 93 ? -24.849 -19.148 16.800 1.00 29.34 87 ALA D C 1
ATOM 13117 O O . ALA D 1 93 ? -23.873 -18.439 17.052 1.00 25.92 87 ALA D O 1
ATOM 13119 N N . LEU D 1 94 ? -26.074 -18.904 17.272 1.00 27.85 88 LEU D N 1
ATOM 13120 C CA . LEU D 1 94 ? -26.378 -17.713 18.071 1.00 30.08 88 LEU D CA 1
ATOM 13121 C C . LEU D 1 94 ? -26.104 -17.917 19.558 1.00 33.31 88 LEU D C 1
ATOM 13122 O O . LEU D 1 94 ? -25.636 -17.005 20.234 1.00 39.09 88 LEU D O 1
ATOM 13127 N N . ASP D 1 95 ? -26.410 -19.106 20.070 1.00 34.68 89 ASP D N 1
ATOM 13128 C CA . ASP D 1 95 ? -26.689 -19.278 21.493 1.00 36.74 89 ASP D CA 1
ATOM 13129 C C . ASP D 1 95 ? -26.649 -20.752 21.898 1.00 33.34 89 ASP D C 1
ATOM 13130 O O . ASP D 1 95 ? -26.585 -21.633 21.044 1.00 34.83 89 ASP D O 1
ATOM 13135 N N . PRO D 1 96 ? -26.672 -21.020 23.212 1.00 31.98 90 PRO D N 1
ATOM 13136 C CA . PRO D 1 96 ? -26.596 -22.380 23.748 1.00 31.44 90 PRO D CA 1
ATOM 13137 C C . PRO D 1 96 ? -27.710 -23.313 23.273 1.00 28.84 90 PRO D C 1
ATOM 13138 O O . PRO D 1 96 ? -27.478 -24.507 23.098 1.00 25.91 90 PRO D O 1
ATOM 13142 N N . VAL D 1 97 ? -28.911 -22.785 23.067 1.00 30.46 91 VAL D N 1
ATOM 13143 C CA . VAL D 1 97 ? -29.989 -23.607 22.528 1.00 30.65 91 VAL D CA 1
ATOM 13144 C C . VAL D 1 97 ? -29.553 -24.178 21.184 1.00 29.96 91 VAL D C 1
ATOM 13145 O O . VAL D 1 97 ? -29.717 -25.367 20.922 1.00 28.21 91 VAL D O 1
ATOM 13149 N N . GLN D 1 98 ? -28.978 -23.321 20.344 1.00 29.55 92 GLN D N 1
ATOM 13150 C CA . GLN D 1 98 ? -28.655 -23.693 18.977 1.00 26.70 92 GLN D CA 1
ATOM 13151 C C . GLN D 1 98 ? -27.550 -24.749 18.927 1.00 27.72 92 GLN D C 1
ATOM 13152 O O . GLN D 1 98 ? -27.686 -25.745 18.226 1.00 29.27 92 GLN D O 1
ATOM 13158 N N . ILE D 1 99 ? -26.473 -24.562 19.684 1.00 26.76 93 ILE D N 1
ATOM 13159 C CA . ILE D 1 99 ? -25.394 -25.555 19.681 1.00 30.46 93 ILE D CA 1
ATOM 13160 C C . ILE D 1 99 ? -25.827 -26.862 20.340 1.00 29.00 93 ILE D C 1
ATOM 13161 O O . ILE D 1 99 ? -25.268 -27.918 20.048 1.00 29.22 93 ILE D O 1
ATOM 13166 N N . SER D 1 100 ? -26.824 -26.798 21.217 1.00 27.11 94 SER D N 1
ATOM 13167 C CA . SER D 1 100 ? -27.320 -28.005 21.879 1.00 29.73 94 SER D CA 1
ATOM 13168 C C . SER D 1 100 ? -28.057 -28.897 20.887 1.00 25.92 94 SER D C 1
ATOM 13169 O O . SER D 1 100 ? -28.125 -30.107 21.066 1.00 27.62 94 SER D O 1
ATOM 13172 N N . GLN D 1 101 ? -28.612 -28.289 19.846 1.00 27.98 95 GLN D N 1
ATOM 13173 C CA . GLN D 1 101 ? -29.309 -29.031 18.798 1.00 25.44 95 GLN D CA 1
ATOM 13174 C C . GLN D 1 101 ? -28.360 -29.396 17.670 1.00 27.22 95 GLN D C 1
ATOM 13175 O O . GLN D 1 101 ? -28.408 -30.504 17.148 1.00 28.99 95 GLN D O 1
ATOM 13181 N N . MET D 1 102 ? -27.492 -28.454 17.308 1.00 27.04 96 MET D N 1
ATOM 13182 C CA . MET D 1 102 ? -26.535 -28.648 16.233 1.00 26.79 96 MET D CA 1
ATOM 13183 C C . MET D 1 102 ? -25.609 -29.821 16.531 1.00 29.98 96 MET D C 1
ATOM 13184 O O . MET D 1 102 ? -25.141 -30.500 15.614 1.00 27.37 96 MET D O 1
ATOM 13189 N N . ALA D 1 103 ? -25.323 -30.037 17.812 1.00 30.16 97 ALA D N 1
ATOM 13190 C CA . ALA D 1 103 ? -24.327 -31.022 18.219 1.00 30.13 97 ALA D CA 1
ATOM 13191 C C . ALA D 1 103 ? -24.758 -32.404 17.760 1.00 29.48 97 ALA D C 1
ATOM 13192 O O . ALA D 1 103 ? -23.931 -33.293 17.564 1.00 31.86 97 ALA D O 1
ATOM 13194 N N . LYS D 1 104 ? -26.064 -32.582 17.599 1.00 35.57 98 LYS D N 1
ATOM 13195 C CA . LYS D 1 104 ? -26.619 -33.880 17.250 1.00 35.97 98 LYS D CA 1
ATOM 13196 C C . LYS D 1 104 ? -26.308 -34.247 15.794 1.00 36.30 98 LYS D C 1
ATOM 13197 O O . LYS D 1 104 ? -26.222 -35.425 15.457 1.00 37.16 98 LYS D O 1
ATOM 13203 N N . TYR D 1 105 ? -26.131 -33.239 14.940 1.00 33.85 99 TYR D N 1
ATOM 13204 C CA . TYR D 1 105 ? -26.135 -33.453 13.496 1.00 32.42 99 TYR D CA 1
ATOM 13205 C C . TYR D 1 105 ? -24.865 -32.985 12.791 1.00 32.02 99 TYR D C 1
ATOM 13206 O O . TYR D 1 105 ? -24.622 -33.371 11.646 1.00 36.47 99 TYR D O 1
ATOM 13215 N N . LEU D 1 106 ? -24.069 -32.149 13.457 1.00 31.74 100 LEU D N 1
ATOM 13216 C CA . LEU D 1 106 ? -22.938 -31.473 12.810 1.00 28.91 100 LEU D CA 1
ATOM 13217 C C . LEU D 1 106 ? -21.649 -31.693 13.596 1.00 28.11 100 LEU D C 1
ATOM 13218 O O . LEU D 1 106 ? -21.687 -31.921 14.802 1.00 32.27 100 LEU D O 1
ATOM 13223 N N . ASP D 1 107 ? -20.511 -31.615 12.913 1.00 28.27 101 ASP D N 1
ATOM 13224 C CA . ASP D 1 107 ? -19.228 -31.964 13.521 1.00 32.97 101 ASP D CA 1
ATOM 13225 C C . ASP D 1 107 ? -18.275 -30.766 13.673 1.00 29.98 101 ASP D C 1
ATOM 13226 O O . ASP D 1 107 ? -17.147 -30.926 14.135 1.00 27.63 101 ASP D O 1
ATOM 13231 N N . THR D 1 108 ? -18.738 -29.576 13.292 1.00 29.00 102 THR D N 1
ATOM 13232 C CA . THR D 1 108 ? -18.116 -28.316 13.721 1.00 29.03 102 THR D CA 1
ATOM 13233 C C . THR D 1 108 ? -19.188 -27.262 13.990 1.00 27.08 102 THR D C 1
ATOM 13234 O O . THR D 1 108 ? -20.320 -27.385 13.530 1.00 23.74 102 THR D O 1
ATOM 13238 N N . ILE D 1 109 ? -18.809 -26.230 14.740 1.00 26.49 103 ILE D N 1
ATOM 13239 C CA . ILE D 1 109 ? -19.651 -25.061 14.967 1.00 26.41 103 ILE D CA 1
ATOM 13240 C C . ILE D 1 109 ? -18.938 -23.822 14.428 1.00 29.71 103 ILE D C 1
ATOM 13241 O O . ILE D 1 109 ? -17.728 -23.665 14.597 1.00 26.39 103 ILE D O 1
ATOM 13246 N N . TYR D 1 110 ? -19.693 -22.939 13.784 1.00 32.05 104 TYR D N 1
ATOM 13247 C CA . TYR D 1 110 ? -19.158 -21.661 13.350 1.00 26.48 104 TYR D CA 1
ATOM 13248 C C . TYR D 1 110 ? -19.719 -20.529 14.206 1.00 28.91 104 TYR D C 1
ATOM 13249 O O . TYR D 1 110 ? -20.889 -20.545 14.591 1.00 26.31 104 TYR D O 1
ATOM 13258 N N . ILE D 1 111 ? -18.875 -19.544 14.494 1.00 25.45 105 ILE D N 1
ATOM 13259 C CA . ILE D 1 111 ? -19.332 -18.324 15.118 1.00 26.99 105 ILE D CA 1
ATOM 13260 C C . ILE D 1 111 ? -19.064 -17.121 14.217 1.00 30.30 105 ILE D C 1
ATOM 13261 O O . ILE D 1 111 ? -17.927 -16.863 13.818 1.00 26.03 105 ILE D O 1
ATOM 13266 N N . SER D 1 112 ? -20.136 -16.395 13.909 1.00 28.90 106 SER D N 1
ATOM 13267 C CA . SER D 1 112 ? -20.121 -15.368 12.883 1.00 26.80 106 SER D CA 1
ATOM 13268 C C . SER D 1 112 ? -20.005 -13.999 13.541 1.00 29.29 106 SER D C 1
ATOM 13269 O O . SER D 1 112 ? -20.766 -13.674 14.460 1.00 31.49 106 SER D O 1
ATOM 13272 N N . GLY D 1 113 ? -19.042 -13.205 13.078 1.00 30.49 107 GLY D N 1
ATOM 13273 C CA . GLY D 1 113 ? -18.913 -11.814 13.513 1.00 27.76 107 GLY D CA 1
ATOM 13274 C C . GLY D 1 113 ? -20.107 -10.983 13.076 1.00 27.95 107 GLY D C 1
ATOM 13275 O O . GLY D 1 113 ? -20.540 -10.079 13.785 1.00 26.37 107 GLY D O 1
ATOM 13276 N N . TRP D 1 114 ? -20.645 -11.303 11.903 1.00 29.75 108 TRP D N 1
ATOM 13277 C CA . TRP D 1 114 ? -21.856 -10.666 11.405 1.00 31.83 108 TRP D CA 1
ATOM 13278 C C . TRP D 1 114 ? -22.998 -10.828 12.404 1.00 32.23 108 TRP D C 1
ATOM 13279 O O . TRP D 1 114 ? -23.665 -9.858 12.761 1.00 33.78 108 TRP D O 1
ATOM 13290 N N . GLN D 1 115 ? -23.223 -12.057 12.852 1.00 30.20 109 GLN D N 1
ATOM 13291 C CA . GLN D 1 115 ? -24.304 -12.323 13.787 1.00 32.36 109 GLN D CA 1
ATOM 13292 C C . GLN D 1 115 ? -23.996 -11.660 15.131 1.00 31.63 109 GLN D C 1
ATOM 13293 O O . GLN D 1 115 ? -24.903 -11.204 15.831 1.00 32.84 109 GLN D O 1
ATOM 13299 N N . CYS D 1 116 ? -22.718 -11.598 15.484 1.00 29.01 110 CYS D N 1
ATOM 13300 C CA . CYS D 1 116 ? -22.319 -10.972 16.737 1.00 29.58 110 CYS D CA 1
ATOM 13301 C C . CYS D 1 116 ? -22.628 -9.472 16.746 1.00 27.61 110 CYS D C 1
ATOM 13302 O O . CYS D 1 116 ? -23.042 -8.926 17.767 1.00 25.37 110 CYS D O 1
ATOM 13305 N N . SER D 1 117 ? -22.444 -8.803 15.614 1.00 29.95 111 SER D N 1
ATOM 13306 C CA . SER D 1 117 ? -22.662 -7.358 15.578 1.00 35.29 111 SER D CA 1
ATOM 13307 C C . SER D 1 117 ? -24.144 -7.043 15.738 1.00 28.16 111 SER D C 1
ATOM 13308 O O . SER D 1 117 ? -24.506 -6.038 16.345 1.00 27.07 111 SER D O 1
ATOM 13311 N N . SER D 1 118 ? -24.998 -7.917 15.211 1.00 28.55 112 SER D N 1
ATOM 13312 C CA . SER D 1 118 ? -26.440 -7.735 15.331 1.00 26.70 112 SER D CA 1
ATOM 13313 C C . SER D 1 118 ? -27.041 -8.273 16.631 1.00 24.35 112 SER D C 1
ATOM 13314 O O . SER D 1 118 ? -28.128 -7.837 17.027 1.00 23.59 112 SER D O 1
ATOM 13317 N N . THR D 1 119 ? -26.354 -9.200 17.296 1.00 21.13 113 THR D N 1
ATOM 13318 C CA . THR D 1 119 ? -26.954 -9.909 18.434 1.00 24.47 113 THR D CA 1
ATOM 13319 C C . THR D 1 119 ? -26.111 -10.088 19.699 1.00 24.52 113 THR D C 1
ATOM 13320 O O . THR D 1 119 ? -26.622 -10.622 20.684 1.00 27.37 113 THR D O 1
ATOM 13324 N N . ALA D 1 120 ? -24.842 -9.685 19.706 1.00 23.29 114 ALA D N 1
ATOM 13325 C CA . ALA D 1 120 ? -23.958 -10.158 20.773 1.00 26.59 114 ALA D CA 1
ATOM 13326 C C . ALA D 1 120 ? -22.778 -9.259 21.161 1.00 26.20 114 ALA D C 1
ATOM 13327 O O . ALA D 1 120 ? -21.899 -9.691 21.906 1.00 23.67 114 ALA D O 1
ATOM 13329 N N . SER D 1 121 ? -22.755 -8.020 20.689 1.00 23.37 115 SER D N 1
ATOM 13330 C CA . SER D 1 121 ? -21.733 -7.079 21.144 1.00 28.57 115 SER D CA 1
ATOM 13331 C C . SER D 1 121 ? -21.680 -7.026 22.663 1.00 27.22 115 SER D C 1
ATOM 13332 O O . SER D 1 121 ? -22.715 -7.000 23.318 1.00 27.96 115 SER D O 1
ATOM 13335 N N . THR D 1 122 ? -20.471 -6.983 23.218 1.00 29.24 116 THR D N 1
ATOM 13336 C CA . THR D 1 122 ? -20.298 -6.907 24.664 1.00 29.35 116 THR D CA 1
ATOM 13337 C C . THR D 1 122 ? -20.681 -5.543 25.241 1.00 28.09 116 THR D C 1
ATOM 13338 O O . THR D 1 122 ? -20.696 -5.363 26.451 1.00 24.94 116 THR D O 1
ATOM 13342 N N . SER D 1 123 ? -20.983 -4.582 24.377 1.00 27.10 117 SER D N 1
ATOM 13343 C CA . SER D 1 123 ? -21.531 -3.305 24.824 1.00 24.91 117 SER D CA 1
ATOM 13344 C C . SER D 1 123 ? -23.045 -3.286 24.711 1.00 24.98 117 SER D C 1
ATOM 13345 O O . SER D 1 123 ? -23.696 -2.343 25.160 1.00 24.62 117 SER D O 1
ATOM 13348 N N . ASN D 1 124 ? -23.597 -4.336 24.105 1.00 27.34 118 ASN D N 1
ATOM 13349 C CA . ASN D 1 124 ? -25.031 -4.438 23.854 1.00 24.68 118 ASN D CA 1
ATOM 13350 C C . ASN D 1 124 ? -25.537 -3.383 22.849 1.00 28.22 118 ASN D C 1
ATOM 13351 O O . ASN D 1 124 ? -26.750 -3.192 22.685 1.00 27.91 118 ASN D O 1
ATOM 13356 N N . GLU D 1 125 ? -24.611 -2.707 22.177 1.00 25.80 119 GLU D N 1
ATOM 13357 C CA . GLU D 1 125 ? -24.965 -1.855 21.052 1.00 27.74 119 GLU D CA 1
ATOM 13358 C C . GLU D 1 125 ? -24.833 -2.603 19.726 1.00 29.38 119 GLU D C 1
ATOM 13359 O O . GLU D 1 125 ? -23.724 -2.927 19.297 1.00 31.38 119 GLU D O 1
ATOM 13365 N N . PRO D 1 126 ? -25.974 -2.881 19.075 1.00 27.90 120 PRO D N 1
ATOM 13366 C CA . PRO D 1 126 ? -25.970 -3.674 17.864 1.00 31.84 120 PRO D CA 1
ATOM 13367 C C . PRO D 1 126 ? -25.677 -2.814 16.643 1.00 32.70 120 PRO D C 1
ATOM 13368 O O . PRO D 1 126 ? -25.580 -1.590 16.754 1.00 37.43 120 PRO D O 1
ATOM 13372 N N . GLY D 1 127 ? -25.547 -3.455 15.489 1.00 32.30 121 GLY D N 1
ATOM 13373 C CA . GLY D 1 127 ? -25.397 -2.736 14.231 1.00 34.35 121 GLY D CA 1
ATOM 13374 C C . GLY D 1 127 ? -24.846 -3.625 13.140 1.00 32.96 121 GLY D C 1
ATOM 13375 O O . GLY D 1 127 ? -24.608 -4.809 13.368 1.00 34.87 121 GLY D O 1
ATOM 13376 N N . PRO D 1 128 ? -24.640 -3.055 11.943 1.00 32.81 122 PRO D N 1
ATOM 13377 C CA . PRO D 1 128 ? -24.216 -3.832 10.787 1.00 31.87 122 PRO D CA 1
ATOM 13378 C C . PRO D 1 128 ? -22.770 -4.278 10.915 1.00 30.67 122 PRO D C 1
ATOM 13379 O O . PRO D 1 128 ? -22.053 -3.806 11.800 1.00 34.64 122 PRO D O 1
ATOM 13383 N N . ASP D 1 129 ? -22.351 -5.186 10.042 1.00 29.15 123 ASP D N 1
ATOM 13384 C CA . ASP D 1 129 ? -21.095 -5.895 10.232 1.00 29.82 123 ASP D CA 1
ATOM 13385 C C . ASP D 1 129 ? -19.917 -4.998 9.865 1.00 33.57 123 ASP D C 1
ATOM 13386 O O . ASP D 1 129 ? -19.539 -4.899 8.698 1.00 33.53 123 ASP D O 1
ATOM 13391 N N . LEU D 1 130 ? -19.333 -4.352 10.868 1.00 31.72 124 LEU D N 1
ATOM 13392 C CA . LEU D 1 130 ? -18.195 -3.469 10.645 1.00 32.51 124 LEU D CA 1
ATOM 13393 C C . LEU D 1 130 ? -17.036 -3.834 11.573 1.00 33.59 124 LEU D C 1
ATOM 13394 O O . LEU D 1 130 ? -16.024 -3.135 11.623 1.00 33.68 124 LEU D O 1
ATOM 13399 N N . ALA D 1 131 ? -17.194 -4.929 12.310 1.00 31.49 125 ALA D N 1
ATOM 13400 C CA . ALA D 1 131 ? -16.228 -5.319 13.327 1.00 29.86 125 ALA D CA 1
ATOM 13401 C C . ALA D 1 131 ? -15.850 -4.132 14.222 1.00 31.83 125 ALA D C 1
ATOM 13402 O O . ALA D 1 131 ? -14.687 -3.967 14.585 1.00 27.28 125 ALA D O 1
ATOM 13404 N N . ASP D 1 132 ? -16.841 -3.323 14.591 1.00 31.44 126 ASP D N 1
ATOM 13405 C CA . ASP D 1 132 ? -16.608 -2.180 15.467 1.00 29.66 126 ASP D CA 1
ATOM 13406 C C . ASP D 1 132 ? -17.306 -2.308 16.827 1.00 29.98 126 ASP D C 1
ATOM 13407 O O . ASP D 1 132 ? -17.374 -1.343 17.591 1.00 30.06 126 ASP D O 1
ATOM 13412 N N . TYR D 1 133 ? -17.807 -3.499 17.140 1.00 27.34 127 TYR D N 1
ATOM 13413 C CA . TYR D 1 133 ? -17.995 -3.880 18.529 1.00 26.65 127 TYR D CA 1
ATOM 13414 C C . TYR D 1 133 ? -16.652 -3.970 19.238 1.00 25.74 127 TYR D C 1
ATOM 13415 O O . TYR D 1 133 ? -15.608 -4.072 18.590 1.00 28.48 127 TYR D O 1
ATOM 13424 N N . PRO D 1 134 ? -16.669 -3.940 20.579 1.00 25.00 128 PRO D N 1
ATOM 13425 C CA . PRO D 1 134 ? -15.423 -4.150 21.311 1.00 28.26 128 PRO D CA 1
ATOM 13426 C C . PRO D 1 134 ? -14.798 -5.511 21.004 1.00 25.49 128 PRO D C 1
ATOM 13427 O O . PRO D 1 134 ? -15.505 -6.487 20.760 1.00 27.97 128 PRO D O 1
ATOM 13431 N N . MET D 1 135 ? -13.476 -5.562 21.041 1.00 24.73 129 MET D N 1
ATOM 13432 C CA . MET D 1 135 ? -12.716 -6.654 20.460 1.00 26.08 129 MET D CA 1
ATOM 13433 C C . MET D 1 135 ? -12.975 -7.989 21.180 1.00 25.59 129 MET D C 1
ATOM 13434 O O . MET D 1 135 ? -12.730 -9.058 20.617 1.00 25.24 129 MET D O 1
ATOM 13439 N N . ASP D 1 136 ? -13.477 -7.930 22.412 1.00 21.70 130 ASP D N 1
ATOM 13440 C CA . ASP D 1 136 ? -13.760 -9.149 23.183 1.00 22.82 130 ASP D CA 1
ATOM 13441 C C . ASP D 1 136 ? -15.090 -9.809 22.807 1.00 27.02 130 ASP D C 1
ATOM 13442 O O . ASP D 1 136 ? -15.492 -10.802 23.421 1.00 27.90 130 ASP D O 1
ATOM 13447 N N . THR D 1 137 ? -15.769 -9.262 21.799 1.00 22.91 131 THR D N 1
ATOM 13448 C CA . THR D 1 137 ? -17.138 -9.667 21.500 1.00 25.87 131 THR D CA 1
ATOM 13449 C C . THR D 1 137 ? -17.216 -11.119 21.012 1.00 24.10 131 THR D C 1
ATOM 13450 O O . THR D 1 137 ? -17.985 -11.922 21.523 1.00 24.27 131 THR D O 1
ATOM 13454 N N . VAL D 1 138 ? -16.414 -11.465 20.023 1.00 23.82 132 VAL D N 1
ATOM 13455 C CA . VAL D 1 138 ? -16.503 -12.803 19.471 1.00 26.05 132 VAL D CA 1
ATOM 13456 C C . VAL D 1 138 ? -15.877 -13.853 20.405 1.00 25.11 132 VAL D C 1
ATOM 13457 O O . VAL D 1 138 ? -16.414 -14.951 20.553 1.00 24.37 132 VAL D O 1
ATOM 13461 N N . PRO D 1 139 ? -14.756 -13.513 21.056 1.00 23.08 133 PRO D N 1
ATOM 13462 C CA . PRO D 1 139 ? -14.256 -14.403 22.098 1.00 26.59 133 PRO D CA 1
ATOM 13463 C C . PRO D 1 139 ? -15.268 -14.664 23.214 1.00 30.77 133 PRO D C 1
ATOM 13464 O O . PRO D 1 139 ? -15.328 -15.776 23.749 1.00 27.07 133 PRO D O 1
ATOM 13468 N N . ASN D 1 140 ? -16.065 -13.656 23.562 1.00 27.49 134 ASN D N 1
ATOM 13469 C CA . ASN D 1 140 ? -17.096 -13.850 24.561 1.00 24.98 134 ASN D CA 1
ATOM 13470 C C . ASN D 1 140 ? -18.179 -14.809 24.048 1.00 26.60 134 ASN D C 1
ATOM 13471 O O . ASN D 1 140 ? -18.683 -15.652 24.795 1.00 24.52 134 ASN D O 1
ATOM 13476 N N . LYS D 1 141 ? -18.544 -14.674 22.781 1.00 22.11 135 LYS D N 1
ATOM 13477 C CA . LYS D 1 141 ? -19.486 -15.607 22.182 1.00 26.17 135 LYS D CA 1
ATOM 13478 C C . LYS D 1 141 ? -18.925 -17.027 22.172 1.00 25.56 135 LYS D C 1
ATOM 13479 O O . LYS D 1 141 ? -19.660 -17.987 22.410 1.00 24.14 135 LYS D O 1
ATOM 13485 N N . VAL D 1 142 ? -17.627 -17.165 21.910 1.00 23.95 136 VAL D N 1
ATOM 13486 C CA . VAL D 1 142 ? -16.988 -18.481 21.978 1.00 22.99 136 VAL D CA 1
ATOM 13487 C C . VAL D 1 142 ? -17.198 -19.094 23.358 1.00 24.66 136 VAL D C 1
ATOM 13488 O O . VAL D 1 142 ? -17.679 -20.222 23.479 1.00 23.10 136 VAL D O 1
ATOM 13492 N N . GLU D 1 143 ? -16.871 -18.332 24.399 1.00 23.93 137 GLU D N 1
ATOM 13493 C CA . GLU D 1 143 ? -17.064 -18.789 25.772 1.00 24.66 137 GLU D CA 1
ATOM 13494 C C . GLU D 1 143 ? -18.526 -19.130 26.036 1.00 26.61 137 GLU D C 1
ATOM 13495 O O . GLU D 1 143 ? -18.836 -20.118 26.706 1.00 25.83 137 GLU D O 1
ATOM 13501 N N . HIS D 1 144 ? -19.419 -18.288 25.520 1.00 24.36 138 HIS D N 1
ATOM 13502 C CA . HIS D 1 144 ? -20.846 -18.470 25.694 1.00 23.50 138 HIS D CA 1
ATOM 13503 C C . HIS D 1 144 ? -21.267 -19.869 25.230 1.00 25.65 138 HIS D C 1
ATOM 13504 O O . HIS D 1 144 ? -21.988 -20.584 25.927 1.00 24.15 138 HIS D O 1
ATOM 13511 N N . LEU D 1 145 ? -20.806 -20.260 24.052 1.00 25.72 139 LEU D N 1
ATOM 13512 C CA . LEU D 1 145 ? -21.210 -21.532 23.476 1.00 27.20 139 LEU D CA 1
ATOM 13513 C C . LEU D 1 145 ? -20.399 -22.674 24.077 1.00 28.01 139 LEU D C 1
ATOM 13514 O O . LEU D 1 145 ? -20.931 -23.759 24.315 1.00 27.77 139 LEU D O 1
ATOM 13519 N N . PHE D 1 146 ? -19.119 -22.426 24.334 1.00 26.16 140 PHE D N 1
ATOM 13520 C CA . PHE D 1 146 ? -18.217 -23.482 24.789 1.00 28.27 140 PHE D CA 1
ATOM 13521 C C . PHE D 1 146 ? -18.597 -23.977 26.186 1.00 30.78 140 PHE D C 1
ATOM 13522 O O . PHE D 1 146 ? -18.621 -25.182 26.440 1.00 28.10 140 PHE D O 1
ATOM 13530 N N . LYS D 1 147 ? -18.906 -23.055 27.092 1.00 30.03 141 LYS D N 1
ATOM 13531 C CA . LYS D 1 147 ? -19.274 -23.445 28.449 1.00 29.96 141 LYS D CA 1
ATOM 13532 C C . LYS D 1 147 ? -20.638 -24.136 28.481 1.00 27.94 141 LYS D C 1
ATOM 13533 O O . LYS D 1 147 ? -20.890 -24.986 29.329 1.00 25.75 141 LYS D O 1
ATOM 13539 N N . ALA D 1 148 ? -21.505 -23.777 27.544 1.00 27.26 142 ALA D N 1
ATOM 13540 C CA . ALA D 1 148 ? -22.768 -24.484 27.363 1.00 27.78 142 ALA D CA 1
ATOM 13541 C C . ALA D 1 148 ? -22.528 -25.910 26.879 1.00 29.86 142 ALA D C 1
ATOM 13542 O O . ALA D 1 148 ? -23.171 -26.851 27.340 1.00 30.14 142 ALA D O 1
ATOM 13544 N N . GLN D 1 149 ? -21.592 -26.069 25.954 1.00 29.55 143 GLN D N 1
ATOM 13545 C CA . GLN D 1 149 ? -21.206 -27.393 25.499 1.00 29.07 143 GLN D CA 1
ATOM 13546 C C . GLN D 1 149 ? -20.749 -28.246 26.683 1.00 28.34 143 GLN D C 1
ATOM 13547 O O . GLN D 1 149 ? -21.204 -29.377 26.857 1.00 23.09 143 GLN D O 1
ATOM 13553 N N . LEU D 1 150 ? -19.853 -27.694 27.494 1.00 28.33 144 LEU D N 1
ATOM 13554 C CA . LEU D 1 150 ? -19.282 -28.432 28.609 1.00 27.93 144 LEU D CA 1
ATOM 13555 C C . LEU D 1 150 ? -20.352 -28.802 29.617 1.00 28.91 144 LEU D C 1
ATOM 13556 O O . LEU D 1 150 ? -20.308 -29.884 30.210 1.00 23.88 144 LEU D O 1
ATOM 13561 N N . PHE D 1 151 ? -21.304 -27.894 29.826 1.00 27.56 145 PHE D N 1
ATOM 13562 C CA . PHE D 1 151 ? -22.347 -28.116 30.806 1.00 25.88 145 PHE D CA 1
ATOM 13563 C C . PHE D 1 151 ? -23.255 -29.259 30.357 1.00 25.18 145 PHE D C 1
ATOM 13564 O O . PHE D 1 151 ? -23.594 -30.141 31.133 1.00 25.56 145 PHE D O 1
ATOM 13572 N N . HIS D 1 152 ? -23.654 -29.234 29.095 1.00 26.93 146 HIS D N 1
ATOM 13573 C CA . HIS D 1 152 ? -24.550 -30.249 28.581 1.00 28.20 146 HIS D CA 1
ATOM 13574 C C . HIS D 1 152 ? -23.847 -31.597 28.506 1.00 25.43 146 HIS D C 1
ATOM 13575 O O . HIS D 1 152 ? -24.468 -32.631 28.701 1.00 25.71 146 HIS D O 1
ATOM 13582 N N . ASP D 1 153 ? -22.547 -31.583 28.246 1.00 27.42 147 ASP D N 1
ATOM 13583 C CA . ASP D 1 153 ? -21.744 -32.804 28.345 1.00 27.77 147 ASP D CA 1
ATOM 13584 C C . ASP D 1 153 ? -21.810 -33.388 29.764 1.00 29.38 147 ASP D C 1
ATOM 13585 O O . ASP D 1 153 ? -22.009 -34.593 29.939 1.00 28.84 147 ASP D O 1
ATOM 13590 N N . ARG D 1 154 ? -21.639 -32.537 30.774 1.00 25.92 148 ARG D N 1
ATOM 13591 C CA . ARG D 1 154 ? -21.657 -33.005 32.162 1.00 30.36 148 ARG D CA 1
ATOM 13592 C C . ARG D 1 154 ? -23.028 -33.567 32.502 1.00 33.45 148 ARG D C 1
ATOM 13593 O O . ARG D 1 154 ? -23.143 -34.659 33.059 1.00 33.01 148 ARG D O 1
ATOM 13601 N N . LYS D 1 155 ? -24.062 -32.812 32.147 1.00 29.35 149 LYS D N 1
ATOM 13602 C CA . LYS D 1 155 ? -25.430 -33.238 32.354 1.00 30.51 149 LYS D CA 1
ATOM 13603 C C . LYS D 1 155 ? -25.683 -34.612 31.745 1.00 30.18 149 LYS D C 1
ATOM 13604 O O . LYS D 1 155 ? -26.257 -35.483 32.387 1.00 29.11 149 LYS D O 1
ATOM 13610 N N . GLN D 1 156 ? -25.258 -34.800 30.504 1.00 29.85 150 GLN D N 1
ATOM 13611 C CA . GLN D 1 156 ? -25.583 -36.015 29.786 1.00 31.73 150 GLN D CA 1
ATOM 13612 C C . GLN D 1 156 ? -24.873 -37.215 30.399 1.00 30.30 150 GLN D C 1
ATOM 13613 O O . GLN D 1 156 ? -25.467 -38.282 30.536 1.00 30.93 150 GLN D O 1
ATOM 13619 N N . LEU D 1 157 ? -23.607 -37.054 30.765 1.00 26.87 151 LEU D N 1
ATOM 13620 C CA . LEU D 1 157 ? -22.879 -38.166 31.368 1.00 31.77 151 LEU D CA 1
ATOM 13621 C C . LEU D 1 157 ? -23.531 -38.601 32.680 1.00 34.02 151 LEU D C 1
ATOM 13622 O O . LEU D 1 157 ? -23.687 -39.790 32.941 1.00 30.17 151 LEU D O 1
ATOM 13627 N N . GLU D 1 158 ? -23.918 -37.632 33.500 1.00 30.63 152 GLU D N 1
ATOM 13628 C CA . GLU D 1 158 ? -24.519 -37.939 34.779 1.00 31.09 152 GLU D CA 1
ATOM 13629 C C . GLU D 1 158 ? -25.833 -38.689 34.567 1.00 33.96 152 GLU D C 1
ATOM 13630 O O . GLU D 1 158 ? -26.104 -39.679 35.247 1.00 31.69 152 GLU D O 1
ATOM 13636 N N . ALA D 1 159 ? -26.639 -38.213 33.618 1.00 31.55 153 ALA D N 1
ATOM 13637 C CA . ALA D 1 159 ? -27.910 -38.852 33.289 1.00 33.35 153 ALA D CA 1
ATOM 13638 C C . ALA D 1 159 ? -27.714 -40.303 32.877 1.00 36.67 153 ALA D C 1
ATOM 13639 O O . ALA D 1 159 ? -28.467 -41.182 33.294 1.00 40.72 153 ALA D O 1
ATOM 13641 N N . ARG D 1 160 ? -26.706 -40.550 32.051 1.00 39.07 154 ARG D N 1
ATOM 13642 C CA . ARG D 1 160 ? -26.490 -41.876 31.498 1.00 40.56 154 ARG D CA 1
ATOM 13643 C C . ARG D 1 160 ? -25.866 -42.806 32.532 1.00 40.21 154 ARG D C 1
ATOM 13644 O O . ARG D 1 160 ? -26.036 -44.022 32.468 1.00 42.86 154 ARG D O 1
ATOM 13652 N N . SER D 1 161 ? -25.160 -42.228 33.496 1.00 41.42 155 SER D N 1
ATOM 13653 C CA . SER D 1 161 ? -24.544 -43.006 34.570 1.00 40.98 155 SER D CA 1
ATOM 13654 C C . SER D 1 161 ? -25.597 -43.676 35.456 1.00 39.08 155 SER D C 1
ATOM 13655 O O . SER D 1 161 ? -25.282 -44.585 36.215 1.00 39.16 155 SER D O 1
ATOM 13658 N N . LYS D 1 162 ? -26.842 -43.219 35.360 1.00 43.40 156 LYS D N 1
ATOM 13659 C CA . LYS D 1 162 ? -27.924 -43.734 36.199 1.00 45.92 156 LYS D CA 1
ATOM 13660 C C . LYS D 1 162 ? -28.536 -45.011 35.628 1.00 47.04 156 LYS D C 1
ATOM 13661 O O . LYS D 1 162 ? -29.296 -45.706 36.307 1.00 52.17 156 LYS D O 1
ATOM 13667 N N . ALA D 1 163 ? -28.221 -45.306 34.372 1.00 46.34 157 ALA D N 1
ATOM 13668 C CA . ALA D 1 163 ? -28.719 -46.511 33.731 1.00 48.88 157 ALA D CA 1
ATOM 13669 C C . ALA D 1 163 ? -28.188 -47.746 34.452 1.00 55.58 157 ALA D C 1
ATOM 13670 O O . ALA D 1 163 ? -26.994 -47.837 34.745 1.00 49.40 157 ALA D O 1
ATOM 13672 N N . LYS D 1 164 ? -29.081 -48.694 34.731 1.00 63.31 158 LYS D N 1
ATOM 13673 C CA . LYS D 1 164 ? -28.726 -49.874 35.517 1.00 63.83 158 LYS D CA 1
ATOM 13674 C C . LYS D 1 164 ? -28.410 -51.063 34.611 1.00 58.28 158 LYS D C 1
ATOM 13675 O O . LYS D 1 164 ? -27.882 -52.072 35.070 1.00 59.54 158 LYS D O 1
ATOM 13681 N N . SER D 1 165 ? -28.723 -50.936 33.324 1.00 56.71 159 SER D N 1
ATOM 13682 C CA . SER D 1 165 ? -28.504 -52.028 32.376 1.00 55.07 159 SER D CA 1
ATOM 13683 C C . SER D 1 165 ? -28.392 -51.511 30.944 1.00 52.84 159 SER D C 1
ATOM 13684 O O . SER D 1 165 ? -28.786 -50.385 30.647 1.00 55.85 159 SER D O 1
ATOM 13687 N N . GLN D 1 166 ? -27.858 -52.347 30.059 1.00 57.16 160 GLN D N 1
ATOM 13688 C CA . GLN D 1 166 ? -27.739 -52.006 28.642 1.00 56.44 160 GLN D CA 1
ATOM 13689 C C . GLN D 1 166 ? -29.076 -51.557 28.063 1.00 56.20 160 GLN D C 1
ATOM 13690 O O . GLN D 1 166 ? -29.126 -50.659 27.229 1.00 59.41 160 GLN D O 1
ATOM 13696 N N . GLU D 1 167 ? -30.157 -52.191 28.502 1.00 62.01 161 GLU D N 1
ATOM 13697 C CA . GLU D 1 167 ? -31.481 -51.906 27.962 1.00 63.95 161 GLU D CA 1
ATOM 13698 C C . GLU D 1 167 ? -31.945 -50.516 28.385 1.00 57.64 161 GLU D C 1
ATOM 13699 O O . GLU D 1 167 ? -32.504 -49.772 27.582 1.00 61.52 161 GLU D O 1
ATOM 13705 N N . GLU D 1 168 ? -31.712 -50.174 29.648 1.00 60.81 162 GLU D N 1
ATOM 13706 C CA . GLU D 1 168 ? -32.063 -48.851 30.167 1.00 62.09 162 GLU D CA 1
ATOM 13707 C C . GLU D 1 168 ? -31.274 -47.757 29.460 1.00 58.32 162 GLU D C 1
ATOM 13708 O O . GLU D 1 168 ? -31.779 -46.651 29.263 1.00 47.54 162 GLU D O 1
ATOM 13714 N N . LEU D 1 169 ? -30.034 -48.071 29.089 1.00 51.24 163 LEU D N 1
ATOM 13715 C CA . LEU D 1 169 ? -29.174 -47.126 28.386 1.00 48.52 163 LEU D CA 1
ATOM 13716 C C . LEU D 1 169 ? -29.652 -46.917 26.954 1.00 52.36 163 LEU D C 1
ATOM 13717 O O . LEU D 1 169 ? -29.692 -45.790 26.467 1.00 54.74 163 LEU D O 1
ATOM 13722 N N . ASP D 1 170 ? -30.015 -48.012 26.289 1.00 56.89 164 ASP D N 1
ATOM 13723 C CA . ASP D 1 170 ? -30.564 -47.950 24.937 1.00 54.49 164 ASP D CA 1
ATOM 13724 C C . ASP D 1 170 ? -31.800 -47.060 24.901 1.00 56.77 164 ASP D C 1
ATOM 13725 O O . ASP D 1 170 ? -32.045 -46.361 23.918 1.00 54.40 164 ASP D O 1
ATOM 13730 N N . GLU D 1 171 ? -32.581 -47.091 25.975 1.00 54.82 165 GLU D N 1
ATOM 13731 C CA . GLU D 1 171 ? -33.850 -46.382 26.004 1.00 60.34 165 GLU D CA 1
ATOM 13732 C C . GLU D 1 171 ? -33.628 -44.873 26.098 1.00 55.04 165 GLU D C 1
ATOM 13733 O O . GLU D 1 171 ? -34.511 -44.094 25.755 1.00 49.73 165 GLU D O 1
ATOM 13739 N N . MET D 1 172 ? -32.441 -44.467 26.549 1.00 57.80 166 MET D N 1
ATOM 13740 C CA . MET D 1 172 ? -32.085 -43.045 26.635 1.00 55.06 166 MET D CA 1
ATOM 13741 C C . MET D 1 172 ? -31.688 -42.490 25.272 1.00 50.46 166 MET D C 1
ATOM 13742 O O . MET D 1 172 ? -31.679 -41.280 25.071 1.00 46.18 166 MET D O 1
ATOM 13747 N N . GLY D 1 173 ? -31.346 -43.380 24.347 1.00 48.07 167 GLY D N 1
ATOM 13748 C CA . GLY D 1 173 ? -30.901 -42.973 23.023 1.00 49.98 167 GLY D CA 1
ATOM 13749 C C . GLY D 1 173 ? -29.390 -42.947 22.913 1.00 46.75 167 GLY D C 1
ATOM 13750 O O . GLY D 1 173 ? -28.677 -43.074 23.909 1.00 49.41 167 GLY D O 1
ATOM 13751 N N . ALA D 1 174 ? -28.899 -42.784 21.692 1.00 44.32 168 ALA D N 1
ATOM 13752 C CA . ALA D 1 174 ? -27.474 -42.586 21.460 1.00 48.06 168 ALA D CA 1
ATOM 13753 C C . ALA D 1 174 ? -27.004 -41.290 22.118 1.00 42.08 168 ALA D C 1
ATOM 13754 O O . ALA D 1 174 ? -27.737 -40.305 22.166 1.00 36.08 168 ALA D O 1
ATOM 13756 N N . PRO D 1 175 ? -25.770 -41.290 22.629 1.00 43.06 169 PRO D N 1
ATOM 13757 C CA . PRO D 1 175 ? -25.209 -40.079 23.221 1.00 44.52 169 PRO D CA 1
ATOM 13758 C C . PRO D 1 175 ? -24.947 -39.002 22.170 1.00 40.96 169 PRO D C 1
ATOM 13759 O O . PRO D 1 175 ? -24.481 -39.303 21.075 1.00 42.34 169 PRO D O 1
ATOM 13763 N N . ILE D 1 176 ? -25.266 -37.760 22.503 1.00 36.86 170 ILE D N 1
ATOM 13764 C CA . ILE D 1 176 ? -24.894 -36.617 21.681 1.00 36.43 170 ILE D CA 1
ATOM 13765 C C . ILE D 1 176 ? -23.466 -36.186 21.993 1.00 29.72 170 ILE D C 1
ATOM 13766 O O . ILE D 1 176 ? -23.089 -36.075 23.152 1.00 33.98 170 ILE D O 1
ATOM 13771 N N . ASP D 1 177 ? -22.670 -35.947 20.957 1.00 32.98 171 ASP D N 1
ATOM 13772 C CA . ASP D 1 177 ? -21.340 -35.363 21.141 1.00 30.55 171 ASP D CA 1
ATOM 13773 C C . ASP D 1 177 ? -21.458 -33.845 21.202 1.00 31.02 171 ASP D C 1
ATOM 13774 O O . ASP D 1 177 ? -21.555 -33.172 20.170 1.00 32.34 171 ASP D O 1
ATOM 13779 N N . TYR D 1 178 ? -21.464 -33.315 22.421 1.00 28.59 172 TYR D N 1
ATOM 13780 C CA . TYR D 1 178 ? -21.633 -31.880 22.635 1.00 30.64 172 TYR D CA 1
ATOM 13781 C C . TYR D 1 178 ? -20.321 -31.124 22.429 1.00 27.53 172 TYR D C 1
ATOM 13782 O O . TYR D 1 178 ? -20.315 -29.899 22.297 1.00 30.06 172 TYR D O 1
ATOM 13791 N N . LEU D 1 179 ? -19.215 -31.858 22.415 1.00 27.16 173 LEU D N 1
ATOM 13792 C CA . LEU D 1 179 ? -17.893 -31.257 22.300 1.00 28.73 173 LEU D CA 1
ATOM 13793 C C . LEU D 1 179 ? -17.550 -31.000 20.840 1.00 28.13 173 LEU D C 1
ATOM 13794 O O . LEU D 1 179 ? -16.666 -31.638 20.259 1.00 27.12 173 LEU D O 1
ATOM 13799 N N . THR D 1 180 ? -18.270 -30.057 20.250 1.00 28.03 174 THR D N 1
ATOM 13800 C CA . THR D 1 180 ? -18.165 -29.791 18.828 1.00 29.90 174 THR D CA 1
ATOM 13801 C C . THR D 1 180 ? -17.205 -28.623 18.611 1.00 29.61 174 THR D C 1
ATOM 13802 O O . THR D 1 180 ? -17.485 -27.507 19.039 1.00 31.10 174 THR D O 1
ATOM 13806 N N . PRO D 1 181 ? -16.057 -28.881 17.960 1.00 31.34 175 PRO D N 1
ATOM 13807 C CA . PRO D 1 181 ? -15.035 -27.842 17.826 1.00 29.37 175 PRO D CA 1
ATOM 13808 C C . PRO D 1 181 ? -15.586 -26.565 17.213 1.00 29.03 175 PRO D C 1
ATOM 13809 O O . PRO D 1 181 ? -16.401 -26.621 16.296 1.00 29.15 175 PRO D O 1
ATOM 13813 N N . ILE D 1 182 ? -15.142 -25.425 17.729 1.00 29.27 176 ILE D N 1
ATOM 13814 C CA . ILE D 1 182 ? -15.664 -24.130 17.302 1.00 31.34 176 ILE D CA 1
ATOM 13815 C C . ILE D 1 182 ? -14.621 -23.387 16.472 1.00 24.12 176 ILE D C 1
ATOM 13816 O O . ILE D 1 182 ? -13.474 -23.247 16.889 1.00 29.86 176 ILE D O 1
ATOM 13821 N N . VAL D 1 183 ? -15.025 -22.902 15.304 1.00 25.56 177 VAL D N 1
ATOM 13822 C CA . VAL D 1 183 ? -14.210 -21.957 14.542 1.00 25.66 177 VAL D CA 1
ATOM 13823 C C . VAL D 1 183 ? -14.860 -20.576 14.547 1.00 26.83 177 VAL D C 1
ATOM 13824 O O . VAL D 1 183 ? -16.050 -20.438 14.240 1.00 22.31 177 VAL D O 1
ATOM 13828 N N . ALA D 1 184 ? -14.077 -19.558 14.905 1.00 24.13 178 ALA D N 1
ATOM 13829 C CA . ALA D 1 184 ? -14.630 -18.250 15.223 1.00 24.15 178 ALA D CA 1
ATOM 13830 C C . ALA D 1 184 ? -14.022 -17.140 14.363 1.00 24.52 178 ALA D C 1
ATOM 13831 O O . ALA D 1 184 ? -12.849 -17.197 13.985 1.00 22.64 178 ALA D O 1
ATOM 13833 N N . ASP D 1 185 ? -14.841 -16.128 14.082 1.00 23.02 179 ASP D N 1
ATOM 13834 C CA . ASP D 1 185 ? -14.461 -14.982 13.269 1.00 21.23 179 ASP D CA 1
ATOM 13835 C C . ASP D 1 185 ? -13.578 -14.016 14.076 1.00 24.65 179 ASP D C 1
ATOM 13836 O O . ASP D 1 185 ? -14.014 -13.455 15.084 1.00 25.99 179 ASP D O 1
ATOM 13841 N N . ALA D 1 186 ? -12.342 -13.825 13.624 1.00 25.41 180 ALA D N 1
ATOM 13842 C CA . ALA D 1 186 ? -11.426 -12.865 14.240 1.00 26.29 180 ALA D CA 1
ATOM 13843 C C . ALA D 1 186 ? -11.317 -11.607 13.379 1.00 24.49 180 ALA D C 1
ATOM 13844 O O . ALA D 1 186 ? -10.391 -10.813 13.538 1.00 25.27 180 ALA D O 1
ATOM 13846 N N . ASP D 1 187 ? -12.275 -11.433 12.473 1.00 27.70 181 ASP D N 1
ATOM 13847 C CA . ASP D 1 187 ? -12.386 -10.216 11.674 1.00 24.78 181 ASP D CA 1
ATOM 13848 C C . ASP D 1 187 ? -11.070 -9.882 10.983 1.00 27.02 181 ASP D C 1
ATOM 13849 O O . ASP D 1 187 ? -10.483 -10.737 10.320 1.00 27.68 181 ASP D O 1
ATOM 13854 N N . ALA D 1 188 ? -10.597 -8.649 11.144 1.00 27.82 182 ALA D N 1
ATOM 13855 C CA . ALA D 1 188 ? -9.336 -8.232 10.535 1.00 25.30 182 ALA D CA 1
ATOM 13856 C C . ALA D 1 188 ? -8.265 -7.925 11.591 1.00 26.47 182 ALA D C 1
ATOM 13857 O O . ALA D 1 188 ? -7.252 -7.293 11.297 1.00 27.41 182 ALA D O 1
ATOM 13859 N N . GLY D 1 189 ? -8.489 -8.378 12.819 1.00 27.41 183 GLY D N 1
ATOM 13860 C CA . GLY D 1 189 ? -7.488 -8.244 13.871 1.00 25.00 183 GLY D CA 1
ATOM 13861 C C . GLY D 1 189 ? -7.785 -7.145 14.874 1.00 24.05 183 GLY D C 1
ATOM 13862 O O . GLY D 1 189 ? -7.150 -7.075 15.926 1.00 24.38 183 GLY D O 1
ATOM 13863 N N . HIS D 1 190 ? -8.743 -6.279 14.550 1.00 23.58 184 HIS D N 1
ATOM 13864 C CA . HIS D 1 190 ? -9.172 -5.209 15.455 1.00 23.41 184 HIS D CA 1
ATOM 13865 C C . HIS D 1 190 ? -8.047 -4.263 15.837 1.00 24.39 184 HIS D C 1
ATOM 13866 O O . HIS D 1 190 ? -7.966 -3.812 16.981 1.00 25.54 184 HIS D O 1
ATOM 13873 N N . GLY D 1 191 ? -7.186 -3.959 14.873 1.00 26.23 185 GLY D N 1
ATOM 13874 C CA . GLY D 1 191 ? -6.122 -2.980 15.069 1.00 26.21 185 GLY D CA 1
ATOM 13875 C C . GLY D 1 191 ? -4.784 -3.515 14.603 1.00 24.98 185 GLY D C 1
ATOM 13876 O O . GLY D 1 191 ? -4.721 -4.315 13.677 1.00 27.57 185 GLY D O 1
ATOM 13877 N N . GLY D 1 192 ? -3.706 -3.073 15.247 1.00 29.26 186 GLY D N 1
ATOM 13878 C CA . GLY D 1 192 ? -2.354 -3.476 14.852 1.00 25.18 186 GLY D CA 1
ATOM 13879 C C . GLY D 1 192 ? -1.995 -4.873 15.332 1.00 24.29 186 GLY D C 1
ATOM 13880 O O . GLY D 1 192 ? -2.840 -5.605 15.847 1.00 27.38 186 GLY D O 1
ATOM 13881 N N . LEU D 1 193 ? -0.735 -5.248 15.171 1.00 22.77 187 LEU D N 1
ATOM 13882 C CA . LEU D 1 193 ? -0.318 -6.612 15.452 1.00 24.34 187 LEU D CA 1
ATOM 13883 C C . LEU D 1 193 ? -0.400 -6.942 16.938 1.00 26.81 187 LEU D C 1
ATOM 13884 O O . LEU D 1 193 ? -0.563 -8.102 17.312 1.00 29.46 187 LEU D O 1
ATOM 13889 N N . THR D 1 194 ? -0.307 -5.928 17.793 1.00 25.82 188 THR D N 1
ATOM 13890 C CA . THR D 1 194 ? -0.447 -6.159 19.226 1.00 25.69 188 THR D CA 1
ATOM 13891 C C . THR D 1 194 ? -1.899 -6.463 19.584 1.00 27.38 188 THR D C 1
ATOM 13892 O O . THR D 1 194 ? -2.164 -7.245 20.504 1.00 23.39 188 THR D O 1
ATOM 13896 N N . ALA D 1 195 ? -2.836 -5.863 18.848 1.00 25.14 189 ALA D N 1
ATOM 13897 C CA . ALA D 1 195 ? -4.253 -6.204 18.993 1.00 25.07 189 ALA D CA 1
ATOM 13898 C C . ALA D 1 195 ? -4.524 -7.614 18.494 1.00 21.93 189 ALA D C 1
ATOM 13899 O O . ALA D 1 195 ? -5.249 -8.382 19.124 1.00 23.78 189 ALA D O 1
ATOM 13901 N N . VAL D 1 196 ? -3.941 -7.952 17.356 1.00 21.56 190 VAL D N 1
ATOM 13902 C CA . VAL D 1 196 ? -4.063 -9.307 16.820 1.00 26.19 190 VAL D CA 1
ATOM 13903 C C . VAL D 1 196 ? -3.627 -10.335 17.871 1.00 25.73 190 VAL D C 1
ATOM 13904 O O . VAL D 1 196 ? -4.292 -11.352 18.079 1.00 22.97 190 VAL D O 1
ATOM 13908 N N . PHE D 1 197 ? -2.517 -10.046 18.540 1.00 21.98 191 PHE D N 1
ATOM 13909 C CA . PHE D 1 197 ? -1.979 -10.935 19.569 1.00 26.51 191 PHE D CA 1
ATOM 13910 C C . PHE D 1 197 ? -2.964 -11.111 20.729 1.00 27.52 191 PHE D C 1
ATOM 13911 O O . PHE D 1 197 ? -3.237 -12.229 21.171 1.00 25.37 191 PHE D O 1
ATOM 13919 N N . LYS D 1 198 ? -3.487 -9.993 21.222 1.00 28.07 192 LYS D N 1
ATOM 13920 C CA . LYS D 1 198 ? -4.377 -10.007 22.372 1.00 26.18 192 LYS D CA 1
ATOM 13921 C C . LYS D 1 198 ? -5.702 -10.687 22.020 1.00 25.86 192 LYS D C 1
ATOM 13922 O O . LYS D 1 198 ? -6.305 -11.384 22.841 1.00 24.85 192 LYS D O 1
ATOM 13928 N N . LEU D 1 199 ? -6.162 -10.457 20.800 1.00 23.70 193 LEU D N 1
ATOM 13929 C CA . LEU D 1 199 ? -7.388 -11.068 20.328 1.00 24.21 193 LEU D CA 1
ATOM 13930 C C . LEU D 1 199 ? -7.231 -12.579 20.270 1.00 23.83 193 LEU D C 1
ATOM 13931 O O . LEU D 1 199 ? -8.084 -13.318 20.751 1.00 23.27 193 LEU D O 1
ATOM 13936 N N . THR D 1 200 ? -6.126 -13.034 19.686 1.00 25.66 194 THR D N 1
ATOM 13937 C CA . THR D 1 200 ? -5.830 -14.461 19.627 1.00 24.88 194 THR D CA 1
ATOM 13938 C C . THR D 1 200 ? -5.789 -15.072 21.027 1.00 24.49 194 THR D C 1
ATOM 13939 O O . THR D 1 200 ? -6.309 -16.165 21.262 1.00 22.10 194 THR D O 1
ATOM 13943 N N . LYS D 1 201 ? -5.166 -14.362 21.958 1.00 25.20 195 LYS D N 1
ATOM 13944 C CA . LYS D 1 201 ? -5.038 -14.847 23.326 1.00 25.39 195 LYS D CA 1
ATOM 13945 C C . LYS D 1 201 ? -6.403 -15.093 23.952 1.00 28.35 195 LYS D C 1
ATOM 13946 O O . LYS D 1 201 ? -6.630 -16.138 24.570 1.00 29.92 195 LYS D O 1
ATOM 13952 N N . MET D 1 202 ? -7.306 -14.129 23.798 1.00 25.64 196 MET D N 1
ATOM 13953 C CA . MET D 1 202 ? -8.644 -14.261 24.331 1.00 24.85 196 MET D CA 1
ATOM 13954 C C . MET D 1 202 ? -9.328 -15.481 23.726 1.00 27.67 196 MET D C 1
ATOM 13955 O O . MET D 1 202 ? -9.973 -16.261 24.433 1.00 28.21 196 MET D O 1
ATOM 13960 N N . PHE D 1 203 ? -9.203 -15.636 22.414 1.00 24.06 197 PHE D N 1
ATOM 13961 C CA . PHE D 1 203 ? -9.848 -16.748 21.726 1.00 29.92 197 PHE D CA 1
ATOM 13962 C C . PHE D 1 203 ? -9.391 -18.090 22.277 1.00 26.91 197 PHE D C 1
ATOM 13963 O O . PHE D 1 203 ? -10.197 -19.004 22.461 1.00 26.99 197 PHE D O 1
ATOM 13971 N N . ILE D 1 204 ? -8.093 -18.208 22.522 1.00 25.91 198 ILE D N 1
ATOM 13972 C CA . ILE D 1 204 ? -7.522 -19.458 23.017 1.00 26.01 198 ILE D CA 1
ATOM 13973 C C . ILE D 1 204 ? -7.972 -19.707 24.457 1.00 26.66 198 ILE D C 1
ATOM 13974 O O . ILE D 1 204 ? -8.285 -20.836 24.832 1.00 27.28 198 ILE D O 1
ATOM 13979 N N . GLU D 1 205 ? -8.019 -18.649 25.260 1.00 23.42 199 GLU D N 1
ATOM 13980 C CA . GLU D 1 205 ? -8.437 -18.778 26.648 1.00 24.95 199 GLU D CA 1
ATOM 13981 C C . GLU D 1 205 ? -9.890 -19.218 26.756 1.00 25.21 199 GLU D C 1
ATOM 13982 O O . GLU D 1 205 ? -10.267 -19.888 27.711 1.00 22.88 199 GLU D O 1
ATOM 13988 N N . ARG D 1 206 ? -10.708 -18.846 25.778 1.00 23.52 200 ARG D N 1
ATOM 13989 C CA . ARG D 1 206 ? -12.145 -18.894 25.964 1.00 24.48 200 ARG D CA 1
ATOM 13990 C C . ARG D 1 206 ? -12.815 -20.011 25.167 1.00 23.47 200 ARG D C 1
ATOM 13991 O O . ARG D 1 206 ? -13.998 -20.295 25.364 1.00 26.30 200 ARG D O 1
ATOM 13999 N N . GLY D 1 207 ? -12.065 -20.641 24.271 1.00 22.97 201 GLY D N 1
ATOM 14000 C CA . GLY D 1 207 ? -12.367 -22.011 23.865 1.00 24.12 201 GLY D CA 1
ATOM 14001 C C . GLY D 1 207 ? -12.385 -22.252 22.368 1.00 23.86 201 GLY D C 1
ATOM 14002 O O . GLY D 1 207 ? -13.000 -23.218 21.905 1.00 26.14 201 GLY D O 1
ATOM 14003 N N . ALA D 1 208 ? -11.719 -21.388 21.601 1.00 22.51 202 ALA D N 1
ATOM 14004 C CA . ALA D 1 208 ? -11.756 -21.487 20.142 1.00 23.18 202 ALA D CA 1
ATOM 14005 C C . ALA D 1 208 ? -10.813 -22.580 19.645 1.00 25.35 202 ALA D C 1
ATOM 14006 O O . ALA D 1 208 ? -9.614 -22.540 19.907 1.00 24.83 202 ALA D O 1
ATOM 14008 N N . ALA D 1 209 ? -11.358 -23.536 18.901 1.00 26.73 203 ALA D N 1
ATOM 14009 C CA . ALA D 1 209 ? -10.545 -24.556 18.233 1.00 26.63 203 ALA D CA 1
ATOM 14010 C C . ALA D 1 209 ? -9.817 -23.981 17.012 1.00 27.52 203 ALA D C 1
ATOM 14011 O O . ALA D 1 209 ? -8.727 -24.436 16.648 1.00 26.33 203 ALA D O 1
ATOM 14013 N N . GLY D 1 210 ? -10.435 -22.990 16.377 1.00 27.18 204 GLY D N 1
ATOM 14014 C CA . GLY D 1 210 ? -9.806 -22.269 15.286 1.00 23.64 204 GLY D CA 1
ATOM 14015 C C . GLY D 1 210 ? -10.410 -20.892 15.132 1.00 23.12 204 GLY D C 1
ATOM 14016 O O . GLY D 1 210 ? -11.505 -20.630 15.630 1.00 26.62 204 GLY D O 1
ATOM 14017 N N . ILE D 1 211 ? -9.687 -20.007 14.450 1.00 25.01 205 ILE D N 1
ATOM 14018 C CA . ILE D 1 211 ? -10.199 -18.685 14.109 1.00 23.14 205 ILE D CA 1
ATOM 14019 C C . ILE D 1 211 ? -9.815 -18.324 12.680 1.00 25.71 205 ILE D C 1
ATOM 14020 O O . ILE D 1 211 ? -8.836 -18.848 12.142 1.00 24.36 205 ILE D O 1
ATOM 14025 N N . HIS D 1 212 ? -10.590 -17.428 12.068 1.00 27.57 206 HIS D N 1
ATOM 14026 C CA . HIS D 1 212 ? -10.239 -16.898 10.761 1.00 26.42 206 HIS D CA 1
ATOM 14027 C C . HIS D 1 212 ? -10.021 -15.391 10.774 1.00 25.66 206 HIS D C 1
ATOM 14028 O O . HIS D 1 212 ? -10.723 -14.654 11.468 1.00 26.17 206 HIS D O 1
ATOM 14035 N N . MET D 1 213 ? -9.026 -14.949 10.014 1.00 23.95 207 MET D N 1
ATOM 14036 C CA . MET D 1 213 ? -8.713 -13.534 9.895 1.00 27.45 207 MET D CA 1
ATOM 14037 C C . MET D 1 213 ? -8.496 -13.155 8.434 1.00 27.11 207 MET D C 1
ATOM 14038 O O . MET D 1 213 ? -7.871 -13.893 7.666 1.00 25.75 207 MET D O 1
ATOM 14043 N N . GLU D 1 214 ? -9.000 -11.984 8.068 1.00 26.71 208 GLU D N 1
ATOM 14044 C CA . GLU D 1 214 ? -9.141 -11.596 6.676 1.00 26.86 208 GLU D CA 1
ATOM 14045 C C . GLU D 1 214 ? -8.236 -10.402 6.366 1.00 28.32 208 GLU D C 1
ATOM 14046 O O . GLU D 1 214 ? -7.899 -9.621 7.258 1.00 29.29 208 GLU D O 1
ATOM 14052 N N . ASP D 1 215 ? -7.864 -10.257 5.096 1.00 30.15 209 ASP D N 1
ATOM 14053 C CA . ASP D 1 215 ? -6.925 -9.223 4.673 1.00 25.78 209 ASP D CA 1
ATOM 14054 C C . ASP D 1 215 ? -7.618 -7.891 4.367 1.00 26.08 209 ASP D C 1
ATOM 14055 O O . ASP D 1 215 ? -7.238 -7.193 3.432 1.00 25.06 209 ASP D O 1
ATOM 14060 N N . GLN D 1 216 ? -8.624 -7.535 5.159 1.00 29.02 210 GLN D N 1
ATOM 14061 C CA . GLN D 1 216 ? -9.201 -6.188 5.108 1.00 30.35 210 GLN D CA 1
ATOM 14062 C C . GLN D 1 216 ? -8.502 -5.240 6.080 1.00 28.57 210 GLN D C 1
ATOM 14063 O O . GLN D 1 216 ? -7.696 -5.670 6.903 1.00 27.58 210 GLN D O 1
ATOM 14069 N N . THR D 1 217 ? -8.815 -3.951 5.974 1.00 27.94 211 THR D N 1
ATOM 14070 C CA . THR D 1 217 ? -8.429 -2.981 6.987 1.00 30.69 211 THR D CA 1
ATOM 14071 C C . THR D 1 217 ? -9.330 -3.117 8.200 1.00 31.27 211 THR D C 1
ATOM 14072 O O . THR D 1 217 ? -10.396 -3.721 8.127 1.00 31.83 211 THR D O 1
ATOM 14076 N N . SER D 1 218 ? -8.899 -2.540 9.317 1.00 35.49 212 SER D N 1
ATOM 14077 C CA . SER D 1 218 ? -9.785 -2.317 10.448 1.00 34.23 212 SER D CA 1
ATOM 14078 C C . SER D 1 218 ? -10.194 -0.851 10.575 1.00 36.47 212 SER D C 1
ATOM 14079 O O . SER D 1 218 ? -10.899 -0.482 11.515 1.00 42.68 212 SER D O 1
ATOM 14082 N N . THR D 1 219 ? -9.745 -0.016 9.642 1.00 36.04 213 THR D N 1
ATOM 14083 C CA . THR D 1 219 ? -9.929 1.428 9.765 1.00 40.08 213 THR D CA 1
ATOM 14084 C C . THR D 1 219 ? -10.802 2.009 8.657 1.00 39.67 213 THR D C 1
ATOM 14085 O O . THR D 1 219 ? -11.239 3.154 8.752 1.00 38.71 213 THR D O 1
ATOM 14089 N N . ASN D 1 220 ? -11.042 1.231 7.605 1.00 41.00 214 ASN D N 1
ATOM 14090 C CA . ASN D 1 220 ? -11.735 1.733 6.416 1.00 40.24 214 ASN D CA 1
ATOM 14091 C C . ASN D 1 220 ? -12.822 0.756 5.975 1.00 44.58 214 ASN D C 1
ATOM 14092 O O . ASN D 1 220 ? -13.139 0.658 4.790 1.00 44.29 214 ASN D O 1
ATOM 14097 N N . LYS D 1 221 ? -13.385 0.031 6.935 1.00 46.16 215 LYS D N 1
ATOM 14098 C CA . LYS D 1 221 ? -14.500 -0.862 6.659 1.00 49.17 215 LYS D CA 1
ATOM 14099 C C . LYS D 1 221 ? -15.737 -0.057 6.262 1.00 49.24 215 LYS D C 1
ATOM 14100 O O . LYS D 1 221 ? -15.969 1.038 6.773 1.00 43.42 215 LYS D O 1
ATOM 14106 N N . LYS D 1 222 ? -16.522 -0.601 5.337 1.00 51.18 216 LYS D N 1
ATOM 14107 C CA . LYS D 1 222 ? -17.731 0.066 4.861 1.00 50.45 216 LYS D CA 1
ATOM 14108 C C . LYS D 1 222 ? -18.879 -0.932 4.811 1.00 47.54 216 LYS D C 1
ATOM 14109 O O . LYS D 1 222 ? -18.657 -2.142 4.803 1.00 45.24 216 LYS D O 1
ATOM 14115 N N . CYS D 1 223 ? -20.106 -0.425 4.788 1.00 45.26 217 CYS D N 1
ATOM 14116 C CA . CYS D 1 223 ? -21.280 -1.289 4.872 1.00 49.17 217 CYS D CA 1
ATOM 14117 C C . CYS D 1 223 ? -22.332 -0.935 3.822 1.00 49.06 217 CYS D C 1
ATOM 14118 O O . CYS D 1 223 ? -23.258 -1.710 3.590 1.00 46.49 217 CYS D O 1
ATOM 14121 N N . GLY D 1 224 ? -22.182 0.231 3.194 1.00 52.31 218 GLY D N 1
ATOM 14122 C CA . GLY D 1 224 ? -23.079 0.664 2.118 1.00 60.25 218 GLY D CA 1
ATOM 14123 C C . GLY D 1 224 ? -23.242 -0.361 1.010 1.00 62.74 218 GLY D C 1
ATOM 14124 O O . GLY D 1 224 ? -22.356 -1.187 0.782 1.00 59.40 218 GLY D O 1
ATOM 14125 N N . HIS D 1 225 ? -24.373 -0.297 0.310 1.00 73.53 219 HIS D N 1
ATOM 14126 C CA . HIS D 1 225 ? -24.791 -1.377 -0.579 1.00 85.96 219 HIS D CA 1
ATOM 14127 C C . HIS D 1 225 ? -23.777 -1.638 -1.693 1.00 83.78 219 HIS D C 1
ATOM 14128 O O . HIS D 1 225 ? -23.376 -2.781 -1.922 1.00 87.28 219 HIS D O 1
ATOM 14135 N N . MET D 1 226 ? -23.369 -0.583 -2.391 1.00 76.68 220 MET D N 1
ATOM 14136 C CA . MET D 1 226 ? -22.302 -0.697 -3.377 1.00 87.32 220 MET D CA 1
ATOM 14137 C C . MET D 1 226 ? -21.188 0.281 -3.023 1.00 81.87 220 MET D C 1
ATOM 14138 O O . MET D 1 226 ? -20.877 1.190 -3.787 1.00 85.66 220 MET D O 1
ATOM 14143 N N . ALA D 1 227 ? -20.599 0.083 -1.847 1.00 78.36 221 ALA D N 1
ATOM 14144 C CA . ALA D 1 227 ? -19.756 1.092 -1.214 1.00 80.98 221 ALA D CA 1
ATOM 14145 C C . ALA D 1 227 ? -18.291 0.872 -1.591 1.00 77.23 221 ALA D C 1
ATOM 14146 O O . ALA D 1 227 ? -17.488 1.809 -1.580 1.00 76.27 221 ALA D O 1
ATOM 14148 N N . GLY D 1 228 ? -17.951 -0.372 -1.920 1.00 66.40 222 GLY D N 1
ATOM 14149 C CA . GLY D 1 228 ? -16.567 -0.749 -2.190 1.00 64.54 222 GLY D CA 1
ATOM 14150 C C . GLY D 1 228 ? -15.882 -1.329 -0.966 1.00 54.09 222 GLY D C 1
ATOM 14151 O O . GLY D 1 228 ? -16.492 -1.450 0.094 1.00 53.83 222 GLY D O 1
ATOM 14152 N N . ARG D 1 229 ? -14.612 -1.694 -1.110 1.00 49.42 223 ARG D N 1
ATOM 14153 C CA . ARG D 1 229 ? -13.962 -2.585 -0.150 1.00 46.06 223 ARG D CA 1
ATOM 14154 C C . ARG D 1 229 ? -12.437 -2.531 -0.243 1.00 33.62 223 ARG D C 1
ATOM 14155 O O . ARG D 1 229 ? -11.863 -2.800 -1.299 1.00 33.42 223 ARG D O 1
ATOM 14163 N N . CYS D 1 230 ? -11.787 -2.192 0.869 1.00 30.20 224 CYS D N 1
ATOM 14164 C CA . CYS D 1 230 ? -10.333 -2.013 0.897 1.00 27.16 224 CYS D CA 1
ATOM 14165 C C . CYS D 1 230 ? -9.647 -3.222 1.513 1.00 26.48 224 CYS D C 1
ATOM 14166 O O . CYS D 1 230 ? -10.057 -3.699 2.564 1.00 33.38 224 CYS D O 1
ATOM 14169 N N . VAL D 1 231 ? -8.605 -3.719 0.852 1.00 28.45 225 VAL D N 1
ATOM 14170 C CA . VAL D 1 231 ? -7.699 -4.694 1.462 1.00 23.72 225 VAL D CA 1
ATOM 14171 C C . VAL D 1 231 ? -6.364 -4.061 1.862 1.00 26.70 225 VAL D C 1
ATOM 14172 O O . VAL D 1 231 ? -6.090 -2.901 1.543 1.00 26.26 225 VAL D O 1
ATOM 14176 N N . ILE D 1 232 ? -5.557 -4.828 2.591 1.00 26.22 226 ILE D N 1
ATOM 14177 C CA . ILE D 1 232 ? -4.224 -4.405 2.994 1.00 26.65 226 ILE D CA 1
ATOM 14178 C C . ILE D 1 232 ? -3.170 -5.147 2.181 1.00 28.51 226 ILE D C 1
ATOM 14179 O O . ILE D 1 232 ? -3.457 -6.195 1.602 1.00 29.99 226 ILE D O 1
ATOM 14184 N N . PRO D 1 233 ? -1.944 -4.604 2.140 1.00 25.30 227 PRO D N 1
ATOM 14185 C CA . PRO D 1 233 ? -0.834 -5.246 1.457 1.00 28.32 227 PRO D CA 1
ATOM 14186 C C . PRO D 1 233 ? -0.648 -6.697 1.885 1.00 28.59 227 PRO D C 1
ATOM 14187 O O . PRO D 1 233 ? -0.904 -7.045 3.038 1.00 27.84 227 PRO D O 1
ATOM 14191 N N . VAL D 1 234 ? -0.202 -7.529 0.953 1.00 25.53 228 VAL D N 1
ATOM 14192 C CA . VAL D 1 234 ? -0.090 -8.958 1.194 1.00 28.66 228 VAL D CA 1
ATOM 14193 C C . VAL D 1 234 ? 0.694 -9.248 2.462 1.00 26.57 228 VAL D C 1
ATOM 14194 O O . VAL D 1 234 ? 0.239 -10.016 3.304 1.00 30.76 228 VAL D O 1
ATOM 14198 N N . GLN D 1 235 ? 1.864 -8.623 2.603 1.00 29.26 229 GLN D N 1
ATOM 14199 C CA . GLN D 1 235 ? 2.776 -8.949 3.706 1.00 31.27 229 GLN D CA 1
ATOM 14200 C C . GLN D 1 235 ? 2.165 -8.578 5.049 1.00 28.44 229 GLN D C 1
ATOM 14201 O O . GLN D 1 235 ? 2.396 -9.255 6.049 1.00 25.83 229 GLN D O 1
ATOM 14207 N N . GLU D 1 236 ? 1.386 -7.500 5.068 1.00 24.55 230 GLU D N 1
ATOM 14208 C CA . GLU D 1 236 ? 0.791 -7.035 6.305 1.00 25.87 230 GLU D CA 1
ATOM 14209 C C . GLU D 1 236 ? -0.158 -8.098 6.862 1.00 25.68 230 GLU D C 1
ATOM 14210 O O . GLU D 1 236 ? -0.184 -8.330 8.067 1.00 23.56 230 GLU D O 1
ATOM 14216 N N . HIS D 1 237 ? -0.911 -8.765 5.988 1.00 23.41 231 HIS D N 1
ATOM 14217 C CA . HIS D 1 237 ? -1.746 -9.868 6.437 1.00 23.66 231 HIS D CA 1
ATOM 14218 C C . HIS D 1 237 ? -0.923 -11.096 6.808 1.00 25.26 231 HIS D C 1
ATOM 14219 O O . HIS D 1 237 ? -1.234 -11.777 7.783 1.00 24.23 231 HIS D O 1
ATOM 14226 N N . VAL D 1 238 ? 0.125 -11.390 6.043 1.00 24.31 232 VAL D N 1
ATOM 14227 C CA . VAL D 1 238 ? 1.021 -12.469 6.431 1.00 26.35 232 VAL D CA 1
ATOM 14228 C C . VAL D 1 238 ? 1.486 -12.257 7.876 1.00 26.95 232 VAL D C 1
ATOM 14229 O O . VAL D 1 238 ? 1.494 -13.182 8.681 1.00 28.28 232 VAL D O 1
ATOM 14233 N N . ASN D 1 239 ? 1.859 -11.028 8.206 1.00 27.12 233 ASN D N 1
ATOM 14234 C CA . ASN D 1 239 ? 2.354 -10.724 9.545 1.00 27.53 233 ASN D CA 1
ATOM 14235 C C . ASN D 1 239 ? 1.278 -10.918 10.613 1.00 24.83 233 ASN D C 1
ATOM 14236 O O . ASN D 1 239 ? 1.579 -11.327 11.730 1.00 30.26 233 ASN D O 1
ATOM 14241 N N . ARG D 1 240 ? 0.030 -10.614 10.275 1.00 25.65 234 ARG D N 1
ATOM 14242 C CA . ARG D 1 240 ? -1.100 -10.941 11.141 1.00 26.75 234 ARG D CA 1
ATOM 14243 C C . ARG D 1 240 ? -1.127 -12.439 11.440 1.00 26.09 234 ARG D C 1
ATOM 14244 O O . ARG D 1 240 ? -1.229 -12.851 12.595 1.00 25.24 234 ARG D O 1
ATOM 14252 N N . LEU D 1 241 ? -1.044 -13.248 10.395 1.00 25.39 235 LEU D N 1
ATOM 14253 C CA . LEU D 1 241 ? -1.133 -14.697 10.549 1.00 26.57 235 LEU D CA 1
ATOM 14254 C C . LEU D 1 241 ? 0.042 -15.216 11.363 1.00 23.43 235 LEU D C 1
ATOM 14255 O O . LEU D 1 241 ? -0.120 -16.092 12.207 1.00 23.80 235 LEU D O 1
ATOM 14260 N N . VAL D 1 242 ? 1.224 -14.667 11.111 1.00 24.09 236 VAL D N 1
ATOM 14261 C CA . VAL D 1 242 ? 2.413 -14.998 11.897 1.00 25.19 236 VAL D CA 1
ATOM 14262 C C . VAL D 1 242 ? 2.212 -14.666 13.376 1.00 25.11 236 VAL D C 1
ATOM 14263 O O . VAL D 1 242 ? 2.685 -15.390 14.256 1.00 26.40 236 VAL D O 1
ATOM 14267 N N . THR D 1 243 ? 1.494 -13.583 13.647 1.00 24.11 237 THR D N 1
ATOM 14268 C CA . THR D 1 243 ? 1.303 -13.110 15.015 1.00 25.46 237 THR D CA 1
ATOM 14269 C C . THR D 1 243 ? 0.297 -13.997 15.767 1.00 26.26 237 THR D C 1
ATOM 14270 O O . THR D 1 243 ? 0.480 -14.289 16.951 1.00 26.88 237 THR D O 1
ATOM 14274 N N . ILE D 1 244 ? -0.753 -14.429 15.072 1.00 24.31 238 ILE D N 1
ATOM 14275 C CA . ILE D 1 244 ? -1.671 -15.431 15.602 1.00 22.07 238 ILE D CA 1
ATOM 14276 C C . ILE D 1 244 ? -0.917 -16.692 15.996 1.00 23.59 238 ILE D C 1
ATOM 14277 O O . ILE D 1 244 ? -1.067 -17.183 17.116 1.00 30.02 238 ILE D O 1
ATOM 14282 N N . ARG D 1 245 ? -0.105 -17.219 15.081 1.00 21.86 239 ARG D N 1
ATOM 14283 C CA . ARG D 1 245 ? 0.636 -18.453 15.345 1.00 21.91 239 ARG D CA 1
ATOM 14284 C C . ARG D 1 245 ? 1.641 -18.264 16.476 1.00 23.24 239 ARG D C 1
ATOM 14285 O O . ARG D 1 245 ? 1.888 -19.183 17.255 1.00 24.39 239 ARG D O 1
ATOM 14293 N N . MET D 1 246 ? 2.215 -17.067 16.565 1.00 23.65 240 MET D N 1
ATOM 14294 C CA . MET D 1 246 ? 3.183 -16.757 17.609 1.00 25.32 240 MET D CA 1
ATOM 14295 C C . MET D 1 246 ? 2.527 -16.807 18.986 1.00 25.74 240 MET D C 1
ATOM 14296 O O . MET D 1 246 ? 3.075 -17.385 19.925 1.00 24.89 240 MET D O 1
ATOM 14301 N N . CYS D 1 247 ? 1.351 -16.198 19.098 1.00 26.18 241 CYS D N 1
ATOM 14302 C CA . CYS D 1 247 ? 0.576 -16.254 20.325 1.00 25.68 241 CYS D CA 1
ATOM 14303 C C . CYS D 1 247 ? 0.205 -17.694 20.676 1.00 27.01 241 CYS D C 1
ATOM 14304 O O . CYS D 1 247 ? 0.323 -18.112 21.829 1.00 26.06 241 CYS D O 1
ATOM 14307 N N . ALA D 1 248 ? -0.242 -18.449 19.680 1.00 24.72 242 ALA D N 1
ATOM 14308 C CA . ALA D 1 248 ? -0.590 -19.847 19.896 1.00 28.69 242 ALA D CA 1
ATOM 14309 C C . ALA D 1 248 ? 0.629 -20.643 20.358 1.00 26.91 242 ALA D C 1
ATOM 14310 O O . ALA D 1 248 ? 0.513 -21.509 21.221 1.00 24.61 242 ALA D O 1
ATOM 14312 N N . ASP D 1 249 ? 1.795 -20.349 19.788 1.00 26.24 243 ASP D N 1
ATOM 14313 C CA . ASP D 1 249 ? 3.031 -21.046 20.173 1.00 28.14 243 ASP D CA 1
ATOM 14314 C C . ASP D 1 249 ? 3.430 -20.700 21.607 1.00 30.45 243 ASP D C 1
ATOM 14315 O O . ASP D 1 249 ? 3.897 -21.557 22.364 1.00 27.96 243 ASP D O 1
ATOM 14320 N N . ILE D 1 250 ? 3.237 -19.440 21.980 1.00 28.59 244 ILE D N 1
ATOM 14321 C CA . ILE D 1 250 ? 3.537 -19.014 23.328 1.00 26.19 244 ILE D CA 1
ATOM 14322 C C . ILE D 1 250 ? 2.619 -19.718 24.331 1.00 28.17 244 ILE D C 1
ATOM 14323 O O . ILE D 1 250 ? 3.015 -19.986 25.463 1.00 30.53 244 ILE D O 1
ATOM 14328 N N . MET D 1 251 ? 1.404 -20.037 23.901 1.00 27.56 245 MET D N 1
ATOM 14329 C CA . MET D 1 251 ? 0.394 -20.611 24.788 1.00 28.10 245 MET D CA 1
ATOM 14330 C C . MET D 1 251 ? 0.259 -22.118 24.582 1.00 28.42 245 MET D C 1
ATOM 14331 O O . MET D 1 251 ? -0.636 -22.757 25.135 1.00 29.83 245 MET D O 1
ATOM 14336 N N . HIS D 1 252 ? 1.163 -22.677 23.787 1.00 28.35 246 HIS D N 1
ATOM 14337 C CA . HIS D 1 252 ? 1.178 -24.107 23.515 1.00 29.65 246 HIS D CA 1
ATOM 14338 C C . HIS D 1 252 ? -0.153 -24.621 22.981 1.00 25.44 246 HIS D C 1
ATOM 14339 O O . HIS D 1 252 ? -0.601 -25.697 23.359 1.00 24.35 246 HIS D O 1
ATOM 14346 N N . SER D 1 253 ? -0.776 -23.857 22.088 1.00 26.31 247 SER D N 1
ATOM 14347 C CA . SER D 1 253 ? -2.050 -24.260 21.500 1.00 25.57 247 SER D CA 1
ATOM 14348 C C . SER D 1 253 ? -1.878 -24.759 20.070 1.00 27.84 247 SER D C 1
ATOM 14349 O O . SER D 1 253 ? -1.074 -24.215 19.307 1.00 27.38 247 SER D O 1
ATOM 14352 N N . ASP D 1 254 ? -2.641 -25.792 19.714 1.00 24.23 248 ASP D N 1
ATOM 14353 C CA . ASP D 1 254 ? -2.651 -26.317 18.352 1.00 27.55 248 ASP D CA 1
ATOM 14354 C C . ASP D 1 254 ? -3.675 -25.585 17.470 1.00 28.59 248 ASP D C 1
ATOM 14355 O O . ASP D 1 254 ? -3.972 -26.024 16.358 1.00 27.51 248 ASP D O 1
ATOM 14360 N N . LEU D 1 255 ? -4.196 -24.470 17.981 1.00 25.70 249 LEU D N 1
ATOM 14361 C CA . LEU D 1 255 ? -5.160 -23.620 17.274 1.00 23.40 249 LEU D CA 1
ATOM 14362 C C . LEU D 1 255 ? -5.061 -23.685 15.750 1.00 25.91 249 LEU D C 1
ATOM 14363 O O . LEU D 1 255 ? -4.014 -23.420 15.164 1.00 32.19 249 LEU D O 1
ATOM 14368 N N . ILE D 1 256 ? -6.174 -24.014 15.114 1.00 28.16 250 ILE D N 1
ATOM 14369 C CA . ILE D 1 256 ? -6.287 -23.936 13.668 1.00 28.93 250 ILE D CA 1
ATOM 14370 C C . ILE D 1 256 ? -6.450 -22.486 13.220 1.00 28.83 250 ILE D C 1
ATOM 14371 O O . ILE D 1 256 ? -7.213 -21.715 13.816 1.00 25.78 250 ILE D O 1
ATOM 14376 N N . VAL D 1 257 ? -5.733 -22.129 12.160 1.00 24.22 251 VAL D N 1
ATOM 14377 C CA . VAL D 1 257 ? -5.776 -20.787 11.616 1.00 23.18 251 VAL D CA 1
ATOM 14378 C C . VAL D 1 257 ? -6.314 -20.827 10.196 1.00 24.41 251 VAL D C 1
ATOM 14379 O O . VAL D 1 257 ? -5.813 -21.570 9.345 1.00 25.12 251 VAL D O 1
ATOM 14383 N N . VAL D 1 258 ? -7.336 -20.021 9.944 1.00 25.07 252 VAL D N 1
ATOM 14384 C CA . VAL D 1 258 ? -7.910 -19.906 8.614 1.00 25.50 252 VAL D CA 1
ATOM 14385 C C . VAL D 1 258 ? -7.591 -18.524 8.058 1.00 26.84 252 VAL D C 1
ATOM 14386 O O . VAL D 1 258 ? -7.956 -17.509 8.651 1.00 28.35 252 VAL D O 1
ATOM 14390 N N . ALA D 1 259 ? -6.904 -18.490 6.924 1.00 25.56 253 ALA D N 1
ATOM 14391 C CA . ALA D 1 259 ? -6.609 -17.232 6.254 1.00 27.15 253 ALA D CA 1
ATOM 14392 C C . ALA D 1 259 ? -7.669 -16.955 5.196 1.00 28.17 253 ALA D C 1
ATOM 14393 O O . ALA D 1 259 ? -7.877 -17.748 4.278 1.00 26.91 253 ALA D O 1
ATOM 14395 N N . ARG D 1 260 ? -8.344 -15.824 5.339 1.00 27.20 254 ARG D N 1
ATOM 14396 C CA . ARG D 1 260 ? -9.347 -15.416 4.383 1.00 25.92 254 ARG D CA 1
ATOM 14397 C C . ARG D 1 260 ? -8.850 -14.209 3.603 1.00 28.51 254 ARG D C 1
ATOM 14398 O O . ARG D 1 260 ? -8.315 -13.267 4.184 1.00 26.39 254 ARG D O 1
ATOM 14406 N N . THR D 1 261 ? -9.015 -14.241 2.285 1.00 30.15 255 THR D N 1
ATOM 14407 C CA . THR D 1 261 ? -8.818 -13.043 1.478 1.00 29.58 255 THR D CA 1
ATOM 14408 C C . THR D 1 261 ? -10.153 -12.503 0.981 1.00 33.64 255 THR D C 1
ATOM 14409 O O . THR D 1 261 ? -11.035 -13.264 0.551 1.00 31.45 255 THR D O 1
ATOM 14413 N N . ASP D 1 262 ? -10.296 -11.185 1.054 1.00 30.74 256 ASP D N 1
ATOM 14414 C CA . ASP D 1 262 ? -11.492 -10.507 0.573 1.00 31.18 256 ASP D CA 1
ATOM 14415 C C . ASP D 1 262 ? -11.204 -9.800 -0.748 1.00 29.92 256 ASP D C 1
ATOM 14416 O O . ASP D 1 262 ? -11.877 -8.837 -1.114 1.00 30.86 256 ASP D O 1
ATOM 14421 N N . SER D 1 263 ? -10.196 -10.283 -1.461 1.00 31.62 257 SER D N 1
ATOM 14422 C CA . SER D 1 263 ? -9.660 -9.562 -2.609 1.00 30.91 257 SER D CA 1
ATOM 14423 C C . SER D 1 263 ? -10.486 -9.793 -3.872 1.00 31.74 257 SER D C 1
ATOM 14424 O O . SER D 1 263 ? -10.301 -9.101 -4.868 1.00 34.60 257 SER D O 1
ATOM 14427 N N . GLU D 1 264 ? -11.395 -10.762 -3.836 1.00 31.01 258 GLU D N 1
ATOM 14428 C CA . GLU D 1 264 ? -12.172 -11.118 -5.023 1.00 31.83 258 GLU D CA 1
ATOM 14429 C C . GLU D 1 264 ? -13.035 -9.944 -5.501 1.00 35.86 258 GLU D C 1
ATOM 14430 O O . GLU D 1 264 ? -13.251 -9.778 -6.701 1.00 38.25 258 GLU D O 1
ATOM 14436 N N . ALA D 1 265 ? -13.529 -9.139 -4.565 1.00 31.09 259 ALA D N 1
ATOM 14437 C CA . ALA D 1 265 ? -14.340 -7.968 -4.909 1.00 36.16 259 ALA D CA 1
ATOM 14438 C C . ALA D 1 265 ? -13.773 -6.684 -4.301 1.00 34.09 259 ALA D C 1
ATOM 14439 O O . ALA D 1 265 ? -14.495 -5.704 -4.115 1.00 34.49 259 ALA D O 1
ATOM 14441 N N . ALA D 1 266 ? -12.483 -6.693 -3.985 1.00 33.07 260 ALA D N 1
ATOM 14442 C CA . ALA D 1 266 ? -11.815 -5.493 -3.482 1.00 33.87 260 ALA D CA 1
ATOM 14443 C C . ALA D 1 266 ? -11.757 -4.434 -4.574 1.00 31.92 260 ALA D C 1
ATOM 14444 O O . ALA D 1 266 ? -11.540 -4.755 -5.738 1.00 32.74 260 ALA D O 1
ATOM 14446 N N . THR D 1 267 ? -11.948 -3.175 -4.193 1.00 30.15 261 THR D N 1
ATOM 14447 C CA . THR D 1 267 ? -11.815 -2.059 -5.128 1.00 29.48 261 THR D CA 1
ATOM 14448 C C . THR D 1 267 ? -10.730 -1.080 -4.683 1.00 29.38 261 THR D C 1
ATOM 14449 O O . THR D 1 267 ? -10.407 -0.130 -5.397 1.00 27.58 261 THR D O 1
ATOM 14453 N N . LEU D 1 268 ? -10.178 -1.310 -3.496 1.00 29.83 262 LEU D N 1
ATOM 14454 C CA . LEU D 1 268 ? -9.201 -0.395 -2.915 1.00 29.62 262 LEU D CA 1
ATOM 14455 C C . LEU D 1 268 ? -8.125 -1.178 -2.168 1.00 26.95 262 LEU D C 1
ATOM 14456 O O . LEU D 1 268 ? -8.364 -2.290 -1.703 1.00 28.00 262 LEU D O 1
ATOM 14461 N N . ILE D 1 269 ? -6.941 -0.591 -2.061 1.00 29.26 263 ILE D N 1
ATOM 14462 C CA . ILE D 1 269 ? -5.897 -1.127 -1.205 1.00 27.46 263 ILE D CA 1
ATOM 14463 C C . ILE D 1 269 ? -5.235 0.016 -0.452 1.00 27.16 263 ILE D C 1
ATOM 14464 O O . ILE D 1 269 ? -5.184 1.140 -0.943 1.00 26.75 263 ILE D O 1
ATOM 14469 N N . SER D 1 270 ? -4.748 -0.276 0.752 1.00 25.73 264 SER D N 1
ATOM 14470 C CA . SER D 1 270 ? -4.389 0.763 1.710 1.00 24.04 264 SER D CA 1
ATOM 14471 C C . SER D 1 270 ? -3.004 1.332 1.414 1.00 24.73 264 SER D C 1
ATOM 14472 O O . SER D 1 270 ? -2.643 2.384 1.918 1.00 27.34 264 SER D O 1
ATOM 14475 N N . SER D 1 271 ? -2.227 0.622 0.606 1.00 28.43 265 SER D N 1
ATOM 14476 C CA . SER D 1 271 ? -0.848 1.012 0.328 1.00 27.62 265 SER D CA 1
ATOM 14477 C C . SER D 1 271 ? -0.293 0.202 -0.837 1.00 28.22 265 SER D C 1
ATOM 14478 O O . SER D 1 271 ? -0.736 -0.924 -1.085 1.00 26.64 265 SER D O 1
ATOM 14481 N N . THR D 1 272 ? 0.689 0.770 -1.537 1.00 25.22 266 THR D N 1
ATOM 14482 C CA . THR D 1 272 ? 1.282 0.105 -2.696 1.00 26.07 266 THR D CA 1
ATOM 14483 C C . THR D 1 272 ? 2.593 -0.601 -2.347 1.00 26.87 266 THR D C 1
ATOM 14484 O O . THR D 1 272 ? 3.345 -0.996 -3.236 1.00 28.99 266 THR D O 1
ATOM 14488 N N . ILE D 1 273 ? 2.868 -0.758 -1.057 1.00 27.58 267 ILE D N 1
ATOM 14489 C CA . ILE D 1 273 ? 4.218 -1.076 -0.599 1.00 29.40 267 ILE D CA 1
ATOM 14490 C C . ILE D 1 273 ? 4.655 -2.487 -1.010 1.00 28.42 267 ILE D C 1
ATOM 14491 O O . ILE D 1 273 ? 5.850 -2.760 -1.128 1.00 30.82 267 ILE D O 1
ATOM 14496 N N . ASP D 1 274 ? 3.694 -3.382 -1.224 1.00 29.31 268 ASP D N 1
ATOM 14497 C CA . ASP D 1 274 ? 4.011 -4.773 -1.544 1.00 29.05 268 ASP D CA 1
ATOM 14498 C C . ASP D 1 274 ? 4.013 -5.012 -3.054 1.00 29.42 268 ASP D C 1
ATOM 14499 O O . ASP D 1 274 ? 3.008 -4.796 -3.730 1.00 29.95 268 ASP D O 1
ATOM 14504 N N . THR D 1 275 ? 5.146 -5.471 -3.573 1.00 29.49 269 THR D N 1
ATOM 14505 C CA . THR D 1 275 ? 5.337 -5.567 -5.014 1.00 29.82 269 THR D CA 1
ATOM 14506 C C . THR D 1 275 ? 4.387 -6.595 -5.625 1.00 30.18 269 THR D C 1
ATOM 14507 O O . THR D 1 275 ? 4.043 -6.507 -6.803 1.00 34.36 269 THR D O 1
ATOM 14511 N N . ARG D 1 276 ? 3.935 -7.551 -4.818 1.00 25.79 270 ARG D N 1
ATOM 14512 C CA . ARG D 1 276 ? 2.988 -8.556 -5.294 1.00 25.67 270 ARG D CA 1
ATOM 14513 C C . ARG D 1 276 ? 1.648 -7.932 -5.691 1.00 29.65 270 ARG D C 1
ATOM 14514 O O . ARG D 1 276 ? 0.910 -8.483 -6.510 1.00 28.35 270 ARG D O 1
ATOM 14522 N N . ASP D 1 277 ? 1.332 -6.787 -5.099 1.00 27.64 271 ASP D N 1
ATOM 14523 C CA . ASP D 1 277 ? 0.054 -6.135 -5.341 1.00 26.82 271 ASP D CA 1
ATOM 14524 C C . ASP D 1 277 ? 0.056 -5.287 -6.613 1.00 26.23 271 ASP D C 1
ATOM 14525 O O . ASP D 1 277 ? -0.994 -4.852 -7.082 1.00 27.44 271 ASP D O 1
ATOM 14530 N N . HIS D 1 278 ? 1.233 -5.039 -7.165 1.00 27.15 272 HIS D N 1
ATOM 14531 C CA . HIS D 1 278 ? 1.387 -3.963 -8.127 1.00 27.83 272 HIS D CA 1
ATOM 14532 C C . HIS D 1 278 ? 0.575 -4.202 -9.394 1.00 29.81 272 HIS D C 1
ATOM 14533 O O . HIS D 1 278 ? -0.032 -3.275 -9.930 1.00 33.99 272 HIS D O 1
ATOM 14540 N N . TYR D 1 279 ? 0.549 -5.442 -9.869 1.00 29.74 273 TYR D N 1
ATOM 14541 C CA . TYR D 1 279 ? -0.229 -5.777 -11.061 1.00 28.09 273 TYR D CA 1
ATOM 14542 C C . TYR D 1 279 ? -1.628 -5.174 -10.972 1.00 29.67 273 TYR D C 1
ATOM 14543 O O . TYR D 1 279 ? -2.194 -4.736 -11.984 1.00 27.40 273 TYR D O 1
ATOM 14552 N N . PHE D 1 280 ? -2.188 -5.158 -9.763 1.00 27.63 274 PHE D N 1
ATOM 14553 C CA . PHE D 1 280 ? -3.631 -4.980 -9.587 1.00 24.92 274 PHE D CA 1
ATOM 14554 C C . PHE D 1 280 ? -3.985 -3.536 -9.248 1.00 25.80 274 PHE D C 1
ATOM 14555 O O . PHE D 1 280 ? -5.156 -3.208 -9.074 1.00 31.86 274 PHE D O 1
ATOM 14563 N N . ILE D 1 281 ? -2.979 -2.673 -9.143 1.00 26.02 275 ILE D N 1
ATOM 14564 C CA . ILE D 1 281 ? -3.208 -1.312 -8.687 1.00 28.12 275 ILE D CA 1
ATOM 14565 C C . ILE D 1 281 ? -3.500 -0.379 -9.863 1.00 30.54 275 ILE D C 1
ATOM 14566 O O . ILE D 1 281 ? -2.741 -0.317 -10.829 1.00 29.04 275 ILE D O 1
ATOM 14571 N N . VAL D 1 282 ? -4.603 0.354 -9.767 1.00 28.74 276 VAL D N 1
ATOM 14572 C CA . VAL D 1 282 ? -5.108 1.137 -10.887 1.00 26.24 276 VAL D CA 1
ATOM 14573 C C . VAL D 1 282 ? -4.382 2.475 -10.940 1.00 30.30 276 VAL D C 1
ATOM 14574 O O . VAL D 1 282 ? -4.228 3.150 -9.920 1.00 31.59 276 VAL D O 1
ATOM 14578 N N . GLY D 1 283 ? -3.935 2.850 -12.134 1.00 30.83 277 GLY D N 1
ATOM 14579 C CA . GLY D 1 283 ? -3.254 4.125 -12.349 1.00 31.24 277 GLY D CA 1
ATOM 14580 C C . GLY D 1 283 ? -3.940 4.985 -13.398 1.00 31.41 277 GLY D C 1
ATOM 14581 O O . GLY D 1 283 ? -4.675 4.484 -14.253 1.00 28.53 277 GLY D O 1
ATOM 14582 N N . ALA D 1 284 ? -3.698 6.288 -13.326 1.00 30.20 278 ALA D N 1
ATOM 14583 C CA . ALA D 1 284 ? -4.159 7.214 -14.353 1.00 32.91 278 ALA D CA 1
ATOM 14584 C C . ALA D 1 284 ? -3.129 7.301 -15.466 1.00 31.72 278 ALA D C 1
ATOM 14585 O O . ALA D 1 284 ? -1.930 7.316 -15.199 1.00 31.98 278 ALA D O 1
ATOM 14587 N N . THR D 1 285 ? -3.604 7.370 -16.708 1.00 33.73 279 THR D N 1
ATOM 14588 C CA . THR D 1 285 ? -2.724 7.481 -17.869 1.00 36.01 279 THR D CA 1
ATOM 14589 C C . THR D 1 285 ? -2.796 8.867 -18.516 1.00 37.30 279 THR D C 1
ATOM 14590 O O . THR D 1 285 ? -2.080 9.139 -19.470 1.00 33.15 279 THR D O 1
ATOM 14594 N N . ASN D 1 286 ? -3.653 9.737 -17.986 1.00 37.23 280 ASN D N 1
ATOM 14595 C CA . ASN D 1 286 ? -3.749 11.120 -18.447 1.00 36.58 280 ASN D CA 1
ATOM 14596 C C . ASN D 1 286 ? -2.967 12.058 -17.522 1.00 38.28 280 ASN D C 1
ATOM 14597 O O . ASN D 1 286 ? -3.382 12.313 -16.393 1.00 40.07 280 ASN D O 1
ATOM 14602 N N . PRO D 1 287 ? -1.835 12.591 -18.011 1.00 37.62 281 PRO D N 1
ATOM 14603 C CA . PRO D 1 287 ? -0.927 13.403 -17.204 1.00 36.71 281 PRO D CA 1
ATOM 14604 C C . PRO D 1 287 ? -1.406 14.839 -17.033 1.00 34.70 281 PRO D C 1
ATOM 14605 O O . PRO D 1 287 ? -0.695 15.661 -16.464 1.00 32.86 281 PRO D O 1
ATOM 14609 N N . ASN D 1 288 ? -2.595 15.140 -17.545 1.00 38.49 282 ASN D N 1
ATOM 14610 C CA . ASN D 1 288 ? -3.070 16.512 -17.630 1.00 46.32 282 ASN D CA 1
ATOM 14611 C C . ASN D 1 288 ? -4.284 16.725 -16.730 1.00 45.45 282 ASN D C 1
ATOM 14612 O O . ASN D 1 288 ? -4.964 17.742 -16.819 1.00 44.66 282 ASN D O 1
ATOM 14617 N N . ILE D 1 289 ? -4.559 15.753 -15.869 1.00 47.13 283 ILE D N 1
ATOM 14618 C CA . ILE D 1 289 ? -5.689 15.850 -14.964 1.00 44.29 283 ILE D CA 1
ATOM 14619 C C . ILE D 1 289 ? -5.233 16.064 -13.526 1.00 40.41 283 ILE D C 1
ATOM 14620 O O . ILE D 1 289 ? -4.205 15.537 -13.099 1.00 41.05 283 ILE D O 1
ATOM 14625 N N . GLU D 1 290 ? -6.001 16.858 -12.790 1.00 42.44 284 GLU D N 1
ATOM 14626 C CA . GLU D 1 290 ? -5.728 17.100 -11.380 1.00 42.41 284 GLU D CA 1
ATOM 14627 C C . GLU D 1 290 ? -6.026 15.847 -10.565 1.00 38.48 284 GLU D C 1
ATOM 14628 O O . GLU D 1 290 ? -6.807 14.997 -10.996 1.00 36.87 284 GLU D O 1
ATOM 14634 N N . PRO D 1 291 ? -5.386 15.722 -9.390 1.00 35.78 285 PRO D N 1
ATOM 14635 C CA . PRO D 1 291 ? -5.624 14.587 -8.506 1.00 35.13 285 PRO D CA 1
ATOM 14636 C C . PRO D 1 291 ? -7.088 14.482 -8.109 1.00 32.98 285 PRO D C 1
ATOM 14637 O O . PRO D 1 291 ? -7.714 15.486 -7.767 1.00 32.21 285 PRO D O 1
ATOM 14641 N N . PHE D 1 292 ? -7.626 13.271 -8.156 1.00 31.27 286 PHE D N 1
ATOM 14642 C CA . PHE D 1 292 ? -9.007 13.033 -7.768 1.00 32.05 286 PHE D CA 1
ATOM 14643 C C . PHE D 1 292 ? -9.342 13.618 -6.398 1.00 34.61 286 PHE D C 1
ATOM 14644 O O . PHE D 1 292 ? -10.364 14.290 -6.234 1.00 31.41 286 PHE D O 1
ATOM 14652 N N . ALA D 1 293 ? -8.487 13.366 -5.411 1.00 30.35 287 ALA D N 1
ATOM 14653 C CA . ALA D 1 293 ? -8.790 13.761 -4.035 1.00 36.51 287 ALA D CA 1
ATOM 14654 C C . ALA D 1 293 ? -8.877 15.283 -3.883 1.00 33.39 287 ALA D C 1
ATOM 14655 O O . ALA D 1 293 ? -9.725 15.784 -3.149 1.00 34.91 287 ALA D O 1
ATOM 14657 N N . GLU D 1 294 ? -7.992 16.008 -4.566 1.00 36.23 288 GLU D N 1
ATOM 14658 C CA . GLU D 1 294 ? -7.987 17.476 -4.516 1.00 36.99 288 GLU D CA 1
ATOM 14659 C C . GLU D 1 294 ? -9.194 18.041 -5.259 1.00 35.56 288 GLU D C 1
ATOM 14660 O O . GLU D 1 294 ? -9.802 19.022 -4.824 1.00 36.39 288 GLU D O 1
ATOM 14666 N N . VAL D 1 295 ? -9.549 17.412 -6.376 1.00 35.51 289 VAL D N 1
ATOM 14667 C CA . VAL D 1 295 ? -10.736 17.807 -7.123 1.00 37.69 289 VAL D CA 1
ATOM 14668 C C . VAL D 1 295 ? -11.990 17.629 -6.277 1.00 40.41 289 VAL D C 1
ATOM 14669 O O . VAL D 1 295 ? -12.836 18.522 -6.216 1.00 45.91 289 VAL D O 1
ATOM 14673 N N . LEU D 1 296 ? -12.115 16.473 -5.634 1.00 38.41 290 LEU D N 1
ATOM 14674 C CA . LEU D 1 296 ? -13.298 16.184 -4.833 1.00 43.17 290 LEU D CA 1
ATOM 14675 C C . LEU D 1 296 ? -13.377 17.106 -3.616 1.00 42.67 290 LEU D C 1
ATOM 14676 O O . LEU D 1 296 ? -14.456 17.545 -3.231 1.00 43.23 290 LEU D O 1
ATOM 14681 N N . ASN D 1 297 ? -12.229 17.399 -3.016 1.00 42.42 291 ASN D N 1
ATOM 14682 C CA . ASN D 1 297 ? -12.171 18.319 -1.884 1.00 52.18 291 ASN D CA 1
ATOM 14683 C C . ASN D 1 297 ? -12.636 19.720 -2.285 1.00 55.95 291 ASN D C 1
ATOM 14684 O O . ASN D 1 297 ? -13.473 20.321 -1.614 1.00 55.53 291 ASN D O 1
ATOM 14689 N N . ASP D 1 298 ? -12.081 20.236 -3.377 1.00 51.95 292 ASP D N 1
ATOM 14690 C CA . ASP D 1 298 ? -12.463 21.547 -3.886 1.00 49.12 292 ASP D CA 1
ATOM 14691 C C . ASP D 1 298 ? -13.963 21.615 -4.135 1.00 49.01 292 ASP D C 1
ATOM 14692 O O . ASP D 1 298 ? -14.589 22.643 -3.898 1.00 53.58 292 ASP D O 1
ATOM 14697 N N . ALA D 1 299 ? -14.534 20.515 -4.614 1.00 50.06 293 ALA D N 1
ATOM 14698 C CA . ALA D 1 299 ? -15.953 20.474 -4.948 1.00 55.03 293 ALA D CA 1
ATOM 14699 C C . ALA D 1 299 ? -16.811 20.500 -3.683 1.00 62.24 293 ALA D C 1
ATOM 14700 O O . ALA D 1 299 ? -17.878 21.110 -3.662 1.00 68.91 293 ALA D O 1
ATOM 14702 N N . ILE D 1 300 ? -16.337 19.840 -2.631 1.00 66.83 294 ILE D N 1
ATOM 14703 C CA . ILE D 1 300 ? -17.023 19.854 -1.341 1.00 67.47 294 ILE D CA 1
ATOM 14704 C C . ILE D 1 300 ? -16.912 21.229 -0.680 1.00 65.67 294 ILE D C 1
ATOM 14705 O O . ILE D 1 300 ? -17.877 21.729 -0.108 1.00 64.19 294 ILE D O 1
ATOM 14710 N N . MET D 1 301 ? -15.733 21.836 -0.772 1.00 65.33 295 MET D N 1
ATOM 14711 C CA . MET D 1 301 ? -15.471 23.130 -0.148 1.00 69.99 295 MET D CA 1
ATOM 14712 C C . MET D 1 301 ? -16.294 24.231 -0.826 1.00 69.37 295 MET D C 1
ATOM 14713 O O . MET D 1 301 ? -16.573 25.269 -0.226 1.00 65.96 295 MET D O 1
ATOM 14718 N N . SER D 1 302 ? -16.681 23.990 -2.078 1.00 66.06 296 SER D N 1
ATOM 14719 C CA . SER D 1 302 ? -17.602 24.861 -2.798 1.00 60.93 296 SER D CA 1
ATOM 14720 C C . SER D 1 302 ? -19.035 24.367 -2.630 1.00 58.76 296 SER D C 1
ATOM 14721 O O . SER D 1 302 ? -19.937 24.802 -3.340 1.00 55.68 296 SER D O 1
ATOM 14724 N N . GLY D 1 303 ? -19.240 23.442 -1.701 1.00 65.69 297 GLY D N 1
ATOM 14725 C CA . GLY D 1 303 ? -20.585 23.005 -1.345 1.00 70.37 297 GLY D CA 1
ATOM 14726 C C . GLY D 1 303 ? -21.295 22.319 -2.496 1.00 64.00 297 GLY D C 1
ATOM 14727 O O . GLY D 1 303 ? -22.346 22.768 -2.940 1.00 66.95 297 GLY D O 1
ATOM 14728 N N . ALA D 1 304 ? -20.725 21.225 -2.984 1.00 63.06 298 ALA D N 1
ATOM 14729 C CA . ALA D 1 304 ? -21.405 20.392 -3.967 1.00 63.60 298 ALA D CA 1
ATOM 14730 C C . ALA D 1 304 ? -22.379 19.431 -3.287 1.00 64.93 298 ALA D C 1
ATOM 14731 O O . ALA D 1 304 ? -22.153 19.001 -2.158 1.00 51.14 298 ALA D O 1
ATOM 14733 N N . SER D 1 305 ? -23.457 19.089 -3.986 1.00 67.72 299 SER D N 1
ATOM 14734 C CA . SER D 1 305 ? -24.437 18.137 -3.466 1.00 73.77 299 SER D CA 1
ATOM 14735 C C . SER D 1 305 ? -23.952 16.701 -3.662 1.00 76.46 299 SER D C 1
ATOM 14736 O O . SER D 1 305 ? -22.956 16.458 -4.342 1.00 82.77 299 SER D O 1
ATOM 14739 N N . GLY D 1 306 ? -24.663 15.753 -3.064 1.00 77.09 300 GLY D N 1
ATOM 14740 C CA . GLY D 1 306 ? -24.221 14.363 -3.043 1.00 75.18 300 GLY D CA 1
ATOM 14741 C C . GLY D 1 306 ? -24.278 13.705 -4.409 1.00 73.38 300 GLY D C 1
ATOM 14742 O O . GLY D 1 306 ? -23.497 12.801 -4.707 1.00 67.77 300 GLY D O 1
ATOM 14743 N N . GLN D 1 307 ? -25.214 14.149 -5.241 1.00 72.98 301 GLN D N 1
ATOM 14744 C CA . GLN D 1 307 ? -25.333 13.623 -6.594 1.00 80.61 301 GLN D CA 1
ATOM 14745 C C . GLN D 1 307 ? -24.293 14.282 -7.494 1.00 81.10 301 GLN D C 1
ATOM 14746 O O . GLN D 1 307 ? -23.729 13.639 -8.381 1.00 78.32 301 GLN D O 1
ATOM 14752 N N . GLU D 1 308 ? -24.033 15.564 -7.254 1.00 74.97 302 GLU D N 1
ATOM 14753 C CA . GLU D 1 308 ? -23.022 16.288 -8.010 1.00 75.89 302 GLU D CA 1
ATOM 14754 C C . GLU D 1 308 ? -21.642 15.664 -7.806 1.00 73.02 302 GLU D C 1
ATOM 14755 O O . GLU D 1 308 ? -20.817 15.671 -8.720 1.00 72.19 302 GLU D O 1
ATOM 14761 N N . LEU D 1 309 ? -21.396 15.129 -6.612 1.00 60.10 303 LEU D N 1
ATOM 14762 C CA . LEU D 1 309 ? -20.096 14.543 -6.286 1.00 62.46 303 LEU D CA 1
ATOM 14763 C C . LEU D 1 309 ? -19.913 13.177 -6.936 1.00 59.57 303 LEU D C 1
ATOM 14764 O O . LEU D 1 309 ? -18.798 12.787 -7.274 1.00 58.38 303 LEU D O 1
ATOM 14769 N N . ALA D 1 310 ? -21.008 12.447 -7.093 1.00 54.06 304 ALA D N 1
ATOM 14770 C CA . ALA D 1 310 ? -20.973 11.177 -7.801 1.00 59.31 304 ALA D CA 1
ATOM 14771 C C . ALA D 1 310 ? -20.758 11.418 -9.293 1.00 62.37 304 ALA D C 1
ATOM 14772 O O . ALA D 1 310 ? -20.115 10.620 -9.972 1.00 63.42 304 ALA D O 1
ATOM 14774 N N . ASP D 1 311 ? -21.300 12.525 -9.794 1.00 64.47 305 ASP D N 1
ATOM 14775 C CA . ASP D 1 311 ? -21.102 12.921 -11.186 1.00 65.36 305 ASP D CA 1
ATOM 14776 C C . ASP D 1 311 ? -19.649 13.299 -11.436 1.00 56.47 305 ASP D C 1
ATOM 14777 O O . ASP D 1 311 ? -19.049 12.870 -12.422 1.00 52.13 305 ASP D O 1
ATOM 14782 N N . ILE D 1 312 ? -19.093 14.116 -10.546 1.00 42.21 306 ILE D N 1
ATOM 14783 C CA . ILE D 1 312 ? -17.727 14.584 -10.701 1.00 43.13 306 ILE D CA 1
ATOM 14784 C C . ILE D 1 312 ? -16.761 13.409 -10.639 1.00 42.91 306 ILE D C 1
ATOM 14785 O O . ILE D 1 312 ? -15.783 13.364 -11.382 1.00 46.63 306 ILE D O 1
ATOM 14790 N N . GLU D 1 313 ? -17.039 12.457 -9.757 1.00 38.90 307 GLU D N 1
ATOM 14791 C CA . GLU D 1 313 ? -16.175 11.299 -9.601 1.00 43.22 307 GLU D CA 1
ATOM 14792 C C . GLU D 1 313 ? -16.188 10.452 -10.871 1.00 41.38 307 GLU D C 1
ATOM 14793 O O . GLU D 1 313 ? -15.139 10.047 -11.371 1.00 33.20 307 GLU D O 1
ATOM 14799 N N . GLN D 1 314 ? -17.384 10.188 -11.384 1.00 44.23 308 GLN D N 1
ATOM 14800 C CA . GLN D 1 314 ? -17.558 9.311 -12.535 1.00 49.50 308 GLN D CA 1
ATOM 14801 C C . GLN D 1 314 ? -16.911 9.908 -13.786 1.00 45.92 308 GLN D C 1
ATOM 14802 O O . GLN D 1 314 ? -16.304 9.191 -14.587 1.00 38.96 308 GLN D O 1
ATOM 14808 N N . LYS D 1 315 ? -17.023 11.225 -13.932 1.00 36.45 309 LYS D N 1
ATOM 14809 C CA . LYS D 1 315 ? -16.386 11.930 -15.043 1.00 40.47 309 LYS D CA 1
ATOM 14810 C C . LYS D 1 315 ? -14.870 12.005 -14.869 1.00 37.30 309 LYS D C 1
ATOM 14811 O O . LYS D 1 315 ? -14.128 11.921 -15.847 1.00 35.67 309 LYS D O 1
ATOM 14817 N N . TRP D 1 316 ? -14.407 12.180 -13.633 1.00 34.29 310 TRP D N 1
ATOM 14818 C CA . TRP D 1 316 ? -12.971 12.217 -13.376 1.00 32.53 310 TRP D CA 1
ATOM 14819 C C . TRP D 1 316 ? -12.329 10.890 -13.759 1.00 31.56 310 TRP D C 1
ATOM 14820 O O . TRP D 1 316 ? -11.242 10.862 -14.337 1.00 31.08 310 TRP D O 1
ATOM 14831 N N . CYS D 1 317 ? -13.007 9.794 -13.436 1.00 33.91 311 CYS D N 1
ATOM 14832 C CA . CYS D 1 317 ? -12.464 8.463 -13.673 1.00 37.32 311 CYS D CA 1
ATOM 14833 C C . CYS D 1 317 ? -12.384 8.192 -15.164 1.00 36.16 311 CYS D C 1
ATOM 14834 O O . CYS D 1 317 ? -11.419 7.593 -15.642 1.00 39.15 311 CYS D O 1
ATOM 14837 N N . ARG D 1 318 ? -13.405 8.638 -15.890 1.00 35.70 312 ARG D N 1
ATOM 14838 C CA . ARG D 1 318 ? -13.451 8.493 -17.340 1.00 34.53 312 ARG D CA 1
ATOM 14839 C C . ARG D 1 318 ? -12.276 9.252 -17.962 1.00 35.40 312 ARG D C 1
ATOM 14840 O O . ARG D 1 318 ? -11.541 8.708 -18.784 1.00 35.16 312 ARG D O 1
ATOM 14848 N N . ASP D 1 319 ? -12.090 10.501 -17.548 1.00 32.38 313 ASP D N 1
ATOM 14849 C CA . ASP D 1 319 ? -11.136 11.389 -18.206 1.00 34.62 313 ASP D CA 1
ATOM 14850 C C . ASP D 1 319 ? -9.698 11.089 -17.784 1.00 33.41 313 ASP D C 1
ATOM 14851 O O . ASP D 1 319 ? -8.750 11.424 -18.493 1.00 41.35 313 ASP D O 1
ATOM 14856 N N . ALA D 1 320 ? -9.536 10.455 -16.629 1.00 34.34 314 ALA D N 1
ATOM 14857 C CA . ALA D 1 320 ? -8.202 10.168 -16.093 1.00 33.06 314 ALA D CA 1
ATOM 14858 C C . ALA D 1 320 ? -7.543 8.991 -16.800 1.00 29.76 314 ALA D C 1
ATOM 14859 O O . ALA D 1 320 ? -6.332 8.801 -16.710 1.00 34.28 314 ALA D O 1
ATOM 14861 N N . GLY D 1 321 ? -8.345 8.198 -17.498 1.00 32.29 315 GLY D N 1
ATOM 14862 C CA . GLY D 1 321 ? -7.837 7.025 -18.192 1.00 32.92 315 GLY D CA 1
ATOM 14863 C C . GLY D 1 321 ? -7.320 5.975 -17.230 1.00 32.68 315 GLY D C 1
ATOM 14864 O O . GLY D 1 321 ? -6.146 5.620 -17.256 1.00 31.21 315 GLY D O 1
ATOM 14865 N N . LEU D 1 322 ? -8.208 5.471 -16.383 1.00 34.38 316 LEU D N 1
ATOM 14866 C CA . LEU D 1 322 ? -7.815 4.530 -15.349 1.00 33.18 316 LEU D CA 1
ATOM 14867 C C . LEU D 1 322 ? -7.600 3.149 -15.947 1.00 30.70 316 LEU D C 1
ATOM 14868 O O . LEU D 1 322 ? -8.493 2.596 -16.578 1.00 29.28 316 LEU D O 1
ATOM 14873 N N . LYS D 1 323 ? -6.409 2.598 -15.741 1.00 30.39 317 LYS D N 1
ATOM 14874 C CA . LYS D 1 323 ? -6.072 1.264 -16.234 1.00 33.21 317 LYS D CA 1
ATOM 14875 C C . LYS D 1 323 ? -5.135 0.571 -15.260 1.00 29.92 317 LYS D C 1
ATOM 14876 O O . LYS D 1 323 ? -4.458 1.227 -14.477 1.00 30.26 317 LYS D O 1
ATOM 14882 N N . LEU D 1 324 ? -5.075 -0.754 -15.328 1.00 29.96 318 LEU D N 1
ATOM 14883 C CA . LEU D 1 324 ? -3.910 -1.477 -14.834 1.00 32.26 318 LEU D CA 1
ATOM 14884 C C . LEU D 1 324 ? -2.746 -1.247 -15.774 1.00 33.91 318 LEU D C 1
ATOM 14885 O O . LEU D 1 324 ? -2.941 -0.980 -16.965 1.00 34.53 318 LEU D O 1
ATOM 14890 N N . PHE D 1 325 ? -1.535 -1.350 -15.242 1.00 33.57 319 PHE D N 1
ATOM 14891 C CA . PHE D 1 325 ? -0.356 -0.994 -16.006 1.00 35.96 319 PHE D CA 1
ATOM 14892 C C . PHE D 1 325 ? -0.231 -1.856 -17.250 1.00 34.52 319 PHE D C 1
ATOM 14893 O O . PHE D 1 325 ? 0.075 -1.355 -18.328 1.00 35.59 319 PHE D O 1
ATOM 14901 N N . HIS D 1 326 ? -0.476 -3.151 -17.106 1.00 35.95 320 HIS D N 1
ATOM 14902 C CA . HIS D 1 326 ? -0.327 -4.053 -18.236 1.00 40.00 320 HIS D CA 1
ATOM 14903 C C . HIS D 1 326 ? -1.315 -3.705 -19.355 1.00 37.43 320 HIS D C 1
ATOM 14904 O O . HIS D 1 326 ? -0.998 -3.855 -20.527 1.00 37.95 320 HIS D O 1
ATOM 14911 N N . GLU D 1 327 ? -2.502 -3.228 -18.994 1.00 39.36 321 GLU D N 1
ATOM 14912 C CA . GLU D 1 327 ? -3.456 -2.731 -19.988 1.00 36.02 321 GLU D CA 1
ATOM 14913 C C . GLU D 1 327 ? -2.919 -1.480 -20.658 1.00 35.13 321 GLU D C 1
ATOM 14914 O O . GLU D 1 327 ? -2.989 -1.347 -21.873 1.00 33.87 321 GLU D O 1
ATOM 14920 N N . ALA D 1 328 ? -2.390 -0.557 -19.861 1.00 31.52 322 ALA D N 1
ATOM 14921 C CA . ALA D 1 328 ? -1.844 0.677 -20.397 1.00 30.43 322 ALA D CA 1
ATOM 14922 C C . ALA D 1 328 ? -0.765 0.352 -21.408 1.00 30.05 322 ALA D C 1
ATOM 14923 O O . ALA D 1 328 ? -0.714 0.949 -22.477 1.00 29.42 322 ALA D O 1
ATOM 14925 N N . VAL D 1 329 ? 0.088 -0.608 -21.067 1.00 33.34 323 VAL D N 1
ATOM 14926 C CA . VAL D 1 329 ? 1.191 -1.007 -21.930 1.00 29.75 323 VAL D CA 1
ATOM 14927 C C . VAL D 1 329 ? 0.683 -1.695 -23.193 1.00 31.55 323 VAL D C 1
ATOM 14928 O O . VAL D 1 329 ? 1.072 -1.342 -24.305 1.00 35.22 323 VAL D O 1
ATOM 14932 N N . ILE D 1 330 ? -0.192 -2.676 -23.022 1.00 33.45 324 ILE D N 1
ATOM 14933 C CA . ILE D 1 330 ? -0.758 -3.393 -24.156 1.00 35.32 324 ILE D CA 1
ATOM 14934 C C . ILE D 1 330 ? -1.497 -2.441 -25.104 1.00 37.21 324 ILE D C 1
ATOM 14935 O O . ILE D 1 330 ? -1.361 -2.540 -26.324 1.00 39.95 324 ILE D O 1
ATOM 14940 N N . ASP D 1 331 ? -2.267 -1.514 -24.542 1.00 36.19 325 ASP D N 1
ATOM 14941 C CA . ASP D 1 331 ? -2.992 -0.534 -25.346 1.00 36.77 325 ASP D CA 1
ATOM 14942 C C . ASP D 1 331 ? -2.025 0.309 -26.182 1.00 36.03 325 ASP D C 1
ATOM 14943 O O . ASP D 1 331 ? -2.281 0.567 -27.354 1.00 38.97 325 ASP D O 1
ATOM 14948 N N . GLU D 1 332 ? -0.921 0.738 -25.579 1.00 35.22 326 GLU D N 1
ATOM 14949 C CA . GLU D 1 332 ? 0.052 1.571 -26.275 1.00 39.22 326 GLU D CA 1
ATOM 14950 C C . GLU D 1 332 ? 0.741 0.780 -27.389 1.00 42.66 326 GLU D C 1
ATOM 14951 O O . GLU D 1 332 ? 1.042 1.325 -28.447 1.00 40.04 326 GLU D O 1
ATOM 14957 N N . ILE D 1 333 ? 0.990 -0.503 -27.148 1.00 39.48 327 ILE D N 1
ATOM 14958 C CA . ILE D 1 333 ? 1.608 -1.360 -28.155 1.00 43.37 327 ILE D CA 1
ATOM 14959 C C . ILE D 1 333 ? 0.699 -1.528 -29.376 1.00 40.18 327 ILE D C 1
ATOM 14960 O O . ILE D 1 333 ? 1.154 -1.424 -30.514 1.00 37.87 327 ILE D O 1
ATOM 14965 N N . GLU D 1 334 ? -0.581 -1.789 -29.134 1.00 39.51 328 GLU D N 1
ATOM 14966 C CA . GLU D 1 334 ? -1.544 -1.993 -30.217 1.00 44.56 328 GLU D CA 1
ATOM 14967 C C . GLU D 1 334 ? -1.672 -0.731 -31.070 1.00 43.17 328 GLU D C 1
ATOM 14968 O O . GLU D 1 334 ? -2.071 -0.788 -32.228 1.00 48.51 328 GLU D O 1
ATOM 14974 N N . ARG D 1 335 ? -1.336 0.406 -30.479 1.00 42.88 329 ARG D N 1
ATOM 14975 C CA . ARG D 1 335 ? -1.598 1.703 -31.072 1.00 48.08 329 ARG D CA 1
ATOM 14976 C C . ARG D 1 335 ? -0.325 2.229 -31.743 1.00 43.31 329 ARG D C 1
ATOM 14977 O O . ARG D 1 335 ? -0.331 3.292 -32.367 1.00 42.94 329 ARG D O 1
ATOM 14985 N N . SER D 1 336 ? 0.759 1.462 -31.622 1.00 45.69 330 SER D N 1
ATOM 14986 C CA . SER D 1 336 ? 2.099 1.904 -32.027 1.00 47.61 330 SER D CA 1
ATOM 14987 C C . SER D 1 336 ? 2.450 1.457 -33.451 1.00 49.02 330 SER D C 1
ATOM 14988 O O . SER D 1 336 ? 1.676 0.757 -34.110 1.00 44.55 330 SER D O 1
ATOM 14991 N N . ALA D 1 337 ? 3.641 1.845 -33.902 1.00 53.81 331 ALA D N 1
ATOM 14992 C CA . ALA D 1 337 ? 4.096 1.529 -35.257 1.00 62.40 331 ALA D CA 1
ATOM 14993 C C . ALA D 1 337 ? 4.668 0.117 -35.371 1.00 61.42 331 ALA D C 1
ATOM 14994 O O . ALA D 1 337 ? 5.004 -0.327 -36.467 1.00 60.60 331 ALA D O 1
ATOM 14996 N N . LEU D 1 338 ? 4.774 -0.582 -34.245 1.00 59.72 332 LEU D N 1
ATOM 14997 C CA . LEU D 1 338 ? 5.755 -1.659 -34.097 1.00 54.17 332 LEU D CA 1
ATOM 14998 C C . LEU D 1 338 ? 5.325 -2.896 -34.881 1.00 54.41 332 LEU D C 1
ATOM 14999 O O . LEU D 1 338 ? 4.138 -3.106 -35.125 1.00 54.76 332 LEU D O 1
ATOM 15004 N N . SER D 1 339 ? 6.301 -3.718 -35.259 1.00 62.60 333 SER D N 1
ATOM 15005 C CA . SER D 1 339 ? 6.027 -4.993 -35.920 1.00 60.70 333 SER D CA 1
ATOM 15006 C C . SER D 1 339 ? 5.846 -6.103 -34.894 1.00 59.20 333 SER D C 1
ATOM 15007 O O . SER D 1 339 ? 6.393 -6.036 -33.796 1.00 56.09 333 SER D O 1
ATOM 15010 N N . ASN D 1 340 ? 5.081 -7.125 -35.264 1.00 63.79 334 ASN D N 1
ATOM 15011 C CA . ASN D 1 340 ? 4.976 -8.345 -34.466 1.00 69.86 334 ASN D CA 1
ATOM 15012 C C . ASN D 1 340 ? 4.313 -8.044 -33.127 1.00 70.12 334 ASN D C 1
ATOM 15013 O O . ASN D 1 340 ? 4.759 -8.516 -32.079 1.00 68.21 334 ASN D O 1
ATOM 15018 N N . LYS D 1 341 ? 3.246 -7.254 -33.170 1.00 59.66 335 LYS D N 1
ATOM 15019 C CA . LYS D 1 341 ? 2.601 -6.777 -31.957 1.00 56.39 335 LYS D CA 1
ATOM 15020 C C . LYS D 1 341 ? 2.132 -7.943 -31.093 1.00 55.65 335 LYS D C 1
ATOM 15021 O O . LYS D 1 341 ? 2.355 -7.951 -29.883 1.00 59.26 335 LYS D O 1
ATOM 15027 N N . GLN D 1 342 ? 1.492 -8.927 -31.716 1.00 56.81 336 GLN D N 1
ATOM 15028 C CA . GLN D 1 342 ? 0.885 -10.030 -30.981 1.00 60.10 336 GLN D CA 1
ATOM 15029 C C . GLN D 1 342 ? 1.946 -10.796 -30.198 1.00 66.33 336 GLN D C 1
ATOM 15030 O O . GLN D 1 342 ? 1.668 -11.344 -29.129 1.00 62.27 336 GLN D O 1
ATOM 15036 N N . GLU D 1 343 ? 3.159 -10.842 -30.741 1.00 59.82 337 GLU D N 1
ATOM 15037 C CA . GLU D 1 343 ? 4.227 -11.629 -30.150 1.00 63.85 337 GLU D CA 1
ATOM 15038 C C . GLU D 1 343 ? 4.974 -10.836 -29.074 1.00 59.03 337 GLU D C 1
ATOM 15039 O O . GLU D 1 343 ? 5.445 -11.407 -28.092 1.00 52.02 337 GLU D O 1
ATOM 15045 N N . LEU D 1 344 ? 5.059 -9.520 -29.251 1.00 53.09 338 LEU D N 1
ATOM 15046 C CA . LEU D 1 344 ? 5.557 -8.633 -28.201 1.00 51.50 338 LEU D CA 1
ATOM 15047 C C . LEU D 1 344 ? 4.642 -8.673 -26.980 1.00 48.84 338 LEU D C 1
ATOM 15048 O O . LEU D 1 344 ? 5.110 -8.702 -25.842 1.00 49.70 338 LEU D O 1
ATOM 15053 N N . ILE D 1 345 ? 3.337 -8.653 -27.228 1.00 48.07 339 ILE D N 1
ATOM 15054 C CA . ILE D 1 345 ? 2.350 -8.650 -26.155 1.00 49.21 339 ILE D CA 1
ATOM 15055 C C . ILE D 1 345 ? 2.387 -9.967 -25.386 1.00 48.76 339 ILE D C 1
ATOM 15056 O O . ILE D 1 345 ? 2.256 -9.988 -24.163 1.00 51.03 339 ILE D O 1
ATOM 15061 N N . LYS D 1 346 ? 2.567 -11.063 -26.111 1.00 51.27 340 LYS D N 1
ATOM 15062 C CA . LYS D 1 346 ? 2.616 -12.386 -25.504 1.00 56.23 340 LYS D CA 1
ATOM 15063 C C . LYS D 1 346 ? 3.863 -12.520 -24.630 1.00 52.85 340 LYS D C 1
ATOM 15064 O O . LYS D 1 346 ? 3.828 -13.149 -23.569 1.00 52.99 340 LYS D O 1
ATOM 15070 N N . LYS D 1 347 ? 4.957 -11.908 -25.071 1.00 51.64 341 LYS D N 1
ATOM 15071 C CA . LYS D 1 347 ? 6.202 -11.913 -24.307 1.00 55.76 341 LYS D CA 1
ATOM 15072 C C . LYS D 1 347 ? 6.068 -11.087 -23.024 1.00 51.24 341 LYS D C 1
ATOM 15073 O O . LYS D 1 347 ? 6.432 -11.544 -21.939 1.00 47.82 341 LYS D O 1
ATOM 15079 N N . PHE D 1 348 ? 5.552 -9.868 -23.163 1.00 44.71 342 PHE D N 1
ATOM 15080 C CA . PHE D 1 348 ? 5.296 -8.997 -22.021 1.00 42.48 342 PHE D CA 1
ATOM 15081 C C . PHE D 1 348 ? 4.388 -9.695 -21.013 1.00 41.00 342 PHE D C 1
ATOM 15082 O O . PHE D 1 348 ? 4.682 -9.723 -19.824 1.00 36.86 342 PHE D O 1
ATOM 15090 N N . THR D 1 349 ? 3.290 -10.263 -21.499 1.00 39.35 343 THR D N 1
ATOM 15091 C CA . THR D 1 349 ? 2.253 -10.825 -20.641 1.00 37.83 343 THR D CA 1
ATOM 15092 C C . THR D 1 349 ? 2.745 -12.053 -19.880 1.00 43.17 343 THR D C 1
ATOM 15093 O O . THR D 1 349 ? 2.266 -12.352 -18.785 1.00 47.59 343 THR D O 1
ATOM 15097 N N . SER D 1 350 ? 3.703 -12.762 -20.463 1.00 49.26 344 SER D N 1
ATOM 15098 C CA . SER D 1 350 ? 4.289 -13.935 -19.818 1.00 47.77 344 SER D CA 1
ATOM 15099 C C . SER D 1 350 ? 5.217 -13.532 -18.666 1.00 47.75 344 SER D C 1
ATOM 15100 O O . SER D 1 350 ? 5.499 -14.337 -17.781 1.00 50.54 344 SER D O 1
ATOM 15103 N N . LYS D 1 351 ? 5.698 -12.291 -18.687 1.00 44.99 345 LYS D N 1
ATOM 15104 C CA . LYS D 1 351 ? 6.548 -11.782 -17.614 1.00 45.86 345 LYS D CA 1
ATOM 15105 C C . LYS D 1 351 ? 5.750 -10.921 -16.635 1.00 43.01 345 LYS D C 1
ATOM 15106 O O . LYS D 1 351 ? 6.181 -10.697 -15.506 1.00 38.98 345 LYS D O 1
ATOM 15112 N N . VAL D 1 352 ? 4.591 -10.441 -17.075 1.00 36.54 346 VAL D N 1
ATOM 15113 C CA . VAL D 1 352 ? 3.784 -9.531 -16.277 1.00 33.80 346 VAL D CA 1
ATOM 15114 C C . VAL D 1 352 ? 2.330 -9.997 -16.227 1.00 34.50 346 VAL D C 1
ATOM 15115 O O . VAL D 1 352 ? 1.537 -9.715 -17.128 1.00 34.82 346 VAL D O 1
ATOM 15119 N N . GLY D 1 353 ? 1.997 -10.735 -15.175 1.00 30.48 347 GLY D N 1
ATOM 15120 C CA . GLY D 1 353 ? 0.691 -11.355 -15.055 1.00 33.29 347 GLY D CA 1
ATOM 15121 C C . GLY D 1 353 ? 0.213 -11.357 -13.618 1.00 34.17 347 GLY D C 1
ATOM 15122 O O . GLY D 1 353 ? 0.972 -11.047 -12.696 1.00 30.35 347 GLY D O 1
ATOM 15123 N N . PRO D 1 354 ? -1.056 -11.719 -13.416 1.00 34.15 348 PRO D N 1
ATOM 15124 C CA . PRO D 1 354 ? -1.658 -11.664 -12.086 1.00 37.53 348 PRO D CA 1
ATOM 15125 C C . PRO D 1 354 ? -0.879 -12.469 -11.043 1.00 33.93 348 PRO D C 1
ATOM 15126 O O . PRO D 1 354 ? -0.842 -12.090 -9.870 1.00 31.81 348 PRO D O 1
ATOM 15130 N N . LEU D 1 355 ? -0.253 -13.560 -11.473 1.00 33.45 349 LEU D N 1
ATOM 15131 C CA . LEU D 1 355 ? 0.373 -14.492 -10.547 1.00 31.02 349 LEU D CA 1
ATOM 15132 C C . LEU D 1 355 ? 1.891 -14.376 -10.542 1.00 34.22 349 LEU D C 1
ATOM 15133 O O . LEU D 1 355 ? 2.554 -15.074 -9.778 1.00 34.03 349 LEU D O 1
ATOM 15138 N N . THR D 1 356 ? 2.445 -13.507 -11.387 1.00 32.30 350 THR D N 1
ATOM 15139 C CA . THR D 1 356 ? 3.898 -13.442 -11.551 1.00 35.25 350 THR D CA 1
ATOM 15140 C C . THR D 1 356 ? 4.553 -12.566 -10.487 1.00 33.19 350 THR D C 1
ATOM 15141 O O . THR D 1 356 ? 5.762 -12.618 -10.293 1.00 37.60 350 THR D O 1
ATOM 15145 N N . GLU D 1 357 ? 3.755 -11.764 -9.797 1.00 33.88 351 GLU D N 1
ATOM 15146 C CA . GLU D 1 357 ? 4.261 -10.971 -8.679 1.00 36.22 351 GLU D CA 1
ATOM 15147 C C . GLU D 1 357 ? 5.399 -10.083 -9.159 1.00 31.85 351 GLU D C 1
ATOM 15148 O O . GLU D 1 357 ? 6.408 -9.918 -8.480 1.00 35.90 351 GLU D O 1
ATOM 15154 N N . THR D 1 358 ? 5.220 -9.511 -10.340 1.00 31.50 352 THR D N 1
ATOM 15155 C CA . THR D 1 358 ? 6.218 -8.633 -10.924 1.00 26.56 352 THR D CA 1
ATOM 15156 C C . THR D 1 358 ? 6.029 -7.218 -10.404 1.00 29.61 352 THR D C 1
ATOM 15157 O O . THR D 1 358 ? 4.929 -6.657 -10.463 1.00 29.53 352 THR D O 1
ATOM 15161 N N . SER D 1 359 ? 7.112 -6.647 -9.889 1.00 31.02 353 SER D N 1
ATOM 15162 C CA . SER D 1 359 ? 7.085 -5.299 -9.351 1.00 32.71 353 SER D CA 1
ATOM 15163 C C . SER D 1 359 ? 6.841 -4.298 -10.473 1.00 32.03 353 SER D C 1
ATOM 15164 O O . SER D 1 359 ? 7.139 -4.565 -11.631 1.00 32.15 353 SER D O 1
ATOM 15167 N N . HIS D 1 360 ? 6.296 -3.143 -10.118 1.00 33.62 354 HIS D N 1
ATOM 15168 C CA . HIS D 1 360 ? 5.967 -2.128 -11.097 1.00 34.61 354 HIS D CA 1
ATOM 15169 C C . HIS D 1 360 ? 7.241 -1.637 -11.766 1.00 37.44 354 HIS D C 1
ATOM 15170 O O . HIS D 1 360 ? 7.273 -1.397 -12.973 1.00 44.56 354 HIS D O 1
ATOM 15177 N N . ARG D 1 361 ? 8.293 -1.500 -10.971 1.00 38.44 355 ARG D N 1
ATOM 15178 C CA . ARG D 1 361 ? 9.599 -1.124 -11.475 1.00 44.89 355 ARG D CA 1
ATOM 15179 C C . ARG D 1 361 ? 10.056 -2.066 -12.586 1.00 39.83 355 ARG D C 1
ATOM 15180 O O . ARG D 1 361 ? 10.509 -1.625 -13.641 1.00 38.38 355 ARG D O 1
ATOM 15188 N N . GLU D 1 362 ? 9.943 -3.365 -12.348 1.00 39.33 356 GLU D N 1
ATOM 15189 C CA . GLU D 1 362 ? 10.370 -4.345 -13.333 1.00 45.76 356 GLU D CA 1
ATOM 15190 C C . GLU D 1 362 ? 9.481 -4.290 -14.575 1.00 39.45 356 GLU D C 1
ATOM 15191 O O . GLU D 1 362 ? 9.960 -4.439 -15.695 1.00 40.20 356 GLU D O 1
ATOM 15197 N N . ALA D 1 363 ? 8.190 -4.056 -14.376 1.00 38.34 357 ALA D N 1
ATOM 15198 C CA . ALA D 1 363 ? 7.250 -3.998 -15.489 1.00 35.70 357 ALA D CA 1
ATOM 15199 C C . ALA D 1 363 ? 7.465 -2.739 -16.328 1.00 37.04 357 ALA D C 1
ATOM 15200 O O . ALA D 1 363 ? 7.298 -2.764 -17.545 1.00 38.14 357 ALA D O 1
ATOM 15202 N N . LYS D 1 364 ? 7.838 -1.646 -15.673 1.00 36.57 358 LYS D N 1
ATOM 15203 C CA . LYS D 1 364 ? 8.191 -0.412 -16.375 1.00 41.22 358 LYS D CA 1
ATOM 15204 C C . LYS D 1 364 ? 9.414 -0.591 -17.263 1.00 43.63 358 LYS D C 1
ATOM 15205 O O . LYS D 1 364 ? 9.475 -0.065 -18.375 1.00 43.46 358 LYS D O 1
ATOM 15211 N N . LYS D 1 365 ? 10.396 -1.325 -16.752 1.00 45.32 359 LYS D N 1
ATOM 15212 C CA . LYS D 1 365 ? 11.617 -1.576 -17.484 1.00 43.46 359 LYS D CA 1
ATOM 15213 C C . LYS D 1 365 ? 11.307 -2.338 -18.768 1.00 42.14 359 LYS D C 1
ATOM 15214 O O . LYS D 1 365 ? 11.768 -1.959 -19.841 1.00 45.36 359 LYS D O 1
ATOM 15220 N N . LEU D 1 366 ? 10.508 -3.396 -18.659 1.00 41.64 360 LEU D N 1
ATOM 15221 C CA . LEU D 1 366 ? 10.127 -4.200 -19.820 1.00 42.46 360 LEU D CA 1
ATOM 15222 C C . LEU D 1 366 ? 9.294 -3.396 -20.818 1.00 46.73 360 LEU D C 1
ATOM 15223 O O . LEU D 1 366 ? 9.443 -3.549 -22.033 1.00 48.32 360 LEU D O 1
ATOM 15228 N N . ALA D 1 367 ? 8.413 -2.545 -20.300 1.00 46.08 361 ALA D N 1
ATOM 15229 C CA . ALA D 1 367 ? 7.544 -1.731 -21.142 1.00 44.10 361 ALA D CA 1
ATOM 15230 C C . ALA D 1 367 ? 8.356 -0.754 -21.988 1.00 44.72 361 ALA D C 1
ATOM 15231 O O . ALA D 1 367 ? 8.068 -0.559 -23.168 1.00 49.69 361 ALA D O 1
ATOM 15233 N N . LYS D 1 368 ? 9.369 -0.144 -21.382 1.00 41.47 362 LYS D N 1
ATOM 15234 C CA . LYS D 1 368 ? 10.190 0.839 -22.073 1.00 50.22 362 LYS D CA 1
ATOM 15235 C C . LYS D 1 368 ? 11.086 0.187 -23.130 1.00 52.35 362 LYS D C 1
ATOM 15236 O O . LYS D 1 368 ? 11.304 0.751 -24.203 1.00 56.58 362 LYS D O 1
ATOM 15242 N N . GLU D 1 369 ? 11.604 -0.998 -22.823 1.00 50.53 363 GLU D N 1
ATOM 15243 C CA . GLU D 1 369 ? 12.430 -1.729 -23.777 1.00 57.77 363 GLU D CA 1
ATOM 15244 C C . GLU D 1 369 ? 11.633 -2.073 -25.036 1.00 57.90 363 GLU D C 1
ATOM 15245 O O . GLU D 1 369 ? 12.200 -2.235 -26.117 1.00 57.60 363 GLU D O 1
ATOM 15251 N N . ILE D 1 370 ? 10.317 -2.177 -24.895 1.00 48.68 364 ILE D N 1
ATOM 15252 C CA . ILE D 1 370 ? 9.466 -2.581 -26.004 1.00 49.30 364 ILE D CA 1
ATOM 15253 C C . ILE D 1 370 ? 8.993 -1.369 -26.811 1.00 46.89 364 ILE D C 1
ATOM 15254 O O . ILE D 1 370 ? 9.018 -1.384 -28.037 1.00 49.52 364 ILE D O 1
ATOM 15259 N N . LEU D 1 371 ? 8.562 -0.323 -26.117 1.00 43.97 365 LEU D N 1
ATOM 15260 C CA . LEU D 1 371 ? 7.954 0.829 -26.775 1.00 46.59 365 LEU D CA 1
ATOM 15261 C C . LEU D 1 371 ? 8.994 1.886 -27.128 1.00 47.06 365 LEU D C 1
ATOM 15262 O O . LEU D 1 371 ? 8.790 2.677 -28.042 1.00 58.48 365 LEU D O 1
ATOM 15267 N N . GLY D 1 372 ? 10.099 1.906 -26.390 1.00 48.31 366 GLY D N 1
ATOM 15268 C CA . GLY D 1 372 ? 11.146 2.905 -26.593 1.00 48.09 366 GLY D CA 1
ATOM 15269 C C . GLY D 1 372 ? 10.913 4.209 -25.848 1.00 52.53 366 GLY D C 1
ATOM 15270 O O . GLY D 1 372 ? 11.750 5.109 -25.883 1.00 57.30 366 GLY D O 1
ATOM 15271 N N . HIS D 1 373 ? 9.783 4.316 -25.159 1.00 53.68 367 HIS D N 1
ATOM 15272 C CA . HIS D 1 373 ? 9.551 5.442 -24.258 1.00 50.06 367 HIS D CA 1
ATOM 15273 C C . HIS D 1 373 ? 8.823 5.013 -22.977 1.00 52.84 367 HIS D C 1
ATOM 15274 O O . HIS D 1 373 ? 8.233 3.930 -22.911 1.00 43.73 367 HIS D O 1
ATOM 15281 N N . GLU D 1 374 ? 8.891 5.867 -21.960 1.00 51.48 368 GLU D N 1
ATOM 15282 C CA . GLU D 1 374 ? 8.135 5.667 -20.730 1.00 56.47 368 GLU D CA 1
ATOM 15283 C C . GLU D 1 374 ? 6.737 6.223 -20.941 1.00 47.79 368 GLU D C 1
ATOM 15284 O O . GLU D 1 374 ? 6.579 7.383 -21.316 1.00 49.35 368 GLU D O 1
ATOM 15290 N N . ILE D 1 375 ? 5.721 5.401 -20.715 1.00 39.54 369 ILE D N 1
ATOM 15291 C CA . ILE D 1 375 ? 4.364 5.910 -20.724 1.00 39.34 369 ILE D CA 1
ATOM 15292 C C . ILE D 1 375 ? 4.013 6.457 -19.348 1.00 36.83 369 ILE D C 1
ATOM 15293 O O . ILE D 1 375 ? 4.482 5.954 -18.331 1.00 37.82 369 ILE D O 1
ATOM 15298 N N . PHE D 1 376 ? 3.187 7.494 -19.326 1.00 37.44 370 PHE D N 1
ATOM 15299 C CA . PHE D 1 376 ? 2.733 8.072 -18.073 1.00 34.93 370 PHE D CA 1
ATOM 15300 C C . PHE D 1 376 ? 1.768 7.122 -17.378 1.00 34.39 370 PHE D C 1
ATOM 15301 O O . PHE D 1 376 ? 0.808 6.641 -17.984 1.00 31.01 370 PHE D O 1
ATOM 15309 N N . PHE D 1 377 ? 2.044 6.846 -16.107 1.00 32.98 371 PHE D N 1
ATOM 15310 C CA . PHE D 1 377 ? 1.190 5.979 -15.297 1.00 32.77 371 PHE D CA 1
ATOM 15311 C C . PHE D 1 377 ? 1.362 6.333 -13.828 1.00 31.97 371 PHE D C 1
ATOM 15312 O O . PHE D 1 377 ? 2.447 6.195 -13.268 1.00 32.31 371 PHE D O 1
ATOM 15320 N N . ASP D 1 378 ? 0.283 6.798 -13.213 1.00 31.56 372 ASP D N 1
ATOM 15321 C CA . ASP D 1 378 ? 0.364 7.403 -11.898 1.00 32.55 372 ASP D CA 1
ATOM 15322 C C . ASP D 1 378 ? -0.781 6.889 -11.031 1.00 30.58 372 ASP D C 1
ATOM 15323 O O . ASP D 1 378 ? -1.945 7.171 -11.300 1.00 31.67 372 ASP D O 1
ATOM 15328 N N . TRP D 1 379 ? -0.451 6.129 -9.992 1.00 30.78 373 TRP D N 1
ATOM 15329 C CA . TRP D 1 379 ? -1.480 5.569 -9.125 1.00 30.50 373 TRP D CA 1
ATOM 15330 C C . TRP D 1 379 ? -1.680 6.360 -7.830 1.00 29.65 373 TRP D C 1
ATOM 15331 O O . TRP D 1 379 ? -2.527 5.999 -7.009 1.00 32.35 373 TRP D O 1
ATOM 15342 N N . GLU D 1 380 ? -0.932 7.448 -7.663 1.00 26.08 374 GLU D N 1
ATOM 15343 C CA . GLU D 1 380 ? -1.258 8.447 -6.641 1.00 29.23 374 GLU D CA 1
ATOM 15344 C C . GLU D 1 380 ? -2.490 9.275 -7.017 1.00 28.56 374 GLU D C 1
ATOM 15345 O O . GLU D 1 380 ? -3.325 9.584 -6.162 1.00 29.13 374 GLU D O 1
ATOM 15351 N N . LEU D 1 381 ? -2.602 9.629 -8.293 1.00 30.22 375 LEU D N 1
ATOM 15352 C CA . LEU D 1 381 ? -3.625 10.571 -8.741 1.00 32.83 375 LEU D CA 1
ATOM 15353 C C . LEU D 1 381 ? -5.053 10.101 -8.446 1.00 31.00 375 LEU D C 1
ATOM 15354 O O . LEU D 1 381 ? -5.905 10.904 -8.085 1.00 34.49 375 LEU D O 1
ATOM 15359 N N . PRO D 1 382 ? -5.327 8.801 -8.607 1.00 29.09 376 PRO D N 1
ATOM 15360 C CA . PRO D 1 382 ? -6.693 8.305 -8.424 1.00 27.82 376 PRO D CA 1
ATOM 15361 C C . PRO D 1 382 ? -7.117 8.039 -6.973 1.00 28.74 376 PRO D C 1
ATOM 15362 O O . PRO D 1 382 ? -8.269 7.686 -6.737 1.00 29.37 376 PRO D O 1
ATOM 15366 N N . ARG D 1 383 ? -6.204 8.196 -6.017 1.00 27.78 377 ARG D N 1
ATOM 15367 C CA . ARG D 1 383 ? -6.500 7.884 -4.617 1.00 26.05 377 ARG D CA 1
ATOM 15368 C C . ARG D 1 383 ? -7.764 8.600 -4.160 1.00 28.78 377 ARG D C 1
ATOM 15369 O O . ARG D 1 383 ? -7.978 9.765 -4.501 1.00 24.26 377 ARG D O 1
ATOM 15377 N N . VAL D 1 384 ? -8.601 7.896 -3.397 1.00 26.64 378 VAL D N 1
ATOM 15378 C CA . VAL D 1 384 ? -9.751 8.513 -2.734 1.00 27.60 378 VAL D CA 1
ATOM 15379 C C . VAL D 1 384 ? -9.298 9.393 -1.562 1.00 28.94 378 VAL D C 1
ATOM 15380 O O . VAL D 1 384 ? -8.117 9.430 -1.230 1.00 29.44 378 VAL D O 1
ATOM 15384 N N . ARG D 1 385 ? -10.241 10.102 -0.945 1.00 35.03 379 ARG D N 1
ATOM 15385 C CA . ARG D 1 385 ? -9.915 11.141 0.034 1.00 38.43 379 ARG D CA 1
ATOM 15386 C C . ARG D 1 385 ? -9.179 10.595 1.254 1.00 36.16 379 ARG D C 1
ATOM 15387 O O . ARG D 1 385 ? -8.352 11.290 1.849 1.00 34.38 379 ARG D O 1
ATOM 15395 N N . GLU D 1 386 ? -9.490 9.359 1.636 1.00 34.86 380 GLU D N 1
ATOM 15396 C CA . GLU D 1 386 ? -8.818 8.724 2.768 1.00 37.92 380 GLU D CA 1
ATOM 15397 C C . GLU D 1 386 ? -7.406 8.269 2.394 1.00 34.37 380 GLU D C 1
ATOM 15398 O O . GLU D 1 386 ? -6.641 7.837 3.252 1.00 34.66 380 GLU D O 1
ATOM 15404 N N . GLY D 1 387 ? -7.067 8.360 1.112 1.00 32.79 381 GLY D N 1
ATOM 15405 C CA . GLY D 1 387 ? -5.702 8.095 0.656 1.00 34.76 381 GLY D CA 1
ATOM 15406 C C . GLY D 1 387 ? -5.523 6.688 0.120 1.00 28.79 381 GLY D C 1
ATOM 15407 O O . GLY D 1 387 ? -4.410 6.270 -0.206 1.00 35.33 381 GLY D O 1
ATOM 15408 N N . LEU D 1 388 ? -6.623 5.954 0.025 1.00 27.17 382 LEU D N 1
ATOM 15409 C CA . LEU D 1 388 ? -6.580 4.565 -0.402 1.00 24.52 382 LEU D CA 1
ATOM 15410 C C . LEU D 1 388 ? -6.451 4.473 -1.912 1.00 26.30 382 LEU D C 1
ATOM 15411 O O . LEU D 1 388 ? -7.007 5.293 -2.650 1.00 24.68 382 LEU D O 1
ATOM 15416 N N . TYR D 1 389 ? -5.705 3.472 -2.368 1.00 25.36 383 TYR D N 1
ATOM 15417 C CA . TYR D 1 389 ? -5.421 3.311 -3.786 1.00 24.18 383 TYR D CA 1
ATOM 15418 C C . TYR D 1 389 ? -6.494 2.455 -4.438 1.00 28.44 383 TYR D C 1
ATOM 15419 O O . TYR D 1 389 ? -7.052 1.550 -3.809 1.00 25.74 383 TYR D O 1
ATOM 15428 N N . ARG D 1 390 ? -6.785 2.747 -5.703 1.00 28.31 384 ARG D N 1
ATOM 15429 C CA . ARG D 1 390 ? -7.747 1.962 -6.460 1.00 26.36 384 ARG D CA 1
ATOM 15430 C C . ARG D 1 390 ? -7.093 0.662 -6.904 1.00 26.98 384 ARG D C 1
ATOM 15431 O O . ARG D 1 390 ? -5.923 0.639 -7.269 1.00 27.17 384 ARG D O 1
ATOM 15439 N N . TYR D 1 391 ? -7.857 -0.421 -6.848 1.00 25.60 385 TYR D N 1
ATOM 15440 C CA . TYR D 1 391 ? -7.305 -1.766 -6.848 1.00 26.47 385 TYR D CA 1
ATOM 15441 C C . TYR D 1 391 ? -8.329 -2.647 -7.540 1.00 27.48 385 TYR D C 1
ATOM 15442 O O . TYR D 1 391 ? -9.499 -2.634 -7.182 1.00 26.06 385 TYR D O 1
ATOM 15451 N N . ARG D 1 392 ? -7.906 -3.398 -8.545 1.00 30.14 386 ARG D N 1
ATOM 15452 C CA . ARG D 1 392 ? -8.839 -4.265 -9.232 1.00 34.54 386 ARG D CA 1
ATOM 15453 C C . ARG D 1 392 ? -8.710 -5.701 -8.763 1.00 35.39 386 ARG D C 1
ATOM 15454 O O . ARG D 1 392 ? -7.855 -6.450 -9.230 1.00 40.92 386 ARG D O 1
ATOM 15462 N N . GLY D 1 393 ? -9.570 -6.074 -7.826 1.00 39.02 387 GLY D N 1
ATOM 15463 C CA . GLY D 1 393 ? -9.583 -7.425 -7.292 1.00 42.03 387 GLY D CA 1
ATOM 15464 C C . GLY D 1 393 ? -10.255 -8.401 -8.237 1.00 40.57 387 GLY D C 1
ATOM 15465 O O . GLY D 1 393 ? -10.880 -7.996 -9.220 1.00 41.75 387 GLY D O 1
ATOM 15466 N N . GLY D 1 394 ? -10.123 -9.688 -7.929 1.00 39.06 388 GLY D N 1
ATOM 15467 C CA . GLY D 1 394 ? -10.713 -10.755 -8.724 1.00 35.97 388 GLY D CA 1
ATOM 15468 C C . GLY D 1 394 ? -10.152 -12.108 -8.319 1.00 37.35 388 GLY D C 1
ATOM 15469 O O . GLY D 1 394 ? -9.355 -12.216 -7.382 1.00 35.07 388 GLY D O 1
ATOM 15470 N N . THR D 1 395 ? -10.570 -13.147 -9.029 1.00 37.89 389 THR D N 1
ATOM 15471 C CA . THR D 1 395 ? -10.227 -14.514 -8.662 1.00 34.94 389 THR D CA 1
ATOM 15472 C C . THR D 1 395 ? -8.719 -14.715 -8.642 1.00 35.63 389 THR D C 1
ATOM 15473 O O . THR D 1 395 ? -8.175 -15.314 -7.714 1.00 36.97 389 THR D O 1
ATOM 15477 N N . GLN D 1 396 ? -8.042 -14.206 -9.663 1.00 33.40 390 GLN D N 1
ATOM 15478 C CA . GLN D 1 396 ? -6.606 -14.400 -9.782 1.00 35.11 390 GLN D CA 1
ATOM 15479 C C . GLN D 1 396 ? -5.864 -13.651 -8.669 1.00 33.71 390 GLN D C 1
ATOM 15480 O O . GLN D 1 396 ? -4.884 -14.154 -8.110 1.00 34.46 390 GLN D O 1
ATOM 15486 N N . CYS D 1 397 ? -6.336 -12.454 -8.344 1.00 30.20 391 CYS D N 1
ATOM 15487 C CA . CYS D 1 397 ? -5.801 -11.713 -7.202 1.00 31.96 391 CYS D CA 1
ATOM 15488 C C . CYS D 1 397 ? -5.900 -12.554 -5.936 1.00 31.39 391 CYS D C 1
ATOM 15489 O O . CYS D 1 397 ? -4.954 -12.619 -5.151 1.00 28.45 391 CYS D O 1
ATOM 15492 N N . SER D 1 398 ? -7.046 -13.202 -5.752 1.00 29.55 392 SER D N 1
ATOM 15493 C CA . SER D 1 398 ? -7.279 -14.016 -4.567 1.00 28.27 392 SER D CA 1
ATOM 15494 C C . SER D 1 398 ? -6.355 -15.227 -4.540 1.00 29.36 392 SER D C 1
ATOM 15495 O O . SER D 1 398 ? -5.906 -15.651 -3.479 1.00 31.12 392 SER D O 1
ATOM 15498 N N . ILE D 1 399 ? -6.064 -15.783 -5.709 1.00 31.76 393 ILE D N 1
ATOM 15499 C CA . ILE D 1 399 ? -5.140 -16.906 -5.794 1.00 29.45 393 ILE D CA 1
ATOM 15500 C C . ILE D 1 399 ? -3.733 -16.475 -5.396 1.00 28.64 393 ILE D C 1
ATOM 15501 O O . ILE D 1 399 ? -3.045 -17.171 -4.654 1.00 29.83 393 ILE D O 1
ATOM 15506 N N . MET D 1 400 ? -3.316 -15.313 -5.880 1.00 29.63 394 MET D N 1
ATOM 15507 C CA . MET D 1 400 ? -2.004 -14.781 -5.548 1.00 28.69 394 MET D CA 1
ATOM 15508 C C . MET D 1 400 ? -1.888 -14.647 -4.033 1.00 29.53 394 MET D C 1
ATOM 15509 O O . MET D 1 400 ? -0.895 -15.059 -3.434 1.00 32.35 394 MET D O 1
ATOM 15514 N N . ARG D 1 401 ? -2.920 -14.076 -3.417 1.00 32.00 395 ARG D N 1
ATOM 15515 C CA . ARG D 1 401 ? -2.903 -13.785 -1.986 1.00 29.40 395 ARG D CA 1
ATOM 15516 C C . ARG D 1 401 ? -2.992 -15.052 -1.138 1.00 29.13 395 ARG D C 1
ATOM 15517 O O . ARG D 1 401 ? -2.250 -15.209 -0.162 1.00 30.70 395 ARG D O 1
ATOM 15525 N N . ALA D 1 402 ? -3.892 -15.957 -1.509 1.00 28.68 396 ALA D N 1
ATOM 15526 C CA . ALA D 1 402 ? -4.058 -17.208 -0.772 1.00 27.02 396 ALA D CA 1
ATOM 15527 C C . ALA D 1 402 ? -2.778 -18.034 -0.820 1.00 31.18 396 ALA D C 1
ATOM 15528 O O . ALA D 1 402 ? -2.431 -18.708 0.151 1.00 31.33 396 ALA D O 1
ATOM 15530 N N . ARG D 1 403 ? -2.079 -17.976 -1.953 1.00 31.23 397 ARG D N 1
ATOM 15531 C CA . ARG D 1 403 ? -0.781 -18.634 -2.094 1.00 30.36 397 ARG D CA 1
ATOM 15532 C C . ARG D 1 403 ? 0.235 -18.058 -1.119 1.00 32.27 397 ARG D C 1
ATOM 15533 O O . ARG D 1 403 ? 1.039 -18.789 -0.539 1.00 31.62 397 ARG D O 1
ATOM 15541 N N . ALA D 1 404 ? 0.205 -16.742 -0.949 1.00 30.15 398 ALA D N 1
ATOM 15542 C CA . ALA D 1 404 ? 1.127 -16.084 -0.028 1.00 32.42 398 ALA D CA 1
ATOM 15543 C C . ALA D 1 404 ? 0.764 -16.412 1.419 1.00 28.04 398 ALA D C 1
ATOM 15544 O O . ALA D 1 404 ? 1.636 -16.464 2.283 1.00 28.09 398 ALA D O 1
ATOM 15546 N N . PHE D 1 405 ? -0.522 -16.644 1.673 1.00 28.96 399 PHE D N 1
ATOM 15547 C CA . PHE D 1 405 ? -0.997 -16.915 3.030 1.00 26.24 399 PHE D CA 1
ATOM 15548 C C . PHE D 1 405 ? -0.785 -18.377 3.419 1.00 26.69 399 PHE D C 1
ATOM 15549 O O . PHE D 1 405 ? -0.696 -18.708 4.601 1.00 29.57 399 PHE D O 1
ATOM 15557 N N . ALA D 1 406 ? -0.697 -19.248 2.422 1.00 28.02 400 ALA D N 1
ATOM 15558 C CA . ALA D 1 406 ? -0.889 -20.683 2.633 1.00 31.09 400 ALA D CA 1
ATOM 15559 C C . ALA D 1 406 ? 0.138 -21.303 3.585 1.00 29.19 400 ALA D C 1
ATOM 15560 O O . ALA D 1 406 ? -0.193 -22.196 4.368 1.00 28.33 400 ALA D O 1
ATOM 15562 N N . PRO D 1 407 ? 1.393 -20.839 3.519 1.00 30.44 401 PRO D N 1
ATOM 15563 C CA . PRO D 1 407 ? 2.388 -21.401 4.421 1.00 30.76 401 PRO D CA 1
ATOM 15564 C C . PRO D 1 407 ? 2.075 -21.082 5.879 1.00 31.56 401 PRO D C 1
ATOM 15565 O O . PRO D 1 407 ? 2.586 -21.749 6.779 1.00 30.43 401 PRO D O 1
ATOM 15569 N N . TYR D 1 408 ? 1.232 -20.080 6.109 1.00 28.17 402 TYR D N 1
ATOM 15570 C CA . TYR D 1 408 ? 0.982 -19.598 7.465 1.00 28.11 402 TYR D CA 1
ATOM 15571 C C . TYR D 1 408 ? -0.432 -19.914 7.947 1.00 27.15 402 TYR D C 1
ATOM 15572 O O . TYR D 1 408 ? -0.890 -19.356 8.934 1.00 27.96 402 TYR D O 1
ATOM 15581 N N . ALA D 1 409 ? -1.126 -20.799 7.243 1.00 29.16 403 ALA D N 1
ATOM 15582 C CA . ALA D 1 409 ? -2.542 -21.025 7.505 1.00 31.92 403 ALA D CA 1
ATOM 15583 C C . ALA D 1 409 ? -2.939 -22.460 7.200 1.00 30.09 403 ALA D C 1
ATOM 15584 O O . ALA D 1 409 ? -2.554 -23.012 6.174 1.00 32.97 403 ALA D O 1
ATOM 15586 N N . ASP D 1 410 ? -3.733 -23.045 8.087 1.00 28.33 404 ASP D N 1
ATOM 15587 C CA . ASP D 1 410 ? -4.167 -24.423 7.933 1.00 30.33 404 ASP D CA 1
ATOM 15588 C C . ASP D 1 410 ? -5.261 -24.567 6.877 1.00 32.10 404 ASP D C 1
ATOM 15589 O O . ASP D 1 410 ? -5.346 -25.598 6.206 1.00 28.89 404 ASP D O 1
ATOM 15594 N N . LEU D 1 411 ? -6.099 -23.538 6.744 1.00 29.46 405 LEU D N 1
ATOM 15595 C CA . LEU D 1 411 ? -7.017 -23.429 5.614 1.00 27.33 405 LEU D CA 1
ATOM 15596 C C . LEU D 1 411 ? -6.917 -22.047 4.977 1.00 27.97 405 LEU D C 1
ATOM 15597 O O . LEU D 1 411 ? -6.627 -21.065 5.652 1.00 27.23 405 LEU D O 1
ATOM 15602 N N . VAL D 1 412 ? -7.165 -21.975 3.674 1.00 28.76 406 VAL D N 1
ATOM 15603 C CA . VAL D 1 412 ? -7.406 -20.692 3.025 1.00 27.91 406 VAL D CA 1
ATOM 15604 C C . VAL D 1 412 ? -8.810 -20.625 2.439 1.00 26.24 406 VAL D C 1
ATOM 15605 O O . VAL D 1 412 ? -9.465 -21.648 2.245 1.00 29.68 406 VAL D O 1
ATOM 15609 N N . TRP D 1 413 ? -9.263 -19.409 2.163 1.00 25.83 407 TRP D N 1
ATOM 15610 C CA . TRP D 1 413 ? -10.681 -19.128 1.977 1.00 26.89 407 TRP D CA 1
ATOM 15611 C C . TRP D 1 413 ? -10.791 -17.845 1.156 1.00 28.84 407 TRP D C 1
ATOM 15612 O O . TRP D 1 413 ? -10.312 -16.787 1.571 1.00 27.55 407 TRP D O 1
ATOM 15623 N N . MET D 1 414 ? -11.386 -17.948 -0.025 1.00 28.20 408 MET D N 1
ATOM 15624 C CA . MET D 1 414 ? -11.715 -16.768 -0.818 1.00 32.01 408 MET D CA 1
ATOM 15625 C C . MET D 1 414 ? -13.160 -16.377 -0.552 1.00 35.25 408 MET D C 1
ATOM 15626 O O . MET D 1 414 ? -14.086 -17.100 -0.930 1.00 35.10 408 MET D O 1
ATOM 15631 N N . GLU D 1 415 ? -13.347 -15.246 0.123 1.00 36.78 409 GLU D N 1
ATOM 15632 C CA . GLU D 1 415 ? -14.681 -14.728 0.393 1.00 39.73 409 GLU D CA 1
ATOM 15633 C C . GLU D 1 415 ? -15.434 -14.529 -0.911 1.00 40.18 409 GLU D C 1
ATOM 15634 O O . GLU D 1 415 ? -14.949 -13.859 -1.819 1.00 39.57 409 GLU D O 1
ATOM 15640 N N . SER D 1 416 ? -16.620 -15.123 -0.995 1.00 44.62 410 SER D N 1
ATOM 15641 C CA . SER D 1 416 ? -17.463 -15.008 -2.181 1.00 60.29 410 SER D CA 1
ATOM 15642 C C . SER D 1 416 ? -18.865 -14.558 -1.786 1.00 58.48 410 SER D C 1
ATOM 15643 O O . SER D 1 416 ? -19.412 -15.006 -0.780 1.00 59.19 410 SER D O 1
ATOM 15646 N N . ASN D 1 417 ? -19.449 -13.683 -2.592 1.00 61.11 411 ASN D N 1
ATOM 15647 C CA . ASN D 1 417 ? -20.819 -13.241 -2.370 1.00 76.45 411 ASN D CA 1
ATOM 15648 C C . ASN D 1 417 ? -21.780 -13.992 -3.290 1.00 78.98 411 ASN D C 1
ATOM 15649 O O . ASN D 1 417 ? -22.995 -13.925 -3.118 1.00 85.30 411 ASN D O 1
ATOM 15654 N N . TYR D 1 418 ? -21.224 -14.696 -4.271 1.00 67.91 412 TYR D N 1
ATOM 15655 C CA . TYR D 1 418 ? -22.018 -15.359 -5.297 1.00 65.42 412 TYR D CA 1
ATOM 15656 C C . TYR D 1 418 ? -21.486 -16.778 -5.487 1.00 63.28 412 TYR D C 1
ATOM 15657 O O . TYR D 1 418 ? -20.332 -16.962 -5.871 1.00 56.20 412 TYR D O 1
ATOM 15666 N N . PRO D 1 419 ? -22.322 -17.790 -5.202 1.00 55.69 413 PRO D N 1
ATOM 15667 C CA . PRO D 1 419 ? -21.898 -19.179 -5.359 1.00 53.39 413 PRO D CA 1
ATOM 15668 C C . PRO D 1 419 ? -21.729 -19.574 -6.826 1.00 53.89 413 PRO D C 1
ATOM 15669 O O . PRO D 1 419 ? -22.713 -19.702 -7.552 1.00 56.67 413 PRO D O 1
ATOM 15673 N N . ASP D 1 420 ? -20.481 -19.755 -7.246 1.00 53.25 414 ASP D N 1
ATOM 15674 C CA . ASP D 1 420 ? -20.146 -19.990 -8.648 1.00 48.42 414 ASP D CA 1
ATOM 15675 C C . ASP D 1 420 ? -19.166 -21.156 -8.732 1.00 46.03 414 ASP D C 1
ATOM 15676 O O . ASP D 1 420 ? -18.012 -21.034 -8.319 1.00 45.21 414 ASP D O 1
ATOM 15681 N N . PHE D 1 421 ? -19.628 -22.291 -9.247 1.00 42.28 415 PHE D N 1
ATOM 15682 C CA . PHE D 1 421 ? -18.820 -23.507 -9.236 1.00 37.71 415 PHE D CA 1
ATOM 15683 C C . PHE D 1 421 ? -17.502 -23.301 -9.983 1.00 36.81 415 PHE D C 1
ATOM 15684 O O . PHE D 1 421 ? -16.441 -23.725 -9.524 1.00 40.68 415 PHE D O 1
ATOM 15692 N N . GLN D 1 422 ? -17.576 -22.645 -11.132 1.00 37.33 416 GLN D N 1
ATOM 15693 C CA . GLN D 1 422 ? -16.421 -22.503 -12.008 1.00 42.34 416 GLN D CA 1
ATOM 15694 C C . GLN D 1 422 ? -15.332 -21.657 -11.340 1.00 40.24 416 GLN D C 1
ATOM 15695 O O . GLN D 1 422 ? -14.152 -22.003 -11.379 1.00 35.43 416 GLN D O 1
ATOM 15701 N N . GLN D 1 423 ? -15.741 -20.551 -10.722 1.00 40.72 417 GLN D N 1
ATOM 15702 C CA . GLN D 1 423 ? -14.815 -19.679 -10.002 1.00 39.21 417 GLN D CA 1
ATOM 15703 C C . GLN D 1 423 ? -14.182 -20.426 -8.826 1.00 37.33 417 GLN D C 1
ATOM 15704 O O . GLN D 1 423 ? -12.992 -20.271 -8.551 1.00 31.89 417 GLN D O 1
ATOM 15710 N N . ALA D 1 424 ? -14.980 -21.237 -8.137 1.00 36.25 418 ALA D N 1
ATOM 15711 C CA . ALA D 1 424 ? -14.487 -22.006 -6.999 1.00 37.60 418 ALA D CA 1
ATOM 15712 C C . ALA D 1 424 ? -13.500 -23.082 -7.449 1.00 35.71 418 ALA D C 1
ATOM 15713 O O . ALA D 1 424 ? -12.578 -23.434 -6.720 1.00 35.42 418 ALA D O 1
ATOM 15715 N N . LYS D 1 425 ? -13.705 -23.597 -8.655 1.00 38.03 419 LYS D N 1
ATOM 15716 C CA . LYS D 1 425 ? -12.775 -24.543 -9.268 1.00 38.21 419 LYS D CA 1
ATOM 15717 C C . LYS D 1 425 ? -11.461 -23.851 -9.613 1.00 35.13 419 LYS D C 1
ATOM 15718 O O . LYS D 1 425 ? -10.385 -24.401 -9.404 1.00 33.00 419 LYS D O 1
ATOM 15724 N N . GLU D 1 426 ? -11.559 -22.632 -10.134 1.00 36.04 420 GLU D N 1
ATOM 15725 C CA . GLU D 1 426 ? -10.379 -21.865 -10.513 1.00 38.15 420 GLU D CA 1
ATOM 15726 C C . GLU D 1 426 ? -9.531 -21.552 -9.289 1.00 35.51 420 GLU D C 1
ATOM 15727 O O . GLU D 1 426 ? -8.309 -21.678 -9.321 1.00 37.68 420 GLU D O 1
ATOM 15733 N N . PHE D 1 427 ? -10.180 -21.120 -8.213 1.00 35.33 421 PHE D N 1
ATOM 15734 C CA . PHE D 1 427 ? -9.459 -20.768 -6.991 1.00 34.23 421 PHE D CA 1
ATOM 15735 C C . PHE D 1 427 ? -8.784 -22.000 -6.386 1.00 33.90 421 PHE D C 1
ATOM 15736 O O . PHE D 1 427 ? -7.613 -21.965 -6.018 1.00 32.27 421 PHE D O 1
ATOM 15744 N N . ALA D 1 428 ? -9.533 -23.089 -6.289 1.00 33.19 422 ALA D N 1
ATOM 15745 C CA . ALA D 1 428 ? -8.998 -24.332 -5.748 1.00 35.47 422 ALA D CA 1
ATOM 15746 C C . ALA D 1 428 ? -7.757 -24.774 -6.519 1.00 35.90 422 ALA D C 1
ATOM 15747 O O . ALA D 1 428 ? -6.721 -25.075 -5.927 1.00 37.76 422 ALA D O 1
ATOM 15749 N N . GLU D 1 429 ? -7.868 -24.816 -7.842 1.00 41.01 423 GLU D N 1
ATOM 15750 C CA . GLU D 1 429 ? -6.787 -25.327 -8.683 1.00 43.01 423 GLU D CA 1
ATOM 15751 C C . GLU D 1 429 ? -5.605 -24.365 -8.707 1.00 36.01 423 GLU D C 1
ATOM 15752 O O . GLU D 1 429 ? -4.448 -24.786 -8.706 1.00 34.16 423 GLU D O 1
ATOM 15758 N N . GLY D 1 430 ? -5.901 -23.071 -8.715 1.00 34.39 424 GLY D N 1
ATOM 15759 C CA . GLY D 1 430 ? -4.865 -22.047 -8.634 1.00 34.06 424 GLY D CA 1
ATOM 15760 C C . GLY D 1 430 ? -4.016 -22.165 -7.380 1.00 35.23 424 GLY D C 1
ATOM 15761 O O . GLY D 1 430 ? -2.790 -22.043 -7.434 1.00 35.17 424 GLY D O 1
ATOM 15762 N N . VAL D 1 431 ? -4.665 -22.406 -6.246 1.00 32.28 425 VAL D N 1
ATOM 15763 C CA . VAL D 1 431 ? -3.953 -22.566 -4.988 1.00 32.71 425 VAL D CA 1
ATOM 15764 C C . VAL D 1 431 ? -3.218 -23.908 -4.946 1.00 32.93 425 VAL D C 1
ATOM 15765 O O . VAL D 1 431 ? -2.088 -23.992 -4.476 1.00 29.24 425 VAL D O 1
ATOM 15769 N N . LYS D 1 432 ? -3.870 -24.955 -5.438 1.00 33.25 426 LYS D N 1
ATOM 15770 C CA . LYS D 1 432 ? -3.364 -26.312 -5.277 1.00 38.29 426 LYS D CA 1
ATOM 15771 C C . LYS D 1 432 ? -2.190 -26.574 -6.221 1.00 37.43 426 LYS D C 1
ATOM 15772 O O . LYS D 1 432 ? -1.404 -27.492 -6.001 1.00 38.90 426 LYS D O 1
ATOM 15778 N N . GLU D 1 433 ? -2.069 -25.759 -7.263 1.00 37.64 427 GLU D N 1
ATOM 15779 C CA . GLU D 1 433 ? -0.924 -25.843 -8.160 1.00 44.48 427 GLU D CA 1
ATOM 15780 C C . GLU D 1 433 ? 0.386 -25.605 -7.422 1.00 44.08 427 GLU D C 1
ATOM 15781 O O . GLU D 1 433 ? 1.413 -26.180 -7.780 1.00 44.63 427 GLU D O 1
ATOM 15787 N N . LYS D 1 434 ? 0.353 -24.758 -6.397 1.00 41.49 428 LYS D N 1
ATOM 15788 C CA . LYS D 1 434 ? 1.546 -24.483 -5.596 1.00 41.23 428 LYS D CA 1
ATOM 15789 C C . LYS D 1 434 ? 1.524 -25.243 -4.280 1.00 38.66 428 LYS D C 1
ATOM 15790 O O . LYS D 1 434 ? 2.572 -25.534 -3.710 1.00 40.49 428 LYS D O 1
ATOM 15796 N N . PHE D 1 435 ? 0.325 -25.538 -3.787 1.00 37.20 429 PHE D N 1
ATOM 15797 C CA . PHE D 1 435 ? 0.162 -26.204 -2.498 1.00 36.06 429 PHE D CA 1
ATOM 15798 C C . PHE D 1 435 ? -0.856 -27.326 -2.617 1.00 35.87 429 PHE D C 1
ATOM 15799 O O . PHE D 1 435 ? -2.015 -27.156 -2.252 1.00 37.03 429 PHE D O 1
ATOM 15807 N N . PRO D 1 436 ? -0.423 -28.479 -3.148 1.00 39.43 430 PRO D N 1
ATOM 15808 C CA . PRO D 1 436 ? -1.363 -29.520 -3.564 1.00 37.85 430 PRO D CA 1
ATOM 15809 C C . PRO D 1 436 ? -2.189 -30.092 -2.410 1.00 38.99 430 PRO D C 1
ATOM 15810 O O . PRO D 1 436 ? -3.254 -30.668 -2.639 1.00 42.75 430 PRO D O 1
ATOM 15814 N N . ASP D 1 437 ? -1.696 -29.944 -1.184 1.00 42.40 431 ASP D N 1
ATOM 15815 C CA . ASP D 1 437 ? -2.362 -30.522 -0.021 1.00 47.52 431 ASP D CA 1
ATOM 15816 C C . ASP D 1 437 ? -3.150 -29.478 0.774 1.00 44.51 431 ASP D C 1
ATOM 15817 O O . ASP D 1 437 ? -3.685 -29.779 1.836 1.00 39.62 431 ASP D O 1
ATOM 15822 N N . GLN D 1 438 ? -3.228 -28.258 0.254 1.00 41.21 432 GLN D N 1
ATOM 15823 C CA . GLN D 1 438 ? -3.846 -27.160 0.989 1.00 37.64 432 GLN D CA 1
ATOM 15824 C C . GLN D 1 438 ? -5.323 -27.455 1.255 1.00 35.45 432 GLN D C 1
ATOM 15825 O O . GLN D 1 438 ? -6.073 -27.818 0.346 1.00 33.10 432 GLN D O 1
ATOM 15831 N N . TRP D 1 439 ? -5.728 -27.319 2.512 1.00 29.99 433 TRP D N 1
ATOM 15832 C CA . TRP D 1 439 ? -7.141 -27.384 2.870 1.00 32.38 433 TRP D CA 1
ATOM 15833 C C . TRP D 1 439 ? -7.836 -26.093 2.462 1.00 28.42 433 TRP D C 1
ATOM 15834 O O . TRP D 1 439 ? -7.280 -25.008 2.618 1.00 26.79 433 TRP D O 1
ATOM 15845 N N . LEU D 1 440 ? -9.046 -26.216 1.929 1.00 28.07 434 LEU D N 1
ATOM 15846 C CA . LEU D 1 440 ? -9.803 -25.050 1.498 1.00 30.71 434 LEU D CA 1
ATOM 15847 C C . LEU D 1 440 ? -11.102 -24.947 2.276 1.00 27.96 434 LEU D C 1
ATOM 15848 O O . LEU D 1 440 ? -11.696 -25.957 2.646 1.00 28.27 434 LEU D O 1
ATOM 15853 N N . ALA D 1 441 ? -11.547 -23.717 2.501 1.00 29.02 435 ALA D N 1
ATOM 15854 C CA . ALA D 1 441 ? -12.854 -23.462 3.092 1.00 30.67 435 ALA D CA 1
ATOM 15855 C C . ALA D 1 441 ? -13.697 -22.615 2.147 1.00 32.39 435 ALA D C 1
ATOM 15856 O O . ALA D 1 441 ? -13.159 -21.867 1.332 1.00 36.61 435 ALA D O 1
ATOM 15858 N N . TYR D 1 442 ? -15.018 -22.726 2.269 1.00 32.10 436 TYR D N 1
ATOM 15859 C CA . TYR D 1 442 ? -15.934 -21.984 1.412 1.00 32.77 436 TYR D CA 1
ATOM 15860 C C . TYR D 1 442 ? -17.145 -21.502 2.212 1.00 30.90 436 TYR D C 1
ATOM 15861 O O . TYR D 1 442 ? -17.777 -22.282 2.917 1.00 32.36 436 TYR D O 1
ATOM 15870 N N . ASN D 1 443 ? -17.478 -20.223 2.092 1.00 31.77 437 ASN D N 1
ATOM 15871 C CA . ASN D 1 443 ? -18.718 -19.714 2.686 1.00 35.70 437 ASN D CA 1
ATOM 15872 C C . ASN D 1 443 ? -19.891 -19.802 1.717 1.00 34.94 437 ASN D C 1
ATOM 15873 O O . ASN D 1 443 ? -19.797 -19.379 0.561 1.00 32.23 437 ASN D O 1
ATOM 15878 N N . LEU D 1 444 ? -20.990 -20.371 2.200 1.00 34.31 438 LEU D N 1
ATOM 15879 C CA . LEU D 1 444 ? -22.194 -20.505 1.408 1.00 35.18 438 LEU D CA 1
ATOM 15880 C C . LEU D 1 444 ? -23.109 -19.310 1.651 1.00 38.61 438 LEU D C 1
ATOM 15881 O O . LEU D 1 444 ? -23.695 -19.169 2.726 1.00 42.06 438 LEU D O 1
ATOM 15886 N N . SER D 1 445 ? -23.228 -18.453 0.645 1.00 43.86 439 SER D N 1
ATOM 15887 C CA . SER D 1 445 ? -23.773 -17.114 0.837 1.00 52.02 439 SER D CA 1
ATOM 15888 C C . SER D 1 445 ? -25.255 -17.187 1.192 1.00 47.06 439 SER D C 1
ATOM 15889 O O . SER D 1 445 ? -26.037 -17.802 0.474 1.00 55.60 439 SER D O 1
ATOM 15892 N N . PRO D 1 446 ? -25.648 -16.553 2.302 1.00 47.02 440 PRO D N 1
ATOM 15893 C CA . PRO D 1 446 ? -27.045 -16.527 2.723 1.00 49.61 440 PRO D CA 1
ATOM 15894 C C . PRO D 1 446 ? -27.859 -15.430 2.046 1.00 46.06 440 PRO D C 1
ATOM 15895 O O . PRO D 1 446 ? -29.081 -15.404 2.178 1.00 51.10 440 PRO D O 1
ATOM 15899 N N . SER D 1 447 ? -27.185 -14.532 1.332 1.00 51.33 441 SER D N 1
ATOM 15900 C CA . SER D 1 447 ? -27.870 -13.474 0.589 1.00 51.19 441 SER D CA 1
ATOM 15901 C C . SER D 1 447 ? -28.257 -13.936 -0.816 1.00 53.13 441 SER D C 1
ATOM 15902 O O . SER D 1 447 ? -29.242 -13.462 -1.378 1.00 49.58 441 SER D O 1
ATOM 15905 N N . PHE D 1 448 ? -27.481 -14.859 -1.378 1.00 47.07 442 PHE D N 1
ATOM 15906 C CA . PHE D 1 448 ? -27.782 -15.403 -2.693 1.00 44.83 442 PHE D CA 1
ATOM 15907 C C . PHE D 1 448 ? -29.191 -15.976 -2.687 1.00 47.73 442 PHE D C 1
ATOM 15908 O O . PHE D 1 448 ? -29.637 -16.536 -1.686 1.00 47.70 442 PHE D O 1
ATOM 15916 N N . ASN D 1 449 ? -29.893 -15.831 -3.804 1.00 44.87 443 ASN D N 1
ATOM 15917 C CA . ASN D 1 449 ? -31.238 -16.369 -3.916 1.00 48.05 443 ASN D CA 1
ATOM 15918 C C . ASN D 1 449 ? -31.187 -17.809 -4.399 1.00 46.34 443 ASN D C 1
ATOM 15919 O O . ASN D 1 449 ? -31.324 -18.084 -5.591 1.00 50.45 443 ASN D O 1
ATOM 15924 N N . TRP D 1 450 ? -30.986 -18.726 -3.463 1.00 46.54 444 TRP D N 1
ATOM 15925 C CA . TRP D 1 450 ? -30.775 -20.123 -3.804 1.00 45.53 444 TRP D CA 1
ATOM 15926 C C . TRP D 1 450 ? -31.985 -20.734 -4.506 1.00 52.31 444 TRP D C 1
ATOM 15927 O O . TRP D 1 450 ? -31.830 -21.439 -5.501 1.00 57.04 444 TRP D O 1
ATOM 15938 N N . PRO D 1 451 ? -33.196 -20.471 -3.991 1.00 52.28 445 PRO D N 1
ATOM 15939 C CA . PRO D 1 451 ? -34.370 -21.167 -4.520 1.00 52.54 445 PRO D CA 1
ATOM 15940 C C . PRO D 1 451 ? -34.648 -20.820 -5.979 1.00 58.09 445 PRO D C 1
ATOM 15941 O O . PRO D 1 451 ? -35.156 -21.656 -6.723 1.00 60.51 445 PRO D O 1
ATOM 15945 N N . LYS D 1 452 ? -34.331 -19.593 -6.382 1.00 61.70 446 LYS D N 1
ATOM 15946 C CA . LYS D 1 452 ? -34.766 -19.099 -7.690 1.00 70.92 446 LYS D CA 1
ATOM 15947 C C . LYS D 1 452 ? -33.626 -18.938 -8.702 1.00 64.46 446 LYS D C 1
ATOM 15948 O O . LYS D 1 452 ? -33.882 -18.768 -9.891 1.00 73.10 446 LYS D O 1
ATOM 15954 N N . ALA D 1 453 ? -32.378 -19.001 -8.243 1.00 55.00 447 ALA D N 1
ATOM 15955 C CA . ALA D 1 453 ? -31.229 -18.828 -9.135 1.00 54.29 447 ALA D CA 1
ATOM 15956 C C . ALA D 1 453 ? -30.409 -20.113 -9.278 1.00 53.11 447 ALA D C 1
ATOM 15957 O O . ALA D 1 453 ? -29.310 -20.097 -9.828 1.00 50.28 447 ALA D O 1
ATOM 15959 N N . MET D 1 454 ? -30.936 -21.220 -8.766 1.00 49.73 448 MET D N 1
ATOM 15960 C CA . MET D 1 454 ? -30.297 -22.522 -8.931 1.00 48.45 448 MET D CA 1
ATOM 15961 C C . MET D 1 454 ? -31.355 -23.622 -8.832 1.00 49.04 448 MET D C 1
ATOM 15962 O O . MET D 1 454 ? -32.288 -23.516 -8.040 1.00 50.13 448 MET D O 1
ATOM 15967 N N . SER D 1 455 ? -31.219 -24.671 -9.639 1.00 49.11 449 SER D N 1
ATOM 15968 C CA . SER D 1 455 ? -32.213 -25.740 -9.655 1.00 47.82 449 SER D CA 1
ATOM 15969 C C . SER D 1 455 ? -32.160 -26.504 -8.341 1.00 49.57 449 SER D C 1
ATOM 15970 O O . SER D 1 455 ? -31.150 -26.476 -7.642 1.00 52.56 449 SER D O 1
ATOM 15973 N N . VAL D 1 456 ? -33.247 -27.191 -8.014 1.00 46.91 450 VAL D N 1
ATOM 15974 C CA . VAL D 1 456 ? -33.316 -27.956 -6.783 1.00 50.60 450 VAL D CA 1
ATOM 15975 C C . VAL D 1 456 ? -32.174 -28.967 -6.713 1.00 54.91 450 VAL D C 1
ATOM 15976 O O . VAL D 1 456 ? -31.551 -29.144 -5.661 1.00 55.80 450 VAL D O 1
ATOM 15980 N N . ASP D 1 457 ? -31.893 -29.628 -7.832 1.00 53.25 451 ASP D N 1
ATOM 15981 C CA . ASP D 1 457 ? -30.870 -30.671 -7.848 1.00 53.79 451 ASP D CA 1
ATOM 15982 C C . ASP D 1 457 ? -29.469 -30.091 -7.649 1.00 49.32 451 ASP D C 1
ATOM 15983 O O . ASP D 1 457 ? -28.611 -30.716 -7.020 1.00 39.11 451 ASP D O 1
ATOM 15988 N N . GLU D 1 458 ? -29.239 -28.896 -8.182 1.00 48.25 452 GLU D N 1
ATOM 15989 C CA . GLU D 1 458 ? -27.966 -28.215 -7.982 1.00 49.52 452 GLU D CA 1
ATOM 15990 C C . GLU D 1 458 ? -27.794 -27.758 -6.528 1.00 47.28 452 GLU D C 1
ATOM 15991 O O . GLU D 1 458 ? -26.714 -27.900 -5.953 1.00 44.87 452 GLU D O 1
ATOM 15997 N N . GLN D 1 459 ? -28.861 -27.216 -5.942 1.00 43.80 453 GLN D N 1
ATOM 15998 C CA . GLN D 1 459 ? -28.901 -26.933 -4.502 1.00 44.50 453 GLN D CA 1
ATOM 15999 C C . GLN D 1 459 ? -28.450 -28.148 -3.698 1.00 41.78 453 GLN D C 1
ATOM 16000 O O . GLN D 1 459 ? -27.631 -28.042 -2.789 1.00 37.26 453 GLN D O 1
ATOM 16006 N N . HIS D 1 460 ? -29.000 -29.303 -4.047 1.00 39.93 454 HIS D N 1
ATOM 16007 C CA . HIS D 1 460 ? -28.826 -30.511 -3.262 1.00 41.65 454 HIS D CA 1
ATOM 16008 C C . HIS D 1 460 ? -27.375 -30.997 -3.320 1.00 39.59 454 HIS D C 1
ATOM 16009 O O . HIS D 1 460 ? -26.875 -31.587 -2.366 1.00 37.37 454 HIS D O 1
ATOM 16016 N N . THR D 1 461 ? -26.698 -30.741 -4.437 1.00 39.29 455 THR D N 1
ATOM 16017 C CA . THR D 1 461 ? -25.378 -31.335 -4.687 1.00 39.08 455 THR D CA 1
ATOM 16018 C C . THR D 1 461 ? -24.246 -30.327 -4.488 1.00 34.97 455 THR D C 1
ATOM 16019 O O . THR D 1 461 ? -23.071 -30.700 -4.484 1.00 32.12 455 THR D O 1
ATOM 16023 N N . PHE D 1 462 ? -24.594 -29.052 -4.343 1.00 33.72 456 PHE D N 1
ATOM 16024 C CA . PHE D 1 462 ? -23.602 -27.988 -4.452 1.00 37.96 456 PHE D CA 1
ATOM 16025 C C . PHE D 1 462 ? -22.421 -28.244 -3.526 1.00 37.67 456 PHE D C 1
ATOM 16026 O O . PHE D 1 462 ? -21.260 -28.123 -3.925 1.00 39.40 456 PHE D O 1
ATOM 16034 N N . ILE D 1 463 ? -22.729 -28.593 -2.284 1.00 39.67 457 ILE D N 1
ATOM 16035 C CA . ILE D 1 463 ? -21.717 -28.704 -1.250 1.00 36.61 457 ILE D CA 1
ATOM 16036 C C . ILE D 1 463 ? -20.776 -29.873 -1.545 1.00 41.88 457 ILE D C 1
ATOM 16037 O O . ILE D 1 463 ? -19.557 -29.750 -1.394 1.00 36.11 457 ILE D O 1
ATOM 16042 N N . GLN D 1 464 ? -21.343 -30.996 -1.982 1.00 35.49 458 GLN D N 1
ATOM 16043 C CA . GLN D 1 464 ? -20.554 -32.179 -2.320 1.00 40.39 458 GLN D CA 1
ATOM 16044 C C . GLN D 1 464 ? -19.673 -31.925 -3.552 1.00 33.69 458 GLN D C 1
ATOM 16045 O O . GLN D 1 464 ? -18.552 -32.424 -3.646 1.00 34.44 458 GLN D O 1
ATOM 16051 N N . ARG D 1 465 ? -20.178 -31.142 -4.494 1.00 33.45 459 ARG D N 1
ATOM 16052 C CA . ARG D 1 465 ? -19.410 -30.806 -5.690 1.00 32.82 459 ARG D CA 1
ATOM 16053 C C . ARG D 1 465 ? -18.195 -29.939 -5.351 1.00 35.06 459 ARG D C 1
ATOM 16054 O O . ARG D 1 465 ? -17.104 -30.163 -5.872 1.00 42.73 459 ARG D O 1
ATOM 16062 N N . LEU D 1 466 ? -18.373 -28.961 -4.467 1.00 33.91 460 LEU D N 1
ATOM 16063 C CA . LEU D 1 466 ? -17.239 -28.190 -3.963 1.00 32.80 460 LEU D CA 1
ATOM 16064 C C . LEU D 1 466 ? -16.335 -29.068 -3.104 1.00 32.08 460 LEU D C 1
ATOM 16065 O O . LEU D 1 466 ? -15.121 -28.880 -3.072 1.00 32.61 460 LEU D O 1
ATOM 16070 N N . GLY D 1 467 ? -16.927 -30.033 -2.410 1.00 32.13 461 GLY D N 1
ATOM 16071 C CA . GLY D 1 467 ? -16.153 -30.994 -1.638 1.00 32.11 461 GLY D CA 1
ATOM 16072 C C . GLY D 1 467 ? -15.182 -31.792 -2.494 1.00 35.06 461 GLY D C 1
ATOM 16073 O O . GLY D 1 467 ? -14.094 -32.157 -2.045 1.00 37.17 461 GLY D O 1
ATOM 16074 N N . ASP D 1 468 ? -15.575 -32.067 -3.730 1.00 34.47 462 ASP D N 1
ATOM 16075 C CA . ASP D 1 468 ? -14.731 -32.827 -4.639 1.00 38.35 462 ASP D CA 1
ATOM 16076 C C . ASP D 1 468 ? -13.537 -31.991 -5.089 1.00 36.88 462 ASP D C 1
ATOM 16077 O O . ASP D 1 468 ? -12.538 -32.530 -5.557 1.00 38.91 462 ASP D O 1
ATOM 16082 N N . LEU D 1 469 ? -13.647 -30.675 -4.945 1.00 35.12 463 LEU D N 1
ATOM 16083 C CA . LEU D 1 469 ? -12.571 -29.767 -5.330 1.00 34.82 463 LEU D CA 1
ATOM 16084 C C . LEU D 1 469 ? -11.575 -29.565 -4.200 1.00 34.09 463 LEU D C 1
ATOM 16085 O O . LEU D 1 469 ? -10.515 -28.979 -4.403 1.00 38.54 463 LEU D O 1
ATOM 16090 N N . GLY D 1 470 ? -11.933 -30.020 -3.002 1.00 35.41 464 GLY D N 1
ATOM 16091 C CA . GLY D 1 470 ? -11.066 -29.876 -1.841 1.00 31.27 464 GLY D CA 1
ATOM 16092 C C . GLY D 1 470 ? -11.523 -28.821 -0.838 1.00 31.83 464 GLY D C 1
ATOM 16093 O O . GLY D 1 470 ? -10.758 -28.437 0.050 1.00 32.54 464 GLY D O 1
ATOM 16094 N N . TYR D 1 471 ? -12.766 -28.363 -0.960 1.00 29.41 465 TYR D N 1
ATOM 16095 C CA . TYR D 1 471 ? -13.376 -27.514 0.068 1.00 28.08 465 TYR D CA 1
ATOM 16096 C C . TYR D 1 471 ? -13.960 -28.361 1.194 1.00 28.22 465 TYR D C 1
ATOM 16097 O O . TYR D 1 471 ? -15.105 -28.810 1.119 1.00 27.73 465 TYR D O 1
ATOM 16106 N N . ILE D 1 472 ? -13.162 -28.573 2.237 1.00 26.79 466 ILE D N 1
ATOM 16107 C CA . ILE D 1 472 ? -13.461 -29.586 3.244 1.00 28.56 466 ILE D CA 1
ATOM 16108 C C . ILE D 1 472 ? -14.256 -28.999 4.401 1.00 30.30 466 ILE D C 1
ATOM 16109 O O . ILE D 1 472 ? -14.783 -29.736 5.238 1.00 33.71 466 ILE D O 1
ATOM 16114 N N . TRP D 1 473 ? -14.335 -27.673 4.445 1.00 28.48 467 TRP D N 1
ATOM 16115 C CA . TRP D 1 473 ? -15.118 -26.988 5.466 1.00 30.25 467 TRP D CA 1
ATOM 16116 C C . TRP D 1 473 ? -15.982 -25.916 4.815 1.00 28.11 467 TRP D C 1
ATOM 16117 O O . TRP D 1 473 ? -15.470 -24.987 4.187 1.00 27.27 467 TRP D O 1
ATOM 16128 N N . GLN D 1 474 ? -17.295 -26.066 4.949 1.00 27.06 468 GLN D N 1
ATOM 16129 C CA . GLN D 1 474 ? -18.248 -25.153 4.323 1.00 27.82 468 GLN D CA 1
ATOM 16130 C C . GLN D 1 474 ? -19.356 -24.808 5.309 1.00 26.68 468 GLN D C 1
ATOM 16131 O O . GLN D 1 474 ? -19.792 -25.650 6.096 1.00 26.04 468 GLN D O 1
ATOM 16137 N N . PHE D 1 475 ? -19.825 -23.571 5.257 1.00 26.02 469 PHE D N 1
ATOM 16138 C CA . PHE D 1 475 ? -20.686 -23.057 6.308 1.00 27.82 469 PHE D CA 1
ATOM 16139 C C . PHE D 1 475 ? -21.575 -21.939 5.783 1.00 29.07 469 PHE D C 1
ATOM 16140 O O . PHE D 1 475 ? -21.155 -21.139 4.943 1.00 27.38 469 PHE D O 1
ATOM 16148 N N . ILE D 1 476 ? -22.807 -21.899 6.283 1.00 31.24 470 ILE D N 1
ATOM 16149 C CA . ILE D 1 476 ? -23.678 -20.752 6.090 1.00 27.67 470 ILE D CA 1
ATOM 16150 C C . ILE D 1 476 ? -23.556 -19.802 7.269 1.00 28.58 470 ILE D C 1
ATOM 16151 O O . ILE D 1 476 ? -24.009 -20.095 8.374 1.00 29.63 470 ILE D O 1
ATOM 16156 N N . THR D 1 477 ? -22.925 -18.664 7.033 1.00 27.35 471 THR D N 1
ATOM 16157 C CA . THR D 1 477 ? -22.562 -17.779 8.113 1.00 27.14 471 THR D CA 1
ATOM 16158 C C . THR D 1 477 ? -23.793 -17.427 8.956 1.00 29.46 471 THR D C 1
ATOM 16159 O O . THR D 1 477 ? -23.728 -17.434 10.186 1.00 29.07 471 THR D O 1
ATOM 16163 N N . LEU D 1 478 ? -24.915 -17.135 8.300 1.00 28.10 472 LEU D N 1
ATOM 16164 C CA . LEU D 1 478 ? -26.007 -16.410 8.950 1.00 28.12 472 LEU D CA 1
ATOM 16165 C C . LEU D 1 478 ? -27.238 -17.287 9.215 1.00 32.10 472 LEU D C 1
ATOM 16166 O O . LEU D 1 478 ? -28.341 -16.772 9.437 1.00 29.73 472 LEU D O 1
ATOM 16171 N N . ALA D 1 479 ? -27.056 -18.602 9.195 1.00 27.92 473 ALA D N 1
ATOM 16172 C CA . ALA D 1 479 ? -28.198 -19.509 9.225 1.00 32.23 473 ALA D CA 1
ATOM 16173 C C . ALA D 1 479 ? -28.890 -19.490 10.582 1.00 31.12 473 ALA D C 1
ATOM 16174 O O . ALA D 1 479 ? -30.119 -19.546 10.663 1.00 35.71 473 ALA D O 1
ATOM 16176 N N . GLY D 1 480 ? -28.103 -19.404 11.647 1.00 30.20 474 GLY D N 1
ATOM 16177 C CA . GLY D 1 480 ? -28.653 -19.259 12.988 1.00 31.05 474 GLY D CA 1
ATOM 16178 C C . GLY D 1 480 ? -29.586 -18.064 13.099 1.00 29.88 474 GLY D C 1
ATOM 16179 O O . GLY D 1 480 ? -30.666 -18.154 13.678 1.00 28.96 474 GLY D O 1
ATOM 16180 N N . LEU D 1 481 ? -29.155 -16.933 12.558 1.00 29.61 475 LEU D N 1
ATOM 16181 C CA . LEU D 1 481 ? -29.958 -15.717 12.572 1.00 31.32 475 LEU D CA 1
ATOM 16182 C C . LEU D 1 481 ? -31.283 -15.922 11.842 1.00 30.46 475 LEU D C 1
ATOM 16183 O O . LEU D 1 481 ? -32.333 -15.501 12.317 1.00 32.47 475 LEU D O 1
ATOM 16188 N N . HIS D 1 482 ? -31.236 -16.561 10.681 1.00 30.15 476 HIS D N 1
ATOM 16189 C CA . HIS D 1 482 ? -32.402 -16.593 9.808 1.00 33.66 476 HIS D CA 1
ATOM 16190 C C . HIS D 1 482 ? -33.444 -17.592 10.308 1.00 28.66 476 HIS D C 1
ATOM 16191 O O . HIS D 1 482 ? -34.638 -17.299 10.311 1.00 29.98 476 HIS D O 1
ATOM 16198 N N . THR D 1 483 ? -32.999 -18.766 10.736 1.00 27.11 477 THR D N 1
ATOM 16199 C CA . THR D 1 483 ? -33.923 -19.757 11.286 1.00 30.22 477 THR D CA 1
ATOM 16200 C C . THR D 1 483 ? -34.645 -19.202 12.506 1.00 29.27 477 THR D C 1
ATOM 16201 O O . THR D 1 483 ? -35.843 -19.426 12.677 1.00 32.19 477 THR D O 1
ATOM 16205 N N . ASN D 1 484 ? -33.912 -18.481 13.349 1.00 27.98 478 ASN D N 1
ATOM 16206 C CA . ASN D 1 484 ? -34.496 -17.826 14.520 1.00 28.63 478 ASN D CA 1
ATOM 16207 C C . ASN D 1 484 ? -35.509 -16.756 14.106 1.00 28.77 478 ASN D C 1
ATOM 16208 O O . ASN D 1 484 ? -36.611 -16.684 14.644 1.00 30.35 478 ASN D O 1
ATOM 16213 N N . ALA D 1 485 ? -35.125 -15.924 13.147 1.00 28.53 479 ALA D N 1
ATOM 16214 C CA . ALA D 1 485 ? -35.964 -14.814 12.715 1.00 28.89 479 ALA D CA 1
ATOM 16215 C C . ALA D 1 485 ? -37.276 -15.322 12.119 1.00 29.22 479 ALA D C 1
ATOM 16216 O O . ALA D 1 485 ? -38.347 -14.801 12.417 1.00 34.48 479 ALA D O 1
ATOM 16218 N N . LEU D 1 486 ? -37.185 -16.331 11.262 1.00 30.10 480 LEU D N 1
ATOM 16219 C CA . LEU D 1 486 ? -38.368 -16.885 10.609 1.00 31.00 480 LEU D CA 1
ATOM 16220 C C . LEU D 1 486 ? -39.333 -17.448 11.652 1.00 32.32 480 LEU D C 1
ATOM 16221 O O . LEU D 1 486 ? -40.525 -17.137 11.646 1.00 34.45 480 LEU D O 1
ATOM 16226 N N . ALA D 1 487 ? -38.810 -18.259 12.565 1.00 33.60 481 ALA D N 1
ATOM 16227 C CA . ALA D 1 487 ? -39.648 -18.948 13.546 1.00 36.18 481 ALA D CA 1
ATOM 16228 C C . ALA D 1 487 ? -40.322 -17.972 14.512 1.00 33.38 481 ALA D C 1
ATOM 16229 O O . ALA D 1 487 ? -41.481 -18.153 14.880 1.00 31.78 481 ALA D O 1
ATOM 16231 N N . VAL D 1 488 ? -39.593 -16.945 14.931 1.00 28.89 482 VAL D N 1
ATOM 16232 C CA . VAL D 1 488 ? -40.116 -16.015 15.919 1.00 28.60 482 VAL D CA 1
ATOM 16233 C C . VAL D 1 488 ? -41.039 -14.979 15.277 1.00 30.37 482 VAL D C 1
ATOM 16234 O O . VAL D 1 488 ? -41.993 -14.509 15.904 1.00 31.51 482 VAL D O 1
ATOM 16238 N N . HIS D 1 489 ? -40.768 -14.633 14.025 1.00 30.59 483 HIS D N 1
ATOM 16239 C CA . HIS D 1 489 ? -41.721 -13.850 13.244 1.00 32.57 483 HIS D CA 1
ATOM 16240 C C . HIS D 1 489 ? -43.050 -14.586 13.115 1.00 35.29 483 HIS D C 1
ATOM 16241 O O . HIS D 1 489 ? -44.115 -14.022 13.384 1.00 32.09 483 HIS D O 1
ATOM 16248 N N . ASN D 1 490 ? -42.986 -15.847 12.704 1.00 32.60 484 ASN D N 1
ATOM 16249 C CA . ASN D 1 490 ? -44.198 -16.600 12.405 1.00 36.75 484 ASN D CA 1
ATOM 16250 C C . ASN D 1 490 ? -45.023 -16.848 13.657 1.00 35.78 484 ASN D C 1
ATOM 16251 O O . ASN D 1 490 ? -46.249 -16.763 13.618 1.00 35.71 484 ASN D O 1
ATOM 16256 N N . PHE D 1 491 ? -44.358 -17.147 14.772 1.00 34.88 485 PHE D N 1
ATOM 16257 C CA . PHE D 1 491 ? -45.089 -17.387 16.007 1.00 34.46 485 PHE D CA 1
ATOM 16258 C C . PHE D 1 491 ? -45.674 -16.107 16.593 1.00 31.78 485 PHE D C 1
ATOM 16259 O O . PHE D 1 491 ? -46.754 -16.123 17.170 1.00 33.23 485 PHE D O 1
ATOM 16267 N N . SER D 1 492 ? -44.960 -15.000 16.451 1.00 31.73 486 SER D N 1
ATOM 16268 C CA . SER D 1 492 ? -45.481 -13.720 16.900 1.00 33.89 486 SER D CA 1
ATOM 16269 C C . SER D 1 492 ? -46.790 -13.412 16.185 1.00 31.80 486 SER D C 1
ATOM 16270 O O . SER D 1 492 ? -47.791 -13.072 16.816 1.00 34.37 486 SER D O 1
ATOM 16273 N N . ARG D 1 493 ? -46.764 -13.540 14.864 1.00 35.42 487 ARG D N 1
ATOM 16274 C CA . ARG D 1 493 ? -47.940 -13.349 14.018 1.00 33.11 487 ARG D CA 1
ATOM 16275 C C . ARG D 1 493 ? -49.061 -14.294 14.441 1.00 33.40 487 ARG D C 1
ATOM 16276 O O . ARG D 1 493 ? -50.187 -13.864 14.679 1.00 30.10 487 ARG D O 1
ATOM 16284 N N . ASP D 1 494 ? -48.748 -15.580 14.533 1.00 31.26 488 ASP D N 1
ATOM 16285 C CA . ASP D 1 494 ? -49.772 -16.589 14.765 1.00 35.45 488 ASP D CA 1
ATOM 16286 C C . ASP D 1 494 ? -50.300 -16.515 16.194 1.00 35.49 488 ASP D C 1
ATOM 16287 O O . ASP D 1 494 ? -51.473 -16.797 16.444 1.00 42.59 488 ASP D O 1
ATOM 16292 N N . PHE D 1 495 ? -49.434 -16.139 17.129 1.00 32.86 489 PHE D N 1
ATOM 16293 C CA . PHE D 1 495 ? -49.830 -16.017 18.525 1.00 33.21 489 PHE D CA 1
ATOM 16294 C C . PHE D 1 495 ? -50.762 -14.823 18.728 1.00 32.71 489 PHE D C 1
ATOM 16295 O O . PHE D 1 495 ? -51.743 -14.911 19.463 1.00 31.30 489 PHE D O 1
ATOM 16303 N N . ALA D 1 496 ? -50.456 -13.708 18.076 1.00 34.20 490 ALA D N 1
ATOM 16304 C CA . ALA D 1 496 ? -51.318 -12.527 18.161 1.00 36.46 490 ALA D CA 1
ATOM 16305 C C . ALA D 1 496 ? -52.724 -12.870 17.687 1.00 36.94 490 ALA D C 1
ATOM 16306 O O . ALA D 1 496 ? -53.705 -12.334 18.192 1.00 42.30 490 ALA D O 1
ATOM 16308 N N . LYS D 1 497 ? -52.814 -13.776 16.722 1.00 39.88 491 LYS D N 1
ATOM 16309 C CA . LYS D 1 497 ? -54.082 -14.077 16.083 1.00 44.14 491 LYS D CA 1
ATOM 16310 C C . LYS D 1 497 ? -54.827 -15.205 16.809 1.00 39.31 491 LYS D C 1
ATOM 16311 O O . LYS D 1 497 ? -56.024 -15.103 17.051 1.00 38.36 491 LYS D O 1
ATOM 16317 N N . ASP D 1 498 ? -54.112 -16.270 17.161 1.00 40.03 492 ASP D N 1
ATOM 16318 C CA . ASP D 1 498 ? -54.746 -17.535 17.543 1.00 39.37 492 ASP D CA 1
ATOM 16319 C C . ASP D 1 498 ? -54.407 -17.979 18.974 1.00 36.90 492 ASP D C 1
ATOM 16320 O O . ASP D 1 498 ? -54.823 -19.055 19.414 1.00 34.83 492 ASP D O 1
ATOM 16325 N N . GLY D 1 499 ? -53.650 -17.159 19.696 1.00 32.52 493 GLY D N 1
ATOM 16326 C CA . GLY D 1 499 ? -53.344 -17.439 21.089 1.00 28.88 493 GLY D CA 1
ATOM 16327 C C . GLY D 1 499 ? -52.730 -18.814 21.292 1.00 31.77 493 GLY D C 1
ATOM 16328 O O . GLY D 1 499 ? -51.835 -19.220 20.553 1.00 29.38 493 GLY D O 1
ATOM 16329 N N . MET D 1 500 ? -53.216 -19.537 22.296 1.00 32.69 494 MET D N 1
ATOM 16330 C CA . MET D 1 500 ? -52.568 -20.767 22.732 1.00 32.59 494 MET D CA 1
ATOM 16331 C C . MET D 1 500 ? -52.730 -21.879 21.694 1.00 34.75 494 MET D C 1
ATOM 16332 O O . MET D 1 500 ? -51.970 -22.851 21.693 1.00 38.58 494 MET D O 1
ATOM 16337 N N . LYS D 1 501 ? -53.703 -21.736 20.801 1.00 32.14 495 LYS D N 1
ATOM 16338 C CA . LYS D 1 501 ? -53.829 -22.668 19.688 1.00 37.14 495 LYS D CA 1
ATOM 16339 C C . LYS D 1 501 ? -52.558 -22.671 18.851 1.00 36.77 495 LYS D C 1
ATOM 16340 O O . LYS D 1 501 ? -52.072 -23.728 18.446 1.00 34.64 495 LYS D O 1
ATOM 16346 N N . ALA D 1 502 ? -52.024 -21.482 18.593 1.00 33.19 496 ALA D N 1
ATOM 16347 C CA . ALA D 1 502 ? -50.794 -21.347 17.820 1.00 31.12 496 ALA D CA 1
ATOM 16348 C C . ALA D 1 502 ? -49.625 -22.017 18.534 1.00 33.66 496 ALA D C 1
ATOM 16349 O O . ALA D 1 502 ? -48.803 -22.691 17.905 1.00 33.98 496 ALA D O 1
ATOM 16351 N N . TYR D 1 503 ? -49.544 -21.835 19.847 1.00 33.27 497 TYR D N 1
ATOM 16352 C CA . TYR D 1 503 ? -48.475 -22.462 20.608 1.00 33.65 497 TYR D CA 1
ATOM 16353 C C . TYR D 1 503 ? -48.619 -23.975 20.577 1.00 32.57 497 TYR D C 1
ATOM 16354 O O . TYR D 1 503 ? -47.655 -24.694 20.308 1.00 34.16 497 TYR D O 1
ATOM 16363 N N . ALA D 1 504 ? -49.830 -24.453 20.842 1.00 34.35 498 ALA D N 1
ATOM 16364 C CA . ALA D 1 504 ? -50.096 -25.884 20.867 1.00 32.85 498 ALA D CA 1
ATOM 16365 C C . ALA D 1 504 ? -49.707 -26.558 19.549 1.00 34.27 498 ALA D C 1
ATOM 16366 O O . ALA D 1 504 ? -49.024 -27.582 19.552 1.00 34.97 498 ALA D O 1
ATOM 16368 N N . GLN D 1 505 ? -50.139 -25.984 18.427 1.00 36.57 499 GLN D N 1
ATOM 16369 C CA . GLN D 1 505 ? -50.011 -26.651 17.128 1.00 43.08 499 GLN D CA 1
ATOM 16370 C C . GLN D 1 505 ? -48.664 -26.360 16.461 1.00 42.14 499 GLN D C 1
ATOM 16371 O O . GLN D 1 505 ? -48.046 -27.256 15.894 1.00 43.64 499 GLN D O 1
ATOM 16377 N N . ASN D 1 506 ? -48.214 -25.109 16.524 1.00 42.73 500 ASN D N 1
ATOM 16378 C CA . ASN D 1 506 ? -47.080 -24.665 15.709 1.00 41.85 500 ASN D CA 1
ATOM 16379 C C . ASN D 1 506 ? -45.753 -24.782 16.444 1.00 37.85 500 ASN D C 1
ATOM 16380 O O . ASN D 1 506 ? -44.696 -24.710 15.825 1.00 48.49 500 ASN D O 1
ATOM 16385 N N . VAL D 1 507 ? -45.804 -24.957 17.760 1.00 35.39 501 VAL D N 1
ATOM 16386 C CA . VAL D 1 507 ? -44.588 -25.139 18.545 1.00 34.23 501 VAL D CA 1
ATOM 16387 C C . VAL D 1 507 ? -44.577 -26.513 19.208 1.00 34.38 501 VAL D C 1
ATOM 16388 O O . VAL D 1 507 ? -43.714 -27.343 18.924 1.00 35.79 501 VAL D O 1
ATOM 16392 N N . GLN D 1 508 ? -45.539 -26.751 20.094 1.00 35.18 502 GLN D N 1
ATOM 16393 C CA . GLN D 1 508 ? -45.471 -27.893 20.999 1.00 37.78 502 GLN D CA 1
ATOM 16394 C C . GLN D 1 508 ? -45.654 -29.213 20.258 1.00 34.98 502 GLN D C 1
ATOM 16395 O O . GLN D 1 508 ? -44.826 -30.114 20.378 1.00 37.50 502 GLN D O 1
ATOM 16401 N N . GLN D 1 509 ? -46.733 -29.322 19.487 1.00 37.98 503 GLN D N 1
ATOM 16402 C CA . GLN D 1 509 ? -47.003 -30.538 18.709 1.00 40.15 503 GLN D CA 1
ATOM 16403 C C . GLN D 1 509 ? -45.835 -30.864 17.780 1.00 40.54 503 GLN D C 1
ATOM 16404 O O . GLN D 1 509 ? -45.451 -32.025 17.631 1.00 39.58 503 GLN D O 1
ATOM 16410 N N . ARG D 1 510 ? -45.264 -29.833 17.166 1.00 42.74 504 ARG D N 1
ATOM 16411 C CA . ARG D 1 510 ? -44.143 -30.015 16.251 1.00 39.34 504 ARG D CA 1
ATOM 16412 C C . ARG D 1 510 ? -42.896 -30.487 16.992 1.00 37.13 504 ARG D C 1
ATOM 16413 O O . ARG D 1 510 ? -42.161 -31.345 16.501 1.00 37.08 504 ARG D O 1
ATOM 16421 N N . GLU D 1 511 ? -42.670 -29.938 18.181 1.00 32.98 505 GLU D N 1
ATOM 16422 C CA . GLU D 1 511 ? -41.584 -30.402 19.042 1.00 34.07 505 GLU D CA 1
ATOM 16423 C C . GLU D 1 511 ? -41.739 -31.880 19.387 1.00 36.32 505 GLU D C 1
ATOM 16424 O O . GLU D 1 511 ? -40.761 -32.639 19.360 1.00 31.02 505 GLU D O 1
ATOM 16430 N N . MET D 1 512 ? -42.967 -32.276 19.722 1.00 37.33 506 MET D N 1
ATOM 16431 C CA . MET D 1 512 ? -43.279 -33.675 20.020 1.00 41.07 506 MET D CA 1
ATOM 16432 C C . MET D 1 512 ? -42.993 -34.547 18.801 1.00 38.22 506 MET D C 1
ATOM 16433 O O . MET D 1 512 ? -42.331 -35.576 18.911 1.00 38.57 506 MET D O 1
ATOM 16438 N N . ASP D 1 513 ? -43.487 -34.129 17.642 1.00 36.31 507 ASP D N 1
ATOM 16439 C CA . ASP D 1 513 ? -43.369 -34.935 16.430 1.00 42.16 507 ASP D CA 1
ATOM 16440 C C . ASP D 1 513 ? -41.916 -35.091 16.013 1.00 43.14 507 ASP D C 1
ATOM 16441 O O . ASP D 1 513 ? -41.517 -36.151 15.542 1.00 41.27 507 ASP D O 1
ATOM 16446 N N . ASP D 1 514 ? -41.129 -34.029 16.180 1.00 41.42 508 ASP D N 1
ATOM 16447 C CA . ASP D 1 514 ? -39.769 -34.000 15.657 1.00 36.42 508 ASP D CA 1
ATOM 16448 C C . ASP D 1 514 ? -38.749 -34.502 16.685 1.00 36.06 508 ASP D C 1
ATOM 16449 O O . ASP D 1 514 ? -37.573 -34.664 16.371 1.00 38.50 508 ASP D O 1
ATOM 16454 N N . GLY D 1 515 ? -39.203 -34.758 17.909 1.00 39.16 509 GLY D N 1
ATOM 16455 C CA . GLY D 1 515 ? -38.352 -35.354 18.945 1.00 35.63 509 GLY D CA 1
ATOM 16456 C C . GLY D 1 515 ? -37.350 -34.373 19.541 1.00 40.95 509 GLY D C 1
ATOM 16457 O O . GLY D 1 515 ? -36.238 -34.746 19.921 1.00 34.61 509 GLY D O 1
ATOM 16458 N N . VAL D 1 516 ? -37.748 -33.108 19.623 1.00 37.64 510 VAL D N 1
ATOM 16459 C CA . VAL D 1 516 ? -36.874 -32.067 20.141 1.00 34.54 510 VAL D CA 1
ATOM 16460 C C . VAL D 1 516 ? -36.778 -32.183 21.657 1.00 30.41 510 VAL D C 1
ATOM 16461 O O . VAL D 1 516 ? -37.771 -32.012 22.354 1.00 31.41 510 VAL D O 1
ATOM 16465 N N . ASP D 1 517 ? -35.584 -32.466 22.167 1.00 31.76 511 ASP D N 1
ATOM 16466 C CA . ASP D 1 517 ? -35.414 -32.735 23.593 1.00 30.96 511 ASP D CA 1
ATOM 16467 C C . ASP D 1 517 ? -35.777 -31.528 24.470 1.00 31.39 511 ASP D C 1
ATOM 16468 O O . ASP D 1 517 ? -36.187 -31.686 25.622 1.00 28.14 511 ASP D O 1
ATOM 16473 N N . VAL D 1 518 ? -35.640 -30.327 23.924 1.00 29.42 512 VAL D N 1
ATOM 16474 C CA . VAL D 1 518 ? -35.958 -29.121 24.675 1.00 28.97 512 VAL D CA 1
ATOM 16475 C C . VAL D 1 518 ? -37.421 -29.107 25.117 1.00 27.00 512 VAL D C 1
ATOM 16476 O O . VAL D 1 518 ? -37.778 -28.434 26.080 1.00 29.57 512 VAL D O 1
ATOM 16480 N N . LEU D 1 519 ? -38.264 -29.860 24.420 1.00 30.15 513 LEU D N 1
ATOM 16481 C CA . LEU D 1 519 ? -39.663 -30.007 24.813 1.00 31.27 513 LEU D CA 1
ATOM 16482 C C . LEU D 1 519 ? -39.782 -30.272 26.307 1.00 30.39 513 LEU D C 1
ATOM 16483 O O . LEU D 1 519 ? -40.607 -29.662 26.993 1.00 30.96 513 LEU D O 1
ATOM 16488 N N . LYS D 1 520 ? -38.954 -31.184 26.801 1.00 31.70 514 LYS D N 1
ATOM 16489 C CA . LYS D 1 520 ? -38.860 -31.451 28.228 1.00 38.18 514 LYS D CA 1
ATOM 16490 C C . LYS D 1 520 ? -37.866 -30.483 28.857 1.00 37.52 514 LYS D C 1
ATOM 16491 O O . LYS D 1 520 ? -36.722 -30.850 29.132 1.00 33.73 514 LYS D O 1
ATOM 16497 N N . HIS D 1 521 ? -38.292 -29.243 29.071 1.00 33.88 515 HIS D N 1
ATOM 16498 C CA . HIS D 1 521 ? -37.338 -28.158 29.217 1.00 39.30 515 HIS D CA 1
ATOM 16499 C C . HIS D 1 521 ? -36.591 -28.223 30.545 1.00 34.21 515 HIS D C 1
ATOM 16500 O O . HIS D 1 521 ? -35.430 -27.835 30.617 1.00 34.29 515 HIS D O 1
ATOM 16507 N N . GLN D 1 522 ? -37.246 -28.727 31.587 1.00 34.62 516 GLN D N 1
ATOM 16508 C CA . GLN D 1 522 ? -36.599 -28.865 32.888 1.00 35.72 516 GLN D CA 1
ATOM 16509 C C . GLN D 1 522 ? -35.412 -29.820 32.776 1.00 31.63 516 GLN D C 1
ATOM 16510 O O . GLN D 1 522 ? -34.290 -29.478 33.140 1.00 27.81 516 GLN D O 1
ATOM 16516 N N . LYS D 1 523 ? -35.667 -31.014 32.260 1.00 32.30 517 LYS D N 1
ATOM 16517 C CA . LYS D 1 523 ? -34.631 -32.024 32.115 1.00 32.09 517 LYS D CA 1
ATOM 16518 C C . LYS D 1 523 ? -33.522 -31.530 31.185 1.00 31.35 517 LYS D C 1
ATOM 16519 O O . LYS D 1 523 ? -32.339 -31.681 31.483 1.00 28.86 517 LYS D O 1
ATOM 16525 N N . TRP D 1 524 ? -33.908 -30.939 30.060 1.00 27.46 518 TRP D N 1
ATOM 16526 C CA . TRP D 1 524 ? -32.936 -30.480 29.076 1.00 30.21 518 TRP D CA 1
ATOM 16527 C C . TRP D 1 524 ? -32.012 -29.421 29.688 1.00 28.60 518 TRP D C 1
ATOM 16528 O O . TRP D 1 524 ? -30.817 -29.397 29.409 1.00 28.48 518 TRP D O 1
ATOM 16539 N N . SER D 1 525 ? -32.575 -28.558 30.526 1.00 27.74 519 SER D N 1
ATOM 16540 C CA . SER D 1 525 ? -31.826 -27.451 31.113 1.00 30.03 519 SER D CA 1
ATOM 16541 C C . SER D 1 525 ? -30.831 -27.933 32.155 1.00 28.70 519 SER D C 1
ATOM 16542 O O . SER D 1 525 ? -29.922 -27.195 32.540 1.00 28.88 519 SER D O 1
ATOM 16545 N N . GLY D 1 526 ? -31.015 -29.163 32.625 1.00 30.51 520 GLY D N 1
ATOM 16546 C CA . GLY D 1 526 ? -30.074 -29.775 33.562 1.00 29.36 520 GLY D CA 1
ATOM 16547 C C . GLY D 1 526 ? -30.582 -29.816 34.993 1.00 30.02 520 GLY D C 1
ATOM 16548 O O . GLY D 1 526 ? -29.795 -29.889 35.934 1.00 31.53 520 GLY D O 1
ATOM 16549 N N . ALA D 1 527 ? -31.900 -29.773 35.160 1.00 31.62 521 ALA D N 1
ATOM 16550 C CA . ALA D 1 527 ? -32.510 -29.765 36.487 1.00 32.74 521 ALA D CA 1
ATOM 16551 C C . ALA D 1 527 ? -32.146 -31.014 37.299 1.00 31.64 521 ALA D C 1
ATOM 16552 O O . ALA D 1 527 ? -31.880 -30.925 38.491 1.00 28.75 521 ALA D O 1
ATOM 16554 N N . GLU D 1 528 ? -32.126 -32.172 36.652 1.00 31.82 522 GLU D N 1
ATOM 16555 C CA . GLU D 1 528 ? -31.783 -33.413 37.341 1.00 37.29 522 GLU D CA 1
ATOM 16556 C C . GLU D 1 528 ? -30.303 -33.442 37.717 1.00 30.67 522 GLU D C 1
ATOM 16557 O O . GLU D 1 528 ? -29.938 -33.958 38.764 1.00 32.07 522 GLU D O 1
ATOM 16563 N N . TYR D 1 529 ? -29.455 -32.897 36.851 1.00 33.32 523 TYR D N 1
ATOM 16564 C CA . TYR D 1 529 ? -28.025 -32.815 37.125 1.00 30.58 523 TYR D CA 1
ATOM 16565 C C . TYR D 1 529 ? -27.772 -32.008 38.391 1.00 30.35 523 TYR D C 1
ATOM 16566 O O . TYR D 1 529 ? -27.059 -32.452 39.291 1.00 26.88 523 TYR D O 1
ATOM 16575 N N . ILE D 1 530 ? -28.359 -30.819 38.458 1.00 29.55 524 ILE D N 1
ATOM 16576 C CA . ILE D 1 530 ? -28.108 -29.920 39.576 1.00 30.40 524 ILE D CA 1
ATOM 16577 C C . ILE D 1 530 ? -28.804 -30.426 40.842 1.00 30.01 524 ILE D C 1
ATOM 16578 O O . ILE D 1 530 ? -28.256 -30.345 41.935 1.00 26.84 524 ILE D O 1
ATOM 16583 N N . ASP D 1 531 ? -30.002 -30.978 40.688 1.00 33.36 525 ASP D N 1
ATOM 16584 C CA . ASP D 1 531 ? -30.661 -31.661 41.795 1.00 34.31 525 ASP D CA 1
ATOM 16585 C C . ASP D 1 531 ? -29.735 -32.703 42.415 1.00 33.84 525 ASP D C 1
ATOM 16586 O O . ASP D 1 531 ? -29.653 -32.824 43.632 1.00 38.21 525 ASP D O 1
ATOM 16591 N N . GLY D 1 532 ? -29.038 -33.455 41.570 1.00 31.92 526 GLY D N 1
ATOM 16592 C CA . GLY D 1 532 ? -28.061 -34.434 42.045 1.00 29.90 526 GLY D CA 1
ATOM 16593 C C . GLY D 1 532 ? -26.899 -33.825 42.823 1.00 31.51 526 GLY D C 1
ATOM 16594 O O . GLY D 1 532 ? -26.393 -34.439 43.761 1.00 31.82 526 GLY D O 1
ATOM 16595 N N . LEU D 1 533 ? -26.458 -32.627 42.438 1.00 28.23 527 LEU D N 1
ATOM 16596 C CA . LEU D 1 533 ? -25.399 -31.943 43.182 1.00 31.87 527 LEU D CA 1
ATOM 16597 C C . LEU D 1 533 ? -25.916 -31.527 44.558 1.00 33.87 527 LEU D C 1
ATOM 16598 O O . LEU D 1 533 ? -25.238 -31.726 45.562 1.00 32.67 527 LEU D O 1
ATOM 16603 N N . LEU D 1 534 ? -27.125 -30.974 44.595 1.00 33.55 528 LEU D N 1
ATOM 16604 C CA . LEU D 1 534 ? -27.809 -30.678 45.850 1.00 37.80 528 LEU D CA 1
ATOM 16605 C C . LEU D 1 534 ? -27.848 -31.893 46.784 1.00 37.87 528 LEU D C 1
ATOM 16606 O O . LEU D 1 534 ? -27.513 -31.778 47.961 1.00 34.98 528 LEU D O 1
ATOM 16611 N N . LYS D 1 535 ? -28.272 -33.048 46.273 1.00 37.83 529 LYS D N 1
ATOM 16612 C CA . LYS D 1 535 ? -28.431 -34.237 47.119 1.00 44.30 529 LYS D CA 1
ATOM 16613 C C . LYS D 1 535 ? -27.083 -34.673 47.670 1.00 43.32 529 LYS D C 1
ATOM 16614 O O . LYS D 1 535 ? -26.967 -35.058 48.831 1.00 40.72 529 LYS D O 1
ATOM 16620 N N . LEU D 1 536 ? -26.059 -34.614 46.830 1.00 41.00 530 LEU D N 1
ATOM 16621 C CA . LEU D 1 536 ? -24.741 -35.039 47.248 1.00 38.15 530 LEU D CA 1
ATOM 16622 C C . LEU D 1 536 ? -24.233 -34.153 48.381 1.00 41.21 530 LEU D C 1
ATOM 16623 O O . LEU D 1 536 ? -23.548 -34.628 49.281 1.00 49.05 530 LEU D O 1
ATOM 16628 N N . ALA D 1 537 ? -24.591 -32.873 48.349 1.00 41.02 531 ALA D N 1
ATOM 16629 C CA . ALA D 1 537 ? -24.029 -31.891 49.277 1.00 47.95 531 ALA D CA 1
ATOM 16630 C C . ALA D 1 537 ? -24.768 -31.890 50.607 1.00 50.81 531 ALA D C 1
ATOM 16631 O O . ALA D 1 537 ? -24.207 -31.508 51.634 1.00 56.70 531 ALA D O 1
ATOM 16633 N N . GLN D 1 538 ? -26.030 -32.305 50.582 1.00 50.64 532 GLN D N 1
ATOM 16634 C CA . GLN D 1 538 ? -26.877 -32.243 51.767 1.00 48.29 532 GLN D CA 1
ATOM 16635 C C . GLN D 1 538 ? -27.096 -33.631 52.347 1.00 49.36 532 GLN D C 1
ATOM 16636 O O . GLN D 1 538 ? -27.870 -33.805 53.286 1.00 48.96 532 GLN D O 1
ATOM 16642 N N . GLY D 1 539 ? -26.409 -34.619 51.786 1.00 49.99 533 GLY D N 1
ATOM 16643 C CA . GLY D 1 539 ? -26.601 -36.002 52.202 1.00 52.70 533 GLY D CA 1
ATOM 16644 C C . GLY D 1 539 ? -25.695 -36.375 53.358 1.00 55.79 533 GLY D C 1
ATOM 16645 O O . GLY D 1 539 ? -25.647 -37.533 53.771 1.00 61.76 533 GLY D O 1
ATOM 16646 N N . GLY D 1 540 ? -24.973 -35.390 53.884 1.00 58.42 534 GLY D N 1
ATOM 16647 C CA . GLY D 1 540 ? -23.909 -35.657 54.846 1.00 62.44 534 GLY D CA 1
ATOM 16648 C C . GLY D 1 540 ? -24.401 -35.553 56.278 1.00 63.31 534 GLY D C 1
ATOM 16649 O O . GLY D 1 540 ? -25.363 -34.838 56.561 1.00 51.87 534 GLY D O 1
ATOM 16650 N N . VAL D 1 541 ? -23.730 -36.264 57.181 1.00 61.96 535 VAL D N 1
ATOM 16651 C CA . VAL D 1 541 ? -24.252 -36.511 58.524 1.00 62.44 535 VAL D CA 1
ATOM 16652 C C . VAL D 1 541 ? -24.042 -35.297 59.431 1.00 61.70 535 VAL D C 1
ATOM 16653 O O . VAL D 1 541 ? -22.985 -34.661 59.395 1.00 51.34 535 VAL D O 1
ATOM 16657 N N . SER D 1 542 ? -25.055 -34.991 60.243 1.00 54.25 536 SER D N 1
ATOM 16658 C CA . SER D 1 542 ? -24.932 -34.027 61.340 1.00 56.42 536 SER D CA 1
ATOM 16659 C C . SER D 1 542 ? -24.359 -34.698 62.595 1.00 56.79 536 SER D C 1
ATOM 16660 O O . SER D 1 542 ? -23.257 -34.370 63.048 1.00 64.35 536 SER D O 1
#

Solvent-accessible surface area: 71928 Å² total; per-residue (Å²): 70,85,42,68,55,24,35,60,123,1,79,50,14,12,61,101,1,99,159,30,29,90,76,91,14,8,94,97,30,99,41,36,23,54,6,75,45,0,0,15,24,33,9,79,20,66,87,29,91,31,28,1,0,27,3,0,91,66,0,31,145,30,2,72,123,29,40,113,107,32,52,14,0,43,0,0,0,3,9,12,2,0,0,0,1,6,0,7,110,61,15,50,0,0,4,1,2,0,24,4,3,0,4,10,14,6,47,9,13,12,9,1,2,42,8,18,7,1,2,12,12,0,2,0,40,16,0,46,22,0,10,27,0,0,24,4,4,7,26,24,31,13,6,25,24,15,100,4,161,48,70,129,72,0,81,143,85,31,84,60,33,77,6,20,4,2,2,2,0,10,1,7,3,0,31,10,14,21,15,2,0,16,21,2,0,17,9,0,0,53,46,2,0,0,0,1,0,0,7,0,12,6,23,32,24,38,57,10,15,164,166,39,32,59,2,0,4,2,0,20,49,0,2,16,8,0,5,4,0,12,0,0,0,1,14,12,64,0,8,0,0,0,1,1,30,1,0,0,43,51,4,65,13,0,34,14,2,27,9,37,31,0,21,32,9,0,13,0,0,37,43,92,137,30,90,15,2,10,55,38,24,26,77,13,19,114,87,65,27,59,60,121,91,37,52,55,56,57,121,113,11,28,158,71,0,22,43,40,8,9,32,52,2,0,33,45,53,0,103,177,33,110,61,87,103,63,155,99,37,35,156,132,2,65,75,122,7,4,38,57,62,75,24,20,27,120,87,4,73,133,38,4,106,130,27,19,61,94,101,22,81,28,38,32,39,19,0,27,20,43,46,4,10,8,34,5,100,20,21,21,58,1,0,2,2,0,1,33,14,1,3,30,21,12,20,1,1,1,4,28,2,97,136,8,54,67,110,29,0,68,66,0,1,86,10,0,46,143,132,62,101,77,7,9,0,0,4,7,0,2,11,55,18,54,0,20,144,54,29,61,82,100,77,0,79,51,2,10,80,67,0,2,108,27,11,2,2,2,0,0,0,22,4,0,0,0,0,4,0,0,8,19,0,4,15,6,0,67,18,0,36,136,28,6,0,64,4,0,0,59,64,2,2,37,97,0,55,103,33,50,4,57,0,29,129,17,70,109,6,1,0,4,70,4,18,28,9,5,24,144,26,3,57,54,73,82,42,66,56,26,35,60,123,2,77,49,13,13,59,98,0,92,164,30,31,89,76,92,14,9,93,96,30,112,41,72,23,53,3,77,43,0,1,15,24,34,8,80,18,66,83,29,84,33,25,0,0,23,6,0,97,64,0,24,129,31,2,64,125,29,45,114,106,32,53,16,0,45,0,0,0,3,10,12,2,0,0,0,1,6,0,7,115,62,16,51,0,0,4,1,2,0,24,4,3,0,4,10,13,7,44,8,16,10,9,1,3,40,8,18,7,2,2,12,11,0,3,0,40,15,0,46,22,0,10,27,0,1,25,4,4,7,26,25,32,13,6,23,27,10,101,1,153,38,59,130,83,0,80,161,90,30,84,63,36,76,7,18,3,1,2,3,0,10,1,7,3,0,33,10,14,23,15,2,0,16,23,2,0,18,8,0,0,53,43,2,0,0,0,0,0,0,7,0,14,6,23,33,26,37,60,9,16,167,166,39,32,43,2,0,4,2,0,46,45,0,3,16,7,0,5,2,0,12,2,0,0,1,14,13,58,0,7,0,0,0,0,1,29,1,1,0,41,44,4,67,14,0,33,15,1,20,14,35,52,0,18,32,10,0,14,0,0,37,45,80,135,29,77,30,2,12,70,38,26,60,85,12,48,142,92,66,27,60,61,116,88,38,55,72,53,59,117,113,10,28,156,66,0,21,41,47,7,9,29,50,4,0,34,45,46,0,94,172,35,106,72,89,101,60,120,111,44,18,154,120,1,49,79,106,7,6,39,60,63,76,26,15,27,102,89,4,76,121,36,4,108,129,30,24,61,91,111,27,81,28,39,32,38,26,0,30,21,66,53,4,10,8,32,5,101,20,22,24,66,0,0,2,1,0,1,29,14,1,4,30,31,12,19,1,0,0,4,22,2,74,140,7,52,66,101,24,1,68,74,0,1,93,10,0,66,131,123,60,97,83,7,7,0,0,3,7,0,5,13,63,21,54,0,20,145,58,26,59,75,107,82,1,84,60,1,10,83,74,0,3,114,26,11,2,2,2,0,0,0,23,4,0,0,0,1,5,0,0,14,22,0,3,18,6,0,76,30,0,34,163,28,7,0,64,4,0,0,58,62,3,2,34,109,0,55,108,42,53,3,56,0,33,130,12,71,112,7,2,0,4,69,4,18,25,10,6,20,146,25,1,56,39,4,48,61,70,86,44,67,57,24,36,60,126,1,78,54,19,12,44,93,0,93,132,30,31,93,75,91,12,9,95,95,30,103,42,30,24,54,4,72,44,0,0,15,25,35,8,80,18,65,92,31,88,32,23,0,0,24,4,0,94,65,0,29,143,30,2,72,123,31,51,114,108,41,64,18,0,44,0,0,0,3,9,12,1,0,0,0,1,6,0,8,112,61,16,52,0,0,4,1,2,0,22,3,3,0,4,9,13,7,46,8,15,12,8,1,2,41,7,19,8,2,2,13,11,0,3,0,39,16,0,45,22,0,11,27,0,1,24,4,4,6,25,26,32,13,6,23,25,19,108,6,158,30,64,114,55,0,81,149,94,30,83,61,34,76,6,20,3,1,2,3,0,9,1,4,2,0,32,10,15,23,15,2,0,15,22,2,0,18,8,0,0,51,44,2,0,0,0,0,0,0,6,0,16,6,24,31,28,31,57,10,11,179,121,31,30,53,3,0,5,2,0,18,49,0,2,15,7,0,5,2,0,11,2,0,0,1,15,12,60,0,6,0,0,0,0,1,30,1,0,0,45,48,4,64,15,0,34,14,2,25,10,38,24,0,21,33,10,0,14,0,0,36,43,83,134,29,79,18,3,12,60,38,26,19,82,14,27,126,91,64,23,61,63,119,92,37,50,63,53,61,114,109,8,30,165,54,0,21,45,49,7,8,28,55,2,0,38,38,40,0,95,153,28,110,63,86,104,61,121,114,35,19,148,106,2,49,78,119,7,7,40,58,65,74,23,20,26,110,87,4,77,132,36,4,114,134,21,18,63,89,111,21,81,29,39,33,40,26,0,27,22,48,45,3,10,8,34,5,100,21,21,23,65,1,0,3,1,0,1,28,15,1,3,29,20,11,15,0,0,0,4,20,2,78,137,7,54,68,101,28,1,68,73,0,1,87,10,0,49,131,119,63,97,83,6,8,0,1,4,7,0,2,12,66,18,45,0,28,178,57,32,58,81,101,76,1,81,36,2,10,95,63,0,3,100,27,11,2,2,3,0,0,0,23,4,0,0,0,1,5,0,0,13,22,0,4,19,6,0,73,29,0,35,162,31,6,0,67,4,1,0,52,48,2,2,37,116,0,60,106,46,51,4,56,0,37,139,16,72,108,6,2,0,5,70,4,18,31,6,7,18,133,30,8,85,75,85,43,64,58,23,36,60,122,1,76,52,11,14,60,109,0,97,158,30,28,91,77,92,14,9,92,96,29,110,42,55,23,54,5,75,44,0,1,16,25,34,7,81,20,65,90,29,87,32,25,0,1,27,4,0,95,67,0,25,135,30,2,58,123,30,44,111,107,39,63,19,0,46,0,0,0,3,10,12,2,0,0,0,2,6,0,8,113,62,15,52,0,0,4,0,3,0,24,3,2,0,5,10,14,6,46,9,16,11,9,1,2,46,8,17,7,1,1,12,12,0,3,0,39,15,0,45,21,0,10,26,0,1,24,4,4,7,24,23,32,15,6,22,26,18,104,6,164,34,63,114,62,0,78,150,91,30,84,62,35,78,6,20,4,1,2,2,0,10,1,5,1,0,31,9,15,22,15,2,0,17,21,2,0,17,7,0,0,52,47,2,0,0,0,0,0,0,6,0,17,6,22,31,24,33,63,11,14,165,179,41,32,53,3,0,5,2,0,64,52,0,2,20,8,0,4,2,0,12,2,0,0,1,14,12,60,0,9,0,0,0,0,1,31,1,1,0,34,39,4,65,15,0,33,16,3,30,12,41,51,0,22,36,10,0,12,0,0,36,43,91,136,26,89,14,2,9,45,39,22,64,79,15,63,141,83,64,28,59,60,120,93,36,53,66,55,58,135,115,11,31,160,69,0,21,43,42,8,9,30,50,2,0,32,46,48,0,103,170,32,109,60,87,111,64,154,102,48,32,146,132,4,63,76,121,8,5,39,58,62,75,22,26,27,130,79,4,77,124,40,4,110,124,34,21,62,92,107,19,83,29,39,32,38,13,0,25,21,54,42,3,9,8,34,5,99,20,20,23,66,1,0,2,1,0,1,29,15,1,3,28,31,12,19,1,1,1,4,30,2,82,128,8,54,67,101,27,0,69,76,0,2,91,10,0,51,130,121,60,97,85,6,10,0,0,4,7,0,4,12,68,18,57,0,15,159,56,27,60,80,103,80,1,82,35,3,10,104,59,0,3,101,28,9,1,2,2,0,0,0,22,4,0,0,0,1,5,0,0,18,21,0,4,34,6,0,76,30,0,36,160,24,6,0,69,3,0,0,60,64,3,3,58,99,0,62,106,35,51,4,55,0,39,136,14,74,104,7,2,0,3,59,3,16,11,9,8,14,102,27,2,49,38,5,50,67

B-factor: mean 37.37, std 14.16, range [17.27, 117.4]

Nearest PDB structures (foldseek):
  7ebc-assembly1_D  TM=1.002E+00  e=1.534E-100  Saccharomyces cerevisiae
  7ebe-assembly1_A  TM=9.819E-01  e=5.671E-75  Candida albicans
  7ebe-assembly1_D  TM=9.825E-01  e=1.262E-74  Candida albicans
  7ebe-assembly2_H  TM=9.811E-01  e=1.331E-74  Candida albicans
  7ebe-assembly2_G  TM=9.820E-01  e=1.915E-73  Candida albicans

InterPro domains:
  IPR006254 Isocitrate lyase [PF00463] (22-550)
  IPR006254 Isocitrate lyase [PIRSF001362] (21-552)
  IPR006254 Isocitrate lyase [PTHR21631] (16-552)
  IPR006254 Isocitrate lyase [TIGR01346] (23-550)
  IPR015813 Pyruvate/Phosphoenolpyruvate kinase-like domain superfamily [SSF51621] (15-534)
  IPR018523 Isocitrate lyase/phosphorylmutase, conserved site [PS00161] (215-220)
  IPR039556 ICL/PEPM domain [cd00377] (76-488)
  IPR040442 Pyruvate kinase-like domain superfamily [G3DSA:3.20.20.60] (20-534)

Secondary structure (DSSP, 8-state):
--HHHHHHHHHHHHHHHHHHHTSGGGTT---SS-HHHHHTTS-SSPPP--HHHHHHHHHHHHHHHHHHHT--EEEEB--SHHHHHHHTTT-S-EEE-HHHHHHHT-TT----SSSS-S-TTHHHHHHHHHHHHHHHHHHHHHHHHTT--SHHHHHHH-SPP-----EEEE-TT-SSSHHHHHHHHHHHHHHT-SEEEEESB-SSS----TT---EE--HHHHHHHHHHHHHHHHHTT---EEEEEE-GGG--EES-S--GGGGGGB-EE--TTS--HHHHHHHHHHTT--HHHHHHHHHHHHHHHTEE-HHHHHHHHHHHSS-S-HHHHHHHHHHHS-TTT---HHHHHHHHHHHHSSPPP-BSSTT--TT-PEEB---HHHHHHHHHHHGGG-SEEEE--SS--HHHHHHHHHHHHTT-TT-EEEEE--SSS-HHHHS-HHHHHHHHHHHHTTTEEEEEETTHHHHHHHHHHHHHHHHHHHHTHHHHIIIIIHHHHHHT-GGGSHHHHHTHHHHHHHHHHHT-/--HHHHHHHHHHHHHHHHHHHTSGGGTT---SS-HHHHHTTS-SSPPP--HHHHHHHHHHHHHHHHHHHT--EEEEB--SHHHHHHHTTT-S-EEE-HHHHHHHT-TTS---SSSS-S-TTHHHHHHHHHHHHHHHHHHHHHHHHHT--SHHHHHHH-SPP-----EEEE-TT-SSSHHHHHHHHHHHHHHT-SEEEEESB-SSS----TT---EE--HHHHHHHHHHHHHHHHHTT---EEEEEE-GGG--EES-S--GGGGGGB-EE--TTSPPHHHHHHHHHHTT--HHHHHHHHHHHHHHHTEE-HHHHHHHHHHTS--S-HHHHHHHHHHHS-TTT---HHHHHHHHHHHHSSPPP-BSSTT--TT-PEEB---HHHHHHHHHHHGGG-SEEEE--SS--HHHHHHHHHHHHTT-TT-EEEEE--SSS-HHHHS-HHHHHHHHHHHHTTTEEEEEETTHHHHHHHHHHHHHHHHHHHHTHHHHIIIIIHHHHHHT-GGGSHHHHHTHHHHHHHHHHHS-S--/--HHHHHHHHHHHHHHHHHHHTSGGGTT---SS-HHHHHTTS-SSPPP--HHHHHHHHHHHHHHHHHHHT--EEEEB--SHHHHHHHTTT-S-EEE-HHHHHHHT-TTS---SSSS-S-TTHHHHHHHHHHHHHHHHHHHHHHHHTT--SHHHHHHH-SPP-----EEEE-TT-SSSHHHHHHHHHHHHHHT-SEEEEESB-SSS----SS---EE--HHHHHHHHHHHHHHHHHTT---EEEEEE-GGG--EES-S--GGGGGGB-EE--TTPPPHHHHHHHHHHTT--HHHHHHHHHHHHHHHTEE-HHHHHHHHHHTSS-S-HHHHHHHHHHHS-TTT---HHHHHHHHHHHHSSPPP-BSSTT--TT-PEEB---HHHHHHHHHHHGGG-SEEEE--SS--HHHHHHHHHHHHTT-TT-EEEEE--SSS-HHHHS-HHHHHHHHHHHHTTTEEEEEETTHHHHHHHHHHHHHHHHHHHHTHHHHIIIIIHHHHHHT-GGGSHHHHHTHHHHHHHHHHH-/--HHHHHHHHHHHHHHHHHHHTSGGGTT---SS-HHHHHTTS-SSPPP--HHHHHHHHHHHHHHHHHHHT--EEEEB--SHHHHHHHTTT-S-EEE-HHHHHHHT-TTS---SSSS-S-TTHHHHHHHHHHHHHHHHHHHHHHHHTT--SHHHHHHH-SPP-----EEEE-TT-SSSHHHHHHHHHHHHHHT-SEEEEESB-SSS---STT---EE--HHHHHHHHHHHHHHHHHTT---EEEEEE-GGG--EES-S--GGGGGGB-EE--TTS--HHHHHHHHHHTT--HHHHHHHHHHHHHHHTEE-HHHHHHHHHHTSS-S-HHHHHHHHHHHS-TTT---HHHHHHHHHHHHSSPPP-BSSTT--TT-PEEB---HHHHHHHHHHHGGG-SEEEE--SS--HHHHHHHHHHHHTT-TT-EEEEE--SSS-HHHHS-HHHHHHHHHHHHTTTEEEEEETTHHHHHHHHHHHHHHHHHHHHTHHHHIIIIIHHHHHHT-GGGSHHHHHTHHHHHHHHHHHH-S--

GO terms:
  GO:0005737 cytoplasm (C, IDA)
  GO:0004451 isocitrate lyase activity (F, IMP)
  GO:0006097 glyoxylate cycle (P, IMP)
  GO:0005737 cytoplasm (C, EXP)
  GO:0005773 vacuole (C, EXP)
  GO:0004451 isocitrate lyase activity (F, EXP)
  GO:0046421 methylisocitrate lyase activity (F, EXP)

Organism: Saccharomyces cerevisiae (strain ATCC 204508 / S288c) (NCBI:txid559292)

Radius of gyration: 37.72 Å; Cα contacts (8 Å, |Δi|>4): 4269; chains: 4; bounding box: 101×90×135 Å

Sequence (2101 aa):
NDFAALQAKLDADAAEIEKWWSDSRWSKTKRNYSARDIAVRRGTFPPIEYPSSVMARKLFKVLEKHHNEGTVSKTFGALDPVQISQMAKYLDTIYISGWQCSSTASTSNEPGPDLADYPMDTVPNKVEHLFKAQLFHDRKQLEARSKAKSQEELDEMGAPIDYLTPIVADADAGHGGLTAVFKLTKMFIERGAAGIHMEDQTSTNKKCGHMAGRCVIPVQEHVNRLVTIRMCADIMHSDLIVVARTDSEAATLISSTIDTRDHYFIVGATNPNIEPFAEVLNDAIMSGASGQELADIEQKWCRDAGLKLFHEAVIDEIERSALSNKQELIKKFTSKVGPLTETSHREAKKLAKEILGHEIFFDWELPRVREGLYRYRGGTQCSIMRARAFAPYADLVWMESNYPDFQQAKEFAEGVKEKFPDQWLAYNLSPSFNWPKAMSVDEQHTFIQRLGDLGYIWQFITLAGLHTNALAVHNFSRDFAKDGMKAYAQNVQQREMDDGVDVLKHQKWSGAEYIDGLLKLAQGNDFAALQAKLDADAAEIEKWWSDSRWSKTKRNYSARDIAVRRGTFPPIEYPSSVMARKLFKVLEKHHNEGTVSKTFGALDPVQISQMAKYLDTIYISGWQCSSTASTSNEPGPDLADYPMDTVPNKVEHLFKAQLFHDRKQLEARSKAKSQEELDEMGAPIDYLTPIVADADAGHGGLTAVFKLTKMFIERGAAGIHMEDQTSTNKKCGHMAGRCVIPVQEHVNRLVTIRMCADIMHSDLIVVARTDSEAATLISSTIDTRDHYFIVGATNPNIEPFAEVLNDAIMSGASGQELADIEQKWCRDAGLKLFHEAVIDEIERSALSNKQELIKKFTSKVGPLTETSHREAKKLAKEILGHEIFFDWELPRVREGLYRYRGGTQCSIMRARAFAPYADLVWMESNYPDFQQAKEFAEGVKEKFPDQWLAYNLSPSFNWPKAMSVDEQHTFIQRLGDLGYIWQFITLAGLHTNALAVHNFSRDFAKDGMKAYAQNVQQREMDDGVDVLKHQKWSGAEYIDGLLKLAQGGVSNDFAALQAKLDADAAEIEKWWSDSRWSKTKRNYSARDIAVRRGTFPPIEYPSSVMARKLFKVLEKHHNEGTVSKTFGALDPVQISQMAKYLDTIYISGWQCSSTASTSNEPGPDLADYPMDTVPNKVEHLFKAQLFHDRKQLEARSKAKSQEELDEMGAPIDYLTPIVADADAGHGGLTAVFKLTKMFIERGAAGIHMEDQTSTNKKCGHMAGRCVIPVQEHVNRLVTIRMCADIMHSDLIVVARTDSEAATLISSTIDTRDHYFIVGATNPNIEPFAEVLNDAIMSGASGQELADIEQKWCRDAGLKLFHEAVIDEIERSALSNKQELIKKFTSKVGPLTETSHREAKKLAKEILGHEIFFDWELPRVREGLYRYRGGTQCSIMRARAFAPYADLVWMESNYPDFQQAKEFAEGVKEKFPDQWLAYNLSPSFNWPKAMSVDEQHTFIQRLGDLGYIWQFITLAGLHTNALAVHNFSRDFAKDGMKAYAQNVQQREMDDGVDVLKHQKWSGAEYIDGLLKLAQNDFAALQAKLDADAAEIEKWWSDSRWSKTKRNYSARDIAVRRGTFPPIEYPSSVMARKLFKVLEKHHNEGTVSKTFGALDPVQISQMAKYLDTIYISGWQCSSTASTSNEPGPDLADYPMDTVPNKVEHLFKAQLFHDRKQLEARSKAKSQEELDEMGAPIDYLTPIVADADAGHGGLTAVFKLTKMFIERGAAGIHMEDQTSTNKKCGHMAGRCVIPVQEHVNRLVTIRMCADIMHSDLIVVARTDSEAATLISSTIDTRDHYFIVGATNPNIEPFAEVLNDAIMSGASGQELADIEQKWCRDAGLKLFHEAVIDEIERSALSNKQELIKKFTSKVGPLTETSHREAKKLAKEILGHEIFFDWELPRVREGLYRYRGGTQCSIMRARAFAPYADLVWMESNYPDFQQAKEFAEGVKEKFPDQWLAYNLSPSFNWPKAMSVDEQHTFIQRLGDLGYIWQFITLAGLHTNALAVHNFSRDFAKDGMKAYAQNVQQREMDDGVDVLKHQKWSGAEYIDGLLKLAQGGVS